Protein 7CJS (pdb70)

InterPro domains:
  IPR000425 Major intrinsic protein [PF00230] (47-254)
  IPR000425 Major intrinsic protein [PR00783] (49-68)
  IPR000425 Major intrinsic protein [PR00783] (88-112)
  IPR000425 Major intrinsic protein [PR00783] (125-144)
  IPR000425 Major intrinsic protein [PR00783] (169-187)
  IPR000425 Major intrinsic protein [PR00783] (200-222)
  IPR000425 Major intrinsic protein [PR00783] (237-257)
  IPR000425 Major intrinsic protein [cd00333] (49-257)
  IPR022357 Major intrinsic protein, conserved site [PS00221] (106-114)
  IPR023271 Aquaporin-like [G3DSA:1.20.1080.10] (8-270)
  IPR023271 Aquaporin-like [SSF81338] (43-263)
  IPR034294 Aquaporin transporter [PTHR45724] (30-272)

Solvent-accessible surface area: 54446 Å² total; per-residue (Å²): 53,57,107,15,75,30,36,0,0,41,22,0,0,39,2,12,0,0,0,22,0,0,0,22,4,0,4,70,60,59,110,85,68,2,33,57,14,0,32,2,23,0,2,3,38,0,6,9,0,0,24,6,0,0,29,48,22,4,37,6,14,5,8,9,2,8,0,32,0,14,0,61,22,192,74,20,62,138,139,26,3,79,96,0,88,62,3,0,47,79,0,0,53,43,0,0,88,49,0,94,46,4,6,110,110,15,90,51,0,5,29,3,46,19,85,46,71,67,132,10,0,35,44,0,0,26,23,0,0,26,0,7,0,0,0,11,0,0,8,63,37,12,143,123,13,29,34,90,6,16,0,21,0,12,2,12,0,25,10,0,2,19,10,0,0,29,10,4,0,24,11,8,5,6,4,0,12,2,32,0,0,3,71,3,13,115,117,86,83,8,45,126,0,0,73,75,0,0,46,88,0,0,54,42,0,0,150,24,0,44,80,3,76,98,57,117,77,47,34,35,0,0,40,26,0,0,38,3,12,0,0,0,23,0,0,0,20,4,0,4,69,71,59,112,81,65,2,33,54,14,1,29,2,22,0,2,3,37,0,6,6,0,0,23,6,0,0,26,49,22,7,38,8,13,6,7,9,1,8,0,27,0,14,1,61,42,196,76,20,68,141,126,26,4,76,92,0,89,61,3,0,48,73,0,0,56,45,0,0,92,47,0,92,43,3,5,117,105,13,98,47,0,4,31,4,42,23,80,48,74,78,127,13,0,36,47,0,0,31,25,0,0,29,0,7,0,0,0,11,0,0,10,63,40,12,139,123,13,30,37,90,5,16,0,24,0,13,1,12,0,26,10,0,1,20,11,0,0,29,10,3,0,23,11,8,6,9,4,0,11,3,33,0,0,3,71,3,12,116,113,84,85,11,42,131,0,0,75,85,0,0,45,71,0,0,53,41,0,0,145,26,0,32,61,3,25,84,129,126,38,82,261,54,52,108,12,82,34,36,0,0,43,24,0,0,38,2,13,0,0,0,20,0,0,0,22,4,0,4,70,66,58,111,87,66,2,32,54,14,1,29,2,21,0,2,3,35,0,6,8,0,0,25,6,0,0,29,48,25,7,36,8,14,5,8,8,0,7,0,29,0,14,0,53,37,214,73,26,66,138,127,22,3,74,92,0,87,60,3,0,47,78,0,0,51,44,0,0,92,47,0,97,49,4,4,116,109,15,98,54,0,4,30,3,45,18,80,48,70,68,135,10,0,36,46,0,0,32,24,0,0,29,0,7,0,0,0,11,0,0,8,64,35,10,142,91,12,30,36,90,5,15,0,22,0,13,1,12,0,24,10,0,1,19,9,0,0,28,8,4,0,23,10,8,6,7,4,0,10,3,35,0,0,4,69,2,15,118,138,89,81,9,42,137,0,0,74,75,0,0,42,71,0,0,54,40,0,0,144,22,0,60,75,0,53,110,88,57,116,57,62,30,34,0,0,43,22,0,0,38,2,13,0,0,0,21,0,0,0,22,3,0,5,69,68,58,112,83,66,1,34,55,14,1,30,2,23,0,2,3,38,0,7,6,0,0,24,7,0,0,28,52,8,2,35,9,14,4,7,9,1,8,0,29,0,14,1,64,38,220,74,18,61,138,135,31,3,78,97,0,88,60,3,0,47,79,0,0,52,46,0,0,86,45,0,96,46,3,5,115,107,16,94,52,0,3,30,4,44,21,77,48,71,81,136,12,0,39,46,0,0,27,24,0,0,28,1,7,0,0,0,12,0,0,9,62,38,12,143,123,12,31,35,93,5,17,0,22,0,14,2,12,0,26,11,0,1,21,10,0,0,29,9,4,0,22,10,8,6,8,4,0,11,3,32,0,0,3,73,3,12,125,109,84,83,12,44,135,0,0,74,76,0,0,46,89,0,0,54,42,0,0,144,26,0,31,57,3,26,86,127,131,39,82,275,57,51,111,14,69,31,36,0,0,43,23,0,0,38,4,14,0,0,0,22,0,0,0,22,3,0,4,71,65,58,112,84,69,2,33,55,13,1,32,2,23,0,2,3,36,0,8,7,0,0,24,6,0,0,30,48,21,4,36,7,15,5,8,8,1,8,0,30,0,13,0,61,38,220,75,18,63,134,135,26,3,77,99,0,87,63,3,0,48,80,0,0,55,43,0,0,90,49,0,93,47,3,6,113,110,15,94,50,0,5,30,3,44,18,86,49,68,70,133,11,0,35,45,0,0,33,22,0,0,27,0,7,0,0,0,11,0,0,8,62,37,10,140,88,12,30,34,92,9,16,0,22,0,14,2,11,0,26,10,0,2,21,11,0,0,29,10,4,0,24,11,7,5,7,4,0,12,2,32,0,0,2,74,3,15,117,122,86,81,7,45,131,0,0,75,80,0,0,43,69,0,0,50,42,0,0,150,22,0,60,80,0,54,105,82,58,115,55,72,34,34,0,0,43,24,0,0,38,3,14,0,0,0,22,0,0,0,21,4,0,4,70,68,56,114,82,66,1,33,55,14,0,31,2,22,0,3,2,37,0,6,6,0,0,24,6,0,0,26,49,11,7,38,9,15,5,8,9,2,8,0,29,0,13,0,59,40,181,75,19,65,138,128,29,3,76,94,0,92,60,3,0,48,72,0,0,53,43,0,0,88,47,0,87,43,3,6,115,111,12,102,49,0,4,30,3,41,21,80,49,72,79,131,11,0,35,45,0,0,32,25,0,0,30,0,7,0,0,0,12,0,0,9,62,40,12,140,121,13,30,35,94,6,16,0,23,0,12,1,12,0,27,9,0,2,20,11,0,0,29,11,5,0,24,10,8,6,8,5,0,10,3,34,0,0,3,73,7,15,118,115,85,84,10,46,130,0,0,75,79,0,0,43,71,0,0,53,42,0,0,147,26,0,32,62,3,26,83,128,125,34,84,245,60,54,106,15,77,32,38,0,0,42,22,0,0,36,3,12,0,0,0,22,0,0,0,21,3,0,4,70,65,58,110,86,68,2,33,54,14,0,29,2,23,0,3,2,37,0,6,7,0,0,23,6,0,0,28,48,24,6,36,8,14,5,8,9,0,7,0,30,0,15,0,53,38,214,72,22,60,137,132,27,4,73,96,0,85,61,3,0,48,78,0,0,55,43,0,0,90,45,0,96,49,4,6,117,107,16,101,56,0,4,31,3,45,17,78,50,68,68,139,11,0,38,45,0,0,32,25,0,0,28,0,8,0,0,0,12,0,0,8,62,36,11,140,88,13,30,35,92,6,16,0,22,0,13,2,11,0,25,10,0,0,19,10,0,0,28,9,4,0,23,11,8,6,6,3,0,11,4,33,0,0,3,70,3,14,120,128,87,82,10,44,138,0,0,74,76,0,0,43,70,0,0,52,42,0,0,146,22,0,61,76,0,54,107,88,56,113,58,66,32,36,0,0,43,23,0,0,38,4,12,0,0,0,21,0,0,0,21,3,0,4,70,67,56,114,82,67,1,32,57,15,1,28,2,23,0,2,3,36,0,6,6,0,0,24,7,0,0,27,50,8,5,36,8,15,5,7,9,1,8,0,29,0,13,1,64,39,207,75,20,63,138,128,31,2,79,94,0,88,61,3,0,49,78,0,0,51,42,0,0,89,46,0,100,45,3,6,115,111,17,97,56,0,4,30,3,43,21,76,47,71,83,139,12,0,38,47,0,0,26,25,0,0,31,1,8,0,0,0,10,0,0,9,65,37,13,144,123,14,29,35,92,6,17,0,24,0,15,2,12,0,25,9,0,2,20,11,0,0,29,10,4,0,23,10,8,6,8,4,0,12,3,33,0,0,4,72,4,11,122,104,86,79,12,44,140,0,0,73,77,0,0,45,88,0,0,54,41,0,0,144,26,0,31,57,3,25,87,127,130,40,89,272

Radius of gyration: 54.19 Å; Cα contacts (8 Å, |Δi|>4): 3856; chains: 8; bounding box: 82×106×148 Å

Sequence (1731 aa):
ALLKRVVSSEVVATFLLVFMTAGAAGISGSSDLSRISQLGQSIAGGLIVVVMIYAVGHISGAHMNPAVTLAFAVFRHFPWIQVPFYWAAQFTGAIAASFVLKAVIHPVDVIGTTTPVGPHWHSLVVEVIVTFNMMFVTLAVATDTRAVGELAGLAVGSAVCITSIFAGAISGGSMNPARTLGPALASNRFDGLWIYFLGPVMGTLSGAWVYTFIRALLKRVVSSEVVATFLLVFMTAGAAGISGSSDLSRISQLGQSIAGGLIVVVMIYAVGHIISGAHMNPAVTLAFAVFRHFPWIQVPFYWAAQFTGAIAASFVLKAVIHPVDVIGTTTPVGPHWHSLVVEVIVTFNMMFVTLAVATDTRAVGELAGLAVGSAVCITSIFAGAISGGSMNPARTLGPALASNRFDGLWIYFLGPVMGTLSGAWVYTFIRFEDTPRALLKRVVSSEVVATFLLVFMTAGAAGISGSSDLSRISQLGQSIAGGLIVVVMIYAVGHIISGAHMNPAVTLAFAVFRHFPWIQVPFYWAAQFTGAIAASFVLKAVIHPVDVIGTTTPVGPHWHSLVVEVIVTFNMMFVTLAVATDTRAVGELAGLAVGSAVCITSIFAGAISGGSMNPARTLGPALASNRFDGLWIYFLGPVMGTLSGAWVYTFIRFALLKRVVSSEVVATFLLVFMTAGAAGISGSDLSRISQLGQSIAGGLIVVVMIYAVGHIISGAHMNPAVTLAFAVFRHFPWIQVPFYWAAQFTGAIAASFVLKAVIHPVDVIGTTTPVGPHWHSLVVEVIVTFNMMFVTLAVATDTRAVGELAGLAVGSAVCITSIFAGAISGGSMNPARTLGPALASNRFDGLWIYFLGPVMGTLSGAWVYTFIRFEDTPRALLKRVVSSEVVATFLLVFMTAGAAGISGSDLSRISQLGQSIAGGLIVVVMIYAVGHISGAHMNPAVTLAFAVFRHFPWIQVPFYWAAQFTGAIAASFVLKAVIHPVDVIGTTTPVGPHWHSLVVEVIVTFNMMFVTLAVATDTRAVGELLAGLAVGSAVCITSIFAGAISGGSMNPARTLGPALASNRFDGLWIYFLGPVMGTLSGAWVYTFIRFALLKRVVSSEVVVATFLLVFMTAGAAGISGSSDLSRISQLGQSIAGGLIVVVMIYAVGHISGAHMNPAVTLAFAVFRHFPWIQVPFYWAAQFTGAIAASFVLKAVIHPVDVIGTTTPVGPHWHSLVVEVIVTFNMMFVTLAVATDTRAVGELAGLAVGSAVCITSIFAGAISGGSMNPARTLGPALASNRFDGLWIYFLGPVMGTLSGAWVYTFIRFEDTPRALLKRVVSSEVVATFLLVFMTAGAAGISGSDLSRISQLGQSIAGGLIVVVMIYAVGHIISGAHMNPAVTLAFAVFRHFPWIQVPFYWAAQFTGAIAASFVLKAVIHPVDVIGTTTPVGPHWHSLVVEVIVTFNMMFVTLAVATDTRAVGELLAGLAVGSAVCITSIFAGAISGGSMNPARTLGPALASNRFDGLWIYFLGPVMGTLSGAWVYTFIRFALLKRVVSSEVVATFLLVFMTAGAAGISGSDLSRISQLGQSIAGGLIVVVMIYAVGHIISGAHMNPAVTLAFAVFRHFPWIQVPFYWAAQFTGAIAASFVLKAVIHPVDVIGTTTPVGPHWHSLVVEVIVTFNMMFVTLAVATDTRAVGELAGLAVGSAVCITSIFAGAISGGSMNPARTLGPALASNRFDGLWIYFLGPVMGTLSGAWVYTFIRFEDTPR

Nearest PDB structures (foldseek):
  7cjs-assembly2_G  TM=1.003E+00  e=9.304E-31  Oryza sativa Japonica Group
  7nl4-assembly2_H  TM=9.692E-01  e=1.027E-25  Oryza sativa Japonica Group
  3iyz-assembly1_A  TM=9.342E-01  e=2.458E-12  Rattus norvegicus
  7w7r-assembly1_A  TM=9.090E-01  e=6.116E-12  Anabas testudineus
  2b5f-assembly1_B  TM=8.997E-01  e=9.895E-10  Spinacia oleracea

B-factor: mean 30.92, std 10.15, range [16.6, 116.31]

Foldseek 3Di:
DLVVLLVLLLQLLLQLLLLLLLLLLVCVVPCVVPNLLRSLLSNLVSLLVSCVVPCVPNNSQLFLLLLVQCVVVPNHPPVSSVSSVVRNLNSLQVSQLVSCPPVPVRQQRLAWAFDPDLVVLLVLLLALLLLLLLVLCQLSPPPVHDVVCSSVRNSVSQSVQCVPVCVGGNRDLHLSSNVNSCVSNVNCHSSVSSVVRNNNNNNVSSVVSVVPD/DLVQLLVLLLVLLLQLLLLLLLLLLVCVVPCVVPNLLRSLLSNLVSLLVSCVVDCVPNNNQLFLLLLVQCVVVPNHPPVSSVSSVVSSLNSLQVNQQVSLVPVPVRQQRLAFAFDPDLVQLLVLLLALLLLLLLVLCCLSPPPVHDVVCNSVRNSVSQSVQCVPVCNGGNRDLGLSSRVNSCVSRVNCHSSVSSVVRSNNNNNVSSVVSQVPSDPDRDD/DLVQLLVLLLVLLLQLLLLLLLLLLVCVVPCVVPNLLRSLLSNLVSLLVSCVVDCVPNNSQLFLLLLVQCCVVPNHPPVSSVSSVVSNLNSLQVSLQVSLPPVPVRQQRQAFAFDPDLVQLLVLLLALLLLLLLLLCCLSPPPPHPVVCNSVRNSVSQSVQCVPVCNGGNRDLHLSSNVNSCVRRVHCHSSVSSVPSSNNNNNVSSVVSVVPGD/DLVQLLLLLLQLLLQLLLLLLLLLLVCVVPCVVPNLLRSLLSNLVSLLVSCVVPCVPNNSQLFLLLLVQCVVVPNHPPVSSVSSVVSSLNSLQVSQQVSLVPVPVRQQRLAFAFDPDLVQLLVLLQALLLLLLLLLCCLSPPPPHDVVCNSVRNSVSQSVQCVPVCNGGNRDLHLSSNPNSCVSNVHCHSSVSSVPRSNNNNNVSSVVSQVVVDPDRDD/DLVQLLVLLLQLLLQLLLLLLLLLLVCVVPCVVPNLLRSLLSNLVSLLVSCVVDCVPNNSQLFLLLLVQCVVVPNHPPVSSVSSVVSNLNSLQVNQQVSCPVVPVRQQRLAFAFDPDLVVLLVLLLALLLLLLLLQCCLSPPPVHDVVCNSVRNSVSQSVQCVPVCVGGNRDLHLSSRVNSCVRNVNCHSSVSSVNRSNNNNNVSSVVSVVPDD/DLVQLLVLLLQLLLQLLLLLLLLLLVCVVPCVVPHLLRSLLSNLVSLLVSCVVPCVPNNSQLFLLLLVQCVVVPNHPPVSSVSSVVSNLNSLQVNLQVSLPPVPPRQQRLAFAFDPDVVQLLVLLLALLLVLLLVLCCLSPPPVHDVVCNSVRNSVSQSVQCVPVCVGGNRDLGLSSNVNSCVSRVNCHSSVSSVVSSNNNNNVSSVVSQVVSDPDRDD/DLVVLLVLLLQLLLQLLLLLLLLLLVCVVPCVVPNLLRSLLSNLVSLLVSCVVPCVPNNSQLFLLLLVQCCVVPNHPPVSSVSSVVSNLNSLQVSQQVSLVVVPPRQQRLAFAFDPDLVVLLVLLQALLLLLLLLLCCLSPPPPHDVVCSSVSNSVSQSVQCVPVCVGGNRDLGLSSNVNSCVSRVHCHSSVSSVPSSNNNNNVSSVVSVVVDD/DLVQLLLLLLQLLLQLLLLQLLLLLVCVVPCVVPNLLRSLLSNLVSLLVSCVVDCVPNNSQLFLLLLVQCVVVPNDPPVSSVSSVVSSLNSLLVSQQVSCVVVPPRQQRLAWAFDPDLVQLLVLLQALLLLLLLLLCCLSPPPVDDVVCNSVSNSVSQSVQCVVVCNGGNRDLHLSSNVNSCVSRVHCHSSVSSVVRSNNNNNVSSVVSQVPVDPDRDD

Secondary structure (DSSP, 8-state):
-HHHHHHHHHHHHHHHHHHHHHHHHHHHH-TTTS-HHHHHHHHHHHHHHHHHHHTTTT----SHHHHHHHHHTTSS-GGGHHHHHHHHHHHHHHHHHHHHHHTTT--S-S----SS-HHHHHHHHHHHHHHHHHHHHHHHH-TTS-GGGHHHHHHHHHHHHHHHGGGTT-----HHHHHHHHHHHT--TTTTHHHHHHHHHHHHHHHHHHHH-/-HHHHHHHHHHHHHHHHHHHHHHHHHHHH-TTTS-HHHHHHHHHHHHHHHHHHHTTTT----SHHHHHHHHHTTSS-GGGHHHHHHHHHHHHHHHHHHHHHHSTT--S-S----SSSHHHHHHHHHHHHHHHHHHHHHHHH-TTS-GGGHHHHHHHHHHHHHHTGGGTT-----HHHHHHHHHHHT--TTTTHHHHHHHHHHHHHHHHHHHHH-SS---/-HHHHHHHHHHHHHHHHHHHHHHHHHHHH-TTTS-HHHHHHHHHHHHHHHHHHHTTTT----SHHHHHHHHHTTSS-GGGHHHHHHHHHHHHHHHHHHHHHHSTT--S-S----SSSHHHHHHHHHHHHHHHHHHHHHHHH-TTS-GGGHHHHHHHHHHHHHHTGGGTT-----HHHHHHHHHHHT--TTTTHHHHHHHHHHHHHHHHHHHH--/-HHHHHHHHHHHHHHHHHHHHHHHHHHHH-TTTS-HHHHHHHHHHHHHHHHHHHTTTT----SHHHHHHHHHTTSS-GGGHHHHHHHHHHHHHHHHHHHHHHSTT--S-S----SS-HHHHHHHHHHHHHHHHHHHHHHHH-TTS-GGGHHHHHHHHHHHHHHHGGGTT-----HHHHHHHHHHHT--TTTTHHHHHHHHHHHHHHHHHHHHH-SS---/-HHHHHHHHHHHHHHHHHHHHHHHHHHHH-TTTS-HHHHHHHHHHHHHHHHHHHTTTT----SHHHHHHHHHTTSS-GGGHHHHHHHHHHHHHHHHHHHHHHTTT--S-S----SS-HHHHHHHHHHHHHHHHHHHHHHHH-TTS-GGGHHHHHHHHHHHHHHTGGGTT-----HHHHHHHHHHHT--TTTTHHHHHHHHHHHHHHHHHHHH--/-HHHHHHHHHHHHHHHHHHHHHHHHHHHH-TTTS-HHHHHHHHHHHHHHHHHHHTTTT----SHHHHHHHHHTTSS-GGGHHHHHHHHHHHHHHHHHHHHHHTTT--S-S----SSSHHHHHHHHHHHHHHHHHHHHHHHH-TTS-GGGHHHHHHHHHHHHHHHGGGTT-----HHHHHHHHHHHT--TTTTHHHHHHHHHHHHHHHHHHHHH-SS---/-HHHHHHHHHHHHHHHHHHHHHHHHHHHH-TTTS-HHHHHHHHHHHHHHHHHHHTTTT----SHHHHHHHHHTTSS-GGGHHHHHHHHHHHHHHHHHHHHHHSTT--S-S----SSSHHHHHHHHHHHHHHHHHHHHHHHH-TTS-GGGHHHHHHHHHHHHHHTGGGTT-----HHHHHHHHHHHT--TTTTHHHHHHHHHHHHHHHHHHHH--/-HHHHHHHHHHHHHHHHHHHHHHHHHHHH-TTTS-HHHHHHHHHHHHHHHHHHHTTTT----SHHHHHHHHHTTSS-GGGHHHHHHHHHHHHHHHHHHHHHHSTT--S-S----SS-HHHHHHHHHHHHHHHHHHHHHHHH-TTS-GGGHHHHHHHHHHHHHHHGGGTT-S---HHHHHHHHHHHT--TTTTHHHHHHHHHHHHHHHHHHHHTSSS---

CATH classification: 1.20.1080.10

GO terms:
  GO:0016020 membrane (C, IDA)
  GO:0048226 Casparian strip (C, IDA)
  GO:0015115 silicate transmembrane transporter activity (F, IDA)
  GO:0015708 silicic acid import across plasma membrane (P, IMP)

Organism: Oryza sativa subsp. japonica (NCBI:txid39947)

Structure (mmCIF, N/CA/C/O backbone):
data_7CJS
#
_entry.id   7CJS
#
_cell.length_a   89.568
_cell.length_b   92.453
_cell.length_c   166.126
_cell.angle_alpha   90.000
_cell.angle_beta   102.140
_cell.angle_gamma   90.000
#
_symmetry.space_group_name_H-M   'P 1 21 1'
#
loop_
_entity.id
_entity.type
_entity.pdbx_description
1 polymer 'Aquaporin NIP2-1'
2 non-polymer 'SODIUM ION'
3 non-polymer 'octyl beta-D-glucopyranoside'
4 non-polymer 'TETRAETHYLENE GLYCOL'
5 non-polymer 'CHOLESTEROL HEMISUCCINATE'
6 water water
#
loop_
_atom_site.group_PDB
_atom_site.id
_atom_site.type_symbol
_atom_site.label_atom_id
_atom_site.label_alt_id
_atom_site.label_comp_id
_atom_site.label_asym_id
_atom_site.label_entity_id
_atom_site.label_seq_id
_atom_site.pdbx_PDB_ins_code
_atom_site.Cartn_x
_atom_site.Cartn_y
_atom_site.Cartn_z
_atom_site.occupancy
_atom_site.B_iso_or_equiv
_atom_site.auth_seq_id
_atom_site.auth_comp_id
_atom_site.auth_asym_id
_atom_site.auth_atom_id
_atom_site.pdbx_PDB_model_num
ATOM 1 N N . ALA A 1 2 ? -41.646 52.396 -1.150 1.00 37.74 46 ALA A N 1
ATOM 2 C CA . ALA A 1 2 ? -41.398 51.130 -1.852 1.00 36.86 46 ALA A CA 1
ATOM 3 C C . ALA A 1 2 ? -40.401 51.291 -2.947 1.00 35.78 46 ALA A C 1
ATOM 4 O O . ALA A 1 2 ? -39.475 50.491 -3.058 1.00 35.64 46 ALA A O 1
ATOM 10 N N . LEU A 1 3 ? -40.612 52.294 -3.800 1.00 34.12 47 LEU A N 1
ATOM 11 C CA . LEU A 1 3 ? -39.666 52.521 -4.887 1.00 33.18 47 LEU A CA 1
ATOM 12 C C . LEU A 1 3 ? -38.275 52.789 -4.339 1.00 31.51 47 LEU A C 1
ATOM 13 O O . LEU A 1 3 ? -37.290 52.268 -4.873 1.00 30.74 47 LEU A O 1
ATOM 29 N N . LEU A 1 4 ? -38.160 53.600 -3.265 1.00 31.05 48 LEU A N 1
ATOM 30 C CA . LEU A 1 4 ? -36.833 53.843 -2.714 1.00 30.99 48 LEU A CA 1
ATOM 31 C C . LEU A 1 4 ? -36.160 52.541 -2.246 1.00 30.16 48 LEU A C 1
ATOM 32 O O . LEU A 1 4 ? -34.949 52.321 -2.488 1.00 29.87 48 LEU A O 1
ATOM 48 N N . LYS A 1 5 ? -36.907 51.670 -1.570 1.00 29.08 49 LYS A N 1
ATOM 49 C CA . LYS A 1 5 ? -36.268 50.433 -1.105 1.00 28.48 49 LYS A CA 1
ATOM 50 C C . LYS A 1 5 ? -35.908 49.502 -2.265 1.00 29.42 49 LYS A C 1
ATOM 51 O O . LYS A 1 5 ? -34.858 48.847 -2.226 1.00 29.54 49 LYS A O 1
ATOM 70 N N . ARG A 1 6 ? -36.730 49.433 -3.314 1.00 31.19 50 ARG A N 1
ATOM 71 C CA . ARG A 1 6 ? -36.348 48.648 -4.488 1.00 32.53 50 ARG A CA 1
ATOM 72 C C . ARG A 1 6 ? -35.094 49.222 -5.177 1.00 30.78 50 ARG A C 1
ATOM 73 O O . ARG A 1 6 ? -34.217 48.473 -5.629 1.00 29.77 50 ARG A O 1
ATOM 94 N N . VAL A 1 7 ? -34.981 50.547 -5.216 1.00 29.03 51 VAL A N 1
ATOM 95 C CA . VAL A 1 7 ? -33.812 51.181 -5.846 1.00 27.54 51 VAL A CA 1
ATOM 96 C C . VAL A 1 7 ? -32.536 50.838 -5.065 1.00 26.29 51 VAL A C 1
ATOM 97 O O . VAL A 1 7 ? -31.545 50.422 -5.644 1.00 26.50 51 VAL A O 1
ATOM 110 N N . VAL A 1 8 ? -32.567 50.993 -3.731 1.00 24.99 52 VAL A N 1
ATOM 111 C CA . VAL A 1 8 ? -31.433 50.632 -2.887 1.00 24.61 52 VAL A CA 1
ATOM 112 C C . VAL A 1 8 ? -31.102 49.151 -3.033 1.00 24.35 52 VAL A C 1
ATOM 113 O O . VAL A 1 8 ? -29.935 48.777 -3.102 1.00 24.06 52 VAL A O 1
ATOM 126 N N . SER A 1 9 ? -32.125 48.293 -3.010 1.00 24.05 53 SER A N 1
ATOM 127 C CA A SER A 1 9 ? -31.921 46.867 -3.237 0.50 24.18 53 SER A CA 1
ATOM 128 C CA B SER A 1 9 ? -31.923 46.865 -3.242 0.50 24.18 53 SER A CA 1
ATOM 129 C C . SER A 1 9 ? -31.147 46.618 -4.525 1.00 24.60 53 SER A C 1
ATOM 130 O O . SER A 1 9 ? -30.183 45.845 -4.539 1.00 24.67 53 SER A O 1
ATOM 145 N N . GLU A 1 10 ? -31.569 47.247 -5.626 1.00 25.48 54 GLU A N 1
ATOM 146 C CA . GLU A 1 10 ? -30.894 47.038 -6.898 1.00 26.02 54 GLU A CA 1
ATOM 147 C C . GLU A 1 10 ? -29.500 47.669 -6.956 1.00 25.76 54 GLU A C 1
ATOM 148 O O . GLU A 1 10 ? -28.604 47.083 -7.572 1.00 25.79 54 GLU A O 1
ATOM 160 N N . VAL A 1 11 ? -29.291 48.812 -6.297 1.00 25.07 55 VAL A N 1
ATOM 161 C CA . VAL A 1 11 ? -27.943 49.378 -6.206 1.00 24.34 55 VAL A CA 1
ATOM 162 C C . VAL A 1 11 ? -27.014 48.372 -5.532 1.00 22.57 55 VAL A C 1
ATOM 163 O O . VAL A 1 11 ? -25.911 48.110 -6.009 1.00 21.87 55 VAL A O 1
ATOM 176 N N . VAL A 1 12 ? -27.458 47.819 -4.403 1.00 23.21 56 VAL A N 1
ATOM 177 C CA . VAL A 1 12 ? -26.610 46.952 -3.601 1.00 23.67 56 VAL A CA 1
ATOM 178 C C . VAL A 1 12 ? -26.387 45.634 -4.296 1.00 23.87 56 VAL A C 1
ATOM 179 O O . VAL A 1 12 ? -25.253 45.146 -4.366 1.00 24.49 56 VAL A O 1
ATOM 192 N N . ALA A 1 13 ? -27.475 45.028 -4.828 1.00 21.50 57 ALA A N 1
ATOM 193 C CA . ALA A 1 13 ? -27.383 43.734 -5.513 1.00 21.28 57 ALA A CA 1
ATOM 194 C C . ALA A 1 13 ? -26.493 43.798 -6.732 1.00 21.54 57 ALA A C 1
ATOM 195 O O . ALA A 1 13 ? -25.676 42.895 -6.959 1.00 21.45 57 ALA A O 1
ATOM 202 N N . THR A 1 14 ? -26.552 44.920 -7.498 1.00 21.78 58 THR A N 1
ATOM 203 C CA . THR A 1 14 ? -25.730 45.016 -8.680 1.00 21.99 58 THR A CA 1
ATOM 204 C C . THR A 1 14 ? -24.294 45.344 -8.305 1.00 21.93 58 THR A C 1
ATOM 205 O O . THR A 1 14 ? -23.356 44.822 -8.925 1.00 22.00 58 THR A O 1
ATOM 216 N N . PHE A 1 15 ? -24.109 46.219 -7.320 1.00 21.81 59 PHE A N 1
ATOM 217 C CA . PHE A 1 15 ? -22.792 46.421 -6.720 1.00 21.71 59 PHE A CA 1
ATOM 218 C C . PHE A 1 15 ? -22.158 45.074 -6.342 1.00 21.50 59 PHE A C 1
ATOM 219 O O . PHE A 1 15 ? -21.015 44.785 -6.741 1.00 21.56 59 PHE A O 1
ATOM 236 N N . LEU A 1 16 ? -22.842 44.253 -5.551 1.00 21.27 60 LEU A N 1
ATOM 237 C CA . LEU A 1 16 ? -22.243 42.952 -5.150 1.00 21.13 60 LEU A CA 1
ATOM 238 C C . LEU A 1 16 ? -22.003 42.041 -6.360 1.00 21.26 60 LEU A C 1
ATOM 239 O O . LEU A 1 16 ? -20.933 41.401 -6.470 1.00 21.24 60 LEU A O 1
ATOM 255 N N . LEU A 1 17 ? -22.944 42.015 -7.304 1.00 21.44 61 LEU A N 1
ATOM 256 C CA . LEU A 1 17 ? -22.781 41.219 -8.520 1.00 21.62 61 LEU A CA 1
ATOM 257 C C . LEU A 1 17 ? -21.478 41.610 -9.234 1.00 21.83 61 LEU A C 1
ATOM 258 O O . LEU A 1 17 ? -20.622 40.742 -9.504 1.00 21.81 61 LEU A O 1
ATOM 274 N N . VAL A 1 18 ? -21.264 42.922 -9.450 1.00 21.96 62 VAL A N 1
ATOM 275 C CA . VAL A 1 18 ? -20.091 43.353 -10.223 1.00 22.18 62 VAL A CA 1
ATOM 276 C C . VAL A 1 18 ? -18.836 43.206 -9.371 1.00 22.04 62 VAL A C 1
ATOM 277 O O . VAL A 1 18 ? -17.780 42.769 -9.871 1.00 22.19 62 VAL A O 1
ATOM 290 N N . PHE A 1 19 ? -18.928 43.514 -8.076 1.00 22.66 63 PHE A N 1
ATOM 291 C CA . PHE A 1 19 ? -17.774 43.407 -7.177 1.00 23.43 63 PHE A CA 1
ATOM 292 C C . PHE A 1 19 ? -17.197 41.995 -7.218 1.00 23.61 63 PHE A C 1
ATOM 293 O O . PHE A 1 19 ? -16.006 41.805 -7.524 1.00 22.32 63 PHE A O 1
ATOM 310 N N . MET A 1 20 ? -18.066 40.984 -7.066 1.00 24.18 64 MET A N 1
ATOM 311 C CA . MET A 1 20 ? -17.581 39.609 -7.049 1.00 25.09 64 MET A CA 1
ATOM 312 C C . MET A 1 20 ? -17.236 39.119 -8.439 1.00 24.53 64 MET A C 1
ATOM 313 O O . MET A 1 20 ? -16.184 38.490 -8.629 1.00 24.51 64 MET A O 1
ATOM 327 N N . THR A 1 21 ? -18.066 39.471 -9.452 1.00 22.01 65 THR A N 1
ATOM 328 C CA . THR A 1 21 ? -17.865 38.920 -10.800 1.00 22.03 65 THR A CA 1
ATOM 329 C C . THR A 1 21 ? -16.631 39.499 -11.441 1.00 22.30 65 THR A C 1
ATOM 330 O O . THR A 1 21 ? -15.740 38.763 -11.916 1.00 22.36 65 THR A O 1
ATOM 341 N N . ALA A 1 22 ? -16.582 40.830 -11.484 1.00 22.36 66 ALA A N 1
ATOM 342 C CA . ALA A 1 22 ? -15.447 41.535 -12.073 1.00 22.67 66 ALA A CA 1
ATOM 343 C C . ALA A 1 22 ? -14.206 41.430 -11.191 1.00 22.46 66 ALA A C 1
ATOM 344 O O . ALA A 1 22 ? -13.111 41.372 -11.727 1.00 22.64 66 ALA A O 1
ATOM 351 N N . GLY A 1 23 ? -14.340 41.418 -9.849 1.00 23.42 67 GLY A N 1
ATOM 352 C CA . GLY A 1 23 ? -13.182 41.170 -9.000 1.00 23.61 67 GLY A CA 1
ATOM 353 C C . GLY A 1 23 ? -12.513 39.828 -9.279 1.00 23.05 67 GLY A C 1
ATOM 354 O O . GLY A 1 23 ? -11.285 39.757 -9.504 1.00 22.89 67 GLY A O 1
ATOM 358 N N . ALA A 1 24 ? -13.318 38.739 -9.284 1.00 21.92 68 ALA A N 1
ATOM 359 C CA . ALA A 1 24 ? -12.740 37.428 -9.511 1.00 21.93 68 ALA A CA 1
ATOM 360 C C . ALA A 1 24 ? -12.176 37.326 -10.937 1.00 22.28 68 ALA A C 1
ATOM 361 O O . ALA A 1 24 ? -11.063 36.798 -11.143 1.00 22.37 68 ALA A O 1
ATOM 368 N N . ALA A 1 25 ? -12.891 37.919 -11.914 1.00 22.47 69 ALA A N 1
ATOM 369 C CA . ALA A 1 25 ? -12.437 37.870 -13.289 1.00 22.80 69 ALA A CA 1
ATOM 370 C C . ALA A 1 25 ? -11.115 38.618 -13.458 1.00 23.00 69 ALA A C 1
ATOM 371 O O . ALA A 1 25 ? -10.207 38.164 -14.195 1.00 23.21 69 ALA A O 1
ATOM 378 N N . GLY A 1 26 ? -10.994 39.771 -12.793 1.00 22.91 70 GLY A N 1
ATOM 379 C CA . GLY A 1 26 ? -9.798 40.590 -13.005 1.00 23.12 70 GLY A CA 1
ATOM 380 C C . GLY A 1 26 ? -8.580 39.984 -12.332 1.00 23.02 70 GLY A C 1
ATOM 381 O O . GLY A 1 26 ? -7.489 39.972 -12.918 1.00 23.30 70 GLY A O 1
ATOM 385 N N . ILE A 1 27 ? -8.737 39.498 -11.102 1.00 22.95 71 ILE A N 1
ATOM 386 C CA . ILE A 1 27 ? -7.613 38.823 -10.438 1.00 23.76 71 ILE A CA 1
ATOM 387 C C . ILE A 1 27 ? -7.207 37.588 -11.223 1.00 23.54 71 ILE A C 1
ATOM 388 O O . ILE A 1 27 ? -6.020 37.421 -11.578 1.00 23.89 71 ILE A O 1
ATOM 404 N N . SER A 1 28 ? -8.178 36.753 -11.597 1.00 22.70 72 SER A N 1
ATOM 405 C CA . SER A 1 28 ? -7.860 35.580 -12.433 1.00 22.93 72 SER A CA 1
ATOM 406 C C . SER A 1 28 ? -7.155 35.973 -13.710 1.00 23.26 72 SER A C 1
ATOM 407 O O . SER A 1 28 ? -6.158 35.362 -14.090 1.00 23.48 72 SER A O 1
ATOM 415 N N . GLY A 1 29 ? -7.638 37.011 -14.401 1.00 24.38 73 GLY A N 1
ATOM 416 C CA . GLY A 1 29 ? -7.003 37.386 -15.645 1.00 24.66 73 GLY A CA 1
ATOM 417 C C . GLY A 1 29 ? -5.581 37.875 -15.441 1.00 25.29 73 GLY A C 1
ATOM 418 O O . GLY A 1 29 ? -4.753 37.718 -16.335 1.00 26.02 73 GLY A O 1
ATOM 422 N N . SER A 1 30 ? -5.281 38.388 -14.256 1.00 24.86 74 SER A N 1
ATOM 423 C CA A SER A 1 30 ? -3.934 38.854 -13.939 0.50 25.34 74 SER A CA 1
ATOM 424 C CA B SER A 1 30 ? -3.936 38.852 -13.928 0.50 25.34 74 SER A CA 1
ATOM 425 C C . SER A 1 30 ? -3.012 37.701 -13.556 1.00 25.67 74 SER A C 1
ATOM 426 O O . SER A 1 30 ? -1.795 37.767 -13.827 1.00 25.66 74 SER A O 1
ATOM 441 N N . ASP A 1 31 ? -3.561 36.650 -12.938 1.00 24.30 75 ASP A N 1
ATOM 442 C CA . ASP A 1 31 ? -2.774 35.529 -12.415 1.00 24.45 75 ASP A CA 1
ATOM 443 C C . ASP A 1 31 ? -3.701 34.352 -12.122 1.00 24.44 75 ASP A C 1
ATOM 444 O O . ASP A 1 31 ? -4.451 34.370 -11.104 1.00 22.92 75 ASP A O 1
ATOM 453 N N . LEU A 1 32 ? -3.623 33.337 -12.971 1.00 25.74 76 LEU A N 1
ATOM 454 C CA . LEU A 1 32 ? -4.457 32.156 -12.747 1.00 25.96 76 LEU A CA 1
ATOM 455 C C . LEU A 1 32 ? -4.108 31.402 -11.462 1.00 25.42 76 LEU A C 1
ATOM 456 O O . LEU A 1 32 ? -4.947 30.650 -10.978 1.00 25.43 76 LEU A O 1
ATOM 472 N N . SER A 1 33 ? -2.938 31.635 -10.848 1.00 24.47 77 SER A N 1
ATOM 473 C CA . SER A 1 33 ? -2.598 30.945 -9.590 1.00 23.74 77 SER A CA 1
ATOM 474 C C . SER A 1 33 ? -3.230 31.589 -8.375 1.00 22.57 77 SER A C 1
ATOM 475 O O . SER A 1 33 ? -3.288 30.968 -7.290 1.00 22.12 77 SER A O 1
ATOM 483 N N . ARG A 1 34 ? -3.732 32.803 -8.529 1.00 22.35 78 ARG A N 1
ATOM 484 C CA . ARG A 1 34 ? -4.479 33.414 -7.446 1.00 22.11 78 ARG A CA 1
ATOM 485 C C . ARG A 1 34 ? -5.945 33.053 -7.477 1.00 21.90 78 ARG A C 1
ATOM 486 O O . ARG A 1 34 ? -6.540 32.818 -6.407 1.00 21.62 78 ARG A O 1
ATOM 507 N N . ILE A 1 35 ? -6.527 33.078 -8.661 1.00 22.09 79 ILE A N 1
ATOM 508 C CA . ILE A 1 35 ? -7.893 32.594 -8.848 1.00 21.99 79 ILE A CA 1
ATOM 509 C C . ILE A 1 35 ? -7.957 31.849 -10.181 1.00 22.27 79 ILE A C 1
ATOM 510 O O . ILE A 1 35 ? -7.594 32.387 -11.236 1.00 22.52 79 ILE A O 1
ATOM 526 N N . SER A 1 36 ? -8.483 30.616 -10.135 1.00 22.17 80 SER A N 1
ATOM 527 C CA . SER A 1 36 ? -8.551 29.832 -11.372 1.00 22.41 80 SER A CA 1
ATOM 528 C C . SER A 1 36 ? -9.651 30.376 -12.281 1.00 22.56 80 SER A C 1
ATOM 529 O O . SER A 1 36 ? -10.602 31.070 -11.851 1.00 22.35 80 SER A O 1
ATOM 537 N N . GLN A 1 37 ? -9.493 30.058 -13.575 1.00 22.80 81 GLN A N 1
ATOM 538 C CA . GLN A 1 37 ? -10.494 30.423 -14.563 1.00 22.93 81 GLN A CA 1
ATOM 539 C C . GLN A 1 37 ? -11.880 29.885 -14.166 1.00 22.75 81 GLN A C 1
ATOM 540 O O . GLN A 1 37 ? -12.885 30.628 -14.126 1.00 22.65 81 GLN A O 1
ATOM 554 N N . LEU A 1 38 ? -11.944 28.597 -13.828 1.00 22.62 82 LEU A N 1
ATOM 555 C CA . LEU A 1 38 ? -13.237 28.040 -13.458 1.00 22.44 82 LEU A CA 1
ATOM 556 C C . LEU A 1 38 ? -13.747 28.674 -12.170 1.00 22.17 82 LEU A C 1
ATOM 557 O O . LEU A 1 38 ? -14.982 28.904 -12.011 1.00 22.04 82 LEU A O 1
ATOM 573 N N . GLY A 1 39 ? -12.821 28.987 -11.243 1.00 22.02 83 GLY A N 1
ATOM 574 C CA . GLY A 1 39 ? -13.208 29.591 -9.982 1.00 21.75 83 GLY A CA 1
ATOM 575 C C . GLY A 1 39 ? -13.898 30.922 -10.182 1.00 21.83 83 GLY A C 1
ATOM 576 O O . GLY A 1 39 ? -14.924 31.230 -9.532 1.00 21.58 83 GLY A O 1
ATOM 580 N N . GLN A 1 40 ? -13.359 31.741 -11.105 1.00 22.01 84 GLN A N 1
ATOM 581 C CA . GLN A 1 40 ? -14.021 33.047 -11.325 1.00 22.05 84 GLN A CA 1
ATOM 582 C C . GLN A 1 40 ? -15.386 32.885 -12.019 1.00 22.11 84 GLN A C 1
ATOM 583 O O . GLN A 1 40 ? -16.317 33.625 -11.692 1.00 22.02 84 GLN A O 1
ATOM 597 N N . SER A 1 41 ? -15.533 31.869 -12.901 1.00 22.26 85 SER A N 1
ATOM 598 C CA . SER A 1 41 ? -16.832 31.570 -13.514 1.00 22.31 85 SER A CA 1
ATOM 599 C C . SER A 1 41 ? -17.860 31.125 -12.478 1.00 23.24 85 SER A C 1
ATOM 600 O O . SER A 1 41 ? -19.023 31.560 -12.488 1.00 23.85 85 SER A O 1
ATOM 608 N N . ILE A 1 42 ? -17.466 30.232 -11.596 1.00 21.85 86 ILE A N 1
ATOM 609 C CA . ILE A 1 42 ? -18.341 29.803 -10.505 1.00 21.59 86 ILE A CA 1
ATOM 610 C C . ILE A 1 42 ? -18.744 30.974 -9.632 1.00 21.43 86 ILE A C 1
ATOM 611 O O . ILE A 1 42 ? -19.913 31.104 -9.220 1.00 21.31 86 ILE A O 1
ATOM 627 N N . ALA A 1 43 ? -17.792 31.805 -9.259 1.00 21.41 87 ALA A N 1
ATOM 628 C CA . ALA A 1 43 ? -18.135 32.952 -8.392 1.00 21.26 87 ALA A CA 1
ATOM 629 C C . ALA A 1 43 ? -19.162 33.875 -9.079 1.00 21.45 87 ALA A C 1
ATOM 630 O O . ALA A 1 43 ? -20.090 34.387 -8.422 1.00 21.25 87 ALA A O 1
ATOM 637 N N . GLY A 1 44 ? -19.020 34.066 -10.403 1.00 21.66 88 GLY A N 1
ATOM 638 C CA . GLY A 1 44 ? -19.994 34.882 -11.114 1.00 21.81 88 GLY A CA 1
ATOM 639 C C . GLY A 1 44 ? -21.393 34.287 -11.094 1.00 21.77 88 GLY A C 1
ATOM 640 O O . GLY A 1 44 ? -22.405 35.013 -11.032 1.00 21.75 88 GLY A O 1
ATOM 644 N N . GLY A 1 45 ? -21.473 32.961 -11.179 1.00 21.71 89 GLY A N 1
ATOM 645 C CA . GLY A 1 45 ? -22.796 32.336 -11.074 1.00 21.65 89 GLY A CA 1
ATOM 646 C C . GLY A 1 45 ? -23.356 32.441 -9.665 1.00 21.37 89 GLY A C 1
ATOM 647 O O . GLY A 1 45 ? -24.540 32.744 -9.462 1.00 21.34 89 GLY A O 1
ATOM 651 N N . LEU A 1 46 ? -22.503 32.123 -8.658 1.00 21.18 90 LEU A N 1
ATOM 652 C CA . LEU A 1 46 ? -22.969 32.055 -7.275 1.00 20.92 90 LEU A CA 1
ATOM 653 C C . LEU A 1 46 ? -23.405 33.416 -6.764 1.00 20.86 90 LEU A C 1
ATOM 654 O O . LEU A 1 46 ? -24.325 33.485 -5.937 1.00 20.77 90 LEU A O 1
ATOM 670 N N . ILE A 1 47 ? -22.802 34.518 -7.230 1.00 20.99 91 ILE A N 1
ATOM 671 C CA . ILE A 1 47 ? -23.261 35.788 -6.656 1.00 20.93 91 ILE A CA 1
ATOM 672 C C . ILE A 1 47 ? -24.683 36.113 -7.146 1.00 21.10 91 ILE A C 1
ATOM 673 O O . ILE A 1 47 ? -25.474 36.774 -6.428 1.00 20.94 91 ILE A O 1
ATOM 689 N N . VAL A 1 48 ? -25.027 35.664 -8.361 1.00 21.25 92 VAL A N 1
ATOM 690 C CA . VAL A 1 48 ? -26.407 35.839 -8.812 1.00 21.35 92 VAL A CA 1
ATOM 691 C C . VAL A 1 48 ? -27.349 34.982 -7.979 1.00 21.17 92 VAL A C 1
ATOM 692 O O . VAL A 1 48 ? -28.441 35.432 -7.598 1.00 21.14 92 VAL A O 1
ATOM 705 N N . VAL A 1 49 ? -26.929 33.753 -7.649 1.00 21.05 93 VAL A N 1
ATOM 706 C CA . VAL A 1 49 ? -27.704 32.897 -6.753 1.00 20.91 93 VAL A CA 1
ATOM 707 C C . VAL A 1 49 ? -27.951 33.595 -5.430 1.00 20.70 93 VAL A C 1
ATOM 708 O O . VAL A 1 49 ? -29.097 33.614 -4.894 1.00 20.61 93 VAL A O 1
ATOM 721 N N . VAL A 1 50 ? -26.908 34.220 -4.906 1.00 20.58 94 VAL A N 1
ATOM 722 C CA . VAL A 1 50 ? -27.004 34.874 -3.602 1.00 20.38 94 VAL A CA 1
ATOM 723 C C . VAL A 1 50 ? -27.956 36.050 -3.660 1.00 20.46 94 VAL A C 1
ATOM 724 O O . VAL A 1 50 ? -28.874 36.191 -2.818 1.00 20.35 94 VAL A O 1
ATOM 737 N N . MET A 1 51 ? -27.755 36.921 -4.649 1.00 20.67 95 MET A N 1
ATOM 738 C CA . MET A 1 51 ? -28.588 38.127 -4.729 1.00 21.59 95 MET A CA 1
ATOM 739 C C . MET A 1 51 ? -30.062 37.775 -4.993 1.00 21.42 95 MET A C 1
ATOM 740 O O . MET A 1 51 ? -30.974 38.464 -4.490 1.00 20.83 95 MET A O 1
ATOM 754 N N . ILE A 1 52 ? -30.330 36.727 -5.779 1.00 20.93 96 ILE A N 1
ATOM 755 C CA . ILE A 1 52 ? -31.715 36.366 -6.015 1.00 21.01 96 ILE A CA 1
ATOM 756 C C . ILE A 1 52 ? -32.363 35.933 -4.720 1.00 20.82 96 ILE A C 1
ATOM 757 O O . ILE A 1 52 ? -33.480 36.391 -4.392 1.00 20.87 96 ILE A O 1
ATOM 773 N N . TYR A 1 53 ? -31.710 35.052 -3.940 1.00 21.49 97 TYR A N 1
ATOM 774 C CA . TYR A 1 53 ? -32.346 34.671 -2.669 1.00 21.03 97 TYR A CA 1
ATOM 775 C C . TYR A 1 53 ? -32.357 35.842 -1.656 1.00 21.31 97 TYR A C 1
ATOM 776 O O . TYR A 1 53 ? -33.171 35.814 -0.742 1.00 21.60 97 TYR A O 1
ATOM 794 N N . ALA A 1 54 ? -31.503 36.853 -1.796 1.00 20.32 98 ALA A N 1
ATOM 795 C CA . ALA A 1 54 ? -31.475 37.921 -0.810 1.00 20.22 98 ALA A CA 1
ATOM 796 C C . ALA A 1 54 ? -32.529 38.999 -1.099 1.00 20.38 98 ALA A C 1
ATOM 797 O O . ALA A 1 54 ? -33.133 39.512 -0.144 1.00 20.29 98 ALA A O 1
ATOM 804 N N . VAL A 1 55 ? -32.753 39.353 -2.361 1.00 20.61 99 VAL A N 1
ATOM 805 C CA . VAL A 1 55 ? -33.668 40.472 -2.660 1.00 21.20 99 VAL A CA 1
ATOM 806 C C . VAL A 1 55 ? -34.665 40.192 -3.787 1.00 21.99 99 VAL A C 1
ATOM 807 O O . VAL A 1 55 ? -35.377 41.110 -4.218 1.00 22.40 99 VAL A O 1
ATOM 820 N N . GLY A 1 56 ? -34.698 38.956 -4.296 1.00 23.05 100 GLY A N 1
ATOM 821 C CA . GLY A 1 56 ? -35.716 38.561 -5.272 1.00 23.57 100 GLY A CA 1
ATOM 822 C C . GLY A 1 56 ? -37.143 38.897 -4.825 1.00 24.26 100 GLY A C 1
ATOM 823 O O . GLY A 1 56 ? -37.973 39.290 -5.642 1.00 24.69 100 GLY A O 1
ATOM 827 N N . HIS A 1 57 ? -37.424 38.772 -3.524 1.00 24.15 101 HIS A N 1
ATOM 828 C CA . HIS A 1 57 ? -38.721 39.123 -2.958 1.00 25.11 101 HIS A CA 1
ATOM 829 C C . HIS A 1 57 ? -38.903 40.624 -2.662 1.00 26.05 101 HIS A C 1
ATOM 830 O O . HIS A 1 57 ? -40.012 41.033 -2.294 1.00 26.77 101 HIS A O 1
ATOM 844 N N . ILE A 1 58 ? -37.871 41.450 -2.783 1.00 25.54 102 ILE A N 1
ATOM 845 C CA . ILE A 1 58 ? -38.009 42.883 -2.523 1.00 26.38 102 ILE A CA 1
ATOM 846 C C . ILE A 1 58 ? -38.006 43.647 -3.846 1.00 26.31 102 ILE A C 1
ATOM 847 O O . ILE A 1 58 ? -39.008 44.305 -4.186 1.00 28.04 102 ILE A O 1
ATOM 863 N N . SER A 1 59 ? -36.912 43.578 -4.620 1.00 24.17 103 SER A N 1
ATOM 864 C CA . SER A 1 59 ? -36.874 44.293 -5.888 1.00 23.32 103 SER A CA 1
ATOM 865 C C . SER A 1 59 ? -37.059 43.393 -7.089 1.00 23.35 103 SER A C 1
ATOM 866 O O . SER A 1 59 ? -37.259 43.903 -8.203 1.00 24.18 103 SER A O 1
ATOM 874 N N . GLY A 1 60 ? -36.997 42.058 -6.913 1.00 22.39 104 GLY A N 1
ATOM 875 C CA . GLY A 1 60 ? -36.960 41.127 -8.036 1.00 22.02 104 GLY A CA 1
ATOM 876 C C . GLY A 1 60 ? -35.541 40.770 -8.485 1.00 21.95 104 GLY A C 1
ATOM 877 O O . GLY A 1 60 ? -35.387 40.000 -9.432 1.00 22.05 104 GLY A O 1
ATOM 881 N N . ALA A 1 61 ? -34.530 41.383 -7.896 1.00 21.82 105 ALA A N 1
ATOM 882 C CA . ALA A 1 61 ? -33.120 41.074 -8.165 1.00 21.82 105 ALA A CA 1
ATOM 883 C C . ALA A 1 61 ? -32.783 41.039 -9.653 1.00 22.05 105 ALA A C 1
ATOM 884 O O . ALA A 1 61 ? -32.247 40.064 -10.148 1.00 22.03 105 ALA A O 1
ATOM 891 N N . HIS A 1 62 ? -33.091 42.150 -10.370 1.00 22.28 106 HIS A N 1
ATOM 892 C CA . HIS A 1 62 ? -32.841 42.189 -11.817 1.00 22.56 106 HIS A CA 1
ATOM 893 C C . HIS A 1 62 ? -31.353 42.312 -12.084 1.00 23.11 106 HIS A C 1
ATOM 894 O O . HIS A 1 62 ? -30.812 41.603 -12.925 1.00 24.16 106 HIS A O 1
ATOM 908 N N . MET A 1 63 ? -30.720 43.270 -11.437 1.00 22.50 107 MET A N 1
ATOM 909 C CA . MET A 1 63 ? -29.270 43.513 -11.489 1.00 23.41 107 MET A CA 1
ATOM 910 C C . MET A 1 63 ? -28.754 43.759 -12.868 1.00 23.25 107 MET A C 1
ATOM 911 O O . MET A 1 63 ? -27.548 43.753 -13.073 1.00 23.67 107 MET A O 1
ATOM 925 N N . ASN A 1 64 ? -29.622 44.065 -13.810 1.00 23.04 108 ASN A N 1
ATOM 926 C CA . ASN A 1 64 ? -29.304 43.930 -15.215 1.00 23.33 108 ASN A CA 1
ATOM 927 C C . ASN A 1 64 ? -30.329 44.759 -16.006 1.00 23.71 108 ASN A C 1
ATOM 928 O O . ASN A 1 64 ? -31.501 44.387 -16.119 1.00 23.64 108 ASN A O 1
ATOM 939 N N . PRO A 1 65 ? -29.886 45.831 -16.639 1.00 25.70 109 PRO A N 1
ATOM 940 C CA . PRO A 1 65 ? -30.850 46.695 -17.362 1.00 26.65 109 PRO A CA 1
ATOM 941 C C . PRO A 1 65 ? -31.616 45.996 -18.488 1.00 26.03 109 PRO A C 1
ATOM 942 O O . PRO A 1 65 ? -32.789 46.358 -18.752 1.00 24.57 109 PRO A O 1
ATOM 953 N N . ALA A 1 66 ? -30.979 45.033 -19.176 1.00 24.39 110 ALA A N 1
ATOM 954 C CA . ALA A 1 66 ? -31.656 44.259 -20.216 1.00 24.57 110 ALA A CA 1
ATOM 955 C C . ALA A 1 66 ? -32.762 43.359 -19.645 1.00 24.37 110 ALA A C 1
ATOM 956 O O . ALA A 1 66 ? -33.791 43.142 -20.325 1.00 24.54 110 ALA A O 1
ATOM 963 N N . VAL A 1 67 ? -32.606 42.876 -18.409 1.00 24.03 111 VAL A N 1
ATOM 964 C CA . VAL A 1 67 ? -33.615 42.055 -17.779 1.00 24.57 111 VAL A CA 1
ATOM 965 C C . VAL A 1 67 ? -34.825 42.909 -17.377 1.00 24.89 111 VAL A C 1
ATOM 966 O O . VAL A 1 67 ? -35.978 42.511 -17.570 1.00 25.38 111 VAL A O 1
ATOM 979 N N . THR A 1 68 ? -34.559 44.075 -16.767 1.00 23.99 112 THR A N 1
ATOM 980 C CA . THR A 1 68 ? -35.623 45.002 -16.405 1.00 23.96 112 THR A CA 1
ATOM 981 C C . THR A 1 68 ? -36.403 45.427 -17.653 1.00 24.48 112 THR A C 1
ATOM 982 O O . THR A 1 68 ? -37.638 45.438 -17.657 1.00 24.40 112 THR A O 1
ATOM 993 N N . LEU A 1 69 ? -35.692 45.729 -18.730 1.00 26.84 113 LEU A N 1
ATOM 994 C CA . LEU A 1 69 ? -36.360 46.066 -19.993 1.00 28.54 113 LEU A CA 1
ATOM 995 C C . LEU A 1 69 ? -37.262 44.927 -20.466 1.00 27.79 113 LEU A C 1
ATOM 996 O O . LEU A 1 69 ? -38.449 45.149 -20.799 1.00 28.07 113 LEU A O 1
ATOM 1012 N N . ALA A 1 70 ? -36.735 43.697 -20.498 1.00 25.27 114 ALA A N 1
ATOM 1013 C CA . ALA A 1 70 ? -37.549 42.603 -21.005 1.00 25.54 114 ALA A CA 1
ATOM 1014 C C . ALA A 1 70 ? -38.793 42.382 -20.146 1.00 26.00 114 ALA A C 1
ATOM 1015 O O . ALA A 1 70 ? -39.870 42.052 -20.681 1.00 26.32 114 ALA A O 1
ATOM 1022 N N . PHE A 1 71 ? -38.643 42.458 -18.800 1.00 25.98 115 PHE A N 1
ATOM 1023 C CA . PHE A 1 71 ? -39.786 42.303 -17.918 1.00 25.88 115 PHE A CA 1
ATOM 1024 C C . PHE A 1 71 ? -40.842 43.366 -18.226 1.00 27.38 115 PHE A C 1
ATOM 1025 O O . PHE A 1 71 ? -42.040 43.070 -18.253 1.00 27.64 115 PHE A O 1
ATOM 1042 N N . ALA A 1 72 ? -40.415 44.622 -18.436 1.00 28.64 116 ALA A N 1
ATOM 1043 C CA . ALA A 1 72 ? -41.379 45.684 -18.734 1.00 29.74 116 ALA A CA 1
ATOM 1044 C C . ALA A 1 72 ? -42.055 45.463 -20.074 1.00 30.55 116 ALA A C 1
ATOM 1045 O O . ALA A 1 72 ? -43.274 45.638 -20.198 1.00 31.19 116 ALA A O 1
ATOM 1052 N N . VAL A 1 73 ? -41.289 45.078 -21.094 1.00 30.42 117 VAL A N 1
ATOM 1053 C CA . VAL A 1 73 ? -41.872 44.921 -22.435 1.00 31.48 117 VAL A CA 1
ATOM 1054 C C . VAL A 1 73 ? -42.949 43.852 -22.413 1.00 31.71 117 VAL A C 1
ATOM 1055 O O . VAL A 1 73 ? -43.967 43.964 -23.117 1.00 31.74 117 VAL A O 1
ATOM 1068 N N . PHE A 1 74 ? -42.795 42.835 -21.581 1.00 31.86 118 PHE A N 1
ATOM 1069 C CA . PHE A 1 74 ? -43.767 41.739 -21.554 1.00 31.90 118 PHE A CA 1
ATOM 1070 C C . PHE A 1 74 ? -44.752 41.865 -20.402 1.00 34.17 118 PHE A C 1
ATOM 1071 O O . PHE A 1 74 ? -45.377 40.867 -20.012 1.00 32.39 118 PHE A O 1
ATOM 1088 N N . ARG A 1 75 ? -44.872 43.073 -19.841 1.00 40.32 119 ARG A N 1
ATOM 1089 C CA . ARG A 1 75 ? -45.920 43.459 -18.893 1.00 42.90 119 ARG A CA 1
ATOM 1090 C C . ARG A 1 75 ? -45.790 42.720 -17.560 1.00 39.07 119 ARG A C 1
ATOM 1091 O O . ARG A 1 75 ? -46.787 42.512 -16.836 1.00 39.23 119 ARG A O 1
ATOM 1112 N N . HIS A 1 76 ? -44.554 42.385 -17.178 1.00 32.77 120 HIS A N 1
ATOM 1113 C CA . HIS A 1 76 ? -44.280 41.833 -15.855 1.00 29.58 120 HIS A CA 1
ATOM 1114 C C . HIS A 1 76 ? -43.746 42.854 -14.867 1.00 27.58 120 HIS A C 1
ATOM 1115 O O . HIS A 1 76 ? -43.503 42.512 -13.708 1.00 26.87 120 HIS A O 1
ATOM 1129 N N . PHE A 1 77 ? -43.562 44.116 -15.287 1.00 26.51 121 PHE A N 1
ATOM 1130 C CA . PHE A 1 77 ? -42.892 45.073 -14.423 1.00 25.40 121 PHE A CA 1
ATOM 1131 C C . PHE A 1 77 ? -43.333 46.464 -14.831 1.00 26.37 121 PHE A C 1
ATOM 1132 O O . PHE A 1 77 ? -43.416 46.726 -16.027 1.00 26.34 121 PHE A O 1
ATOM 1149 N N . PRO A 1 78 ? -43.597 47.369 -13.894 1.00 29.45 122 PRO A N 1
ATOM 1150 C CA . PRO A 1 78 ? -44.107 48.713 -14.269 1.00 30.79 122 PRO A CA 1
ATOM 1151 C C . PRO A 1 78 ? -43.085 49.560 -15.022 1.00 31.71 122 PRO A C 1
ATOM 1152 O O . PRO A 1 78 ? -41.978 49.800 -14.535 1.00 32.34 122 PRO A O 1
ATOM 1163 N N . TRP A 1 79 ? -43.484 50.069 -16.204 1.00 31.00 123 TRP A N 1
ATOM 1164 C CA . TRP A 1 79 ? -42.587 50.915 -16.986 1.00 31.05 123 TRP A CA 1
ATOM 1165 C C . TRP A 1 79 ? -42.075 52.104 -16.173 1.00 31.98 123 TRP A C 1
ATOM 1166 O O . TRP A 1 79 ? -40.909 52.510 -16.297 1.00 32.02 123 TRP A O 1
ATOM 1187 N N . ILE A 1 80 ? -42.913 52.656 -15.282 1.00 32.61 124 ILE A N 1
ATOM 1188 C CA . ILE A 1 80 ? -42.499 53.874 -14.574 1.00 34.66 124 ILE A CA 1
ATOM 1189 C C . ILE A 1 80 ? -41.261 53.629 -13.711 1.00 34.47 124 ILE A C 1
ATOM 1190 O O . ILE A 1 80 ? -40.484 54.549 -13.452 1.00 35.01 124 ILE A O 1
ATOM 1206 N N . GLN A 1 81 ? -41.058 52.403 -13.251 1.00 34.21 125 GLN A N 1
ATOM 1207 C CA . GLN A 1 81 ? -39.901 52.073 -12.435 1.00 34.07 125 GLN A CA 1
ATOM 1208 C C . GLN A 1 81 ? -38.635 51.757 -13.237 1.00 31.46 125 GLN A C 1
ATOM 1209 O O . GLN A 1 81 ? -37.577 51.628 -12.619 1.00 30.51 125 GLN A O 1
ATOM 1223 N N . VAL A 1 82 ? -38.732 51.596 -14.561 1.00 29.43 126 VAL A N 1
ATOM 1224 C CA . VAL A 1 82 ? -37.603 51.108 -15.344 1.00 27.54 126 VAL A CA 1
ATOM 1225 C C . VAL A 1 82 ? -36.432 52.079 -15.270 1.00 28.43 126 VAL A C 1
ATOM 1226 O O . VAL A 1 82 ? -35.318 51.648 -14.919 1.00 27.12 126 VAL A O 1
ATOM 1239 N N . PRO A 1 83 ? -36.608 53.390 -15.484 1.00 30.85 127 PRO A N 1
ATOM 1240 C CA . PRO A 1 83 ? -35.438 54.300 -15.390 1.00 30.84 127 PRO A CA 1
ATOM 1241 C C . PRO A 1 83 ? -34.777 54.271 -14.034 1.00 29.83 127 PRO A C 1
ATOM 1242 O O . PRO A 1 83 ? -33.537 54.318 -13.921 1.00 30.49 127 PRO A O 1
ATOM 1253 N N . PHE A 1 84 ? -35.568 54.209 -12.984 1.00 27.47 128 PHE A N 1
ATOM 1254 C CA . PHE A 1 84 ? -35.004 54.077 -11.649 1.00 27.73 128 PHE A CA 1
ATOM 1255 C C . PHE A 1 84 ? -34.154 52.814 -11.536 1.00 26.36 128 PHE A C 1
ATOM 1256 O O . PHE A 1 84 ? -33.015 52.881 -11.061 1.00 26.75 128 PHE A O 1
ATOM 1273 N N . TYR A 1 85 ? -34.672 51.671 -12.006 1.00 23.91 129 TYR A N 1
ATOM 1274 C CA . TYR A 1 85 ? -33.840 50.454 -11.912 1.00 23.58 129 TYR A CA 1
ATOM 1275 C C . TYR A 1 85 ? -32.530 50.662 -12.685 1.00 23.95 129 TYR A C 1
ATOM 1276 O O . TYR A 1 85 ? -31.439 50.298 -12.201 1.00 23.49 129 TYR A O 1
ATOM 1294 N N . TRP A 1 86 ? -32.631 51.280 -13.856 1.00 27.61 130 TRP A N 1
ATOM 1295 C CA . TRP A 1 86 ? -31.442 51.513 -14.674 1.00 28.96 130 TRP A CA 1
ATOM 1296 C C . TRP A 1 86 ? -30.482 52.393 -13.925 1.00 28.68 130 TRP A C 1
ATOM 1297 O O . TRP A 1 86 ? -29.306 52.039 -13.724 1.00 28.49 130 TRP A O 1
ATOM 1318 N N . ALA A 1 87 ? -31.012 53.482 -13.362 1.00 28.21 131 ALA A N 1
ATOM 1319 C CA . ALA A 1 87 ? -30.140 54.359 -12.602 1.00 27.87 131 ALA A CA 1
ATOM 1320 C C . ALA A 1 87 ? -29.440 53.549 -11.525 1.00 27.11 131 ALA A C 1
ATOM 1321 O O . ALA A 1 87 ? -28.203 53.617 -11.369 1.00 27.42 131 ALA A O 1
ATOM 1328 N N . ALA A 1 88 ? -30.197 52.696 -10.858 1.00 24.36 132 ALA A N 1
ATOM 1329 C CA . ALA A 1 88 ? -29.635 51.925 -9.742 1.00 24.60 132 ALA A CA 1
ATOM 1330 C C . ALA A 1 88 ? -28.565 50.925 -10.214 1.00 24.99 132 ALA A C 1
ATOM 1331 O O . ALA A 1 88 ? -27.485 50.825 -9.607 1.00 25.78 132 ALA A O 1
ATOM 1338 N N . GLN A 1 89 ? -28.826 50.223 -11.314 1.00 25.00 133 GLN A N 1
ATOM 1339 C CA . GLN A 1 89 ? -27.919 49.139 -11.703 1.00 25.05 133 GLN A CA 1
ATOM 1340 C C . GLN A 1 89 ? -26.585 49.706 -12.198 1.00 24.83 133 GLN A C 1
ATOM 1341 O O . GLN A 1 89 ? -25.506 49.302 -11.728 1.00 24.43 133 GLN A O 1
ATOM 1355 N N . PHE A 1 90 ? -26.646 50.686 -13.090 1.00 25.37 134 PHE A N 1
ATOM 1356 C CA . PHE A 1 90 ? -25.438 51.362 -13.535 1.00 25.28 134 PHE A CA 1
ATOM 1357 C C . PHE A 1 90 ? -24.700 52.014 -12.366 1.00 27.14 134 PHE A C 1
ATOM 1358 O O . PHE A 1 90 ? -23.450 52.034 -12.333 1.00 24.59 134 PHE A O 1
ATOM 1375 N N . THR A 1 91 ? -25.434 52.536 -11.367 1.00 28.19 135 THR A N 1
ATOM 1376 C CA . THR A 1 91 ? -24.731 53.194 -10.273 1.00 27.90 135 THR A CA 1
ATOM 1377 C C . THR A 1 91 ? -23.934 52.166 -9.492 1.00 27.03 135 THR A C 1
ATOM 1378 O O . THR A 1 91 ? -22.703 52.321 -9.320 1.00 27.22 135 THR A O 1
ATOM 1389 N N . GLY A 1 92 ? -24.563 51.028 -9.204 1.00 26.06 136 GLY A N 1
ATOM 1390 C CA . GLY A 1 92 ? -23.933 50.008 -8.375 1.00 25.71 136 GLY A CA 1
ATOM 1391 C C . GLY A 1 92 ? -22.747 49.346 -9.079 1.00 25.80 136 GLY A C 1
ATOM 1392 O O . GLY A 1 92 ? -21.699 49.091 -8.462 1.00 25.71 136 GLY A O 1
ATOM 1396 N N . ALA A 1 93 ? -22.907 49.086 -10.380 1.00 25.29 137 ALA A N 1
ATOM 1397 C CA . ALA A 1 93 ? -21.876 48.465 -11.195 1.00 24.24 137 ALA A CA 1
ATOM 1398 C C . ALA A 1 93 ? -20.660 49.370 -11.263 1.00 24.63 137 ALA A C 1
ATOM 1399 O O . ALA A 1 93 ? -19.516 48.886 -11.268 1.00 23.67 137 ALA A O 1
ATOM 1406 N N . ILE A 1 94 ? -20.903 50.684 -11.341 1.00 26.82 138 ILE A N 1
ATOM 1407 C CA . ILE A 1 94 ? -19.787 51.613 -11.564 1.00 27.91 138 ILE A CA 1
ATOM 1408 C C . ILE A 1 94 ? -19.041 51.835 -10.253 1.00 25.56 138 ILE A C 1
ATOM 1409 O O . ILE A 1 94 ? -17.795 51.764 -10.189 1.00 24.89 138 ILE A O 1
ATOM 1425 N N . ALA A 1 95 ? -19.791 52.033 -9.179 1.00 24.06 139 ALA A N 1
ATOM 1426 C CA . ALA A 1 95 ? -19.200 52.071 -7.872 1.00 24.03 139 ALA A CA 1
ATOM 1427 C C . ALA A 1 95 ? -18.366 50.824 -7.601 1.00 24.73 139 ALA A C 1
ATOM 1428 O O . ALA A 1 95 ? -17.194 50.925 -7.217 1.00 24.90 139 ALA A O 1
ATOM 1435 N N . ALA A 1 96 ? -18.949 49.618 -7.815 1.00 24.48 140 ALA A N 1
ATOM 1436 C CA . ALA A 1 96 ? -18.184 48.393 -7.561 1.00 23.68 140 ALA A CA 1
ATOM 1437 C C . ALA A 1 96 ? -16.854 48.439 -8.313 1.00 23.89 140 ALA A C 1
ATOM 1438 O O . ALA A 1 96 ? -15.793 48.114 -7.741 1.00 24.06 140 ALA A O 1
ATOM 1445 N N . SER A 1 97 ? -16.890 48.854 -9.577 1.00 23.75 141 SER A N 1
ATOM 1446 C CA . SER A 1 97 ? -15.717 48.744 -10.423 1.00 24.77 141 SER A CA 1
ATOM 1447 C C . SER A 1 97 ? -14.620 49.676 -9.929 1.00 25.61 141 SER A C 1
ATOM 1448 O O . SER A 1 97 ? -13.441 49.285 -9.878 1.00 25.28 141 SER A O 1
ATOM 1456 N N . PHE A 1 98 ? -15.000 50.886 -9.485 1.00 27.27 142 PHE A N 1
ATOM 1457 C CA . PHE A 1 98 ? -13.990 51.837 -8.998 1.00 27.51 142 PHE A CA 1
ATOM 1458 C C . PHE A 1 98 ? -13.487 51.427 -7.616 1.00 26.61 142 PHE A C 1
ATOM 1459 O O . PHE A 1 98 ? -12.287 51.556 -7.350 1.00 26.47 142 PHE A O 1
ATOM 1476 N N . VAL A 1 99 ? -14.312 50.730 -6.824 1.00 25.22 143 VAL A N 1
ATOM 1477 C CA . VAL A 1 99 ? -13.782 50.170 -5.576 1.00 25.59 143 VAL A CA 1
ATOM 1478 C C . VAL A 1 99 ? -12.766 49.081 -5.886 1.00 26.17 143 VAL A C 1
ATOM 1479 O O . VAL A 1 99 ? -11.660 49.056 -5.300 1.00 27.57 143 VAL A O 1
ATOM 1492 N N . LEU A 1 100 ? -13.096 48.194 -6.839 1.00 23.57 144 LEU A N 1
ATOM 1493 C CA . LEU A 1 100 ? -12.146 47.160 -7.218 1.00 23.21 144 LEU A CA 1
ATOM 1494 C C . LEU A 1 100 ? -10.859 47.793 -7.734 1.00 24.90 144 LEU A C 1
ATOM 1495 O O . LEU A 1 100 ? -9.761 47.301 -7.425 1.00 24.00 144 LEU A O 1
ATOM 1511 N N . LYS A 1 101 ? -10.985 48.861 -8.537 1.00 28.29 145 LYS A N 1
ATOM 1512 C CA . LYS A 1 101 ? -9.819 49.434 -9.178 1.00 30.47 145 LYS A CA 1
ATOM 1513 C C . LYS A 1 101 ? -8.807 49.819 -8.110 1.00 31.36 145 LYS A C 1
ATOM 1514 O O . LYS A 1 101 ? -7.583 49.758 -8.359 1.00 31.76 145 LYS A O 1
ATOM 1533 N N . ALA A 1 102 ? -9.304 50.099 -6.907 1.00 31.38 146 ALA A N 1
ATOM 1534 C CA . ALA A 1 102 ? -8.451 50.391 -5.761 1.00 32.71 146 ALA A CA 1
ATOM 1535 C C . ALA A 1 102 ? -7.993 49.108 -5.086 1.00 33.43 146 ALA A C 1
ATOM 1536 O O . ALA A 1 102 ? -6.786 48.902 -4.906 1.00 33.79 146 ALA A O 1
ATOM 1543 N N . VAL A 1 103 ? -8.931 48.219 -4.711 1.00 33.37 147 VAL A N 1
ATOM 1544 C CA . VAL A 1 103 ? -8.502 47.163 -3.805 1.00 33.33 147 VAL A CA 1
ATOM 1545 C C . VAL A 1 103 ? -7.863 45.953 -4.485 1.00 31.17 147 VAL A C 1
ATOM 1546 O O . VAL A 1 103 ? -7.367 45.071 -3.764 1.00 31.36 147 VAL A O 1
ATOM 1559 N N . ILE A 1 104 ? -7.870 45.869 -5.815 1.00 27.18 148 ILE A N 1
ATOM 1560 C CA . ILE A 1 104 ? -7.134 44.822 -6.492 1.00 25.85 148 ILE A CA 1
ATOM 1561 C C . ILE A 1 104 ? -5.927 45.381 -7.238 1.00 26.04 148 ILE A C 1
ATOM 1562 O O . ILE A 1 104 ? -5.276 44.660 -8.009 1.00 25.47 148 ILE A O 1
ATOM 1578 N N . HIS A 1 105 ? -5.650 46.675 -7.076 1.00 25.56 149 HIS A N 1
ATOM 1579 C CA . HIS A 1 105 ? -4.440 47.224 -7.646 1.00 26.15 149 HIS A CA 1
ATOM 1580 C C . HIS A 1 105 ? -3.248 46.414 -7.127 1.00 26.75 149 HIS A C 1
ATOM 1581 O O . HIS A 1 105 ? -3.265 45.942 -6.000 1.00 26.81 149 HIS A O 1
ATOM 1595 N N . PRO A 1 106 ? -2.236 46.182 -7.936 1.00 27.84 150 PRO A N 1
ATOM 1596 C CA . PRO A 1 106 ? -1.867 46.676 -9.247 1.00 28.39 150 PRO A CA 1
ATOM 1597 C C . PRO A 1 106 ? -2.568 46.021 -10.468 1.00 28.42 150 PRO A C 1
ATOM 1598 O O . PRO A 1 106 ? -2.233 46.396 -11.593 1.00 28.31 150 PRO A O 1
ATOM 1609 N N . VAL A 1 107 ? -3.543 45.122 -10.258 1.00 27.95 151 VAL A N 1
ATOM 1610 C CA . VAL A 1 107 ? -4.352 44.666 -11.385 1.00 28.64 151 VAL A CA 1
ATOM 1611 C C . VAL A 1 107 ? -5.102 45.867 -11.951 1.00 30.26 151 VAL A C 1
ATOM 1612 O O . VAL A 1 107 ? -5.777 46.573 -11.207 1.00 29.11 151 VAL A O 1
ATOM 1625 N N . ASP A 1 108 ? -4.974 46.112 -13.255 1.00 34.09 152 ASP A N 1
ATOM 1626 C CA . ASP A 1 108 ? -5.596 47.295 -13.834 1.00 36.31 152 ASP A CA 1
ATOM 1627 C C . ASP A 1 108 ? -6.618 47.006 -14.927 1.00 34.10 152 ASP A C 1
ATOM 1628 O O . ASP A 1 108 ? -7.219 47.948 -15.469 1.00 34.42 152 ASP A O 1
ATOM 1637 N N . VAL A 1 109 ? -6.823 45.748 -15.284 1.00 30.88 153 VAL A N 1
ATOM 1638 C CA . VAL A 1 109 ? -7.946 45.315 -16.109 1.00 28.75 153 VAL A CA 1
ATOM 1639 C C . VAL A 1 109 ? -8.950 44.675 -15.150 1.00 28.25 153 VAL A C 1
ATOM 1640 O O . VAL A 1 109 ? -8.755 43.549 -14.667 1.00 26.78 153 VAL A O 1
ATOM 1653 N N . ILE A 1 110 ? -10.019 45.434 -14.851 1.00 28.32 154 ILE A N 1
ATOM 1654 C CA . ILE A 1 110 ? -10.916 45.120 -13.774 1.00 28.59 154 ILE A CA 1
ATOM 1655 C C . ILE A 1 110 ? -12.051 44.251 -14.313 1.00 28.93 154 ILE A C 1
ATOM 1656 O O . ILE A 1 110 ? -13.240 44.627 -14.280 1.00 28.40 154 ILE A O 1
ATOM 1672 N N . GLY A 1 111 ? -11.694 43.050 -14.773 1.00 29.37 155 GLY A N 1
ATOM 1673 C CA . GLY A 1 111 ? -12.671 42.050 -15.170 1.00 28.64 155 GLY A CA 1
ATOM 1674 C C . GLY A 1 111 ? -13.607 42.505 -16.278 1.00 27.77 155 GLY A C 1
ATOM 1675 O O . GLY A 1 111 ? -14.820 42.303 -16.183 1.00 27.29 155 GLY A O 1
ATOM 1679 N N . THR A 1 112 ? -13.048 43.118 -17.305 1.00 26.43 156 THR A N 1
ATOM 1680 C CA . THR A 1 112 ? -13.824 43.583 -18.439 1.00 27.22 156 THR A CA 1
ATOM 1681 C C . THR A 1 112 ? -14.334 42.413 -19.262 1.00 25.61 156 THR A C 1
ATOM 1682 O O . THR A 1 112 ? -13.769 41.311 -19.259 1.00 25.09 156 THR A O 1
ATOM 1693 N N . THR A 1 113 ? -15.386 42.672 -20.018 1.00 24.63 157 THR A N 1
ATOM 1694 C CA . THR A 1 113 ? -15.819 41.746 -21.053 1.00 24.75 157 THR A CA 1
ATOM 1695 C C . THR A 1 113 ? -15.512 42.345 -22.409 1.00 25.46 157 THR A C 1
ATOM 1696 O O . THR A 1 113 ? -16.115 43.370 -22.820 1.00 25.38 157 THR A O 1
ATOM 1707 N N . THR A 1 114 ? -14.612 41.723 -23.134 1.00 28.77 158 THR A N 1
ATOM 1708 C CA . THR A 1 114 ? -14.310 42.181 -24.479 1.00 30.63 158 THR A CA 1
ATOM 1709 C C . THR A 1 114 ? -14.177 40.992 -25.417 1.00 30.20 158 THR A C 1
ATOM 1710 O O . THR A 1 114 ? -13.899 39.863 -24.984 1.00 29.67 158 THR A O 1
ATOM 1721 N N . PRO A 1 115 ? -14.332 41.231 -26.710 1.00 28.43 159 PRO A N 1
ATOM 1722 C CA . PRO A 1 115 ? -14.381 40.160 -27.680 1.00 28.39 159 PRO A CA 1
ATOM 1723 C C . PRO A 1 115 ? -13.026 39.564 -28.008 1.00 30.39 159 PRO A C 1
ATOM 1724 O O . PRO A 1 115 ? -12.027 40.264 -28.188 1.00 30.20 159 PRO A O 1
ATOM 1735 N N . VAL A 1 116 ? -13.026 38.249 -28.096 1.00 33.76 160 VAL A N 1
ATOM 1736 C CA . VAL A 1 116 ? -11.933 37.464 -28.624 1.00 35.76 160 VAL A CA 1
ATOM 1737 C C . VAL A 1 116 ? -12.33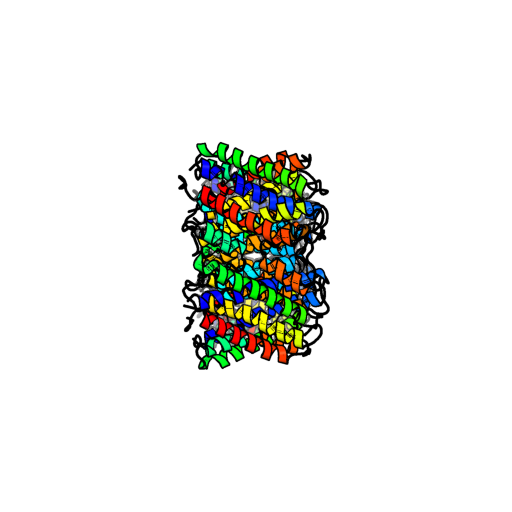7 37.122 -30.045 1.00 36.32 160 VAL A C 1
ATOM 1738 O O . VAL A 1 116 ? -13.370 36.480 -30.268 1.00 37.41 160 VAL A O 1
ATOM 1751 N N . GLY A 1 117 ? -11.577 37.554 -31.009 1.00 34.16 161 GLY A N 1
ATOM 1752 C CA . GLY A 1 117 ? -11.897 37.198 -32.364 1.00 35.18 161 GLY A CA 1
ATOM 1753 C C . GLY A 1 117 ? -12.867 38.179 -32.989 1.00 37.14 161 GLY A C 1
ATOM 1754 O O . GLY A 1 117 ? -13.138 39.257 -32.444 1.00 36.21 161 GLY A O 1
ATOM 1758 N N . PRO A 1 118 ? -13.389 37.824 -34.163 1.00 40.02 162 PRO A N 1
ATOM 1759 C CA . PRO A 1 118 ? -14.368 38.697 -34.829 1.00 41.08 162 PRO A CA 1
ATOM 1760 C C . PRO A 1 118 ? -15.450 39.131 -33.846 1.00 40.27 162 PRO A C 1
ATOM 1761 O O . PRO A 1 118 ? -15.912 38.327 -33.036 1.00 40.41 162 PRO A O 1
ATOM 1772 N N . HIS A 1 119 ? -15.794 40.427 -33.901 1.00 38.99 163 HIS A N 1
ATOM 1773 C CA . HIS A 1 119 ? -16.822 40.985 -33.032 1.00 37.64 163 HIS A CA 1
ATOM 1774 C C . HIS A 1 119 ? -18.176 40.319 -33.229 1.00 35.05 163 HIS A C 1
ATOM 1775 O O . HIS A 1 119 ? -18.952 40.235 -32.273 1.00 33.39 163 HIS A O 1
ATOM 1789 N N . TRP A 1 120 ? -18.506 39.897 -34.472 1.00 34.98 164 TRP A N 1
ATOM 1790 C CA . TRP A 1 120 ? -19.836 39.368 -34.723 1.00 33.96 164 TRP A CA 1
ATOM 1791 C C . TRP A 1 120 ? -20.031 38.038 -34.023 1.00 32.69 164 TRP A C 1
ATOM 1792 O O . TRP A 1 120 ? -21.178 37.699 -33.664 1.00 33.08 164 TRP A O 1
ATOM 1813 N N . HIS A 1 121 ? -18.944 37.284 -33.799 1.00 30.77 165 HIS A N 1
ATOM 1814 C CA . HIS A 1 121 ? -19.045 36.084 -32.961 1.00 30.50 165 HIS A CA 1
ATOM 1815 C C . HIS A 1 121 ? -19.613 36.420 -31.597 1.00 29.54 165 HIS A C 1
ATOM 1816 O O . HIS A 1 121 ? -20.514 35.743 -31.106 1.00 28.79 165 HIS A O 1
ATOM 1830 N N . SER A 1 122 ? -19.069 37.464 -30.976 1.00 29.20 166 SER A N 1
ATOM 1831 C CA . SER A 1 122 ? -19.435 37.920 -29.669 1.00 26.86 166 SER A CA 1
ATOM 1832 C C . SER A 1 122 ? -20.840 38.482 -29.661 1.00 26.69 166 SER A C 1
ATOM 1833 O O . SER A 1 122 ? -21.558 38.333 -28.660 1.00 26.14 166 SER A O 1
ATOM 1841 N N . LEU A 1 123 ? -21.257 39.101 -30.788 1.00 26.85 167 LEU A N 1
ATOM 1842 C CA . LEU A 1 123 ? -22.637 39.566 -30.902 1.00 27.39 167 LEU A CA 1
ATOM 1843 C C . LEU A 1 123 ? -23.604 38.378 -30.815 1.00 27.14 167 LEU A C 1
ATOM 1844 O O . LEU A 1 123 ? -24.525 38.353 -29.979 1.00 26.92 167 LEU A O 1
ATOM 1860 N N . VAL A 1 124 ? -23.364 37.361 -31.643 1.00 26.80 168 VAL A N 1
ATOM 1861 C CA . VAL A 1 124 ? -24.251 36.217 -31.725 1.00 26.69 168 VAL A CA 1
ATOM 1862 C C . VAL A 1 124 ? -24.233 35.420 -30.432 1.00 26.30 168 VAL A C 1
ATOM 1863 O O . VAL A 1 124 ? -25.284 34.970 -29.922 1.00 26.08 168 VAL A O 1
ATOM 1876 N N . VAL A 1 125 ? -23.041 35.187 -29.888 1.00 26.15 169 VAL A N 1
ATOM 1877 C CA . VAL A 1 125 ? -22.961 34.447 -28.632 1.00 25.79 169 VAL A CA 1
ATOM 1878 C C . VAL A 1 125 ? -23.666 35.179 -27.500 1.00 25.51 169 VAL A C 1
ATOM 1879 O O . VAL A 1 125 ? -24.365 34.546 -26.682 1.00 25.23 169 VAL A O 1
ATOM 1892 N N . GLU A 1 126 ? -23.477 36.501 -27.390 1.00 25.59 170 GLU A N 1
ATOM 1893 C CA . GLU A 1 126 ? -24.138 37.227 -26.295 1.00 25.35 170 GLU A CA 1
ATOM 1894 C C . GLU A 1 126 ? -25.663 37.115 -26.432 1.00 25.63 170 GLU A C 1
ATOM 1895 O O . GLU A 1 126 ? -26.384 36.974 -25.429 1.00 25.07 170 GLU A O 1
ATOM 1907 N N . VAL A 1 127 ? -26.159 37.233 -27.676 1.00 25.67 171 VAL A N 1
ATOM 1908 C CA . VAL A 1 127 ? -27.602 37.109 -27.910 1.00 25.70 171 VAL A CA 1
ATOM 1909 C C . VAL A 1 127 ? -28.092 35.756 -27.417 1.00 25.49 171 VAL A C 1
ATOM 1910 O O . VAL A 1 127 ? -29.032 35.666 -26.627 1.00 25.25 171 VAL A O 1
ATOM 1923 N N . ILE A 1 128 ? -27.448 34.678 -27.854 1.00 26.33 172 ILE A N 1
ATOM 1924 C CA . ILE A 1 128 ? -27.950 33.339 -27.513 1.00 26.06 172 ILE A CA 1
ATOM 1925 C C . ILE A 1 128 ? -27.846 33.051 -26.021 1.00 25.13 172 ILE A C 1
ATOM 1926 O O . ILE A 1 128 ? -28.772 32.447 -25.436 1.00 24.84 172 ILE A O 1
ATOM 1942 N N . VAL A 1 129 ? -26.725 33.408 -25.380 1.00 24.79 173 VAL A N 1
ATOM 1943 C CA . VAL A 1 129 ? -26.579 33.032 -23.967 1.00 24.48 173 VAL A CA 1
ATOM 1944 C C . VAL A 1 129 ? -27.447 33.941 -23.112 1.00 24.28 173 VAL A C 1
ATOM 1945 O O . VAL A 1 129 ? -27.975 33.493 -22.086 1.00 24.76 173 VAL A O 1
ATOM 1958 N N . THR A 1 130 ? -27.697 35.191 -23.571 1.00 24.47 174 THR A N 1
ATOM 1959 C CA . THR A 1 130 ? -28.657 36.051 -22.894 1.00 24.41 174 THR A CA 1
ATOM 1960 C C . THR A 1 130 ? -30.094 35.531 -23.083 1.00 24.39 174 THR A C 1
ATOM 1961 O O . THR A 1 130 ? -30.889 35.508 -22.131 1.00 24.21 174 THR A O 1
ATOM 1972 N N . PHE A 1 131 ? -30.411 35.050 -24.266 1.00 24.64 175 PHE A N 1
ATOM 1973 C CA . PHE A 1 131 ? -31.703 34.361 -24.478 1.00 24.70 175 PHE A CA 1
ATOM 1974 C C . PHE A 1 131 ? -31.917 33.263 -23.459 1.00 24.67 175 PHE A C 1
ATOM 1975 O O . PHE A 1 131 ? -32.975 33.167 -22.828 1.00 24.23 175 PHE A O 1
ATOM 1992 N N . ASN A 1 132 ? -30.922 32.374 -23.327 1.00 25.17 176 ASN A N 1
ATOM 1993 C CA . ASN A 1 132 ? -31.044 31.251 -22.390 1.00 24.19 176 ASN A CA 1
ATOM 1994 C C . ASN A 1 132 ? -31.352 31.753 -20.995 1.00 23.70 176 ASN A C 1
ATOM 1995 O O . ASN A 1 132 ? -32.328 31.303 -20.342 1.00 24.54 176 ASN A O 1
ATOM 2006 N N . MET A 1 133 ? -30.596 32.731 -20.528 1.00 23.64 177 MET A N 1
ATOM 2007 C CA . MET A 1 133 ? -30.827 33.284 -19.197 1.00 23.40 177 MET A CA 1
ATOM 2008 C C . MET A 1 133 ? -32.242 33.884 -19.067 1.00 23.48 177 MET A C 1
ATOM 2009 O O . MET A 1 133 ? -32.934 33.656 -18.083 1.00 23.22 177 MET A O 1
ATOM 2023 N N . MET A 1 134 ? -32.682 34.688 -20.045 1.00 24.44 178 MET A N 1
ATOM 2024 C CA . MET A 1 134 ? -33.979 35.357 -19.896 1.00 25.08 178 MET A CA 1
ATOM 2025 C C . MET A 1 134 ? -35.157 34.384 -20.029 1.00 24.91 178 MET A C 1
ATOM 2026 O O . MET A 1 134 ? -36.194 34.576 -19.368 1.00 25.01 178 MET A O 1
ATOM 2040 N N . PHE A 1 135 ? -34.996 33.379 -20.877 1.00 24.47 179 PHE A N 1
ATOM 2041 C CA . PHE A 1 135 ? -35.958 32.299 -21.070 1.00 24.88 179 PHE A CA 1
ATOM 2042 C C . PHE A 1 135 ? -36.235 31.600 -19.772 1.00 24.93 179 PHE A C 1
ATOM 2043 O O . PHE A 1 135 ? -37.402 31.566 -19.297 1.00 25.90 179 PHE A O 1
ATOM 2060 N N . VAL A 1 136 ? -35.169 31.161 -19.084 1.00 23.91 180 VAL A N 1
ATOM 2061 C CA . VAL A 1 136 ? -35.406 30.525 -17.777 1.00 23.26 180 VAL A CA 1
ATOM 2062 C C . VAL A 1 136 ? -35.898 31.539 -16.758 1.00 23.39 180 VAL A C 1
ATOM 2063 O O . VAL A 1 136 ? -36.683 31.187 -15.870 1.00 23.77 180 VAL A O 1
ATOM 2076 N N . THR A 1 137 ? -35.465 32.811 -16.853 1.00 23.57 181 THR A N 1
ATOM 2077 C CA . THR A 1 137 ? -35.887 33.803 -15.875 1.00 24.07 181 THR A CA 1
ATOM 2078 C C . THR A 1 137 ? -37.401 34.023 -15.964 1.00 25.30 181 THR A C 1
ATOM 2079 O O . THR A 1 137 ? -38.085 34.099 -14.945 1.00 24.02 181 THR A O 1
ATOM 2090 N N . LEU A 1 138 ? -37.938 34.116 -17.181 1.00 27.96 182 LEU A N 1
ATOM 2091 C CA . LEU A 1 138 ? -39.375 34.370 -17.276 1.00 29.34 182 LEU A CA 1
ATOM 2092 C C . LEU A 1 138 ? -40.141 33.201 -16.728 1.00 28.57 182 LEU A C 1
ATOM 2093 O O . LEU A 1 138 ? -41.147 33.397 -16.033 1.00 29.18 182 LEU A O 1
ATOM 2109 N N . ALA A 1 139 ? -39.670 31.974 -17.007 1.00 26.20 183 ALA A N 1
ATOM 2110 C CA . ALA A 1 139 ? -40.276 30.790 -16.400 1.00 24.46 183 ALA A CA 1
ATOM 2111 C C . ALA A 1 139 ? -40.302 30.907 -14.885 1.00 24.65 183 ALA A C 1
ATOM 2112 O O . ALA A 1 139 ? -41.377 30.882 -14.259 1.00 25.07 183 ALA A O 1
ATOM 2119 N N . VAL A 1 140 ? -39.132 31.009 -14.240 1.00 23.39 184 VAL A N 1
ATOM 2120 C CA . VAL A 1 140 ? -39.125 30.874 -12.764 1.00 23.75 184 VAL A CA 1
ATOM 2121 C C . VAL A 1 140 ? -39.616 32.120 -12.036 1.00 25.26 184 VAL A C 1
ATOM 2122 O O . VAL A 1 140 ? -40.078 32.019 -10.895 1.00 25.18 184 VAL A O 1
ATOM 2135 N N . ALA A 1 141 ? -39.561 33.280 -12.655 1.00 28.41 185 ALA A N 1
ATOM 2136 C CA . ALA A 1 141 ? -40.035 34.465 -11.993 1.00 29.93 185 ALA A CA 1
ATOM 2137 C C . ALA A 1 141 ? -41.492 34.777 -12.294 1.00 30.05 185 ALA A C 1
ATOM 2138 O O . ALA A 1 141 ? -42.108 35.479 -11.491 1.00 29.90 185 ALA A O 1
ATOM 2145 N N . THR A 1 142 ? -42.073 34.280 -13.407 1.00 30.27 186 THR A N 1
ATOM 2146 C CA . THR A 1 142 ? -43.454 34.721 -13.731 1.00 30.36 186 THR A CA 1
ATOM 2147 C C . THR A 1 142 ? -44.467 33.596 -13.963 1.00 31.20 186 THR A C 1
ATOM 2148 O O . THR A 1 142 ? -45.664 33.888 -14.066 1.00 32.15 186 THR A O 1
ATOM 2159 N N . ASP A 1 143 ? -44.057 32.343 -13.982 1.00 28.71 187 ASP A N 1
ATOM 2160 C CA . ASP A 1 143 ? -44.962 31.249 -14.279 1.00 28.33 187 ASP A CA 1
ATOM 2161 C C . ASP A 1 143 ? -45.193 30.441 -12.992 1.00 28.66 187 ASP A C 1
ATOM 2162 O O . ASP A 1 143 ? -44.258 29.798 -12.464 1.00 27.18 187 ASP A O 1
ATOM 2171 N N . THR A 1 144 ? -46.456 30.425 -12.513 1.00 30.93 188 THR A N 1
ATOM 2172 C CA . THR A 1 144 ? -46.788 29.667 -11.314 1.00 31.85 188 THR A CA 1
ATOM 2173 C C . THR A 1 144 ? -46.593 28.178 -11.503 1.00 31.15 188 THR A C 1
ATOM 2174 O O . THR A 1 144 ? -46.522 27.457 -10.508 1.00 31.36 188 THR A O 1
ATOM 2185 N N . ARG A 1 145 ? -46.575 27.708 -12.751 1.00 29.44 189 ARG A N 1
ATOM 2186 C CA . ARG A 1 145 ? -46.321 26.282 -12.994 1.00 30.69 189 ARG A CA 1
ATOM 2187 C C . ARG A 1 145 ? -44.845 25.891 -12.842 1.00 29.84 189 ARG A C 1
ATOM 2188 O O . ARG A 1 145 ? -44.562 24.697 -12.703 1.00 29.59 189 ARG A O 1
ATOM 2209 N N . ALA A 1 146 ? -43.912 26.860 -12.931 1.00 28.84 190 ALA A N 1
ATOM 2210 C CA . ALA A 1 146 ? -42.485 26.662 -12.704 1.00 27.29 190 ALA A CA 1
ATOM 2211 C C . ALA A 1 146 ? -42.142 26.604 -11.200 1.00 25.78 190 ALA A C 1
ATOM 2212 O O . ALA A 1 146 ? -42.975 26.873 -10.310 1.00 23.94 190 ALA A O 1
ATOM 2219 N N . VAL A 1 147 ? -40.876 26.241 -10.893 1.00 25.78 191 VAL A N 1
ATOM 2220 C CA . VAL A 1 147 ? -40.444 26.048 -9.514 1.00 25.54 191 VAL A CA 1
ATOM 2221 C C . VAL A 1 147 ? -39.791 27.357 -9.031 1.00 25.61 191 VAL A C 1
ATOM 2222 O O . VAL A 1 147 ? -38.554 27.521 -9.060 1.00 24.99 191 VAL A O 1
ATOM 2235 N N . GLY A 1 148 ? -40.623 28.292 -8.581 1.00 24.97 192 GLY A N 1
ATOM 2236 C CA . GLY A 1 148 ? -40.111 29.600 -8.191 1.00 25.39 192 GLY A CA 1
ATOM 2237 C C . GLY A 1 148 ? -39.108 29.569 -7.045 1.00 25.94 192 GLY A C 1
ATOM 2238 O O . GLY A 1 148 ? -38.176 30.388 -6.992 1.00 26.43 192 GLY A O 1
ATOM 2242 N N . GLU A 1 149 ? -39.236 28.608 -6.126 1.00 25.28 193 GLU A N 1
ATOM 2243 C CA . GLU A 1 149 ? -38.312 28.552 -5.024 1.00 25.47 193 GLU A CA 1
ATOM 2244 C C . GLU A 1 149 ? -36.887 28.331 -5.495 1.00 24.84 193 GLU A C 1
ATOM 2245 O O . GLU A 1 149 ? -35.942 28.712 -4.796 1.00 23.39 193 GLU A O 1
ATOM 2257 N N . LEU A 1 150 ? -36.730 27.747 -6.680 1.00 26.09 194 LEU A N 1
ATOM 2258 C CA . LEU A 1 150 ? -35.429 27.414 -7.250 1.00 26.07 194 LEU A CA 1
ATOM 2259 C C . LEU A 1 150 ? -34.966 28.457 -8.264 1.00 24.74 194 LEU A C 1
ATOM 2260 O O . LEU A 1 150 ? -33.917 28.281 -8.865 1.00 24.55 194 LEU A O 1
ATOM 2276 N N . ALA A 1 151 ? -35.694 29.578 -8.401 1.00 23.65 195 ALA A N 1
ATOM 2277 C CA . ALA A 1 151 ? -35.301 30.652 -9.300 1.00 22.77 195 ALA A CA 1
ATOM 2278 C C . ALA A 1 151 ? -33.809 30.998 -9.179 1.00 21.89 195 ALA A C 1
ATOM 2279 O O . ALA A 1 151 ? -33.124 31.126 -10.184 1.00 21.74 195 ALA A O 1
ATOM 2286 N N . GLY A 1 152 ? -33.320 31.150 -7.947 1.00 21.20 196 GLY A N 1
ATOM 2287 C CA . GLY A 1 152 ? -31.942 31.558 -7.741 1.00 21.12 196 GLY A CA 1
ATOM 2288 C C . GLY A 1 152 ? -30.976 30.579 -8.344 1.00 21.54 196 GLY A C 1
ATOM 2289 O O . GLY A 1 152 ? -30.095 30.970 -9.140 1.00 22.05 196 GLY A O 1
ATOM 2293 N N . LEU A 1 153 ? -31.159 29.283 -8.025 1.00 22.22 197 LEU A N 1
ATOM 2294 C CA . LEU A 1 153 ? -30.287 28.252 -8.573 1.00 23.38 197 LEU A CA 1
ATOM 2295 C C . LEU A 1 153 ? -30.383 28.242 -10.086 1.00 22.32 197 LEU A C 1
ATOM 2296 O O . LEU A 1 153 ? -29.370 28.054 -10.781 1.00 21.58 197 LEU A O 1
ATOM 2312 N N . ALA A 1 154 ? -31.593 28.394 -10.620 1.00 22.03 198 ALA A N 1
ATOM 2313 C CA . ALA A 1 154 ? -31.715 28.243 -12.085 1.00 22.73 198 ALA A CA 1
ATOM 2314 C C . ALA A 1 154 ? -31.078 29.410 -12.815 1.00 22.39 198 ALA A C 1
ATOM 2315 O O . ALA A 1 154 ? -30.351 29.223 -13.798 1.00 22.76 198 ALA A O 1
ATOM 2322 N N . VAL A 1 155 ? -31.283 30.631 -12.309 1.00 21.91 199 VAL A N 1
ATOM 2323 C CA . VAL A 1 155 ? -30.718 31.760 -13.020 1.00 22.05 199 VAL A CA 1
ATOM 2324 C C . VAL A 1 155 ? -29.209 31.802 -12.799 1.00 21.98 199 VAL A C 1
ATOM 2325 O O . VAL A 1 155 ? -28.420 32.073 -13.721 1.00 22.15 199 VAL A O 1
ATOM 2338 N N . GLY A 1 156 ? -28.779 31.511 -11.588 1.00 22.12 200 GLY A N 1
ATOM 2339 C CA . GLY A 1 156 ? -27.324 31.427 -11.378 1.00 22.81 200 GLY A CA 1
ATOM 2340 C C . GLY A 1 156 ? -26.657 30.404 -12.265 1.00 22.29 200 GLY A C 1
ATOM 2341 O O . GLY A 1 156 ? -25.530 30.624 -12.772 1.00 22.69 200 GLY A O 1
ATOM 2345 N N . SER A 1 157 ? -27.333 29.277 -12.492 1.00 21.86 201 SER A N 1
ATOM 2346 C CA . SER A 1 157 ? -26.771 28.261 -13.375 1.00 21.96 201 SER A CA 1
ATOM 2347 C C . SER A 1 157 ? -26.539 28.841 -14.759 1.00 22.24 201 SER A C 1
ATOM 2348 O O . SER A 1 157 ? -25.454 28.652 -15.380 1.00 22.37 201 SER A O 1
ATOM 2356 N N . ALA A 1 158 ? -27.518 29.579 -15.247 1.00 22.36 202 ALA A N 1
ATOM 2357 C CA . ALA A 1 158 ? -27.407 30.172 -16.576 1.00 22.65 202 ALA A CA 1
ATOM 2358 C C . ALA A 1 158 ? -26.221 31.136 -16.611 1.00 22.70 202 ALA A C 1
ATOM 2359 O O . ALA A 1 158 ? -25.434 31.138 -17.574 1.00 22.90 202 ALA A O 1
ATOM 2366 N N . VAL A 1 159 ? -26.059 31.913 -15.514 1.00 22.50 203 VAL A N 1
ATOM 2367 C CA . VAL A 1 159 ? -24.972 32.881 -15.504 1.00 22.54 203 VAL A CA 1
ATOM 2368 C C . VAL A 1 159 ? -23.635 32.143 -15.504 1.00 22.53 203 VAL A C 1
ATOM 2369 O O . VAL A 1 159 ? -22.690 32.506 -16.250 1.00 22.72 203 VAL A O 1
ATOM 2382 N N . CYS A 1 160 ? -23.569 31.054 -14.759 1.00 22.33 204 CYS A N 1
ATOM 2383 C CA . CYS A 1 160 ? -22.343 30.252 -14.734 1.00 22.37 204 CYS A CA 1
ATOM 2384 C C . CYS A 1 160 ? -22.022 29.691 -16.123 1.00 22.78 204 CYS A C 1
ATOM 2385 O O . CYS A 1 160 ? -20.883 29.773 -16.603 1.00 22.74 204 CYS A O 1
ATOM 2393 N N . ILE A 1 161 ? -23.026 29.155 -16.796 1.00 22.71 205 ILE A N 1
ATOM 2394 C CA . ILE A 1 161 ? -22.795 28.663 -18.152 1.00 23.01 205 ILE A CA 1
ATOM 2395 C C . ILE A 1 161 ? -22.236 29.779 -19.014 1.00 23.23 205 ILE A C 1
ATOM 2396 O O . ILE A 1 161 ? -21.267 29.592 -19.763 1.00 23.46 205 ILE A O 1
ATOM 2412 N N . THR A 1 162 ? -22.858 30.948 -18.944 1.00 23.24 206 THR A N 1
ATOM 2413 C CA . THR A 1 162 ? -22.425 32.043 -19.785 1.00 24.68 206 THR A CA 1
ATOM 2414 C C . THR A 1 162 ? -20.959 32.321 -19.515 1.00 24.20 206 THR A C 1
ATOM 2415 O O . THR A 1 162 ? -20.175 32.503 -20.426 1.00 23.76 206 THR A O 1
ATOM 2426 N N . SER A 1 163 ? -20.596 32.256 -18.245 1.00 23.48 207 SER A N 1
ATOM 2427 C CA . SER A 1 163 ? -19.259 32.646 -17.873 1.00 23.64 207 SER A CA 1
ATOM 2428 C C . SER A 1 163 ? -18.266 31.620 -18.374 1.00 23.31 207 SER A C 1
ATOM 2429 O O . SER A 1 163 ? -17.202 31.994 -18.864 1.00 23.48 207 SER A O 1
ATOM 2437 N N . ILE A 1 164 ? -18.633 30.330 -18.279 1.00 23.22 208 ILE A N 1
ATOM 2438 C CA . ILE A 1 164 ? -17.716 29.279 -18.722 1.00 23.33 208 ILE A CA 1
ATOM 2439 C C . ILE A 1 164 ? -17.560 29.332 -20.231 1.00 23.77 208 ILE A C 1
ATOM 2440 O O . ILE A 1 164 ? -16.422 29.357 -20.777 1.00 23.88 208 ILE A O 1
ATOM 2456 N N . PHE A 1 165 ? -18.680 29.315 -20.950 1.00 24.45 209 PHE A N 1
ATOM 2457 C CA . PHE A 1 165 ? -18.598 29.171 -22.414 1.00 26.06 209 PHE A CA 1
ATOM 2458 C C . PHE A 1 165 ? -18.393 30.512 -23.130 1.00 25.17 209 PHE A C 1
ATOM 2459 O O . PHE A 1 165 ? -17.409 30.700 -23.891 1.00 25.43 209 PHE A O 1
ATOM 2476 N N . ALA A 1 166 ? -19.301 31.450 -22.924 1.00 24.33 210 ALA A N 1
ATOM 2477 C CA . ALA A 1 166 ? -19.150 32.744 -23.615 1.00 24.57 210 ALA A CA 1
ATOM 2478 C C . ALA A 1 166 ? -17.955 33.507 -23.091 1.00 24.52 210 ALA A C 1
ATOM 2479 O O . ALA A 1 166 ? -17.428 34.351 -23.795 1.00 24.78 210 ALA A O 1
ATOM 2486 N N . GLY A 1 167 ? -17.512 33.191 -21.889 1.00 24.24 211 GLY A N 1
ATOM 2487 C CA . GLY A 1 167 ? -16.338 33.834 -21.353 1.00 24.28 211 GLY A CA 1
ATOM 2488 C C . GLY A 1 167 ? -15.139 33.659 -22.284 1.00 24.51 211 GLY A C 1
ATOM 2489 O O . GLY A 1 167 ? -14.259 34.530 -22.349 1.00 24.63 211 GLY A O 1
ATOM 2493 N N . ALA A 1 168 ? -15.131 32.555 -23.048 1.00 24.64 212 ALA A N 1
ATOM 2494 C CA . ALA A 1 168 ? -14.052 32.321 -23.986 1.00 25.20 212 ALA A CA 1
ATOM 2495 C C . ALA A 1 168 ? -14.199 33.097 -25.289 1.00 26.02 212 ALA A C 1
ATOM 2496 O O . ALA A 1 168 ? -13.235 33.164 -26.036 1.00 25.58 212 ALA A O 1
ATOM 2503 N N . ILE A 1 169 ? -15.352 33.726 -25.551 1.00 28.29 213 ILE A N 1
ATOM 2504 C CA . ILE A 1 169 ? -15.577 34.408 -26.837 1.00 29.49 213 ILE A CA 1
ATOM 2505 C C . ILE A 1 169 ? -15.776 35.895 -26.590 1.00 29.25 213 ILE A C 1
ATOM 2506 O O . ILE A 1 169 ? -14.933 36.727 -26.972 1.00 29.71 213 ILE A O 1
ATOM 2522 N N . SER A 1 170 ? -16.844 36.244 -25.839 1.00 26.52 214 SER A N 1
ATOM 2523 C CA . SER A 1 170 ? -17.175 37.639 -25.561 1.00 26.30 214 SER A CA 1
ATOM 2524 C C . SER A 1 170 ? -16.805 38.093 -24.159 1.00 26.52 214 SER A C 1
ATOM 2525 O O . SER A 1 170 ? -16.974 39.286 -23.852 1.00 26.62 214 SER A O 1
ATOM 2533 N N . GLY A 1 171 ? -16.353 37.183 -23.284 1.00 26.92 215 GLY A N 1
ATOM 2534 C CA . GLY A 1 171 ? -16.287 37.438 -21.863 1.00 27.40 215 GLY A CA 1
ATOM 2535 C C . GLY A 1 171 ? -17.561 37.115 -21.097 1.00 27.48 215 GLY A C 1
ATOM 2536 O O . GLY A 1 171 ? -17.546 37.115 -19.873 1.00 27.86 215 GLY A O 1
ATOM 2540 N N . GLY A 1 172 ? -18.653 36.860 -21.761 1.00 27.98 216 GLY A N 1
ATOM 2541 C CA . GLY A 1 172 ? -19.856 36.373 -21.059 1.00 27.81 216 GLY A CA 1
ATOM 2542 C C . GLY A 1 172 ? -20.504 37.395 -20.146 1.00 26.97 216 GLY A C 1
ATOM 2543 O O . GLY A 1 172 ? -20.514 37.232 -18.903 1.00 27.13 216 GLY A O 1
ATOM 2547 N N . SER A 1 173 ? -21.090 38.427 -20.744 1.00 24.67 217 SER A N 1
ATOM 2548 C CA . SER A 1 173 ? -21.701 39.489 -19.962 1.00 24.32 217 SER A CA 1
ATOM 2549 C C . SER A 1 173 ? -23.201 39.290 -19.731 1.00 23.92 217 SER A C 1
ATOM 2550 O O . SER A 1 173 ? -23.642 39.050 -18.603 1.00 23.63 217 SER A O 1
ATOM 2558 N N . MET A 1 174 ? -23.974 39.409 -20.795 1.00 24.43 218 MET A N 1
ATOM 2559 C CA . MET A 1 174 ? -25.428 39.466 -20.761 1.00 24.96 218 MET A CA 1
ATOM 2560 C C . MET A 1 174 ? -25.989 40.733 -20.127 1.00 24.50 218 MET A C 1
ATOM 2561 O O . MET A 1 174 ? -27.205 40.804 -19.888 1.00 24.06 218 MET A O 1
ATOM 2575 N N . ASN A 1 175 ? -25.164 41.702 -19.812 1.00 24.13 219 ASN A N 1
ATOM 2576 C CA . ASN A 1 175 ? -25.505 42.694 -18.785 1.00 24.00 219 ASN A CA 1
ATOM 2577 C C . ASN A 1 175 ? -24.732 43.997 -19.091 1.00 24.38 219 ASN A C 1
ATOM 2578 O O . ASN A 1 175 ? -23.546 44.136 -18.733 1.00 24.13 219 ASN A O 1
ATOM 2589 N N . PRO A 1 176 ? -25.398 44.980 -19.733 1.00 26.16 220 PRO A N 1
ATOM 2590 C CA . PRO A 1 176 ? -24.743 46.259 -20.035 1.00 26.77 220 PRO A CA 1
ATOM 2591 C C . PRO A 1 176 ? -24.099 46.895 -18.827 1.00 25.52 220 PRO A C 1
ATOM 2592 O O . PRO A 1 176 ? -23.023 47.467 -18.968 1.00 25.18 220 PRO A O 1
ATOM 2603 N N . ALA A 1 177 ? -24.675 46.763 -17.632 1.00 25.42 221 ALA A N 1
ATOM 2604 C CA . ALA A 1 177 ? -24.094 47.463 -16.495 1.00 25.82 221 ALA A CA 1
ATOM 2605 C C . ALA A 1 177 ? -22.823 46.754 -16.008 1.00 25.39 221 ALA A C 1
ATOM 2606 O O . ALA A 1 177 ? -21.817 47.423 -15.678 1.00 25.34 221 ALA A O 1
ATOM 2613 N N . ARG A 1 178 ? -22.890 45.404 -15.953 1.00 23.71 222 ARG A N 1
ATOM 2614 C CA . ARG A 1 178 ? -21.730 44.597 -15.594 1.00 23.47 222 ARG A CA 1
ATOM 2615 C C . ARG A 1 178 ? -20.572 44.822 -16.572 1.00 23.78 222 ARG A C 1
ATOM 2616 O O . ARG A 1 178 ? -19.405 44.574 -16.232 1.00 23.67 222 ARG A O 1
ATOM 2637 N N . THR A 1 179 ? -20.877 45.202 -17.813 1.00 24.74 223 THR A N 1
ATOM 2638 C CA . THR A 1 179 ? -19.836 45.437 -18.803 1.00 24.87 223 THR A CA 1
ATOM 2639 C C . THR A 1 179 ? -19.300 46.859 -18.660 1.00 26.22 223 THR A C 1
ATOM 2640 O O . THR A 1 179 ? -18.078 47.082 -18.546 1.00 25.69 223 THR A O 1
ATOM 2651 N N . LEU A 1 180 ? -20.223 47.839 -18.570 1.00 27.08 224 LEU A N 1
ATOM 2652 C CA . LEU A 1 180 ? -19.837 49.250 -18.574 1.00 27.17 224 LEU A CA 1
ATOM 2653 C C . LEU A 1 180 ? -19.005 49.658 -17.369 1.00 26.58 224 LEU A C 1
ATOM 2654 O O . LEU A 1 180 ? -18.093 50.471 -17.514 1.00 27.52 224 LEU A O 1
ATOM 2670 N N . GLY A 1 181 ? -19.308 49.161 -16.181 1.00 26.95 225 GLY A N 1
ATOM 2671 C CA . GLY A 1 181 ? -18.509 49.547 -15.025 1.00 27.13 225 GLY A CA 1
ATOM 2672 C C . GLY A 1 181 ? -17.010 49.259 -15.201 1.00 26.65 225 GLY A C 1
ATOM 2673 O O . GLY A 1 181 ? -16.163 50.146 -15.124 1.00 26.43 225 GLY A O 1
ATOM 2677 N N . PRO A 1 182 ? -16.671 47.983 -15.399 1.00 26.08 226 PRO A N 1
ATOM 2678 C CA . PRO A 1 182 ? -15.255 47.619 -15.602 1.00 26.18 226 PRO A CA 1
ATOM 2679 C C . PRO A 1 182 ? -14.635 48.327 -16.769 1.00 25.91 226 PRO A C 1
ATOM 2680 O O . PRO A 1 182 ? -13.434 48.678 -16.735 1.00 26.40 226 PRO A O 1
ATOM 2691 N N . ALA A 1 183 ? -15.412 48.549 -17.822 1.00 25.20 227 ALA A N 1
ATOM 2692 C CA . ALA A 1 183 ? -14.885 49.273 -18.982 1.00 26.32 227 ALA A CA 1
ATOM 2693 C C . ALA A 1 183 ? -14.435 50.675 -18.575 1.00 27.72 227 ALA A C 1
ATOM 2694 O O . ALA A 1 183 ? -13.340 51.109 -18.927 1.00 28.31 227 ALA A O 1
ATOM 2701 N N . LEU A 1 184 ? -15.219 51.355 -17.744 1.00 29.72 228 LEU A N 1
ATOM 2702 C CA . LEU A 1 184 ? -14.808 52.687 -17.293 1.00 30.94 228 LEU A CA 1
ATOM 2703 C C . LEU A 1 184 ? -13.630 52.615 -16.354 1.00 31.27 228 LEU A C 1
ATOM 2704 O O . LEU A 1 184 ? -12.712 53.430 -16.435 1.00 31.12 228 LEU A O 1
ATOM 2720 N N . ALA A 1 185 ? -13.666 51.678 -15.396 1.00 31.35 229 ALA A N 1
ATOM 2721 C CA . ALA A 1 185 ? -12.560 51.588 -14.446 1.00 31.82 229 ALA A CA 1
ATOM 2722 C C . ALA A 1 185 ? -11.239 51.164 -15.096 1.00 32.15 229 ALA A C 1
ATOM 2723 O O . ALA A 1 185 ? -10.174 51.475 -14.554 1.00 33.08 229 ALA A O 1
ATOM 2730 N N . SER A 1 186 ? -11.270 50.503 -16.250 1.00 30.19 230 SER A N 1
ATOM 2731 C CA . SER A 1 186 ? -10.086 49.979 -16.930 1.00 29.49 230 SER A CA 1
ATOM 2732 C C . SER A 1 186 ? -9.708 50.813 -18.137 1.00 31.56 230 SER A C 1
ATOM 2733 O O . SER A 1 186 ? -8.661 50.554 -18.772 1.00 30.43 230 SER A O 1
ATOM 2741 N N . ASN A 1 187 ? -10.568 51.751 -18.525 1.00 36.46 231 ASN A N 1
ATOM 2742 C CA . ASN A 1 187 ? -10.426 52.468 -19.781 1.00 39.27 231 ASN A CA 1
ATOM 2743 C C . ASN A 1 187 ? -10.234 51.514 -20.953 1.00 38.04 231 ASN A C 1
ATOM 2744 O O . ASN A 1 187 ? -9.344 51.676 -21.789 1.00 38.67 231 ASN A O 1
ATOM 2755 N N . ARG A 1 188 ? -11.087 50.496 -21.017 1.00 35.69 232 ARG A N 1
ATOM 2756 C CA . ARG A 1 188 ? -11.083 49.512 -22.083 1.00 35.88 232 ARG A CA 1
ATOM 2757 C C . ARG A 1 188 ? -12.504 49.396 -22.611 1.00 34.91 232 ARG A C 1
ATOM 2758 O O . ARG A 1 188 ? -13.401 48.994 -21.862 1.00 33.10 232 ARG A O 1
ATOM 2779 N N . PHE A 1 189 ? -12.697 49.735 -23.897 1.00 37.06 233 PHE A N 1
ATOM 2780 C CA . PHE A 1 189 ? -14.038 49.860 -24.476 1.00 36.38 233 PHE A CA 1
ATOM 2781 C C . PHE A 1 189 ? -14.191 49.079 -25.769 1.00 38.18 233 PHE A C 1
ATOM 2782 O O . PHE A 1 189 ? -15.116 49.347 -26.553 1.00 39.09 233 PHE A O 1
ATOM 2799 N N . ASP A 1 190 ? -13.341 48.088 -26.024 1.00 37.81 234 ASP A N 1
ATOM 2800 C CA . ASP A 1 190 ? -13.410 47.446 -27.322 1.00 39.39 234 ASP A CA 1
ATOM 2801 C C . ASP A 1 190 ? -14.709 46.654 -27.457 1.00 38.02 234 ASP A C 1
ATOM 2802 O O . ASP A 1 190 ? -15.049 45.864 -26.578 1.00 37.42 234 ASP A O 1
ATOM 2811 N N . GLY A 1 191 ? -15.433 46.905 -28.553 1.00 35.75 235 GLY A N 1
ATOM 2812 C CA . GLY A 1 191 ? -16.704 46.231 -28.816 1.00 34.43 235 GLY A CA 1
ATOM 2813 C C . GLY A 1 191 ? -17.840 46.581 -27.881 1.00 30.93 235 GLY A C 1
ATOM 2814 O O . GLY A 1 191 ? -18.788 45.797 -27.757 1.00 27.15 235 GLY A O 1
ATOM 2818 N N . LEU A 1 192 ? -17.773 47.713 -27.211 1.00 28.67 236 LEU A N 1
ATOM 2819 C CA . LEU A 1 192 ? -18.680 47.993 -26.101 1.00 27.87 236 LEU A CA 1
ATOM 2820 C C . LEU A 1 192 ? -20.134 47.850 -26.528 1.00 29.14 236 LEU A C 1
ATOM 2821 O O . LEU A 1 192 ? -20.963 47.338 -25.760 1.00 28.54 236 LEU A O 1
ATOM 2837 N N . TRP A 1 193 ? -20.434 48.230 -27.773 1.00 30.81 237 TRP A N 1
ATOM 2838 C CA . TRP A 1 193 ? -21.802 48.268 -28.267 1.00 32.11 237 TRP A CA 1
ATOM 2839 C C . TRP A 1 193 ? -22.417 46.895 -28.277 1.00 31.82 237 TRP A C 1
ATOM 2840 O O . TRP A 1 193 ? -23.638 46.760 -28.101 1.00 32.07 237 TRP A O 1
ATOM 2861 N N . ILE A 1 194 ? -21.583 45.871 -28.471 1.00 31.09 238 ILE A N 1
ATOM 2862 C CA . ILE A 1 194 ? -22.060 44.484 -28.385 1.00 31.65 238 ILE A CA 1
ATOM 2863 C C . ILE A 1 194 ? -22.809 44.243 -27.076 1.00 30.46 238 ILE A C 1
ATOM 2864 O O . ILE A 1 194 ? -23.896 43.675 -27.068 1.00 30.88 238 ILE A O 1
ATOM 2880 N N . TYR A 1 195 ? -22.284 44.749 -25.978 1.00 27.79 239 TYR A N 1
ATOM 2881 C CA . TYR A 1 195 ? -22.766 44.413 -24.648 1.00 26.17 239 TYR A CA 1
ATOM 2882 C C . TYR A 1 195 ? -23.994 45.233 -24.279 1.00 27.10 239 TYR A C 1
ATOM 2883 O O . TYR A 1 195 ? -24.496 45.143 -23.138 1.00 25.38 239 TYR A O 1
ATOM 2901 N N . PHE A 1 196 ? -24.438 46.074 -25.214 1.00 31.90 240 PHE A N 1
ATOM 2902 C CA . PHE A 1 196 ? -25.730 46.737 -25.139 1.00 33.18 240 PHE A CA 1
ATOM 2903 C C . PHE A 1 196 ? -26.684 46.067 -26.111 1.00 32.96 240 PHE A C 1
ATOM 2904 O O . PHE A 1 196 ? -27.730 45.548 -25.694 1.00 33.13 240 PHE A O 1
ATOM 2921 N N . LEU A 1 197 ? -26.273 45.936 -27.370 1.00 32.16 241 LEU A N 1
ATOM 2922 C CA . LEU A 1 197 ? -27.229 45.444 -28.348 1.00 32.67 241 LEU A CA 1
ATOM 2923 C C . LEU A 1 197 ? -27.471 43.950 -28.150 1.00 32.20 241 LEU A C 1
ATOM 2924 O O . LEU A 1 197 ? -28.622 43.486 -28.222 1.00 32.84 241 LEU A O 1
ATOM 2940 N N . GLY A 1 198 ? -26.403 43.182 -27.859 1.00 30.47 242 GLY A N 1
ATOM 2941 C CA . GLY A 1 198 ? -26.507 41.756 -27.689 1.00 29.34 242 GLY A CA 1
ATOM 2942 C C . GLY A 1 198 ? -27.499 41.381 -26.592 1.00 27.95 242 GLY A C 1
ATOM 2943 O O . GLY A 1 198 ? -28.487 40.667 -26.795 1.00 26.97 242 GLY A O 1
ATOM 2947 N N . PRO A 1 199 ? -27.256 41.885 -25.398 1.00 25.70 243 PRO A N 1
ATOM 2948 C CA . PRO A 1 199 ? -28.134 41.493 -24.297 1.00 26.24 243 PRO A CA 1
ATOM 2949 C C . PRO A 1 199 ? -29.598 41.911 -24.487 1.00 26.80 243 PRO A C 1
ATOM 2950 O O . PRO A 1 199 ? -30.503 41.105 -24.193 1.00 25.25 243 PRO A O 1
ATOM 2961 N N . VAL A 1 200 ? -29.845 43.113 -25.050 1.00 27.40 244 VAL A N 1
ATOM 2962 C CA . VAL A 1 200 ? -31.228 43.550 -25.287 1.00 28.07 244 VAL A CA 1
ATOM 2963 C C . VAL A 1 200 ? -31.922 42.614 -26.278 1.00 29.43 244 VAL A C 1
ATOM 2964 O O . VAL A 1 200 ? -32.997 42.068 -26.004 1.00 29.84 244 VAL A O 1
ATOM 2977 N N . MET A 1 201 ? -31.304 42.375 -27.417 1.00 31.49 245 MET A N 1
ATOM 2978 C CA . MET A 1 201 ? -31.838 41.366 -28.328 1.00 32.90 245 MET A CA 1
ATOM 2979 C C . MET A 1 201 ? -32.088 40.038 -27.595 1.00 31.05 245 MET A C 1
ATOM 2980 O O . MET A 1 201 ? -33.186 39.480 -27.652 1.00 31.79 245 MET A O 1
ATOM 2994 N N . GLY A 1 202 ? -31.124 39.587 -26.798 1.00 27.66 246 GLY A N 1
ATOM 2995 C CA . GLY A 1 202 ? -31.274 38.294 -26.166 1.00 25.71 246 GLY A CA 1
ATOM 2996 C C . GLY A 1 202 ? -32.396 38.298 -25.149 1.00 25.15 246 GLY A C 1
ATOM 2997 O O . GLY A 1 202 ? -33.226 37.394 -25.141 1.00 25.12 246 GLY A O 1
ATOM 3001 N N . THR A 1 203 ? -32.520 39.371 -24.370 1.00 25.07 247 THR A N 1
ATOM 3002 C CA . THR A 1 203 ? -33.555 39.305 -23.355 1.00 24.85 247 THR A CA 1
ATOM 3003 C C . THR A 1 203 ? -34.931 39.442 -24.003 1.00 25.32 247 THR A C 1
ATOM 3004 O O . THR A 1 203 ? -35.887 38.790 -23.543 1.00 24.94 247 THR A O 1
ATOM 3015 N N . LEU A 1 204 ? -35.018 40.227 -25.087 1.00 28.52 248 LEU A N 1
ATOM 3016 C CA . LEU A 1 204 ? -36.336 40.409 -25.706 1.00 29.76 248 LEU A CA 1
ATOM 3017 C C . LEU A 1 204 ? -36.729 39.147 -26.451 1.00 29.59 248 LEU A C 1
ATOM 3018 O O . LEU A 1 204 ? -37.913 38.764 -26.407 1.00 30.57 248 LEU A O 1
ATOM 3034 N N . SER A 1 205 ? -35.763 38.410 -27.000 1.00 28.39 249 SER A N 1
ATOM 3035 C CA . SER A 1 205 ? -36.166 37.208 -27.747 1.00 28.93 249 SER A CA 1
ATOM 3036 C C . SER A 1 205 ? -36.446 36.038 -26.781 1.00 28.52 249 SER A C 1
ATOM 3037 O O . SER A 1 205 ? -37.465 35.336 -26.918 1.00 29.39 249 SER A O 1
ATOM 3045 N N . GLY A 1 206 ? -35.628 35.874 -25.737 1.00 26.75 250 GLY A N 1
ATOM 3046 C CA . GLY A 1 206 ? -35.908 34.809 -24.794 1.00 25.57 250 GLY A CA 1
ATOM 3047 C C . GLY A 1 206 ? -37.282 34.992 -24.198 1.00 25.14 250 GLY A C 1
ATOM 3048 O O . GLY A 1 206 ? -38.084 34.054 -24.139 1.00 25.15 250 GLY A O 1
ATOM 3052 N N . ALA A 1 207 ? -37.614 36.241 -23.862 1.00 24.87 251 ALA A N 1
ATOM 3053 C CA . ALA A 1 207 ? -38.906 36.493 -23.258 1.00 24.92 251 ALA A CA 1
ATOM 3054 C C . ALA A 1 207 ? -40.026 36.191 -24.241 1.00 26.04 251 ALA A C 1
ATOM 3055 O O . ALA A 1 207 ? -40.972 35.458 -23.925 1.00 25.05 251 ALA A O 1
ATOM 3062 N N . TRP A 1 208 ? -39.868 36.674 -25.477 1.00 29.79 252 TRP A N 1
ATOM 3063 C CA . TRP A 1 208 ? -40.867 36.449 -26.489 1.00 31.59 252 TRP A CA 1
ATOM 3064 C C . TRP A 1 208 ? -41.090 34.971 -26.700 1.00 30.14 252 TRP A C 1
ATOM 3065 O O . TRP A 1 208 ? -42.245 34.501 -26.742 1.00 29.63 252 TRP A O 1
ATOM 3086 N N . VAL A 1 209 ? -40.008 34.205 -26.788 1.00 27.63 253 VAL A N 1
ATOM 3087 C CA . VAL A 1 209 ? -40.217 32.794 -27.067 1.00 26.69 253 VAL A CA 1
ATOM 3088 C C . VAL A 1 209 ? -40.894 32.147 -25.873 1.00 26.40 253 VAL A C 1
ATOM 3089 O O . VAL A 1 209 ? -41.855 31.383 -26.032 1.00 26.21 253 VAL A O 1
ATOM 3102 N N . TYR A 1 210 ? -40.480 32.496 -24.654 1.00 26.90 254 TYR A N 1
ATOM 3103 C CA . TYR A 1 210 ? -41.156 31.860 -23.514 1.00 27.26 254 TYR A CA 1
ATOM 3104 C C . TYR A 1 210 ? -42.624 32.285 -23.501 1.00 29.15 254 TYR A C 1
ATOM 3105 O O . TYR A 1 210 ? -43.529 31.470 -23.197 1.00 29.13 254 TYR A O 1
ATOM 3123 N N . THR A 1 211 ? -42.875 33.558 -23.876 1.00 28.51 255 THR A N 1
ATOM 3124 C CA . THR A 1 211 ? -44.258 34.029 -23.789 1.00 29.92 255 THR A CA 1
ATOM 3125 C C . THR A 1 211 ? -45.097 33.293 -24.829 1.00 31.86 255 THR A C 1
ATOM 3126 O O . THR A 1 211 ? -46.283 33.016 -24.593 1.00 32.49 255 THR A O 1
ATOM 3137 N N . PHE A 1 212 ? -44.477 32.869 -25.923 1.00 32.94 256 PHE A N 1
ATOM 3138 C CA . PHE A 1 212 ? -45.202 32.056 -26.892 1.00 34.62 256 PHE A CA 1
ATOM 3139 C C . PHE A 1 212 ? -45.538 30.657 -26.349 1.00 33.81 256 PHE A C 1
ATOM 3140 O O . PHE A 1 212 ? -46.626 30.135 -26.610 1.00 33.80 256 PHE A O 1
ATOM 3157 N N . ILE A 1 213 ? -44.623 30.015 -25.602 1.00 32.26 257 ILE A N 1
ATOM 3158 C CA . ILE A 1 213 ? -44.803 28.573 -25.369 1.00 31.23 257 ILE A CA 1
ATOM 3159 C C . ILE A 1 213 ? -45.563 28.299 -24.086 1.00 30.64 257 ILE A C 1
ATOM 3160 O O . ILE A 1 213 ? -46.083 27.183 -23.925 1.00 30.12 257 ILE A O 1
ATOM 3176 N N . ARG A 1 214 ? -45.711 29.298 -23.201 1.00 30.89 258 ARG A N 1
ATOM 3177 C CA . ARG A 1 214 ? -46.247 29.076 -21.821 1.00 30.83 258 ARG A CA 1
ATOM 3178 C C . ARG A 1 214 ? -47.760 28.798 -21.818 1.00 30.87 258 ARG A C 1
ATOM 3179 O O . ARG A 1 214 ? -48.450 29.184 -22.787 1.00 31.41 258 ARG A O 1
ATOM 3200 N N . ALA B 1 2 ? -51.061 23.411 -28.089 1.00 41.71 46 ALA B N 1
ATOM 3201 C CA . ALA B 1 2 ? -50.421 22.498 -27.141 1.00 40.88 46 ALA B CA 1
ATOM 3202 C C . ALA B 1 2 ? -49.236 21.808 -27.798 1.00 40.32 46 ALA B C 1
ATOM 3203 O O . ALA B 1 2 ? -48.096 21.969 -27.352 1.00 39.36 46 ALA B O 1
ATOM 3209 N N . LEU B 1 3 ? -49.516 21.021 -28.856 1.00 40.04 47 LEU B N 1
ATOM 3210 C CA . LEU B 1 3 ? -48.452 20.244 -29.487 1.00 38.97 47 LEU B CA 1
ATOM 3211 C C . LEU B 1 3 ? -47.395 21.167 -30.083 1.00 37.72 47 LEU B C 1
ATOM 3212 O O . LEU B 1 3 ? -46.194 20.938 -29.919 1.00 36.72 47 LEU B O 1
ATOM 3228 N N . LEU B 1 4 ? -47.825 22.214 -30.779 1.00 36.66 48 LEU B N 1
ATOM 3229 C CA . LEU B 1 4 ? -46.863 23.089 -31.416 1.00 36.44 48 LEU B CA 1
ATOM 3230 C C . LEU B 1 4 ? -46.022 23.823 -30.376 1.00 34.43 48 LEU B C 1
ATOM 3231 O O . LEU B 1 4 ? -44.820 24.006 -30.564 1.00 34.27 48 LEU B O 1
ATOM 3247 N N . LYS B 1 5 ? -46.644 24.266 -29.291 1.00 31.41 49 LYS B N 1
ATOM 3248 C CA . LYS B 1 5 ? -45.884 24.895 -28.214 1.00 32.15 49 LYS B CA 1
ATOM 3249 C C . LYS B 1 5 ? -44.839 23.928 -27.664 1.00 33.03 49 LYS B C 1
ATOM 3250 O O . LYS B 1 5 ? -43.711 24.332 -27.348 1.00 31.40 49 LYS B O 1
ATOM 3269 N N . ARG B 1 6 ? -45.188 22.626 -27.599 1.00 36.77 50 ARG B N 1
ATOM 3270 C CA . ARG B 1 6 ? -44.294 21.651 -27.000 1.00 37.55 50 ARG B CA 1
ATOM 3271 C C . ARG B 1 6 ? -43.146 21.332 -27.931 1.00 35.29 50 ARG B C 1
ATOM 3272 O O . ARG B 1 6 ? -42.006 21.151 -27.480 1.00 34.68 50 ARG B O 1
ATOM 3293 N N . VAL B 1 7 ? -43.439 21.308 -29.236 1.00 33.12 51 VAL B N 1
ATOM 3294 C CA . VAL B 1 7 ? -42.412 21.185 -30.253 1.00 31.03 51 VAL B CA 1
ATOM 3295 C C . VAL B 1 7 ? -41.466 22.373 -30.212 1.00 29.85 51 VAL B C 1
ATOM 3296 O O . VAL B 1 7 ? -40.243 22.218 -30.349 1.00 28.88 51 VAL B O 1
ATOM 3309 N N . VAL B 1 8 ? -42.011 23.583 -30.146 1.00 31.05 52 VAL B N 1
ATOM 3310 C CA . VAL B 1 8 ? -41.137 24.747 -30.044 1.00 31.56 52 VAL B CA 1
ATOM 3311 C C . VAL B 1 8 ? -40.285 24.637 -28.785 1.00 29.96 52 VAL B C 1
ATOM 3312 O O . VAL B 1 8 ? -39.087 24.935 -28.800 1.00 30.27 52 VAL B O 1
ATOM 3325 N N . SER B 1 9 ? -40.894 24.194 -27.689 1.00 26.96 53 SER B N 1
ATOM 3326 C CA A SER B 1 9 ? -40.171 24.021 -26.432 0.50 26.12 53 SER B CA 1
ATOM 3327 C CA B SER B 1 9 ? -40.160 24.036 -26.437 0.50 26.12 53 SER B CA 1
ATOM 3328 C C . SER B 1 9 ? -38.998 23.083 -26.613 1.00 26.15 53 SER B C 1
ATOM 3329 O O . SER B 1 9 ? -37.872 23.391 -26.215 1.00 25.42 53 SER B O 1
ATOM 3344 N N . GLU B 1 10 ? -39.250 21.935 -27.242 1.00 27.88 54 GLU B N 1
ATOM 3345 C CA . GLU B 1 10 ? -38.222 20.924 -27.410 1.00 28.45 54 GLU B CA 1
ATOM 3346 C C . GLU B 1 10 ? -37.135 21.381 -28.366 1.00 28.86 54 GLU B C 1
ATOM 3347 O O . GLU B 1 10 ? -35.947 21.049 -28.169 1.00 28.53 54 GLU B O 1
ATOM 3359 N N . VAL B 1 11 ? -37.509 22.106 -29.429 1.00 29.47 55 VAL B N 1
ATOM 3360 C CA . VAL B 1 11 ? -36.498 22.590 -30.360 1.00 29.80 55 VAL B CA 1
ATOM 3361 C C . VAL B 1 11 ? -35.583 23.599 -29.665 1.00 28.42 55 VAL B C 1
ATOM 3362 O O . VAL B 1 11 ? -34.362 23.555 -29.813 1.00 28.06 55 VAL B O 1
ATOM 3375 N N . VAL B 1 12 ? -36.170 24.545 -28.951 1.00 27.47 56 VAL B N 1
ATOM 3376 C CA . VAL B 1 12 ? -35.375 25.547 -28.245 1.00 27.20 56 VAL B CA 1
ATOM 3377 C C . VAL B 1 12 ? -34.501 24.878 -27.187 1.00 26.35 56 VAL B C 1
ATOM 3378 O O . VAL B 1 12 ? -33.306 25.183 -27.070 1.00 26.86 56 VAL B O 1
ATOM 3391 N N . ALA B 1 13 ? -35.081 23.969 -26.399 1.00 24.97 57 ALA B N 1
ATOM 3392 C CA . ALA B 1 13 ? -34.321 23.369 -25.300 1.00 24.57 57 ALA B CA 1
ATOM 3393 C C . ALA B 1 13 ? -33.177 22.494 -25.798 1.00 24.57 57 ALA B C 1
ATOM 3394 O O . ALA B 1 13 ? -32.075 22.508 -25.209 1.00 24.34 57 ALA B O 1
ATOM 3401 N N . THR B 1 14 ? -33.416 21.704 -26.867 1.00 24.71 58 THR B N 1
ATOM 3402 C CA . THR B 1 14 ? -32.358 20.837 -27.372 1.00 24.80 58 THR B CA 1
ATOM 3403 C C . THR B 1 14 ? -31.275 21.672 -28.069 1.00 24.96 58 THR B C 1
ATOM 3404 O O . THR B 1 14 ? -30.074 21.362 -27.971 1.00 24.93 58 THR B O 1
ATOM 3415 N N . PHE B 1 15 ? -31.692 22.732 -28.793 1.00 25.41 59 PHE B N 1
ATOM 3416 C CA . PHE B 1 15 ? -30.739 23.691 -29.347 1.00 25.48 59 PHE B CA 1
ATOM 3417 C C . PHE B 1 15 ? -29.837 24.253 -28.246 1.00 25.43 59 PHE B C 1
ATOM 3418 O O . PHE B 1 15 ? -28.591 24.265 -28.383 1.00 25.09 59 PHE B O 1
ATOM 3435 N N . LEU B 1 16 ? -30.435 24.746 -27.161 1.00 24.81 60 LEU B N 1
ATOM 3436 C CA . LEU B 1 16 ? -29.623 25.396 -26.114 1.00 24.60 60 LEU B CA 1
ATOM 3437 C C . LEU B 1 16 ? -28.761 24.348 -25.387 1.00 24.40 60 LEU B C 1
ATOM 3438 O O . LEU B 1 16 ? -27.586 24.594 -25.117 1.00 24.35 60 LEU B O 1
ATOM 3454 N N . LEU B 1 17 ? -29.292 23.138 -25.213 1.00 24.54 61 LEU B N 1
ATOM 3455 C CA . LEU B 1 17 ? -28.488 22.044 -24.659 1.00 25.92 61 LEU B CA 1
ATOM 3456 C C . LEU B 1 17 ? -27.219 21.834 -25.485 1.00 24.96 61 LEU B C 1
ATOM 3457 O O . LEU B 1 17 ? -26.102 21.810 -24.960 1.00 24.30 61 LEU B O 1
ATOM 3473 N N . VAL B 1 18 ? -27.385 21.645 -26.797 1.00 24.69 62 VAL B N 1
ATOM 3474 C CA . VAL B 1 18 ? -26.283 21.325 -27.648 1.00 24.91 62 VAL B CA 1
ATOM 3475 C C . VAL B 1 18 ? -25.356 22.537 -27.819 1.00 24.98 62 VAL B C 1
ATOM 3476 O O . VAL B 1 18 ? -24.139 22.395 -27.809 1.00 25.02 62 VAL B O 1
ATOM 3489 N N . PHE B 1 19 ? -25.913 23.744 -27.942 1.00 25.02 63 PHE B N 1
ATOM 3490 C CA . PHE B 1 19 ? -25.076 24.921 -28.116 1.00 25.11 63 PHE B CA 1
ATOM 3491 C C . PHE B 1 19 ? -24.094 25.028 -26.961 1.00 24.86 63 PHE B C 1
ATOM 3492 O O . PHE B 1 19 ? -22.861 25.080 -27.183 1.00 25.08 63 PHE B O 1
ATOM 3509 N N . MET B 1 20 ? -24.603 24.940 -25.726 1.00 24.55 64 MET B N 1
ATOM 3510 C CA . MET B 1 20 ? -23.736 25.052 -24.573 1.00 24.72 64 MET B CA 1
ATOM 3511 C C . MET B 1 20 ? -22.833 23.823 -24.410 1.00 24.47 64 MET B C 1
ATOM 3512 O O . MET B 1 20 ? -21.598 23.973 -24.264 1.00 24.64 64 MET B O 1
ATOM 3526 N N . THR B 1 21 ? -23.409 22.619 -24.467 1.00 24.27 65 THR B N 1
ATOM 3527 C CA . THR B 1 21 ? -22.631 21.399 -24.251 1.00 24.24 65 THR B CA 1
ATOM 3528 C C . THR B 1 21 ? -21.515 21.256 -25.289 1.00 24.53 65 THR B C 1
ATOM 3529 O O . THR B 1 21 ? -20.343 21.139 -24.941 1.00 24.50 65 THR B O 1
ATOM 3540 N N . ALA B 1 22 ? -21.889 21.182 -26.557 1.00 24.83 66 ALA B N 1
ATOM 3541 C CA . ALA B 1 22 ? -20.919 21.041 -27.634 1.00 25.11 66 ALA B CA 1
ATOM 3542 C C . ALA B 1 22 ? -20.011 22.259 -27.757 1.00 25.19 66 ALA B C 1
ATOM 3543 O O . ALA B 1 22 ? -18.829 22.114 -28.091 1.00 25.34 66 ALA B O 1
ATOM 3550 N N . GLY B 1 23 ? -20.510 23.456 -27.557 1.00 25.13 67 GLY B N 1
ATOM 3551 C CA . GLY B 1 23 ? -19.628 24.610 -27.744 1.00 25.32 67 GLY B CA 1
ATOM 3552 C C . GLY B 1 23 ? -18.549 24.653 -26.668 1.00 25.10 67 GLY B C 1
ATOM 3553 O O . GLY B 1 23 ? -17.383 24.887 -26.958 1.00 25.19 67 GLY B O 1
ATOM 3557 N N . ALA B 1 24 ? -18.941 24.400 -25.408 1.00 24.71 68 ALA B N 1
ATOM 3558 C CA . ALA B 1 24 ? -17.943 24.397 -24.359 1.00 24.58 68 ALA B CA 1
ATOM 3559 C C . ALA B 1 24 ? -16.996 23.218 -24.539 1.00 24.75 68 ALA B C 1
ATOM 3560 O O . ALA B 1 24 ? -15.803 23.369 -24.357 1.00 24.66 68 ALA B O 1
ATOM 3567 N N . ALA B 1 25 ? -17.522 22.047 -24.916 1.00 27.27 69 ALA B N 1
ATOM 3568 C CA . ALA B 1 25 ? -16.657 20.881 -25.102 1.00 28.33 69 ALA B CA 1
ATOM 3569 C C . ALA B 1 25 ? -15.694 21.078 -26.268 1.00 28.88 69 ALA B C 1
ATOM 3570 O O . ALA B 1 25 ? -14.518 20.686 -26.188 1.00 29.37 69 ALA B O 1
ATOM 3577 N N . GLY B 1 26 ? -16.167 21.694 -27.364 1.00 25.72 70 GLY B N 1
ATOM 3578 C CA . GLY B 1 26 ? -15.296 21.942 -28.496 1.00 25.70 70 GLY B CA 1
ATOM 3579 C C . GLY B 1 26 ? -14.226 22.980 -28.219 1.00 25.73 70 GLY B C 1
ATOM 3580 O O . GLY B 1 26 ? -13.044 22.792 -28.560 1.00 25.92 70 GLY B O 1
ATOM 3584 N N . ILE B 1 27 ? -14.603 24.105 -27.612 1.00 25.56 71 ILE B N 1
ATOM 3585 C CA . ILE B 1 27 ? -13.570 25.101 -27.315 1.00 25.66 71 ILE B CA 1
ATOM 3586 C C . ILE B 1 27 ? -12.521 24.495 -26.378 1.00 25.44 71 ILE B C 1
ATOM 3587 O O . ILE B 1 27 ? -11.310 24.632 -26.616 1.00 25.61 71 ILE B O 1
ATOM 3603 N N . SER B 1 28 ? -12.977 23.809 -25.330 1.00 25.13 72 SER B N 1
ATOM 3604 C CA . SER B 1 28 ? -12.081 23.164 -24.378 1.00 24.97 72 SER B CA 1
ATOM 3605 C C . SER B 1 28 ? -11.153 22.201 -25.088 1.00 25.58 72 SER B C 1
ATOM 3606 O O . SER B 1 28 ? -9.931 22.245 -24.897 1.00 25.32 72 SER B O 1
ATOM 3614 N N . GLY B 1 29 ? -11.736 21.370 -25.994 1.00 29.07 73 GLY B N 1
ATOM 3615 C CA . GLY B 1 29 ? -10.974 20.376 -26.727 1.00 30.33 73 GLY B CA 1
ATOM 3616 C C . GLY B 1 29 ? -9.927 20.973 -27.634 1.00 30.69 73 GLY B C 1
ATOM 3617 O O . GLY B 1 29 ? -8.897 20.366 -27.854 1.00 32.09 73 GLY B O 1
ATOM 3621 N N . SER B 1 30 ? -10.170 22.176 -28.164 1.00 28.31 74 SER B N 1
ATOM 3622 C CA A SER B 1 30 ? -9.144 22.875 -28.922 0.50 28.17 74 SER B CA 1
ATOM 3623 C CA B SER B 1 30 ? -9.146 22.874 -28.920 0.50 28.17 74 SER B CA 1
ATOM 3624 C C . SER B 1 30 ? -8.080 23.524 -28.038 1.00 28.51 74 SER B C 1
ATOM 3625 O O . SER B 1 30 ? -6.913 23.590 -28.444 1.00 28.09 74 SER B O 1
ATOM 3639 N N . ASP B 1 31 ? -8.438 24.015 -26.835 1.00 28.98 75 ASP B N 1
ATOM 3640 C CA . ASP B 1 31 ? -7.444 24.698 -26.003 1.00 29.37 75 ASP B CA 1
ATOM 3641 C C . ASP B 1 31 ? -7.944 24.750 -24.552 1.00 28.35 75 ASP B C 1
ATOM 3642 O O . ASP B 1 31 ? -8.876 25.491 -24.239 1.00 27.77 75 ASP B O 1
ATOM 3651 N N . LEU B 1 32 ? -7.326 23.975 -23.667 1.00 28.49 76 LEU B N 1
ATOM 3652 C CA . LEU B 1 32 ? -7.841 23.902 -22.295 1.00 28.19 76 LEU B CA 1
ATOM 3653 C C . LEU B 1 32 ? -7.665 25.204 -21.535 1.00 27.07 76 LEU B C 1
ATOM 3654 O O . LEU B 1 32 ? -8.317 25.370 -20.511 1.00 27.14 76 LEU B O 1
ATOM 3670 N N . SER B 1 33 ? -6.802 26.128 -21.992 1.00 25.49 77 SER B N 1
ATOM 3671 C CA . SER B 1 33 ? -6.687 27.434 -21.304 1.00 24.87 77 SER B CA 1
ATOM 3672 C C . SER B 1 33 ? -7.854 28.370 -21.628 1.00 24.83 77 SER B C 1
ATOM 3673 O O . SER B 1 33 ? -8.058 29.364 -20.919 1.00 24.63 77 SER B O 1
ATOM 3681 N N . ARG B 1 34 ? -8.645 28.052 -22.632 1.00 25.79 78 ARG B N 1
ATOM 3682 C CA . ARG B 1 34 ? -9.823 28.817 -22.933 1.00 26.89 78 ARG B CA 1
ATOM 3683 C C . ARG B 1 34 ? -11.021 28.345 -22.118 1.00 26.14 78 ARG B C 1
ATOM 3684 O O . ARG B 1 34 ? -11.797 29.173 -21.594 1.00 25.68 78 ARG B O 1
ATOM 3705 N N . ILE B 1 35 ? -11.178 27.035 -22.045 1.00 24.55 79 ILE B N 1
ATOM 3706 C CA . ILE B 1 35 ? -12.198 26.433 -21.182 1.00 24.23 79 ILE B CA 1
ATOM 3707 C C . ILE B 1 35 ? -11.636 25.126 -20.644 1.00 24.14 79 ILE B C 1
ATOM 3708 O O . ILE B 1 35 ? -11.245 24.239 -21.416 1.00 24.35 79 ILE B O 1
ATOM 3724 N N . SER B 1 36 ? -11.644 24.996 -19.321 1.00 23.83 80 SER B N 1
ATOM 3725 C CA . SER B 1 36 ? -11.087 23.834 -18.674 1.00 23.74 80 SER B CA 1
ATOM 3726 C C . SER B 1 36 ? -11.946 22.601 -18.934 1.00 23.77 80 SER B C 1
ATOM 3727 O O . SER B 1 36 ? -13.154 22.667 -19.202 1.00 23.68 80 SER B O 1
ATOM 3735 N N . GLN B 1 37 ? -11.307 21.432 -18.837 1.00 23.86 81 GLN B N 1
ATOM 3736 C CA . GLN B 1 37 ? -12.081 20.191 -18.982 1.00 23.76 81 GLN B CA 1
ATOM 3737 C C . GLN B 1 37 ? -13.241 20.147 -17.982 1.00 23.45 81 GLN B C 1
ATOM 3738 O O . GLN B 1 37 ? -14.402 19.845 -18.345 1.00 23.44 81 GLN B O 1
ATOM 3752 N N . LEU B 1 38 ? -12.949 20.470 -16.718 1.00 23.20 82 LEU B N 1
ATOM 3753 C CA . LEU B 1 38 ? -13.998 20.401 -15.708 1.00 23.00 82 LEU B CA 1
ATOM 3754 C C . LEU B 1 38 ? -15.068 21.458 -15.991 1.00 22.87 82 LEU B C 1
ATOM 3755 O O . LEU B 1 38 ? -16.261 21.188 -15.860 1.00 22.77 82 LEU B O 1
ATOM 3771 N N . GLY B 1 39 ? -14.650 22.645 -16.438 1.00 23.03 83 GLY B N 1
ATOM 3772 C CA . GLY B 1 39 ? -15.592 23.683 -16.827 1.00 22.98 83 GLY B CA 1
ATOM 3773 C C . GLY B 1 39 ? -16.559 23.229 -17.911 1.00 23.20 83 GLY B C 1
ATOM 3774 O O . GLY B 1 39 ? -17.790 23.436 -17.806 1.00 23.06 83 GLY B O 1
ATOM 3778 N N . GLN B 1 40 ? -16.031 22.568 -18.959 1.00 23.42 84 GLN B N 1
ATOM 3779 C CA . GLN B 1 40 ? -16.968 22.153 -20.006 1.00 23.60 84 GLN B CA 1
ATOM 3780 C C . GLN B 1 40 ? -17.923 21.063 -19.499 1.00 23.43 84 GLN B C 1
ATOM 3781 O O . GLN B 1 40 ? -19.114 21.018 -19.930 1.00 23.53 84 GLN B O 1
ATOM 3795 N N . SER B 1 41 ? -17.499 20.245 -18.529 1.00 23.26 85 SER B N 1
ATOM 3796 C CA . SER B 1 41 ? -18.448 19.290 -17.958 1.00 23.11 85 SER B CA 1
ATOM 3797 C C . SER B 1 41 ? -19.515 19.964 -17.089 1.00 22.86 85 SER B C 1
ATOM 3798 O O . SER B 1 41 ? -20.697 19.552 -17.074 1.00 22.82 85 SER B O 1
ATOM 3806 N N . ILE B 1 42 ? -19.116 20.976 -16.311 1.00 22.71 86 ILE B N 1
ATOM 3807 C CA . ILE B 1 42 ? -20.092 21.658 -15.481 1.00 22.49 86 ILE B CA 1
ATOM 3808 C C . ILE B 1 42 ? -21.142 22.350 -16.348 1.00 22.66 86 ILE B C 1
ATOM 3809 O O . ILE B 1 42 ? -22.341 22.226 -16.094 1.00 23.94 86 ILE B O 1
ATOM 3825 N N . ALA B 1 43 ? -20.721 23.088 -17.353 1.00 22.83 87 ALA B N 1
ATOM 3826 C CA . ALA B 1 43 ? -21.646 23.657 -18.351 1.00 23.00 87 ALA B CA 1
ATOM 3827 C C . ALA B 1 43 ? -22.619 22.625 -18.919 1.00 23.09 87 ALA B C 1
ATOM 3828 O O . ALA B 1 43 ? -23.824 22.875 -19.033 1.00 23.08 87 ALA B O 1
ATOM 3835 N N . GLY B 1 44 ? -22.115 21.427 -19.279 1.00 23.18 88 GLY B N 1
ATOM 3836 C CA . GLY B 1 44 ? -23.027 20.375 -19.734 1.00 23.26 88 GLY B CA 1
ATOM 3837 C C . GLY B 1 44 ? -24.118 20.048 -18.739 1.00 23.03 88 GLY B C 1
ATOM 3838 O O . GLY B 1 44 ? -25.304 19.889 -19.103 1.00 23.08 88 GLY B O 1
ATOM 3842 N N . GLY B 1 45 ? -23.755 19.909 -17.467 1.00 22.79 89 GLY B N 1
ATOM 3843 C CA . GLY B 1 45 ? -24.799 19.571 -16.484 1.00 22.58 89 GLY B CA 1
ATOM 3844 C C . GLY B 1 45 ? -25.751 20.730 -16.251 1.00 22.50 89 GLY B C 1
ATOM 3845 O O . GLY B 1 45 ? -26.989 20.561 -16.161 1.00 22.47 89 GLY B O 1
ATOM 3849 N N . LEU B 1 46 ? -25.175 21.935 -16.088 1.00 22.46 90 LEU B N 1
ATOM 3850 C CA . LEU B 1 46 ? -25.970 23.113 -15.792 1.00 22.39 90 LEU B CA 1
ATOM 3851 C C . LEU B 1 46 ? -26.966 23.462 -16.914 1.00 22.60 90 LEU B C 1
ATOM 3852 O O . LEU B 1 46 ? -28.050 23.984 -16.626 1.00 22.54 90 LEU B O 1
ATOM 3868 N N . ILE B 1 47 ? -26.609 23.271 -18.204 1.00 22.86 91 ILE B N 1
ATOM 3869 C CA . ILE B 1 47 ? -27.606 23.644 -19.209 1.00 23.06 91 ILE B CA 1
ATOM 3870 C C . ILE B 1 47 ? -28.845 22.754 -19.086 1.00 23.04 91 ILE B C 1
ATOM 3871 O O . ILE B 1 47 ? -29.964 23.212 -19.296 1.00 23.08 91 ILE B O 1
ATOM 3887 N N . VAL B 1 48 ? -28.666 21.503 -18.644 1.00 22.94 92 VAL B N 1
ATOM 3888 C CA . VAL B 1 48 ? -29.795 20.605 -18.445 1.00 22.92 92 VAL B CA 1
ATOM 3889 C C . VAL B 1 48 ? -30.604 21.040 -17.230 1.00 22.69 92 VAL B C 1
ATOM 3890 O O . VAL B 1 48 ? -31.830 21.051 -17.284 1.00 22.72 92 VAL B O 1
ATOM 3903 N N . VAL B 1 49 ? -29.937 21.462 -16.147 1.00 22.47 93 VAL B N 1
ATOM 3904 C CA . VAL B 1 49 ? -30.684 22.116 -15.046 1.00 22.27 93 VAL B CA 1
ATOM 3905 C C . VAL B 1 49 ? -31.532 23.279 -15.580 1.00 22.38 93 VAL B C 1
ATOM 3906 O O . VAL B 1 49 ? -32.736 23.432 -15.259 1.00 22.35 93 VAL B O 1
ATOM 3919 N N . VAL B 1 50 ? -30.887 24.180 -16.326 1.00 22.52 94 VAL B N 1
ATOM 3920 C CA . VAL B 1 50 ? -31.566 25.393 -16.777 1.00 22.63 94 VAL B CA 1
ATOM 3921 C C . VAL B 1 50 ? -32.792 25.036 -17.592 1.00 22.81 94 VAL B C 1
ATOM 3922 O O . VAL B 1 50 ? -33.892 25.545 -17.345 1.00 22.80 94 VAL B O 1
ATOM 3935 N N . MET B 1 51 ? -32.613 24.143 -18.590 1.00 23.15 95 MET B N 1
ATOM 3936 C CA . MET B 1 51 ? -33.727 23.815 -19.471 1.00 23.19 95 MET B CA 1
ATOM 3937 C C . MET B 1 51 ? -34.839 23.074 -18.716 1.00 23.07 95 MET B C 1
ATOM 3938 O O . MET B 1 51 ? -36.012 23.301 -18.996 1.00 23.17 95 MET B O 1
ATOM 3952 N N . ILE B 1 52 ? -34.507 22.212 -17.744 1.00 22.90 96 ILE B N 1
ATOM 3953 C CA . ILE B 1 52 ? -35.593 21.543 -16.997 1.00 22.77 96 ILE B CA 1
ATOM 3954 C C . ILE B 1 52 ? -36.405 22.551 -16.214 1.00 22.67 96 ILE B C 1
ATOM 3955 O O . ILE B 1 52 ? -37.640 22.504 -16.239 1.00 22.73 96 ILE B O 1
ATOM 3971 N N . TYR B 1 53 ? -35.750 23.493 -15.506 1.00 22.51 97 TYR B N 1
ATOM 3972 C CA . TYR B 1 53 ? -36.538 24.523 -14.850 1.00 22.44 97 TYR B CA 1
ATOM 3973 C C . TYR B 1 53 ? -37.231 25.449 -15.844 1.00 22.72 97 TYR B C 1
ATOM 3974 O O . TYR B 1 53 ? -38.293 25.981 -15.483 1.00 23.61 97 TYR B O 1
ATOM 3992 N N . ALA B 1 54 ? -36.751 25.551 -17.074 1.00 22.87 98 ALA B N 1
ATOM 3993 C CA . ALA B 1 54 ? -37.402 26.406 -18.078 1.00 23.11 98 ALA B CA 1
ATOM 3994 C C . ALA B 1 54 ? -38.617 25.763 -18.739 1.00 23.34 98 ALA B C 1
ATOM 3995 O O . ALA B 1 54 ? -39.622 26.448 -18.972 1.00 23.43 98 ALA B O 1
ATOM 4002 N N . VAL B 1 55 ? -38.515 24.503 -19.157 1.00 23.66 99 VAL B N 1
ATOM 4003 C CA . VAL B 1 55 ? -39.621 23.963 -19.925 1.00 25.16 99 VAL B CA 1
ATOM 4004 C C . VAL B 1 55 ? -40.113 22.621 -19.415 1.00 25.04 99 VAL B C 1
ATOM 4005 O O . VAL B 1 55 ? -40.906 21.970 -20.113 1.00 25.56 99 VAL B O 1
ATOM 4018 N N . GLY B 1 56 ? -39.707 22.176 -18.199 1.00 24.40 100 GLY B N 1
ATOM 4019 C CA . GLY B 1 56 ? -40.147 20.863 -17.743 1.00 24.27 100 GLY B CA 1
ATOM 4020 C C . GLY B 1 56 ? -41.657 20.805 -17.611 1.00 25.47 100 GLY B C 1
ATOM 4021 O O . GLY B 1 56 ? -42.282 19.808 -17.978 1.00 26.17 100 GLY B O 1
ATOM 4025 N N . HIS B 1 57 ? -42.249 21.883 -17.156 1.00 26.36 101 HIS B N 1
ATOM 4026 C CA . HIS B 1 57 ? -43.693 22.038 -17.033 1.00 27.57 101 HIS B CA 1
ATOM 4027 C C . HIS B 1 57 ? -44.406 22.383 -18.334 1.00 28.22 101 HIS B C 1
ATOM 4028 O O . HIS B 1 57 ? -45.643 22.538 -18.315 1.00 28.38 101 HIS B O 1
ATOM 4042 N N . ILE B 1 58 ? -43.708 22.564 -19.427 1.00 27.86 102 ILE B N 1
ATOM 4043 C CA A ILE B 1 58 ? -44.316 22.790 -20.724 0.50 28.85 102 ILE B CA 1
ATOM 4044 C CA B ILE B 1 58 ? -44.278 22.826 -20.745 0.50 28.84 102 ILE B CA 1
ATOM 4045 C C . ILE B 1 58 ? -44.245 21.543 -21.586 1.00 28.92 102 ILE B C 1
ATOM 4046 O O . ILE B 1 58 ? -45.263 20.955 -21.918 1.00 29.93 102 ILE B O 1
ATOM 4076 N N . SER B 1 59 ? -43.041 21.103 -21.924 1.00 27.33 103 SER B N 1
ATOM 4077 C CA . SER B 1 59 ? -42.901 19.895 -22.741 1.00 26.91 103 SER B CA 1
ATOM 4078 C C . SER B 1 59 ? -42.372 18.673 -21.980 1.00 25.60 103 SER B C 1
ATOM 4079 O O . SER B 1 59 ? -42.374 17.586 -22.545 1.00 24.71 103 SER B O 1
ATOM 4087 N N . GLY B 1 60 ? -41.994 18.801 -20.713 1.00 27.40 104 GLY B N 1
ATOM 4088 C CA . GLY B 1 60 ? -41.268 17.731 -20.033 1.00 27.44 104 GLY B CA 1
ATOM 4089 C C . GLY B 1 60 ? -39.756 17.802 -20.221 1.00 27.31 104 GLY B C 1
ATOM 4090 O O . GLY B 1 60 ? -39.056 16.973 -19.655 1.00 27.55 104 GLY B O 1
ATOM 4094 N N . ALA B 1 61 ? -39.262 18.747 -21.021 1.00 25.38 105 ALA B N 1
ATOM 4095 C CA . ALA B 1 61 ? -37.828 18.949 -21.271 1.00 25.86 105 ALA B CA 1
ATOM 4096 C C . ALA B 1 61 ? -37.074 17.618 -21.473 1.00 26.27 105 ALA B C 1
ATOM 4097 O O . ALA B 1 61 ? -36.121 17.274 -20.758 1.00 25.34 105 ALA B O 1
ATOM 4104 N N . HIS B 1 62 ? -37.496 16.852 -22.507 1.00 27.23 106 HIS B N 1
ATOM 4105 C CA . HIS B 1 62 ? -36.811 15.606 -22.809 1.00 27.32 106 HIS B CA 1
ATOM 4106 C C . HIS B 1 62 ? -35.439 15.885 -23.424 1.00 26.67 106 HIS B C 1
ATOM 4107 O O . HIS B 1 62 ? -34.429 15.298 -23.016 1.00 27.14 106 HIS B O 1
ATOM 4121 N N . MET B 1 63 ? -35.419 16.734 -24.453 1.00 25.90 107 MET B N 1
ATOM 4122 C CA . MET B 1 63 ? -34.238 17.189 -25.177 1.00 26.17 107 MET B CA 1
ATOM 4123 C C . MET B 1 63 ? -33.347 16.064 -25.645 1.00 25.24 107 MET B C 1
ATOM 4124 O O . MET B 1 63 ? -32.146 16.264 -25.818 1.00 24.93 107 MET B O 1
ATOM 4138 N N . ASN B 1 64 ? -33.896 14.879 -25.796 1.00 25.09 108 ASN B N 1
ATOM 4139 C CA . ASN B 1 64 ? -33.170 13.638 -25.968 1.00 25.36 108 ASN B CA 1
ATOM 4140 C C . ASN B 1 64 ? -34.110 12.561 -26.519 1.00 25.45 108 ASN B C 1
ATOM 4141 O O . ASN B 1 64 ? -34.968 12.109 -25.780 1.00 24.65 108 ASN B O 1
ATOM 4152 N N . PRO B 1 65 ? -33.942 12.095 -27.750 1.00 28.01 109 PRO B N 1
ATOM 4153 C CA . PRO B 1 65 ? -34.897 11.100 -28.294 1.00 28.70 109 PRO B CA 1
ATOM 4154 C C . PRO B 1 65 ? -34.952 9.785 -27.534 1.00 27.56 109 PRO B C 1
ATOM 4155 O O . PRO B 1 65 ? -36.013 9.120 -27.541 1.00 27.70 109 PRO B O 1
ATOM 4166 N N . ALA B 1 66 ? -33.844 9.358 -26.910 1.00 25.55 110 ALA B N 1
ATOM 4167 C CA . ALA B 1 66 ? -33.837 8.097 -26.161 1.00 24.95 110 ALA B CA 1
ATOM 4168 C C . ALA B 1 66 ? -34.662 8.221 -24.889 1.00 26.01 110 ALA B C 1
ATOM 4169 O O . ALA B 1 66 ? -35.296 7.222 -24.477 1.00 26.09 110 ALA B O 1
ATOM 4176 N N . VAL B 1 67 ? -34.704 9.426 -24.298 1.00 27.20 111 VAL B N 1
ATOM 4177 C CA . VAL B 1 67 ? -35.570 9.708 -23.140 1.00 27.25 111 VAL B CA 1
ATOM 4178 C C . VAL B 1 67 ? -37.046 9.692 -23.569 1.00 26.62 111 VAL B C 1
ATOM 4179 O O . VAL B 1 67 ? -37.891 9.062 -22.922 1.00 26.92 111 VAL B O 1
ATOM 4192 N N . THR B 1 68 ? -37.376 10.477 -24.604 1.00 24.60 112 THR B N 1
ATOM 4193 C CA . THR B 1 68 ? -38.707 10.419 -25.202 1.00 24.76 112 THR B CA 1
ATOM 4194 C C . THR B 1 68 ? -39.147 8.966 -25.475 1.00 25.07 112 THR B C 1
ATOM 4195 O O . THR B 1 68 ? -40.249 8.549 -25.098 1.00 24.84 112 THR B O 1
ATOM 4206 N N . LEU B 1 69 ? -38.287 8.173 -26.097 1.00 28.46 113 LEU B N 1
ATOM 4207 C CA . LEU B 1 69 ? -38.620 6.777 -26.373 1.00 30.01 113 LEU B CA 1
ATOM 4208 C C . LEU B 1 69 ? -38.920 6.031 -25.080 1.00 30.63 113 LEU B C 1
ATOM 4209 O O . LEU B 1 69 ? -39.930 5.300 -24.978 1.00 31.13 113 LEU B O 1
ATOM 4225 N N . ALA B 1 70 ? -38.054 6.187 -24.066 1.00 29.02 114 ALA B N 1
ATOM 4226 C CA . ALA B 1 70 ? -38.263 5.420 -22.827 1.00 28.30 114 ALA B CA 1
ATOM 4227 C C . ALA B 1 70 ? -39.596 5.810 -22.166 1.00 27.42 114 ALA B C 1
ATOM 4228 O O . ALA B 1 70 ? -40.332 4.949 -21.683 1.00 27.17 114 ALA B O 1
ATOM 4235 N N . PHE B 1 71 ? -39.898 7.106 -22.125 1.00 26.70 115 PHE B N 1
ATOM 4236 C CA . PHE B 1 71 ? -41.156 7.610 -21.562 1.00 26.34 115 PHE B CA 1
ATOM 4237 C C . PHE B 1 71 ? -42.369 6.986 -22.282 1.00 27.12 115 PHE B C 1
ATOM 4238 O O . PHE B 1 71 ? -43.358 6.585 -21.637 1.00 27.38 115 PHE B O 1
ATOM 4255 N N . ALA B 1 72 ? -42.329 6.953 -23.612 1.00 27.44 116 ALA B N 1
ATOM 4256 C CA . ALA B 1 72 ? -43.471 6.378 -24.357 1.00 28.88 116 ALA B CA 1
ATOM 4257 C C . ALA B 1 72 ? -43.601 4.875 -24.107 1.00 29.35 116 ALA B C 1
ATOM 4258 O O . ALA B 1 72 ? -44.698 4.386 -23.837 1.00 28.89 116 ALA B O 1
ATOM 4265 N N . VAL B 1 73 ? -42.480 4.139 -24.183 1.00 31.31 117 VAL B N 1
ATOM 4266 C CA . VAL B 1 73 ? -42.494 2.688 -23.970 1.00 31.77 117 VAL B CA 1
ATOM 4267 C C . VAL B 1 73 ? -43.089 2.352 -22.606 1.00 32.63 117 VAL B C 1
ATOM 4268 O O . VAL B 1 73 ? -43.811 1.365 -22.458 1.00 33.97 117 VAL B O 1
ATOM 4281 N N . PHE B 1 74 ? -42.835 3.166 -21.596 1.00 30.97 118 PHE B N 1
ATOM 4282 C CA . PHE B 1 74 ? -43.355 2.830 -20.277 1.00 31.13 118 PHE B CA 1
ATOM 4283 C C . PHE B 1 74 ? -44.645 3.570 -19.965 1.00 31.90 118 PHE B C 1
ATOM 4284 O O . PHE B 1 74 ? -45.038 3.630 -18.795 1.00 31.63 118 PHE B O 1
ATOM 4301 N N . ARG B 1 75 ? -45.300 4.088 -21.007 1.00 33.68 119 ARG B N 1
ATOM 4302 C CA . ARG B 1 75 ? -46.651 4.624 -20.981 1.00 35.66 119 ARG B CA 1
ATOM 4303 C C . ARG B 1 75 ? -46.756 5.893 -20.163 1.00 33.64 119 ARG B C 1
ATOM 4304 O O . ARG B 1 75 ? -47.762 6.143 -19.482 1.00 33.33 119 ARG B O 1
ATOM 4325 N N . HIS B 1 76 ? -45.718 6.732 -20.235 1.00 31.35 120 HIS B N 1
ATOM 4326 C CA . HIS B 1 76 ? -45.730 8.013 -19.569 1.00 30.44 120 HIS B CA 1
ATOM 4327 C C . HIS B 1 76 ? -45.873 9.174 -20.545 1.00 29.56 120 HIS B C 1
ATOM 4328 O O . HIS B 1 76 ? -45.891 10.332 -20.112 1.00 29.73 120 HIS B O 1
ATOM 4342 N N . PHE B 1 77 ? -45.966 8.909 -21.821 1.00 28.59 121 PHE B N 1
ATOM 4343 C CA . PHE B 1 77 ? -45.928 9.961 -22.818 1.00 28.44 121 PHE B CA 1
ATOM 4344 C C . PHE B 1 77 ? -46.576 9.371 -24.065 1.00 29.99 121 PHE B C 1
ATOM 4345 O O . PHE B 1 77 ? -46.304 8.213 -24.390 1.00 29.60 121 PHE B O 1
ATOM 4362 N N . PRO B 1 78 ? -47.447 10.108 -24.760 1.00 33.12 122 PRO B N 1
ATOM 4363 C CA . PRO B 1 78 ? -48.220 9.481 -25.852 1.00 34.11 122 PRO B CA 1
ATOM 4364 C C . PRO B 1 78 ? -47.393 9.257 -27.096 1.00 33.91 122 PRO B C 1
ATOM 4365 O O . PRO B 1 78 ? -46.682 10.159 -27.551 1.00 33.65 122 PRO B O 1
ATOM 4376 N N . TRP B 1 79 ? -47.528 8.042 -27.671 1.00 33.33 123 TRP B N 1
ATOM 4377 C CA . TRP B 1 79 ? -46.776 7.632 -28.852 1.00 33.25 123 TRP B CA 1
ATOM 4378 C C . TRP B 1 79 ? -46.952 8.570 -30.025 1.00 35.64 123 TRP B C 1
ATOM 4379 O O . TRP B 1 79 ? -45.985 8.817 -30.776 1.00 35.90 123 TRP B O 1
ATOM 4400 N N . ILE B 1 80 ? -48.151 9.146 -30.180 1.00 37.81 124 ILE B N 1
ATOM 4401 C CA . ILE B 1 80 ? -48.424 9.973 -31.363 1.00 40.46 124 ILE B CA 1
ATOM 4402 C C . ILE B 1 80 ? -47.527 11.212 -31.417 1.00 39.30 124 ILE B C 1
ATOM 4403 O O . ILE B 1 80 ? -47.213 11.699 -32.496 1.00 39.24 124 ILE B O 1
ATOM 4419 N N . GLN B 1 81 ? -47.111 11.736 -30.282 1.00 38.67 125 GLN B N 1
ATOM 4420 C CA . GLN B 1 81 ? -46.230 12.885 -30.308 1.00 38.18 125 GLN B CA 1
ATOM 4421 C C . GLN B 1 81 ? -44.749 12.541 -30.367 1.00 36.03 125 GLN B C 1
ATOM 4422 O O . GLN B 1 81 ? -43.948 13.453 -30.604 1.00 35.73 125 GLN B O 1
ATOM 4436 N N . VAL B 1 82 ? -44.366 11.269 -30.184 1.00 33.57 126 VAL B N 1
ATOM 4437 C CA . VAL B 1 82 ? -42.952 10.904 -30.240 1.00 32.01 126 VAL B CA 1
ATOM 4438 C C . VAL B 1 82 ? -42.262 11.424 -31.497 1.00 34.06 126 VAL B C 1
ATOM 4439 O O . VAL B 1 82 ? -41.227 12.088 -31.369 1.00 33.03 126 VAL B O 1
ATOM 4452 N N . PRO B 1 83 ? -42.757 11.161 -32.721 1.00 38.42 127 PRO B N 1
ATOM 4453 C CA . PRO B 1 83 ? -42.046 11.646 -33.897 1.00 39.49 127 PRO B CA 1
ATOM 4454 C C . PRO B 1 83 ? -41.860 13.145 -33.887 1.00 38.61 127 PRO B C 1
ATOM 4455 O O . PRO B 1 83 ? -40.793 13.635 -34.271 1.00 39.17 127 PRO B O 1
ATOM 4466 N N . PHE B 1 84 ? -42.878 13.877 -33.417 1.00 35.34 128 PHE B N 1
ATOM 4467 C CA . PHE B 1 84 ? -42.777 15.328 -33.346 1.00 34.34 128 PHE B CA 1
ATOM 4468 C C . PHE B 1 84 ? -41.667 15.757 -32.409 1.00 33.55 128 PHE B C 1
ATOM 4469 O O . PHE B 1 84 ? -40.832 16.597 -32.770 1.00 33.84 128 PHE B O 1
ATOM 4486 N N . TYR B 1 85 ? -41.683 15.226 -31.179 1.00 31.54 129 TYR B N 1
ATOM 4487 C CA . TYR B 1 85 ? -40.557 15.458 -30.263 1.00 31.18 129 TYR B CA 1
ATOM 4488 C C . TYR B 1 85 ? -39.233 15.086 -30.930 1.00 31.72 129 TYR B C 1
ATOM 4489 O O . TYR B 1 85 ? -38.268 15.871 -30.893 1.00 32.02 129 TYR B O 1
ATOM 4507 N N . TRP B 1 86 ? -39.174 13.904 -31.565 1.00 31.83 130 TRP B N 1
ATOM 4508 C CA . TRP B 1 86 ? -37.929 13.492 -32.198 1.00 31.54 130 TRP B CA 1
ATOM 4509 C C . TRP B 1 86 ? -37.492 14.538 -33.196 1.00 31.76 130 TRP B C 1
ATOM 4510 O O . TRP B 1 86 ? -36.329 14.956 -33.204 1.00 31.53 130 TRP B O 1
ATOM 4531 N N . ALA B 1 87 ? -38.438 15.031 -34.020 1.00 32.11 131 ALA B N 1
ATOM 4532 C CA . ALA B 1 87 ? -38.006 15.904 -35.091 1.00 31.84 131 ALA B CA 1
ATOM 4533 C C . ALA B 1 87 ? -37.474 17.201 -34.490 1.00 30.62 131 ALA B C 1
ATOM 4534 O O . ALA B 1 87 ? -36.398 17.672 -34.873 1.00 30.04 131 ALA B O 1
ATOM 4541 N N . ALA B 1 88 ? -38.150 17.657 -33.430 1.00 30.53 132 ALA B N 1
ATOM 4542 C CA . ALA B 1 88 ? -37.728 18.844 -32.706 1.00 30.01 132 ALA B CA 1
ATOM 4543 C C . ALA B 1 88 ? -36.304 18.706 -32.196 1.00 27.75 132 ALA B C 1
ATOM 4544 O O . ALA B 1 88 ? -35.466 19.600 -32.388 1.00 27.72 132 ALA B O 1
ATOM 4551 N N . GLN B 1 89 ? -36.007 17.572 -31.571 1.00 25.92 133 GLN B N 1
ATOM 4552 C CA . GLN B 1 89 ? -34.711 17.422 -30.904 1.00 25.61 133 GLN B CA 1
ATOM 4553 C C . GLN B 1 89 ? -33.589 17.355 -31.931 1.00 26.88 133 GLN B C 1
ATOM 4554 O O . GLN B 1 89 ? -32.584 18.099 -31.829 1.00 25.85 133 GLN B O 1
ATOM 4568 N N . PHE B 1 90 ? -33.805 16.598 -33.010 1.00 30.59 134 PHE B N 1
ATOM 4569 C CA . PHE B 1 90 ? -32.749 16.508 -34.004 1.00 31.65 134 PHE B CA 1
ATOM 4570 C C . PHE B 1 90 ? -32.581 17.850 -34.692 1.00 31.09 134 PHE B C 1
ATOM 4571 O O . PHE B 1 90 ? -31.443 18.310 -34.920 1.00 31.47 134 PHE B O 1
ATOM 4588 N N . THR B 1 91 ? -33.702 18.538 -34.911 1.00 29.88 135 THR B N 1
ATOM 4589 C CA . THR B 1 91 ? -33.634 19.833 -35.561 1.00 30.42 135 THR B CA 1
ATOM 4590 C C . THR B 1 91 ? -32.808 20.784 -34.719 1.00 31.35 135 THR B C 1
ATOM 4591 O O . THR B 1 91 ? -31.787 21.347 -35.195 1.00 31.40 135 THR B O 1
ATOM 4602 N N . GLY B 1 92 ? -33.144 20.850 -33.423 1.00 32.17 136 GLY B N 1
ATOM 4603 C CA . GLY B 1 92 ? -32.480 21.800 -32.559 1.00 32.33 136 GLY B CA 1
ATOM 4604 C C . GLY B 1 92 ? -31.004 21.479 -32.459 1.00 31.23 136 GLY B C 1
ATOM 4605 O O . GLY B 1 92 ? -30.147 22.345 -32.669 1.00 31.87 136 GLY B O 1
ATOM 4609 N N . ALA B 1 93 ? -30.706 20.191 -32.272 1.00 28.62 137 ALA B N 1
ATOM 4610 C CA . ALA B 1 93 ? -29.331 19.783 -32.110 1.00 28.23 137 ALA B CA 1
ATOM 4611 C C . ALA B 1 93 ? -28.553 20.143 -33.350 1.00 28.53 137 ALA B C 1
ATOM 4612 O O . ALA B 1 93 ? -27.472 20.737 -33.279 1.00 28.53 137 ALA B O 1
ATOM 4619 N N . ILE B 1 94 ? -29.112 19.830 -34.520 1.00 28.95 138 ILE B N 1
ATOM 4620 C CA . ILE B 1 94 ? -28.339 20.088 -35.716 1.00 29.50 138 ILE B CA 1
ATOM 4621 C C . ILE B 1 94 ? -28.178 21.589 -35.897 1.00 28.47 138 ILE B C 1
ATOM 4622 O O . ILE B 1 94 ? -27.066 22.082 -36.175 1.00 28.97 138 ILE B O 1
ATOM 4638 N N . ALA B 1 95 ? -29.283 22.341 -35.768 1.00 26.86 139 ALA B N 1
ATOM 4639 C CA . ALA B 1 95 ? -29.178 23.780 -35.947 1.00 26.95 139 ALA B CA 1
ATOM 4640 C C . ALA B 1 95 ? -28.095 24.349 -35.004 1.00 26.88 139 ALA B C 1
ATOM 4641 O O . ALA B 1 95 ? -27.214 25.143 -35.431 1.00 26.91 139 ALA B O 1
ATOM 4648 N N . ALA B 1 96 ? -28.071 23.853 -33.754 1.00 27.09 140 ALA B N 1
ATOM 4649 C CA . ALA B 1 96 ? -27.123 24.446 -32.817 1.00 28.04 140 ALA B CA 1
ATOM 4650 C C . ALA B 1 96 ? -25.700 24.155 -33.268 1.00 29.03 140 ALA B C 1
ATOM 4651 O O . ALA B 1 96 ? -24.828 25.038 -33.200 1.00 28.79 140 ALA B O 1
ATOM 4658 N N . SER B 1 97 ? -25.462 22.923 -33.748 1.00 30.90 141 SER B N 1
ATOM 4659 C CA . SER B 1 97 ? -24.099 22.531 -34.055 1.00 31.76 141 SER B CA 1
ATOM 4660 C C . SER B 1 97 ? -23.560 23.391 -35.179 1.00 32.13 141 SER B C 1
ATOM 4661 O O . SER B 1 97 ? -22.368 23.739 -35.176 1.00 31.92 141 SER B O 1
ATOM 4669 N N . PHE B 1 98 ? -24.445 23.817 -36.093 1.00 31.42 142 PHE B N 1
ATOM 4670 C CA . PHE B 1 98 ? -23.962 24.581 -37.234 1.00 32.02 142 PHE B CA 1
ATOM 4671 C C . PHE B 1 98 ? -23.817 26.043 -36.883 1.00 31.11 142 PHE B C 1
ATOM 4672 O O . PHE B 1 98 ? -22.858 26.674 -37.346 1.00 30.91 142 PHE B O 1
ATOM 4689 N N . VAL B 1 99 ? -24.637 26.551 -35.943 1.00 30.11 143 VAL B N 1
ATOM 4690 C CA . VAL B 1 99 ? -24.367 27.896 -35.440 1.00 29.64 143 VAL B CA 1
ATOM 4691 C C . VAL B 1 99 ? -23.033 27.900 -34.717 1.00 28.91 143 VAL B C 1
ATOM 4692 O O . VAL B 1 99 ? -22.238 28.848 -34.852 1.00 29.31 143 VAL B O 1
ATOM 4705 N N . LEU B 1 100 ? -22.732 26.804 -33.990 1.00 26.97 144 LEU B N 1
ATOM 4706 C CA . LEU B 1 100 ? -21.455 26.722 -33.289 1.00 26.63 144 LEU B CA 1
ATOM 4707 C C . LEU B 1 100 ? -20.346 26.724 -34.298 1.00 27.45 144 LEU B C 1
ATOM 4708 O O . LEU B 1 100 ? -19.341 27.424 -34.119 1.00 27.00 144 LEU B O 1
ATOM 4724 N N . LYS B 1 101 ? -20.538 25.981 -35.390 1.00 33.46 145 LYS B N 1
ATOM 4725 C CA . LYS B 1 101 ? -19.476 25.855 -36.389 1.00 35.17 145 LYS B CA 1
ATOM 4726 C C . LYS B 1 101 ? -19.101 27.227 -36.909 1.00 33.92 145 LYS B C 1
ATOM 4727 O O . LYS B 1 101 ? -17.913 27.478 -37.197 1.00 33.85 145 LYS B O 1
ATOM 4746 N N . ALA B 1 102 ? -20.093 28.129 -36.979 1.00 32.36 146 ALA B N 1
ATOM 4747 C CA . ALA B 1 102 ? -19.850 29.488 -37.398 1.00 32.51 146 ALA B CA 1
ATOM 4748 C C . ALA B 1 102 ? -19.102 30.273 -36.320 1.00 32.34 146 ALA B C 1
ATOM 4749 O O . ALA B 1 102 ? -18.104 30.957 -36.595 1.00 33.44 146 ALA B O 1
ATOM 4756 N N . VAL B 1 103 ? -19.575 30.210 -35.099 1.00 29.93 147 VAL B N 1
ATOM 4757 C CA . VAL B 1 103 ? -19.111 31.171 -34.098 1.00 30.25 147 VAL B CA 1
ATOM 4758 C C . VAL B 1 103 ? -17.978 30.688 -33.212 1.00 30.08 147 VAL B C 1
ATOM 4759 O O . VAL B 1 103 ? -17.387 31.528 -32.526 1.00 30.24 147 VAL B O 1
ATOM 4772 N N . ILE B 1 104 ? -17.612 29.401 -33.226 1.00 31.00 148 ILE B N 1
ATOM 4773 C CA . ILE B 1 104 ? -16.375 28.998 -32.564 1.00 31.19 148 ILE B CA 1
ATOM 4774 C C . ILE B 1 104 ? -15.242 28.782 -33.554 1.00 31.14 148 ILE B C 1
ATOM 4775 O O . ILE B 1 104 ? -14.131 28.390 -33.152 1.00 28.47 148 ILE B O 1
ATOM 4791 N N . HIS B 1 105 ? -15.480 29.062 -34.819 1.00 31.66 149 HIS B N 1
ATOM 4792 C CA . HIS B 1 105 ? -14.403 29.046 -35.803 1.00 31.83 149 HIS B CA 1
ATOM 4793 C C . HIS B 1 105 ? -13.275 29.964 -35.326 1.00 32.10 149 HIS B C 1
ATOM 4794 O O . HIS B 1 105 ? -13.539 31.098 -34.876 1.00 32.08 149 HIS B O 1
ATOM 4808 N N . PRO B 1 106 ? -12.011 29.551 -35.452 1.00 33.03 150 PRO B N 1
ATOM 4809 C CA . PRO B 1 106 ? -11.460 28.415 -36.188 1.00 33.73 150 PRO B CA 1
ATOM 4810 C C . PRO B 1 106 ? -11.486 27.041 -35.505 1.00 33.26 150 PRO B C 1
ATOM 4811 O O . PRO B 1 106 ? -11.013 26.062 -36.096 1.00 33.68 150 PRO B O 1
ATOM 4822 N N . VAL B 1 107 ? -12.033 26.924 -34.302 1.00 31.51 151 VAL B N 1
ATOM 4823 C CA . VAL B 1 107 ? -12.222 25.578 -33.747 1.00 31.38 151 VAL B CA 1
ATOM 4824 C C . VAL B 1 107 ? -13.098 24.767 -34.710 1.00 33.25 151 VAL B C 1
ATOM 4825 O O . VAL B 1 107 ? -14.245 25.133 -34.979 1.00 32.43 151 VAL B O 1
ATOM 4838 N N . ASP B 1 108 ? -12.581 23.632 -35.212 1.00 37.82 152 ASP B N 1
ATOM 4839 C CA . ASP B 1 108 ? -13.312 22.848 -36.204 1.00 41.11 152 ASP B CA 1
ATOM 4840 C C . ASP B 1 108 ? -13.935 21.533 -35.724 1.00 40.88 152 ASP B C 1
ATOM 4841 O O . ASP B 1 108 ? -14.822 21.013 -36.413 1.00 42.07 152 ASP B O 1
ATOM 4850 N N . VAL B 1 109 ? -13.517 20.982 -34.590 1.00 37.91 153 VAL B N 1
ATOM 4851 C CA . VAL B 1 109 ? -14.185 19.833 -34.003 1.00 36.32 153 VAL B CA 1
ATOM 4852 C C . VAL B 1 109 ? -15.217 20.332 -32.987 1.00 33.44 153 VAL B C 1
ATOM 4853 O O . VAL B 1 109 ? -14.856 20.770 -31.885 1.00 33.06 153 VAL B O 1
ATOM 4866 N N . ILE B 1 110 ? -16.495 20.211 -33.327 1.00 30.72 154 ILE B N 1
ATOM 4867 C CA . ILE B 1 110 ? -17.533 20.965 -32.636 1.00 28.91 154 ILE B CA 1
ATOM 4868 C C . ILE B 1 110 ? -18.091 20.175 -31.468 1.00 27.56 154 ILE B C 1
ATOM 4869 O O . ILE B 1 110 ? -19.300 19.929 -31.383 1.00 27.17 154 ILE B O 1
ATOM 4885 N N . GLY B 1 111 ? -17.226 19.754 -30.561 1.00 26.74 155 GLY B N 1
ATOM 4886 C CA . GLY B 1 111 ? -17.636 19.028 -29.346 1.00 26.91 155 GLY B CA 1
ATOM 4887 C C . GLY B 1 111 ? -18.259 17.658 -29.564 1.00 27.34 155 GLY B C 1
ATOM 4888 O O . GLY B 1 111 ? -19.307 17.302 -28.987 1.00 26.78 155 GLY B O 1
ATOM 4892 N N . THR B 1 112 ? -17.603 16.856 -30.392 1.00 28.12 156 THR B N 1
ATOM 4893 C CA . THR B 1 112 ? -18.067 15.502 -30.704 1.00 29.02 156 THR B CA 1
ATOM 4894 C C . THR B 1 112 ? -17.903 14.528 -29.530 1.00 29.51 156 THR B C 1
ATOM 4895 O O . THR B 1 112 ? -17.159 14.764 -28.594 1.00 30.23 156 THR B O 1
ATOM 4906 N N . THR B 1 113 ? -18.674 13.433 -29.573 1.00 29.46 157 THR B N 1
ATOM 4907 C CA . THR B 1 113 ? -18.574 12.300 -28.673 1.00 28.91 157 THR B CA 1
ATOM 4908 C C . THR B 1 113 ? -18.130 11.105 -29.497 1.00 30.44 157 THR B C 1
ATOM 4909 O O . THR B 1 113 ? -18.918 10.568 -30.291 1.00 29.46 157 THR B O 1
ATOM 4920 N N . THR B 1 114 ? -16.863 10.702 -29.318 1.00 34.14 158 THR B N 1
ATOM 4921 C CA . THR B 1 114 ? -16.282 9.540 -30.000 1.00 35.91 158 THR B CA 1
ATOM 4922 C C . THR B 1 114 ? -15.443 8.685 -29.046 1.00 34.13 158 THR B C 1
ATOM 4923 O O . THR B 1 114 ? -14.865 9.187 -28.077 1.00 33.63 158 THR B O 1
ATOM 4934 N N . PRO B 1 115 ? -15.330 7.407 -29.328 1.00 32.82 159 PRO B N 1
ATOM 4935 C CA . PRO B 1 115 ? -14.733 6.485 -28.352 1.00 32.63 159 PRO B CA 1
ATOM 4936 C C . PRO B 1 115 ? -13.254 6.733 -28.133 1.00 34.14 159 PRO B C 1
ATOM 4937 O O . PRO B 1 115 ? -12.509 7.059 -29.074 1.00 34.46 159 PRO B O 1
ATOM 4948 N N . VAL B 1 116 ? -12.862 6.603 -26.878 1.00 35.65 160 VAL B N 1
ATOM 4949 C CA . VAL B 1 116 ? -11.475 6.481 -26.457 1.00 37.50 160 VAL B CA 1
ATOM 4950 C C . VAL B 1 116 ? -11.230 4.996 -26.203 1.00 39.46 160 VAL B C 1
ATOM 4951 O O . VAL B 1 116 ? -11.773 4.411 -25.266 1.00 38.60 160 VAL B O 1
ATOM 4964 N N . GLY B 1 117 ? -10.438 4.366 -27.065 1.00 43.84 161 GLY B N 1
ATOM 4965 C CA . GLY B 1 117 ? -10.062 2.999 -26.860 1.00 45.08 161 GLY B CA 1
ATOM 4966 C C . GLY B 1 117 ? -11.010 2.062 -27.557 1.00 44.37 161 GLY B C 1
ATOM 4967 O O . GLY B 1 117 ? -11.733 2.433 -28.499 1.00 45.52 161 GLY B O 1
ATOM 4971 N N . PRO B 1 118 ? -11.030 0.816 -27.094 1.00 39.37 162 PRO B N 1
ATOM 4972 C CA . PRO B 1 118 ? -11.898 -0.184 -27.722 1.00 38.75 162 PRO B CA 1
ATOM 4973 C C . PRO B 1 118 ? -13.362 0.243 -27.651 1.00 37.95 162 PRO B C 1
ATOM 4974 O O . PRO B 1 118 ? -13.822 0.742 -26.635 1.00 38.12 162 PRO B O 1
ATOM 4985 N N . HIS B 1 119 ? -14.100 0.030 -28.746 1.00 36.04 163 HIS B N 1
ATOM 4986 C CA . HIS B 1 119 ? -15.410 0.637 -28.863 1.00 35.63 163 HIS B CA 1
ATOM 4987 C C . HIS B 1 119 ? -16.415 0.013 -27.923 1.00 35.75 163 HIS B C 1
ATOM 4988 O O . HIS B 1 119 ? -17.397 0.682 -27.536 1.00 35.21 163 HIS B O 1
ATOM 5002 N N . TRP B 1 120 ? -16.179 -1.223 -27.485 1.00 37.59 164 TRP B N 1
ATOM 5003 C CA . TRP B 1 120 ? -17.154 -1.809 -26.588 1.00 37.74 164 TRP B CA 1
ATOM 5004 C C . TRP B 1 120 ? -17.056 -1.207 -25.200 1.00 35.72 164 TRP B C 1
ATOM 5005 O O . TRP B 1 120 ? -18.033 -1.275 -24.444 1.00 36.09 164 TRP B O 1
ATOM 5026 N N . HIS B 1 121 ? -15.921 -0.590 -24.857 1.00 32.08 165 HIS B N 1
ATOM 5027 C CA . HIS B 1 121 ? -15.866 0.185 -23.601 1.00 30.28 165 HIS B CA 1
ATOM 5028 C C . HIS B 1 121 ? -16.867 1.320 -23.661 1.00 27.95 165 HIS B C 1
ATOM 5029 O O . HIS B 1 121 ? -17.647 1.510 -22.730 1.00 27.08 165 HIS B O 1
ATOM 5043 N N . SER B 1 122 ? -16.887 2.035 -24.787 1.00 27.39 166 SER B N 1
ATOM 5044 C CA . SER B 1 122 ? -17.829 3.125 -24.951 1.00 27.37 166 SER B CA 1
ATOM 5045 C C . SER B 1 122 ? -19.265 2.626 -24.952 1.00 27.18 166 SER B C 1
ATOM 5046 O O . SER B 1 122 ? -20.156 3.301 -24.409 1.00 26.13 166 SER B O 1
ATOM 5054 N N . LEU B 1 123 ? -19.527 1.475 -25.581 1.00 28.51 167 LEU B N 1
ATOM 5055 C CA . LEU B 1 123 ? -20.905 0.960 -25.567 1.00 28.23 167 LEU B CA 1
ATOM 5056 C C . LEU B 1 123 ? -21.361 0.630 -24.142 1.00 26.82 167 LEU B C 1
ATOM 5057 O O . LEU B 1 123 ? -22.430 1.088 -23.685 1.00 26.55 167 LEU B O 1
ATOM 5073 N N . VAL B 1 124 ? -20.548 -0.127 -23.399 1.00 25.41 168 VAL B N 1
ATOM 5074 C CA . VAL B 1 124 ? -20.950 -0.484 -22.036 1.00 25.43 168 VAL B CA 1
ATOM 5075 C C . VAL B 1 124 ? -21.131 0.769 -21.174 1.00 25.53 168 VAL B C 1
ATOM 5076 O O . VAL B 1 124 ? -22.116 0.928 -20.441 1.00 25.27 168 VAL B O 1
ATOM 5089 N N . VAL B 1 125 ? -20.169 1.682 -21.234 1.00 26.44 169 VAL B N 1
ATOM 5090 C CA . VAL B 1 125 ? -20.256 2.893 -20.421 1.00 26.60 169 VAL B CA 1
ATOM 5091 C C . VAL B 1 125 ? -21.493 3.745 -20.782 1.00 25.79 169 VAL B C 1
ATOM 5092 O O . VAL B 1 125 ? -22.143 4.300 -19.893 1.00 24.18 169 VAL B O 1
ATOM 5105 N N . GLU B 1 126 ? -21.789 3.900 -22.075 1.00 26.97 170 GLU B N 1
ATOM 5106 C CA . GLU B 1 126 ? -22.924 4.735 -22.461 1.00 27.40 170 GLU B CA 1
ATOM 5107 C C . GLU B 1 126 ? -24.220 4.122 -21.944 1.00 27.81 170 GLU B C 1
ATOM 5108 O O . GLU B 1 126 ? -25.106 4.825 -21.466 1.00 27.28 170 GLU B O 1
ATOM 5120 N N . VAL B 1 127 ? -24.335 2.786 -22.022 1.00 27.30 171 VAL B N 1
ATOM 5121 C CA . VAL B 1 127 ? -25.525 2.132 -21.472 1.00 25.99 171 VAL B CA 1
ATOM 5122 C C . VAL B 1 127 ? -25.647 2.430 -19.983 1.00 25.22 171 VAL B C 1
ATOM 5123 O O . VAL B 1 127 ? -26.727 2.825 -19.498 1.00 24.14 171 VAL B O 1
ATOM 5136 N N . ILE B 1 128 ? -24.561 2.236 -19.219 1.00 25.60 172 ILE B N 1
ATOM 5137 C CA . ILE B 1 128 ? -24.704 2.375 -17.760 1.00 25.67 172 ILE B CA 1
ATOM 5138 C C . ILE B 1 128 ? -24.946 3.836 -17.344 1.00 24.49 172 ILE B C 1
ATOM 5139 O O . ILE B 1 128 ? -25.765 4.120 -16.435 1.00 24.10 172 ILE B O 1
ATOM 5155 N N . VAL B 1 129 ? -24.208 4.784 -17.920 1.00 23.70 173 VAL B N 1
ATOM 5156 C CA . VAL B 1 129 ? -24.433 6.177 -17.493 1.00 23.49 173 VAL B CA 1
ATOM 5157 C C . VAL B 1 129 ? -25.779 6.711 -18.001 1.00 23.50 173 VAL B C 1
ATOM 5158 O O . VAL B 1 129 ? -26.459 7.513 -17.303 1.00 23.30 173 VAL B O 1
ATOM 5171 N N . THR B 1 130 ? -26.264 6.170 -19.130 1.00 23.73 174 THR B N 1
ATOM 5172 C CA . THR B 1 130 ? -27.582 6.516 -19.576 1.00 23.76 174 THR B CA 1
ATOM 5173 C C . THR B 1 130 ? -28.657 5.908 -18.671 1.00 23.64 174 THR B C 1
ATOM 5174 O O . THR B 1 130 ? -29.649 6.567 -18.384 1.00 23.53 174 THR B O 1
ATOM 5185 N N . PHE B 1 131 ? -28.460 4.659 -18.220 1.00 23.69 175 PHE B N 1
ATOM 5186 C CA . PHE B 1 131 ? -29.303 4.001 -17.215 1.00 23.56 175 PHE B CA 1
ATOM 5187 C C . PHE B 1 131 ? -29.437 4.869 -15.984 1.00 23.32 175 PHE B C 1
ATOM 5188 O O . PHE B 1 131 ? -30.518 5.083 -15.464 1.00 23.17 175 PHE B O 1
ATOM 5205 N N . ASN B 1 132 ? -28.306 5.358 -15.479 1.00 23.18 176 ASN B N 1
ATOM 5206 C CA . ASN B 1 132 ? -28.334 6.241 -14.316 1.00 22.89 176 ASN B CA 1
ATOM 5207 C C . ASN B 1 132 ? -29.240 7.459 -14.557 1.00 22.82 176 ASN B C 1
ATOM 5208 O O . ASN B 1 132 ? -30.130 7.774 -13.728 1.00 22.67 176 ASN B O 1
ATOM 5219 N N . MET B 1 133 ? -29.025 8.148 -15.696 1.00 22.95 177 MET B N 1
ATOM 5220 C CA . MET B 1 133 ? -29.815 9.344 -15.968 1.00 23.18 177 MET B CA 1
ATOM 5221 C C . MET B 1 133 ? -31.321 9.018 -16.119 1.00 23.04 177 MET B C 1
ATOM 5222 O O . MET B 1 133 ? -32.153 9.761 -15.617 1.00 22.85 177 MET B O 1
ATOM 5236 N N . MET B 1 134 ? -31.675 7.903 -16.800 1.00 23.91 178 MET B N 1
ATOM 5237 C CA . MET B 1 134 ? -33.098 7.624 -17.015 1.00 24.08 178 MET B CA 1
ATOM 5238 C C . MET B 1 134 ? -33.763 7.114 -15.764 1.00 23.11 178 MET B C 1
ATOM 5239 O O . MET B 1 134 ? -34.919 7.452 -15.517 1.00 23.06 178 MET B O 1
ATOM 5253 N N . PHE B 1 135 ? -33.030 6.353 -14.951 1.00 23.01 179 PHE B N 1
ATOM 5254 C CA . PHE B 1 135 ? -33.502 5.863 -13.658 1.00 22.89 179 PHE B CA 1
ATOM 5255 C C . PHE B 1 135 ? -33.936 7.017 -12.769 1.00 22.65 179 PHE B C 1
ATOM 5256 O O . PHE B 1 135 ? -35.077 7.073 -12.254 1.00 22.60 179 PHE B O 1
ATOM 5273 N N . VAL B 1 136 ? -33.036 7.974 -12.567 1.00 22.91 180 VAL B N 1
ATOM 5274 C CA . VAL B 1 136 ? -33.445 9.090 -11.736 1.00 22.32 180 VAL B CA 1
ATOM 5275 C C . VAL B 1 136 ? -34.505 9.926 -12.465 1.00 22.40 180 VAL B C 1
ATOM 5276 O O . VAL B 1 136 ? -35.354 10.547 -11.819 1.00 22.40 180 VAL B O 1
ATOM 5289 N N . THR B 1 137 ? -34.458 9.997 -13.796 1.00 22.60 181 THR B N 1
ATOM 5290 C CA . THR B 1 137 ? -35.461 10.792 -14.504 1.00 22.69 181 THR B CA 1
ATOM 5291 C C . THR B 1 137 ? -36.868 10.224 -14.257 1.00 23.03 181 THR B C 1
ATOM 5292 O O . THR B 1 137 ? -37.834 10.970 -14.002 1.00 22.70 181 THR B O 1
ATOM 5303 N N . LEU B 1 138 ? -37.007 8.918 -14.385 1.00 26.14 182 LEU B N 1
ATOM 5304 C CA . LEU B 1 138 ? -38.339 8.323 -14.199 1.00 27.82 182 LEU B CA 1
ATOM 5305 C C . LEU B 1 138 ? -38.814 8.580 -12.784 1.00 25.92 182 LEU B C 1
ATOM 5306 O O . LEU B 1 138 ? -39.989 8.927 -12.565 1.00 26.20 182 LEU B O 1
ATOM 5322 N N . ALA B 1 139 ? -37.902 8.506 -11.816 1.00 24.04 183 ALA B N 1
ATOM 5323 C CA . ALA B 1 139 ? -38.282 8.815 -10.439 1.00 23.52 183 ALA B CA 1
ATOM 5324 C C . ALA B 1 139 ? -38.789 10.266 -10.290 1.00 23.71 183 ALA B C 1
ATOM 5325 O O . ALA B 1 139 ? -39.936 10.513 -9.860 1.00 23.15 183 ALA B O 1
ATOM 5332 N N . VAL B 1 140 ? -37.977 11.244 -10.689 1.00 23.92 184 VAL B N 1
ATOM 5333 C CA . VAL B 1 140 ? -38.381 12.628 -10.363 1.00 24.79 184 VAL B CA 1
ATOM 5334 C C . VAL B 1 140 ? -39.537 13.120 -11.257 1.00 25.00 184 VAL B C 1
ATOM 5335 O O . VAL B 1 140 ? -40.359 13.950 -10.813 1.00 25.43 184 VAL B O 1
ATOM 5348 N N . ALA B 1 141 ? -39.652 12.609 -12.495 1.00 23.58 185 ALA B N 1
ATOM 5349 C CA . ALA B 1 141 ? -40.679 13.080 -13.383 1.00 23.17 185 ALA B CA 1
ATOM 5350 C C . ALA B 1 141 ? -42.031 12.394 -13.194 1.00 24.06 185 ALA B C 1
ATOM 5351 O O . ALA B 1 141 ? -43.050 12.996 -13.598 1.00 24.07 185 ALA B O 1
ATOM 5358 N N . THR B 1 142 ? -42.082 11.164 -12.657 1.00 24.69 186 THR B N 1
ATOM 5359 C CA . THR B 1 142 ? -43.338 10.403 -12.688 1.00 25.64 186 THR B CA 1
ATOM 5360 C C . THR B 1 142 ? -43.792 9.842 -11.345 1.00 26.47 186 THR B C 1
ATOM 5361 O O . THR B 1 142 ? -44.897 9.273 -11.274 1.00 26.93 186 THR B O 1
ATOM 5372 N N . ASP B 1 143 ? -43.009 9.981 -10.281 1.00 25.87 187 ASP B N 1
ATOM 5373 C CA . ASP B 1 143 ? -43.312 9.303 -9.025 1.00 25.79 187 ASP B CA 1
ATOM 5374 C C . ASP B 1 143 ? -43.666 10.371 -8.012 1.00 25.48 187 ASP B C 1
ATOM 5375 O O . ASP B 1 143 ? -42.852 11.228 -7.690 1.00 24.57 187 ASP B O 1
ATOM 5384 N N . THR B 1 144 ? -44.907 10.344 -7.517 1.00 27.26 188 THR B N 1
ATOM 5385 C CA . THR B 1 144 ? -45.334 11.395 -6.616 1.00 27.75 188 THR B CA 1
ATOM 5386 C C . THR B 1 144 ? -44.610 11.359 -5.283 1.00 28.02 188 THR B C 1
ATOM 5387 O O . THR B 1 144 ? -44.666 12.349 -4.532 1.00 28.57 188 THR B O 1
ATOM 5398 N N . ARG B 1 145 ? -43.957 10.240 -4.948 1.00 26.23 189 ARG B N 1
ATOM 5399 C CA . ARG B 1 145 ? -43.183 10.195 -3.732 1.00 25.49 189 ARG B CA 1
ATOM 5400 C C . ARG B 1 145 ? -41.823 10.898 -3.893 1.00 24.40 189 ARG B C 1
ATOM 5401 O O . ARG B 1 145 ? -41.248 11.251 -2.878 1.00 24.26 189 ARG B O 1
ATOM 5422 N N . ALA B 1 146 ? -41.316 11.056 -5.119 1.00 23.81 190 ALA B N 1
ATOM 5423 C CA . ALA B 1 146 ? -40.041 11.740 -5.351 1.00 23.83 190 ALA B CA 1
ATOM 5424 C C . ALA B 1 146 ? -40.193 13.286 -5.214 1.00 23.60 190 ALA B C 1
ATOM 5425 O O . ALA B 1 146 ? -41.299 13.818 -5.108 1.00 22.41 190 ALA B O 1
ATOM 5432 N N . VAL B 1 147 ? -39.067 14.011 -5.243 1.00 24.08 191 VAL B N 1
ATOM 5433 C CA . VAL B 1 147 ? -39.065 15.471 -5.008 1.00 23.95 191 VAL B CA 1
ATOM 5434 C C . VAL B 1 147 ? -39.036 16.105 -6.392 1.00 23.88 191 VAL B C 1
ATOM 5435 O O . VAL B 1 147 ? -37.979 16.405 -6.959 1.00 23.20 191 VAL B O 1
ATOM 5448 N N . GLY B 1 148 ? -40.240 16.280 -6.966 1.00 23.85 192 GLY B N 1
ATOM 5449 C CA . GLY B 1 148 ? -40.325 16.767 -8.346 1.00 24.67 192 GLY B CA 1
ATOM 5450 C C . GLY B 1 148 ? -39.741 18.143 -8.535 1.00 25.37 192 GLY B C 1
ATOM 5451 O O . GLY B 1 148 ? -39.221 18.450 -9.617 1.00 25.20 192 GLY B O 1
ATOM 5455 N N . GLU B 1 149 ? -39.762 18.961 -7.483 1.00 25.82 193 GLU B N 1
ATOM 5456 C CA . GLU B 1 149 ? -39.237 20.318 -7.565 1.00 27.24 193 GLU B CA 1
ATOM 5457 C C . GLU B 1 149 ? -37.722 20.337 -7.849 1.00 26.56 193 GLU B C 1
ATOM 5458 O O . GLU B 1 149 ? -37.209 21.327 -8.399 1.00 25.85 193 GLU B O 1
ATOM 5470 N N . LEU B 1 150 ? -37.019 19.264 -7.486 1.00 26.75 194 LEU B N 1
ATOM 5471 C CA . LEU B 1 150 ? -35.566 19.117 -7.677 1.00 26.21 194 LEU B CA 1
ATOM 5472 C C . LEU B 1 150 ? -35.211 18.340 -8.930 1.00 25.35 194 LEU B C 1
ATOM 5473 O O . LEU B 1 150 ? -34.008 17.953 -9.131 1.00 23.73 194 LEU B O 1
ATOM 5489 N N . ALA B 1 151 ? -36.215 18.064 -9.798 1.00 24.40 195 ALA B N 1
ATOM 5490 C CA . ALA B 1 151 ? -35.937 17.280 -10.985 1.00 24.46 195 ALA B CA 1
ATOM 5491 C C . ALA B 1 151 ? -34.738 17.825 -11.747 1.00 24.75 195 ALA B C 1
ATOM 5492 O O . ALA B 1 151 ? -33.824 17.073 -12.104 1.00 25.86 195 ALA B O 1
ATOM 5499 N N . GLY B 1 152 ? -34.753 19.136 -12.053 1.00 22.92 196 GLY B N 1
ATOM 5500 C CA . GLY B 1 152 ? -33.618 19.743 -12.765 1.00 22.39 196 GLY B CA 1
ATOM 5501 C C . GLY B 1 152 ? -32.278 19.452 -12.139 1.00 22.26 196 GLY B C 1
ATOM 5502 O O . GLY B 1 152 ? -31.337 18.983 -12.820 1.00 22.69 196 GLY B O 1
ATOM 5506 N N . LEU B 1 153 ? -32.174 19.678 -10.828 1.00 22.97 197 LEU B N 1
ATOM 5507 C CA . LEU B 1 153 ? -30.898 19.447 -10.160 1.00 23.58 197 LEU B CA 1
ATOM 5508 C C . LEU B 1 153 ? -30.526 17.984 -10.223 1.00 22.98 197 LEU B C 1
ATOM 5509 O O . LEU B 1 153 ? -29.349 17.633 -10.360 1.00 22.84 197 LEU B O 1
ATOM 5525 N N . ALA B 1 154 ? -31.501 17.105 -10.105 1.00 22.15 198 ALA B N 1
ATOM 5526 C CA . ALA B 1 154 ? -31.162 15.684 -10.045 1.00 21.71 198 ALA B CA 1
ATOM 5527 C C . ALA B 1 154 ? -30.715 15.189 -11.395 1.00 21.83 198 ALA B C 1
ATOM 5528 O O . ALA B 1 154 ? -29.693 14.494 -11.488 1.00 22.00 198 ALA B O 1
ATOM 5535 N N . VAL B 1 155 ? -31.392 15.634 -12.470 1.00 22.00 199 VAL B N 1
ATOM 5536 C CA . VAL B 1 155 ? -31.068 15.141 -13.803 1.00 22.23 199 VAL B CA 1
ATOM 5537 C C . VAL B 1 155 ? -29.777 15.804 -14.284 1.00 22.29 199 VAL B C 1
ATOM 5538 O O . VAL B 1 155 ? -28.894 15.125 -14.814 1.00 22.38 199 VAL B O 1
ATOM 5551 N N . GLY B 1 156 ? -29.637 17.100 -14.022 1.00 22.51 200 GLY B N 1
ATOM 5552 C CA . GLY B 1 156 ? -28.409 17.779 -14.376 1.00 23.63 200 GLY B CA 1
ATOM 5553 C C . GLY B 1 156 ? -27.200 17.150 -13.706 1.00 22.14 200 GLY B C 1
ATOM 5554 O O . GLY B 1 156 ? -26.113 17.109 -14.292 1.00 22.22 200 GLY B O 1
ATOM 5558 N N . SER B 1 157 ? -27.375 16.679 -12.460 1.00 21.91 201 SER B N 1
ATOM 5559 C CA . SER B 1 157 ? -26.286 16.044 -11.738 1.00 21.82 201 SER B CA 1
ATOM 5560 C C . SER B 1 157 ? -25.850 14.797 -12.470 1.00 22.01 201 SER B C 1
ATOM 5561 O O . SER B 1 157 ? -24.649 14.585 -12.718 1.00 22.08 201 SER B O 1
ATOM 5569 N N . ALA B 1 158 ? -26.829 13.978 -12.893 1.00 22.11 202 ALA B N 1
ATOM 5570 C CA . ALA B 1 158 ? -26.499 12.816 -13.728 1.00 22.33 202 ALA B CA 1
ATOM 5571 C C . ALA B 1 158 ? -25.760 13.227 -14.976 1.00 22.52 202 ALA B C 1
ATOM 5572 O O . ALA B 1 158 ? -24.767 12.599 -15.343 1.00 22.64 202 ALA B O 1
ATOM 5579 N N . VAL B 1 159 ? -26.179 14.337 -15.618 1.00 22.57 203 VAL B N 1
ATOM 5580 C CA . VAL B 1 159 ? -25.545 14.683 -16.859 1.00 22.79 203 VAL B CA 1
ATOM 5581 C C . VAL B 1 159 ? -24.113 15.104 -16.598 1.00 22.76 203 VAL B C 1
ATOM 5582 O O . VAL B 1 159 ? -23.191 14.745 -17.347 1.00 22.94 203 VAL B O 1
ATOM 5595 N N . CYS B 1 160 ? -23.898 15.791 -15.456 1.00 23.29 204 CYS B N 1
ATOM 5596 C CA . CYS B 1 160 ? -22.564 16.251 -15.130 1.00 23.29 204 CYS B CA 1
ATOM 5597 C C . CYS B 1 160 ? -21.637 15.059 -14.865 1.00 23.13 204 CYS B C 1
ATOM 5598 O O . CYS B 1 160 ? -20.499 15.019 -15.392 1.00 22.66 204 CYS B O 1
ATOM 5606 N N . ILE B 1 161 ? -22.133 14.067 -14.114 1.00 22.41 205 ILE B N 1
ATOM 5607 C CA . ILE B 1 161 ? -21.325 12.874 -13.845 1.00 22.46 205 ILE B CA 1
ATOM 5608 C C . ILE B 1 161 ? -20.940 12.245 -15.165 1.00 22.82 205 ILE B C 1
ATOM 5609 O O . ILE B 1 161 ? -19.774 11.869 -15.401 1.00 22.87 205 ILE B O 1
ATOM 5625 N N . THR B 1 162 ? -21.927 12.111 -16.052 1.00 22.88 206 THR B N 1
ATOM 5626 C CA . THR B 1 162 ? -21.630 11.465 -17.318 1.00 23.56 206 THR B CA 1
ATOM 5627 C C . THR B 1 162 ? -20.552 12.220 -18.063 1.00 23.81 206 THR B C 1
ATOM 5628 O O . THR B 1 162 ? -19.619 11.603 -18.638 1.00 23.85 206 THR B O 1
ATOM 5639 N N . SER B 1 163 ? -20.585 13.553 -17.982 1.00 23.22 207 SER B N 1
ATOM 5640 C CA . SER B 1 163 ? -19.584 14.286 -18.721 1.00 23.41 207 SER B CA 1
ATOM 5641 C C . SER B 1 163 ? -18.213 14.119 -18.067 1.00 23.33 207 SER B C 1
ATOM 5642 O O . SER B 1 163 ? -17.208 14.066 -18.763 1.00 23.54 207 SER B O 1
ATOM 5650 N N . ILE B 1 164 ? -18.164 14.082 -16.760 1.00 23.08 208 ILE B N 1
ATOM 5651 C CA . ILE B 1 164 ? -16.874 13.945 -16.090 1.00 23.04 208 ILE B CA 1
ATOM 5652 C C . ILE B 1 164 ? -16.296 12.562 -16.333 1.00 23.30 208 ILE B C 1
ATOM 5653 O O . ILE B 1 164 ? -15.134 12.416 -16.730 1.00 23.37 208 ILE B O 1
ATOM 5669 N N . PHE B 1 165 ? -17.090 11.527 -16.097 1.00 23.84 209 PHE B N 1
ATOM 5670 C CA . PHE B 1 165 ? -16.520 10.178 -16.135 1.00 23.90 209 PHE B CA 1
ATOM 5671 C C . PHE B 1 165 ? -16.574 9.565 -17.530 1.00 23.65 209 PHE B C 1
ATOM 5672 O O . PHE B 1 165 ? -15.546 9.243 -18.131 1.00 23.83 209 PHE B O 1
ATOM 5689 N N . ALA B 1 166 ? -17.771 9.357 -18.057 1.00 23.65 210 ALA B N 1
ATOM 5690 C CA . ALA B 1 166 ? -17.823 8.891 -19.431 1.00 23.95 210 ALA B CA 1
ATOM 5691 C C . ALA B 1 166 ? -17.175 9.828 -20.445 1.00 24.25 210 ALA B C 1
ATOM 5692 O O . ALA B 1 166 ? -16.809 9.370 -21.539 1.00 24.40 210 ALA B O 1
ATOM 5699 N N . GLY B 1 167 ? -17.056 11.125 -20.160 1.00 25.93 211 GLY B N 1
ATOM 5700 C CA . GLY B 1 167 ? -16.328 12.008 -21.104 1.00 26.90 211 GLY B CA 1
ATOM 5701 C C . GLY B 1 167 ? -14.937 11.492 -21.449 1.00 26.97 211 GLY B C 1
ATOM 5702 O O . GLY B 1 167 ? -14.474 11.648 -22.575 1.00 27.11 211 GLY B O 1
ATOM 5706 N N . ALA B 1 168 ? -14.305 10.800 -20.511 1.00 27.68 212 ALA B N 1
ATOM 5707 C CA . ALA B 1 168 ? -12.973 10.217 -20.663 1.00 28.12 212 ALA B CA 1
ATOM 5708 C C . ALA B 1 168 ? -12.960 8.928 -21.459 1.00 28.40 212 ALA B C 1
ATOM 5709 O O . ALA B 1 168 ? -11.880 8.506 -21.845 1.00 27.74 212 ALA B O 1
ATOM 5716 N N . ILE B 1 169 ? -14.127 8.298 -21.697 1.00 29.30 213 ILE B N 1
ATOM 5717 C CA . ILE B 1 169 ? -14.224 7.025 -22.421 1.00 29.57 213 ILE B CA 1
ATOM 5718 C C . ILE B 1 169 ? -14.994 7.183 -23.721 1.00 28.81 213 ILE B C 1
ATOM 5719 O O . ILE B 1 169 ? -14.430 7.059 -24.799 1.00 29.05 213 ILE B O 1
ATOM 5735 N N . SER B 1 170 ? -16.300 7.476 -23.635 1.00 26.64 214 SER B N 1
ATOM 5736 C CA . SER B 1 170 ? -17.152 7.661 -24.814 1.00 26.31 214 SER B CA 1
ATOM 5737 C C . SER B 1 170 ? -17.367 9.123 -25.242 1.00 26.80 214 SER B C 1
ATOM 5738 O O . SER B 1 170 ? -17.890 9.357 -26.345 1.00 27.63 214 SER B O 1
ATOM 5746 N N . GLY B 1 171 ? -16.963 10.106 -24.421 1.00 25.01 215 GLY B N 1
ATOM 5747 C CA . GLY B 1 171 ? -17.355 11.485 -24.589 1.00 24.91 215 GLY B CA 1
ATOM 5748 C C . GLY B 1 171 ? -18.602 11.819 -23.780 1.00 25.60 215 GLY B C 1
ATOM 5749 O O . GLY B 1 171 ? -18.886 12.989 -23.549 1.00 24.53 215 GLY B O 1
ATOM 5753 N N . GLY B 1 172 ? -19.314 10.818 -23.310 1.00 29.09 216 GLY B N 1
ATOM 5754 C CA . GLY B 1 172 ? -20.410 11.068 -22.391 1.00 30.40 216 GLY B CA 1
ATOM 5755 C C . GLY B 1 172 ? -21.558 11.743 -23.101 1.00 30.84 216 GLY B C 1
ATOM 5756 O O . GLY B 1 172 ? -21.776 12.938 -22.934 1.00 32.13 216 GLY B O 1
ATOM 5760 N N . SER B 1 173 ? -22.326 10.978 -23.874 1.00 27.55 217 SER B N 1
ATOM 5761 C CA . SER B 1 173 ? -23.420 11.582 -24.623 1.00 27.03 217 SER B CA 1
ATOM 5762 C C . SER B 1 173 ? -24.776 11.286 -24.010 1.00 25.41 217 SER B C 1
ATOM 5763 O O . SER B 1 173 ? -25.500 12.216 -23.610 1.00 24.22 217 SER B O 1
ATOM 5771 N N . MET B 1 174 ? -25.156 10.011 -24.010 1.00 27.13 218 MET B N 1
ATOM 5772 C CA . MET B 1 174 ? -26.476 9.548 -23.604 1.00 27.14 218 MET B CA 1
ATOM 5773 C C . MET B 1 174 ? -27.594 10.039 -24.534 1.00 25.81 218 MET B C 1
ATOM 5774 O O . MET B 1 174 ? -28.783 9.870 -24.219 1.00 25.81 218 MET B O 1
ATOM 5788 N N . ASN B 1 175 ? -27.274 10.654 -25.644 1.00 25.37 219 ASN B N 1
ATOM 5789 C CA . ASN B 1 175 ? -28.217 11.534 -26.322 1.00 25.38 219 ASN B CA 1
ATOM 5790 C C . ASN B 1 175 ? -27.897 11.509 -27.798 1.00 25.92 219 ASN B C 1
ATOM 5791 O O . ASN B 1 175 ? -26.945 12.145 -28.258 1.00 25.17 219 ASN B O 1
ATOM 5802 N N . PRO B 1 176 ? -28.655 10.724 -28.584 1.00 27.61 220 PRO B N 1
ATOM 5803 C CA . PRO B 1 176 ? -28.312 10.552 -30.004 1.00 27.69 220 PRO B CA 1
ATOM 5804 C C . PRO B 1 176 ? -28.300 11.855 -30.780 1.00 27.35 220 PRO B C 1
ATOM 5805 O O . PRO B 1 176 ? -27.497 11.988 -31.737 1.00 28.23 220 PRO B O 1
ATOM 5816 N N . ALA B 1 177 ? -29.206 12.786 -30.484 1.00 25.60 221 ALA B N 1
ATOM 5817 C CA . ALA B 1 177 ? -29.187 14.087 -31.163 1.00 25.72 221 ALA B CA 1
ATOM 5818 C C . ALA B 1 177 ? -27.946 14.920 -30.779 1.00 25.64 221 ALA B C 1
ATOM 5819 O O . ALA B 1 177 ? -27.327 15.576 -31.642 1.00 25.84 221 ALA B O 1
ATOM 5826 N N . ARG B 1 178 ? -27.601 14.941 -29.488 1.00 25.36 222 ARG B N 1
ATOM 5827 C CA . ARG B 1 178 ? -26.452 15.690 -29.035 1.00 25.69 222 ARG B CA 1
ATOM 5828 C C . ARG B 1 178 ? -25.202 15.152 -29.653 1.00 25.83 222 ARG B C 1
ATOM 5829 O O . ARG B 1 178 ? -24.212 15.865 -29.808 1.00 26.04 222 ARG B O 1
ATOM 5850 N N . THR B 1 179 ? -25.199 13.879 -29.995 1.00 27.06 223 THR B N 1
ATOM 5851 C CA . THR B 1 179 ? -24.047 13.341 -30.700 1.00 28.58 223 THR B CA 1
ATOM 5852 C C . THR B 1 179 ? -24.090 13.649 -32.194 1.00 29.91 223 THR B C 1
ATOM 5853 O O . THR B 1 179 ? -23.067 14.060 -32.790 1.00 29.77 223 THR B O 1
ATOM 5864 N N . LEU B 1 180 ? -25.256 13.482 -32.813 1.00 30.66 224 LEU B N 1
ATOM 5865 C CA . LEU B 1 180 ? -25.337 13.547 -34.265 1.00 32.05 224 LEU B CA 1
ATOM 5866 C C . LEU B 1 180 ? -25.095 14.956 -34.790 1.00 32.31 224 LEU B C 1
ATOM 5867 O O . LEU B 1 180 ? -24.420 15.123 -35.807 1.00 32.89 224 LEU B O 1
ATOM 5883 N N . GLY B 1 181 ? -25.655 15.974 -34.151 1.00 32.15 225 GLY B N 1
ATOM 5884 C CA . GLY B 1 181 ? -25.457 17.330 -34.614 1.00 32.18 225 GLY B CA 1
ATOM 5885 C C . GLY B 1 181 ? -23.984 17.676 -34.764 1.00 32.11 225 GLY B C 1
ATOM 5886 O O . GLY B 1 181 ? -23.509 18.100 -35.832 1.00 31.62 225 GLY B O 1
ATOM 5890 N N . PRO B 1 182 ? -23.250 17.575 -33.651 1.00 32.54 226 PRO B N 1
ATOM 5891 C CA . PRO B 1 182 ? -21.793 17.833 -33.721 1.00 32.79 226 PRO B CA 1
ATOM 5892 C C . PRO B 1 182 ? -21.080 16.931 -34.703 1.00 32.85 226 PRO B C 1
ATOM 5893 O O . PRO B 1 182 ? -20.088 17.345 -35.307 1.00 33.15 226 PRO B O 1
ATOM 5904 N N . ALA B 1 183 ? -21.554 15.700 -34.893 1.00 32.49 227 ALA B N 1
ATOM 5905 C CA . ALA B 1 183 ? -20.916 14.791 -35.862 1.00 32.25 227 ALA B CA 1
ATOM 5906 C C . ALA B 1 183 ? -20.983 15.364 -37.278 1.00 32.27 227 ALA B C 1
ATOM 5907 O O . ALA B 1 183 ? -19.951 15.491 -37.968 1.00 31.68 227 ALA B O 1
ATOM 5914 N N . LEU B 1 184 ? -22.183 15.775 -37.692 1.00 32.70 228 LEU B N 1
ATOM 5915 C CA . LEU B 1 184 ? -22.386 16.407 -39.008 1.00 33.38 228 LEU B CA 1
ATOM 5916 C C . LEU B 1 184 ? -21.587 17.684 -39.147 1.00 33.23 228 LEU B C 1
ATOM 5917 O O . LEU B 1 184 ? -21.026 17.960 -40.221 1.00 33.28 228 LEU B O 1
ATOM 5933 N N . ALA B 1 185 ? -21.590 18.520 -38.084 1.00 32.34 229 ALA B N 1
ATOM 5934 C CA . ALA B 1 185 ? -20.919 19.817 -38.146 1.00 32.31 229 ALA B CA 1
ATOM 5935 C C . ALA B 1 185 ? -19.416 19.660 -38.179 1.00 32.61 229 ALA B C 1
ATOM 5936 O O . ALA B 1 185 ? -18.712 20.537 -38.683 1.00 32.32 229 ALA B O 1
ATOM 5943 N N . SER B 1 186 ? -18.907 18.564 -37.668 1.00 33.05 230 SER B N 1
ATOM 5944 C CA . SER B 1 186 ? -17.477 18.324 -37.575 1.00 34.17 230 SER B CA 1
ATOM 5945 C C . SER B 1 186 ? -16.999 17.240 -38.525 1.00 37.90 230 SER B C 1
ATOM 5946 O O . SER B 1 186 ? -15.799 16.949 -38.541 1.00 37.52 230 SER B O 1
ATOM 5954 N N . ASN B 1 187 ? -17.892 16.620 -39.283 1.00 43.57 231 ASN B N 1
ATOM 5955 C CA . ASN B 1 187 ? -17.551 15.494 -40.145 1.00 47.64 231 ASN B CA 1
ATOM 5956 C C . ASN B 1 187 ? -16.694 14.491 -39.378 1.00 47.43 231 ASN B C 1
ATOM 5957 O O . ASN B 1 187 ? -15.576 14.159 -39.760 1.00 48.46 231 ASN B O 1
ATOM 5968 N N . ARG B 1 188 ? -17.236 14.030 -38.253 1.00 44.85 232 ARG B N 1
ATOM 5969 C CA . ARG B 1 188 ? -16.582 13.000 -37.460 1.00 44.27 232 ARG B CA 1
ATOM 5970 C C . ARG B 1 188 ? -17.664 12.035 -37.009 1.00 42.25 232 ARG B C 1
ATOM 5971 O O . ARG B 1 188 ? -18.612 12.440 -36.317 1.00 41.24 232 ARG B O 1
ATOM 5992 N N . PHE B 1 189 ? -17.561 10.781 -37.442 1.00 40.52 233 PHE B N 1
ATOM 5993 C CA . PHE B 1 189 ? -18.613 9.804 -37.155 1.00 38.90 233 PHE B CA 1
ATOM 5994 C C . PHE B 1 189 ? -18.069 8.539 -36.510 1.00 40.49 233 PHE B C 1
ATOM 5995 O O . PHE B 1 189 ? -18.777 7.542 -36.444 1.00 40.60 233 PHE B O 1
ATOM 6012 N N . ASP B 1 190 ? -16.823 8.563 -36.039 1.00 41.23 234 ASP B N 1
ATOM 6013 C CA . ASP B 1 190 ? -16.234 7.398 -35.410 1.00 42.40 234 ASP B CA 1
ATOM 6014 C C . ASP B 1 190 ? -17.178 6.833 -34.365 1.00 40.66 234 ASP B C 1
ATOM 6015 O O . ASP B 1 190 ? -17.584 7.538 -33.433 1.00 40.55 234 ASP B O 1
ATOM 6024 N N . GLY B 1 191 ? -17.556 5.568 -34.544 1.00 38.33 235 GLY B N 1
ATOM 6025 C CA . GLY B 1 191 ? -18.372 4.859 -33.586 1.00 35.60 235 GLY B CA 1
ATOM 6026 C C . GLY B 1 191 ? -19.785 5.388 -33.422 1.00 33.52 235 GLY B C 1
ATOM 6027 O O . GLY B 1 191 ? -20.383 5.164 -32.365 1.00 31.64 235 GLY B O 1
ATOM 6031 N N . LEU B 1 192 ? -20.327 6.084 -34.433 1.00 33.88 236 LEU B N 1
ATOM 6032 C CA . LEU B 1 192 ? -21.599 6.786 -34.279 1.00 32.60 236 LEU B CA 1
ATOM 6033 C C . LEU B 1 192 ? -22.725 5.873 -33.811 1.00 32.51 236 LEU B C 1
ATOM 6034 O O . LEU B 1 192 ? -23.609 6.328 -33.041 1.00 31.41 236 LEU B O 1
ATOM 6050 N N . TRP B 1 193 ? -22.754 4.605 -34.281 1.00 35.18 237 TRP B N 1
ATOM 6051 C CA . TRP B 1 193 ? -23.821 3.684 -33.871 1.00 35.52 237 TRP B CA 1
ATOM 6052 C C . TRP B 1 193 ? -23.881 3.532 -32.366 1.00 34.73 237 TRP B C 1
ATOM 6053 O O . TRP B 1 193 ? -24.968 3.305 -31.793 1.00 35.72 237 TRP B O 1
ATOM 6074 N N . ILE B 1 194 ? -22.730 3.618 -31.700 1.00 32.46 238 ILE B N 1
ATOM 6075 C CA . ILE B 1 194 ? -22.736 3.467 -30.242 1.00 31.95 238 ILE B CA 1
ATOM 6076 C C . ILE B 1 194 ? -23.668 4.500 -29.604 1.00 30.97 238 ILE B C 1
ATOM 6077 O O . ILE B 1 194 ? -24.298 4.233 -28.578 1.00 30.78 238 ILE B O 1
ATOM 6093 N N . TYR B 1 195 ? -23.748 5.688 -30.188 1.00 29.38 239 TYR B N 1
ATOM 6094 C CA . TYR B 1 195 ? -24.481 6.779 -29.554 1.00 27.74 239 TYR B CA 1
ATOM 6095 C C . TYR B 1 195 ? -25.965 6.708 -29.900 1.00 28.21 239 TYR B C 1
ATOM 6096 O O . TYR B 1 195 ? -26.745 7.534 -29.448 1.00 27.77 239 TYR B O 1
ATOM 6114 N N . PHE B 1 196 ? -26.378 5.699 -30.677 1.00 30.13 240 PHE B N 1
ATOM 6115 C CA . PHE B 1 196 ? -27.801 5.405 -30.828 1.00 30.85 240 PHE B CA 1
ATOM 6116 C C . PHE B 1 196 ? -28.205 4.201 -29.998 1.00 31.61 240 PHE B C 1
ATOM 6117 O O . PHE B 1 196 ? -29.149 4.282 -29.192 1.00 30.72 240 PHE B O 1
ATOM 6134 N N . LEU B 1 197 ? -27.460 3.090 -30.154 1.00 33.49 241 LEU B N 1
ATOM 6135 C CA . LEU B 1 197 ? -27.794 1.834 -29.480 1.00 34.11 241 LEU B CA 1
ATOM 6136 C C . LEU B 1 197 ? -27.584 1.948 -27.980 1.00 33.18 241 LEU B C 1
ATOM 6137 O O . LEU B 1 197 ? -28.419 1.505 -27.185 1.00 33.54 241 LEU B O 1
ATOM 6153 N N . GLY B 1 198 ? -26.475 2.556 -27.575 1.00 30.89 242 GLY B N 1
ATOM 6154 C CA . GLY B 1 198 ? -26.117 2.677 -26.183 1.00 29.70 242 GLY B CA 1
ATOM 6155 C C . GLY B 1 198 ? -27.135 3.441 -25.383 1.00 28.81 242 GLY B C 1
ATOM 6156 O O . GLY B 1 198 ? -27.651 2.948 -24.376 1.00 29.44 242 GLY B O 1
ATOM 6160 N N . PRO B 1 199 ? -27.452 4.674 -25.799 1.00 26.58 243 PRO B N 1
ATOM 6161 C CA . PRO B 1 199 ? -28.492 5.416 -25.056 1.00 25.63 243 PRO B CA 1
ATOM 6162 C C . PRO B 1 199 ? -29.873 4.776 -25.100 1.00 26.04 243 PRO B C 1
ATOM 6163 O O . PRO B 1 199 ? -30.586 4.817 -24.086 1.00 24.83 243 PRO B O 1
ATOM 6174 N N . VAL B 1 200 ? -30.288 4.163 -26.230 1.00 29.04 244 VAL B N 1
ATOM 6175 C CA . VAL B 1 200 ? -31.609 3.501 -26.252 1.00 29.72 244 VAL B CA 1
ATOM 6176 C C . VAL B 1 200 ? -31.627 2.348 -25.247 1.00 29.74 244 VAL B C 1
ATOM 6177 O O . VAL B 1 200 ? -32.495 2.265 -24.372 1.00 29.35 244 VAL B O 1
ATOM 6190 N N . MET B 1 201 ? -30.606 1.500 -25.280 1.00 30.42 245 MET B N 1
ATOM 6191 C CA . MET B 1 201 ? -30.532 0.424 -24.306 1.00 32.18 245 MET B CA 1
ATOM 6192 C C . MET B 1 201 ? -30.464 0.996 -22.892 1.00 30.83 245 MET B C 1
ATOM 6193 O O . MET B 1 201 ? -31.064 0.436 -21.952 1.00 30.93 245 MET B O 1
ATOM 6207 N N . GLY B 1 202 ? -29.755 2.117 -22.722 1.00 28.01 246 GLY B N 1
ATOM 6208 C CA . GLY B 1 202 ? -29.632 2.715 -21.401 1.00 26.04 246 GLY B CA 1
ATOM 6209 C C . GLY B 1 202 ? -30.973 3.181 -20.856 1.00 24.36 246 GLY B C 1
ATOM 6210 O O . GLY B 1 202 ? -31.361 2.784 -19.769 1.00 24.11 246 GLY B O 1
ATOM 6214 N N . THR B 1 203 ? -31.721 3.953 -21.653 1.00 24.95 247 THR B N 1
ATOM 6215 C CA . THR B 1 203 ? -32.976 4.522 -21.132 1.00 25.22 247 THR B CA 1
ATOM 6216 C C . THR B 1 203 ? -34.010 3.415 -20.936 1.00 25.93 247 THR B C 1
ATOM 6217 O O . THR B 1 203 ? -34.710 3.333 -19.886 1.00 25.66 247 THR B O 1
ATOM 6228 N N . LEU B 1 204 ? -34.117 2.528 -21.921 1.00 27.01 248 LEU B N 1
ATOM 6229 C CA . LEU B 1 204 ? -35.099 1.460 -21.755 1.00 27.69 248 LEU B CA 1
ATOM 6230 C C . LEU B 1 204 ? -34.784 0.670 -20.493 1.00 27.17 248 LEU B C 1
ATOM 6231 O O . LEU B 1 204 ? -35.657 0.459 -19.648 1.00 27.49 248 LEU B O 1
ATOM 6247 N N . SER B 1 205 ? -33.508 0.320 -20.293 1.00 26.30 249 SER B N 1
ATOM 6248 C CA . SER B 1 205 ? -33.199 -0.529 -19.159 1.00 26.13 249 SER B CA 1
ATOM 6249 C C . SER B 1 205 ? -33.315 0.257 -17.859 1.00 25.16 249 SER B C 1
ATOM 6250 O O . SER B 1 205 ? -33.783 -0.287 -16.843 1.00 25.23 249 SER B O 1
ATOM 6258 N N . GLY B 1 206 ? -32.996 1.555 -17.866 1.00 24.21 250 GLY B N 1
ATOM 6259 C CA . GLY B 1 206 ? -33.084 2.275 -16.604 1.00 23.80 250 GLY B CA 1
ATOM 6260 C C . GLY B 1 206 ? -34.546 2.479 -16.262 1.00 24.74 250 GLY B C 1
ATOM 6261 O O . GLY B 1 206 ? -34.978 2.267 -15.113 1.00 24.52 250 GLY B O 1
ATOM 6265 N N . ALA B 1 207 ? -35.355 2.724 -17.291 1.00 26.18 251 ALA B N 1
ATOM 6266 C CA . ALA B 1 207 ? -36.784 2.847 -17.027 1.00 27.01 251 ALA B CA 1
ATOM 6267 C C . ALA B 1 207 ? -37.339 1.508 -16.521 1.00 27.55 251 ALA B C 1
ATOM 6268 O O . ALA B 1 207 ? -38.120 1.458 -15.543 1.00 27.22 251 ALA B O 1
ATOM 6275 N N . TRP B 1 208 ? -36.875 0.413 -17.119 1.00 28.03 252 TRP B N 1
ATOM 6276 C CA . TRP B 1 208 ? -37.416 -0.892 -16.739 1.00 28.04 252 TRP B CA 1
ATOM 6277 C C . TRP B 1 208 ? -37.103 -1.137 -15.283 1.00 28.09 252 TRP B C 1
ATOM 6278 O O . TRP B 1 208 ? -38.001 -1.489 -14.493 1.00 29.18 252 TRP B O 1
ATOM 6299 N N . VAL B 1 209 ? -35.862 -0.854 -14.866 1.00 25.97 253 VAL B N 1
ATOM 6300 C CA . VAL B 1 209 ? -35.537 -1.236 -13.502 1.00 25.34 253 VAL B CA 1
ATOM 6301 C C . VAL B 1 209 ? -36.314 -0.379 -12.511 1.00 24.76 253 VAL B C 1
ATOM 6302 O O . VAL B 1 209 ? -36.733 -0.867 -11.440 1.00 24.51 253 VAL B O 1
ATOM 6315 N N . TYR B 1 210 ? -36.515 0.910 -12.831 1.00 24.38 254 TYR B N 1
ATOM 6316 C CA . TYR B 1 210 ? -37.230 1.755 -11.882 1.00 24.26 254 TYR B CA 1
ATOM 6317 C C . TYR B 1 210 ? -38.690 1.288 -11.808 1.00 25.94 254 TYR B C 1
ATOM 6318 O O . TYR B 1 210 ? -39.274 1.201 -10.709 1.00 25.36 254 TYR B O 1
ATOM 6336 N N . THR B 1 211 ? -39.231 0.924 -12.970 1.00 27.04 255 THR B N 1
ATOM 6337 C CA . THR B 1 211 ? -40.594 0.387 -13.001 1.00 28.95 255 THR B CA 1
ATOM 6338 C C . THR B 1 211 ? -40.703 -0.856 -12.108 1.00 29.38 255 THR B C 1
ATOM 6339 O O . THR B 1 211 ? -41.727 -1.056 -11.419 1.00 29.49 255 THR B O 1
ATOM 6350 N N . PHE B 1 212 ? -39.635 -1.669 -12.047 1.00 29.23 256 PHE B N 1
ATOM 6351 C CA . PHE B 1 212 ? -39.706 -2.868 -11.221 1.00 29.02 256 PHE B CA 1
ATOM 6352 C C . PHE B 1 212 ? -39.674 -2.529 -9.734 1.00 27.27 256 PHE B C 1
ATOM 6353 O O . PHE B 1 212 ? -40.375 -3.165 -8.953 1.00 27.75 256 PHE B O 1
ATOM 6370 N N . ILE B 1 213 ? -38.927 -1.499 -9.326 1.00 24.29 257 ILE B N 1
ATOM 6371 C CA . ILE B 1 213 ? -38.762 -1.245 -7.901 1.00 23.98 257 ILE B CA 1
ATOM 6372 C C . ILE B 1 213 ? -39.763 -0.242 -7.355 1.00 23.94 257 ILE B C 1
ATOM 6373 O O . ILE B 1 213 ? -39.957 -0.178 -6.130 1.00 24.07 257 ILE B O 1
ATOM 6389 N N . ARG B 1 214 ? -40.417 0.531 -8.211 1.00 25.36 258 ARG B N 1
ATOM 6390 C CA . ARG B 1 214 ? -41.370 1.536 -7.723 1.00 26.20 258 ARG B CA 1
ATOM 6391 C C . ARG B 1 214 ? -42.650 0.930 -7.150 1.00 25.53 258 ARG B C 1
ATOM 6392 O O . ARG B 1 214 ? -43.339 1.610 -6.367 1.00 25.26 258 ARG B O 1
ATOM 6413 N N . PHE B 1 215 ? -42.975 -0.295 -7.525 1.00 25.87 259 PHE B N 1
ATOM 6414 C CA . PHE B 1 215 ? -44.147 -1.015 -7.015 1.00 26.85 259 PHE B CA 1
ATOM 6415 C C . PHE B 1 215 ? -43.688 -2.257 -6.260 1.00 28.31 259 PHE B C 1
ATOM 6416 O O . PHE B 1 215 ? -42.876 -3.033 -6.783 1.00 29.03 259 PHE B O 1
ATOM 6433 N N . GLU B 1 216 ? -44.234 -2.461 -5.071 1.00 28.89 260 GLU B N 1
ATOM 6434 C CA . GLU B 1 216 ? -44.026 -3.723 -4.363 1.00 29.99 260 GLU B CA 1
ATOM 6435 C C . GLU B 1 216 ? -44.497 -4.871 -5.241 1.00 30.84 260 GLU B C 1
ATOM 6436 O O . GLU B 1 216 ? -43.750 -5.815 -5.521 1.00 30.55 260 GLU B O 1
ATOM 6448 N N . ASP B 1 217 ? -45.695 -4.763 -5.769 1.00 32.07 261 ASP B N 1
ATOM 6449 C CA . ASP B 1 217 ? -46.269 -5.815 -6.617 1.00 34.58 261 ASP B CA 1
ATOM 6450 C C . ASP B 1 217 ? -46.321 -5.272 -8.039 1.00 38.28 261 ASP B C 1
ATOM 6451 O O . ASP B 1 217 ? -47.261 -4.566 -8.409 1.00 39.05 261 ASP B O 1
ATOM 6460 N N . THR B 1 218 ? -45.354 -5.599 -8.828 1.00 41.07 262 THR B N 1
ATOM 6461 C CA . THR B 1 218 ? -45.324 -4.797 -10.046 1.00 44.27 262 THR B CA 1
ATOM 6462 C C . THR B 1 218 ? -46.162 -5.474 -11.119 1.00 45.89 262 THR B C 1
ATOM 6463 O O . THR B 1 218 ? -46.036 -6.691 -11.319 1.00 45.14 262 THR B O 1
ATOM 6474 N N . PRO B 1 219 ? -47.052 -4.734 -11.792 1.00 48.60 263 PRO B N 1
ATOM 6475 C CA . PRO B 1 219 ? -47.940 -5.363 -12.780 1.00 53.46 263 PRO B CA 1
ATOM 6476 C C . PRO B 1 219 ? -47.179 -6.030 -13.911 1.00 61.38 263 PRO B C 1
ATOM 6477 O O . PRO B 1 219 ? -46.022 -5.727 -14.183 1.00 63.05 263 PRO B O 1
ATOM 6488 N N . ARG B 1 220 ? -47.867 -6.948 -14.582 1.00 66.36 264 ARG B N 1
ATOM 6489 C CA . ARG B 1 220 ? -47.335 -7.702 -15.721 1.00 70.45 264 ARG B CA 1
ATOM 6490 C C . ARG B 1 220 ? -46.405 -8.792 -15.209 1.00 71.36 264 ARG B C 1
ATOM 6491 O O . ARG B 1 220 ? -45.236 -8.834 -15.588 1.00 72.22 264 ARG B O 1
ATOM 6512 N N . ALA C 1 2 ? -42.039 -6.248 -0.739 1.00 33.11 46 ALA C N 1
ATOM 6513 C CA . ALA C 1 2 ? -41.400 -4.979 -0.499 1.00 33.69 46 ALA C CA 1
ATOM 6514 C C . ALA C 1 2 ? -39.921 -5.066 -0.161 1.00 34.35 46 ALA C C 1
ATOM 6515 O O . ALA C 1 2 ? -39.170 -4.199 -0.563 1.00 35.28 46 ALA C O 1
ATOM 6521 N N . LEU C 1 3 ? -39.506 -6.086 0.587 1.00 33.84 47 LEU C N 1
ATOM 6522 C CA . LEU C 1 3 ? -38.082 -6.228 0.889 1.00 33.31 47 LEU C CA 1
ATOM 6523 C C . LEU C 1 3 ? -37.289 -6.520 -0.379 1.00 31.15 47 LEU C C 1
ATOM 6524 O O . LEU C 1 3 ? -36.205 -5.983 -0.563 1.00 30.45 47 LEU C O 1
ATOM 6540 N N . LEU C 1 4 ? -37.804 -7.365 -1.252 1.00 30.13 48 LEU C N 1
ATOM 6541 C CA . LEU C 1 4 ? -37.189 -7.599 -2.542 1.00 30.90 48 LEU C CA 1
ATOM 6542 C C . LEU C 1 4 ? -36.906 -6.287 -3.291 1.00 30.59 48 LEU C C 1
ATOM 6543 O O . LEU C 1 4 ? -35.823 -6.065 -3.819 1.00 30.74 48 LEU C O 1
ATOM 6559 N N . LYS C 1 5 ? -37.912 -5.452 -3.431 1.00 28.44 49 LYS C N 1
ATOM 6560 C CA . LYS C 1 5 ? -37.728 -4.210 -4.166 1.00 27.36 49 LYS C CA 1
ATOM 6561 C C . LYS C 1 5 ? -36.736 -3.279 -3.486 1.00 27.22 49 LYS C C 1
ATOM 6562 O O . LYS C 1 5 ? -35.976 -2.594 -4.189 1.00 27.59 49 LYS C O 1
ATOM 6581 N N . ARG C 1 6 ? -36.686 -3.271 -2.142 1.00 26.76 50 ARG C N 1
ATOM 6582 C CA . ARG C 1 6 ? -35.674 -2.490 -1.431 1.00 27.53 50 ARG C CA 1
ATOM 6583 C C . ARG C 1 6 ? -34.248 -3.038 -1.642 1.00 27.73 50 ARG C C 1
ATOM 6584 O O . ARG C 1 6 ? -33.269 -2.275 -1.775 1.00 27.07 50 ARG C O 1
ATOM 6605 N N . VAL C 1 7 ? -34.110 -4.350 -1.670 1.00 28.96 51 VAL C N 1
ATOM 6606 C CA . VAL C 1 7 ? -32.819 -4.974 -1.911 1.00 28.95 51 VAL C CA 1
ATOM 6607 C C . VAL C 1 7 ? -32.341 -4.657 -3.324 1.00 27.97 51 VAL C C 1
ATOM 6608 O O . VAL C 1 7 ? -31.182 -4.270 -3.542 1.00 28.16 51 VAL C O 1
ATOM 6621 N N . VAL C 1 8 ? -33.215 -4.843 -4.315 1.00 26.30 52 VAL C N 1
ATOM 6622 C CA . VAL C 1 8 ? -32.836 -4.448 -5.675 1.00 25.43 52 VAL C CA 1
ATOM 6623 C C . VAL C 1 8 ? -32.483 -2.966 -5.725 1.00 25.54 52 VAL C C 1
ATOM 6624 O O . VAL C 1 8 ? -31.516 -2.565 -6.416 1.00 25.51 52 VAL C O 1
ATOM 6637 N N . SER C 1 9 ? -33.261 -2.125 -5.022 1.00 25.27 53 SER C N 1
ATOM 6638 C CA A SER C 1 9 ? -32.996 -0.694 -5.005 0.50 25.33 53 SER C CA 1
ATOM 6639 C CA B SER C 1 9 ? -32.976 -0.699 -5.037 0.50 25.33 53 SER C CA 1
ATOM 6640 C C . SER C 1 9 ? -31.565 -0.434 -4.547 1.00 24.89 53 SER C C 1
ATOM 6641 O O . SER C 1 9 ? -30.820 0.361 -5.164 1.00 23.74 53 SER C O 1
ATOM 6656 N N . GLU C 1 10 ? -31.174 -1.108 -3.464 1.00 23.94 54 GLU C N 1
ATOM 6657 C CA . GLU C 1 10 ? -29.866 -0.871 -2.867 1.00 24.14 54 GLU C CA 1
ATOM 6658 C C . GLU C 1 10 ? -28.736 -1.477 -3.688 1.00 24.33 54 GLU C C 1
ATOM 6659 O O . GLU C 1 10 ? -27.634 -0.887 -3.711 1.00 23.80 54 GLU C O 1
ATOM 6671 N N . VAL C 1 11 ? -28.992 -2.610 -4.385 1.00 24.11 55 VAL C N 1
ATOM 6672 C CA . VAL C 1 11 ? -27.985 -3.206 -5.267 1.00 23.80 55 VAL C CA 1
ATOM 6673 C C . VAL C 1 11 ? -27.680 -2.252 -6.392 1.00 24.01 55 VAL C C 1
ATOM 6674 O O . VAL C 1 11 ? -26.505 -1.929 -6.671 1.00 22.94 55 VAL C O 1
ATOM 6687 N N . VAL C 1 12 ? -28.746 -1.712 -6.996 1.00 24.90 56 VAL C N 1
ATOM 6688 C CA . VAL C 1 12 ? -28.590 -0.801 -8.128 1.00 24.90 56 VAL C CA 1
ATOM 6689 C C . VAL C 1 12 ? -27.931 0.493 -7.686 1.00 23.16 56 VAL C C 1
ATOM 6690 O O . VAL C 1 12 ? -26.946 0.955 -8.308 1.00 22.87 56 VAL C O 1
ATOM 6703 N N . ALA C 1 13 ? -28.422 1.079 -6.613 1.00 22.35 57 ALA C N 1
ATOM 6704 C CA . ALA C 1 13 ? -27.930 2.365 -6.171 1.00 22.20 57 ALA C CA 1
ATOM 6705 C C . ALA C 1 13 ? -26.476 2.275 -5.752 1.00 22.41 57 ALA C C 1
ATOM 6706 O O . ALA C 1 13 ? -25.677 3.167 -6.088 1.00 22.04 57 ALA C O 1
ATOM 6713 N N . THR C 1 14 ? -26.103 1.198 -5.072 1.00 23.71 58 THR C N 1
ATOM 6714 C CA . THR C 1 14 ? -24.714 1.057 -4.641 1.00 24.40 58 THR C CA 1
ATOM 6715 C C . THR C 1 14 ? -23.812 0.731 -5.814 1.00 23.77 58 THR C C 1
ATOM 6716 O O . THR C 1 14 ? -22.680 1.259 -5.906 1.00 23.25 58 THR C O 1
ATOM 6727 N N . PHE C 1 15 ? -24.263 -0.121 -6.728 1.00 22.57 59 PHE C N 1
ATOM 6728 C CA . PHE C 1 15 ? -23.505 -0.352 -7.945 1.00 22.77 59 PHE C CA 1
ATOM 6729 C C . PHE C 1 15 ? -23.198 0.980 -8.613 1.00 22.69 59 PHE C C 1
ATOM 6730 O O . PHE C 1 15 ? -22.072 1.209 -9.071 1.00 22.76 59 PHE C O 1
ATOM 6747 N N . LEU C 1 16 ? -24.205 1.840 -8.743 1.00 22.58 60 LEU C N 1
ATOM 6748 C CA . LEU C 1 16 ? -24.001 3.068 -9.501 1.00 22.54 60 LEU C CA 1
ATOM 6749 C C . LEU C 1 16 ? -23.106 4.035 -8.724 1.00 22.35 60 LEU C C 1
ATOM 6750 O O . LEU C 1 16 ? -22.245 4.717 -9.330 1.00 22.38 60 LEU C O 1
ATOM 6766 N N . LEU C 1 17 ? -23.254 4.060 -7.399 1.00 22.15 61 LEU C N 1
ATOM 6767 C CA . LEU C 1 17 ? -22.405 4.904 -6.570 1.00 21.97 61 LEU C CA 1
ATOM 6768 C C . LEU C 1 17 ? -20.957 4.527 -6.765 1.00 22.14 61 LEU C C 1
ATOM 6769 O O . LEU C 1 17 ? -20.105 5.401 -7.031 1.00 22.05 61 LEU C O 1
ATOM 6785 N N . VAL C 1 18 ? -20.684 3.215 -6.767 1.00 22.24 62 VAL C N 1
ATOM 6786 C CA . VAL C 1 18 ? -19.305 2.757 -6.874 1.00 22.37 62 VAL C CA 1
ATOM 6787 C C . VAL C 1 18 ? -18.830 2.897 -8.303 1.00 22.58 62 VAL C C 1
ATOM 6788 O O . VAL C 1 18 ? -17.716 3.385 -8.553 1.00 22.69 62 VAL C O 1
ATOM 6801 N N . PHE C 1 19 ? -19.662 2.568 -9.271 1.00 22.72 63 PHE C N 1
ATOM 6802 C CA . PHE C 1 19 ? -19.279 2.684 -10.673 1.00 22.96 63 PHE C CA 1
ATOM 6803 C C . PHE C 1 19 ? -18.803 4.089 -10.982 1.00 22.90 63 PHE C C 1
ATOM 6804 O O . PHE C 1 19 ? -17.678 4.287 -11.447 1.00 22.96 63 PHE C O 1
ATOM 6821 N N . MET C 1 20 ? -19.606 5.102 -10.632 1.00 22.64 64 MET C N 1
ATOM 6822 C CA . MET C 1 20 ? -19.190 6.475 -10.891 1.00 22.66 64 MET C CA 1
ATOM 6823 C C . MET C 1 20 ? -18.018 6.905 -10.011 1.00 22.44 64 MET C C 1
ATOM 6824 O O . MET C 1 20 ? -17.110 7.563 -10.514 1.00 22.51 64 MET C O 1
ATOM 6838 N N . THR C 1 21 ? -18.046 6.584 -8.689 1.00 22.27 65 THR C N 1
ATOM 6839 C CA . THR C 1 21 ? -17.073 7.111 -7.736 1.00 22.14 65 THR C CA 1
ATOM 6840 C C . THR C 1 21 ? -15.677 6.493 -7.973 1.00 22.42 65 THR C C 1
ATOM 6841 O O . THR C 1 21 ? -14.695 7.205 -8.149 1.00 22.32 65 THR C O 1
ATOM 6852 N N . ALA C 1 22 ? -15.618 5.145 -7.980 1.00 23.71 66 ALA C N 1
ATOM 6853 C CA . ALA C 1 22 ? -14.340 4.451 -8.258 1.00 23.88 66 ALA C CA 1
ATOM 6854 C C . ALA C 1 22 ? -13.946 4.614 -9.726 1.00 24.49 66 ALA C C 1
ATOM 6855 O O . ALA C 1 22 ? -12.758 4.740 -10.033 1.00 24.90 66 ALA C O 1
ATOM 6862 N N . GLY C 1 23 ? -14.907 4.644 -10.663 1.00 22.98 67 GLY C N 1
ATOM 6863 C CA . GLY C 1 23 ? -14.538 4.855 -12.044 1.00 23.21 67 GLY C CA 1
ATOM 6864 C C . GLY C 1 23 ? -13.810 6.173 -12.210 1.00 23.16 67 GLY C C 1
ATOM 6865 O O . GLY C 1 23 ? -12.706 6.224 -12.770 1.00 23.43 67 GLY C O 1
ATOM 6869 N N . ALA C 1 24 ? -14.429 7.268 -11.749 1.00 22.92 68 ALA C N 1
ATOM 6870 C CA . ALA C 1 24 ? -13.777 8.573 -11.901 1.00 22.88 68 ALA C CA 1
ATOM 6871 C C . ALA C 1 24 ? -12.458 8.596 -11.142 1.00 22.85 68 ALA C C 1
ATOM 6872 O O . ALA C 1 24 ? -11.447 9.106 -11.648 1.00 22.98 68 ALA C O 1
ATOM 6879 N N . ALA C 1 25 ? -12.459 8.065 -9.927 1.00 22.70 69 ALA C N 1
ATOM 6880 C CA . ALA C 1 25 ? -11.229 8.113 -9.140 1.00 22.81 69 ALA C CA 1
ATOM 6881 C C . ALA C 1 25 ? -10.112 7.323 -9.825 1.00 22.96 69 ALA C C 1
ATOM 6882 O O . ALA C 1 25 ? -8.956 7.774 -9.825 1.00 23.03 69 ALA C O 1
ATOM 6889 N N . GLY C 1 26 ? -10.430 6.165 -10.419 1.00 23.15 70 GLY C N 1
ATOM 6890 C CA . GLY C 1 26 ? -9.392 5.314 -11.003 1.00 23.53 70 GLY C CA 1
ATOM 6891 C C . GLY C 1 26 ? -8.838 5.902 -12.282 1.00 24.92 70 GLY C C 1
ATOM 6892 O O . GLY C 1 26 ? -7.617 5.907 -12.531 1.00 24.00 70 GLY C O 1
ATOM 6896 N N . ILE C 1 27 ? -9.719 6.437 -13.124 1.00 24.91 71 ILE C N 1
ATOM 6897 C CA . ILE C 1 27 ? -9.206 7.084 -14.317 1.00 24.25 71 ILE C CA 1
ATOM 6898 C C . ILE C 1 27 ? -8.411 8.324 -13.928 1.00 23.98 71 ILE C C 1
ATOM 6899 O O . ILE C 1 27 ? -7.276 8.532 -14.404 1.00 24.45 71 ILE C O 1
ATOM 6915 N N . SER C 1 28 ? -8.931 9.125 -13.011 1.00 24.79 72 SER C N 1
ATOM 6916 C CA . SER C 1 28 ? -8.166 10.308 -12.569 1.00 25.46 72 SER C CA 1
ATOM 6917 C C . SER C 1 28 ? -6.809 9.914 -11.965 1.00 26.54 72 SER C C 1
ATOM 6918 O O . SER C 1 28 ? -5.790 10.563 -12.239 1.00 26.29 72 SER C O 1
ATOM 6926 N N . GLY C 1 29 ? -6.786 8.872 -11.118 1.00 27.98 73 GLY C N 1
ATOM 6927 C CA . GLY C 1 29 ? -5.535 8.419 -10.560 1.00 28.69 73 GLY C CA 1
ATOM 6928 C C . GLY C 1 29 ? -4.537 8.004 -11.628 1.00 28.91 73 GLY C C 1
ATOM 6929 O O . GLY C 1 29 ? -3.332 8.228 -11.479 1.00 29.68 73 GLY C O 1
ATOM 6933 N N . SER C 1 30 ? -5.019 7.398 -12.719 1.00 26.61 74 SER C N 1
ATOM 6934 C CA A SER C 1 30 ? -4.150 6.986 -13.814 0.50 26.62 74 SER C CA 1
ATOM 6935 C CA B SER C 1 30 ? -4.100 6.991 -13.775 0.50 26.62 74 SER C CA 1
ATOM 6936 C C . SER C 1 30 ? -3.589 8.172 -14.600 1.00 27.71 74 SER C C 1
ATOM 6937 O O . SER C 1 30 ? -2.422 8.151 -15.068 1.00 27.19 74 SER C O 1
ATOM 6952 N N . ASP C 1 31 ? -4.390 9.227 -14.774 1.00 27.49 75 ASP C N 1
ATOM 6953 C CA . ASP C 1 31 ? -4.006 10.281 -15.715 1.00 27.58 75 ASP C CA 1
ATOM 6954 C C . ASP C 1 31 ? -4.904 11.482 -15.453 1.00 26.52 75 ASP C C 1
ATOM 6955 O O . ASP C 1 31 ? -6.060 11.439 -15.860 1.00 26.10 75 ASP C O 1
ATOM 6964 N N . LEU C 1 32 ? -4.414 12.498 -14.712 1.00 26.01 76 LEU C N 1
ATOM 6965 C CA . LEU C 1 32 ? -5.218 13.684 -14.395 1.00 25.03 76 LEU C CA 1
ATOM 6966 C C . LEU C 1 32 ? -5.657 14.451 -15.642 1.00 26.03 76 LEU C C 1
ATOM 6967 O O . LEU C 1 32 ? -6.578 15.263 -15.545 1.00 25.52 76 LEU C O 1
ATOM 6983 N N . SER C 1 33 ? -5.007 14.247 -16.821 1.00 26.98 77 SER C N 1
ATOM 6984 C CA . SER C 1 33 ? -5.496 14.859 -18.062 1.00 27.51 77 SER C CA 1
ATOM 6985 C C . SER C 1 33 ? -6.778 14.222 -18.579 1.00 26.73 77 SER C C 1
ATOM 6986 O O . SER C 1 33 ? -7.482 14.850 -19.376 1.00 27.52 77 SER C O 1
ATOM 6994 N N . ARG C 1 34 ? -7.141 13.049 -18.109 1.00 24.43 78 ARG C N 1
ATOM 6995 C CA . ARG C 1 34 ? -8.380 12.417 -18.554 1.00 24.38 78 ARG C CA 1
ATOM 6996 C C . ARG C 1 34 ? -9.574 12.864 -17.693 1.00 24.07 78 ARG C C 1
ATOM 6997 O O . ARG C 1 34 ? -10.680 13.172 -18.221 1.00 24.01 78 ARG C O 1
ATOM 7018 N N . ILE C 1 35 ? -9.356 12.844 -16.382 1.00 23.79 79 ILE C N 1
ATOM 7019 C CA . ILE C 1 35 ? -10.305 13.360 -15.394 1.00 23.47 79 ILE C CA 1
ATOM 7020 C C . ILE C 1 35 ? -9.507 14.020 -14.285 1.00 23.34 79 ILE C C 1
ATOM 7021 O O . ILE C 1 35 ? -8.604 13.399 -13.713 1.00 23.31 79 ILE C O 1
ATOM 7037 N N . SER C 1 36 ? -9.895 15.265 -13.943 1.00 23.11 80 SER C N 1
ATOM 7038 C CA . SER C 1 36 ? -9.215 16.017 -12.937 1.00 22.94 80 SER C CA 1
ATOM 7039 C C . SER C 1 36 ? -9.521 15.485 -11.570 1.00 22.68 80 SER C C 1
ATOM 7040 O O . SER C 1 36 ? -10.558 14.801 -11.314 1.00 22.58 80 SER C O 1
ATOM 7048 N N . GLN C 1 37 ? -8.610 15.821 -10.649 1.00 22.58 81 GLN C N 1
ATOM 7049 C CA . GLN C 1 37 ? -8.804 15.444 -9.255 1.00 22.32 81 GLN C CA 1
ATOM 7050 C C . GLN C 1 37 ? -10.133 16.005 -8.726 1.00 22.07 81 GLN C C 1
ATOM 7051 O O . GLN C 1 37 ? -10.944 15.283 -8.108 1.00 21.94 81 GLN C O 1
ATOM 7065 N N . LEU C 1 38 ? -10.352 17.319 -8.946 1.00 22.02 82 LEU C N 1
ATOM 7066 C CA . LEU C 1 38 ? -11.611 17.932 -8.468 1.00 21.80 82 LEU C CA 1
ATOM 7067 C C . LEU C 1 38 ? -12.810 17.331 -9.204 1.00 21.86 82 LEU C C 1
ATOM 7068 O O . LEU C 1 38 ? -13.860 17.104 -8.602 1.00 21.69 82 LEU C O 1
ATOM 7084 N N . GLY C 1 39 ? -12.658 17.075 -10.523 1.00 22.13 83 GLY C N 1
ATOM 7085 C CA . GLY C 1 39 ? -13.698 16.388 -11.291 1.00 22.22 83 GLY C CA 1
ATOM 7086 C C . GLY C 1 39 ? -14.134 15.079 -10.688 1.00 22.16 83 GLY C C 1
ATOM 7087 O O . GLY C 1 39 ? -15.334 14.829 -10.465 1.00 22.05 83 GLY C O 1
ATOM 7091 N N . GLN C 1 40 ? -13.178 14.213 -10.349 1.00 22.25 84 GLN C N 1
ATOM 7092 C CA . GLN C 1 40 ? -13.598 12.954 -9.738 1.00 22.17 84 GLN C CA 1
ATOM 7093 C C . GLN C 1 40 ? -14.229 13.169 -8.373 1.00 21.88 84 GLN C C 1
ATOM 7094 O O . GLN C 1 40 ? -15.190 12.437 -8.034 1.00 21.81 84 GLN C O 1
ATOM 7108 N N . SER C 1 41 ? -13.784 14.190 -7.593 1.00 21.70 85 SER C N 1
ATOM 7109 C CA . SER C 1 41 ? -14.466 14.405 -6.314 1.00 21.43 85 SER C CA 1
ATOM 7110 C C . SER C 1 41 ? -15.921 14.845 -6.537 1.00 21.37 85 SER C C 1
ATOM 7111 O O . SER C 1 41 ? -16.831 14.466 -5.762 1.00 21.36 85 SER C O 1
ATOM 7119 N N . ILE C 1 42 ? -16.129 15.719 -7.528 1.00 21.45 86 ILE C N 1
ATOM 7120 C CA . ILE C 1 42 ? -17.451 16.255 -7.829 1.00 21.42 86 ILE C CA 1
ATOM 7121 C C . ILE C 1 42 ? -18.369 15.125 -8.274 1.00 21.49 86 ILE C C 1
ATOM 7122 O O . ILE C 1 42 ? -19.520 15.005 -7.792 1.00 21.41 86 ILE C O 1
ATOM 7138 N N . ALA C 1 43 ? -17.854 14.225 -9.105 1.00 21.71 87 ALA C N 1
ATOM 7139 C CA . ALA C 1 43 ? -18.645 13.038 -9.546 1.00 21.82 87 ALA C CA 1
ATOM 7140 C C . ALA C 1 43 ? -19.037 12.163 -8.366 1.00 21.70 87 ALA C C 1
ATOM 7141 O O . ALA C 1 43 ? -20.190 11.663 -8.287 1.00 21.66 87 ALA C O 1
ATOM 7148 N N . GLY C 1 44 ? -18.117 12.003 -7.396 1.00 21.61 88 GLY C N 1
ATOM 7149 C CA . GLY C 1 44 ? -18.465 11.227 -6.206 1.00 21.44 88 GLY C CA 1
ATOM 7150 C C . GLY C 1 44 ? -19.617 11.837 -5.411 1.00 21.23 88 GLY C C 1
ATOM 7151 O O . GLY C 1 44 ? -20.488 11.130 -4.942 1.00 21.19 88 GLY C O 1
ATOM 7155 N N . GLY C 1 45 ? -19.625 13.164 -5.238 1.00 21.10 89 GLY C N 1
ATOM 7156 C CA . GLY C 1 45 ? -20.745 13.761 -4.517 1.00 20.91 89 GLY C CA 1
ATOM 7157 C C . GLY C 1 45 ? -22.044 13.701 -5.308 1.00 21.00 89 GLY C C 1
ATOM 7158 O O . GLY C 1 45 ? -23.120 13.482 -4.754 1.00 20.91 89 GLY C O 1
ATOM 7162 N N . LEU C 1 46 ? -21.947 13.970 -6.630 1.00 21.18 90 LEU C N 1
ATOM 7163 C CA . LEU C 1 46 ? -23.123 14.048 -7.482 1.00 21.30 90 LEU C CA 1
ATOM 7164 C C . LEU C 1 46 ? -23.863 12.705 -7.602 1.00 21.42 90 LEU C C 1
ATOM 7165 O O . LEU C 1 46 ? -25.113 12.698 -7.594 1.00 21.36 90 LEU C O 1
ATOM 7181 N N . ILE C 1 47 ? -23.136 11.578 -7.714 1.00 21.49 91 ILE C N 1
ATOM 7182 C CA . ILE C 1 47 ? -23.871 10.283 -7.782 1.00 21.59 91 ILE C CA 1
ATOM 7183 C C . ILE C 1 47 ? -24.699 10.042 -6.518 1.00 21.41 91 ILE C C 1
ATOM 7184 O O . ILE C 1 47 ? -25.816 9.470 -6.595 1.00 21.46 91 ILE C O 1
ATOM 7200 N N . VAL C 1 48 ? -24.238 10.516 -5.349 1.00 21.21 92 VAL C N 1
ATOM 7201 C CA . VAL C 1 48 ? -25.059 10.333 -4.163 1.00 21.06 92 VAL C CA 1
ATOM 7202 C C . VAL C 1 48 ? -26.284 11.241 -4.236 1.00 20.99 92 VAL C C 1
ATOM 7203 O O . VAL C 1 48 ? -27.422 10.836 -3.880 1.00 20.98 92 VAL C O 1
ATOM 7216 N N . VAL C 1 49 ? -26.109 12.461 -4.750 1.00 21.03 93 VAL C N 1
ATOM 7217 C CA . VAL C 1 49 ? -27.286 13.308 -4.991 1.00 20.94 93 VAL C CA 1
ATOM 7218 C C . VAL C 1 49 ? -28.320 12.548 -5.832 1.00 21.16 93 VAL C C 1
ATOM 7219 O O . VAL C 1 49 ? -29.508 12.437 -5.467 1.00 21.09 93 VAL C O 1
ATOM 7232 N N . VAL C 1 50 ? -27.853 12.076 -6.997 1.00 21.31 94 VAL C N 1
ATOM 7233 C CA . VAL C 1 50 ? -28.707 11.395 -7.956 1.00 21.51 94 VAL C CA 1
ATOM 7234 C C . VAL C 1 50 ? -29.415 10.192 -7.309 1.00 21.53 94 VAL C C 1
ATOM 7235 O O . VAL C 1 50 ? -30.640 9.999 -7.445 1.00 21.57 94 VAL C O 1
ATOM 7248 N N . MET C 1 51 ? -28.658 9.365 -6.606 1.00 21.48 95 MET C N 1
ATOM 7249 C CA . MET C 1 51 ? -29.289 8.143 -6.068 1.00 21.52 95 MET C CA 1
ATOM 7250 C C . MET C 1 51 ? -30.272 8.482 -4.965 1.00 21.36 95 MET C C 1
ATOM 7251 O O . MET C 1 51 ? -31.353 7.853 -4.882 1.00 21.46 95 MET C O 1
ATOM 7265 N N . ILE C 1 52 ? -29.996 9.491 -4.165 1.00 21.16 96 ILE C N 1
ATOM 7266 C CA . ILE C 1 52 ? -30.978 9.831 -3.121 1.00 21.02 96 ILE C CA 1
ATOM 7267 C C . ILE C 1 52 ? -32.293 10.321 -3.733 1.00 21.10 96 ILE C C 1
ATOM 7268 O O . ILE C 1 52 ? -33.387 9.935 -3.276 1.00 21.11 96 ILE C O 1
ATOM 7284 N N . TYR C 1 53 ? -32.231 11.106 -4.817 1.00 21.17 97 TYR C N 1
ATOM 7285 C CA . TYR C 1 53 ? -33.481 11.515 -5.472 1.00 21.27 97 TYR C CA 1
ATOM 7286 C C . TYR C 1 53 ? -34.124 10.353 -6.271 1.00 21.49 97 TYR C C 1
ATOM 7287 O O . TYR C 1 53 ? -35.349 10.393 -6.477 1.00 21.56 97 TYR C O 1
ATOM 7305 N N . ALA C 1 54 ? -33.344 9.305 -6.657 1.00 21.59 98 ALA C N 1
ATOM 7306 C CA . ALA C 1 54 ? -33.865 8.163 -7.415 1.00 21.80 98 ALA C CA 1
ATOM 7307 C C . ALA C 1 54 ? -34.609 7.161 -6.544 1.00 21.87 98 ALA C C 1
ATOM 7308 O O . ALA C 1 54 ? -35.703 6.695 -6.921 1.00 22.01 98 ALA C O 1
ATOM 7315 N N . VAL C 1 55 ? -34.037 6.802 -5.372 1.00 21.67 99 VAL C N 1
ATOM 7316 C CA . VAL C 1 55 ? -34.582 5.728 -4.562 1.00 21.91 99 VAL C CA 1
ATOM 7317 C C . VAL C 1 55 ? -34.676 6.038 -3.054 1.00 22.24 99 VAL C C 1
ATOM 7318 O O . VAL C 1 55 ? -35.016 5.152 -2.258 1.00 22.72 99 VAL C O 1
ATOM 7331 N N . GLY C 1 56 ? -34.391 7.268 -2.621 1.00 21.32 100 GLY C N 1
ATOM 7332 C CA . GLY C 1 56 ? -34.547 7.572 -1.210 1.00 21.14 100 GLY C CA 1
ATOM 7333 C C . GLY C 1 56 ? -35.959 7.305 -0.703 1.00 21.29 100 GLY C C 1
ATOM 7334 O O . GLY C 1 56 ? -36.162 7.046 0.500 1.00 21.10 100 GLY C O 1
ATOM 7338 N N . HIS C 1 57 ? -36.947 7.406 -1.595 1.00 22.26 101 HIS C N 1
ATOM 7339 C CA . HIS C 1 57 ? -38.362 7.132 -1.266 1.00 23.01 101 HIS C CA 1
ATOM 7340 C C . HIS C 1 57 ? -38.723 5.676 -1.467 1.00 23.71 101 HIS C C 1
ATOM 7341 O O . HIS C 1 57 ? -39.895 5.309 -1.226 1.00 24.31 101 HIS C O 1
ATOM 7355 N N . ILE C 1 58 ? -37.797 4.825 -1.961 1.00 23.76 102 ILE C N 1
ATOM 7356 C CA A ILE C 1 58 ? -38.045 3.387 -2.096 0.50 24.89 102 ILE C CA 1
ATOM 7357 C CA B ILE C 1 58 ? -38.037 3.379 -2.101 0.50 24.89 102 ILE C CA 1
ATOM 7358 C C . ILE C 1 58 ? -37.304 2.598 -1.016 1.00 25.37 102 ILE C C 1
ATOM 7359 O O . ILE C 1 58 ? -37.931 1.992 -0.129 1.00 26.41 102 ILE C O 1
ATOM 7390 N N . SER C 1 59 ? -35.950 2.639 -1.030 1.00 24.96 103 SER C N 1
ATOM 7391 C CA . SER C 1 59 ? -35.176 1.953 -0.017 1.00 24.92 103 SER C CA 1
ATOM 7392 C C . SER C 1 59 ? -34.553 2.864 1.063 1.00 25.24 103 SER C C 1
ATOM 7393 O O . SER C 1 59 ? -34.115 2.358 2.129 1.00 25.03 103 SER C O 1
ATOM 7401 N N . GLY C 1 60 ? -34.552 4.187 0.861 1.00 24.78 104 GLY C N 1
ATOM 7402 C CA . GLY C 1 60 ? -33.836 5.089 1.714 1.00 24.28 104 GLY C CA 1
ATOM 7403 C C . GLY C 1 60 ? -32.445 5.442 1.201 1.00 24.11 104 GLY C C 1
ATOM 7404 O O . GLY C 1 60 ? -31.797 6.313 1.788 1.00 24.70 104 GLY C O 1
ATOM 7408 N N . ALA C 1 61 ? -32.015 4.859 0.099 1.00 22.94 105 ALA C N 1
ATOM 7409 C CA . ALA C 1 61 ? -30.723 5.136 -0.526 1.00 23.32 105 ALA C CA 1
ATOM 7410 C C . ALA C 1 61 ? -29.614 5.219 0.553 1.00 22.98 105 ALA C C 1
ATOM 7411 O O . ALA C 1 61 ? -28.881 6.210 0.686 1.00 22.49 105 ALA C O 1
ATOM 7418 N N . HIS C 1 62 ? -29.497 4.117 1.328 1.00 23.23 106 HIS C N 1
ATOM 7419 C CA . HIS C 1 62 ? -28.380 3.998 2.257 1.00 23.78 106 HIS C CA 1
ATOM 7420 C C . HIS C 1 62 ? -27.043 3.868 1.495 1.00 23.22 106 HIS C C 1
ATOM 7421 O O . HIS C 1 62 ? -26.136 4.673 1.683 1.00 22.66 106 HIS C O 1
ATOM 7435 N N . MET C 1 63 ? -26.925 2.863 0.624 1.00 22.74 107 MET C N 1
ATOM 7436 C CA . MET C 1 63 ? -25.764 2.660 -0.208 1.00 23.71 107 MET C CA 1
ATOM 7437 C C . MET C 1 63 ? -24.505 2.427 0.588 1.00 23.80 107 MET C C 1
ATOM 7438 O O . MET C 1 63 ? -23.392 2.506 0.040 1.00 24.06 107 MET C O 1
ATOM 7452 N N . ASN C 1 64 ? -24.636 2.128 1.849 1.00 23.94 108 ASN C N 1
ATOM 7453 C CA . ASN C 1 64 ? -23.503 2.214 2.760 1.00 24.67 108 ASN C CA 1
ATOM 7454 C C . ASN C 1 64 ? -23.813 1.394 4.013 1.00 24.17 108 ASN C C 1
ATOM 7455 O O . ASN C 1 64 ? -24.632 1.814 4.832 1.00 24.56 108 ASN C O 1
ATOM 7466 N N . PRO C 1 65 ? -23.132 0.269 4.232 1.00 23.41 109 PRO C N 1
ATOM 7467 C CA . PRO C 1 65 ? -23.420 -0.550 5.424 1.00 22.38 109 PRO C CA 1
ATOM 7468 C C . PRO C 1 65 ? -23.327 0.162 6.741 1.00 21.44 109 PRO C C 1
ATOM 7469 O O . PRO C 1 65 ? -24.114 -0.129 7.695 1.00 21.16 109 PRO C O 1
ATOM 7480 N N . ALA C 1 66 ? -22.435 1.144 6.870 1.00 20.97 110 ALA C N 1
ATOM 7481 C CA . ALA C 1 66 ? -22.324 1.850 8.152 1.00 20.96 110 ALA C CA 1
ATOM 7482 C C . ALA C 1 66 ? -23.509 2.767 8.402 1.00 22.00 110 ALA C C 1
ATOM 7483 O O . ALA C 1 66 ? -23.865 3.051 9.563 1.00 20.61 110 ALA C O 1
ATOM 7490 N N . VAL C 1 67 ? -24.124 3.240 7.323 1.00 21.48 111 VAL C N 1
ATOM 7491 C CA . VAL C 1 67 ? -25.279 4.109 7.463 1.00 21.27 111 VAL C CA 1
ATOM 7492 C C . VAL C 1 67 ? -26.496 3.282 7.851 1.00 21.30 111 VAL C C 1
ATOM 7493 O O . VAL C 1 67 ? -27.214 3.669 8.753 1.00 21.69 111 VAL C O 1
ATOM 7506 N N . THR C 1 68 ? -26.724 2.178 7.151 1.00 23.11 112 THR C N 1
ATOM 7507 C CA . THR C 1 68 ? -27.781 1.213 7.488 1.00 24.09 112 THR C CA 1
ATOM 7508 C C . THR C 1 68 ? -27.679 0.816 8.957 1.00 26.11 112 THR C C 1
ATOM 7509 O O . THR C 1 68 ? -28.650 0.931 9.721 1.00 26.65 112 THR C O 1
ATOM 7520 N N . LEU C 1 69 ? -26.458 0.472 9.398 1.00 27.44 113 LEU C N 1
ATOM 7521 C CA . LEU C 1 69 ? -26.226 0.106 10.799 1.00 28.26 113 LEU C CA 1
ATOM 7522 C C . LEU C 1 69 ? -26.617 1.221 11.758 1.00 27.65 113 LEU C C 1
ATOM 7523 O O . LEU C 1 69 ? -27.301 0.983 12.755 1.00 27.00 113 LEU C O 1
ATOM 7539 N N . ALA C 1 70 ? -26.200 2.468 11.474 1.00 26.78 114 ALA C N 1
ATOM 7540 C CA . ALA C 1 70 ? -26.494 3.531 12.413 1.00 25.95 114 ALA C CA 1
ATOM 7541 C C . ALA C 1 70 ? -27.990 3.830 12.443 1.00 25.91 114 ALA C C 1
ATOM 7542 O O . ALA C 1 70 ? -28.541 4.116 13.510 1.00 25.90 114 ALA C O 1
ATOM 7549 N N . PHE C 1 71 ? -28.663 3.734 11.287 1.00 26.51 115 PHE C N 1
ATOM 7550 C CA . PHE C 1 71 ? -30.112 3.923 11.252 1.00 27.32 115 PHE C CA 1
ATOM 7551 C C . PHE C 1 71 ? -30.825 2.899 12.136 1.00 28.32 115 PHE C C 1
ATOM 7552 O O . PHE C 1 71 ? -31.864 3.207 12.769 1.00 27.84 115 PHE C O 1
ATOM 7569 N N . ALA C 1 72 ? -30.335 1.656 12.121 1.00 30.40 116 ALA C N 1
ATOM 7570 C CA . ALA C 1 72 ? -30.990 0.594 12.878 1.00 31.68 116 ALA C CA 1
ATOM 7571 C C . ALA C 1 72 ? -30.701 0.738 14.379 1.00 32.20 116 ALA C C 1
ATOM 7572 O O . ALA C 1 72 ? -31.607 0.593 15.210 1.00 32.25 116 ALA C O 1
ATOM 7579 N N . VAL C 1 73 ? -29.450 1.052 14.745 1.00 31.72 117 VAL C N 1
ATOM 7580 C CA . VAL C 1 73 ? -29.103 1.219 16.152 1.00 31.78 117 VAL C CA 1
ATOM 7581 C C . VAL C 1 73 ? -29.950 2.299 16.783 1.00 32.87 117 VAL C C 1
ATOM 7582 O O . VAL C 1 73 ? -30.379 2.183 17.945 1.00 33.25 117 VAL C O 1
ATOM 7595 N N . PHE C 1 74 ? -30.207 3.389 16.043 1.00 32.38 118 PHE C N 1
ATOM 7596 C CA . PHE C 1 74 ? -31.000 4.489 16.576 1.00 32.64 118 PHE C CA 1
ATOM 7597 C C . PHE C 1 74 ? -32.496 4.370 16.267 1.00 36.56 118 PHE C C 1
ATOM 7598 O O . PHE C 1 74 ? -33.235 5.338 16.467 1.00 34.92 118 PHE C O 1
ATOM 7615 N N . ARG C 1 75 ? -32.939 3.199 15.808 1.00 44.29 119 ARG C N 1
ATOM 7616 C CA . ARG C 1 75 ? -34.361 2.830 15.754 1.00 47.30 119 ARG C CA 1
ATOM 7617 C C . ARG C 1 75 ? -35.110 3.578 14.655 1.00 44.33 119 ARG C C 1
ATOM 7618 O O . ARG C 1 75 ? -36.282 3.903 14.801 1.00 45.01 119 ARG C O 1
ATOM 7639 N N . HIS C 1 76 ? -34.430 3.840 13.541 1.00 37.91 120 HIS C N 1
ATOM 7640 C CA . HIS C 1 76 ? -35.022 4.460 12.372 1.00 34.51 120 HIS C CA 1
ATOM 7641 C C . HIS C 1 76 ? -35.189 3.483 11.224 1.00 32.35 120 HIS C C 1
ATOM 7642 O O . HIS C 1 76 ? -35.540 3.892 10.116 1.00 32.11 120 HIS C O 1
ATOM 7656 N N . PHE C 1 77 ? -34.899 2.205 11.453 1.00 30.03 121 PHE C N 1
ATOM 7657 C CA . PHE C 1 77 ? -34.818 1.241 10.358 1.00 28.02 121 PHE C CA 1
ATOM 7658 C C . PHE C 1 77 ? -34.876 -0.112 11.024 1.00 28.44 121 PHE C C 1
ATOM 7659 O O . PHE C 1 77 ? -34.292 -0.270 12.091 1.00 27.96 121 PHE C O 1
ATOM 7676 N N . PRO C 1 78 ? -35.587 -1.080 10.471 1.00 31.60 122 PRO C N 1
ATOM 7677 C CA . PRO C 1 78 ? -35.775 -2.343 11.194 1.00 32.57 122 PRO C CA 1
ATOM 7678 C C . PRO C 1 78 ? -34.567 -3.269 11.079 1.00 32.17 122 PRO C C 1
ATOM 7679 O O . PRO C 1 78 ? -34.103 -3.590 9.973 1.00 31.27 122 PRO C O 1
ATOM 7690 N N . TRP C 1 79 ? -34.144 -3.776 12.238 1.00 32.53 123 TRP C N 1
ATOM 7691 C CA . TRP C 1 79 ? -32.974 -4.657 12.294 1.00 32.91 123 TRP C CA 1
ATOM 7692 C C . TRP C 1 79 ? -33.075 -5.818 11.309 1.00 34.00 123 TRP C C 1
ATOM 7693 O O . TRP C 1 79 ? -32.067 -6.254 10.741 1.00 33.76 123 TRP C O 1
ATOM 7714 N N . ILE C 1 80 ? -34.284 -6.341 11.079 1.00 34.98 124 ILE C N 1
ATOM 7715 C CA . ILE C 1 80 ? -34.358 -7.573 10.286 1.00 36.24 124 ILE C CA 1
ATOM 7716 C C . ILE C 1 80 ? -33.942 -7.326 8.834 1.00 35.43 124 ILE C C 1
ATOM 7717 O O . ILE C 1 80 ? -33.577 -8.257 8.128 1.00 36.02 124 ILE C O 1
ATOM 7733 N N . GLN C 1 81 ? -33.965 -6.074 8.373 1.00 32.47 125 GLN C N 1
ATOM 7734 C CA . GLN C 1 81 ? -33.621 -5.812 6.998 1.00 31.85 125 GLN C CA 1
ATOM 7735 C C . GLN C 1 81 ? -32.147 -5.484 6.837 1.00 29.67 125 GLN C C 1
ATOM 7736 O O . GLN C 1 81 ? -31.687 -5.394 5.718 1.00 28.32 125 GLN C O 1
ATOM 7750 N N . VAL C 1 82 ? -31.435 -5.321 7.934 1.00 30.78 126 VAL C N 1
ATOM 7751 C CA . VAL C 1 82 ? -30.026 -4.881 7.868 1.00 30.34 126 VAL C CA 1
ATOM 7752 C C . VAL C 1 82 ? -29.147 -5.867 7.113 1.00 29.97 126 VAL C C 1
ATOM 7753 O O . VAL C 1 82 ? -28.337 -5.425 6.269 1.00 30.06 126 VAL C O 1
ATOM 7766 N N . PRO C 1 83 ? -29.208 -7.175 7.376 1.00 28.45 127 PRO C N 1
ATOM 7767 C CA . PRO C 1 83 ? -28.373 -8.119 6.603 1.00 28.37 127 PRO C CA 1
ATOM 7768 C C . PRO C 1 83 ? -28.648 -8.080 5.120 1.00 27.48 127 PRO C C 1
ATOM 7769 O O . PRO C 1 83 ? -27.718 -8.127 4.309 1.00 27.67 127 PRO C O 1
ATOM 7780 N N . PHE C 1 84 ? -29.924 -7.954 4.734 1.00 27.34 128 PHE C N 1
ATOM 7781 C CA . PHE C 1 84 ? -30.264 -7.894 3.324 1.00 27.71 128 PHE C CA 1
ATOM 7782 C C . PHE C 1 84 ? -29.700 -6.641 2.695 1.00 27.32 128 PHE C C 1
ATOM 7783 O O . PHE C 1 84 ? -29.126 -6.706 1.596 1.00 27.85 128 PHE C O 1
ATOM 7800 N N . TYR C 1 85 ? -29.817 -5.514 3.402 1.00 26.55 129 TYR C N 1
ATOM 7801 C CA . TYR C 1 85 ? -29.225 -4.256 2.917 1.00 25.68 129 TYR C CA 1
ATOM 7802 C C . TYR C 1 85 ? -27.714 -4.423 2.775 1.00 26.22 129 TYR C C 1
ATOM 7803 O O . TYR C 1 85 ? -27.152 -4.069 1.741 1.00 24.90 129 TYR C O 1
ATOM 7821 N N . TRP C 1 86 ? -27.087 -5.051 3.775 1.00 29.43 130 TRP C N 1
ATOM 7822 C CA . TRP C 1 86 ? -25.633 -5.256 3.720 1.00 29.98 130 TRP C CA 1
ATOM 7823 C C . TRP C 1 86 ? -25.287 -6.098 2.520 1.00 29.31 130 TRP C C 1
ATOM 7824 O O . TRP C 1 86 ? -24.428 -5.719 1.702 1.00 29.98 130 TRP C O 1
ATOM 7845 N N . ALA C 1 87 ? -26.063 -7.145 2.289 1.00 27.51 131 ALA C N 1
ATOM 7846 C CA . ALA C 1 87 ? -25.739 -8.047 1.195 1.00 26.61 131 ALA C CA 1
ATOM 7847 C C . ALA C 1 87 ? -25.889 -7.315 -0.116 1.00 25.96 131 ALA C C 1
ATOM 7848 O O . ALA C 1 87 ? -24.958 -7.258 -0.922 1.00 27.11 131 ALA C O 1
ATOM 7855 N N . ALA C 1 88 ? -26.974 -6.539 -0.224 1.00 23.12 132 ALA C N 1
ATOM 7856 C CA . ALA C 1 88 ? -27.207 -5.778 -1.427 1.00 22.80 132 ALA C CA 1
ATOM 7857 C C . ALA C 1 88 ? -26.062 -4.807 -1.681 1.00 22.67 132 ALA C C 1
ATOM 7858 O O . ALA C 1 88 ? -25.517 -4.759 -2.778 1.00 22.78 132 ALA C O 1
ATOM 7865 N N . GLN C 1 89 ? -25.657 -4.087 -0.638 1.00 22.71 133 GLN C N 1
ATOM 7866 C CA . GLN C 1 89 ? -24.640 -3.044 -0.770 1.00 22.96 133 GLN C CA 1
ATOM 7867 C C . GLN C 1 89 ? -23.292 -3.617 -1.230 1.00 23.78 133 GLN C C 1
ATOM 7868 O O . GLN C 1 89 ? -22.721 -3.170 -2.236 1.00 22.76 133 GLN C O 1
ATOM 7882 N N . PHE C 1 90 ? -22.785 -4.650 -0.527 1.00 25.13 134 PHE C N 1
ATOM 7883 C CA . PHE C 1 90 ? -21.510 -5.241 -0.921 1.00 25.23 134 PHE C CA 1
ATOM 7884 C C . PHE C 1 90 ? -21.629 -5.842 -2.308 1.00 25.90 134 PHE C C 1
ATOM 7885 O O . PHE C 1 90 ? -20.711 -5.723 -3.136 1.00 26.77 134 PHE C O 1
ATOM 7902 N N . THR C 1 91 ? -22.795 -6.435 -2.632 1.00 25.85 135 THR C N 1
ATOM 7903 C CA . THR C 1 91 ? -22.932 -7.089 -3.918 1.00 26.58 135 THR C CA 1
ATOM 7904 C C . THR C 1 91 ? -22.834 -6.059 -5.035 1.00 25.81 135 THR C C 1
ATOM 7905 O O . THR C 1 91 ? -22.049 -6.226 -5.988 1.00 25.32 135 THR C O 1
ATOM 7916 N N . GLY C 1 92 ? -23.528 -4.920 -4.839 1.00 24.45 136 GLY C N 1
ATOM 7917 C CA . GLY C 1 92 ? -23.513 -3.911 -5.873 1.00 23.47 136 GLY C CA 1
ATOM 7918 C C . GLY C 1 92 ? -22.135 -3.306 -6.003 1.00 22.99 136 GLY C C 1
ATOM 7919 O O . GLY C 1 92 ? -21.622 -3.121 -7.108 1.00 23.12 136 GLY C O 1
ATOM 7923 N N . ALA C 1 93 ? -21.484 -3.093 -4.871 1.00 23.09 137 ALA C N 1
ATOM 7924 C CA . ALA C 1 93 ? -20.168 -2.470 -4.914 1.00 23.27 137 ALA C CA 1
ATOM 7925 C C . ALA C 1 93 ? -19.184 -3.386 -5.627 1.00 23.52 137 ALA C C 1
ATOM 7926 O O . ALA C 1 93 ? -18.455 -2.958 -6.527 1.00 23.17 137 ALA C O 1
ATOM 7933 N N . ILE C 1 94 ? -19.254 -4.672 -5.318 1.00 24.73 138 ILE C N 1
ATOM 7934 C CA . ILE C 1 94 ? -18.263 -5.568 -5.873 1.00 25.36 138 ILE C CA 1
ATOM 7935 C C . ILE C 1 94 ? -18.534 -5.727 -7.349 1.00 25.98 138 ILE C C 1
ATOM 7936 O O . ILE C 1 94 ? -17.602 -5.681 -8.181 1.00 26.24 138 ILE C O 1
ATOM 7952 N N . ALA C 1 95 ? -19.828 -5.763 -7.731 1.00 24.76 139 ALA C N 1
ATOM 7953 C CA . ALA C 1 95 ? -20.090 -5.981 -9.138 1.00 25.25 139 ALA C CA 1
ATOM 7954 C C . ALA C 1 95 ? -19.617 -4.783 -9.943 1.00 25.63 139 ALA C C 1
ATOM 7955 O O . ALA C 1 95 ? -19.022 -4.938 -11.017 1.00 27.17 139 ALA C O 1
ATOM 7962 N N . ALA C 1 96 ? -19.824 -3.560 -9.403 1.00 23.71 140 ALA C N 1
ATOM 7963 C CA . ALA C 1 96 ? -19.454 -2.413 -10.201 1.00 23.58 140 ALA C CA 1
ATOM 7964 C C . ALA C 1 96 ? -17.937 -2.374 -10.358 1.00 23.74 140 ALA C C 1
ATOM 7965 O O . ALA C 1 96 ? -17.405 -1.955 -11.400 1.00 23.76 140 ALA C O 1
ATOM 7972 N N . SER C 1 97 ? -17.258 -2.817 -9.314 1.00 25.22 141 SER C N 1
ATOM 7973 C CA . SER C 1 97 ? -15.811 -2.719 -9.323 1.00 26.44 141 SER C CA 1
ATOM 7974 C C . SER C 1 97 ? -15.261 -3.591 -10.430 1.00 27.43 141 SER C C 1
ATOM 7975 O O . SER C 1 97 ? -14.364 -3.176 -11.173 1.00 27.77 141 SER C O 1
ATOM 7983 N N . PHE C 1 98 ? -15.855 -4.775 -10.616 1.00 28.05 142 PHE C N 1
ATOM 7984 C CA . PHE C 1 98 ? -15.298 -5.680 -11.600 1.00 28.59 142 PHE C CA 1
ATOM 7985 C C . PHE C 1 98 ? -15.763 -5.272 -12.972 1.00 28.93 142 PHE C C 1
ATOM 7986 O O . PHE C 1 98 ? -15.035 -5.499 -13.969 1.00 28.95 142 PHE C O 1
ATOM 8003 N N . VAL C 1 99 ? -16.923 -4.600 -13.051 1.00 27.49 143 VAL C N 1
ATOM 8004 C CA . VAL C 1 99 ? -17.322 -4.071 -14.350 1.00 27.07 143 VAL C CA 1
ATOM 8005 C C . VAL C 1 99 ? -16.344 -2.980 -14.737 1.00 26.48 143 VAL C C 1
ATOM 8006 O O . VAL C 1 99 ? -15.879 -2.924 -15.879 1.00 27.03 143 VAL C O 1
ATOM 8019 N N . LEU C 1 100 ? -15.948 -2.176 -13.758 1.00 24.36 144 LEU C N 1
ATOM 8020 C CA . LEU C 1 100 ? -14.955 -1.130 -14.019 1.00 24.36 144 LEU C CA 1
ATOM 8021 C C . LEU C 1 100 ? -13.650 -1.753 -14.466 1.00 26.54 144 LEU C C 1
ATOM 8022 O O . LEU C 1 100 ? -12.990 -1.240 -15.392 1.00 26.48 144 LEU C O 1
ATOM 8038 N N . LYS C 1 101 ? -13.283 -2.890 -13.839 1.00 29.98 145 LYS C N 1
ATOM 8039 C CA . LYS C 1 101 ? -11.999 -3.506 -14.163 1.00 31.87 145 LYS C CA 1
ATOM 8040 C C . LYS C 1 101 ? -11.935 -3.836 -15.638 1.00 31.97 145 LYS C C 1
ATOM 8041 O O . LYS C 1 101 ? -10.875 -3.715 -16.262 1.00 31.49 145 LYS C O 1
ATOM 8060 N N . ALA C 1 102 ? -13.085 -4.170 -16.241 1.00 33.02 146 ALA C N 1
ATOM 8061 C CA . ALA C 1 102 ? -13.055 -4.503 -17.653 1.00 33.32 146 ALA C CA 1
ATOM 8062 C C . ALA C 1 102 ? -13.096 -3.248 -18.504 1.00 32.74 146 ALA C C 1
ATOM 8063 O O . ALA C 1 102 ? -12.398 -3.170 -19.501 1.00 33.16 146 ALA C O 1
ATOM 8070 N N . VAL C 1 103 ? -13.871 -2.239 -18.114 1.00 32.13 147 VAL C N 1
ATOM 8071 C CA . VAL C 1 103 ? -14.119 -1.143 -19.045 1.00 32.47 147 VAL C CA 1
ATOM 8072 C C . VAL C 1 103 ? -13.110 0.027 -18.934 1.00 31.41 147 VAL C C 1
ATOM 8073 O O . VAL C 1 103 ? -13.048 0.835 -19.864 1.00 31.39 147 VAL C O 1
ATOM 8086 N N . ILE C 1 104 ? -12.363 0.154 -17.824 1.00 29.77 148 ILE C N 1
ATOM 8087 C CA . ILE C 1 104 ? -11.300 1.154 -17.765 1.00 29.92 148 ILE C CA 1
ATOM 8088 C C . ILE C 1 104 ? -9.899 0.544 -17.964 1.00 30.59 148 ILE C C 1
ATOM 8089 O O . ILE C 1 104 ? -8.888 1.275 -17.907 1.00 30.10 148 ILE C O 1
ATOM 8105 N N . HIS C 1 105 ? -9.811 -0.777 -18.171 1.00 30.77 149 HIS C N 1
ATOM 8106 C CA . HIS C 1 105 ? -8.551 -1.380 -18.570 1.00 31.66 149 HIS C CA 1
ATOM 8107 C C . HIS C 1 105 ? -7.904 -0.486 -19.634 1.00 31.91 149 HIS C C 1
ATOM 8108 O O . HIS C 1 105 ? -8.614 0.049 -20.496 1.00 31.97 149 HIS C O 1
ATOM 8122 N N . PRO C 1 106 ? -6.573 -0.288 -19.634 1.00 33.05 150 PRO C N 1
ATOM 8123 C CA . PRO C 1 106 ? -5.566 -0.927 -18.785 1.00 33.69 150 PRO C CA 1
ATOM 8124 C C . PRO C 1 106 ? -5.342 -0.269 -17.407 1.00 33.66 150 PRO C C 1
ATOM 8125 O O . PRO C 1 106 ? -4.513 -0.740 -16.640 1.00 34.13 150 PRO C O 1
ATOM 8136 N N . VAL C 1 107 ? -6.126 0.749 -17.042 1.00 32.15 151 VAL C N 1
ATOM 8137 C CA . VAL C 1 107 ? -6.111 1.192 -15.649 1.00 32.11 151 VAL C CA 1
ATOM 8138 C C . VAL C 1 107 ? -6.416 0.011 -14.729 1.00 32.30 151 VAL C C 1
ATOM 8139 O O . VAL C 1 107 ? -7.439 -0.669 -14.865 1.00 32.71 151 VAL C O 1
ATOM 8152 N N . ASP C 1 108 ? -5.583 -0.192 -13.750 1.00 32.43 152 ASP C N 1
ATOM 8153 C CA . ASP C 1 108 ? -5.726 -1.356 -12.914 1.00 32.98 152 ASP C CA 1
ATOM 8154 C C . ASP C 1 108 ? -5.842 -1.058 -11.450 1.00 31.28 152 ASP C C 1
ATOM 8155 O O . ASP C 1 108 ? -6.126 -1.965 -10.687 1.00 30.73 152 ASP C O 1
ATOM 8164 N N . VAL C 1 109 ? -5.641 0.173 -11.021 1.00 32.04 153 VAL C N 1
ATOM 8165 C CA . VAL C 1 109 ? -6.054 0.605 -9.699 1.00 30.75 153 VAL C CA 1
ATOM 8166 C C . VAL C 1 109 ? -7.436 1.222 -9.894 1.00 29.46 153 VAL C C 1
ATOM 8167 O O . VAL C 1 109 ? -7.573 2.279 -10.543 1.00 29.53 153 VAL C O 1
ATOM 8180 N N . ILE C 1 110 ? -8.452 0.556 -9.356 1.00 27.70 154 ILE C N 1
ATOM 8181 C CA . ILE C 1 110 ? -9.862 0.850 -9.653 1.00 26.73 154 ILE C CA 1
ATOM 8182 C C . ILE C 1 110 ? -10.410 1.780 -8.596 1.00 26.06 154 ILE C C 1
ATOM 8183 O O . ILE C 1 110 ? -11.422 1.490 -7.935 1.00 26.34 154 ILE C O 1
ATOM 8199 N N . GLY C 1 111 ? -9.755 2.908 -8.398 1.00 24.97 155 GLY C N 1
ATOM 8200 C CA . GLY C 1 111 ? -10.346 3.887 -7.471 1.00 23.91 155 GLY C CA 1
ATOM 8201 C C . GLY C 1 111 ? -10.368 3.462 -6.023 1.00 23.42 155 GLY C C 1
ATOM 8202 O O . GLY C 1 111 ? -11.359 3.694 -5.316 1.00 23.22 155 GLY C O 1
ATOM 8206 N N . THR C 1 112 ? -9.286 2.855 -5.541 1.00 24.20 156 THR C N 1
ATOM 8207 C CA . THR C 1 112 ? -9.174 2.459 -4.137 1.00 23.55 156 THR C CA 1
ATOM 8208 C C . THR C 1 112 ? -9.030 3.652 -3.207 1.00 23.39 156 THR C C 1
ATOM 8209 O O . THR C 1 112 ? -8.610 4.759 -3.595 1.00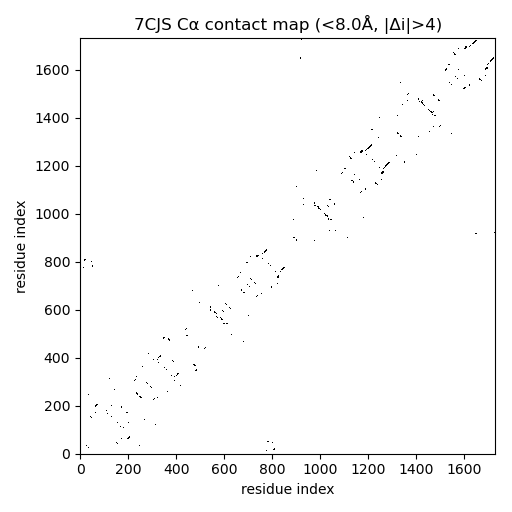 23.37 156 THR C O 1
ATOM 8220 N N . THR C 1 113 ? -9.372 3.421 -1.945 1.00 23.01 157 THR C N 1
ATOM 8221 C CA . THR C 1 113 ? -9.183 4.353 -0.832 1.00 22.91 157 THR C CA 1
ATOM 8222 C C . THR C 1 113 ? -8.154 3.684 0.093 1.00 23.74 157 THR C C 1
ATOM 8223 O O . THR C 1 113 ? -8.455 2.694 0.733 1.00 22.16 157 THR C O 1
ATOM 8234 N N . THR C 1 114 ? -6.894 4.163 0.050 1.00 27.05 158 THR C N 1
ATOM 8235 C CA . THR C 1 114 ? -5.819 3.651 0.890 1.00 28.73 158 THR C CA 1
ATOM 8236 C C . THR C 1 114 ? -5.128 4.834 1.564 1.00 28.22 158 THR C C 1
ATOM 8237 O O . THR C 1 114 ? -5.217 5.977 1.070 1.00 28.62 158 THR C O 1
ATOM 8248 N N . PRO C 1 115 ? -4.527 4.641 2.743 1.00 25.09 159 PRO C N 1
ATOM 8249 C CA . PRO C 1 115 ? -4.012 5.801 3.465 1.00 24.00 159 PRO C CA 1
ATOM 8250 C C . PRO C 1 115 ? -2.777 6.443 2.847 1.00 23.77 159 PRO C C 1
ATOM 8251 O O . PRO C 1 115 ? -1.907 5.773 2.277 1.00 23.72 159 PRO C O 1
ATOM 8262 N N . VAL C 1 116 ? -2.686 7.753 3.063 1.00 25.69 160 VAL C N 1
ATOM 8263 C CA . VAL C 1 116 ? -1.517 8.586 2.751 1.00 26.23 160 VAL C CA 1
ATOM 8264 C C . VAL C 1 116 ? -0.858 8.909 4.063 1.00 26.98 160 VAL C C 1
ATOM 8265 O O . VAL C 1 116 ? -1.473 9.529 4.943 1.00 26.93 160 VAL C O 1
ATOM 8278 N N . GLY C 1 117 ? 0.400 8.476 4.211 1.00 28.48 161 GLY C N 1
ATOM 8279 C CA . GLY C 1 117 ? 1.117 8.707 5.427 1.00 28.37 161 GLY C CA 1
ATOM 8280 C C . GLY C 1 117 ? 0.671 7.824 6.576 1.00 26.99 161 GLY C C 1
ATOM 8281 O O . GLY C 1 117 ? 0.083 6.765 6.381 1.00 28.13 161 GLY C O 1
ATOM 8285 N N . PRO C 1 118 ? 0.924 8.264 7.797 1.00 23.86 162 PRO C N 1
ATOM 8286 C CA . PRO C 1 118 ? 0.594 7.419 8.973 1.00 23.70 162 PRO C CA 1
ATOM 8287 C C . PRO C 1 118 ? -0.866 6.964 9.021 1.00 24.70 162 PRO C C 1
ATOM 8288 O O . PRO C 1 118 ? -1.804 7.772 8.889 1.00 24.95 162 PRO C O 1
ATOM 8299 N N . HIS C 1 119 ? -1.046 5.671 9.286 1.00 24.86 163 HIS C N 1
ATOM 8300 C CA . HIS C 1 119 ? -2.362 5.079 9.127 1.00 24.08 163 HIS C CA 1
ATOM 8301 C C . HIS C 1 119 ? -3.343 5.685 10.070 1.00 23.56 163 HIS C C 1
ATOM 8302 O O . HIS C 1 119 ? -4.517 5.848 9.714 1.00 23.19 163 HIS C O 1
ATOM 8316 N N . TRP C 1 120 ? -2.884 6.104 11.246 1.00 25.24 164 TRP C N 1
ATOM 8317 C CA . TRP C 1 120 ? -3.815 6.623 12.245 1.00 25.99 164 TRP C CA 1
ATOM 8318 C C . TRP C 1 120 ? -4.410 7.971 11.817 1.00 25.35 164 TRP C C 1
ATOM 8319 O O . TRP C 1 120 ? -5.521 8.326 12.263 1.00 24.82 164 TRP C O 1
ATOM 8340 N N . HIS C 1 121 ? -3.691 8.734 10.974 1.00 23.75 165 HIS C N 1
ATOM 8341 C CA . HIS C 1 121 ? -4.299 9.937 10.375 1.00 23.73 165 HIS C CA 1
ATOM 8342 C C . HIS C 1 121 ? -5.596 9.587 9.648 1.00 22.53 165 HIS C C 1
ATOM 8343 O O . HIS C 1 121 ? -6.606 10.284 9.795 1.00 20.34 165 HIS C O 1
ATOM 8357 N N . SER C 1 122 ? -5.537 8.540 8.788 1.00 23.98 166 SER C N 1
ATOM 8358 C CA . SER C 1 122 ? -6.705 8.096 8.039 1.00 24.96 166 SER C CA 1
ATOM 8359 C C . SER C 1 122 ? -7.806 7.591 8.949 1.00 25.52 166 SER C C 1
ATOM 8360 O O . SER C 1 122 ? -8.991 7.830 8.673 1.00 24.92 166 SER C O 1
ATOM 8368 N N . LEU C 1 123 ? -7.451 6.884 10.043 1.00 26.14 167 LEU C N 1
ATOM 8369 C CA . LEU C 1 123 ? -8.487 6.461 10.965 1.00 26.43 167 LEU C CA 1
ATOM 8370 C C . LEU C 1 123 ? -9.252 7.646 11.561 1.00 26.57 167 LEU C C 1
ATOM 8371 O O . LEU C 1 123 ? -10.515 7.653 11.585 1.00 26.49 167 LEU C O 1
ATOM 8387 N N . VAL C 1 124 ? -8.522 8.648 12.085 1.00 26.41 168 VAL C N 1
ATOM 8388 C CA . VAL C 1 124 ? -9.198 9.785 12.741 1.00 26.21 168 VAL C CA 1
ATOM 8389 C C . VAL C 1 124 ? -10.062 10.551 11.713 1.00 25.40 168 VAL C C 1
ATOM 8390 O O . VAL C 1 124 ? -11.210 10.943 11.987 1.00 25.70 168 VAL C O 1
ATOM 8403 N N . VAL C 1 125 ? -9.528 10.736 10.525 1.00 23.43 169 VAL C N 1
ATOM 8404 C CA . VAL C 1 125 ? -10.182 11.559 9.530 1.00 23.29 169 VAL C CA 1
ATOM 8405 C C . VAL C 1 125 ? -11.422 10.858 9.019 1.00 22.08 169 VAL C C 1
ATOM 8406 O O . VAL C 1 125 ? -12.462 11.513 8.856 1.00 21.11 169 VAL C O 1
ATOM 8419 N N . GLU C 1 126 ? -11.368 9.539 8.841 1.00 23.47 170 GLU C N 1
ATOM 8420 C CA . GLU C 1 126 ? -12.534 8.777 8.417 1.00 23.90 170 GLU C CA 1
ATOM 8421 C C . GLU C 1 126 ? -13.621 8.836 9.455 1.00 24.57 170 GLU C C 1
ATOM 8422 O O . GLU C 1 126 ? -14.802 9.012 9.109 1.00 24.47 170 GLU C O 1
ATOM 8434 N N . VAL C 1 127 ? -13.253 8.745 10.757 1.00 23.81 171 VAL C N 1
ATOM 8435 C CA . VAL C 1 127 ? -14.230 8.924 11.804 1.00 22.79 171 VAL C CA 1
ATOM 8436 C C . VAL C 1 127 ? -14.903 10.284 11.689 1.00 22.72 171 VAL C C 1
ATOM 8437 O O . VAL C 1 127 ? -16.144 10.384 11.696 1.00 22.68 171 VAL C O 1
ATOM 8450 N N . ILE C 1 128 ? -14.123 11.336 11.545 1.00 22.94 172 ILE C N 1
ATOM 8451 C CA . ILE C 1 128 ? -14.686 12.697 11.589 1.00 23.06 172 ILE C CA 1
ATOM 8452 C C . ILE C 1 128 ? -15.503 13.019 10.331 1.00 22.81 172 ILE C C 1
ATOM 8453 O O . ILE C 1 128 ? -16.643 13.534 10.428 1.00 21.61 172 ILE C O 1
ATOM 8469 N N . VAL C 1 129 ? -14.995 12.673 9.143 1.00 23.28 173 VAL C N 1
ATOM 8470 C CA . VAL C 1 129 ? -15.770 13.024 7.945 1.00 23.75 173 VAL C CA 1
ATOM 8471 C C . VAL C 1 129 ? -17.031 12.145 7.881 1.00 23.51 173 VAL C C 1
ATOM 8472 O O . VAL C 1 129 ? -18.089 12.619 7.421 1.00 24.43 173 VAL C O 1
ATOM 8485 N N . THR C 1 130 ? -16.979 10.914 8.443 1.00 20.65 174 THR C N 1
ATOM 8486 C CA . THR C 1 130 ? -18.171 10.063 8.454 1.00 20.50 174 THR C CA 1
ATOM 8487 C C . THR C 1 130 ? -19.202 10.545 9.440 1.00 20.46 174 THR C C 1
ATOM 8488 O O . THR C 1 130 ? -20.420 10.478 9.175 1.00 20.16 174 THR C O 1
ATOM 8499 N N . PHE C 1 131 ? -18.752 11.047 10.612 1.00 21.92 175 PHE C N 1
ATOM 8500 C CA . PHE C 1 131 ? -19.620 11.767 11.535 1.00 22.06 175 PHE C CA 1
ATOM 8501 C C . PHE C 1 131 ? -20.382 12.879 10.816 1.00 21.54 175 PHE C C 1
ATOM 8502 O O . PHE C 1 131 ? -21.617 12.999 10.909 1.00 20.74 175 PHE C O 1
ATOM 8519 N N . ASN C 1 132 ? -19.655 13.741 10.140 1.00 20.70 176 ASN C N 1
ATOM 8520 C CA . ASN C 1 132 ? -20.294 14.855 9.434 1.00 20.29 176 ASN C CA 1
ATOM 8521 C C . ASN C 1 132 ? -21.409 14.356 8.525 1.00 20.35 176 ASN C C 1
ATOM 8522 O O . ASN C 1 132 ? -22.563 14.853 8.606 1.00 20.69 176 ASN C O 1
ATOM 8533 N N . MET C 1 133 ? -21.134 13.316 7.724 1.00 20.85 177 MET C N 1
ATOM 8534 C CA . MET C 1 133 ? -22.159 12.786 6.812 1.00 22.94 177 MET C CA 1
ATOM 8535 C C . MET C 1 133 ? -23.366 12.169 7.560 1.00 23.09 177 MET C C 1
ATOM 8536 O O . MET C 1 133 ? -24.536 12.454 7.220 1.00 22.40 177 MET C O 1
ATOM 8550 N N . MET C 1 134 ? -23.128 11.352 8.606 1.00 22.29 178 MET C N 1
ATOM 8551 C CA . MET C 1 134 ? -24.268 10.741 9.302 1.00 22.40 178 MET C CA 1
ATOM 8552 C C . MET C 1 134 ? -25.076 11.759 10.082 1.00 22.12 178 MET C C 1
ATOM 8553 O O . MET C 1 134 ? -26.316 11.585 10.258 1.00 20.13 178 MET C O 1
ATOM 8567 N N . PHE C 1 135 ? -24.377 12.788 10.598 1.00 23.00 179 PHE C N 1
ATOM 8568 C CA . PHE C 1 135 ? -25.004 13.868 11.365 1.00 24.14 179 PHE C CA 1
ATOM 8569 C C . PHE C 1 135 ? -26.037 14.587 10.506 1.00 23.44 179 PHE C C 1
ATOM 8570 O O . PHE C 1 135 ? -27.228 14.682 10.894 1.00 23.71 179 PHE C O 1
ATOM 8587 N N . VAL C 1 136 ? -25.605 15.010 9.288 1.00 22.65 180 VAL C N 1
ATOM 8588 C CA . VAL C 1 136 ? -26.575 15.688 8.412 1.00 21.94 180 VAL C CA 1
ATOM 8589 C C . VAL C 1 136 ? -27.627 14.700 7.915 1.00 21.94 180 VAL C C 1
ATOM 8590 O O . VAL C 1 136 ? -28.803 15.076 7.760 1.00 21.20 180 VAL C O 1
ATOM 8603 N N . THR C 1 137 ? -27.223 13.426 7.667 1.00 21.74 181 THR C N 1
ATOM 8604 C CA . THR C 1 137 ? -28.152 12.416 7.209 1.00 22.85 181 THR C CA 1
ATOM 8605 C C . THR C 1 137 ? -29.320 12.228 8.161 1.00 24.39 181 THR C C 1
ATOM 8606 O O . THR C 1 137 ? -30.463 12.092 7.712 1.00 24.63 181 THR C O 1
ATOM 8617 N N . LEU C 1 138 ? -29.051 12.128 9.471 1.00 25.47 182 LEU C N 1
ATOM 8618 C CA . LEU C 1 138 ? -30.114 11.865 10.416 1.00 26.35 182 LEU C CA 1
ATOM 8619 C C . LEU C 1 138 ? -31.059 13.054 10.485 1.00 26.46 182 LEU C C 1
ATOM 8620 O O . LEU C 1 138 ? -32.300 12.869 10.595 1.00 26.55 182 LEU C O 1
ATOM 8636 N N . ALA C 1 139 ? -30.508 14.278 10.454 1.00 26.20 183 ALA C N 1
ATOM 8637 C CA . ALA C 1 139 ? -31.398 15.437 10.368 1.00 25.77 183 ALA C CA 1
ATOM 8638 C C . ALA C 1 139 ? -32.314 15.308 9.143 1.00 25.10 183 ALA C C 1
ATOM 8639 O O . ALA C 1 139 ? -33.541 15.333 9.265 1.00 25.57 183 ALA C O 1
ATOM 8646 N N . VAL C 1 140 ? -31.742 15.137 7.944 1.00 23.26 184 VAL C N 1
ATOM 8647 C CA . VAL C 1 140 ? -32.585 15.305 6.762 1.00 22.76 184 VAL C CA 1
ATOM 8648 C C . VAL C 1 140 ? -33.485 14.110 6.506 1.00 23.13 184 VAL C C 1
ATOM 8649 O O . VAL C 1 140 ? -34.567 14.260 5.881 1.00 23.37 184 VAL C O 1
ATOM 8662 N N . ALA C 1 141 ? -33.114 12.922 6.994 1.00 22.37 185 ALA C N 1
ATOM 8663 C CA . ALA C 1 141 ? -33.868 11.729 6.701 1.00 23.27 185 ALA C CA 1
ATOM 8664 C C . ALA C 1 141 ? -34.907 11.449 7.772 1.00 24.80 185 ALA C C 1
ATOM 8665 O O . ALA C 1 141 ? -35.896 10.778 7.463 1.00 24.93 185 ALA C O 1
ATOM 8672 N N . THR C 1 142 ? -34.675 11.910 9.003 1.00 25.94 186 THR C N 1
ATOM 8673 C CA . THR C 1 142 ? -35.532 11.507 10.135 1.00 27.46 186 THR C CA 1
ATOM 8674 C C . THR C 1 142 ? -36.111 12.660 10.961 1.00 28.80 186 THR C C 1
ATOM 8675 O O . THR C 1 142 ? -36.865 12.387 11.910 1.00 29.38 186 THR C O 1
ATOM 8686 N N . ASP C 1 143 ? -35.755 13.898 10.711 1.00 29.08 187 ASP C N 1
ATOM 8687 C CA . ASP C 1 143 ? -36.277 15.011 11.519 1.00 29.84 187 ASP C CA 1
ATOM 8688 C C . ASP C 1 143 ? -37.227 15.853 10.667 1.00 29.98 187 ASP C C 1
ATOM 8689 O O . ASP C 1 143 ? -36.809 16.462 9.675 1.00 29.20 187 ASP C O 1
ATOM 8698 N N . THR C 1 144 ? -38.520 15.878 11.055 1.00 30.65 188 THR C N 1
ATOM 8699 C CA . THR C 1 144 ? -39.495 16.628 10.273 1.00 31.34 188 THR C CA 1
ATOM 8700 C C . THR C 1 144 ? -39.233 18.121 10.309 1.00 32.33 188 THR C C 1
ATOM 8701 O O . THR C 1 144 ? -39.694 18.821 9.415 1.00 32.88 188 THR C O 1
ATOM 8712 N N . ARG C 1 145 ? -38.481 18.622 11.286 1.00 34.32 189 ARG C N 1
ATOM 8713 C CA . ARG C 1 145 ? -38.115 20.026 11.300 1.00 35.97 189 ARG C CA 1
ATOM 8714 C C . ARG C 1 145 ? -37.016 20.371 10.294 1.00 34.30 189 ARG C C 1
ATOM 8715 O O . ARG C 1 145 ? -36.802 21.564 10.022 1.00 35.50 189 ARG C O 1
ATOM 8736 N N . ALA C 1 146 ? -36.337 19.385 9.715 1.00 29.12 190 ALA C N 1
ATOM 8737 C CA . ALA C 1 146 ? -35.325 19.662 8.699 1.00 26.94 190 ALA C CA 1
ATOM 8738 C C . ALA C 1 146 ? -35.938 19.716 7.303 1.00 24.89 190 ALA C C 1
ATOM 8739 O O . ALA C 1 146 ? -37.109 19.369 7.085 1.00 24.02 190 ALA C O 1
ATOM 8746 N N . VAL C 1 147 ? -35.126 20.089 6.321 1.00 24.97 191 VAL C N 1
ATOM 8747 C CA . VAL C 1 147 ? -35.614 20.232 4.919 1.00 24.26 191 VAL C CA 1
ATOM 8748 C C . VAL C 1 147 ? -35.384 18.910 4.198 1.00 24.36 191 VAL C C 1
ATOM 8749 O O . VAL C 1 147 ? -34.448 18.733 3.392 1.00 25.02 191 VAL C O 1
ATOM 8762 N N . GLY C 1 148 ? -36.352 17.980 4.366 1.00 22.40 192 GLY C N 1
ATOM 8763 C CA . GLY C 1 148 ? -36.216 16.657 3.772 1.00 21.61 192 GLY C CA 1
ATOM 8764 C C . GLY C 1 148 ? -36.074 16.656 2.252 1.00 21.22 192 GLY C C 1
ATOM 8765 O O . GLY C 1 148 ? -35.376 15.817 1.707 1.00 20.54 192 GLY C O 1
ATOM 8769 N N . GLU C 1 149 ? -36.685 17.646 1.559 1.00 22.27 193 GLU C N 1
ATOM 8770 C CA . GLU C 1 149 ? -36.637 17.726 0.118 1.00 23.23 193 GLU C CA 1
ATOM 8771 C C . GLU C 1 149 ? -35.205 17.936 -0.392 1.00 22.60 193 GLU C C 1
ATOM 8772 O O . GLU C 1 149 ? -34.932 17.667 -1.572 1.00 21.97 193 GLU C O 1
ATOM 8784 N N . LEU C 1 150 ? -34.359 18.540 0.442 1.00 22.87 194 LEU C N 1
ATOM 8785 C CA . LEU C 1 150 ? -32.975 18.839 0.093 1.00 22.76 194 LEU C CA 1
ATOM 8786 C C . LEU C 1 150 ? -32.024 17.776 0.603 1.00 22.12 194 LEU C C 1
ATOM 8787 O O . LEU C 1 150 ? -30.788 18.000 0.583 1.00 21.63 194 LEU C O 1
ATOM 8803 N N . ALA C 1 151 ? -32.555 16.598 0.992 1.00 20.78 195 ALA C N 1
ATOM 8804 C CA . ALA C 1 151 ? -31.691 15.600 1.618 1.00 20.73 195 ALA C CA 1
ATOM 8805 C C . ALA C 1 151 ? -30.553 15.213 0.679 1.00 20.88 195 ALA C C 1
ATOM 8806 O O . ALA C 1 151 ? -29.387 15.127 1.095 1.00 21.05 195 ALA C O 1
ATOM 8813 N N . GLY C 1 152 ? -30.901 14.950 -0.610 1.00 20.50 196 GLY C N 1
ATOM 8814 C CA . GLY C 1 152 ? -29.902 14.545 -1.574 1.00 20.45 196 GLY C CA 1
ATOM 8815 C C . GLY C 1 152 ? -28.795 15.549 -1.683 1.00 20.72 196 GLY C C 1
ATOM 8816 O O . GLY C 1 152 ? -27.614 15.192 -1.626 1.00 21.47 196 GLY C O 1
ATOM 8820 N N . LEU C 1 153 ? -29.157 16.840 -1.805 1.00 21.09 197 LEU C N 1
ATOM 8821 C CA . LEU C 1 153 ? -28.131 17.885 -1.875 1.00 21.45 197 LEU C CA 1
ATOM 8822 C C . LEU C 1 153 ? -27.293 17.916 -0.618 1.00 20.07 197 LEU C C 1
ATOM 8823 O O . LEU C 1 153 ? -26.070 18.080 -0.693 1.00 20.57 197 LEU C O 1
ATOM 8839 N N . ALA C 1 154 ? -27.903 17.784 0.534 1.00 20.63 198 ALA C N 1
ATOM 8840 C CA . ALA C 1 154 ? -27.125 17.888 1.765 1.00 20.75 198 ALA C CA 1
ATOM 8841 C C . ALA C 1 154 ? -26.165 16.715 1.888 1.00 19.81 198 ALA C C 1
ATOM 8842 O O . ALA C 1 154 ? -24.979 16.914 2.181 1.00 19.80 198 ALA C O 1
ATOM 8849 N N . VAL C 1 155 ? -26.637 15.502 1.591 1.00 19.94 199 VAL C N 1
ATOM 8850 C CA . VAL C 1 155 ? -25.786 14.325 1.847 1.00 19.97 199 VAL C CA 1
ATOM 8851 C C . VAL C 1 155 ? -24.678 14.253 0.794 1.00 20.13 199 VAL C C 1
ATOM 8852 O O . VAL C 1 155 ? -23.492 14.031 1.106 1.00 20.09 199 VAL C O 1
ATOM 8865 N N . GLY C 1 156 ? -25.050 14.563 -0.468 1.00 20.33 200 GLY C N 1
ATOM 8866 C CA . GLY C 1 156 ? -24.063 14.641 -1.513 1.00 20.37 200 GLY C CA 1
ATOM 8867 C C . GLY C 1 156 ? -23.005 15.701 -1.253 1.00 20.28 200 GLY C C 1
ATOM 8868 O O . GLY C 1 156 ? -21.804 15.506 -1.555 1.00 20.35 200 GLY C O 1
ATOM 8872 N N . SER C 1 157 ? -23.407 16.815 -0.662 1.00 20.12 201 SER C N 1
ATOM 8873 C CA . SER C 1 157 ? -22.414 17.837 -0.289 1.00 20.02 201 SER C CA 1
ATOM 8874 C C . SER C 1 157 ? -21.385 17.250 0.681 1.00 19.99 201 SER C C 1
ATOM 8875 O O . SER C 1 157 ? -20.162 17.456 0.527 1.00 19.97 201 SER C O 1
ATOM 8883 N N . ALA C 1 158 ? -21.881 16.536 1.712 1.00 20.37 202 ALA C N 1
ATOM 8884 C CA . ALA C 1 158 ? -20.982 15.943 2.692 1.00 20.62 202 ALA C CA 1
ATOM 8885 C C . ALA C 1 158 ? -20.009 14.975 1.999 1.00 20.49 202 ALA C C 1
ATOM 8886 O O . ALA C 1 158 ? -18.801 15.014 2.254 1.00 20.42 202 ALA C O 1
ATOM 8893 N N . VAL C 1 159 ? -20.523 14.180 1.051 1.00 20.12 203 VAL C N 1
ATOM 8894 C CA . VAL C 1 159 ? -19.720 13.221 0.329 1.00 20.31 203 VAL C CA 1
ATOM 8895 C C . VAL C 1 159 ? -18.659 13.940 -0.517 1.00 20.48 203 VAL C C 1
ATOM 8896 O O . VAL C 1 159 ? -17.478 13.523 -0.561 1.00 20.48 203 VAL C O 1
ATOM 8909 N N . CYS C 1 160 ? -19.040 15.071 -1.135 1.00 20.39 204 CYS C N 1
ATOM 8910 C CA . CYS C 1 160 ? -18.065 15.792 -1.940 1.00 20.50 204 CYS C CA 1
ATOM 8911 C C . CYS C 1 160 ? -16.937 16.360 -1.062 1.00 20.42 204 CYS C C 1
ATOM 8912 O O . CYS C 1 160 ? -15.734 16.225 -1.413 1.00 20.48 204 CYS C O 1
ATOM 8920 N N . ILE C 1 161 ? -17.288 16.891 0.107 1.00 20.15 205 ILE C N 1
ATOM 8921 C CA . ILE C 1 161 ? -16.269 17.454 1.012 1.00 20.03 205 ILE C CA 1
ATOM 8922 C C . ILE C 1 161 ? -15.324 16.363 1.392 1.00 20.10 205 ILE C C 1
ATOM 8923 O O . ILE C 1 161 ? -14.101 16.551 1.394 1.00 20.15 205 ILE C O 1
ATOM 8939 N N . THR C 1 162 ? -15.890 15.168 1.650 1.00 20.17 206 THR C N 1
ATOM 8940 C CA . THR C 1 162 ? -15.072 14.034 2.052 1.00 20.90 206 THR C CA 1
ATOM 8941 C C . THR C 1 162 ? -14.101 13.656 0.956 1.00 21.28 206 THR C C 1
ATOM 8942 O O . THR C 1 162 ? -12.907 13.411 1.213 1.00 20.49 206 THR C O 1
ATOM 8953 N N . SER C 1 163 ? -14.587 13.627 -0.287 1.00 20.72 207 SER C N 1
ATOM 8954 C CA . SER C 1 163 ? -13.685 13.314 -1.374 1.00 20.92 207 SER C CA 1
ATOM 8955 C C . SER C 1 163 ? -12.582 14.372 -1.501 1.00 20.84 207 SER C C 1
ATOM 8956 O O . SER C 1 163 ? -11.440 14.038 -1.873 1.00 20.98 207 SER C O 1
ATOM 8964 N N . ILE C 1 164 ? -12.945 15.649 -1.339 1.00 20.67 208 ILE C N 1
ATOM 8965 C CA . ILE C 1 164 ? -11.966 16.711 -1.592 1.00 20.72 208 ILE C CA 1
ATOM 8966 C C . ILE C 1 164 ? -10.896 16.697 -0.510 1.00 20.72 208 ILE C C 1
ATOM 8967 O O . ILE C 1 164 ? -9.681 16.687 -0.801 1.00 20.76 208 ILE C O 1
ATOM 8983 N N . PHE C 1 165 ? -11.319 16.718 0.730 1.00 21.83 209 PHE C N 1
ATOM 8984 C CA . PHE C 1 165 ? -10.391 16.845 1.839 1.00 22.99 209 PHE C CA 1
ATOM 8985 C C . PHE C 1 165 ? -9.843 15.486 2.274 1.00 22.07 209 PHE C C 1
ATOM 8986 O O . PHE C 1 165 ? -8.648 15.267 2.211 1.00 21.98 209 PHE C O 1
ATOM 9003 N N . ALA C 1 166 ? -10.708 14.580 2.771 1.00 21.29 210 ALA C N 1
ATOM 9004 C CA . ALA C 1 166 ? -10.244 13.253 3.168 1.00 20.81 210 ALA C CA 1
ATOM 9005 C C . ALA C 1 166 ? -9.599 12.512 2.017 1.00 21.50 210 ALA C C 1
ATOM 9006 O O . ALA C 1 166 ? -8.758 11.630 2.247 1.00 22.16 210 ALA C O 1
ATOM 9013 N N . GLY C 1 167 ? -9.964 12.849 0.773 1.00 20.81 211 GLY C N 1
ATOM 9014 C CA . GLY C 1 167 ? -9.337 12.224 -0.364 1.00 21.08 211 GLY C CA 1
ATOM 9015 C C . GLY C 1 167 ? -7.813 12.356 -0.327 1.00 21.25 211 GLY C C 1
ATOM 9016 O O . GLY C 1 167 ? -7.136 11.474 -0.755 1.00 21.41 211 GLY C O 1
ATOM 9020 N N . ALA C 1 168 ? -7.300 13.429 0.298 1.00 21.51 212 ALA C N 1
ATOM 9021 C CA . ALA C 1 168 ? -5.871 13.647 0.390 1.00 22.29 212 ALA C CA 1
ATOM 9022 C C . ALA C 1 168 ? -5.201 12.839 1.518 1.00 22.92 212 ALA C C 1
ATOM 9023 O O . ALA C 1 168 ? -3.951 12.842 1.577 1.00 22.96 212 ALA C O 1
ATOM 9030 N N . ILE C 1 169 ? -5.972 12.195 2.391 1.00 23.96 213 ILE C N 1
ATOM 9031 C CA . ILE C 1 169 ? -5.422 11.502 3.560 1.00 25.03 213 ILE C CA 1
ATOM 9032 C C . ILE C 1 169 ? -5.792 10.019 3.510 1.00 24.89 213 ILE C C 1
ATOM 9033 O O . ILE C 1 169 ? -4.908 9.137 3.404 1.00 25.32 213 ILE C O 1
ATOM 9049 N N . SER C 1 170 ? -7.099 9.719 3.563 1.00 22.44 214 SER C N 1
ATOM 9050 C CA . SER C 1 170 ? -7.603 8.354 3.545 1.00 21.89 214 SER C CA 1
ATOM 9051 C C . SER C 1 170 ? -8.119 7.870 2.207 1.00 22.83 214 SER C C 1
ATOM 9052 O O . SER C 1 170 ? -8.435 6.660 2.072 1.00 22.80 214 SER C O 1
ATOM 9060 N N . GLY C 1 171 ? -8.238 8.766 1.200 1.00 22.49 215 GLY C N 1
ATOM 9061 C CA . GLY C 1 171 ? -8.991 8.481 0.009 1.00 22.92 215 GLY C CA 1
ATOM 9062 C C . GLY C 1 171 ? -10.466 8.821 0.156 1.00 22.86 215 GLY C C 1
ATOM 9063 O O . GLY C 1 171 ? -11.180 8.822 -0.848 1.00 23.30 215 GLY C O 1
ATOM 9067 N N . GLY C 1 172 ? -10.926 9.071 1.375 1.00 22.45 216 GLY C N 1
ATOM 9068 C CA . GLY C 1 172 ? -12.287 9.591 1.572 1.00 23.14 216 GLY C CA 1
ATOM 9069 C C . GLY C 1 172 ? -13.374 8.597 1.226 1.00 23.09 216 GLY C C 1
ATOM 9070 O O . GLY C 1 172 ? -14.095 8.770 0.242 1.00 23.78 216 GLY C O 1
ATOM 9074 N N . SER C 1 173 ? -13.567 7.620 2.094 1.00 21.58 217 SER C N 1
ATOM 9075 C CA . SER C 1 173 ? -14.542 6.559 1.838 1.00 21.34 217 SER C CA 1
ATOM 9076 C C . SER C 1 173 ? -15.857 6.789 2.574 1.00 21.18 217 SER C C 1
ATOM 9077 O O . SER C 1 173 ? -16.875 6.920 1.927 1.00 21.61 217 SER C O 1
ATOM 9085 N N . MET C 1 174 ? -15.827 6.745 3.898 1.00 21.31 218 MET C N 1
ATOM 9086 C CA . MET C 1 174 ? -16.987 6.647 4.799 1.00 21.02 218 MET C CA 1
ATOM 9087 C C . MET C 1 174 ? -17.828 5.389 4.591 1.00 20.70 218 MET C C 1
ATOM 9088 O O . MET C 1 174 ? -18.899 5.315 5.080 1.00 20.62 218 MET C O 1
ATOM 9102 N N . ASN C 1 175 ? -17.347 4.387 3.864 1.00 20.95 219 ASN C N 1
ATOM 9103 C CA . ASN C 1 175 ? -18.244 3.413 3.236 1.00 21.42 219 ASN C CA 1
ATOM 9104 C C . ASN C 1 175 ? -17.509 2.078 3.028 1.00 21.40 219 ASN C C 1
ATOM 9105 O O . ASN C 1 175 ? -16.761 1.916 2.054 1.00 21.49 219 ASN C O 1
ATOM 9116 N N . PRO C 1 176 ? -17.691 1.137 3.940 1.00 22.72 220 PRO C N 1
ATOM 9117 C CA . PRO C 1 176 ? -17.011 -0.163 3.846 1.00 23.66 220 PRO C CA 1
ATOM 9118 C C . PRO C 1 176 ? -17.195 -0.851 2.502 1.00 24.95 220 PRO C C 1
ATOM 9119 O O . PRO C 1 176 ? -16.226 -1.411 1.992 1.00 26.54 220 PRO C O 1
ATOM 9130 N N . ALA C 1 177 ? -18.391 -0.815 1.887 1.00 24.63 221 ALA C N 1
ATOM 9131 C CA . ALA C 1 177 ? -18.563 -1.467 0.598 1.00 24.74 221 ALA C CA 1
ATOM 9132 C C . ALA C 1 177 ? -17.858 -0.723 -0.532 1.00 23.36 221 ALA C C 1
ATOM 9133 O O . ALA C 1 177 ? -17.320 -1.364 -1.462 1.00 23.91 221 ALA C O 1
ATOM 9140 N N . ARG C 1 178 ? -17.864 0.616 -0.484 1.00 21.91 222 ARG C N 1
ATOM 9141 C CA . ARG C 1 178 ? -17.250 1.408 -1.541 1.00 21.98 222 ARG C CA 1
ATOM 9142 C C . ARG C 1 178 ? -15.743 1.210 -1.517 1.00 22.06 222 ARG C C 1
ATOM 9143 O O . ARG C 1 178 ? -15.078 1.322 -2.561 1.00 22.22 222 ARG C O 1
ATOM 9164 N N . THR C 1 179 ? -15.209 0.879 -0.357 1.00 22.52 223 THR C N 1
ATOM 9165 C CA . THR C 1 179 ? -13.775 0.607 -0.269 1.00 23.73 223 THR C CA 1
ATOM 9166 C C . THR C 1 179 ? -13.462 -0.839 -0.709 1.00 24.86 223 THR C C 1
ATOM 9167 O O . THR C 1 179 ? -12.542 -1.052 -1.504 1.00 23.84 223 THR C O 1
ATOM 9178 N N . LEU C 1 180 ? -14.278 -1.827 -0.212 1.00 26.97 224 LEU C N 1
ATOM 9179 C CA . LEU C 1 180 ? -13.986 -3.262 -0.402 1.00 27.64 224 LEU C CA 1
ATOM 9180 C C . LEU C 1 180 ? -14.106 -3.675 -1.861 1.00 27.36 224 LEU C C 1
ATOM 9181 O O . LEU C 1 180 ? -13.290 -4.446 -2.341 1.00 28.67 224 LEU C O 1
ATOM 9197 N N . GLY C 1 181 ? -15.113 -3.193 -2.574 1.00 26.09 225 GLY C N 1
ATOM 9198 C CA . GLY C 1 181 ? -15.270 -3.510 -3.984 1.00 26.27 225 GLY C CA 1
ATOM 9199 C C . GLY C 1 181 ? -13.993 -3.219 -4.787 1.00 26.44 225 GLY C C 1
ATOM 9200 O O . GLY C 1 181 ? -13.411 -4.112 -5.420 1.00 26.78 225 GLY C O 1
ATOM 9204 N N . PRO C 1 182 ? -13.543 -1.956 -4.756 1.00 25.40 226 PRO C N 1
ATOM 9205 C CA . PRO C 1 182 ? -12.328 -1.609 -5.513 1.00 25.50 226 PRO C CA 1
ATOM 9206 C C . PRO C 1 182 ? -11.099 -2.304 -4.994 1.00 24.42 226 PRO C C 1
ATOM 9207 O O . PRO C 1 182 ? -10.199 -2.619 -5.784 1.00 25.52 226 PRO C O 1
ATOM 9218 N N . ALA C 1 183 ? -11.002 -2.508 -3.691 1.00 23.50 227 ALA C N 1
ATOM 9219 C CA . ALA C 1 183 ? -9.870 -3.244 -3.128 1.00 24.17 227 ALA C CA 1
ATOM 9220 C C . ALA C 1 183 ? -9.760 -4.640 -3.751 1.00 25.13 227 ALA C C 1
ATOM 9221 O O . ALA C 1 183 ? -8.671 -5.054 -4.221 1.00 24.61 227 ALA C O 1
ATOM 9228 N N . LEU C 1 184 ? -10.911 -5.368 -3.811 1.00 25.80 228 LEU C N 1
ATOM 9229 C CA . LEU C 1 184 ? -10.990 -6.687 -4.436 1.00 26.25 228 LEU C CA 1
ATOM 9230 C C . LEU C 1 184 ? -10.652 -6.634 -5.910 1.00 26.95 228 LEU C C 1
ATOM 9231 O O . LEU C 1 184 ? -9.868 -7.443 -6.398 1.00 27.48 228 LEU C O 1
ATOM 9247 N N . ALA C 1 185 ? -11.201 -5.654 -6.637 1.00 27.44 229 ALA C N 1
ATOM 9248 C CA . ALA C 1 185 ? -10.949 -5.574 -8.066 1.00 29.34 229 ALA C CA 1
ATOM 9249 C C . ALA C 1 185 ? -9.506 -5.153 -8.404 1.00 30.22 229 ALA C C 1
ATOM 9250 O O . ALA C 1 185 ? -9.041 -5.338 -9.538 1.00 31.28 229 ALA C O 1
ATOM 9257 N N . SER C 1 186 ? -8.838 -4.513 -7.480 1.00 28.60 230 SER C N 1
ATOM 9258 C CA . SER C 1 186 ? -7.522 -3.958 -7.715 1.00 28.76 230 SER C CA 1
ATOM 9259 C C . SER C 1 186 ? -6.425 -4.823 -7.101 1.00 30.66 230 SER C C 1
ATOM 9260 O O . SER C 1 186 ? -5.256 -4.605 -7.383 1.00 29.42 230 SER C O 1
ATOM 9268 N N . ASN C 1 187 ? -6.800 -5.739 -6.216 1.00 35.91 231 ASN C N 1
ATOM 9269 C CA . ASN C 1 187 ? -5.869 -6.508 -5.403 1.00 38.54 231 ASN C CA 1
ATOM 9270 C C . ASN C 1 187 ? -4.954 -5.601 -4.586 1.00 36.78 231 ASN C C 1
ATOM 9271 O O . ASN C 1 187 ? -3.743 -5.795 -4.537 1.00 37.68 231 ASN C O 1
ATOM 9282 N N . ARG C 1 188 ? -5.548 -4.626 -3.925 1.00 32.87 232 ARG C N 1
ATOM 9283 C CA . ARG C 1 188 ? -4.869 -3.682 -3.046 1.00 31.40 232 ARG C CA 1
ATOM 9284 C C . ARG C 1 188 ? -5.704 -3.521 -1.787 1.00 28.91 232 ARG C C 1
ATOM 9285 O O . ARG C 1 188 ? -6.873 -3.115 -1.872 1.00 28.47 232 ARG C O 1
ATOM 9306 N N . PHE C 1 189 ? -5.095 -3.753 -0.626 1.00 27.36 233 PHE C N 1
ATOM 9307 C CA . PHE C 1 189 ? -5.788 -3.868 0.644 1.00 26.12 233 PHE C CA 1
ATOM 9308 C C . PHE C 1 189 ? -5.183 -3.008 1.735 1.00 26.49 233 PHE C C 1
ATOM 9309 O O . PHE C 1 189 ? -5.577 -3.145 2.923 1.00 26.41 233 PHE C O 1
ATOM 9326 N N . ASP C 1 190 ? -4.249 -2.114 1.400 1.00 28.04 234 ASP C N 1
ATOM 9327 C CA . ASP C 1 190 ? -3.567 -1.368 2.445 1.00 28.65 234 ASP C CA 1
ATOM 9328 C C . ASP C 1 190 ? -4.562 -0.636 3.271 1.00 27.72 234 ASP C C 1
ATOM 9329 O O . ASP C 1 190 ? -5.359 0.158 2.745 1.00 27.43 234 ASP C O 1
ATOM 9338 N N . GLY C 1 191 ? -4.459 -0.850 4.580 1.00 27.26 235 GLY C N 1
ATOM 9339 C CA . GLY C 1 191 ? -5.273 -0.246 5.588 1.00 27.08 235 GLY C CA 1
ATOM 9340 C C . GLY C 1 191 ? -6.759 -0.596 5.545 1.00 27.59 235 GLY C C 1
ATOM 9341 O O . GLY C 1 191 ? -7.557 0.161 6.080 1.00 27.09 235 GLY C O 1
ATOM 9345 N N . LEU C 1 192 ? -7.133 -1.709 4.929 1.00 28.74 236 LEU C N 1
ATOM 9346 C CA . LEU C 1 192 ? -8.549 -2.037 4.731 1.00 28.88 236 LEU C CA 1
ATOM 9347 C C . LEU C 1 192 ? -9.392 -1.900 5.997 1.00 28.23 236 LEU C C 1
ATOM 9348 O O . LEU C 1 192 ? -10.487 -1.324 5.952 1.00 26.88 236 LEU C O 1
ATOM 9364 N N . TRP C 1 193 ? -8.893 -2.381 7.138 1.00 28.88 237 TRP C N 1
ATOM 9365 C CA . TRP C 1 193 ? -9.694 -2.361 8.356 1.00 29.18 237 TRP C CA 1
ATOM 9366 C C . TRP C 1 193 ? -10.150 -0.959 8.752 1.00 28.57 237 TRP C C 1
ATOM 9367 O O . TRP C 1 193 ? -11.221 -0.789 9.379 1.00 28.19 237 TRP C O 1
ATOM 9388 N N . ILE C 1 194 ? -9.365 0.057 8.398 1.00 26.46 238 ILE C N 1
ATOM 9389 C CA . ILE C 1 194 ? -9.721 1.421 8.766 1.00 25.13 238 ILE C CA 1
ATOM 9390 C C . ILE C 1 194 ? -11.087 1.771 8.210 1.00 23.61 238 ILE C C 1
ATOM 9391 O O . ILE C 1 194 ? -11.852 2.505 8.855 1.00 23.05 238 ILE C O 1
ATOM 9407 N N . TYR C 1 195 ? -11.370 1.281 7.008 1.00 23.25 239 TYR C N 1
ATOM 9408 C CA . TYR C 1 195 ? -12.569 1.656 6.263 1.00 24.11 239 TYR C CA 1
ATOM 9409 C C . TYR C 1 195 ? -13.773 0.835 6.713 1.00 25.14 239 TYR C C 1
ATOM 9410 O O . TYR C 1 195 ? -14.895 1.096 6.269 1.00 24.69 239 TYR C O 1
ATOM 9428 N N . PHE C 1 196 ? -13.568 -0.055 7.690 1.00 25.87 240 PHE C N 1
ATOM 9429 C CA . PHE C 1 196 ? -14.657 -0.674 8.403 1.00 26.36 240 PHE C CA 1
ATOM 9430 C C . PHE C 1 196 ? -14.850 -0.006 9.744 1.00 26.99 240 PHE C C 1
ATOM 9431 O O . PHE C 1 196 ? -15.979 0.406 10.079 1.00 26.91 240 PHE C O 1
ATOM 9448 N N . LEU C 1 197 ? -13.749 0.219 10.471 1.00 26.93 241 LEU C N 1
ATOM 9449 C CA . LEU C 1 197 ? -13.937 0.704 11.830 1.00 27.39 241 LEU C CA 1
ATOM 9450 C C . LEU C 1 197 ? -14.172 2.216 11.871 1.00 26.57 241 LEU C C 1
ATOM 9451 O O . LEU C 1 197 ? -14.949 2.702 12.691 1.00 26.73 241 LEU C O 1
ATOM 9467 N N . GLY C 1 198 ? -13.513 2.983 11.022 1.00 24.90 242 GLY C N 1
ATOM 9468 C CA . GLY C 1 198 ? -13.671 4.404 11.051 1.00 24.05 242 GLY C CA 1
ATOM 9469 C C . GLY C 1 198 ? -15.110 4.787 10.733 1.00 24.00 242 GLY C C 1
ATOM 9470 O O . GLY C 1 198 ? -15.762 5.515 11.512 1.00 24.20 242 GLY C O 1
ATOM 9474 N N . PRO C 1 199 ? -15.639 4.260 9.625 1.00 24.42 243 PRO C N 1
ATOM 9475 C CA . PRO C 1 199 ? -17.021 4.635 9.227 1.00 24.59 243 PRO C CA 1
ATOM 9476 C C . PRO C 1 199 ? -18.080 4.211 10.246 1.00 24.81 243 PRO C C 1
ATOM 9477 O O . PRO C 1 199 ? -18.993 4.992 10.497 1.00 23.87 243 PRO C O 1
ATOM 9488 N N . VAL C 1 200 ? -17.946 3.015 10.845 1.00 27.06 244 VAL C N 1
ATOM 9489 C CA . VAL C 1 200 ? -18.884 2.540 11.862 1.00 27.95 244 VAL C CA 1
ATOM 9490 C C . VAL C 1 200 ? -18.838 3.447 13.085 1.00 29.21 244 VAL C C 1
ATOM 9491 O O . VAL C 1 200 ? -19.880 3.937 13.565 1.00 29.25 244 VAL C O 1
ATOM 9504 N N . MET C 1 201 ? -17.621 3.746 13.573 1.00 28.83 245 MET C N 1
ATOM 9505 C CA . MET C 1 201 ? -17.515 4.755 14.620 1.00 29.98 245 MET C CA 1
ATOM 9506 C C . MET C 1 201 ? -18.104 6.104 14.154 1.00 28.97 245 MET C C 1
ATOM 9507 O O . MET C 1 201 ? -18.924 6.705 14.840 1.00 29.69 245 MET C O 1
ATOM 9521 N N . GLY C 1 202 ? -17.769 6.532 12.922 1.00 26.64 246 GLY C N 1
ATOM 9522 C CA . GLY C 1 202 ? -18.277 7.786 12.444 1.00 25.35 246 GLY C CA 1
ATOM 9523 C C . GLY C 1 202 ? -19.797 7.800 12.468 1.00 24.47 246 GLY C C 1
ATOM 9524 O O . GLY C 1 202 ? -20.410 8.690 13.094 1.00 23.27 246 GLY C O 1
ATOM 9528 N N . THR C 1 203 ? -20.413 6.754 11.895 1.00 24.21 247 THR C N 1
ATOM 9529 C CA . THR C 1 203 ? -21.863 6.875 11.766 1.00 24.43 247 THR C CA 1
ATOM 9530 C C . THR C 1 203 ? -22.529 6.774 13.106 1.00 24.31 247 THR C C 1
ATOM 9531 O O . THR C 1 203 ? -23.513 7.480 13.359 1.00 23.56 247 THR C O 1
ATOM 9542 N N . LEU C 1 204 ? -22.030 5.861 13.983 1.00 24.77 248 LEU C N 1
ATOM 9543 C CA . LEU C 1 204 ? -22.632 5.770 15.294 1.00 24.75 248 LEU C CA 1
ATOM 9544 C C . LEU C 1 204 ? -22.474 7.066 16.068 1.00 25.40 248 LEU C C 1
ATOM 9545 O O . LEU C 1 204 ? -23.453 7.552 16.662 1.00 25.41 248 LEU C O 1
ATOM 9561 N N . SER C 1 205 ? -21.309 7.721 15.993 1.00 27.14 249 SER C N 1
ATOM 9562 C CA . SER C 1 205 ? -21.150 8.901 16.837 1.00 27.93 249 SER C CA 1
ATOM 9563 C C . SER C 1 205 ? -21.937 10.084 16.286 1.00 27.97 249 SER C C 1
ATOM 9564 O O . SER C 1 205 ? -22.572 10.827 17.049 1.00 29.18 249 SER C O 1
ATOM 9572 N N . GLY C 1 206 ? -21.960 10.241 14.957 1.00 24.46 250 GLY C N 1
ATOM 9573 C CA . GLY C 1 206 ? -22.733 11.309 14.392 1.00 23.89 250 GLY C CA 1
ATOM 9574 C C . GLY C 1 206 ? -24.209 11.155 14.729 1.00 24.51 250 GLY C C 1
ATOM 9575 O O . GLY C 1 206 ? -24.854 12.120 15.158 1.00 24.34 250 GLY C O 1
ATOM 9579 N N . ALA C 1 207 ? -24.708 9.918 14.658 1.00 24.36 251 ALA C N 1
ATOM 9580 C CA . ALA C 1 207 ? -26.118 9.656 14.947 1.00 24.42 251 ALA C CA 1
ATOM 9581 C C . ALA C 1 207 ? -26.393 9.878 16.430 1.00 25.93 251 ALA C C 1
ATOM 9582 O O . ALA C 1 207 ? -27.376 10.560 16.803 1.00 24.50 251 ALA C O 1
ATOM 9589 N N . TRP C 1 208 ? -25.455 9.462 17.274 1.00 29.91 252 TRP C N 1
ATOM 9590 C CA . TRP C 1 208 ? -25.596 9.740 18.692 1.00 31.83 252 TRP C CA 1
ATOM 9591 C C . TRP C 1 208 ? -25.700 11.235 18.942 1.00 30.80 252 TRP C C 1
ATOM 9592 O O . TRP C 1 208 ? -26.583 11.692 19.677 1.00 31.33 252 TRP C O 1
ATOM 9613 N N . VAL C 1 209 ? -24.790 12.028 18.368 1.00 28.25 253 VAL C N 1
ATOM 9614 C CA . VAL C 1 209 ? -24.806 13.431 18.746 1.00 27.31 253 VAL C CA 1
ATOM 9615 C C . VAL C 1 209 ? -26.076 14.081 18.212 1.00 26.61 253 VAL C C 1
ATOM 9616 O O . VAL C 1 209 ? -26.667 14.944 18.871 1.00 27.20 253 VAL C O 1
ATOM 9629 N N . TYR C 1 210 ? -26.526 13.677 17.008 1.00 25.52 254 TYR C N 1
ATOM 9630 C CA . TYR C 1 210 ? -27.708 14.321 16.473 1.00 25.63 254 TYR C CA 1
ATOM 9631 C C . TYR C 1 210 ? -28.887 13.925 17.348 1.00 27.47 254 TYR C C 1
ATOM 9632 O O . TYR C 1 210 ? -29.731 14.767 17.686 1.00 27.34 254 TYR C O 1
ATOM 9650 N N . THR C 1 211 ? -28.855 12.677 17.845 1.00 28.94 255 THR C N 1
ATOM 9651 C CA . THR C 1 211 ? -29.982 12.206 18.640 1.00 30.73 255 THR C CA 1
ATOM 9652 C C . THR C 1 211 ? -30.009 12.944 19.959 1.00 31.09 255 THR C C 1
ATOM 9653 O O . THR C 1 211 ? -31.083 13.118 20.536 1.00 30.76 255 THR C O 1
ATOM 9664 N N . PHE C 1 212 ? -28.861 13.439 20.387 1.00 34.60 256 PHE C N 1
ATOM 9665 C CA . PHE C 1 212 ? -28.798 14.184 21.631 1.00 37.21 256 PHE C CA 1
ATOM 9666 C C . PHE C 1 212 ? -29.332 15.608 21.480 1.00 36.49 256 PHE C C 1
ATOM 9667 O O . PHE C 1 212 ? -30.034 16.109 22.362 1.00 37.99 256 PHE C O 1
ATOM 9684 N N . ILE C 1 213 ? -29.022 16.283 20.359 1.00 31.06 257 ILE C N 1
ATOM 9685 C CA . ILE C 1 213 ? -29.356 17.692 20.233 1.00 28.06 257 ILE C CA 1
ATOM 9686 C C . ILE C 1 213 ? -30.751 17.910 19.647 1.00 29.56 257 ILE C C 1
ATOM 9687 O O . ILE C 1 213 ? -31.250 19.036 19.672 1.00 26.61 257 ILE C O 1
ATOM 9703 N N . ARG C 1 214 ? -31.379 16.876 19.091 1.00 34.55 258 ARG C N 1
ATOM 9704 C CA . ARG C 1 214 ? -32.623 17.067 18.359 1.00 40.61 258 ARG C CA 1
ATOM 9705 C C . ARG C 1 214 ? -33.785 17.271 19.346 1.00 49.93 258 ARG C C 1
ATOM 9706 O O . ARG C 1 214 ? -33.756 16.801 20.489 1.00 53.11 258 ARG C O 1
ATOM 9727 N N . PHE C 1 215 ? -34.785 18.020 18.893 1.00 50.91 259 PHE C N 1
ATOM 9728 C CA . PHE C 1 215 ? -35.917 18.435 19.742 1.00 54.20 259 PHE C CA 1
ATOM 9729 C C . PHE C 1 215 ? -37.193 17.663 19.428 1.00 56.06 259 PHE C C 1
ATOM 9730 O O . PHE C 1 215 ? -37.686 17.690 18.301 1.00 57.03 259 PHE C O 1
ATOM 9747 N N . ALA D 1 2 ? -32.497 23.098 26.754 1.00 43.83 46 ALA D N 1
ATOM 9748 C CA . ALA D 1 2 ? -32.560 23.559 25.369 1.00 43.68 46 ALA D CA 1
ATOM 9749 C C . ALA D 1 2 ? -31.361 24.418 25.019 1.00 42.81 46 ALA D C 1
ATOM 9750 O O . ALA D 1 2 ? -30.942 24.408 23.879 1.00 42.96 46 ALA D O 1
ATOM 9756 N N . LEU D 1 3 ? -30.845 25.195 25.975 1.00 42.36 47 LEU D N 1
ATOM 9757 C CA . LEU D 1 3 ? -29.616 25.947 25.703 1.00 39.43 47 LEU D CA 1
ATOM 9758 C C . LEU D 1 3 ? -28.428 24.996 25.589 1.00 37.23 47 LEU D C 1
ATOM 9759 O O . LEU D 1 3 ? -27.579 25.167 24.724 1.00 35.35 47 LEU D O 1
ATOM 9775 N N . LEU D 1 4 ? -28.338 23.992 26.449 1.00 38.57 48 LEU D N 1
ATOM 9776 C CA . LEU D 1 4 ? -27.213 23.088 26.321 1.00 38.35 48 LEU D CA 1
ATOM 9777 C C . LEU D 1 4 ? -27.232 22.402 24.959 1.00 35.74 48 LEU D C 1
ATOM 9778 O O . LEU D 1 4 ? -26.177 22.210 24.350 1.00 35.69 48 LEU D O 1
ATOM 9794 N N . LYS D 1 5 ? -28.415 22.063 24.456 1.00 31.84 49 LYS D N 1
ATOM 9795 C CA . LYS D 1 5 ? -28.502 21.405 23.148 1.00 31.53 49 LYS D CA 1
ATOM 9796 C C . LYS D 1 5 ? -28.030 22.337 22.030 1.00 31.71 49 LYS D C 1
ATOM 9797 O O . LYS D 1 5 ? -27.317 21.905 21.110 1.00 30.44 49 LYS D O 1
ATOM 9816 N N . ARG D 1 6 ? -28.408 23.629 22.105 1.00 34.51 50 ARG D N 1
ATOM 9817 C CA . ARG D 1 6 ? -27.954 24.618 21.117 1.00 35.73 50 ARG D CA 1
ATOM 9818 C C . ARG D 1 6 ? -26.451 24.872 21.227 1.00 33.73 50 ARG D C 1
ATOM 9819 O O . ARG D 1 6 ? -25.759 25.073 20.206 1.00 33.23 50 ARG D O 1
ATOM 9840 N N . VAL D 1 7 ? -25.917 24.853 22.452 1.00 31.14 51 VAL D N 1
ATOM 9841 C CA . VAL D 1 7 ? -24.485 25.037 22.623 1.00 29.46 51 VAL D CA 1
ATOM 9842 C C . VAL D 1 7 ? -23.743 23.876 22.016 1.00 28.48 51 VAL D C 1
ATOM 9843 O O . VAL D 1 7 ? -22.754 24.078 21.316 1.00 28.12 51 VAL D O 1
ATOM 9856 N N . VAL D 1 8 ? -24.165 22.644 22.325 1.00 28.30 52 VAL D N 1
ATOM 9857 C CA . VAL D 1 8 ? -23.520 21.477 21.710 1.00 27.55 52 VAL D CA 1
ATOM 9858 C C . VAL D 1 8 ? -23.611 21.574 20.189 1.00 26.61 52 VAL D C 1
ATOM 9859 O O . VAL D 1 8 ? -22.637 21.304 19.480 1.00 27.83 52 VAL D O 1
ATOM 9872 N N . SER D 1 9 ? -24.769 21.975 19.672 1.00 24.00 53 SER D N 1
ATOM 9873 C CA A SER D 1 9 ? -24.963 22.137 18.220 0.50 23.65 53 SER D CA 1
ATOM 9874 C CA B SER D 1 9 ? -24.935 22.114 18.218 0.50 23.65 53 SER D CA 1
ATOM 9875 C C . SER D 1 9 ? -23.934 23.086 17.634 1.00 23.86 53 SER D C 1
ATOM 9876 O O . SER D 1 9 ? -23.344 22.820 16.581 1.00 22.97 53 SER D O 1
ATOM 9891 N N . GLU D 1 10 ? -23.687 24.218 18.329 1.00 25.03 54 GLU D N 1
ATOM 9892 C CA . GLU D 1 10 ? -22.750 25.195 17.784 1.00 25.33 54 GLU D CA 1
ATOM 9893 C C . GLU D 1 10 ? -21.287 24.770 17.939 1.00 25.07 54 GLU D C 1
ATOM 9894 O O . GLU D 1 10 ? -20.467 25.067 17.057 1.00 24.73 54 GLU D O 1
ATOM 9906 N N . VAL D 1 11 ? -20.930 24.106 19.052 1.00 25.09 55 VAL D N 1
ATOM 9907 C CA . VAL D 1 11 ? -19.594 23.516 19.155 1.00 24.84 55 VAL D CA 1
ATOM 9908 C C . VAL D 1 11 ? -19.351 22.589 17.993 1.00 23.75 55 VAL D C 1
ATOM 9909 O O . VAL D 1 11 ? -18.305 22.649 17.363 1.00 24.13 55 VAL D O 1
ATOM 9922 N N . VAL D 1 12 ? -20.258 21.638 17.783 1.00 22.47 56 VAL D N 1
ATOM 9923 C CA . VAL D 1 12 ? -20.051 20.630 16.757 1.00 22.43 56 VAL D CA 1
ATOM 9924 C C . VAL D 1 12 ? -20.026 21.260 15.369 1.00 21.73 56 VAL D C 1
ATOM 9925 O O . VAL D 1 12 ? -19.127 20.986 14.560 1.00 22.18 56 VAL D O 1
ATOM 9938 N N . ALA D 1 13 ? -20.994 22.122 15.072 1.00 20.78 57 ALA D N 1
ATOM 9939 C CA . ALA D 1 13 ? -21.058 22.752 13.749 1.00 20.22 57 ALA D CA 1
ATOM 9940 C C . ALA D 1 13 ? -19.828 23.590 13.458 1.00 20.42 57 ALA D C 1
ATOM 9941 O O . ALA D 1 13 ? -19.325 23.578 12.322 1.00 19.68 57 ALA D O 1
ATOM 9948 N N . THR D 1 14 ? -19.356 24.370 14.438 1.00 21.56 58 THR D N 1
ATOM 9949 C CA . THR D 1 14 ? -18.192 25.214 14.210 1.00 21.96 58 THR D CA 1
ATOM 9950 C C . THR D 1 14 ? -16.930 24.359 14.092 1.00 21.56 58 THR D C 1
ATOM 9951 O O . THR D 1 14 ? -16.044 24.641 13.265 1.00 21.84 58 THR D O 1
ATOM 9962 N N . PHE D 1 15 ? -16.861 23.273 14.871 1.00 20.84 59 PHE D N 1
ATOM 9963 C CA . PHE D 1 15 ? -15.763 22.335 14.751 1.00 21.57 59 PHE D CA 1
ATOM 9964 C C . PHE D 1 15 ? -15.693 21.767 13.329 1.00 21.64 59 PHE D C 1
ATOM 9965 O O . PHE D 1 15 ? -14.637 21.812 12.687 1.00 21.67 59 PHE D O 1
ATOM 9982 N N . LEU D 1 16 ? -16.815 21.254 12.823 1.00 19.97 60 LEU D N 1
ATOM 9983 C CA . LEU D 1 16 ? -16.802 20.683 11.466 1.00 19.41 60 LEU D CA 1
ATOM 9984 C C . LEU D 1 16 ? -16.524 21.765 10.409 1.00 19.61 60 LEU D C 1
ATOM 9985 O O . LEU D 1 16 ? -15.773 21.513 9.465 1.00 20.48 60 LEU D O 1
ATOM 10001 N N . LEU D 1 17 ? -17.054 22.996 10.584 1.00 19.55 61 LEU D N 1
ATOM 10002 C CA . LEU D 1 17 ? -16.783 24.083 9.660 1.00 20.97 61 LEU D CA 1
ATOM 10003 C C . LEU D 1 17 ? -15.286 24.287 9.551 1.00 20.72 61 LEU D C 1
ATOM 10004 O O . LEU D 1 17 ? -14.717 24.301 8.468 1.00 20.60 61 LEU D O 1
ATOM 10020 N N . VAL D 1 18 ? -14.629 24.420 10.709 1.00 19.66 62 VAL D N 1
ATOM 10021 C CA . VAL D 1 18 ? -13.201 24.732 10.681 1.00 19.42 62 VAL D CA 1
ATOM 10022 C C . VAL D 1 18 ? -12.397 23.500 10.287 1.00 20.07 62 VAL D C 1
ATOM 10023 O O . VAL D 1 18 ? -11.388 23.618 9.593 1.00 21.09 62 VAL D O 1
ATOM 10036 N N . PHE D 1 19 ? -12.788 22.310 10.743 1.00 21.77 63 PHE D N 1
ATOM 10037 C CA . PHE D 1 19 ? -12.080 21.101 10.379 1.00 22.58 63 PHE D CA 1
ATOM 10038 C C . PHE D 1 19 ? -12.005 20.984 8.861 1.00 22.61 63 PHE D C 1
ATOM 10039 O O . PHE D 1 19 ? -10.918 20.911 8.285 1.00 23.09 63 PHE D O 1
ATOM 10056 N N . MET D 1 20 ? -13.156 21.060 8.189 1.00 20.89 64 MET D N 1
ATOM 10057 C CA . MET D 1 20 ? -13.108 20.888 6.725 1.00 20.43 64 MET D CA 1
ATOM 10058 C C . MET D 1 20 ? -12.531 22.106 6.026 1.00 19.27 64 MET D C 1
ATOM 10059 O O . MET D 1 20 ? -11.814 21.956 5.063 1.00 19.44 64 MET D O 1
ATOM 10073 N N . THR D 1 21 ? -12.787 23.331 6.519 1.00 19.13 65 THR D N 1
ATOM 10074 C CA . THR D 1 21 ? -12.368 24.525 5.795 1.00 19.25 65 THR D CA 1
ATOM 10075 C C . THR D 1 21 ? -10.856 24.733 5.903 1.00 19.36 65 THR D C 1
ATOM 10076 O O . THR D 1 21 ? -10.162 24.925 4.881 1.00 19.44 65 THR D O 1
ATOM 10087 N N . ALA D 1 22 ? -10.371 24.727 7.132 1.00 20.09 66 ALA D N 1
ATOM 10088 C CA . ALA D 1 22 ? -8.952 24.874 7.382 1.00 21.22 66 ALA D CA 1
ATOM 10089 C C . ALA D 1 22 ? -8.187 23.609 7.009 1.00 21.75 66 ALA D C 1
ATOM 10090 O O . ALA D 1 22 ? -7.038 23.699 6.562 1.00 22.25 66 ALA D O 1
ATOM 10097 N N . GLY D 1 23 ? -8.775 22.421 7.153 1.00 21.78 67 GLY D N 1
ATOM 10098 C CA . GLY D 1 23 ? -8.083 21.235 6.706 1.00 21.58 67 GLY D CA 1
ATOM 10099 C C . GLY D 1 23 ? -7.827 21.296 5.228 1.00 21.52 67 GLY D C 1
ATOM 10100 O O . GLY D 1 23 ? -6.691 21.134 4.767 1.00 21.70 67 GLY D O 1
ATOM 10104 N N . ALA D 1 24 ? -8.881 21.606 4.448 1.00 20.29 68 ALA D N 1
ATOM 10105 C CA . ALA D 1 24 ? -8.640 21.622 3.000 1.00 20.18 68 ALA D CA 1
ATOM 10106 C C . ALA D 1 24 ? -7.711 22.757 2.613 1.00 20.05 68 ALA D C 1
ATOM 10107 O O . ALA D 1 24 ? -6.860 22.573 1.732 1.00 20.27 68 ALA D O 1
ATOM 10114 N N . ALA D 1 25 ? -7.890 23.947 3.228 1.00 19.89 69 ALA D N 1
ATOM 10115 C CA . ALA D 1 25 ? -7.053 25.085 2.896 1.00 20.38 69 ALA D CA 1
ATOM 10116 C C . ALA D 1 25 ? -5.581 24.789 3.225 1.00 20.66 69 ALA D C 1
ATOM 10117 O O . ALA D 1 25 ? -4.664 25.148 2.450 1.00 20.64 69 ALA D O 1
ATOM 10124 N N . GLY D 1 26 ? -5.335 24.141 4.356 1.00 21.17 70 GLY D N 1
ATOM 10125 C CA . GLY D 1 26 ? -3.971 23.892 4.776 1.00 21.91 70 GLY D CA 1
ATOM 10126 C C . GLY D 1 26 ? -3.283 22.880 3.906 1.00 22.23 70 GLY D C 1
ATOM 10127 O O . GLY D 1 26 ? -2.148 23.094 3.441 1.00 22.47 70 GLY D O 1
ATOM 10131 N N . ILE D 1 27 ? -3.951 21.767 3.643 1.00 22.24 71 ILE D N 1
ATOM 10132 C CA . ILE D 1 27 ? -3.341 20.806 2.735 1.00 22.87 71 ILE D CA 1
ATOM 10133 C C . ILE D 1 27 ? -3.114 21.435 1.374 1.00 22.82 71 ILE D C 1
ATOM 10134 O O . ILE D 1 27 ? -2.049 21.301 0.787 1.00 23.56 71 ILE D O 1
ATOM 10150 N N . SER D 1 28 ? -4.121 22.155 0.847 1.00 20.91 72 SER D N 1
ATOM 10151 C CA . SER D 1 28 ? -3.953 22.772 -0.470 1.00 20.91 72 SER D CA 1
ATOM 10152 C C . SER D 1 28 ? -2.791 23.766 -0.455 1.00 21.16 72 SER D C 1
ATOM 10153 O O . SER D 1 28 ? -2.036 23.851 -1.428 1.00 21.24 72 SER D O 1
ATOM 10161 N N . GLY D 1 29 ? -2.654 24.540 0.636 1.00 23.33 73 GLY D N 1
ATOM 10162 C CA . GLY D 1 29 ? -1.619 25.547 0.718 1.00 25.59 73 GLY D CA 1
ATOM 10163 C C . GLY D 1 29 ? -0.225 24.931 0.800 1.00 27.44 73 GLY D C 1
ATOM 10164 O O . GLY D 1 29 ? 0.772 25.531 0.350 1.00 28.37 73 GLY D O 1
ATOM 10168 N N . SER D 1 30 ? -0.135 23.735 1.380 1.00 26.41 74 SER D N 1
ATOM 10169 C CA . SER D 1 30 ? 1.117 22.975 1.301 1.00 26.72 74 SER D CA 1
ATOM 10170 C C . SER D 1 30 ? 1.373 22.420 -0.082 1.00 25.86 74 SER D C 1
ATOM 10171 O O . SER D 1 30 ? 2.531 22.391 -0.548 1.00 25.84 74 SER D O 1
ATOM 10179 N N . ASP D 1 31 ? 0.353 21.885 -0.779 1.00 24.75 75 ASP D N 1
ATOM 10180 C CA . ASP D 1 31 ? 0.638 21.116 -2.007 1.00 23.79 75 ASP D CA 1
ATOM 10181 C C . ASP D 1 31 ? -0.635 21.099 -2.856 1.00 22.53 75 ASP D C 1
ATOM 10182 O O . ASP D 1 31 ? -1.536 20.340 -2.562 1.00 22.71 75 ASP D O 1
ATOM 10191 N N . LEU D 1 32 ? -0.681 21.903 -3.912 1.00 23.31 76 LEU D N 1
ATOM 10192 C CA . LEU D 1 32 ? -1.859 21.973 -4.747 1.00 24.30 76 LEU D CA 1
ATOM 10193 C C . LEU D 1 32 ? -2.206 20.656 -5.405 1.00 23.79 76 LEU D C 1
ATOM 10194 O O . LEU D 1 32 ? -3.359 20.473 -5.807 1.00 23.21 76 LEU D O 1
ATOM 10210 N N . SER D 1 33 ? -1.232 19.743 -5.582 1.00 24.95 77 SER D N 1
ATOM 10211 C CA . SER D 1 33 ? -1.505 18.440 -6.188 1.00 24.44 77 SER D CA 1
ATOM 10212 C C . SER D 1 33 ? -2.297 17.527 -5.252 1.00 23.37 77 SER D C 1
ATOM 10213 O O . SER D 1 33 ? -2.899 16.562 -5.714 1.00 23.05 77 SER D O 1
ATOM 10221 N N . ARG D 1 34 ? -2.346 17.839 -3.953 1.00 22.13 78 ARG D N 1
ATOM 10222 C CA . ARG D 1 34 ? -3.112 17.051 -3.008 1.00 21.74 78 ARG D CA 1
ATOM 10223 C C . ARG D 1 34 ? -4.589 17.489 -2.944 1.00 21.54 78 ARG D C 1
ATOM 10224 O O . ARG D 1 34 ? -5.495 16.628 -3.002 1.00 21.50 78 ARG D O 1
ATOM 10245 N N . ILE D 1 35 ? -4.797 18.792 -2.790 1.00 21.40 79 ILE D N 1
ATOM 10246 C CA . ILE D 1 35 ? -6.110 19.445 -2.898 1.00 21.28 79 ILE D CA 1
ATOM 10247 C C . ILE D 1 35 ? -5.978 20.723 -3.709 1.00 21.44 79 ILE D C 1
ATOM 10248 O O . ILE D 1 35 ? -5.141 21.585 -3.393 1.00 21.33 79 ILE D O 1
ATOM 10264 N N . SER D 1 36 ? -6.792 20.863 -4.759 1.00 21.43 80 SER D N 1
ATOM 10265 C CA . SER D 1 36 ? -6.649 22.020 -5.620 1.00 21.55 80 SER D CA 1
ATOM 10266 C C . SER D 1 36 ? -7.185 23.258 -4.903 1.00 21.33 80 SER D C 1
ATOM 10267 O O . SER D 1 36 ? -7.944 23.161 -3.954 1.00 21.09 80 SER D O 1
ATOM 10275 N N . GLN D 1 37 ? -6.756 24.433 -5.380 1.00 21.43 81 GLN D N 1
ATOM 10276 C CA . GLN D 1 37 ? -7.208 25.704 -4.812 1.00 21.25 81 GLN D CA 1
ATOM 10277 C C . GLN D 1 37 ? -8.738 25.839 -4.907 1.00 21.13 81 GLN D C 1
ATOM 10278 O O . GLN D 1 37 ? -9.422 26.093 -3.919 1.00 20.89 81 GLN D O 1
ATOM 10292 N N . LEU D 1 38 ? -9.272 25.566 -6.086 1.00 21.30 82 LEU D N 1
ATOM 10293 C CA . LEU D 1 38 ? -10.737 25.594 -6.241 1.00 21.21 82 LEU D CA 1
ATOM 10294 C C . LEU D 1 38 ? -11.396 24.581 -5.345 1.00 21.02 82 LEU D C 1
ATOM 10295 O O . LEU D 1 38 ? -12.478 24.829 -4.781 1.00 20.84 82 LEU D O 1
ATOM 10311 N N . GLY D 1 39 ? -10.806 23.385 -5.265 1.00 21.08 83 GLY D N 1
ATOM 10312 C CA . GLY D 1 39 ? -11.382 22.349 -4.429 1.00 20.92 83 GLY D CA 1
ATOM 10313 C C . GLY D 1 39 ? -11.521 22.765 -2.983 1.00 20.65 83 GLY D C 1
ATOM 10314 O O . GLY D 1 39 ? -12.522 22.467 -2.327 1.00 20.58 83 GLY D O 1
ATOM 10318 N N . GLN D 1 40 ? -10.474 23.360 -2.415 1.00 20.65 84 GLN D N 1
ATOM 10319 C CA . GLN D 1 40 ? -10.581 23.771 -1.014 1.00 20.97 84 GLN D CA 1
ATOM 10320 C C . GLN D 1 40 ? -11.619 24.879 -0.838 1.00 20.23 84 GLN D C 1
ATOM 10321 O O . GLN D 1 40 ? -12.329 24.887 0.175 1.00 20.71 84 GLN D O 1
ATOM 10335 N N . SER D 1 41 ? -11.770 25.750 -1.853 1.00 20.37 85 SER D N 1
ATOM 10336 C CA . SER D 1 41 ? -12.841 26.730 -1.831 1.00 20.28 85 SER D CA 1
ATOM 10337 C C . SER D 1 41 ? -14.225 26.097 -1.799 1.00 20.20 85 SER D C 1
ATOM 10338 O O . SER D 1 41 ? -15.105 26.526 -1.028 1.00 20.03 85 SER D O 1
ATOM 10346 N N . ILE D 1 42 ? -14.449 25.112 -2.672 1.00 20.60 86 ILE D N 1
ATOM 10347 C CA . ILE D 1 42 ? -15.725 24.399 -2.709 1.00 20.31 86 ILE D CA 1
ATOM 10348 C C . ILE D 1 42 ? -15.973 23.690 -1.385 1.00 20.70 86 ILE D C 1
ATOM 10349 O O . ILE D 1 42 ? -17.096 23.732 -0.837 1.00 19.98 86 ILE D O 1
ATOM 10365 N N . ALA D 1 43 ? -14.953 23.055 -0.823 1.00 21.66 87 ALA D N 1
ATOM 10366 C CA . ALA D 1 43 ? -15.143 22.417 0.470 1.00 22.64 87 ALA D CA 1
ATOM 10367 C C . ALA D 1 43 ? -15.596 23.417 1.515 1.00 21.85 87 ALA D C 1
ATOM 10368 O O . ALA D 1 43 ? -16.498 23.112 2.332 1.00 22.15 87 ALA D O 1
ATOM 10375 N N . GLY D 1 44 ? -15.016 24.623 1.491 1.00 20.46 88 GLY D N 1
ATOM 10376 C CA . GLY D 1 44 ? -15.408 25.652 2.432 1.00 20.37 88 GLY D CA 1
ATOM 10377 C C . GLY D 1 44 ? -16.890 26.042 2.304 1.00 20.73 88 GLY D C 1
ATOM 10378 O O . GLY D 1 44 ? -17.604 26.201 3.314 1.00 20.18 88 GLY D O 1
ATOM 10382 N N . GLY D 1 45 ? -17.378 26.143 1.076 1.00 19.62 89 GLY D N 1
ATOM 10383 C CA . GLY D 1 45 ? -18.766 26.501 0.925 1.00 19.65 89 GLY D CA 1
ATOM 10384 C C . GLY D 1 45 ? -19.669 25.338 1.283 1.00 19.96 89 GLY D C 1
ATOM 10385 O O . GLY D 1 45 ? -20.668 25.502 1.957 1.00 20.90 89 GLY D O 1
ATOM 10389 N N . LEU D 1 46 ? -19.272 24.110 0.877 1.00 20.60 90 LEU D N 1
ATOM 10390 C CA . LEU D 1 46 ? -20.148 22.941 1.086 1.00 20.60 90 LEU D CA 1
ATOM 10391 C C . LEU D 1 46 ? -20.282 22.593 2.549 1.00 20.45 90 LEU D C 1
ATOM 10392 O O . LEU D 1 46 ? -21.371 22.149 2.983 1.00 21.47 90 LEU D O 1
ATOM 10408 N N . ILE D 1 47 ? -19.242 22.800 3.359 1.00 19.34 91 ILE D N 1
ATOM 10409 C CA . ILE D 1 47 ? -19.448 22.438 4.770 1.00 19.17 91 ILE D CA 1
ATOM 10410 C C . ILE D 1 47 ? -20.484 23.374 5.412 1.00 19.03 91 ILE D C 1
ATOM 10411 O O . ILE D 1 47 ? -21.245 22.949 6.275 1.00 19.72 91 ILE D O 1
ATOM 10427 N N . VAL D 1 48 ? -20.604 24.609 4.941 1.00 19.05 92 VAL D N 1
ATOM 10428 C CA . VAL D 1 48 ? -21.613 25.490 5.520 1.00 19.38 92 VAL D CA 1
ATOM 10429 C C . VAL D 1 48 ? -23.001 25.046 5.051 1.00 19.52 92 VAL D C 1
ATOM 10430 O O . VAL D 1 48 ? -23.983 25.114 5.807 1.00 18.99 92 VAL D O 1
ATOM 10443 N N . VAL D 1 49 ? -23.109 24.630 3.779 1.00 20.42 93 VAL D N 1
ATOM 10444 C CA . VAL D 1 49 ? -24.356 23.988 3.313 1.00 20.87 93 VAL D CA 1
ATOM 10445 C C . VAL D 1 49 ? -24.781 22.883 4.264 1.00 19.85 93 VAL D C 1
ATOM 10446 O O . VAL D 1 49 ? -25.927 22.810 4.749 1.00 19.42 93 VAL D O 1
ATOM 10459 N N . VAL D 1 50 ? -23.865 21.952 4.503 1.00 19.29 94 VAL D N 1
ATOM 10460 C CA . VAL D 1 50 ? -24.190 20.749 5.275 1.00 19.25 94 VAL D CA 1
ATOM 10461 C C . VAL D 1 50 ? -24.567 21.118 6.698 1.00 19.87 94 VAL D C 1
ATOM 10462 O O . VAL D 1 50 ? -25.587 20.636 7.241 1.00 19.91 94 VAL D O 1
ATOM 10475 N N . MET D 1 51 ? -23.828 22.030 7.311 1.00 20.65 95 MET D N 1
ATOM 10476 C CA . MET D 1 51 ? -24.146 22.349 8.722 1.00 21.19 95 MET D CA 1
ATOM 10477 C C . MET D 1 51 ? -25.481 23.100 8.835 1.00 20.84 95 MET D C 1
ATOM 10478 O O . MET D 1 51 ? -26.234 22.877 9.790 1.00 20.82 95 MET D O 1
ATOM 10492 N N . ILE D 1 52 ? -25.794 23.962 7.851 1.00 19.60 96 ILE D N 1
ATOM 10493 C CA . ILE D 1 52 ? -27.084 24.656 7.925 1.00 19.46 96 ILE D CA 1
ATOM 10494 C C . ILE D 1 52 ? -28.233 23.667 7.818 1.00 19.23 96 ILE D C 1
ATOM 10495 O O . ILE D 1 52 ? -29.214 23.757 8.572 1.00 19.00 96 ILE D O 1
ATOM 10511 N N . TYR D 1 53 ? -28.159 22.690 6.883 1.00 19.80 97 TYR D N 1
ATOM 10512 C CA . TYR D 1 53 ? -29.206 21.675 6.825 1.00 19.73 97 TYR D CA 1
ATOM 10513 C C . TYR D 1 53 ? -29.172 20.741 8.020 1.00 20.46 97 TYR D C 1
ATOM 10514 O O . TYR D 1 53 ? -30.211 20.138 8.369 1.00 20.21 97 TYR D O 1
ATOM 10532 N N . ALA D 1 54 ? -28.026 20.595 8.693 1.00 21.12 98 ALA D N 1
ATOM 10533 C CA . ALA D 1 54 ? -28.012 19.684 9.861 1.00 21.86 98 ALA D CA 1
ATOM 10534 C C . ALA D 1 54 ? -28.565 20.344 11.146 1.00 22.10 98 ALA D C 1
ATOM 10535 O O . ALA D 1 54 ? -29.319 19.692 11.889 1.00 22.04 98 ALA D O 1
ATOM 10542 N N . VAL D 1 55 ? -28.251 21.615 11.412 1.00 22.19 99 VAL D N 1
ATOM 10543 C CA . VAL D 1 55 ? -28.537 22.241 12.698 1.00 23.92 99 VAL D CA 1
ATOM 10544 C C . VAL D 1 55 ? -29.198 23.606 12.586 1.00 24.56 99 VAL D C 1
ATOM 10545 O O . VAL D 1 55 ? -29.400 24.262 13.623 1.00 24.96 99 VAL D O 1
ATOM 10558 N N . GLY D 1 56 ? -29.510 24.088 11.381 1.00 24.27 100 GLY D N 1
ATOM 10559 C CA . GLY D 1 56 ? -30.216 25.345 11.233 1.00 25.04 100 GLY D CA 1
ATOM 10560 C C . GLY D 1 56 ? -31.486 25.429 12.080 1.00 25.82 100 GLY D C 1
ATOM 10561 O O . GLY D 1 56 ? -31.784 26.477 12.681 1.00 25.74 100 GLY D O 1
ATOM 10565 N N . HIS D 1 57 ? -32.235 24.327 12.160 1.00 26.02 101 HIS D N 1
ATOM 10566 C CA . HIS D 1 57 ? -33.509 24.178 12.892 1.00 25.27 101 HIS D CA 1
ATOM 10567 C C . HIS D 1 57 ? -33.310 23.870 14.374 1.00 25.44 101 HIS D C 1
ATOM 10568 O O . HIS D 1 57 ? -34.305 23.666 15.099 1.00 25.18 101 HIS D O 1
ATOM 10582 N N . ILE D 1 58 ? -32.064 23.775 14.839 1.00 27.78 102 ILE D N 1
ATOM 10583 C CA A ILE D 1 58 ? -31.721 23.439 16.222 0.50 28.85 102 ILE D CA 1
ATOM 10584 C CA B ILE D 1 58 ? -31.759 23.470 16.229 0.50 28.85 102 ILE D CA 1
ATOM 10585 C C . ILE D 1 58 ? -31.195 24.683 16.924 1.00 28.80 102 ILE D C 1
ATOM 10586 O O . ILE D 1 58 ? -31.821 25.229 17.847 1.00 30.19 102 ILE D O 1
ATOM 10617 N N . SER D 1 59 ? -30.026 25.157 16.481 1.00 26.95 103 SER D N 1
ATOM 10618 C CA . SER D 1 59 ? -29.341 26.319 17.005 1.00 26.69 103 SER D CA 1
ATOM 10619 C C . SER D 1 59 ? -29.386 27.534 16.070 1.00 25.15 103 SER D C 1
ATOM 10620 O O . SER D 1 59 ? -29.101 28.647 16.520 1.00 25.08 103 SER D O 1
ATOM 10628 N N . GLY D 1 60 ? -29.732 27.341 14.791 1.00 23.68 104 GLY D N 1
ATOM 10629 C CA . GLY D 1 60 ? -29.631 28.363 13.799 1.00 23.48 104 GLY D CA 1
ATOM 10630 C C . GLY D 1 60 ? -28.346 28.371 12.995 1.00 23.46 104 GLY D C 1
ATOM 10631 O O . GLY D 1 60 ? -28.241 29.162 12.087 1.00 23.75 104 GLY D O 1
ATOM 10635 N N . ALA D 1 61 ? -27.388 27.482 13.303 1.00 22.05 105 ALA D N 1
ATOM 10636 C CA . ALA D 1 61 ? -26.188 27.267 12.476 1.00 21.56 105 ALA D CA 1
ATOM 10637 C C . ALA D 1 61 ? -25.437 28.566 12.285 1.00 21.63 105 ALA D C 1
ATOM 10638 O O . ALA D 1 61 ? -25.095 28.956 11.174 1.00 22.10 105 ALA D O 1
ATOM 10645 N N . HIS D 1 62 ? -25.210 29.307 13.389 1.00 22.72 106 HIS D N 1
ATOM 10646 C CA . HIS D 1 62 ? -24.458 30.548 13.266 1.00 23.61 106 HIS D CA 1
ATOM 10647 C C . HIS D 1 62 ? -23.003 30.235 12.916 1.00 24.20 106 HIS D C 1
ATOM 10648 O O . HIS D 1 62 ? -22.461 30.749 11.925 1.00 24.34 106 HIS D O 1
ATOM 10662 N N . MET D 1 63 ? -22.340 29.419 13.749 1.00 24.42 107 MET D N 1
ATOM 10663 C CA . MET D 1 63 ? -20.970 28.939 13.535 1.00 25.01 107 MET D CA 1
ATOM 10664 C C . MET D 1 63 ? -19.951 30.060 13.384 1.00 24.30 107 MET D C 1
ATOM 10665 O O . MET D 1 63 ? -18.842 29.823 12.851 1.00 24.17 107 MET D O 1
ATOM 10679 N N . ASN D 1 64 ? -20.290 31.279 13.858 1.00 23.69 108 ASN D N 1
ATOM 10680 C CA . ASN D 1 64 ? -19.562 32.487 13.515 1.00 24.22 108 ASN D CA 1
ATOM 10681 C C . ASN D 1 64 ? -19.971 33.577 14.520 1.00 24.65 108 ASN D C 1
ATOM 10682 O O . ASN D 1 64 ? -21.112 34.029 14.513 1.00 25.15 108 ASN D O 1
ATOM 10693 N N . PRO D 1 65 ? -19.079 33.998 15.404 1.00 24.86 109 PRO D N 1
ATOM 10694 C CA . PRO D 1 65 ? -19.464 34.992 16.424 1.00 24.06 109 PRO D CA 1
ATOM 10695 C C . PRO D 1 65 ? -19.976 36.320 15.856 1.00 23.19 109 PRO D C 1
ATOM 10696 O O . PRO D 1 65 ? -20.794 36.979 16.495 1.00 23.14 109 PRO D O 1
ATOM 10707 N N . ALA D 1 66 ? -19.526 36.729 14.666 1.00 22.64 110 ALA D N 1
ATOM 10708 C CA . ALA D 1 66 ? -19.986 37.966 14.064 1.00 21.98 110 ALA D CA 1
ATOM 10709 C C . ALA D 1 66 ? -21.406 37.835 13.568 1.00 22.72 110 ALA D C 1
ATOM 10710 O O . ALA D 1 66 ? -22.167 38.823 13.562 1.00 23.46 110 ALA D O 1
ATOM 10717 N N . VAL D 1 67 ? -21.816 36.618 13.230 1.00 23.72 111 VAL D N 1
ATOM 10718 C CA . VAL D 1 67 ? -23.190 36.375 12.782 1.00 24.48 111 VAL D CA 1
ATOM 10719 C C . VAL D 1 67 ? -24.129 36.416 13.971 1.00 25.17 111 VAL D C 1
ATOM 10720 O O . VAL D 1 67 ? -25.186 37.086 13.941 1.00 25.40 111 VAL D O 1
ATOM 10733 N N . THR D 1 68 ? -23.782 35.667 15.029 1.00 24.76 112 THR D N 1
ATOM 10734 C CA . THR D 1 68 ? -24.528 35.759 16.286 1.00 24.53 112 THR D CA 1
ATOM 10735 C C . THR D 1 68 ? -24.687 37.223 16.740 1.00 24.67 112 THR D C 1
ATOM 10736 O O . THR D 1 68 ? -25.787 37.660 17.102 1.00 24.57 112 THR D O 1
ATOM 10747 N N . LEU D 1 69 ? -23.580 37.967 16.761 1.00 25.79 113 LEU D N 1
ATOM 10748 C CA . LEU D 1 69 ? -23.603 39.380 17.134 1.00 26.26 113 LEU D CA 1
ATOM 10749 C C . LEU D 1 69 ? -24.601 40.153 16.302 1.00 27.01 113 LEU D C 1
ATOM 10750 O O . LEU D 1 69 ? -25.421 40.921 16.833 1.00 27.64 113 LEU D O 1
ATOM 10766 N N . ALA D 1 70 ? -24.570 39.969 14.975 1.00 26.29 114 ALA D N 1
ATOM 10767 C CA . ALA D 1 70 ? -25.465 40.760 14.154 1.00 25.87 114 ALA D CA 1
ATOM 10768 C C . ALA D 1 70 ? -26.929 40.381 14.406 1.00 25.60 114 ALA D C 1
ATOM 10769 O O . ALA D 1 70 ? -27.807 41.265 14.457 1.00 25.12 114 ALA D O 1
ATOM 10776 N N . PHE D 1 71 ? -27.218 39.085 14.499 1.00 26.22 115 PHE D N 1
ATOM 10777 C CA . PHE D 1 71 ? -28.570 38.612 14.813 1.00 26.40 115 PHE D CA 1
ATOM 10778 C C . PHE D 1 71 ? -29.064 39.214 16.138 1.00 26.79 115 PHE D C 1
ATOM 10779 O O . PHE D 1 71 ? -30.259 39.486 16.317 1.00 26.86 115 PHE D O 1
ATOM 10796 N N . ALA D 1 72 ? -28.184 39.322 17.108 1.00 28.57 116 ALA D N 1
ATOM 10797 C CA . ALA D 1 72 ? -28.623 39.869 18.394 1.00 30.16 116 ALA D CA 1
ATOM 10798 C C . ALA D 1 72 ? -28.820 41.389 18.293 1.00 30.61 116 ALA D C 1
ATOM 10799 O O . ALA D 1 72 ? -29.824 41.923 18.764 1.00 30.67 116 ALA D O 1
ATOM 10806 N N . VAL D 1 73 ? -27.924 42.086 17.631 1.00 31.63 117 VAL D N 1
ATOM 10807 C CA . VAL D 1 73 ? -28.080 43.542 17.520 1.00 31.99 117 VAL D CA 1
ATOM 10808 C C . VAL D 1 73 ? -29.434 43.881 16.886 1.00 32.23 117 VAL D C 1
ATOM 10809 O O . VAL D 1 73 ? -30.050 44.894 17.220 1.00 33.12 117 VAL D O 1
ATOM 10822 N N . PHE D 1 74 ? -29.886 43.069 15.938 1.00 29.19 118 PHE D N 1
ATOM 10823 C CA . PHE D 1 74 ? -31.094 43.393 15.193 1.00 29.04 118 PHE D CA 1
ATOM 10824 C C . PHE D 1 74 ? -32.291 42.609 15.694 1.00 29.98 118 PHE D C 1
ATOM 10825 O O . PHE D 1 74 ? -33.242 42.396 14.943 1.00 29.98 118 PHE D O 1
ATOM 10842 N N . ARG D 1 75 ? -32.226 42.158 16.938 1.00 32.84 119 ARG D N 1
ATOM 10843 C CA . ARG D 1 75 ? -33.377 41.682 17.722 1.00 35.03 119 ARG D CA 1
ATOM 10844 C C . ARG D 1 75 ? -33.938 40.350 17.218 1.00 32.68 119 ARG D C 1
ATOM 10845 O O . ARG D 1 75 ? -35.101 40.046 17.416 1.00 33.14 119 ARG D O 1
ATOM 10866 N N . HIS D 1 76 ? -33.105 39.531 16.598 1.00 28.98 120 HIS D N 1
ATOM 10867 C CA . HIS D 1 76 ? -33.509 38.238 16.082 1.00 28.05 120 HIS D CA 1
ATOM 10868 C C . HIS D 1 76 ? -32.984 37.105 16.953 1.00 27.81 120 HIS D C 1
ATOM 10869 O O . HIS D 1 76 ? -33.228 35.954 16.633 1.00 28.65 120 HIS D O 1
ATOM 10883 N N . PHE D 1 77 ? -32.230 37.404 18.000 1.00 26.87 121 PHE D N 1
ATOM 10884 C CA . PHE D 1 77 ? -31.580 36.399 18.795 1.00 26.97 121 PHE D CA 1
ATOM 10885 C C . PHE D 1 77 ? -31.392 36.952 20.203 1.00 28.14 121 PHE D C 1
ATOM 10886 O O . PHE D 1 77 ? -31.125 38.145 20.350 1.00 27.71 121 PHE D O 1
ATOM 10903 N N . PRO D 1 78 ? -31.583 36.147 21.240 1.00 32.41 122 PRO D N 1
ATOM 10904 C CA . PRO D 1 78 ? -31.518 36.694 22.620 1.00 33.83 122 PRO D CA 1
ATOM 10905 C C . PRO D 1 78 ? -30.104 37.016 23.054 1.00 34.28 122 PRO D C 1
ATOM 10906 O O . PRO D 1 78 ? -29.212 36.151 23.029 1.00 34.92 122 PRO D O 1
ATOM 10917 N N . TRP D 1 79 ? -29.927 38.243 23.548 1.00 32.94 123 TRP D N 1
ATOM 10918 C CA . TRP D 1 79 ? -28.605 38.671 24.004 1.00 33.85 123 TRP D CA 1
ATOM 10919 C C . TRP D 1 79 ? -28.029 37.739 25.053 1.00 34.95 123 TRP D C 1
ATOM 10920 O O . TRP D 1 79 ? -26.816 37.502 25.086 1.00 34.65 123 TRP D O 1
ATOM 10941 N N . ILE D 1 80 ? -28.877 37.190 25.900 1.00 37.13 124 ILE D N 1
ATOM 10942 C CA . ILE D 1 80 ? -28.416 36.361 27.008 1.00 38.19 124 ILE D CA 1
ATOM 10943 C C . ILE D 1 80 ? -27.686 35.118 26.510 1.00 37.71 124 ILE D C 1
ATOM 10944 O O . ILE D 1 80 ? -26.827 34.579 27.215 1.00 37.65 124 ILE D O 1
ATOM 10960 N N . GLN D 1 81 ? -28.014 34.634 25.310 1.00 37.38 125 GLN D N 1
ATOM 10961 C CA . GLN D 1 81 ? -27.351 33.437 24.794 1.00 36.67 125 GLN D CA 1
ATOM 10962 C C . GLN D 1 81 ? -26.089 33.751 23.991 1.00 34.34 125 GLN D C 1
ATOM 10963 O O . GLN D 1 81 ? -25.329 32.825 23.715 1.00 34.49 125 GLN D O 1
ATOM 10977 N N . VAL D 1 82 ? -25.874 35.011 23.616 1.00 30.11 126 VAL D N 1
ATOM 10978 C CA . VAL D 1 82 ? -24.692 35.378 22.818 1.00 28.39 126 VAL D CA 1
ATOM 10979 C C . VAL D 1 82 ? -23.386 34.867 23.413 1.00 29.38 126 VAL D C 1
ATOM 10980 O O . VAL D 1 82 ? -22.605 34.224 22.682 1.00 28.97 126 VAL D O 1
ATOM 10993 N N . PRO D 1 83 ? -23.073 35.098 24.704 1.00 31.90 127 PRO D N 1
ATOM 10994 C CA . PRO D 1 83 ? -21.827 34.543 25.248 1.00 32.52 127 PRO D CA 1
ATOM 10995 C C . PRO D 1 83 ? -21.750 33.028 25.151 1.00 32.38 127 PRO D C 1
ATOM 10996 O O . PRO D 1 83 ? -20.666 32.492 24.937 1.00 32.14 127 PRO D O 1
ATOM 11007 N N . PHE D 1 84 ? -22.859 32.320 25.313 1.00 33.38 128 PHE D N 1
ATOM 11008 C CA . PHE D 1 84 ? -22.835 30.866 25.197 1.00 34.68 128 PHE D CA 1
ATOM 11009 C C . PHE D 1 84 ? -22.484 30.416 23.782 1.00 33.26 128 PHE D C 1
ATOM 11010 O O . PHE D 1 84 ? -21.700 29.477 23.604 1.00 34.24 128 PHE D O 1
ATOM 11027 N N . TYR D 1 85 ? -23.040 31.085 22.760 1.00 29.46 129 TYR D N 1
ATOM 11028 C CA . TYR D 1 85 ? -22.720 30.727 21.371 1.00 27.41 129 TYR D CA 1
ATOM 11029 C C . TYR D 1 85 ? -21.278 31.077 21.034 1.00 27.41 129 TYR D C 1
ATOM 11030 O O . TYR D 1 85 ? -20.590 30.295 20.374 1.00 26.85 129 TYR D O 1
ATOM 11048 N N . TRP D 1 86 ? -20.814 32.256 21.459 1.00 28.34 130 TRP D N 1
ATOM 11049 C CA . TRP D 1 86 ? -19.428 32.636 21.238 1.00 29.25 130 TRP D CA 1
ATOM 11050 C C . TRP D 1 86 ? -18.474 31.637 21.864 1.00 28.60 130 TRP D C 1
ATOM 11051 O O . TRP D 1 86 ? -17.459 31.277 21.261 1.00 27.89 130 TRP D O 1
ATOM 11072 N N . ALA D 1 87 ? -18.793 31.172 23.080 1.00 29.54 131 ALA D N 1
ATOM 11073 C CA . ALA D 1 87 ? -17.947 30.195 23.746 1.00 29.57 131 ALA D CA 1
ATOM 11074 C C . ALA D 1 87 ? -17.937 28.898 22.963 1.00 28.78 131 ALA D C 1
ATOM 11075 O O . ALA D 1 87 ? -16.864 28.307 22.744 1.00 30.77 131 ALA D O 1
ATOM 11082 N N . ALA D 1 88 ? -19.123 28.449 22.528 1.00 24.82 132 ALA D N 1
ATOM 11083 C CA . ALA D 1 88 ? -19.244 27.249 21.705 1.00 24.26 132 ALA D CA 1
ATOM 11084 C C . ALA D 1 88 ? -18.448 27.357 20.417 1.00 25.15 132 ALA D C 1
ATOM 11085 O O . ALA D 1 88 ? -17.738 26.419 20.044 1.00 26.50 132 ALA D O 1
ATOM 11092 N N . GLN D 1 89 ? -18.570 28.493 19.702 1.00 24.18 133 GLN D N 1
ATOM 11093 C CA . GLN D 1 89 ? -17.932 28.612 18.386 1.00 23.96 133 GLN D CA 1
ATOM 11094 C C . GLN D 1 89 ? -16.424 28.674 18.528 1.00 24.69 133 GLN D C 1
ATOM 11095 O O . GLN D 1 89 ? -15.676 28.027 17.764 1.00 24.03 133 GLN D O 1
ATOM 11109 N N . PHE D 1 90 ? -15.927 29.445 19.506 1.00 26.95 134 PHE D N 1
ATOM 11110 C CA . PHE D 1 90 ? -14.479 29.508 19.666 1.00 27.00 134 PHE D CA 1
ATOM 11111 C C . PHE D 1 90 ? -13.934 28.160 20.157 1.00 26.67 134 PHE D C 1
ATOM 11112 O O . PHE D 1 90 ? -12.858 27.727 19.708 1.00 26.52 134 PHE D O 1
ATOM 11129 N N . THR D 1 91 ? -14.665 27.451 21.007 1.00 27.28 135 THR D N 1
ATOM 11130 C CA . THR D 1 91 ? -14.191 26.152 21.466 1.00 28.91 135 THR D CA 1
ATOM 11131 C C . THR D 1 91 ? -14.127 25.154 20.312 1.00 27.87 135 THR D C 1
ATOM 11132 O O . THR D 1 91 ? -13.090 24.501 20.089 1.00 28.29 135 THR D O 1
ATOM 11143 N N . GLY D 1 92 ? -15.232 25.021 19.572 1.00 25.41 136 GLY D N 1
ATOM 11144 C CA . GLY D 1 92 ? -15.260 24.134 18.422 1.00 25.00 136 GLY D CA 1
ATOM 11145 C C . GLY D 1 92 ? -14.149 24.439 17.445 1.00 25.66 136 GLY D C 1
ATOM 11146 O O . GLY D 1 92 ? -13.450 23.528 16.972 1.00 25.43 136 GLY D O 1
ATOM 11150 N N . ALA D 1 93 ? -13.938 25.732 17.158 1.00 26.32 137 ALA D N 1
ATOM 11151 C CA . ALA D 1 93 ? -12.956 26.159 16.143 1.00 26.89 137 ALA D CA 1
ATOM 11152 C C . ALA D 1 93 ? -11.524 25.855 16.592 1.00 27.63 137 ALA D C 1
ATOM 11153 O O . ALA D 1 93 ? -10.697 25.353 15.815 1.00 27.79 137 ALA D O 1
ATOM 11160 N N . ILE D 1 94 ? -11.192 26.178 17.847 1.00 28.24 138 ILE D N 1
ATOM 11161 C CA . ILE D 1 94 ? -9.833 25.937 18.295 1.00 28.77 138 ILE D CA 1
ATOM 11162 C C . ILE D 1 94 ? -9.561 24.435 18.398 1.00 26.75 138 ILE D C 1
ATOM 11163 O O . ILE D 1 94 ? -8.498 23.955 17.967 1.00 26.83 138 ILE D O 1
ATOM 11179 N N . ALA D 1 95 ? -10.513 23.678 18.972 1.00 23.22 139 ALA D N 1
ATOM 11180 C CA . ALA D 1 95 ? -10.362 22.242 19.063 1.00 22.75 139 ALA D CA 1
ATOM 11181 C C . ALA D 1 95 ? -10.124 21.642 17.673 1.00 22.69 139 ALA D C 1
ATOM 11182 O O . ALA D 1 95 ? -9.236 20.800 17.480 1.00 22.38 139 ALA D O 1
ATOM 11189 N N . ALA D 1 96 ? -10.934 22.059 16.703 1.00 23.41 140 ALA D N 1
ATOM 11190 C CA . ALA D 1 96 ? -10.753 21.563 15.329 1.00 23.56 140 ALA D CA 1
ATOM 11191 C C . ALA D 1 96 ? -9.354 21.871 14.826 1.00 22.91 140 ALA D C 1
ATOM 11192 O O . ALA D 1 96 ? -8.742 21.060 14.112 1.00 22.38 140 ALA D O 1
ATOM 11199 N N . SER D 1 97 ? -8.858 23.069 15.148 1.00 23.17 141 SER D N 1
ATOM 11200 C CA . SER D 1 97 ? -7.540 23.454 14.650 1.00 23.35 141 SER D CA 1
ATOM 11201 C C . SER D 1 97 ? -6.447 22.517 15.178 1.00 23.11 141 SER D C 1
ATOM 11202 O O . SER D 1 97 ? -5.516 22.135 14.452 1.00 22.11 141 SER D O 1
ATOM 11210 N N . PHE D 1 98 ? -6.546 22.141 16.424 1.00 27.26 142 PHE D N 1
ATOM 11211 C CA . PHE D 1 98 ? -5.476 21.323 16.995 1.00 28.46 142 PHE D CA 1
ATOM 11212 C C . PHE D 1 98 ? -5.616 19.862 16.593 1.00 27.90 142 PHE D C 1
ATOM 11213 O O . PHE D 1 98 ? -4.589 19.198 16.364 1.00 29.03 142 PHE D O 1
ATOM 11230 N N . VAL D 1 99 ? -6.846 19.373 16.373 1.00 24.56 143 VAL D N 1
ATOM 11231 C CA . VAL D 1 99 ? -6.994 18.045 15.760 1.00 24.20 143 VAL D CA 1
ATOM 11232 C C . VAL D 1 99 ? -6.324 18.004 14.410 1.00 23.77 143 VAL D C 1
ATOM 11233 O O . VAL D 1 99 ? -5.572 17.065 14.091 1.00 23.08 143 VAL D O 1
ATOM 11246 N N . LEU D 1 100 ? -6.581 19.045 13.592 1.00 22.89 144 LEU D N 1
ATOM 11247 C CA . LEU D 1 100 ? -5.930 19.148 12.289 1.00 23.25 144 LEU D CA 1
ATOM 11248 C C . LEU D 1 100 ? -4.428 19.200 12.409 1.00 24.55 144 LEU D C 1
ATOM 11249 O O . LEU D 1 100 ? -3.708 18.601 11.604 1.00 24.50 144 LEU D O 1
ATOM 11265 N N . LYS D 1 101 ? -3.924 19.992 13.359 1.00 26.96 145 LYS D N 1
ATOM 11266 C CA . LYS D 1 101 ? -2.474 20.062 13.521 1.00 27.74 145 LYS D CA 1
ATOM 11267 C C . LYS D 1 101 ? -1.906 18.650 13.699 1.00 26.72 145 LYS D C 1
ATOM 11268 O O . LYS D 1 101 ? -0.852 18.322 13.140 1.00 26.34 145 LYS D O 1
ATOM 11287 N N . ALA D 1 102 ? -2.608 17.815 14.442 1.00 24.62 146 ALA D N 1
ATOM 11288 C CA . ALA D 1 102 ? -2.153 16.411 14.563 1.00 25.45 146 ALA D CA 1
ATOM 11289 C C . ALA D 1 102 ? -2.311 15.599 13.272 1.00 27.64 146 ALA D C 1
ATOM 11290 O O . ALA D 1 102 ? -1.387 14.869 12.872 1.00 27.96 146 ALA D O 1
ATOM 11297 N N . VAL D 1 103 ? -3.487 15.635 12.624 1.00 29.46 147 VAL D N 1
ATOM 11298 C CA . VAL D 1 103 ? -3.704 14.696 11.502 1.00 30.24 147 VAL D CA 1
ATOM 11299 C C . VAL D 1 103 ? -3.260 15.167 10.123 1.00 29.40 147 VAL D C 1
ATOM 11300 O O . VAL D 1 103 ? -3.234 14.344 9.187 1.00 30.16 147 VAL D O 1
ATOM 11313 N N . ILE D 1 104 ? -2.856 16.432 9.946 1.00 27.65 148 ILE D N 1
ATOM 11314 C CA . ILE D 1 104 ? -2.294 16.864 8.651 1.00 27.19 148 ILE D CA 1
ATOM 11315 C C . ILE D 1 104 ? -0.793 17.137 8.751 1.00 26.87 148 ILE D C 1
ATOM 11316 O O . ILE D 1 104 ? -0.140 17.491 7.759 1.00 25.43 148 ILE D O 1
ATOM 11332 N N . HIS D 1 105 ? -0.214 16.888 9.925 1.00 28.05 149 HIS D N 1
ATOM 11333 C CA . HIS D 1 105 ? 1.233 16.865 10.075 1.00 28.47 149 HIS D CA 1
ATOM 11334 C C . HIS D 1 105 ? 1.851 16.067 8.951 1.00 26.64 149 HIS D C 1
ATOM 11335 O O . HIS D 1 105 ? 1.359 14.979 8.635 1.00 25.95 149 HIS D O 1
ATOM 11349 N N . PRO D 1 106 ? 2.975 16.519 8.377 1.00 26.01 150 PRO D N 1
ATOM 11350 C CA . PRO D 1 106 ? 3.887 17.622 8.717 1.00 25.74 150 PRO D CA 1
ATOM 11351 C C . PRO D 1 106 ? 3.495 18.972 8.152 1.00 26.71 150 PRO D C 1
ATOM 11352 O O . PRO D 1 106 ? 4.256 19.888 8.262 1.00 26.31 150 PRO D O 1
ATOM 11363 N N . VAL D 1 107 ? 2.274 19.130 7.643 1.00 28.53 151 VAL D N 1
ATOM 11364 C CA . VAL D 1 107 ? 1.791 20.475 7.357 1.00 28.88 151 VAL D CA 1
ATOM 11365 C C . VAL D 1 107 ? 1.619 21.221 8.663 1.00 29.33 151 VAL D C 1
ATOM 11366 O O . VAL D 1 107 ? 0.949 20.747 9.573 1.00 28.66 151 VAL D O 1
ATOM 11379 N N . ASP D 1 108 ? 2.222 22.404 8.755 1.00 31.42 152 ASP D N 1
ATOM 11380 C CA . ASP D 1 108 ? 2.208 23.169 10.004 1.00 33.27 152 ASP D CA 1
ATOM 11381 C C . ASP D 1 108 ? 1.535 24.530 9.911 1.00 31.32 152 ASP D C 1
ATOM 11382 O O . ASP D 1 108 ? 1.357 25.174 10.949 1.00 31.09 152 ASP D O 1
ATOM 11391 N N . VAL D 1 109 ? 1.193 24.986 8.710 1.00 28.98 153 VAL D N 1
ATOM 11392 C CA . VAL D 1 109 ? 0.288 26.130 8.522 1.00 27.57 153 VAL D CA 1
ATOM 11393 C C . VAL D 1 109 ? -1.137 25.604 8.322 1.00 25.86 153 VAL D C 1
ATOM 11394 O O . VAL D 1 109 ? -1.471 25.092 7.249 1.00 25.29 153 VAL D O 1
ATOM 11407 N N . ILE D 1 110 ? -1.980 25.786 9.308 1.00 26.14 154 ILE D N 1
ATOM 11408 C CA . ILE D 1 110 ? -3.219 25.022 9.342 1.00 26.30 154 ILE D CA 1
ATOM 11409 C C . ILE D 1 110 ? -4.388 25.827 8.753 1.00 25.62 154 ILE D C 1
ATOM 11410 O O . ILE D 1 110 ? -5.391 26.121 9.440 1.00 24.90 154 ILE D O 1
ATOM 11426 N N . GLY D 1 111 ? -4.309 26.150 7.473 1.00 26.63 155 GLY D N 1
ATOM 11427 C CA . GLY D 1 111 ? -5.462 26.748 6.807 1.00 26.64 155 GLY D CA 1
ATOM 11428 C C . GLY D 1 111 ? -5.730 28.171 7.275 1.00 26.48 155 GLY D C 1
ATOM 11429 O O . GLY D 1 111 ? -6.900 28.569 7.471 1.00 26.47 155 GLY D O 1
ATOM 11433 N N . THR D 1 112 ? -4.680 28.929 7.514 1.00 24.39 156 THR D N 1
ATOM 11434 C CA . THR D 1 112 ? -4.830 30.239 8.124 1.00 24.79 156 THR D CA 1
ATOM 11435 C C . THR D 1 112 ? -5.357 31.230 7.082 1.00 23.69 156 THR D C 1
ATOM 11436 O O . THR D 1 112 ? -5.203 31.026 5.876 1.00 24.16 156 THR D O 1
ATOM 11447 N N . THR D 1 113 ? -5.969 32.300 7.560 1.00 22.93 157 THR D N 1
ATOM 11448 C CA . THR D 1 113 ? -6.380 33.419 6.731 1.00 22.99 157 THR D CA 1
ATOM 11449 C C . THR D 1 113 ? -5.482 34.631 7.056 1.00 22.96 157 THR D C 1
ATOM 11450 O O . THR D 1 113 ? -5.560 35.191 8.178 1.00 22.20 157 THR D O 1
ATOM 11461 N N . THR D 1 114 ? -4.603 34.974 6.128 1.00 24.53 158 THR D N 1
ATOM 11462 C CA . THR D 1 114 ? -3.736 36.127 6.320 1.00 25.40 158 THR D CA 1
ATOM 11463 C C . THR D 1 114 ? -3.705 36.977 5.060 1.00 25.08 158 THR D C 1
ATOM 11464 O O . THR D 1 114 ? -3.930 36.466 3.972 1.00 24.88 158 THR D O 1
ATOM 11475 N N . PRO D 1 115 ? -3.423 38.292 5.198 1.00 24.76 159 PRO D N 1
ATOM 11476 C CA . PRO D 1 115 ? -3.480 39.212 4.058 1.00 25.36 159 PRO D CA 1
ATOM 11477 C C . PRO D 1 115 ? -2.422 38.971 3.003 1.00 26.63 159 PRO D C 1
ATOM 11478 O O . PRO D 1 115 ? -1.251 38.683 3.308 1.00 26.95 159 PRO D O 1
ATOM 11489 N N . VAL D 1 116 ? -2.860 39.026 1.765 1.00 26.44 160 VAL D N 1
ATOM 11490 C CA . VAL D 1 116 ? -1.972 39.093 0.596 1.00 28.30 160 VAL D CA 1
ATOM 11491 C C . VAL D 1 116 ? -1.891 40.546 0.200 1.00 29.01 160 VAL D C 1
ATOM 11492 O O . VAL D 1 116 ? -2.926 41.189 -0.011 1.00 29.31 160 VAL D O 1
ATOM 11505 N N . GLY D 1 117 ? -0.696 41.074 0.043 1.00 31.98 161 GLY D N 1
ATOM 11506 C CA . GLY D 1 117 ? -0.593 42.457 -0.327 1.00 32.71 161 GLY D CA 1
ATOM 11507 C C . GLY D 1 117 ? -0.940 43.377 0.824 1.00 31.47 161 GLY D C 1
ATOM 11508 O O . GLY D 1 117 ? -1.006 42.965 1.987 1.00 33.16 161 GLY D O 1
ATOM 11512 N N . PRO D 1 118 ? -1.215 44.636 0.513 1.00 26.30 162 PRO D N 1
ATOM 11513 C CA . PRO D 1 118 ? -1.481 45.614 1.578 1.00 25.25 162 PRO D CA 1
ATOM 11514 C C . PRO D 1 118 ? -2.661 45.256 2.424 1.00 25.31 162 PRO D C 1
ATOM 11515 O O . PRO D 1 118 ? -3.709 44.791 1.911 1.00 24.49 162 PRO D O 1
ATOM 11526 N N . HIS D 1 119 ? -2.485 45.442 3.765 1.00 26.44 163 HIS D N 1
ATOM 11527 C CA . HIS D 1 119 ? -3.463 44.914 4.705 1.00 26.45 163 HIS D CA 1
ATOM 11528 C C . HIS D 1 119 ? -4.801 45.623 4.605 1.00 26.21 163 HIS D C 1
ATOM 11529 O O . HIS D 1 119 ? -5.842 45.020 4.924 1.00 25.96 163 HIS D O 1
ATOM 11543 N N . TRP D 1 120 ? -4.792 46.894 4.159 1.00 27.27 164 TRP D N 1
ATOM 11544 C CA . TRP D 1 120 ? -6.053 47.624 4.085 1.00 27.45 164 TRP D CA 1
ATOM 11545 C C . TRP D 1 120 ? -6.992 46.979 3.068 1.00 26.92 164 TRP D C 1
ATOM 11546 O O . TRP D 1 120 ? -8.198 47.010 3.249 1.00 26.31 164 TRP D O 1
ATOM 11567 N N . HIS D 1 121 ? -6.447 46.423 1.982 1.00 26.91 165 HIS D N 1
ATOM 11568 C CA . HIS D 1 121 ? -7.264 45.656 1.027 1.00 26.26 165 HIS D CA 1
ATOM 11569 C C . HIS D 1 121 ? -8.038 44.548 1.722 1.00 25.15 165 HIS D C 1
ATOM 11570 O O . HIS D 1 121 ? -9.246 44.345 1.492 1.00 24.60 165 HIS D O 1
ATOM 11584 N N . SER D 1 122 ? -7.360 43.773 2.561 1.00 24.68 166 SER D N 1
ATOM 11585 C CA . SER D 1 122 ? -8.027 42.710 3.296 1.00 24.06 166 SER D CA 1
ATOM 11586 C C . SER D 1 122 ? -9.123 43.229 4.217 1.00 24.45 166 SER D C 1
ATOM 11587 O O . SER D 1 122 ? -10.175 42.571 4.375 1.00 23.52 166 SER D O 1
ATOM 11595 N N . LEU D 1 123 ? -8.901 44.379 4.875 1.00 25.30 167 LEU D N 1
ATOM 11596 C CA . LEU D 1 123 ? -9.971 44.968 5.675 1.00 24.43 167 LEU D CA 1
ATOM 11597 C C . LEU D 1 123 ? -11.197 45.303 4.813 1.00 23.48 167 LEU D C 1
ATOM 11598 O O . LEU D 1 123 ? -12.338 44.891 5.118 1.00 22.68 167 LEU D O 1
ATOM 11614 N N . VAL D 1 124 ? -10.990 46.086 3.762 1.00 24.85 168 VAL D N 1
ATOM 11615 C CA . VAL D 1 124 ? -12.125 46.461 2.900 1.00 25.57 168 VAL D CA 1
ATOM 11616 C C . VAL D 1 124 ? -12.847 45.204 2.393 1.00 25.40 168 VAL D C 1
ATOM 11617 O O . VAL D 1 124 ? -14.077 45.091 2.450 1.00 25.33 168 VAL D O 1
ATOM 11630 N N . VAL D 1 125 ? -12.072 44.234 1.888 1.00 23.49 169 VAL D N 1
ATOM 11631 C CA . VAL D 1 125 ? -12.687 43.060 1.255 1.00 23.03 169 VAL D CA 1
ATOM 11632 C C . VAL D 1 125 ? -13.408 42.198 2.254 1.00 22.14 169 VAL D C 1
ATOM 11633 O O . VAL D 1 125 ? -14.511 41.703 1.964 1.00 21.51 169 VAL D O 1
ATOM 11646 N N . GLU D 1 126 ? -12.833 41.992 3.452 1.00 22.62 170 GLU D N 1
ATOM 11647 C CA . GLU D 1 126 ? -13.530 41.242 4.468 1.00 22.36 170 GLU D CA 1
ATOM 11648 C C . GLU D 1 126 ? -14.852 41.903 4.810 1.00 21.76 170 GLU D C 1
ATOM 11649 O O . GLU D 1 126 ? -15.861 41.207 5.053 1.00 20.03 170 GLU D O 1
ATOM 11661 N N . VAL D 1 127 ? -14.859 43.237 4.871 1.00 22.17 171 VAL D N 1
ATOM 11662 C CA . VAL D 1 127 ? -16.115 43.925 5.155 1.00 22.94 171 VAL D CA 1
ATOM 11663 C C . VAL D 1 127 ? -17.147 43.618 4.075 1.00 22.80 171 VAL D C 1
ATOM 11664 O O . VAL D 1 127 ? -18.307 43.284 4.375 1.00 22.56 171 VAL D O 1
ATOM 11677 N N . ILE D 1 128 ? -16.775 43.826 2.815 1.00 22.52 172 ILE D N 1
ATOM 11678 C CA . ILE D 1 128 ? -17.734 43.701 1.739 1.00 23.31 172 ILE D CA 1
ATOM 11679 C C . ILE D 1 128 ? -18.220 42.243 1.603 1.00 22.23 172 ILE D C 1
ATOM 11680 O O . ILE D 1 128 ? -19.437 41.985 1.479 1.00 21.55 172 ILE D O 1
ATOM 11696 N N . VAL D 1 129 ? -17.302 41.272 1.662 1.00 19.93 173 VAL D N 1
ATOM 11697 C CA . VAL D 1 129 ? -17.764 39.892 1.433 1.00 19.78 173 VAL D CA 1
ATOM 11698 C C . VAL D 1 129 ? -18.539 39.400 2.627 1.00 19.58 173 VAL D C 1
ATOM 11699 O O . VAL D 1 129 ? -19.518 38.615 2.482 1.00 19.49 173 VAL D O 1
ATOM 11712 N N . THR D 1 130 ? -18.218 39.923 3.841 1.00 20.11 174 THR D N 1
ATOM 11713 C CA . THR D 1 130 ? -18.996 39.516 5.000 1.00 20.21 174 THR D CA 1
ATOM 11714 C C . THR D 1 130 ? -20.370 40.185 4.941 1.00 20.53 174 THR D C 1
ATOM 11715 O O . THR D 1 130 ? -21.368 39.563 5.315 1.00 21.04 174 THR D O 1
ATOM 11726 N N . PHE D 1 131 ? -20.419 41.428 4.454 1.00 20.47 175 PHE D N 1
ATOM 11727 C CA . PHE D 1 131 ? -21.715 42.116 4.225 1.00 20.65 175 PHE D CA 1
ATOM 11728 C C . PHE D 1 131 ? -22.609 41.257 3.327 1.00 20.72 175 PHE D C 1
ATOM 11729 O O . PHE D 1 131 ? -23.801 41.012 3.627 1.00 20.16 175 PHE D O 1
ATOM 11746 N N . ASN D 1 132 ? -22.040 40.781 2.223 1.00 20.94 176 ASN D N 1
ATOM 11747 C CA . ASN D 1 132 ? -22.805 39.922 1.306 1.00 21.24 176 ASN D CA 1
ATOM 11748 C C . ASN D 1 132 ? -23.383 38.714 2.029 1.00 20.90 176 ASN D C 1
ATOM 11749 O O . ASN D 1 132 ? -24.593 38.388 1.890 1.00 20.28 176 ASN D O 1
ATOM 11760 N N . MET D 1 133 ? -22.546 38.030 2.803 1.00 21.72 177 MET D N 1
ATOM 11761 C CA . MET D 1 133 ? -22.992 36.841 3.518 1.00 22.40 177 MET D CA 1
ATOM 11762 C C . MET D 1 133 ? -24.114 37.185 4.487 1.00 21.12 177 MET D C 1
ATOM 11763 O O . MET D 1 133 ? -25.170 36.543 4.501 1.00 19.69 177 MET D O 1
ATOM 11777 N N . MET D 1 134 ? -23.927 38.234 5.288 1.00 20.09 178 MET D N 1
ATOM 11778 C CA . MET D 1 134 ? -24.945 38.506 6.301 1.00 19.31 178 MET D CA 1
ATOM 11779 C C . MET D 1 134 ? -26.246 39.029 5.711 1.00 19.26 178 MET D C 1
ATOM 11780 O O . MET D 1 134 ? -27.304 38.782 6.268 1.00 19.02 178 MET D O 1
ATOM 11794 N N . PHE D 1 135 ? -26.168 39.816 4.626 1.00 20.57 179 PHE D N 1
ATOM 11795 C CA . PHE D 1 135 ? -27.329 40.320 3.912 1.00 21.04 179 PHE D CA 1
ATOM 11796 C C . PHE D 1 135 ? -28.242 39.181 3.462 1.00 21.61 179 PHE D C 1
ATOM 11797 O O . PHE D 1 135 ? -29.445 39.154 3.785 1.00 20.66 179 PHE D O 1
ATOM 11814 N N . VAL D 1 136 ? -27.665 38.178 2.749 1.00 22.36 180 VAL D N 1
ATOM 11815 C CA . VAL D 1 136 ? -28.496 37.047 2.373 1.00 22.60 180 VAL D CA 1
ATOM 11816 C C . VAL D 1 136 ? -28.916 36.265 3.602 1.00 22.78 180 VAL D C 1
ATOM 11817 O O . VAL D 1 136 ? -30.020 35.722 3.664 1.00 23.26 180 VAL D O 1
ATOM 11830 N N . THR D 1 137 ? -28.049 36.159 4.598 1.00 22.71 181 THR D N 1
ATOM 11831 C CA . THR D 1 137 ? -28.394 35.393 5.780 1.00 22.48 181 THR D CA 1
ATOM 11832 C C . THR D 1 137 ? -29.670 35.928 6.422 1.00 23.22 181 THR D C 1
ATOM 11833 O O . THR D 1 137 ? -30.582 35.158 6.750 1.00 22.37 181 THR D O 1
ATOM 11844 N N . LEU D 1 138 ? -29.736 37.242 6.620 1.00 24.39 182 LEU D N 1
ATOM 11845 C CA . LEU D 1 138 ? -30.906 37.825 7.289 1.00 24.96 182 LEU D CA 1
ATOM 11846 C C . LEU D 1 138 ? -32.138 37.609 6.439 1.00 24.51 182 LEU D C 1
ATOM 11847 O O . LEU D 1 138 ? -33.222 37.264 6.962 1.00 24.51 182 LEU D O 1
ATOM 11863 N N . ALA D 1 139 ? -32.007 37.712 5.122 1.00 24.46 183 ALA D N 1
ATOM 11864 C CA . ALA D 1 139 ? -33.162 37.355 4.283 1.00 24.11 183 ALA D CA 1
ATOM 11865 C C . ALA D 1 139 ? -33.628 35.919 4.533 1.00 22.56 183 ALA D C 1
ATOM 11866 O O . ALA D 1 139 ? -34.798 35.654 4.881 1.00 22.19 183 ALA D O 1
ATOM 11873 N N . VAL D 1 140 ? -32.734 34.951 4.363 1.00 20.72 184 VAL D N 1
ATOM 11874 C CA . VAL D 1 140 ? -33.251 33.583 4.362 1.00 20.90 184 VAL D CA 1
ATOM 11875 C C . VAL D 1 140 ? -33.545 33.059 5.754 1.00 21.91 184 VAL D C 1
ATOM 11876 O O . VAL D 1 140 ? -34.412 32.210 5.885 1.00 22.02 184 VAL D O 1
ATOM 11889 N N . ALA D 1 141 ? -32.908 33.582 6.806 1.00 22.27 185 ALA D N 1
ATOM 11890 C CA . ALA D 1 141 ? -33.209 33.104 8.140 1.00 22.24 185 ALA D CA 1
ATOM 11891 C C . ALA D 1 141 ? -34.376 33.818 8.769 1.00 22.52 185 ALA D C 1
ATOM 11892 O O . ALA D 1 141 ? -34.970 33.260 9.691 1.00 22.80 185 ALA D O 1
ATOM 11899 N N . THR D 1 142 ? -34.676 35.057 8.351 1.00 21.56 186 THR D N 1
ATOM 11900 C CA . THR D 1 142 ? -35.670 35.813 9.106 1.00 23.19 186 THR D CA 1
ATOM 11901 C C . THR D 1 142 ? -36.830 36.372 8.280 1.00 23.90 186 THR D C 1
ATOM 11902 O O . THR D 1 142 ? -37.777 36.843 8.886 1.00 23.93 186 THR D O 1
ATOM 11913 N N . ASP D 1 143 ? -36.777 36.378 6.953 1.00 24.33 187 ASP D N 1
ATOM 11914 C CA . ASP D 1 143 ? -37.830 36.995 6.150 1.00 24.27 187 ASP D CA 1
ATOM 11915 C C . ASP D 1 143 ? -38.778 35.898 5.656 1.00 24.50 187 ASP D C 1
ATOM 11916 O O . ASP D 1 143 ? -38.369 34.982 4.901 1.00 24.13 187 ASP D O 1
ATOM 11925 N N . THR D 1 144 ? -40.065 36.002 6.062 1.00 24.47 188 THR D N 1
ATOM 11926 C CA . THR D 1 144 ? -41.033 34.997 5.639 1.00 25.05 188 THR D CA 1
ATOM 11927 C C . THR D 1 144 ? -41.217 34.951 4.124 1.00 24.60 188 THR D C 1
ATOM 11928 O O . THR D 1 144 ? -41.660 33.933 3.608 1.00 25.49 188 THR D O 1
ATOM 11939 N N . ARG D 1 145 ? -40.929 36.024 3.391 1.00 23.12 189 ARG D N 1
ATOM 11940 C CA . ARG D 1 145 ? -41.041 36.010 1.942 1.00 23.37 189 ARG D CA 1
ATOM 11941 C C . ARG D 1 145 ? -39.863 35.369 1.233 1.00 24.35 189 ARG D C 1
ATOM 11942 O O . ARG D 1 145 ? -39.943 35.130 0.017 1.00 24.32 189 ARG D O 1
ATOM 11963 N N . ALA D 1 146 ? -38.751 35.186 1.922 1.00 25.86 190 ALA D N 1
ATOM 11964 C CA . ALA D 1 146 ? -37.599 34.507 1.315 1.00 26.11 190 ALA D CA 1
ATOM 11965 C C . ALA D 1 146 ? -37.784 32.988 1.319 1.00 24.98 190 ALA D C 1
ATOM 11966 O O . ALA D 1 146 ? -38.683 32.450 1.959 1.00 24.55 190 ALA D O 1
ATOM 11973 N N . VAL D 1 147 ? -36.930 32.273 0.573 1.00 23.54 191 VAL D N 1
ATOM 11974 C CA . VAL D 1 147 ? -37.062 30.806 0.451 1.00 23.13 191 VAL D CA 1
ATOM 11975 C C . VAL D 1 147 ? -36.210 30.177 1.551 1.00 23.94 191 VAL D C 1
ATOM 11976 O O . VAL D 1 147 ? -35.045 29.803 1.367 1.00 23.46 191 VAL D O 1
ATOM 11989 N N . GLY D 1 148 ? -36.820 30.011 2.713 1.00 25.79 192 GLY D N 1
ATOM 11990 C CA . GLY D 1 148 ? -36.091 29.504 3.878 1.00 27.42 192 GLY D CA 1
ATOM 11991 C C . GLY D 1 148 ? -35.486 28.130 3.682 1.00 27.85 192 GLY D C 1
ATOM 11992 O O . GLY D 1 148 ? -34.365 27.871 4.147 1.00 28.94 192 GLY D O 1
ATOM 11996 N N . GLU D 1 149 ? -36.170 27.263 2.948 1.00 26.83 193 GLU D N 1
ATOM 11997 C CA . GLU D 1 149 ? -35.665 25.912 2.681 1.00 26.55 193 GLU D CA 1
ATOM 11998 C C . GLU D 1 149 ? -34.326 25.926 1.958 1.00 24.55 193 GLU D C 1
ATOM 11999 O O . GLU D 1 149 ? -33.603 24.928 1.975 1.00 23.22 193 GLU D O 1
ATOM 12011 N N . LEU D 1 150 ? -34.032 27.009 1.264 1.00 25.03 194 LEU D N 1
ATOM 12012 C CA . LEU D 1 150 ? -32.794 27.139 0.504 1.00 24.64 194 LEU D CA 1
ATOM 12013 C C . LEU D 1 150 ? -31.725 27.927 1.253 1.00 23.32 194 LEU D C 1
ATOM 12014 O O . LEU D 1 150 ? -30.699 28.281 0.638 1.00 23.45 194 LEU D O 1
ATOM 12030 N N . ALA D 1 151 ? -31.918 28.177 2.565 1.00 21.52 195 ALA D N 1
ATOM 12031 C CA . ALA D 1 151 ? -30.975 28.992 3.320 1.00 21.27 195 ALA D CA 1
ATOM 12032 C C . ALA D 1 151 ? -29.568 28.401 3.243 1.00 22.04 195 ALA D C 1
ATOM 12033 O O . ALA D 1 151 ? -28.600 29.102 2.918 1.00 22.03 195 ALA D O 1
ATOM 12040 N N . GLY D 1 152 ? -29.460 27.084 3.495 1.00 22.29 196 GLY D N 1
ATOM 12041 C CA . GLY D 1 152 ? -28.151 26.434 3.418 1.00 22.28 196 GLY D CA 1
ATOM 12042 C C . GLY D 1 152 ? -27.461 26.738 2.122 1.00 23.13 196 GLY D C 1
ATOM 12043 O O . GLY D 1 152 ? -26.303 27.211 2.107 1.00 23.35 196 GLY D O 1
ATOM 12047 N N . LEU D 1 153 ? -28.153 26.502 0.994 1.00 23.94 197 LEU D N 1
ATOM 12048 C CA . LEU D 1 153 ? -27.496 26.683 -0.307 1.00 24.08 197 LEU D CA 1
ATOM 12049 C C . LEU D 1 153 ? -27.135 28.147 -0.521 1.00 22.56 197 LEU D C 1
ATOM 12050 O O . LEU D 1 153 ? -26.082 28.458 -1.093 1.00 22.90 197 LEU D O 1
ATOM 12066 N N . ALA D 1 154 ? -28.019 29.084 -0.085 1.00 19.85 198 ALA D N 1
ATOM 12067 C CA . ALA D 1 154 ? -27.716 30.484 -0.325 1.00 19.77 198 ALA D CA 1
ATOM 12068 C C . ALA D 1 154 ? -26.538 30.937 0.506 1.00 19.63 198 ALA D C 1
ATOM 12069 O O . ALA D 1 154 ? -25.642 31.635 -0.019 1.00 19.75 198 ALA D O 1
ATOM 12076 N N . VAL D 1 155 ? -26.489 30.513 1.784 1.00 19.44 199 VAL D N 1
ATOM 12077 C CA . VAL D 1 155 ? -25.415 31.023 2.619 1.00 19.30 199 VAL D CA 1
ATOM 12078 C C . VAL D 1 155 ? -24.105 30.315 2.201 1.00 19.41 199 VAL D C 1
ATOM 12079 O O . VAL D 1 155 ? -23.056 30.953 2.043 1.00 19.36 199 VAL D O 1
ATOM 12092 N N . GLY D 1 156 ? -24.188 29.002 1.941 1.00 20.24 200 GLY D N 1
ATOM 12093 C CA . GLY D 1 156 ? -22.984 28.298 1.451 1.00 20.62 200 GLY D CA 1
ATOM 12094 C C . GLY D 1 156 ? -22.453 28.895 0.188 1.00 19.63 200 GLY D C 1
ATOM 12095 O O . GLY D 1 156 ? -21.219 28.934 -0.025 1.00 20.51 200 GLY D O 1
ATOM 12099 N N . SER D 1 157 ? -23.336 29.407 -0.672 1.00 19.76 201 SER D N 1
ATOM 12100 C CA . SER D 1 157 ? -22.875 30.032 -1.903 1.00 19.96 201 SER D CA 1
ATOM 12101 C C . SER D 1 157 ? -22.096 31.308 -1.594 1.00 19.93 201 SER D C 1
ATOM 12102 O O . SER D 1 157 ? -21.024 31.549 -2.176 1.00 20.04 201 SER D O 1
ATOM 12110 N N . ALA D 1 158 ? -22.565 32.095 -0.624 1.00 19.78 202 ALA D N 1
ATOM 12111 C CA . ALA D 1 158 ? -21.801 33.291 -0.254 1.00 19.75 202 ALA D CA 1
ATOM 12112 C C . ALA D 1 158 ? -20.448 32.884 0.297 1.00 19.66 202 ALA D C 1
ATOM 12113 O O . ALA D 1 158 ? -19.427 33.456 -0.083 1.00 19.75 202 ALA D O 1
ATOM 12120 N N . VAL D 1 159 ? -20.415 31.768 1.067 1.00 19.53 203 VAL D N 1
ATOM 12121 C CA . VAL D 1 159 ? -19.144 31.400 1.645 1.00 19.77 203 VAL D CA 1
ATOM 12122 C C . VAL D 1 159 ? -18.195 30.950 0.544 1.00 20.39 203 VAL D C 1
ATOM 12123 O O . VAL D 1 159 ? -17.011 31.309 0.537 1.00 19.68 203 VAL D O 1
ATOM 12136 N N . CYS D 1 160 ? -18.733 30.208 -0.451 1.00 19.81 204 CYS D N 1
ATOM 12137 C CA . CYS D 1 160 ? -17.904 29.784 -1.548 1.00 19.99 204 CYS D CA 1
ATOM 12138 C C . CYS D 1 160 ? -17.307 30.977 -2.284 1.00 20.14 204 CYS D C 1
ATOM 12139 O O . CYS D 1 160 ? -16.097 31.019 -2.559 1.00 20.23 204 CYS D O 1
ATOM 12147 N N . ILE D 1 161 ? -18.140 31.986 -2.610 1.00 20.24 205 ILE D N 1
ATOM 12148 C CA . ILE D 1 161 ? -17.642 33.173 -3.302 1.00 20.36 205 ILE D CA 1
ATOM 12149 C C . ILE D 1 161 ? -16.520 33.806 -2.478 1.00 20.54 205 ILE D C 1
ATOM 12150 O O . ILE D 1 161 ? -15.444 34.172 -3.021 1.00 20.39 205 ILE D O 1
ATOM 12166 N N . THR D 1 162 ? -16.740 33.900 -1.153 1.00 20.16 206 THR D N 1
ATOM 12167 C CA . THR D 1 162 ? -15.726 34.516 -0.314 1.00 19.97 206 THR D CA 1
ATOM 12168 C C . THR D 1 162 ? -14.415 33.778 -0.435 1.00 21.29 206 THR D C 1
ATOM 12169 O O . THR D 1 162 ? -13.342 34.389 -0.620 1.00 21.10 206 THR D O 1
ATOM 12180 N N . SER D 1 163 ? -14.486 32.446 -0.374 1.00 21.59 207 SER D N 1
ATOM 12181 C CA . SER D 1 163 ? -13.272 31.637 -0.435 1.00 21.28 207 SER D CA 1
ATOM 12182 C C . SER D 1 163 ? -12.569 31.811 -1.778 1.00 20.55 207 SER D C 1
ATOM 12183 O O . SER D 1 163 ? -11.341 31.984 -1.819 1.00 20.36 207 SER D O 1
ATOM 12191 N N . ILE D 1 164 ? -13.330 31.877 -2.866 1.00 20.45 208 ILE D N 1
ATOM 12192 C CA . ILE D 1 164 ? -12.715 32.015 -4.191 1.00 20.70 208 ILE D CA 1
ATOM 12193 C C . ILE D 1 164 ? -12.100 33.399 -4.368 1.00 21.00 208 ILE D C 1
ATOM 12194 O O . ILE D 1 164 ? -10.928 33.540 -4.752 1.00 21.25 208 ILE D O 1
ATOM 12210 N N . PHE D 1 165 ? -12.866 34.442 -4.106 1.00 22.25 209 PHE D N 1
ATOM 12211 C CA . PHE D 1 165 ? -12.372 35.775 -4.418 1.00 23.58 209 PHE D CA 1
ATOM 12212 C C . PHE D 1 165 ? -11.584 36.393 -3.243 1.00 22.15 209 PHE D C 1
ATOM 12213 O O . PHE D 1 165 ? -10.417 36.764 -3.382 1.00 21.92 209 PHE D O 1
ATOM 12230 N N . ALA D 1 166 ? -12.185 36.493 -2.084 1.00 20.51 210 ALA D N 1
ATOM 12231 C CA . ALA D 1 166 ? -11.431 37.027 -0.945 1.00 20.54 210 ALA D CA 1
ATOM 12232 C C . ALA D 1 166 ? -10.296 36.103 -0.498 1.00 21.52 210 ALA D C 1
ATOM 12233 O O . ALA D 1 166 ? -9.320 36.574 0.112 1.00 21.39 210 ALA D O 1
ATOM 12240 N N . GLY D 1 167 ? -10.379 34.833 -0.800 1.00 21.07 211 GLY D N 1
ATOM 12241 C CA . GLY D 1 167 ? -9.252 33.942 -0.556 1.00 20.94 211 GLY D CA 1
ATOM 12242 C C . GLY D 1 167 ? -7.945 34.427 -1.164 1.00 21.53 211 GLY D C 1
ATOM 12243 O O . GLY D 1 167 ? -6.894 34.104 -0.619 1.00 20.98 211 GLY D O 1
ATOM 12247 N N . ALA D 1 168 ? -8.002 35.138 -2.317 1.00 22.54 212 ALA D N 1
ATOM 12248 C CA . ALA D 1 168 ? -6.780 35.651 -3.006 1.00 23.22 212 ALA D CA 1
ATOM 12249 C C . ALA D 1 168 ? -6.254 36.976 -2.404 1.00 23.79 212 ALA D C 1
ATOM 12250 O O . ALA D 1 168 ? -5.175 37.439 -2.822 1.00 23.86 212 ALA D O 1
ATOM 12257 N N . ILE D 1 169 ? -6.980 37.571 -1.429 1.00 25.24 213 ILE D N 1
ATOM 12258 C CA . ILE D 1 169 ? -6.659 38.860 -0.840 1.00 26.59 213 ILE D CA 1
ATOM 12259 C C . ILE D 1 169 ? -6.526 38.717 0.693 1.00 25.60 213 ILE D C 1
ATOM 12260 O O . ILE D 1 169 ? -5.445 38.968 1.225 1.00 26.38 213 ILE D O 1
ATOM 12276 N N . SER D 1 170 ? -7.579 38.319 1.423 1.00 22.87 214 SER D N 1
ATOM 12277 C CA . SER D 1 170 ? -7.528 38.168 2.880 1.00 22.53 214 SER D CA 1
ATOM 12278 C C . SER D 1 170 ? -7.469 36.730 3.370 1.00 23.20 214 SER D C 1
ATOM 12279 O O . SER D 1 170 ? -7.374 36.483 4.594 1.00 22.82 214 SER D O 1
ATOM 12287 N N . GLY D 1 171 ? -7.575 35.767 2.470 1.00 24.20 215 GLY D N 1
ATOM 12288 C CA . GLY D 1 171 ? -7.884 34.398 2.839 1.00 24.72 215 GLY D CA 1
ATOM 12289 C C . GLY D 1 171 ? -9.364 34.083 2.973 1.00 25.68 215 GLY D C 1
ATOM 12290 O O . GLY D 1 171 ? -9.730 32.909 3.171 1.00 25.18 215 GLY D O 1
ATOM 12294 N N . GLY D 1 172 ? -10.218 35.070 2.848 1.00 26.62 216 GLY D N 1
ATOM 12295 C CA . GLY D 1 172 ? -11.663 34.831 2.885 1.00 28.00 216 GLY D CA 1
ATOM 12296 C C . GLY D 1 172 ? -12.215 34.222 4.156 1.00 28.18 216 GLY D C 1
ATOM 12297 O O . GLY D 1 172 ? -12.610 33.043 4.131 1.00 29.48 216 GLY D O 1
ATOM 12301 N N . SER D 1 173 ? -12.287 34.997 5.248 1.00 24.88 217 SER D N 1
ATOM 12302 C CA . SER D 1 173 ? -12.715 34.453 6.534 1.00 23.33 217 SER D CA 1
ATOM 12303 C C . SER D 1 173 ? -14.179 34.737 6.878 1.00 22.32 217 SER D C 1
ATOM 12304 O O . SER D 1 173 ? -14.949 33.787 7.065 1.00 21.25 217 SER D O 1
ATOM 12312 N N . MET D 1 174 ? -14.543 36.014 7.049 1.00 23.60 218 MET D N 1
ATOM 12313 C CA . MET D 1 174 ? -15.840 36.464 7.590 1.00 23.92 218 MET D CA 1
ATOM 12314 C C . MET D 1 174 ? -16.105 36.002 9.005 1.00 22.14 218 MET D C 1
ATOM 12315 O O . MET D 1 174 ? -17.229 36.128 9.487 1.00 23.31 218 MET D O 1
ATOM 12329 N N . ASN D 1 175 ? -15.135 35.416 9.678 1.00 20.77 219 ASN D N 1
ATOM 12330 C CA . ASN D 1 175 ? -15.423 34.573 10.830 1.00 21.66 219 ASN D CA 1
ATOM 12331 C C . ASN D 1 175 ? -14.247 34.621 11.805 1.00 23.02 219 ASN D C 1
ATOM 12332 O O . ASN D 1 175 ? -13.236 33.936 11.605 1.00 22.29 219 ASN D O 1
ATOM 12343 N N . PRO D 1 176 ? -14.352 35.430 12.878 1.00 25.43 220 PRO D N 1
ATOM 12344 C CA . PRO D 1 176 ? -13.239 35.523 13.838 1.00 25.95 220 PRO D CA 1
ATOM 12345 C C . PRO D 1 176 ? -12.837 34.180 14.404 1.00 26.48 220 PRO D C 1
ATOM 12346 O O . PRO D 1 176 ? -11.643 33.946 14.602 1.00 26.45 220 PRO D O 1
ATOM 12357 N N . ALA D 1 177 ? -13.790 33.291 14.656 1.00 27.42 221 ALA D N 1
ATOM 12358 C CA . ALA D 1 177 ? -13.462 31.960 15.181 1.00 27.83 221 ALA D CA 1
ATOM 12359 C C . ALA D 1 177 ? -12.674 31.121 14.184 1.00 27.19 221 ALA D C 1
ATOM 12360 O O . ALA D 1 177 ? -11.686 30.470 14.564 1.00 27.34 221 ALA D O 1
ATOM 12367 N N . ARG D 1 178 ? -13.083 31.137 12.883 1.00 25.54 222 ARG D N 1
ATOM 12368 C CA . ARG D 1 178 ? -12.434 30.328 11.854 1.00 23.86 222 ARG D CA 1
ATOM 12369 C C . ARG D 1 178 ? -11.073 30.866 11.554 1.00 23.15 222 ARG D C 1
ATOM 12370 O O . ARG D 1 178 ? -10.199 30.118 11.049 1.00 23.51 222 ARG D O 1
ATOM 12391 N N . THR D 1 179 ? -10.857 32.162 11.839 1.00 22.53 223 THR D N 1
ATOM 12392 C CA . THR D 1 179 ? -9.493 32.699 11.739 1.00 21.66 223 THR D CA 1
ATOM 12393 C C . THR D 1 179 ? -8.672 32.346 12.972 1.00 22.80 223 THR D C 1
ATOM 12394 O O . THR D 1 179 ? -7.520 31.894 12.848 1.00 21.95 223 THR D O 1
ATOM 12405 N N . LEU D 1 180 ? -9.239 32.544 14.159 1.00 25.45 224 LEU D N 1
ATOM 12406 C CA . LEU D 1 180 ? -8.440 32.454 15.386 1.00 28.01 224 LEU D CA 1
ATOM 12407 C C . LEU D 1 180 ? -7.939 31.025 15.646 1.00 28.94 224 LEU D C 1
ATOM 12408 O O . LEU D 1 180 ? -6.769 30.849 15.999 1.00 29.88 224 LEU D O 1
ATOM 12424 N N . GLY D 1 181 ? -8.775 29.994 15.464 1.00 28.82 225 GLY D N 1
ATOM 12425 C CA . GLY D 1 181 ? -8.318 28.622 15.720 1.00 28.54 225 GLY D CA 1
ATOM 12426 C C . GLY D 1 181 ? -7.052 28.250 14.979 1.00 28.71 225 GLY D C 1
ATOM 12427 O O . GLY D 1 181 ? -5.993 27.852 15.560 1.00 29.01 225 GLY D O 1
ATOM 12431 N N . PRO D 1 182 ? -7.125 28.373 13.641 1.00 26.84 226 PRO D N 1
ATOM 12432 C CA . PRO D 1 182 ? -5.927 28.101 12.823 1.00 25.72 226 PRO D CA 1
ATOM 12433 C C . PRO D 1 182 ? -4.753 28.954 13.211 1.00 23.99 226 PRO D C 1
ATOM 12434 O O . PRO D 1 182 ? -3.635 28.465 13.152 1.00 24.36 226 PRO D O 1
ATOM 12445 N N . ALA D 1 183 ? -4.969 30.217 13.604 1.00 21.08 227 ALA D N 1
ATOM 12446 C CA . ALA D 1 183 ? -3.805 31.072 13.928 1.00 21.54 227 ALA D CA 1
ATOM 12447 C C . ALA D 1 183 ? -3.052 30.539 15.156 1.00 22.93 227 ALA D C 1
ATOM 12448 O O . ALA D 1 183 ? -1.794 30.469 15.175 1.00 22.67 227 ALA D O 1
ATOM 12455 N N . LEU D 1 184 ? -3.795 30.142 16.182 1.00 27.27 228 LEU D N 1
ATOM 12456 C CA . LEU D 1 184 ? -3.186 29.565 17.373 1.00 28.98 228 LEU D CA 1
ATOM 12457 C C . LEU D 1 184 ? -2.440 28.296 17.023 1.00 30.19 228 LEU D C 1
ATOM 12458 O O . LEU D 1 184 ? -1.298 28.108 17.445 1.00 30.49 228 LEU D O 1
ATOM 12474 N N . ALA D 1 185 ? -3.071 27.411 16.215 1.00 30.64 229 ALA D N 1
ATOM 12475 C CA . ALA D 1 185 ? -2.454 26.124 15.901 1.00 30.40 229 ALA D CA 1
ATOM 12476 C C . ALA D 1 185 ? -1.272 26.251 14.973 1.00 29.77 229 ALA D C 1
ATOM 12477 O O . ALA D 1 185 ? -0.456 25.340 14.945 1.00 31.01 229 ALA D O 1
ATOM 12484 N N . SER D 1 186 ? -1.170 27.347 14.204 1.00 27.50 230 SER D N 1
ATOM 12485 C CA . SER D 1 186 ? -0.060 27.629 13.308 1.00 28.06 230 SER D CA 1
ATOM 12486 C C . SER D 1 186 ? 0.999 28.565 13.906 1.00 29.47 230 SER D C 1
ATOM 12487 O O . SER D 1 186 ? 2.054 28.759 13.277 1.00 28.59 230 SER D O 1
ATOM 12495 N N . ASN D 1 187 ? 0.718 29.207 15.035 1.00 33.07 231 ASN D N 1
ATOM 12496 C CA . ASN D 1 187 ? 1.567 30.285 15.538 1.00 35.70 231 ASN D CA 1
ATOM 12497 C C . ASN D 1 187 ? 1.748 31.346 14.455 1.00 36.83 231 ASN D C 1
ATOM 12498 O O . ASN D 1 187 ? 2.857 31.739 14.091 1.00 37.70 231 ASN D O 1
ATOM 12509 N N . ARG D 1 188 ? 0.617 31.818 13.944 1.00 36.29 232 ARG D N 1
ATOM 12510 C CA . ARG D 1 188 ? 0.563 32.676 12.765 1.00 37.46 232 ARG D CA 1
ATOM 12511 C C . ARG D 1 188 ? -0.555 33.661 13.045 1.00 36.14 232 ARG D C 1
ATOM 12512 O O . ARG D 1 188 ? -1.706 33.227 13.168 1.00 35.28 232 ARG D O 1
ATOM 12533 N N . PHE D 1 189 ? -0.217 34.975 13.146 1.00 34.97 233 PHE D N 1
ATOM 12534 C CA . PHE D 1 189 ? -1.199 35.969 13.565 1.00 32.86 233 PHE D CA 1
ATOM 12535 C C . PHE D 1 189 ? -1.171 37.225 12.707 1.00 32.70 233 PHE D C 1
ATOM 12536 O O . PHE D 1 189 ? -1.686 38.265 13.119 1.00 32.60 233 PHE D O 1
ATOM 12553 N N . ASP D 1 190 ? -0.593 37.155 11.511 1.00 32.09 234 ASP D N 1
ATOM 12554 C CA . ASP D 1 190 ? -0.442 38.307 10.654 1.00 32.23 234 ASP D CA 1
ATOM 12555 C C . ASP D 1 190 ? -1.790 38.967 10.373 1.00 31.19 234 ASP D C 1
ATOM 12556 O O . ASP D 1 190 ? -2.690 38.329 9.855 1.00 30.22 234 ASP D O 1
ATOM 12565 N N . GLY D 1 191 ? -1.925 40.253 10.733 1.00 31.57 235 GLY D N 1
ATOM 12566 C CA . GLY D 1 191 ? -3.180 40.976 10.496 1.00 30.97 235 GLY D CA 1
ATOM 12567 C C . GLY D 1 191 ? -4.403 40.422 11.209 1.00 29.48 235 GLY D C 1
ATOM 12568 O O . GLY D 1 191 ? -5.533 40.654 10.767 1.00 29.56 235 GLY D O 1
ATOM 12572 N N . LEU D 1 192 ? -4.222 39.745 12.337 1.00 27.86 236 LEU D N 1
ATOM 12573 C CA . LEU D 1 192 ? -5.321 39.068 12.998 1.00 26.49 236 LEU D CA 1
ATOM 12574 C C . LEU D 1 192 ? -6.503 39.990 13.267 1.00 25.64 236 LEU D C 1
ATOM 12575 O O . LEU D 1 192 ? -7.684 39.547 13.170 1.00 24.55 236 LEU D O 1
ATOM 12591 N N . TRP D 1 193 ? -6.218 41.224 13.731 1.00 25.58 237 TRP D N 1
ATOM 12592 C CA . TRP D 1 193 ? -7.280 42.177 14.070 1.00 26.40 237 TRP D CA 1
ATOM 12593 C C . TRP D 1 193 ? -8.255 42.378 12.921 1.00 26.05 237 TRP D C 1
ATOM 12594 O O . TRP D 1 193 ? -9.413 42.720 13.151 1.00 25.22 237 TRP D O 1
ATOM 12615 N N . ILE D 1 194 ? -7.774 42.224 11.679 1.00 26.01 238 ILE D N 1
ATOM 12616 C CA . ILE D 1 194 ? -8.634 42.440 10.511 1.00 26.48 238 ILE D CA 1
ATOM 12617 C C . ILE D 1 194 ? -9.787 41.465 10.498 1.00 26.61 238 ILE D C 1
ATOM 12618 O O . ILE D 1 194 ? -10.891 41.787 10.022 1.00 27.11 238 ILE D O 1
ATOM 12634 N N . TYR D 1 195 ? -9.551 40.264 10.999 1.00 26.25 239 TYR D N 1
ATOM 12635 C CA . TYR D 1 195 ? -10.547 39.180 11.026 1.00 25.62 239 TYR D CA 1
ATOM 12636 C C . TYR D 1 195 ? -11.457 39.272 12.261 1.00 25.43 239 TYR D C 1
ATOM 12637 O O . TYR D 1 195 ? -12.367 38.444 12.454 1.00 24.78 239 TYR D O 1
ATOM 12655 N N . PHE D 1 196 ? -11.254 40.281 13.084 1.00 26.48 240 PHE D N 1
ATOM 12656 C CA . PHE D 1 196 ? -12.248 40.617 14.071 1.00 27.17 240 PHE D CA 1
ATOM 12657 C C . PHE D 1 196 ? -13.006 41.853 13.635 1.00 27.04 240 PHE D C 1
ATOM 12658 O O . PHE D 1 196 ? -14.223 41.824 13.554 1.00 26.75 240 PHE D O 1
ATOM 12675 N N . LEU D 1 197 ? -12.282 42.920 13.278 1.00 27.84 241 LEU D N 1
ATOM 12676 C CA . LEU D 1 197 ? -12.948 44.159 12.934 1.00 28.12 241 LEU D CA 1
ATOM 12677 C C . LEU D 1 197 ? -13.768 44.015 11.662 1.00 26.81 241 LEU D C 1
ATOM 12678 O O . LEU D 1 197 ? -14.916 44.458 11.610 1.00 26.33 241 LEU D O 1
ATOM 12694 N N . GLY D 1 198 ? -13.125 43.552 10.586 1.00 25.07 242 GLY D N 1
ATOM 12695 C CA . GLY D 1 198 ? -13.766 43.381 9.288 1.00 23.81 242 GLY D CA 1
ATOM 12696 C C . GLY D 1 198 ? -15.090 42.629 9.327 1.00 22.63 242 GLY D C 1
ATOM 12697 O O . GLY D 1 198 ? -16.109 43.110 8.803 1.00 22.52 242 GLY D O 1
ATOM 12701 N N . PRO D 1 199 ? -15.097 41.437 9.921 1.00 21.32 243 PRO D N 1
ATOM 12702 C CA . PRO D 1 199 ? -16.334 40.655 9.919 1.00 21.84 243 PRO D CA 1
ATOM 12703 C C . PRO D 1 199 ? -17.427 41.305 10.732 1.00 22.44 243 PRO D C 1
ATOM 12704 O O . PRO D 1 199 ? -18.609 41.258 10.349 1.00 21.71 243 PRO D O 1
ATOM 12715 N N . VAL D 1 200 ? -17.056 41.927 11.860 1.00 24.10 244 VAL D N 1
ATOM 12716 C CA . VAL D 1 200 ? -18.040 42.627 12.700 1.00 24.67 244 VAL D CA 1
ATOM 12717 C C . VAL D 1 200 ? -18.630 43.817 11.926 1.00 25.45 244 VAL D C 1
ATOM 12718 O O . VAL D 1 200 ? -19.854 43.998 11.868 1.00 24.87 244 VAL D O 1
ATOM 12731 N N . MET D 1 201 ? -17.786 44.602 11.268 1.00 26.90 245 MET D N 1
ATOM 12732 C CA . MET D 1 201 ? -18.321 45.681 10.438 1.00 29.23 245 MET D CA 1
ATOM 12733 C C . MET D 1 201 ? -19.188 45.113 9.312 1.00 28.81 245 MET D C 1
ATOM 12734 O O . MET D 1 201 ? -20.204 45.707 8.933 1.00 28.61 245 MET D O 1
ATOM 12748 N N . GLY D 1 202 ? -18.815 43.936 8.804 1.00 28.24 246 GLY D N 1
ATOM 12749 C CA . GLY D 1 202 ? -19.496 43.413 7.648 1.00 27.04 246 GLY D CA 1
ATOM 12750 C C . GLY D 1 202 ? -20.872 42.876 7.975 1.00 24.83 246 GLY D C 1
ATOM 12751 O O . GLY D 1 202 ? -21.814 43.102 7.210 1.00 25.30 246 GLY D O 1
ATOM 12755 N N . THR D 1 203 ? -21.002 42.148 9.087 1.00 22.63 247 THR D N 1
ATOM 12756 C CA . THR D 1 203 ? -22.306 41.613 9.479 1.00 22.26 247 THR D CA 1
ATOM 12757 C C . THR D 1 203 ? -23.246 42.698 9.969 1.00 21.91 247 THR D C 1
ATOM 12758 O O . THR D 1 203 ? -24.446 42.665 9.652 1.00 22.15 247 THR D O 1
ATOM 12769 N N . LEU D 1 204 ? -22.733 43.688 10.725 1.00 22.37 248 LEU D N 1
ATOM 12770 C CA . LEU D 1 204 ? -23.593 44.772 11.172 1.00 22.64 248 LEU D CA 1
ATOM 12771 C C . LEU D 1 204 ? -24.116 45.578 9.984 1.00 23.49 248 LEU D C 1
ATOM 12772 O O . LEU D 1 204 ? -25.319 45.844 9.870 1.00 23.98 248 LEU D O 1
ATOM 12788 N N . SER D 1 205 ? -23.248 46.008 9.097 1.00 24.38 249 SER D N 1
ATOM 12789 C CA . SER D 1 205 ? -23.755 46.833 7.986 1.00 25.76 249 SER D CA 1
ATOM 12790 C C . SER D 1 205 ? -24.656 46.019 7.033 1.00 26.61 249 SER D C 1
ATOM 12791 O O . SER D 1 205 ? -25.702 46.502 6.576 1.00 27.00 249 SER D O 1
ATOM 12799 N N . GLY D 1 206 ? -24.307 44.758 6.785 1.00 26.16 250 GLY D N 1
ATOM 12800 C CA . GLY D 1 206 ? -25.165 43.910 5.968 1.00 25.49 250 GLY D CA 1
ATOM 12801 C C . GLY D 1 206 ? -26.538 43.780 6.606 1.00 24.54 250 GLY D C 1
ATOM 12802 O O . GLY D 1 206 ? -27.574 43.954 5.943 1.00 24.35 250 GLY D O 1
ATOM 12806 N N . ALA D 1 207 ? -26.553 43.540 7.916 1.00 22.42 251 ALA D N 1
ATOM 12807 C CA . ALA D 1 207 ? -27.841 43.372 8.611 1.00 21.56 251 ALA D CA 1
ATOM 12808 C C . ALA D 1 207 ? -28.597 44.707 8.600 1.00 21.98 251 ALA D C 1
ATOM 12809 O O . ALA D 1 207 ? -29.803 44.765 8.279 1.00 21.62 251 ALA D O 1
ATOM 12816 N N . TRP D 1 208 ? -27.853 45.808 8.736 1.00 25.15 252 TRP D N 1
ATOM 12817 C CA . TRP D 1 208 ? -28.482 47.121 8.689 1.00 26.86 252 TRP D CA 1
ATOM 12818 C C . TRP D 1 208 ? -29.106 47.354 7.332 1.00 25.96 252 TRP D C 1
ATOM 12819 O O . TRP D 1 208 ? -30.293 47.739 7.224 1.00 26.63 252 TRP D O 1
ATOM 12840 N N . VAL D 1 209 ? -28.367 47.052 6.248 1.00 24.14 253 VAL D N 1
ATOM 12841 C CA . VAL D 1 209 ? -28.924 47.427 4.950 1.00 23.91 253 VAL D CA 1
ATOM 12842 C C . VAL D 1 209 ? -30.131 46.521 4.643 1.00 24.01 253 VAL D C 1
ATOM 12843 O O . VAL D 1 209 ? -31.157 46.996 4.093 1.00 23.70 253 VAL D O 1
ATOM 12856 N N . TYR D 1 210 ? -30.096 45.265 5.101 1.00 23.21 254 TYR D N 1
ATOM 12857 C CA . TYR D 1 210 ? -31.256 44.424 4.851 1.00 22.91 254 TYR D CA 1
ATOM 12858 C C . TYR D 1 210 ? -32.437 44.930 5.660 1.00 23.75 254 TYR D C 1
ATOM 12859 O O . TYR D 1 210 ? -33.573 44.964 5.171 1.00 23.69 254 TYR D O 1
ATOM 12877 N N . THR D 1 211 ? -32.180 45.347 6.896 1.00 24.72 255 THR D N 1
ATOM 12878 C CA . THR D 1 211 ? -33.254 45.891 7.718 1.00 25.35 255 THR D CA 1
ATOM 12879 C C . THR D 1 211 ? -33.818 47.132 7.079 1.00 26.82 255 THR D C 1
ATOM 12880 O O . THR D 1 211 ? -35.050 47.361 7.122 1.00 27.00 255 THR D O 1
ATOM 12891 N N . PHE D 1 212 ? -32.983 47.893 6.363 1.00 27.56 256 PHE D N 1
ATOM 12892 C CA . PHE D 1 212 ? -33.487 49.101 5.739 1.00 27.55 256 PHE D CA 1
ATOM 12893 C C . PHE D 1 212 ? -34.412 48.759 4.597 1.00 27.20 256 PHE D C 1
ATOM 12894 O O . PHE D 1 212 ? -35.458 49.409 4.425 1.00 29.09 256 PHE D O 1
ATOM 12911 N N . ILE D 1 213 ? -34.107 47.701 3.845 1.00 24.18 257 ILE D N 1
ATOM 12912 C CA . ILE D 1 213 ? -34.804 47.527 2.570 1.00 24.00 257 ILE D CA 1
ATOM 12913 C C . ILE D 1 213 ? -36.012 46.608 2.714 1.00 22.83 257 ILE D C 1
ATOM 12914 O O . ILE D 1 213 ? -36.838 46.587 1.813 1.00 21.95 257 ILE D O 1
ATOM 12930 N N . ARG D 1 214 ? -36.104 45.857 3.808 1.00 24.54 258 ARG D N 1
ATOM 12931 C CA . ARG D 1 214 ? -37.077 44.782 3.989 1.00 24.82 258 ARG D CA 1
ATOM 12932 C C . ARG D 1 214 ? -38.466 45.326 4.335 1.00 25.57 258 ARG D C 1
ATOM 12933 O O . ARG D 1 214 ? -39.450 44.602 4.201 1.00 25.36 258 ARG D O 1
ATOM 12954 N N . PHE D 1 215 ? -38.527 46.564 4.773 1.00 25.96 259 PHE D N 1
ATOM 12955 C CA . PHE D 1 215 ? -39.771 47.267 5.109 1.00 26.52 259 PHE D CA 1
ATOM 12956 C C . PHE D 1 215 ? -39.894 48.519 4.255 1.00 26.67 259 PHE D C 1
ATOM 12957 O O . PHE D 1 215 ? -38.910 49.283 4.099 1.00 26.03 259 PHE D O 1
ATOM 12974 N N . GLU D 1 216 ? -41.099 48.770 3.739 1.00 27.28 260 GLU D N 1
ATOM 12975 C CA . GLU D 1 216 ? -41.326 49.996 2.982 1.00 28.57 260 GLU D CA 1
ATOM 12976 C C . GLU D 1 216 ? -41.127 51.210 3.865 1.00 29.55 260 GLU D C 1
ATOM 12977 O O . GLU D 1 216 ? -40.482 52.188 3.454 1.00 29.10 260 GLU D O 1
ATOM 12989 N N . ASP D 1 217 ? -41.607 51.132 5.101 1.00 30.55 261 ASP D N 1
ATOM 12990 C CA . ASP D 1 217 ? -41.593 52.198 6.109 1.00 32.76 261 ASP D CA 1
ATOM 12991 C C . ASP D 1 217 ? -40.822 51.634 7.304 1.00 36.43 261 ASP D C 1
ATOM 12992 O O . ASP D 1 217 ? -41.360 50.910 8.153 1.00 36.11 261 ASP D O 1
ATOM 13001 N N . THR D 1 218 ? -39.521 51.883 7.332 1.00 40.98 262 THR D N 1
ATOM 13002 C CA . THR D 1 218 ? -38.703 51.130 8.296 1.00 45.35 262 THR D CA 1
ATOM 13003 C C . THR D 1 218 ? -38.806 51.802 9.668 1.00 47.88 262 THR D C 1
ATOM 13004 O O . THR D 1 218 ? -38.716 53.032 9.756 1.00 48.57 262 THR D O 1
ATOM 13015 N N . PRO D 1 219 ? -39.050 51.032 10.741 1.00 48.68 263 PRO D N 1
ATOM 13016 C CA . PRO D 1 219 ? -39.214 51.648 12.068 1.00 50.86 263 PRO D CA 1
ATOM 13017 C C . PRO D 1 219 ? -37.958 52.400 12.472 1.00 56.78 263 PRO D C 1
ATOM 13018 O O . PRO D 1 219 ? -36.854 51.860 12.371 1.00 54.11 263 PRO D O 1
ATOM 13029 N N . ARG D 1 220 ? -38.138 53.670 12.875 1.00 70.14 264 ARG D N 1
ATOM 13030 C CA . ARG D 1 220 ? -37.149 54.500 13.601 1.00 75.36 264 ARG D CA 1
ATOM 13031 C C . ARG D 1 220 ? -37.255 55.969 13.210 1.00 76.63 264 ARG D C 1
ATOM 13032 O O . ARG D 1 220 ? -36.356 56.764 13.524 1.00 77.06 264 ARG D O 1
ATOM 13053 N N . ALA E 1 2 ? -14.442 95.964 79.999 1.00 37.15 46 ALA E N 1
ATOM 13054 C CA . ALA E 1 2 ? -14.057 94.670 79.433 1.00 36.24 46 ALA E CA 1
ATOM 13055 C C . ALA E 1 2 ? -13.084 94.809 78.301 1.00 35.77 46 ALA E C 1
ATOM 13056 O O . ALA E 1 2 ? -12.152 93.997 78.183 1.00 35.44 46 ALA E O 1
ATOM 13062 N N . LEU E 1 3 ? -13.308 95.797 77.426 1.00 35.62 47 LEU E N 1
ATOM 13063 C CA . LEU E 1 3 ? -12.354 96.034 76.336 1.00 34.90 47 LEU E CA 1
ATOM 13064 C C . LEU E 1 3 ? -10.949 96.319 76.865 1.00 32.15 47 LEU E C 1
ATOM 13065 O O . LEU E 1 3 ? -9.971 95.800 76.303 1.00 31.82 47 LEU E O 1
ATOM 13081 N N . LEU E 1 4 ? -10.815 97.147 77.927 1.00 29.98 48 LEU E N 1
ATOM 13082 C CA . LEU E 1 4 ? -9.496 97.382 78.516 1.00 29.37 48 LEU E CA 1
ATOM 13083 C C . LEU E 1 4 ? -8.849 96.081 79.001 1.00 28.21 48 LEU E C 1
ATOM 13084 O O . LEU E 1 4 ? -7.645 95.845 78.790 1.00 27.91 48 LEU E O 1
ATOM 13100 N N . LYS E 1 5 ? -9.627 95.196 79.608 1.00 27.22 49 LYS E N 1
ATOM 13101 C CA . LYS E 1 5 ? -8.998 93.956 80.072 1.00 26.67 49 LYS E CA 1
ATOM 13102 C C . LYS E 1 5 ? -8.602 93.032 78.912 1.00 27.51 49 LYS E C 1
ATOM 13103 O O . LYS E 1 5 ? -7.550 92.372 78.981 1.00 27.81 49 LYS E O 1
ATOM 13122 N N . ARG E 1 6 ? -9.413 92.953 77.853 1.00 28.89 50 ARG E N 1
ATOM 13123 C CA . ARG E 1 6 ? -9.029 92.174 76.676 1.00 30.12 50 ARG E CA 1
ATOM 13124 C C . ARG E 1 6 ? -7.763 92.735 76.016 1.00 29.72 50 ARG E C 1
ATOM 13125 O O . ARG E 1 6 ? -6.887 91.991 75.557 1.00 28.98 50 ARG E O 1
ATOM 13146 N N . VAL E 1 7 ? -7.665 94.054 75.958 1.00 28.51 51 VAL E N 1
ATOM 13147 C CA . VAL E 1 7 ? -6.473 94.672 75.394 1.00 27.94 51 VAL E CA 1
ATOM 13148 C C . VAL E 1 7 ? -5.236 94.320 76.221 1.00 26.35 51 VAL E C 1
ATOM 13149 O O . VAL E 1 7 ? -4.206 93.927 75.675 1.00 26.28 51 VAL E O 1
ATOM 13162 N N . VAL E 1 8 ? -5.298 94.481 77.549 1.00 25.80 52 VAL E N 1
ATOM 13163 C CA . VAL E 1 8 ? -4.155 94.120 78.391 1.00 24.77 52 VAL E CA 1
ATOM 13164 C C . VAL E 1 8 ? -3.819 92.646 78.231 1.00 23.79 52 VAL E C 1
ATOM 13165 O O . VAL E 1 8 ? -2.642 92.262 78.089 1.00 22.82 52 VAL E O 1
ATOM 13178 N N . SER E 1 9 ? -4.838 91.794 78.226 1.00 23.26 53 SER E N 1
ATOM 13179 C CA A SER E 1 9 ? -4.633 90.379 77.965 0.50 23.08 53 SER E CA 1
ATOM 13180 C CA B SER E 1 9 ? -4.622 90.381 77.963 0.50 23.08 53 SER E CA 1
ATOM 13181 C C . SER E 1 9 ? -3.837 90.159 76.684 1.00 23.10 53 SER E C 1
ATOM 13182 O O . SER E 1 9 ? -2.904 89.365 76.663 1.00 23.03 53 SER E O 1
ATOM 13197 N N . GLU E 1 10 ? -4.227 90.826 75.594 1.00 22.93 54 GLU E N 1
ATOM 13198 C CA . GLU E 1 10 ? -3.566 90.592 74.304 1.00 23.21 54 GLU E CA 1
ATOM 13199 C C . GLU E 1 10 ? -2.166 91.196 74.252 1.00 23.04 54 GLU E C 1
ATOM 13200 O O . GLU E 1 10 ? -1.266 90.567 73.653 1.00 22.58 54 GLU E O 1
ATOM 13212 N N . VAL E 1 11 ? -1.943 92.336 74.935 1.00 22.24 55 VAL E N 1
ATOM 13213 C CA . VAL E 1 11 ? -0.585 92.893 75.036 1.00 22.69 55 VAL E CA 1
ATOM 13214 C C . VAL E 1 11 ? 0.312 91.891 75.700 1.00 22.03 55 VAL E C 1
ATOM 13215 O O . VAL E 1 11 ? 1.419 91.616 75.223 1.00 21.01 55 VAL E O 1
ATOM 13228 N N . VAL E 1 12 ? -0.157 91.358 76.851 1.00 23.58 56 VAL E N 1
ATOM 13229 C CA . VAL E 1 12 ? 0.654 90.472 77.670 1.00 23.67 56 VAL E CA 1
ATOM 13230 C C . VAL E 1 12 ? 0.893 89.163 76.963 1.00 22.56 56 VAL E C 1
ATOM 13231 O O . VAL E 1 12 ? 2.043 88.682 76.899 1.00 22.85 56 VAL E O 1
ATOM 13244 N N . ALA E 1 13 ? -0.176 88.537 76.450 1.00 21.54 57 ALA E N 1
ATOM 13245 C CA . ALA E 1 13 ? -0.051 87.248 75.774 1.00 21.20 57 ALA E CA 1
ATOM 13246 C C . ALA E 1 13 ? 0.825 87.322 74.524 1.00 21.24 57 ALA E C 1
ATOM 13247 O O . ALA E 1 13 ? 1.647 86.415 74.263 1.00 20.49 57 ALA E O 1
ATOM 13254 N N . THR E 1 14 ? 0.752 88.448 73.781 1.00 20.83 58 THR E N 1
ATOM 13255 C CA . THR E 1 14 ? 1.581 88.541 72.597 1.00 20.10 58 THR E CA 1
ATOM 13256 C C . THR E 1 14 ? 3.023 88.887 72.943 1.00 20.65 58 THR E C 1
ATOM 13257 O O . THR E 1 14 ? 3.973 88.386 72.297 1.00 21.09 58 THR E O 1
ATOM 13268 N N . PHE E 1 15 ? 3.227 89.724 73.957 1.00 20.23 59 PHE E N 1
ATOM 13269 C CA . PHE E 1 15 ? 4.569 89.934 74.495 1.00 20.18 59 PHE E CA 1
ATOM 13270 C C . PHE E 1 15 ? 5.192 88.591 74.851 1.00 19.23 59 PHE E C 1
ATOM 13271 O O . PHE E 1 15 ? 6.358 88.302 74.491 1.00 19.57 59 PHE E O 1
ATOM 13288 N N . LEU E 1 16 ? 4.469 87.766 75.623 1.00 18.24 60 LEU E N 1
ATOM 13289 C CA . LEU E 1 16 ? 5.074 86.512 76.072 1.00 18.90 60 LEU E CA 1
ATOM 13290 C C . LEU E 1 16 ? 5.320 85.573 74.879 1.00 18.82 60 LEU E C 1
ATOM 13291 O O . LEU E 1 16 ? 6.387 84.932 74.788 1.00 18.65 60 LEU E O 1
ATOM 13307 N N . LEU E 1 17 ? 4.381 85.548 73.930 1.00 19.79 61 LEU E N 1
ATOM 13308 C CA . LEU E 1 17 ? 4.538 84.745 72.719 1.00 20.37 61 LEU E CA 1
ATOM 13309 C C . LEU E 1 17 ? 5.833 85.118 72.013 1.00 20.62 61 LEU E C 1
ATOM 13310 O O . LEU E 1 17 ? 6.715 84.265 71.778 1.00 20.36 61 LEU E O 1
ATOM 13326 N N . VAL E 1 18 ? 6.020 86.398 71.771 1.00 20.10 62 VAL E N 1
ATOM 13327 C CA . VAL E 1 18 ? 7.210 86.809 71.019 1.00 19.99 62 VAL E CA 1
ATOM 13328 C C . VAL E 1 18 ? 8.468 86.653 71.867 1.00 20.62 62 VAL E C 1
ATOM 13329 O O . VAL E 1 18 ? 9.524 86.239 71.365 1.00 19.61 62 VAL E O 1
ATOM 13342 N N . PHE E 1 19 ? 8.399 87.008 73.143 1.00 22.99 63 PHE E N 1
ATOM 13343 C CA . PHE E 1 19 ? 9.563 86.877 74.026 1.00 23.86 63 PHE E CA 1
ATOM 13344 C C . PHE E 1 19 ? 10.092 85.448 74.000 1.00 23.84 63 PHE E C 1
ATOM 13345 O O . PHE E 1 19 ? 11.275 85.199 73.706 1.00 23.73 63 PHE E O 1
ATOM 13362 N N . MET E 1 20 ? 9.201 84.461 74.156 1.00 21.76 64 MET E N 1
ATOM 13363 C CA . MET E 1 20 ? 9.676 83.095 74.173 1.00 21.94 64 MET E CA 1
ATOM 13364 C C . MET E 1 20 ? 10.090 82.643 72.787 1.00 21.66 64 MET E C 1
ATOM 13365 O O . MET E 1 20 ? 11.171 82.049 72.630 1.00 21.90 64 MET E O 1
ATOM 13379 N N . THR E 1 21 ? 9.278 82.982 71.750 1.00 20.44 65 THR E N 1
ATOM 13380 C CA . THR E 1 21 ? 9.468 82.415 70.412 1.00 19.88 65 THR E CA 1
ATOM 13381 C C . THR E 1 21 ? 10.712 82.999 69.759 1.00 20.39 65 THR E C 1
ATOM 13382 O O . THR E 1 21 ? 11.616 82.282 69.330 1.00 20.49 65 THR E O 1
ATOM 13393 N N . ALA E 1 22 ? 10.737 84.331 69.654 1.00 20.97 66 ALA E N 1
ATOM 13394 C CA . ALA E 1 22 ? 11.895 85.045 69.105 1.00 20.91 66 ALA E CA 1
ATOM 13395 C C . ALA E 1 22 ? 13.122 84.925 70.007 1.00 20.80 66 ALA E C 1
ATOM 13396 O O . ALA E 1 22 ? 14.239 84.896 69.489 1.00 20.55 66 ALA E O 1
ATOM 13403 N N . GLY E 1 23 ? 12.974 84.903 71.350 1.00 21.09 67 GLY E N 1
ATOM 13404 C CA . GLY E 1 23 ? 14.133 84.713 72.203 1.00 22.08 67 GLY E CA 1
ATOM 13405 C C . GLY E 1 23 ? 14.833 83.371 71.973 1.00 21.48 67 GLY E C 1
ATOM 13406 O O . GLY E 1 23 ? 16.036 83.303 71.763 1.00 21.85 67 GLY E O 1
ATOM 13410 N N . ALA E 1 24 ? 14.052 82.273 71.998 1.00 19.95 68 ALA E N 1
ATOM 13411 C CA . ALA E 1 24 ? 14.590 80.960 71.707 1.00 19.95 68 ALA E CA 1
ATOM 13412 C C . ALA E 1 24 ? 15.118 80.858 70.270 1.00 19.51 68 ALA E C 1
ATOM 13413 O O . ALA E 1 24 ? 16.209 80.303 70.036 1.00 18.04 68 ALA E O 1
ATOM 13420 N N . ALA E 1 25 ? 14.414 81.494 69.307 1.00 19.88 69 ALA E N 1
ATOM 13421 C CA . ALA E 1 25 ? 14.868 81.414 67.925 1.00 20.15 69 ALA E CA 1
ATOM 13422 C C . ALA E 1 25 ? 16.186 82.163 67.745 1.00 21.02 69 ALA E C 1
ATOM 13423 O O . ALA E 1 25 ? 17.105 81.693 67.017 1.00 21.41 69 ALA E O 1
ATOM 13430 N N . GLY E 1 26 ? 16.285 83.334 68.374 1.00 21.95 70 GLY E N 1
ATOM 13431 C CA . GLY E 1 26 ? 17.490 84.133 68.235 1.00 22.29 70 GLY E CA 1
ATOM 13432 C C . GLY E 1 26 ? 18.702 83.486 68.874 1.00 22.10 70 GLY E C 1
ATOM 13433 O O . GLY E 1 26 ? 19.798 83.462 68.286 1.00 22.25 70 GLY E O 1
ATOM 13437 N N . ILE E 1 27 ? 18.568 83.012 70.119 1.00 22.09 71 ILE E N 1
ATOM 13438 C CA . ILE E 1 27 ? 19.709 82.341 70.759 1.00 23.04 71 ILE E CA 1
ATOM 13439 C C . ILE E 1 27 ? 20.116 81.103 69.965 1.00 22.15 71 ILE E C 1
ATOM 13440 O O . ILE E 1 27 ? 21.305 80.891 69.660 1.00 22.86 71 ILE E O 1
ATOM 13456 N N . SER E 1 28 ? 19.149 80.270 69.610 1.00 22.00 72 SER E N 1
ATOM 13457 C CA . SER E 1 28 ? 19.444 79.078 68.793 1.00 22.03 72 SER E CA 1
ATOM 13458 C C . SER E 1 28 ? 20.146 79.454 67.493 1.00 22.52 72 SER E C 1
ATOM 13459 O O . SER E 1 28 ? 21.156 78.824 67.112 1.00 23.04 72 SER E O 1
ATOM 13467 N N . GLY E 1 29 ? 19.662 80.506 66.814 1.00 22.90 73 GLY E N 1
ATOM 13468 C CA . GLY E 1 29 ? 20.270 80.943 65.572 1.00 23.75 73 GLY E CA 1
ATOM 13469 C C . GLY E 1 29 ? 21.700 81.381 65.753 1.00 25.97 73 GLY E C 1
ATOM 13470 O O . GLY E 1 29 ? 22.533 81.227 64.841 1.00 25.33 73 GLY E O 1
ATOM 13474 N N . SER E 1 30 ? 22.017 81.871 66.944 1.00 28.49 74 SER E N 1
ATOM 13475 C CA . SER E 1 30 ? 23.362 82.285 67.299 1.00 29.64 74 SER E CA 1
ATOM 13476 C C . SER E 1 30 ? 24.259 81.104 67.586 1.00 29.50 74 SER E C 1
ATOM 13477 O O . SER E 1 30 ? 25.460 81.137 67.257 1.00 30.60 74 SER E O 1
ATOM 13485 N N . ASP E 1 31 ? 23.748 80.087 68.256 1.00 26.33 75 ASP E N 1
ATOM 13486 C CA . ASP E 1 31 ? 24.579 79.025 68.805 1.00 25.63 75 ASP E CA 1
ATOM 13487 C C . ASP E 1 31 ? 23.661 77.847 69.140 1.00 24.79 75 ASP E C 1
ATOM 13488 O O . ASP E 1 31 ? 22.956 77.890 70.170 1.00 23.83 75 ASP E O 1
ATOM 13497 N N . LEU E 1 32 ? 23.702 76.812 68.284 1.00 24.91 76 LEU E N 1
ATOM 13498 C CA . LEU E 1 32 ? 22.859 75.645 68.496 1.00 24.55 76 LEU E CA 1
ATOM 13499 C C . LEU E 1 32 ? 23.189 74.921 69.780 1.00 24.19 76 LEU E C 1
ATOM 13500 O O . LEU E 1 32 ? 22.344 74.187 70.273 1.00 23.85 76 LEU E O 1
ATOM 13516 N N . SER E 1 33 ? 24.392 75.137 70.345 1.00 23.82 77 SER E N 1
ATOM 13517 C CA . SER E 1 33 ? 24.725 74.434 71.572 1.00 24.44 77 SER E CA 1
ATOM 13518 C C . SER E 1 33 ? 24.068 75.080 72.782 1.00 23.42 77 SER E C 1
ATOM 13519 O O . SER E 1 33 ? 24.036 74.460 73.862 1.00 23.24 77 SER E O 1
ATOM 13527 N N . ARG E 1 34 ? 23.531 76.278 72.617 1.00 21.16 78 ARG E N 1
ATOM 13528 C CA . ARG E 1 34 ? 22.817 76.921 73.714 1.00 20.85 78 ARG E CA 1
ATOM 13529 C C . ARG E 1 34 ? 21.347 76.557 73.731 1.00 19.74 78 ARG E C 1
ATOM 13530 O O . ARG E 1 34 ? 20.799 76.290 74.833 1.00 18.56 78 ARG E O 1
ATOM 13551 N N . ILE E 1 35 ? 20.762 76.561 72.544 1.00 19.07 79 ILE E N 1
ATOM 13552 C CA . ILE E 1 35 ? 19.369 76.073 72.319 1.00 19.72 79 ILE E CA 1
ATOM 13553 C C . ILE E 1 35 ? 19.330 75.370 70.977 1.00 19.38 79 ILE E C 1
ATOM 13554 O O . ILE E 1 35 ? 19.651 75.975 69.936 1.00 18.31 79 ILE E O 1
ATOM 13570 N N . SER E 1 36 ? 18.854 74.118 70.987 1.00 20.46 80 SER E N 1
ATOM 13571 C CA . SER E 1 36 ? 18.773 73.325 69.767 1.00 20.72 80 SER E CA 1
ATOM 13572 C C . SER E 1 36 ? 17.681 73.872 68.848 1.00 21.01 80 SER E C 1
ATOM 13573 O O . SER E 1 36 ? 16.758 74.574 69.263 1.00 20.26 80 SER E O 1
ATOM 13581 N N . GLN E 1 37 ? 17.829 73.564 67.549 1.00 21.12 81 GLN E N 1
ATOM 13582 C CA . GLN E 1 37 ? 16.806 73.951 66.586 1.00 21.28 81 GLN E CA 1
ATOM 13583 C C . GLN E 1 37 ? 15.418 73.418 66.994 1.00 20.09 81 GLN E C 1
ATOM 13584 O O . GLN E 1 37 ? 14.415 74.157 67.052 1.00 19.23 81 GLN E O 1
ATOM 13598 N N . LEU E 1 38 ? 15.356 72.140 67.315 1.00 19.99 82 LEU E N 1
ATOM 13599 C CA . LEU E 1 38 ? 14.063 71.578 67.705 1.00 20.48 82 LEU E CA 1
ATOM 13600 C C . LEU E 1 38 ? 13.573 72.220 69.002 1.00 20.27 82 LEU E C 1
ATOM 13601 O O . LEU E 1 38 ? 12.378 72.484 69.166 1.00 19.51 82 LEU E O 1
ATOM 13617 N N . GLY E 1 39 ? 14.504 72.478 69.945 1.00 19.95 83 GLY E N 1
ATOM 13618 C CA . GLY E 1 39 ? 14.152 73.147 71.186 1.00 20.45 83 GLY E CA 1
ATOM 13619 C C . GLY E 1 39 ? 13.414 74.446 70.973 1.00 20.94 83 GLY E C 1
ATOM 13620 O O . GLY E 1 39 ? 12.352 74.714 71.610 1.00 20.03 83 GLY E O 1
ATOM 13624 N N . GLN E 1 40 ? 13.951 75.300 70.089 1.00 21.78 84 GLN E N 1
ATOM 13625 C CA . GLN E 1 40 ? 13.274 76.586 69.854 1.00 21.12 84 GLN E CA 1
ATOM 13626 C C . GLN E 1 40 ? 11.956 76.400 69.126 1.00 19.98 84 GLN E C 1
ATOM 13627 O O . GLN E 1 40 ? 11.005 77.157 69.414 1.00 19.73 84 GLN E O 1
ATOM 13641 N N . SER E 1 41 ? 11.815 75.340 68.285 1.00 20.99 85 SER E N 1
ATOM 13642 C CA . SER E 1 41 ? 10.492 75.057 67.709 1.00 20.74 85 SER E CA 1
ATOM 13643 C C . SER E 1 41 ? 9.469 74.598 68.759 1.00 21.07 85 SER E C 1
ATOM 13644 O O . SER E 1 41 ? 8.316 75.021 68.733 1.00 21.62 85 SER E O 1
ATOM 13652 N N . ILE E 1 42 ? 9.874 73.729 69.686 1.00 20.87 86 ILE E N 1
ATOM 13653 C CA . ILE E 1 42 ? 8.982 73.287 70.768 1.00 20.63 86 ILE E CA 1
ATOM 13654 C C . ILE E 1 42 ? 8.587 74.459 71.649 1.00 19.50 86 ILE E C 1
ATOM 13655 O O . ILE E 1 42 ? 7.401 74.629 72.025 1.00 18.47 86 ILE E O 1
ATOM 13671 N N . ALA E 1 43 ? 9.553 75.289 72.014 1.00 18.78 87 ALA E N 1
ATOM 13672 C CA . ALA E 1 43 ? 9.226 76.490 72.821 1.00 18.77 87 ALA E CA 1
ATOM 13673 C C . ALA E 1 43 ? 8.160 77.355 72.147 1.00 18.88 87 ALA E C 1
ATOM 13674 O O . ALA E 1 43 ? 7.223 77.855 72.804 1.00 18.32 87 ALA E O 1
ATOM 13681 N N . GLY E 1 44 ? 8.279 77.543 70.820 1.00 18.15 88 GLY E N 1
ATOM 13682 C CA . GLY E 1 44 ? 7.303 78.348 70.107 1.00 17.12 88 GLY E CA 1
ATOM 13683 C C . GLY E 1 44 ? 5.895 77.756 70.175 1.00 17.44 88 GLY E C 1
ATOM 13684 O O . GLY E 1 44 ? 4.909 78.492 70.278 1.00 18.99 88 GLY E O 1
ATOM 13688 N N . GLY E 1 45 ? 5.786 76.450 70.025 1.00 18.40 89 GLY E N 1
ATOM 13689 C CA . GLY E 1 45 ? 4.452 75.838 70.137 1.00 18.36 89 GLY E CA 1
ATOM 13690 C C . GLY E 1 45 ? 3.905 75.942 71.545 1.00 17.80 89 GLY E C 1
ATOM 13691 O O . GLY E 1 45 ? 2.716 76.232 71.762 1.00 17.01 89 GLY E O 1
ATOM 13695 N N . LEU E 1 46 ? 4.775 75.665 72.529 1.00 18.83 90 LEU E N 1
ATOM 13696 C CA . LEU E 1 46 ? 4.341 75.591 73.925 1.00 19.58 90 LEU E CA 1
ATOM 13697 C C . LEU E 1 46 ? 3.876 76.933 74.453 1.00 20.14 90 LEU E C 1
ATOM 13698 O O . LEU E 1 46 ? 2.913 77.003 75.222 1.00 20.99 90 LEU E O 1
ATOM 13714 N N . ILE E 1 47 ? 4.533 78.034 74.067 1.00 19.97 91 ILE E N 1
ATOM 13715 C CA . ILE E 1 47 ? 4.055 79.303 74.584 1.00 20.44 91 ILE E CA 1
ATOM 13716 C C . ILE E 1 47 ? 2.642 79.609 74.092 1.00 19.79 91 ILE E C 1
ATOM 13717 O O . ILE E 1 47 ? 1.819 80.251 74.810 1.00 18.78 91 ILE E O 1
ATOM 13733 N N . VAL E 1 48 ? 2.287 79.156 72.875 1.00 20.06 92 VAL E N 1
ATOM 13734 C CA . VAL E 1 48 ? 0.886 79.340 72.463 1.00 19.64 92 VAL E CA 1
ATOM 13735 C C . VAL E 1 48 ? -0.049 78.491 73.306 1.00 19.97 92 VAL E C 1
ATOM 13736 O O . VAL E 1 48 ? -1.153 78.955 73.701 1.00 20.66 92 VAL E O 1
ATOM 13749 N N . VAL E 1 49 ? 0.317 77.220 73.568 1.00 19.73 93 VAL E N 1
ATOM 13750 C CA . VAL E 1 49 ? -0.465 76.385 74.478 1.00 19.82 93 VAL E CA 1
ATOM 13751 C C . VAL E 1 49 ? -0.720 77.114 75.784 1.00 20.03 93 VAL E C 1
ATOM 13752 O O . VAL E 1 49 ? -1.857 77.201 76.309 1.00 20.48 93 VAL E O 1
ATOM 13765 N N . VAL E 1 50 ? 0.363 77.628 76.344 1.00 18.60 94 VAL E N 1
ATOM 13766 C CA . VAL E 1 50 ? 0.294 78.318 77.637 1.00 18.87 94 VAL E CA 1
ATOM 13767 C C . VAL E 1 50 ? -0.666 79.501 77.545 1.00 18.44 94 VAL E C 1
ATOM 13768 O O . VAL E 1 50 ? -1.576 79.655 78.372 1.00 18.31 94 VAL E O 1
ATOM 13781 N N . MET E 1 51 ? -0.439 80.387 76.564 1.00 18.50 95 MET E N 1
ATOM 13782 C CA . MET E 1 51 ? -1.247 81.612 76.512 1.00 19.04 95 MET E CA 1
ATOM 13783 C C . MET E 1 51 ? -2.718 81.285 76.271 1.00 18.94 95 MET E C 1
ATOM 13784 O O . MET E 1 51 ? -3.611 82.010 76.768 1.00 19.11 95 MET E O 1
ATOM 13798 N N . ILE E 1 52 ? -3.007 80.212 75.528 1.00 19.29 96 ILE E N 1
ATOM 13799 C CA . ILE E 1 52 ? -4.411 79.893 75.271 1.00 19.26 96 ILE E CA 1
ATOM 13800 C C . ILE E 1 52 ? -5.093 79.418 76.539 1.00 18.48 96 ILE E C 1
ATOM 13801 O O . ILE E 1 52 ? -6.261 79.826 76.844 1.00 17.58 96 ILE E O 1
ATOM 13817 N N . TYR E 1 53 ? -4.410 78.592 77.338 1.00 19.41 97 TYR E N 1
ATOM 13818 C CA . TYR E 1 53 ? -4.995 78.181 78.617 1.00 19.41 97 TYR E CA 1
ATOM 13819 C C . TYR E 1 53 ? -5.003 79.323 79.645 1.00 20.00 97 TYR E C 1
ATOM 13820 O O . TYR E 1 53 ? -5.867 79.318 80.552 1.00 20.88 97 TYR E O 1
ATOM 13838 N N . ALA E 1 54 ? -4.178 80.340 79.470 1.00 19.50 98 ALA E N 1
ATOM 13839 C CA . ALA E 1 54 ? -4.154 81.468 80.413 1.00 19.48 98 ALA E CA 1
ATOM 13840 C C . ALA E 1 54 ? -5.220 82.499 80.120 1.00 20.29 98 ALA E C 1
ATOM 13841 O O . ALA E 1 54 ? -5.878 82.993 81.062 1.00 20.99 98 ALA E O 1
ATOM 13848 N N . VAL E 1 55 ? -5.410 82.879 78.856 1.00 20.77 99 VAL E N 1
ATOM 13849 C CA . VAL E 1 55 ? -6.388 83.940 78.579 1.00 22.31 99 VAL E CA 1
ATOM 13850 C C . VAL E 1 55 ? -7.385 83.668 77.456 1.00 22.42 99 VAL E C 1
ATOM 13851 O O . VAL E 1 55 ? -8.119 84.581 77.060 1.00 23.17 99 VAL E O 1
ATOM 13864 N N . GLY E 1 56 ? -7.437 82.433 76.941 1.00 22.29 100 GLY E N 1
ATOM 13865 C CA . GLY E 1 56 ? -8.417 82.087 75.922 1.00 22.13 100 GLY E CA 1
ATOM 13866 C C . GLY E 1 56 ? -9.830 82.444 76.356 1.00 22.95 100 GLY E C 1
ATOM 13867 O O . GLY E 1 56 ? -10.648 82.817 75.526 1.00 23.46 100 GLY E O 1
ATOM 13871 N N . HIS E 1 57 ? -10.096 82.386 77.650 1.00 23.40 101 HIS E N 1
ATOM 13872 C CA . HIS E 1 57 ? -11.401 82.700 78.220 1.00 24.48 101 HIS E CA 1
ATOM 13873 C C . HIS E 1 57 ? -11.565 84.185 78.545 1.00 24.67 101 HIS E C 1
ATOM 13874 O O . HIS E 1 57 ? -12.649 84.582 78.964 1.00 25.62 101 HIS E O 1
ATOM 13888 N N . ILE E 1 58 ? -10.540 84.994 78.417 1.00 23.43 102 ILE E N 1
ATOM 13889 C CA . ILE E 1 58 ? -10.662 86.419 78.672 1.00 24.91 102 ILE E CA 1
ATOM 13890 C C . ILE E 1 58 ? -10.660 87.188 77.353 1.00 24.95 102 ILE E C 1
ATOM 13891 O O . ILE E 1 58 ? -11.658 87.810 77.014 1.00 25.60 102 ILE E O 1
ATOM 13907 N N . SER E 1 59 ? -9.588 87.112 76.564 1.00 25.40 103 SER E N 1
ATOM 13908 C CA . SER E 1 59 ? -9.545 87.820 75.301 1.00 25.28 103 SER E CA 1
ATOM 13909 C C . SER E 1 59 ? -9.736 86.917 74.091 1.00 24.40 103 SER E C 1
ATOM 13910 O O . SER E 1 59 ? -9.981 87.426 72.993 1.00 24.16 103 SER E O 1
ATOM 13918 N N . GLY E 1 60 ? -9.662 85.586 74.269 1.00 23.80 104 GLY E N 1
ATOM 13919 C CA . GLY E 1 60 ? -9.613 84.624 73.200 1.00 22.74 104 GLY E CA 1
ATOM 13920 C C . GLY E 1 60 ? -8.217 84.274 72.746 1.00 22.44 104 GLY E C 1
ATOM 13921 O O . GLY E 1 60 ? -8.081 83.529 71.786 1.00 22.78 104 GLY E O 1
ATOM 13925 N N . ALA E 1 61 ? -7.196 84.852 73.370 1.00 21.31 105 ALA E N 1
ATOM 13926 C CA . ALA E 1 61 ? -5.794 84.555 73.067 1.00 21.88 105 ALA E CA 1
ATOM 13927 C C . ALA E 1 61 ? -5.494 84.540 71.559 1.00 22.15 105 ALA E C 1
ATOM 13928 O O . ALA E 1 61 ? -4.947 83.586 71.032 1.00 21.65 105 ALA E O 1
ATOM 13935 N N . HIS E 1 62 ? -5.839 85.629 70.858 1.00 23.02 106 HIS E N 1
ATOM 13936 C CA . HIS E 1 62 ? -5.578 85.694 69.412 1.00 22.44 106 HIS E CA 1
ATOM 13937 C C . HIS E 1 62 ? -4.087 85.821 69.157 1.00 23.22 106 HIS E C 1
ATOM 13938 O O . HIS E 1 62 ? -3.512 85.041 68.391 1.00 23.89 106 HIS E O 1
ATOM 13952 N N . MET E 1 63 ? -3.464 86.795 69.786 1.00 22.98 107 MET E N 1
ATOM 13953 C CA . MET E 1 63 ? -2.020 87.009 69.761 1.00 23.75 107 MET E CA 1
ATOM 13954 C C . MET E 1 63 ? -1.477 87.275 68.361 1.00 24.49 107 MET E C 1
ATOM 13955 O O . MET E 1 63 ? -0.255 87.219 68.145 1.00 24.81 107 MET E O 1
ATOM 13969 N N . ASN E 1 64 ? -2.331 87.608 67.419 1.00 23.92 108 ASN E N 1
ATOM 13970 C CA . ASN E 1 64 ? -1.986 87.479 66.001 1.00 23.88 108 ASN E CA 1
ATOM 13971 C C . ASN E 1 64 ? -3.017 88.314 65.214 1.00 22.55 108 ASN E C 1
ATOM 13972 O O . ASN E 1 64 ? -4.182 87.938 65.142 1.00 21.71 108 ASN E O 1
ATOM 13983 N N . PRO E 1 65 ? -2.606 89.422 64.598 1.00 22.02 109 PRO E N 1
ATOM 13984 C CA . PRO E 1 65 ? -3.566 90.271 63.882 1.00 21.69 109 PRO E CA 1
ATOM 13985 C C . PRO E 1 65 ? -4.313 89.554 62.765 1.00 21.93 109 PRO E C 1
ATOM 13986 O O . PRO E 1 65 ? -5.470 89.925 62.448 1.00 22.30 109 PRO E O 1
ATOM 13997 N N . ALA E 1 66 ? -3.692 88.572 62.131 1.00 21.02 110 ALA E N 1
ATOM 13998 C CA . ALA E 1 66 ? -4.317 87.799 61.063 1.00 21.99 110 ALA E CA 1
ATOM 13999 C C . ALA E 1 66 ? -5.423 86.883 61.603 1.00 23.24 110 ALA E C 1
ATOM 14000 O O . ALA E 1 66 ? -6.442 86.698 60.938 1.00 24.05 110 ALA E O 1
ATOM 14007 N N . VAL E 1 67 ? -5.251 86.364 62.835 1.00 23.23 111 VAL E N 1
ATOM 14008 C CA . VAL E 1 67 ? -6.274 85.574 63.479 1.00 23.37 111 VAL E CA 1
ATOM 14009 C C . VAL E 1 67 ? -7.491 86.437 63.853 1.00 23.97 111 VAL E C 1
ATOM 14010 O O . VAL E 1 67 ? -8.638 86.026 63.631 1.00 23.32 111 VAL E O 1
ATOM 14023 N N . THR E 1 68 ? -7.244 87.603 64.467 1.00 23.56 112 THR E N 1
ATOM 14024 C CA . THR E 1 68 ? -8.308 88.551 64.800 1.00 24.08 112 THR E CA 1
ATOM 14025 C C . THR E 1 68 ? -9.104 88.959 63.544 1.00 25.60 112 THR E C 1
ATOM 14026 O O . THR E 1 68 ? -10.347 88.990 63.553 1.00 24.80 112 THR E O 1
ATOM 14037 N N . LEU E 1 69 ? -8.396 89.203 62.445 1.00 28.17 113 LEU E N 1
ATOM 14038 C CA . LEU E 1 69 ? -9.061 89.577 61.196 1.00 29.93 113 LEU E CA 1
ATOM 14039 C C . LEU E 1 69 ? -9.963 88.456 60.685 1.00 29.26 113 LEU E C 1
ATOM 14040 O O . LEU E 1 69 ? -11.124 88.705 60.295 1.00 29.65 113 LEU E O 1
ATOM 14056 N N . ALA E 1 70 ? -9.453 87.229 60.653 1.00 26.65 114 ALA E N 1
ATOM 14057 C CA . ALA E 1 70 ? -10.286 86.108 60.194 1.00 26.62 114 ALA E CA 1
ATOM 14058 C C . ALA E 1 70 ? -11.486 85.875 61.106 1.00 27.32 114 ALA E C 1
ATOM 14059 O O . ALA E 1 70 ? -12.602 85.576 60.617 1.00 27.22 114 ALA E O 1
ATOM 14066 N N . PHE E 1 71 ? -11.314 86.050 62.444 1.00 27.40 115 PHE E N 1
ATOM 14067 C CA . PHE E 1 71 ? -12.449 85.854 63.332 1.00 26.39 115 PHE E CA 1
ATOM 14068 C C . PHE E 1 71 ? -13.526 86.875 63.042 1.00 27.29 115 PHE E C 1
ATOM 14069 O O . PHE E 1 71 ? -14.727 86.564 63.139 1.00 26.26 115 PHE E O 1
ATOM 14086 N N . ALA E 1 72 ? -13.115 88.127 62.758 1.00 29.94 116 ALA E N 1
ATOM 14087 C CA . ALA E 1 72 ? -14.080 89.192 62.468 1.00 30.84 116 ALA E CA 1
ATOM 14088 C C . ALA E 1 72 ? -14.755 88.999 61.103 1.00 30.79 116 ALA E C 1
ATOM 14089 O O . ALA E 1 72 ? -15.966 89.192 60.989 1.00 30.38 116 ALA E O 1
ATOM 14096 N N . VAL E 1 73 ? -13.991 88.628 60.059 1.00 30.74 117 VAL E N 1
ATOM 14097 C CA . VAL E 1 73 ? -14.561 88.470 58.715 1.00 30.84 117 VAL E CA 1
ATOM 14098 C C . VAL E 1 73 ? -15.621 87.383 58.703 1.00 30.82 117 VAL E C 1
ATOM 14099 O O . VAL E 1 73 ? -16.620 87.498 57.973 1.00 31.63 117 VAL E O 1
ATOM 14112 N N . PHE E 1 74 ? -15.491 86.346 59.553 1.00 29.60 118 PHE E N 1
ATOM 14113 C CA . PHE E 1 74 ? -16.479 85.279 59.585 1.00 29.38 118 PHE E CA 1
ATOM 14114 C C . PHE E 1 74 ? -17.414 85.392 60.781 1.00 31.05 118 PHE E C 1
ATOM 14115 O O . PHE E 1 74 ? -18.030 84.397 61.163 1.00 30.10 118 PHE E O 1
ATOM 14132 N N . ARG E 1 75 ? -17.503 86.575 61.375 1.00 35.54 119 ARG E N 1
ATOM 14133 C CA . ARG E 1 75 ? -18.554 86.986 62.317 1.00 37.59 119 ARG E CA 1
ATOM 14134 C C . ARG E 1 75 ? -18.471 86.255 63.642 1.00 35.06 119 ARG E C 1
ATOM 14135 O O . ARG E 1 75 ? -19.470 86.073 64.349 1.00 34.84 119 ARG E O 1
ATOM 14156 N N . HIS E 1 76 ? -17.253 85.907 64.032 1.00 31.52 120 HIS E N 1
ATOM 14157 C CA . HIS E 1 76 ? -17.022 85.322 65.348 1.00 30.58 120 HIS E CA 1
ATOM 14158 C C . HIS E 1 76 ? -16.495 86.317 66.371 1.00 29.72 120 HIS E C 1
ATOM 14159 O O . HIS E 1 76 ? -16.219 85.913 67.500 1.00 29.88 120 HIS E O 1
ATOM 14173 N N . PHE E 1 77 ? -16.314 87.595 65.988 1.00 27.92 121 PHE E N 1
ATOM 14174 C CA . PHE E 1 77 ? -15.588 88.549 66.798 1.00 27.48 121 PHE E CA 1
ATOM 14175 C C . PHE E 1 77 ? -16.001 89.946 66.347 1.00 28.75 121 PHE E C 1
ATOM 14176 O O . PHE E 1 77 ? -16.092 90.177 65.146 1.00 28.25 121 PHE E O 1
ATOM 14193 N N . PRO E 1 78 ? -16.243 90.885 67.263 1.00 31.99 122 PRO E N 1
ATOM 14194 C CA . PRO E 1 78 ? -16.769 92.195 66.862 1.00 33.30 122 PRO E CA 1
ATOM 14195 C C . PRO E 1 78 ? -15.738 93.064 66.149 1.00 33.83 122 PRO E C 1
ATOM 14196 O O . PRO E 1 78 ? -14.630 93.320 66.653 1.00 34.89 122 PRO E O 1
ATOM 14207 N N . TRP E 1 79 ? -16.131 93.543 64.967 1.00 31.43 123 TRP E N 1
ATOM 14208 C CA . TRP E 1 79 ? -15.286 94.454 64.209 1.00 30.75 123 TRP E CA 1
ATOM 14209 C C . TRP E 1 79 ? -14.816 95.624 65.068 1.00 31.22 123 TRP E C 1
ATOM 14210 O O . TRP E 1 79 ? -13.636 96.006 65.020 1.00 29.83 123 TRP E O 1
ATOM 14231 N N . ILE E 1 80 ? -15.688 96.168 65.933 1.00 33.95 124 ILE E N 1
ATOM 14232 C CA . ILE E 1 80 ? -15.229 97.358 66.661 1.00 35.55 124 ILE E CA 1
ATOM 14233 C C . ILE E 1 80 ? -13.976 97.093 67.530 1.00 34.29 124 ILE E C 1
ATOM 14234 O O . ILE E 1 80 ? -13.249 98.022 67.858 1.00 34.48 124 ILE E O 1
ATOM 14250 N N . GLN E 1 81 ? -13.707 95.851 67.899 1.00 31.95 125 GLN E N 1
ATOM 14251 C CA . GLN E 1 81 ? -12.578 95.573 68.763 1.00 31.09 125 GLN E CA 1
ATOM 14252 C C . GLN E 1 81 ? -11.281 95.284 68.019 1.00 29.74 125 GLN E C 1
ATOM 14253 O O . GLN E 1 81 ? -10.239 95.205 68.676 1.00 29.42 125 GLN E O 1
ATOM 14267 N N . VAL E 1 82 ? -11.321 95.131 66.697 1.00 27.75 126 VAL E N 1
ATOM 14268 C CA . VAL E 1 82 ? -10.199 94.631 65.892 1.00 26.51 126 VAL E CA 1
ATOM 14269 C C . VAL E 1 82 ? -9.034 95.606 65.938 1.00 26.98 126 VAL E C 1
ATOM 14270 O O . VAL E 1 82 ? -7.883 95.182 66.235 1.00 25.64 126 VAL E O 1
ATOM 14283 N N . PRO E 1 83 ? -9.248 96.906 65.702 1.00 29.68 127 PRO E N 1
ATOM 14284 C CA . PRO E 1 83 ? -8.130 97.854 65.868 1.00 29.64 127 PRO E CA 1
ATOM 14285 C C . PRO E 1 83 ? -7.491 97.786 67.235 1.00 28.60 127 PRO E C 1
ATOM 14286 O O . PRO E 1 83 ? -6.260 97.812 67.347 1.00 29.03 127 PRO E O 1
ATOM 14297 N N . PHE E 1 84 ? -8.285 97.725 68.283 1.00 26.26 128 PHE E N 1
ATOM 14298 C CA . PHE E 1 84 ? -7.704 97.614 69.602 1.00 25.54 128 PHE E CA 1
ATOM 14299 C C . PHE E 1 84 ? -6.854 96.345 69.709 1.00 25.15 128 PHE E C 1
ATOM 14300 O O . PHE E 1 84 ? -5.700 96.427 70.127 1.00 25.53 128 PHE E O 1
ATOM 14317 N N . TYR E 1 85 ? -7.390 95.179 69.285 1.00 23.18 129 TYR E N 1
ATOM 14318 C CA . TYR E 1 85 ? -6.568 93.953 69.359 1.00 23.26 129 TYR E CA 1
ATOM 14319 C C . TYR E 1 85 ? -5.279 94.140 68.547 1.00 24.01 129 TYR E C 1
ATOM 14320 O O . TYR E 1 85 ? -4.174 93.780 69.018 1.00 22.12 129 TYR E O 1
ATOM 14338 N N . TRP E 1 86 ? -5.398 94.712 67.339 1.00 28.03 130 TRP E N 1
ATOM 14339 C CA . TRP E 1 86 ? -4.217 94.943 66.505 1.00 29.20 130 TRP E CA 1
ATOM 14340 C C . TRP E 1 86 ? -3.240 95.835 67.236 1.00 29.36 130 TRP E C 1
ATOM 14341 O O . TRP E 1 86 ? -2.070 95.485 67.393 1.00 30.39 130 TRP E O 1
ATOM 14362 N N . ALA E 1 87 ? -3.733 96.921 67.819 1.00 28.48 131 ALA E N 1
ATOM 14363 C CA . ALA E 1 87 ? -2.804 97.784 68.544 1.00 28.05 131 ALA E CA 1
ATOM 14364 C C . ALA E 1 87 ? -2.159 97.017 69.693 1.00 27.75 131 ALA E C 1
ATOM 14365 O O . ALA E 1 87 ? -0.930 97.097 69.897 1.00 28.52 131 ALA E O 1
ATOM 14372 N N . ALA E 1 88 ? -2.942 96.221 70.412 1.00 25.66 132 ALA E N 1
ATOM 14373 C CA . ALA E 1 88 ? -2.362 95.423 71.502 1.00 25.09 132 ALA E CA 1
ATOM 14374 C C . ALA E 1 88 ? -1.271 94.484 70.987 1.00 23.85 132 ALA E C 1
ATOM 14375 O O . ALA E 1 88 ? -0.175 94.419 71.543 1.00 24.23 132 ALA E O 1
ATOM 14382 N N . GLN E 1 89 ? -1.558 93.756 69.905 1.00 23.04 133 GLN E N 1
ATOM 14383 C CA . GLN E 1 89 ? -0.666 92.678 69.498 1.00 22.66 133 GLN E CA 1
ATOM 14384 C C . GLN E 1 89 ? 0.690 93.232 69.083 1.00 23.03 133 GLN E C 1
ATOM 14385 O O . GLN E 1 89 ? 1.770 92.786 69.560 1.00 22.15 133 GLN E O 1
ATOM 14399 N N . PHE E 1 90 ? 0.655 94.212 68.188 1.00 24.61 134 PHE E N 1
ATOM 14400 C CA . PHE E 1 90 ? 1.881 94.880 67.774 1.00 25.93 134 PHE E CA 1
ATOM 14401 C C . PHE E 1 90 ? 2.634 95.488 68.956 1.00 26.22 134 PHE E C 1
ATOM 14402 O O . PHE E 1 90 ? 3.880 95.410 69.019 1.00 25.80 134 PHE E O 1
ATOM 14419 N N . THR E 1 91 ? 1.921 96.116 69.898 1.00 26.13 135 THR E N 1
ATOM 14420 C CA . THR E 1 91 ? 2.641 96.736 71.018 1.00 26.19 135 THR E CA 1
ATOM 14421 C C . THR E 1 91 ? 3.422 95.678 71.796 1.00 25.57 135 THR E C 1
ATOM 14422 O O . THR E 1 91 ? 4.653 95.831 72.026 1.00 26.31 135 THR E O 1
ATOM 14433 N N . GLY E 1 92 ? 2.751 94.555 72.092 1.00 22.77 136 GLY E N 1
ATOM 14434 C CA . GLY E 1 92 ? 3.397 93.482 72.840 1.00 22.51 136 GLY E CA 1
ATOM 14435 C C . GLY E 1 92 ? 4.555 92.890 72.077 1.00 22.02 136 GLY E C 1
ATOM 14436 O O . GLY E 1 92 ? 5.657 92.701 72.629 1.00 21.60 136 GLY E O 1
ATOM 14440 N N . ALA E 1 93 ? 4.353 92.672 70.772 1.00 22.60 137 ALA E N 1
ATOM 14441 C CA . ALA E 1 93 ? 5.387 92.019 70.003 1.00 22.00 137 ALA E CA 1
ATOM 14442 C C . ALA E 1 93 ? 6.611 92.921 69.973 1.00 22.62 137 ALA E C 1
ATOM 14443 O O . ALA E 1 93 ? 7.727 92.459 70.196 1.00 21.84 137 ALA E O 1
ATOM 14450 N N . ILE E 1 94 ? 6.368 94.220 69.859 1.00 24.54 138 ILE E N 1
ATOM 14451 C CA . ILE E 1 94 ? 7.479 95.151 69.691 1.00 26.40 138 ILE E CA 1
ATOM 14452 C C . ILE E 1 94 ? 8.187 95.332 71.007 1.00 25.68 138 ILE E C 1
ATOM 14453 O O . ILE E 1 94 ? 9.418 95.245 71.086 1.00 26.51 138 ILE E O 1
ATOM 14469 N N . ALA E 1 95 ? 7.420 95.444 72.069 1.00 23.54 139 ALA E N 1
ATOM 14470 C CA . ALA E 1 95 ? 8.060 95.572 73.350 1.00 23.82 139 ALA E CA 1
ATOM 14471 C C . ALA E 1 95 ? 8.926 94.355 73.602 1.00 24.28 139 ALA E C 1
ATOM 14472 O O . ALA E 1 95 ? 10.099 94.497 73.977 1.00 24.47 139 ALA E O 1
ATOM 14479 N N . ALA E 1 96 ? 8.395 93.124 73.291 1.00 24.43 140 ALA E N 1
ATOM 14480 C CA . ALA E 1 96 ? 9.160 91.944 73.674 1.00 24.01 140 ALA E CA 1
ATOM 14481 C C . ALA E 1 96 ? 10.477 91.914 72.941 1.00 23.14 140 ALA E C 1
ATOM 14482 O O . ALA E 1 96 ? 11.518 91.510 73.515 1.00 22.33 140 ALA E O 1
ATOM 14489 N N . SER E 1 97 ? 10.445 92.356 71.666 1.00 22.94 141 SER E N 1
ATOM 14490 C CA . SER E 1 97 ? 11.622 92.237 70.820 1.00 24.11 141 SER E CA 1
ATOM 14491 C C . SER E 1 97 ? 12.710 93.164 71.330 1.00 24.88 141 SER E C 1
ATOM 14492 O O . SER E 1 97 ? 13.886 92.784 71.397 1.00 24.98 141 SER E O 1
ATOM 14500 N N . PHE E 1 98 ? 12.325 94.350 71.789 1.00 25.93 142 PHE E N 1
ATOM 14501 C CA . PHE E 1 98 ? 13.353 95.275 72.250 1.00 26.31 142 PHE E CA 1
ATOM 14502 C C . PHE E 1 98 ? 13.876 94.885 73.608 1.00 26.77 142 PHE E C 1
ATOM 14503 O O . PHE E 1 98 ? 15.083 95.116 73.885 1.00 27.70 142 PHE E O 1
ATOM 14520 N N . VAL E 1 99 ? 13.048 94.213 74.421 1.00 25.96 143 VAL E N 1
ATOM 14521 C CA . VAL E 1 99 ? 13.562 93.663 75.669 1.00 25.53 143 VAL E CA 1
ATOM 14522 C C . VAL E 1 99 ? 14.544 92.553 75.365 1.00 25.29 143 VAL E C 1
ATOM 14523 O O . VAL E 1 99 ? 15.645 92.500 75.969 1.00 25.83 143 VAL E O 1
ATOM 14536 N N . LEU E 1 100 ? 14.211 91.705 74.360 1.00 22.66 144 LEU E N 1
ATOM 14537 C CA . LEU E 1 100 ? 15.137 90.661 73.973 1.00 22.70 144 LEU E CA 1
ATOM 14538 C C . LEU E 1 100 ? 16.421 91.276 73.467 1.00 23.55 144 LEU E C 1
ATOM 14539 O O . LEU E 1 100 ? 17.533 90.748 73.728 1.00 23.08 144 LEU E O 1
ATOM 14555 N N . LYS E 1 101 ? 16.283 92.377 72.720 1.00 25.23 145 LYS E N 1
ATOM 14556 C CA . LYS E 1 101 ? 17.464 92.960 72.099 1.00 26.98 145 LYS E CA 1
ATOM 14557 C C . LYS E 1 101 ? 18.495 93.273 73.163 1.00 27.63 145 LYS E C 1
ATOM 14558 O O . LYS E 1 101 ? 19.716 93.122 72.922 1.00 27.00 145 LYS E O 1
ATOM 14577 N N . ALA E 1 102 ? 18.013 93.623 74.350 1.00 28.83 146 ALA E N 1
ATOM 14578 C CA . ALA E 1 102 ? 18.888 93.926 75.481 1.00 30.32 146 ALA E CA 1
ATOM 14579 C C . ALA E 1 102 ? 19.331 92.644 76.158 1.00 31.67 146 ALA E C 1
ATOM 14580 O O . ALA E 1 102 ? 20.534 92.414 76.350 1.00 31.47 146 ALA E O 1
ATOM 14587 N N . VAL E 1 103 ? 18.381 91.752 76.430 1.00 34.43 147 VAL E N 1
ATOM 14588 C CA . VAL E 1 103 ? 18.644 90.631 77.336 1.00 35.60 147 VAL E CA 1
ATOM 14589 C C . VAL E 1 103 ? 19.418 89.479 76.702 1.00 32.72 147 VAL E C 1
ATOM 14590 O O . VAL E 1 103 ? 20.037 88.692 77.450 1.00 34.03 147 VAL E O 1
ATOM 14603 N N . ILE E 1 104 ? 19.394 89.310 75.379 1.00 25.15 148 ILE E N 1
ATOM 14604 C CA . ILE E 1 104 ? 20.169 88.267 74.731 1.00 23.54 148 ILE E CA 1
ATOM 14605 C C . ILE E 1 104 ? 21.393 88.828 74.008 1.00 24.66 148 ILE E C 1
ATOM 14606 O O . ILE E 1 104 ? 22.046 88.093 73.238 1.00 23.97 148 ILE E O 1
ATOM 14622 N N . HIS E 1 105 ? 21.675 90.094 74.192 1.00 26.66 149 HIS E N 1
ATOM 14623 C CA . HIS E 1 105 ? 22.895 90.662 73.638 1.00 27.89 149 HIS E CA 1
ATOM 14624 C C . HIS E 1 105 ? 24.074 89.848 74.144 1.00 28.06 149 HIS E C 1
ATOM 14625 O O . HIS E 1 105 ? 24.082 89.429 75.298 1.00 28.26 149 HIS E O 1
ATOM 14639 N N . PRO E 1 106 ? 25.093 89.605 73.321 1.00 27.89 150 PRO E N 1
ATOM 14640 C CA . PRO E 1 106 ? 25.404 90.152 71.990 1.00 27.89 150 PRO E CA 1
ATOM 14641 C C . PRO E 1 106 ? 24.715 89.486 70.781 1.00 28.08 150 PRO E C 1
ATOM 14642 O O . PRO E 1 106 ? 25.062 89.827 69.656 1.00 28.00 150 PRO E O 1
ATOM 14653 N N . VAL E 1 107 ? 23.715 88.604 70.967 1.00 27.39 151 VAL E N 1
ATOM 14654 C CA . VAL E 1 107 ? 22.990 88.158 69.798 1.00 27.88 151 VAL E CA 1
ATOM 14655 C C . VAL E 1 107 ? 22.261 89.365 69.218 1.00 29.24 151 VAL E C 1
ATOM 14656 O O . VAL E 1 107 ? 21.527 90.080 69.932 1.00 28.10 151 VAL E O 1
ATOM 14669 N N . ASP E 1 108 ? 22.416 89.602 67.919 1.00 32.25 152 ASP E N 1
ATOM 14670 C CA . ASP E 1 108 ? 21.779 90.781 67.369 1.00 34.38 152 ASP E CA 1
ATOM 14671 C C . ASP E 1 108 ? 20.689 90.510 66.346 1.00 31.82 152 ASP E C 1
ATOM 14672 O O . ASP E 1 108 ? 19.974 91.439 65.975 1.00 31.97 152 ASP E O 1
ATOM 14681 N N . VAL E 1 109 ? 20.578 89.292 65.844 1.00 28.56 153 VAL E N 1
ATOM 14682 C CA . VAL E 1 109 ? 19.405 88.881 65.094 1.00 26.49 153 VAL E CA 1
ATOM 14683 C C . VAL E 1 109 ? 18.415 88.227 66.060 1.00 25.33 153 VAL E C 1
ATOM 14684 O O . VAL E 1 109 ? 18.639 87.118 66.582 1.00 24.40 153 VAL E O 1
ATOM 14697 N N . ILE E 1 110 ? 17.327 88.938 66.311 1.00 25.19 154 ILE E N 1
ATOM 14698 C CA . ILE E 1 110 ? 16.416 88.647 67.420 1.00 25.69 154 ILE E CA 1
ATOM 14699 C C . ILE E 1 110 ? 15.295 87.722 66.926 1.00 25.52 154 ILE E C 1
ATOM 14700 O O . ILE E 1 110 ? 14.099 88.036 66.953 1.00 24.16 154 ILE E O 1
ATOM 14716 N N . GLY E 1 111 ? 15.683 86.526 66.521 1.00 27.69 155 GLY E N 1
ATOM 14717 C CA . GLY E 1 111 ? 14.735 85.535 66.071 1.00 28.05 155 GLY E CA 1
ATOM 14718 C C . GLY E 1 111 ? 13.804 85.993 64.963 1.00 27.63 155 GLY E C 1
ATOM 14719 O O . GLY E 1 111 ? 12.569 85.811 65.077 1.00 28.39 155 GLY E O 1
ATOM 14723 N N . THR E 1 112 ? 14.368 86.586 63.904 1.00 24.81 156 THR E N 1
ATOM 14724 C CA . THR E 1 112 ? 13.560 87.056 62.777 1.00 24.69 156 THR E CA 1
ATOM 14725 C C . THR E 1 112 ? 13.037 85.883 61.927 1.00 23.12 156 THR E C 1
ATOM 14726 O O . THR E 1 112 ? 13.614 84.789 61.875 1.00 22.40 156 THR E O 1
ATOM 14737 N N . THR E 1 113 ? 11.950 86.149 61.180 1.00 23.28 157 THR E N 1
ATOM 14738 C CA . THR E 1 113 ? 11.492 85.268 60.112 1.00 23.49 157 THR E CA 1
ATOM 14739 C C . THR E 1 113 ? 11.776 85.893 58.737 1.00 24.56 157 THR E C 1
ATOM 14740 O O . THR E 1 113 ? 11.142 86.877 58.346 1.00 24.44 157 THR E O 1
ATOM 14751 N N . THR E 1 114 ? 12.724 85.320 58.022 1.00 27.28 158 THR E N 1
ATOM 14752 C CA . THR E 1 114 ? 13.031 85.762 56.674 1.00 29.29 158 THR E CA 1
ATOM 14753 C C . THR E 1 114 ? 13.163 84.571 55.727 1.00 29.72 158 THR E C 1
ATOM 14754 O O . THR E 1 114 ? 13.429 83.437 56.139 1.00 30.25 158 THR E O 1
ATOM 14765 N N . PRO E 1 115 ? 12.953 84.803 54.444 1.00 28.58 159 PRO E N 1
ATOM 14766 C CA . PRO E 1 115 ? 12.923 83.714 53.482 1.00 28.43 159 PRO E CA 1
ATOM 14767 C C . PRO E 1 115 ? 14.283 83.073 53.236 1.00 29.92 159 PRO E C 1
ATOM 14768 O O . PRO E 1 115 ? 15.327 83.740 53.151 1.00 29.35 159 PRO E O 1
ATOM 14779 N N . VAL E 1 116 ? 14.244 81.760 53.149 1.00 34.17 160 VAL E N 1
ATOM 14780 C CA . VAL E 1 116 ? 15.330 80.937 52.642 1.00 35.60 160 VAL E CA 1
ATOM 14781 C C . VAL E 1 116 ? 14.957 80.547 51.216 1.00 35.45 160 VAL E C 1
ATOM 14782 O O . VAL E 1 116 ? 13.944 79.870 50.980 1.00 35.58 160 VAL E O 1
ATOM 14795 N N . GLY E 1 117 ? 15.761 80.974 50.259 1.00 33.57 161 GLY E N 1
ATOM 14796 C CA . GLY E 1 117 ? 15.470 80.663 48.888 1.00 33.73 161 GLY E CA 1
ATOM 14797 C C . GLY E 1 117 ? 14.540 81.688 48.253 1.00 35.17 161 GLY E C 1
ATOM 14798 O O . GLY E 1 117 ? 14.321 82.784 48.787 1.00 34.84 161 GLY E O 1
ATOM 14802 N N . PRO E 1 118 ? 13.958 81.331 47.100 1.00 38.21 162 PRO E N 1
ATOM 14803 C CA . PRO E 1 118 ? 12.998 82.237 46.432 1.00 38.51 162 PRO E CA 1
ATOM 14804 C C . PRO E 1 118 ? 11.858 82.668 47.347 1.00 37.09 162 PRO E C 1
ATOM 14805 O O . PRO E 1 118 ? 11.281 81.852 48.078 1.00 36.70 162 PRO E O 1
ATOM 14816 N N . HIS E 1 119 ? 11.508 83.958 47.271 1.00 35.55 163 HIS E N 1
ATOM 14817 C CA . HIS E 1 119 ? 10.527 84.505 48.205 1.00 34.47 163 HIS E CA 1
ATOM 14818 C C . HIS E 1 119 ? 9.166 83.896 47.994 1.00 32.47 163 HIS E C 1
ATOM 14819 O O . HIS E 1 119 ? 8.405 83.778 48.962 1.00 32.35 163 HIS E O 1
ATOM 14833 N N . TRP E 1 120 ? 8.861 83.432 46.762 1.00 31.24 164 TRP E N 1
ATOM 14834 C CA . TRP E 1 120 ? 7.526 82.880 46.499 1.00 30.70 164 TRP E CA 1
ATOM 14835 C C . TRP E 1 120 ? 7.334 81.529 47.156 1.00 29.90 164 TRP E C 1
ATOM 14836 O O . TRP E 1 120 ? 6.196 81.159 47.464 1.00 29.03 164 TRP E O 1
ATOM 14857 N N . HIS E 1 121 ? 8.413 80.813 47.432 1.00 30.83 165 HIS E N 1
ATOM 14858 C CA . HIS E 1 121 ? 8.303 79.620 48.261 1.00 31.48 165 HIS E CA 1
ATOM 14859 C C . HIS E 1 121 ? 7.722 79.956 49.621 1.00 30.12 165 HIS E C 1
ATOM 14860 O O . HIS E 1 121 ? 6.798 79.284 50.100 1.00 30.20 165 HIS E O 1
ATOM 14874 N N . SER E 1 122 ? 8.278 80.997 50.262 1.00 27.62 166 SER E N 1
ATOM 14875 C CA . SER E 1 122 ? 7.877 81.400 51.588 1.00 26.87 166 SER E CA 1
ATOM 14876 C C . SER E 1 122 ? 6.469 81.941 51.568 1.00 27.49 166 SER E C 1
ATOM 14877 O O . SER E 1 122 ? 5.710 81.754 52.533 1.00 27.40 166 SER E O 1
ATOM 14885 N N . LEU E 1 123 ? 6.086 82.642 50.480 1.00 28.96 167 LEU E N 1
ATOM 14886 C CA . LEU E 1 123 ? 4.687 83.100 50.389 1.00 29.39 167 LEU E CA 1
ATOM 14887 C C . LEU E 1 123 ? 3.724 81.904 50.382 1.00 29.01 167 LEU E C 1
ATOM 14888 O O . LEU E 1 123 ? 2.748 81.863 51.151 1.00 28.91 167 LEU E O 1
ATOM 14904 N N . VAL E 1 124 ? 4.023 80.878 49.561 1.00 27.31 168 VAL E N 1
ATOM 14905 C CA . VAL E 1 124 ? 3.097 79.769 49.454 1.00 26.66 168 VAL E CA 1
ATOM 14906 C C . VAL E 1 124 ? 3.069 78.954 50.746 1.00 26.11 168 VAL E C 1
ATOM 14907 O O . VAL E 1 124 ? 1.993 78.535 51.225 1.00 24.99 168 VAL E O 1
ATOM 14920 N N . VAL E 1 125 ? 4.222 78.781 51.353 1.00 26.43 169 VAL E N 1
ATOM 14921 C CA . VAL E 1 125 ? 4.321 77.982 52.575 1.00 26.66 169 VAL E CA 1
ATOM 14922 C C . VAL E 1 125 ? 3.622 78.665 53.721 1.00 26.09 169 VAL E C 1
ATOM 14923 O O . VAL E 1 125 ? 2.901 78.000 54.485 1.00 25.04 169 VAL E O 1
ATOM 14936 N N . GLU E 1 126 ? 3.850 79.983 53.886 1.00 27.16 170 GLU E N 1
ATOM 14937 C CA . GLU E 1 126 ? 3.131 80.730 54.918 1.00 27.33 170 GLU E CA 1
ATOM 14938 C C . GLU E 1 126 ? 1.636 80.629 54.709 1.00 27.25 170 GLU E C 1
ATOM 14939 O O . GLU E 1 126 ? 0.893 80.480 55.672 1.00 27.03 170 GLU E O 1
ATOM 14951 N N . VAL E 1 127 ? 1.161 80.703 53.450 1.00 27.24 171 VAL E N 1
ATOM 14952 C CA . VAL E 1 127 ? -0.282 80.603 53.233 1.00 26.16 171 VAL E CA 1
ATOM 14953 C C . VAL E 1 127 ? -0.787 79.280 53.766 1.00 26.32 171 VAL E C 1
ATOM 14954 O O . VAL E 1 127 ? -1.738 79.227 54.553 1.00 26.82 171 VAL E O 1
ATOM 14967 N N . ILE E 1 128 ? -0.122 78.195 53.397 1.00 25.92 172 ILE E N 1
ATOM 14968 C CA . ILE E 1 128 ? -0.616 76.858 53.728 1.00 26.00 172 ILE E CA 1
ATOM 14969 C C . ILE E 1 128 ? -0.519 76.563 55.231 1.00 25.50 172 ILE E C 1
ATOM 14970 O O . ILE E 1 128 ? -1.427 75.946 55.802 1.00 24.81 172 ILE E O 1
ATOM 14986 N N . VAL E 1 129 ? 0.576 76.955 55.881 1.00 25.61 173 VAL E N 1
ATOM 14987 C CA . VAL E 1 129 ? 0.742 76.577 57.286 1.00 25.67 173 VAL E CA 1
ATOM 14988 C C . VAL E 1 129 ? -0.141 77.462 58.141 1.00 25.23 173 VAL E C 1
ATOM 14989 O O . VAL E 1 129 ? -0.683 77.019 59.186 1.00 26.22 173 VAL E O 1
ATOM 15002 N N . THR E 1 130 ? -0.369 78.689 57.685 1.00 22.98 174 THR E N 1
ATOM 15003 C CA . THR E 1 130 ? -1.320 79.563 58.357 1.00 22.74 174 THR E CA 1
ATOM 15004 C C . THR E 1 130 ? -2.737 79.040 58.164 1.00 22.69 174 THR E C 1
ATOM 15005 O O . THR E 1 130 ? -3.567 79.116 59.074 1.00 23.00 174 THR E O 1
ATOM 15016 N N . PHE E 1 131 ? -3.055 78.556 56.964 1.00 22.71 175 PHE E N 1
ATOM 15017 C CA . PHE E 1 131 ? -4.346 77.879 56.738 1.00 23.01 175 PHE E CA 1
ATOM 15018 C C . PHE E 1 131 ? -4.566 76.788 57.773 1.00 23.49 175 PHE E C 1
ATOM 15019 O O . PHE E 1 131 ? -5.620 76.706 58.397 1.00 22.01 175 PHE E O 1
ATOM 15036 N N . ASN E 1 132 ? -3.586 75.888 57.901 1.00 25.10 176 ASN E N 1
ATOM 15037 C CA . ASN E 1 132 ? -3.699 74.788 58.847 1.00 25.33 176 ASN E CA 1
ATOM 15038 C C . ASN E 1 132 ? -4.031 75.270 60.244 1.00 24.45 176 ASN E C 1
ATOM 15039 O O . ASN E 1 132 ? -4.966 74.757 60.891 1.00 25.50 176 ASN E O 1
ATOM 15050 N N . MET E 1 133 ? -3.305 76.282 60.726 1.00 22.17 177 MET E N 1
ATOM 15051 C CA . MET E 1 133 ? -3.558 76.823 62.074 1.00 21.89 177 MET E CA 1
ATOM 15052 C C . MET E 1 133 ? -4.967 77.431 62.198 1.00 22.14 177 MET E C 1
ATOM 15053 O O . MET E 1 133 ? -5.670 77.209 63.184 1.00 21.49 177 MET E O 1
ATOM 15067 N N . MET E 1 134 ? -5.391 78.269 61.244 1.00 22.41 178 MET E N 1
ATOM 15068 C CA . MET E 1 134 ? -6.699 78.898 61.409 1.00 23.04 178 MET E CA 1
ATOM 15069 C C . MET E 1 134 ? -7.844 77.902 61.280 1.00 22.39 178 MET E C 1
ATOM 15070 O O . MET E 1 134 ? -8.914 78.078 61.921 1.00 21.78 178 MET E O 1
ATOM 15084 N N . PHE E 1 135 ? -7.699 76.949 60.361 1.00 22.81 179 PHE E N 1
ATOM 15085 C CA . PHE E 1 135 ? -8.661 75.852 60.172 1.00 22.81 179 PHE E CA 1
ATOM 15086 C C . PHE E 1 135 ? -8.926 75.158 61.492 1.00 22.34 179 PHE E C 1
ATOM 15087 O O . PHE E 1 135 ? -10.072 75.083 61.986 1.00 22.16 179 PHE E O 1
ATOM 15104 N N . VAL E 1 136 ? -7.850 74.693 62.121 1.00 21.48 180 VAL E N 1
ATOM 15105 C CA . VAL E 1 136 ? -8.083 74.043 63.411 1.00 21.23 180 VAL E CA 1
ATOM 15106 C C . VAL E 1 136 ? -8.597 75.043 64.422 1.00 21.50 180 VAL E C 1
ATOM 15107 O O . VAL E 1 136 ? -9.460 74.710 65.237 1.00 21.31 180 VAL E O 1
ATOM 15120 N N . THR E 1 137 ? -8.167 76.330 64.336 1.00 21.28 181 THR E N 1
ATOM 15121 C CA . THR E 1 137 ? -8.564 77.295 65.333 1.00 21.29 181 THR E CA 1
ATOM 15122 C C . THR E 1 137 ? -10.083 77.520 65.288 1.00 23.42 181 THR E C 1
ATOM 15123 O O . THR E 1 137 ? -10.731 77.611 66.320 1.00 22.66 181 THR E O 1
ATOM 15134 N N . LEU E 1 138 ? -10.642 77.658 64.096 1.00 25.51 182 LEU E N 1
ATOM 15135 C CA . LEU E 1 138 ? -12.074 77.914 63.991 1.00 26.68 182 LEU E CA 1
ATOM 15136 C C . LEU E 1 138 ? -12.846 76.725 64.520 1.00 26.47 182 LEU E C 1
ATOM 15137 O O . LEU E 1 138 ? -13.886 76.891 65.200 1.00 26.95 182 LEU E O 1
ATOM 15153 N N . ALA E 1 139 ? -12.366 75.513 64.245 1.00 26.77 183 ALA E N 1
ATOM 15154 C CA . ALA E 1 139 ? -12.997 74.342 64.856 1.00 25.83 183 ALA E CA 1
ATOM 15155 C C . ALA E 1 139 ? -13.003 74.458 66.389 1.00 25.70 183 ALA E C 1
ATOM 15156 O O . ALA E 1 139 ? -14.070 74.451 67.036 1.00 26.08 183 ALA E O 1
ATOM 15163 N N . VAL E 1 140 ? -11.816 74.540 67.011 1.00 23.08 184 VAL E N 1
ATOM 15164 C CA . VAL E 1 140 ? -11.792 74.399 68.476 1.00 23.42 184 VAL E CA 1
ATOM 15165 C C . VAL E 1 140 ? -12.328 75.615 69.205 1.00 24.51 184 VAL E C 1
ATOM 15166 O O . VAL E 1 140 ? -12.906 75.479 70.315 1.00 24.14 184 VAL E O 1
ATOM 15179 N N . ALA E 1 141 ? -12.215 76.806 68.610 1.00 26.30 185 ALA E N 1
ATOM 15180 C CA . ALA E 1 141 ? -12.681 78.016 69.240 1.00 27.84 185 ALA E CA 1
ATOM 15181 C C . ALA E 1 141 ? -14.162 78.310 68.964 1.00 28.44 185 ALA E C 1
ATOM 15182 O O . ALA E 1 141 ? -14.803 78.959 69.811 1.00 28.30 185 ALA E O 1
ATOM 15189 N N . THR E 1 142 ? -14.731 77.853 67.837 1.00 28.93 186 THR E N 1
ATOM 15190 C CA . THR E 1 142 ? -16.104 78.263 67.525 1.00 29.42 186 THR E CA 1
ATOM 15191 C C . THR E 1 142 ? -17.119 77.135 67.323 1.00 29.82 186 THR E C 1
ATOM 15192 O O . THR E 1 142 ? -18.319 77.441 67.185 1.00 30.67 186 THR E O 1
ATOM 15203 N N . ASP E 1 143 ? -16.729 75.860 67.375 1.00 26.90 187 ASP E N 1
ATOM 15204 C CA . ASP E 1 143 ? -17.657 74.763 67.047 1.00 25.93 187 ASP E CA 1
ATOM 15205 C C . ASP E 1 143 ? -17.903 73.921 68.295 1.00 25.72 187 ASP E C 1
ATOM 15206 O O . ASP E 1 143 ? -16.999 73.247 68.796 1.00 23.12 187 ASP E O 1
ATOM 15215 N N . THR E 1 144 ? -19.169 73.881 68.743 1.00 27.84 188 THR E N 1
ATOM 15216 C CA . THR E 1 144 ? -19.487 73.146 69.959 1.00 29.00 188 THR E CA 1
ATOM 15217 C C . THR E 1 144 ? -19.305 71.668 69.783 1.00 28.72 188 THR E C 1
ATOM 15218 O O . THR E 1 144 ? -19.267 70.951 70.782 1.00 29.25 188 THR E O 1
ATOM 15229 N N . ARG E 1 145 ? -19.232 71.204 68.534 1.00 27.78 189 ARG E N 1
ATOM 15230 C CA . ARG E 1 145 ? -18.993 69.814 68.269 1.00 29.38 189 ARG E CA 1
ATOM 15231 C C . ARG E 1 145 ? -17.531 69.444 68.425 1.00 28.17 189 ARG E C 1
ATOM 15232 O O . ARG E 1 145 ? -17.236 68.278 68.664 1.00 28.76 189 ARG E O 1
ATOM 15253 N N . ALA E 1 146 ? -16.615 70.420 68.321 1.00 24.09 190 ALA E N 1
ATOM 15254 C CA . ALA E 1 146 ? -15.211 70.152 68.538 1.00 22.38 190 ALA E CA 1
ATOM 15255 C C . ALA E 1 146 ? -14.873 70.101 70.039 1.00 22.99 190 ALA E C 1
ATOM 15256 O O . ALA E 1 146 ? -15.720 70.334 70.926 1.00 26.48 190 ALA E O 1
ATOM 15263 N N . VAL E 1 147 ? -13.624 69.744 70.320 1.00 23.68 191 VAL E N 1
ATOM 15264 C CA . VAL E 1 147 ? -13.157 69.550 71.715 1.00 24.17 191 VAL E CA 1
ATOM 15265 C C . VAL E 1 147 ? -12.520 70.869 72.156 1.00 24.42 191 VAL E C 1
ATOM 15266 O O . VAL E 1 147 ? -11.300 71.092 72.056 1.00 24.43 191 VAL E O 1
ATOM 15279 N N . GLY E 1 148 ? -13.357 71.782 72.623 1.00 24.74 192 GLY E N 1
ATOM 15280 C CA . GLY E 1 148 ? -12.876 73.101 72.992 1.00 25.57 192 GLY E CA 1
ATOM 15281 C C . GLY E 1 148 ? -11.866 73.107 74.116 1.00 25.50 192 GLY E C 1
ATOM 15282 O O . GLY E 1 148 ? -10.960 73.945 74.127 1.00 26.31 192 GLY E O 1
ATOM 15286 N N . GLU E 1 149 ? -11.952 72.142 75.046 1.00 25.30 193 GLU E N 1
ATOM 15287 C CA . GLU E 1 149 ? -11.015 72.104 76.153 1.00 25.80 193 GLU E CA 1
ATOM 15288 C C . GLU E 1 149 ? -9.595 71.824 75.688 1.00 25.00 193 GLU E C 1
ATOM 15289 O O . GLU E 1 149 ? -8.639 72.106 76.426 1.00 25.46 193 GLU E O 1
ATOM 15301 N N . LEU E 1 150 ? -9.445 71.246 74.505 1.00 24.35 194 LEU E N 1
ATOM 15302 C CA A LEU E 1 150 ? -8.110 70.938 73.982 0.50 24.23 194 LEU E CA 1
ATOM 15303 C CA B LEU E 1 150 ? -8.134 70.908 73.934 0.50 24.22 194 LEU E CA 1
ATOM 15304 C C . LEU E 1 150 ? -7.659 71.969 72.959 1.00 23.28 194 LEU E C 1
ATOM 15305 O O . LEU E 1 150 ? -6.656 71.758 72.259 1.00 24.26 194 LEU E O 1
ATOM 15336 N N . ALA E 1 151 ? -8.330 73.137 72.920 1.00 21.89 195 ALA E N 1
ATOM 15337 C CA . ALA E 1 151 ? -7.971 74.191 71.977 1.00 21.09 195 ALA E CA 1
ATOM 15338 C C . ALA E 1 151 ? -6.480 74.530 72.061 1.00 20.84 195 ALA E C 1
ATOM 15339 O O . ALA E 1 151 ? -5.800 74.616 71.035 1.00 20.74 195 ALA E O 1
ATOM 15346 N N . GLY E 1 152 ? -5.965 74.737 73.287 1.00 20.39 196 GLY E N 1
ATOM 15347 C CA . GLY E 1 152 ? -4.573 75.150 73.424 1.00 20.47 196 GLY E CA 1
ATOM 15348 C C . GLY E 1 152 ? -3.629 74.138 72.821 1.00 21.44 196 GLY E C 1
ATOM 15349 O O . GLY E 1 152 ? -2.729 74.502 72.026 1.00 22.04 196 GLY E O 1
ATOM 15353 N N . LEU E 1 153 ? -3.866 72.847 73.117 1.00 22.09 197 LEU E N 1
ATOM 15354 C CA . LEU E 1 153 ? -2.987 71.809 72.609 1.00 22.99 197 LEU E CA 1
ATOM 15355 C C . LEU E 1 153 ? -3.081 71.749 71.106 1.00 21.82 197 LEU E C 1
ATOM 15356 O O . LEU E 1 153 ? -2.063 71.529 70.407 1.00 21.45 197 LEU E O 1
ATOM 15372 N N . ALA E 1 154 ? -4.301 71.846 70.602 1.00 19.94 198 ALA E N 1
ATOM 15373 C CA . ALA E 1 154 ? -4.507 71.768 69.151 1.00 19.55 198 ALA E CA 1
ATOM 15374 C C . ALA E 1 154 ? -3.802 72.900 68.438 1.00 19.23 198 ALA E C 1
ATOM 15375 O O . ALA E 1 154 ? -3.037 72.668 67.496 1.00 19.65 198 ALA E O 1
ATOM 15382 N N . VAL E 1 155 ? -3.982 74.146 68.928 1.00 20.98 199 VAL E N 1
ATOM 15383 C CA . VAL E 1 155 ? -3.433 75.277 68.169 1.00 20.96 199 VAL E CA 1
ATOM 15384 C C . VAL E 1 155 ? -1.931 75.323 68.358 1.00 19.56 199 VAL E C 1
ATOM 15385 O O . VAL E 1 155 ? -1.162 75.624 67.434 1.00 19.73 199 VAL E O 1
ATOM 15398 N N . GLY E 1 156 ? -1.484 75.076 69.569 1.00 18.35 200 GLY E N 1
ATOM 15399 C CA . GLY E 1 156 ? -0.024 74.995 69.750 1.00 17.51 200 GLY E CA 1
ATOM 15400 C C . GLY E 1 156 ? 0.650 73.926 68.908 1.00 17.55 200 GLY E C 1
ATOM 15401 O O . GLY E 1 156 ? 1.791 74.135 68.411 1.00 18.95 200 GLY E O 1
ATOM 15405 N N . SER E 1 157 ? 0.004 72.778 68.715 1.00 17.26 201 SER E N 1
ATOM 15406 C CA . SER E 1 157 ? 0.554 71.749 67.829 1.00 18.48 201 SER E CA 1
ATOM 15407 C C . SER E 1 157 ? 0.747 72.291 66.426 1.00 19.15 201 SER E C 1
ATOM 15408 O O . SER E 1 157 ? 1.811 72.105 65.799 1.00 19.49 201 SER E O 1
ATOM 15416 N N . ALA E 1 158 ? -0.235 73.063 65.958 1.00 20.04 202 ALA E N 1
ATOM 15417 C CA . ALA E 1 158 ? -0.129 73.680 64.635 1.00 20.94 202 ALA E CA 1
ATOM 15418 C C . ALA E 1 158 ? 1.048 74.633 64.588 1.00 21.52 202 ALA E C 1
ATOM 15419 O O . ALA E 1 158 ? 1.825 74.664 63.606 1.00 21.96 202 ALA E O 1
ATOM 15426 N N . VAL E 1 159 ? 1.229 75.401 65.668 1.00 20.27 203 VAL E N 1
ATOM 15427 C CA . VAL E 1 159 ? 2.331 76.360 65.680 1.00 19.75 203 VAL E CA 1
ATOM 15428 C C . VAL E 1 159 ? 3.665 75.609 65.668 1.00 19.20 203 VAL E C 1
ATOM 15429 O O . VAL E 1 159 ? 4.610 75.992 64.941 1.00 18.19 203 VAL E O 1
ATOM 15442 N N . CYS E 1 160 ? 3.767 74.537 66.461 1.00 19.02 204 CYS E N 1
ATOM 15443 C CA . CYS E 1 160 ? 5.002 73.771 66.487 1.00 20.31 204 CYS E CA 1
ATOM 15444 C C . CYS E 1 160 ? 5.308 73.202 65.103 1.00 20.36 204 CYS E C 1
ATOM 15445 O O . CYS E 1 160 ? 6.456 73.251 64.625 1.00 19.79 204 CYS E O 1
ATOM 15453 N N . ILE E 1 161 ? 4.296 72.683 64.424 1.00 19.97 205 ILE E N 1
ATOM 15454 C CA . ILE E 1 161 ? 4.574 72.157 63.073 1.00 20.65 205 ILE E CA 1
ATOM 15455 C C . ILE E 1 161 ? 5.137 73.269 62.214 1.00 20.87 205 ILE E C 1
ATOM 15456 O O . ILE E 1 161 ? 6.103 73.075 61.464 1.00 20.69 205 ILE E O 1
ATOM 15472 N N . THR E 1 162 ? 4.489 74.436 62.257 1.00 21.77 206 THR E N 1
ATOM 15473 C CA . THR E 1 162 ? 4.938 75.561 61.427 1.00 22.36 206 THR E CA 1
ATOM 15474 C C . THR E 1 162 ? 6.365 75.893 61.737 1.00 23.05 206 THR E C 1
ATOM 15475 O O . THR E 1 162 ? 7.159 76.150 60.834 1.00 23.13 206 THR E O 1
ATOM 15486 N N . SER E 1 163 ? 6.727 75.814 63.021 1.00 23.26 207 SER E N 1
ATOM 15487 C CA . SER E 1 163 ? 8.082 76.190 63.381 1.00 22.73 207 SER E CA 1
ATOM 15488 C C . SER E 1 163 ? 9.065 75.161 62.855 1.00 21.09 207 SER E C 1
ATOM 15489 O O . SER E 1 163 ? 10.139 75.529 62.391 1.00 21.25 207 SER E O 1
ATOM 15497 N N . ILE E 1 164 ? 8.699 73.867 62.915 1.00 20.55 208 ILE E N 1
ATOM 15498 C CA . ILE E 1 164 ? 9.612 72.826 62.484 1.00 20.55 208 ILE E CA 1
ATOM 15499 C C . ILE E 1 164 ? 9.768 72.860 60.962 1.00 20.39 208 ILE E C 1
ATOM 15500 O O . ILE E 1 164 ? 10.903 72.824 60.427 1.00 19.82 208 ILE E O 1
ATOM 15516 N N . PHE E 1 165 ? 8.653 72.833 60.248 1.00 21.57 209 PHE E N 1
ATOM 15517 C CA . PHE E 1 165 ? 8.717 72.706 58.786 1.00 23.28 209 PHE E CA 1
ATOM 15518 C C . PHE E 1 165 ? 8.886 74.042 58.078 1.00 23.94 209 PHE E C 1
ATOM 15519 O O . PHE E 1 165 ? 9.856 74.263 57.351 1.00 24.36 209 PHE E O 1
ATOM 15536 N N . ALA E 1 166 ? 7.968 74.963 58.283 1.00 24.63 210 ALA E N 1
ATOM 15537 C CA . ALA E 1 166 ? 8.135 76.264 57.627 1.00 25.06 210 ALA E CA 1
ATOM 15538 C C . ALA E 1 166 ? 9.322 77.030 58.150 1.00 24.62 210 ALA E C 1
ATOM 15539 O O . ALA E 1 166 ? 9.808 77.905 57.449 1.00 25.20 210 ALA E O 1
ATOM 15546 N N . GLY E 1 167 ? 9.803 76.713 59.360 1.00 22.65 211 GLY E N 1
ATOM 15547 C CA . GLY E 1 167 ? 10.983 77.364 59.881 1.00 22.81 211 GLY E CA 1
ATOM 15548 C C . GLY E 1 167 ? 12.187 77.183 58.958 1.00 22.79 211 GLY E C 1
ATOM 15549 O O . GLY E 1 167 ? 13.046 78.054 58.909 1.00 23.58 211 GLY E O 1
ATOM 15553 N N . ALA E 1 168 ? 12.216 76.093 58.196 1.00 21.54 212 ALA E N 1
ATOM 15554 C CA . ALA E 1 168 ? 13.289 75.845 57.244 1.00 22.53 212 ALA E CA 1
ATOM 15555 C C . ALA E 1 168 ? 13.120 76.572 55.901 1.00 23.13 212 ALA E C 1
ATOM 15556 O O . ALA E 1 168 ? 14.081 76.574 55.102 1.00 23.07 212 ALA E O 1
ATOM 15563 N N . ILE E 1 169 ? 11.990 77.253 55.687 1.00 25.94 213 ILE E N 1
ATOM 15564 C CA . ILE E 1 169 ? 11.717 77.970 54.434 1.00 26.94 213 ILE E CA 1
ATOM 15565 C C . ILE E 1 169 ? 11.509 79.465 54.653 1.00 26.45 213 ILE E C 1
ATOM 15566 O O . ILE E 1 169 ? 12.268 80.302 54.141 1.00 26.67 213 ILE E O 1
ATOM 15582 N N . SER E 1 170 ? 10.434 79.825 55.375 1.00 26.03 214 SER E N 1
ATOM 15583 C CA . SER E 1 170 ? 10.054 81.198 55.658 1.00 25.84 214 SER E CA 1
ATOM 15584 C C . SER E 1 170 ? 10.421 81.673 57.057 1.00 25.86 214 SER E C 1
ATOM 15585 O O . SER E 1 170 ? 10.222 82.875 57.385 1.00 24.28 214 SER E O 1
ATOM 15593 N N . GLY E 1 171 ? 10.927 80.756 57.896 1.00 27.97 215 GLY E N 1
ATOM 15594 C CA . GLY E 1 171 ? 11.013 80.987 59.327 1.00 29.56 215 GLY E CA 1
ATOM 15595 C C . GLY E 1 171 ? 9.783 80.630 60.129 1.00 30.09 215 GLY E C 1
ATOM 15596 O O . GLY E 1 171 ? 9.851 80.651 61.362 1.00 31.55 215 GLY E O 1
ATOM 15600 N N . GLY E 1 172 ? 8.664 80.326 59.471 1.00 28.54 216 GLY E N 1
ATOM 15601 C CA . GLY E 1 172 ? 7.419 79.883 60.080 1.00 27.80 216 GLY E CA 1
ATOM 15602 C C . GLY E 1 172 ? 6.777 80.889 61.005 1.00 27.05 216 GLY E C 1
ATOM 15603 O O . GLY E 1 172 ? 6.839 80.737 62.217 1.00 27.43 216 GLY E O 1
ATOM 15607 N N . SER E 1 173 ? 6.158 81.915 60.448 1.00 25.50 217 SER E N 1
ATOM 15608 C CA . SER E 1 173 ? 5.593 82.986 61.240 1.00 24.38 217 SER E CA 1
ATOM 15609 C C . SER E 1 173 ? 4.106 82.829 61.476 1.00 23.30 217 SER E C 1
ATOM 15610 O O . SER E 1 173 ? 3.647 82.734 62.634 1.00 22.82 217 SER E O 1
ATOM 15618 N N . MET E 1 174 ? 3.322 82.893 60.418 1.00 23.36 218 MET E N 1
ATOM 15619 C CA . MET E 1 174 ? 1.856 82.950 60.485 1.00 23.13 218 MET E CA 1
ATOM 15620 C C . MET E 1 174 ? 1.313 84.196 61.142 1.00 22.31 218 MET E C 1
ATOM 15621 O O . MET E 1 174 ? 0.101 84.318 61.310 1.00 22.57 218 MET E O 1
ATOM 15635 N N . ASN E 1 175 ? 2.152 85.127 61.480 1.00 22.04 219 ASN E N 1
ATOM 15636 C CA . ASN E 1 175 ? 1.836 86.158 62.462 1.00 22.46 219 ASN E CA 1
ATOM 15637 C C . ASN E 1 175 ? 2.604 87.456 62.139 1.00 22.82 219 ASN E C 1
ATOM 15638 O O . ASN E 1 175 ? 3.791 87.607 62.475 1.00 21.15 219 ASN E O 1
ATOM 15649 N N . PRO E 1 176 ? 1.933 88.422 61.470 1.00 24.77 220 PRO E N 1
ATOM 15650 C CA . PRO E 1 176 ? 2.566 89.732 61.216 1.00 25.93 220 PRO E CA 1
ATOM 15651 C C . PRO E 1 176 ? 3.229 90.371 62.432 1.00 25.54 220 PRO E C 1
ATOM 15652 O O . PRO E 1 176 ? 4.313 90.932 62.274 1.00 25.25 220 PRO E O 1
ATOM 15663 N N . ALA E 1 177 ? 2.606 90.350 63.614 1.00 24.44 221 ALA E N 1
ATOM 15664 C CA . ALA E 1 177 ? 3.218 91.005 64.767 1.00 24.36 221 ALA E CA 1
ATOM 15665 C C . ALA E 1 177 ? 4.469 90.253 65.239 1.00 23.87 221 ALA E C 1
ATOM 15666 O O . ALA E 1 177 ? 5.494 90.889 65.567 1.00 24.19 221 ALA E O 1
ATOM 15673 N N . ARG E 1 178 ? 4.402 88.910 65.232 1.00 22.02 222 ARG E N 1
ATOM 15674 C CA . ARG E 1 178 ? 5.557 88.108 65.612 1.00 22.43 222 ARG E CA 1
ATOM 15675 C C . ARG E 1 178 ? 6.725 88.305 64.664 1.00 23.24 222 ARG E C 1
ATOM 15676 O O . ARG E 1 178 ? 7.880 88.124 65.058 1.00 23.31 222 ARG E O 1
ATOM 15697 N N . THR E 1 179 ? 6.457 88.669 63.404 1.00 24.51 223 THR E N 1
ATOM 15698 C CA . THR E 1 179 ? 7.545 88.957 62.459 1.00 23.51 223 THR E CA 1
ATOM 15699 C C . THR E 1 179 ? 8.040 90.389 62.632 1.00 23.52 223 THR E C 1
ATOM 15700 O O . THR E 1 179 ? 9.247 90.633 62.762 1.00 21.73 223 THR E O 1
ATOM 15711 N N . LEU E 1 180 ? 7.099 91.365 62.649 1.00 24.28 224 LEU E N 1
ATOM 15712 C CA . LEU E 1 180 ? 7.486 92.777 62.636 1.00 25.24 224 LEU E CA 1
ATOM 15713 C C . LEU E 1 180 ? 8.318 93.173 63.849 1.00 24.68 224 LEU E C 1
ATOM 15714 O O . LEU E 1 180 ? 9.267 93.929 63.708 1.00 25.87 224 LEU E O 1
ATOM 15730 N N . GLY E 1 181 ? 7.975 92.710 65.036 1.00 22.51 225 GLY E N 1
ATOM 15731 C CA . GLY E 1 181 ? 8.738 93.118 66.202 1.00 22.07 225 GLY E CA 1
ATOM 15732 C C . GLY E 1 181 ? 10.234 92.806 66.064 1.00 22.21 225 GLY E C 1
ATOM 15733 O O . GLY E 1 181 ? 11.115 93.673 66.194 1.00 21.98 225 GLY E O 1
ATOM 15737 N N . PRO E 1 182 ? 10.552 91.536 65.834 1.00 23.79 226 PRO E N 1
ATOM 15738 C CA . PRO E 1 182 ? 11.970 91.188 65.635 1.00 24.72 226 PRO E CA 1
ATOM 15739 C C . PRO E 1 182 ? 12.598 91.849 64.434 1.00 25.19 226 PRO E C 1
ATOM 15740 O O . PRO E 1 182 ? 13.785 92.168 64.475 1.00 25.57 226 PRO E O 1
ATOM 15751 N N . ALA E 1 183 ? 11.853 92.096 63.350 1.00 25.41 227 ALA E N 1
ATOM 15752 C CA . ALA E 1 183 ? 12.440 92.848 62.237 1.00 26.12 227 ALA E CA 1
ATOM 15753 C C . ALA E 1 183 ? 12.875 94.230 62.706 1.00 27.30 227 ALA E C 1
ATOM 15754 O O . ALA E 1 183 ? 14.012 94.656 62.467 1.00 27.71 227 ALA E O 1
ATOM 15761 N N . LEU E 1 184 ? 12.008 94.926 63.436 1.00 27.89 228 LEU E N 1
ATOM 15762 C CA . LEU E 1 184 ? 12.377 96.263 63.940 1.00 28.64 228 LEU E CA 1
ATOM 15763 C C . LEU E 1 184 ? 13.587 96.157 64.846 1.00 29.11 228 LEU E C 1
ATOM 15764 O O . LEU E 1 184 ? 14.547 96.937 64.722 1.00 28.29 228 LEU E O 1
ATOM 15780 N N . ALA E 1 185 ? 13.576 95.188 65.762 1.00 30.41 229 ALA E N 1
ATOM 15781 C CA . ALA E 1 185 ? 14.669 95.120 66.733 1.00 31.49 229 ALA E CA 1
ATOM 15782 C C . ALA E 1 185 ? 15.990 94.637 66.120 1.00 31.24 229 ALA E C 1
ATOM 15783 O O . ALA E 1 185 ? 17.035 94.831 66.724 1.00 31.40 229 ALA E O 1
ATOM 15790 N N . SER E 1 186 ? 15.947 93.981 64.960 1.00 29.30 230 SER E N 1
ATOM 15791 C CA . SER E 1 186 ? 17.126 93.446 64.304 1.00 29.34 230 SER E CA 1
ATOM 15792 C C . SER E 1 186 ? 17.568 94.296 63.112 1.00 31.13 230 SER E C 1
ATOM 15793 O O . SER E 1 186 ? 18.636 94.018 62.526 1.00 30.21 230 SER E O 1
ATOM 15801 N N . ASN E 1 187 ? 16.759 95.276 62.715 1.00 34.29 231 ASN E N 1
ATOM 15802 C CA . ASN E 1 187 ? 16.916 95.976 61.450 1.00 37.60 231 ASN E CA 1
ATOM 15803 C C . ASN E 1 187 ? 17.079 94.995 60.296 1.00 37.67 231 ASN E C 1
ATOM 15804 O O . ASN E 1 187 ? 17.971 95.116 59.456 1.00 38.69 231 ASN E O 1
ATOM 15815 N N . ARG E 1 188 ? 16.200 93.991 60.262 1.00 35.92 232 ARG E N 1
ATOM 15816 C CA . ARG E 1 188 ? 16.169 92.989 59.209 1.00 35.31 232 ARG E CA 1
ATOM 15817 C C . ARG E 1 188 ? 14.748 92.931 58.662 1.00 34.18 232 ARG E C 1
ATOM 15818 O O . ARG E 1 188 ? 13.830 92.538 59.394 1.00 32.35 232 ARG E O 1
ATOM 15839 N N . PHE E 1 189 ? 14.579 93.267 57.367 1.00 35.27 233 PHE E N 1
ATOM 15840 C CA . PHE E 1 189 ? 13.249 93.424 56.790 1.00 34.82 233 PHE E CA 1
ATOM 15841 C C . PHE E 1 189 ? 13.088 92.649 55.490 1.00 36.28 233 PHE E C 1
ATOM 15842 O O . PHE E 1 189 ? 12.134 92.897 54.736 1.00 37.00 233 PHE E O 1
ATOM 15859 N N . ASP E 1 190 ? 13.967 91.690 55.218 1.00 35.64 234 ASP E N 1
ATOM 15860 C CA . ASP E 1 190 ? 13.912 91.001 53.943 1.00 36.60 234 ASP E CA 1
ATOM 15861 C C . ASP E 1 190 ? 12.645 90.174 53.817 1.00 35.21 234 ASP E C 1
ATOM 15862 O O . ASP E 1 190 ? 12.334 89.376 54.689 1.00 34.65 234 ASP E O 1
ATOM 15871 N N . GLY E 1 191 ? 11.920 90.373 52.731 1.00 35.61 235 GLY E N 1
ATOM 15872 C CA . GLY E 1 191 ? 10.662 89.675 52.526 1.00 34.98 235 GLY E CA 1
ATOM 15873 C C . GLY E 1 191 ? 9.498 90.080 53.416 1.00 32.57 235 GLY E C 1
ATOM 15874 O O . GLY E 1 191 ? 8.534 89.330 53.512 1.00 32.04 235 GLY E O 1
ATOM 15878 N N . LEU E 1 192 ? 9.583 91.221 54.098 1.00 30.95 236 LEU E N 1
ATOM 15879 C CA . LEU E 1 192 ? 8.628 91.543 55.158 1.00 29.22 236 LEU E CA 1
ATOM 15880 C C . LEU E 1 192 ? 7.181 91.385 54.706 1.00 29.34 236 LEU E C 1
ATOM 15881 O O . LEU E 1 192 ? 6.355 90.856 55.457 1.00 27.74 236 LEU E O 1
ATOM 15897 N N . TRP E 1 193 ? 6.876 91.782 53.468 1.00 31.36 237 TRP E N 1
ATOM 15898 C CA . TRP E 1 193 ? 5.510 91.811 52.987 1.00 31.77 237 TRP E CA 1
ATOM 15899 C C . TRP E 1 193 ? 4.904 90.423 52.991 1.00 30.92 237 TRP E C 1
ATOM 15900 O O . TRP E 1 193 ? 3.697 90.254 53.183 1.00 30.77 237 TRP E O 1
ATOM 15921 N N . ILE E 1 194 ? 5.746 89.412 52.786 1.00 29.98 238 ILE E N 1
ATOM 15922 C CA . ILE E 1 194 ? 5.283 88.046 52.788 1.00 29.51 238 ILE E CA 1
ATOM 15923 C C . ILE E 1 194 ? 4.560 87.751 54.089 1.00 29.22 238 ILE E C 1
ATOM 15924 O O . ILE E 1 194 ? 3.546 87.045 54.107 1.00 30.02 238 ILE E O 1
ATOM 15940 N N . TYR E 1 195 ? 5.033 88.320 55.186 1.00 26.68 239 TYR E N 1
ATOM 15941 C CA . TYR E 1 195 ? 4.548 87.939 56.506 1.00 25.69 239 TYR E CA 1
ATOM 15942 C C . TYR E 1 195 ? 3.331 88.762 56.904 1.00 27.59 239 TYR E C 1
ATOM 15943 O O . TYR E 1 195 ? 2.786 88.561 57.992 1.00 26.39 239 TYR E O 1
ATOM 15961 N N . PHE E 1 196 ? 2.873 89.649 56.004 1.00 31.07 240 PHE E N 1
ATOM 15962 C CA . PHE E 1 196 ? 1.557 90.266 56.087 1.00 32.76 240 PHE E CA 1
ATOM 15963 C C . PHE E 1 196 ? 0.582 89.618 55.103 1.00 34.14 240 PHE E C 1
ATOM 15964 O O . PHE E 1 196 ? -0.471 89.108 55.501 1.00 34.32 240 PHE E O 1
ATOM 15981 N N . LEU E 1 197 ? 0.924 89.586 53.810 1.00 35.85 241 LEU E N 1
ATOM 15982 C CA . LEU E 1 197 ? 0.006 88.987 52.833 1.00 36.67 241 LEU E CA 1
ATOM 15983 C C . LEU E 1 197 ? -0.188 87.484 53.060 1.00 35.20 241 LEU E C 1
ATOM 15984 O O . LEU E 1 197 ? -1.327 86.985 53.046 1.00 36.45 241 LEU E O 1
ATOM 16000 N N . GLY E 1 198 ? 0.912 86.736 53.248 1.00 30.34 242 GLY E N 1
ATOM 16001 C CA . GLY E 1 198 ? 0.844 85.311 53.473 1.00 27.79 242 GLY E CA 1
ATOM 16002 C C . GLY E 1 198 ? -0.139 84.912 54.573 1.00 25.98 242 GLY E C 1
ATOM 16003 O O . GLY E 1 198 ? -1.125 84.198 54.347 1.00 25.74 242 GLY E O 1
ATOM 16007 N N . PRO E 1 199 ? 0.093 85.393 55.799 1.00 24.51 243 PRO E N 1
ATOM 16008 C CA . PRO E 1 199 ? -0.804 84.947 56.889 1.00 24.63 243 PRO E CA 1
ATOM 16009 C C . PRO E 1 199 ? -2.265 85.397 56.697 1.00 25.90 243 PRO E C 1
ATOM 16010 O O . PRO E 1 199 ? -3.187 84.610 57.011 1.00 25.25 243 PRO E O 1
ATOM 16021 N N . VAL E 1 200 ? -2.497 86.596 56.154 1.00 27.62 244 VAL E N 1
ATOM 16022 C CA . VAL E 1 200 ? -3.881 87.077 55.954 1.00 29.43 244 VAL E CA 1
ATOM 16023 C C . VAL E 1 200 ? -4.628 86.141 55.022 1.00 30.21 244 VAL E C 1
ATOM 16024 O O . VAL E 1 200 ? -5.759 85.718 55.305 1.00 30.86 244 VAL E O 1
ATOM 16037 N N . MET E 1 201 ? -4.000 85.786 53.904 1.00 29.36 245 MET E N 1
ATOM 16038 C CA . MET E 1 201 ? -4.622 84.856 52.976 1.00 30.56 245 MET E CA 1
ATOM 16039 C C . MET E 1 201 ? -4.843 83.506 53.665 1.00 29.16 245 MET E C 1
ATOM 16040 O O . MET E 1 201 ? -5.924 82.914 53.594 1.00 28.71 245 MET E O 1
ATOM 16054 N N . GLY E 1 202 ? -3.825 83.042 54.388 1.00 27.79 246 GLY E N 1
ATOM 16055 C CA . GLY E 1 202 ? -3.945 81.768 55.043 1.00 26.15 246 GLY E CA 1
ATOM 16056 C C . GLY E 1 202 ? -5.089 81.800 56.017 1.00 25.30 246 GLY E C 1
ATOM 16057 O O . GLY E 1 202 ? -5.959 80.922 55.969 1.00 25.14 246 GLY E O 1
ATOM 16061 N N . THR E 1 203 ? -5.175 82.873 56.825 1.00 24.77 247 THR E N 1
ATOM 16062 C CA . THR E 1 203 ? -6.204 82.770 57.852 1.00 25.33 247 THR E CA 1
ATOM 16063 C C . THR E 1 203 ? -7.573 82.874 57.187 1.00 26.49 247 THR E C 1
ATOM 16064 O O . THR E 1 203 ? -8.547 82.246 57.641 1.00 25.33 247 THR E O 1
ATOM 16075 N N . LEU E 1 204 ? -7.660 83.695 56.126 1.00 30.17 248 LEU E N 1
ATOM 16076 C CA . LEU E 1 204 ? -8.985 83.890 55.548 1.00 31.84 248 LEU E CA 1
ATOM 16077 C C . LEU E 1 204 ? -9.407 82.659 54.770 1.00 30.40 248 LEU E C 1
ATOM 16078 O O . LEU E 1 204 ? -10.588 82.297 54.814 1.00 31.07 248 LEU E O 1
ATOM 16094 N N . SER E 1 205 ? -8.458 81.934 54.179 1.00 27.84 249 SER E N 1
ATOM 16095 C CA . SER E 1 205 ? -8.857 80.739 53.441 1.00 28.01 249 SER E CA 1
ATOM 16096 C C . SER E 1 205 ? -9.127 79.569 54.394 1.00 27.37 249 SER E C 1
ATOM 16097 O O . SER E 1 205 ? -10.138 78.851 54.248 1.00 27.67 249 SER E O 1
ATOM 16105 N N . GLY E 1 206 ? -8.290 79.419 55.446 1.00 26.17 250 GLY E N 1
ATOM 16106 C CA . GLY E 1 206 ? -8.561 78.371 56.417 1.00 25.13 250 GLY E CA 1
ATOM 16107 C C . GLY E 1 206 ? -9.925 78.538 57.050 1.00 24.30 250 GLY E C 1
ATOM 16108 O O . GLY E 1 206 ? -10.709 77.587 57.117 1.00 23.93 250 GLY E O 1
ATOM 16112 N N . ALA E 1 207 ? -10.261 79.766 57.414 1.00 24.25 251 ALA E N 1
ATOM 16113 C CA . ALA E 1 207 ? -11.558 80.034 58.006 1.00 24.85 251 ALA E CA 1
ATOM 16114 C C . ALA E 1 207 ? -12.675 79.747 57.010 1.00 27.22 251 ALA E C 1
ATOM 16115 O O . ALA E 1 207 ? -13.642 79.053 57.348 1.00 26.44 251 ALA E O 1
ATOM 16122 N N . TRP E 1 208 ? -12.497 80.182 55.756 1.00 30.95 252 TRP E N 1
ATOM 16123 C CA . TRP E 1 208 ? -13.521 79.967 54.750 1.00 32.94 252 TRP E CA 1
ATOM 16124 C C . TRP E 1 208 ? -13.770 78.480 54.525 1.00 31.93 252 TRP E C 1
ATOM 16125 O O . TRP E 1 208 ? -14.941 78.028 54.490 1.00 31.45 252 TRP E O 1
ATOM 16146 N N . VAL E 1 209 ? -12.690 77.684 54.451 1.00 29.31 253 VAL E N 1
ATOM 16147 C CA . VAL E 1 209 ? -12.901 76.267 54.202 1.00 28.53 253 VAL E CA 1
ATOM 16148 C C . VAL E 1 209 ? -13.602 75.642 55.396 1.00 28.27 253 VAL E C 1
ATOM 16149 O O . VAL E 1 209 ? -14.585 74.914 55.229 1.00 29.25 253 VAL E O 1
ATOM 16162 N N . TYR E 1 210 ? -13.187 75.998 56.627 1.00 26.74 254 TYR E N 1
ATOM 16163 C CA . TYR E 1 210 ? -13.869 75.390 57.765 1.00 26.20 254 TYR E CA 1
ATOM 16164 C C . TYR E 1 210 ? -15.347 75.820 57.769 1.00 26.78 254 TYR E C 1
ATOM 16165 O O . TYR E 1 210 ? -16.246 75.030 58.146 1.00 26.34 254 TYR E O 1
ATOM 16183 N N . THR E 1 211 ? -15.602 77.072 57.383 1.00 28.61 255 THR E N 1
ATOM 16184 C CA . THR E 1 211 ? -17.003 77.543 57.425 1.00 29.14 255 THR E CA 1
ATOM 16185 C C . THR E 1 211 ? -17.800 76.791 56.383 1.00 29.84 255 THR E C 1
ATOM 16186 O O . THR E 1 211 ? -18.981 76.463 56.618 1.00 29.92 255 THR E O 1
ATOM 16197 N N . PHE E 1 212 ? -17.160 76.448 55.266 1.00 30.38 256 PHE E N 1
ATOM 16198 C CA . PHE E 1 212 ? -17.850 75.634 54.276 1.00 32.47 256 PHE E CA 1
ATOM 16199 C C . PHE E 1 212 ? -18.190 74.251 54.834 1.00 31.73 256 PHE E C 1
ATOM 16200 O O . PHE E 1 212 ? -19.295 73.738 54.625 1.00 31.99 256 PHE E O 1
ATOM 16217 N N . ILE E 1 213 ? -17.268 73.626 55.586 1.00 28.76 257 ILE E N 1
ATOM 16218 C CA . ILE E 1 213 ? -17.486 72.198 55.826 1.00 29.14 257 ILE E CA 1
ATOM 16219 C C . ILE E 1 213 ? -18.244 71.909 57.106 1.00 32.03 257 ILE E C 1
ATOM 16220 O O . ILE E 1 213 ? -18.697 70.766 57.268 1.00 29.25 257 ILE E O 1
ATOM 16236 N N . ARG E 1 214 ? -18.366 72.881 58.013 1.00 39.01 258 ARG E N 1
ATOM 16237 C CA . ARG E 1 214 ? -18.925 72.660 59.336 1.00 46.91 258 ARG E CA 1
ATOM 16238 C C . ARG E 1 214 ? -20.441 72.439 59.248 1.00 63.72 258 ARG E C 1
ATOM 16239 O O . ARG E 1 214 ? -21.110 72.878 58.310 1.00 64.92 258 ARG E O 1
ATOM 16260 N N . PHE E 1 215 ? -20.966 71.757 60.261 1.00 78.30 259 PHE E N 1
ATOM 16261 C CA . PHE E 1 215 ? -22.376 71.389 60.336 1.00 86.85 259 PHE E CA 1
ATOM 16262 C C . PHE E 1 215 ? -23.074 72.177 61.439 1.00 89.48 259 PHE E C 1
ATOM 16263 O O . PHE E 1 215 ? -22.805 71.963 62.624 1.00 90.70 259 PHE E O 1
ATOM 16280 N N . ALA F 1 2 ? -23.937 66.840 52.891 1.00 39.95 46 ALA F N 1
ATOM 16281 C CA . ALA F 1 2 ? -23.199 66.122 53.936 1.00 39.19 46 ALA F CA 1
ATOM 16282 C C . ALA F 1 2 ? -21.999 65.388 53.358 1.00 38.44 46 ALA F C 1
ATOM 16283 O O . ALA F 1 2 ? -20.874 65.628 53.817 1.00 36.61 46 ALA F O 1
ATOM 16289 N N . LEU F 1 3 ? -22.236 64.502 52.353 1.00 39.56 47 LEU F N 1
ATOM 16290 C CA . LEU F 1 3 ? -21.130 63.765 51.748 1.00 38.01 47 LEU F CA 1
ATOM 16291 C C . LEU F 1 3 ? -20.128 64.715 51.111 1.00 36.58 47 LEU F C 1
ATOM 16292 O O . LEU F 1 3 ? -18.916 64.506 51.228 1.00 35.82 47 LEU F O 1
ATOM 16308 N N . LEU F 1 4 ? -20.606 65.755 50.415 1.00 35.21 48 LEU F N 1
ATOM 16309 C CA . LEU F 1 4 ? -19.680 66.664 49.767 1.00 34.57 48 LEU F CA 1
ATOM 16310 C C . LEU F 1 4 ? -18.776 67.322 50.801 1.00 32.95 48 LEU F C 1
ATOM 16311 O O . LEU F 1 4 ? -17.565 67.427 50.608 1.00 32.39 48 LEU F O 1
ATOM 16327 N N . LYS F 1 5 ? -19.362 67.775 51.889 1.00 30.50 49 LYS F N 1
ATOM 16328 C CA . LYS F 1 5 ? -18.580 68.385 52.969 1.00 31.70 49 LYS F CA 1
ATOM 16329 C C . LYS F 1 5 ? -17.575 67.388 53.570 1.00 32.30 49 LYS F C 1
ATOM 16330 O O . LYS F 1 5 ? -16.459 67.782 53.938 1.00 31.72 49 LYS F O 1
ATOM 16349 N N . ARG F 1 6 ? -17.926 66.097 53.625 1.00 34.12 50 ARG F N 1
ATOM 16350 C CA . ARG F 1 6 ? -16.991 65.122 54.186 1.00 34.71 50 ARG F CA 1
ATOM 16351 C C . ARG F 1 6 ? -15.852 64.854 53.236 1.00 32.75 50 ARG F C 1
ATOM 16352 O O . ARG F 1 6 ? -14.711 64.667 53.664 1.00 31.45 50 ARG F O 1
ATOM 16373 N N . VAL F 1 7 ? -16.144 64.847 51.934 1.00 32.01 51 VAL F N 1
ATOM 16374 C CA . VAL F 1 7 ? -15.122 64.674 50.923 1.00 30.70 51 VAL F CA 1
ATOM 16375 C C . VAL F 1 7 ? -14.163 65.860 50.933 1.00 29.18 51 VAL F C 1
ATOM 16376 O O . VAL F 1 7 ? -12.937 65.683 50.781 1.00 27.90 51 VAL F O 1
ATOM 16389 N N . VAL F 1 8 ? -14.707 67.082 51.014 1.00 28.94 52 VAL F N 1
ATOM 16390 C CA . VAL F 1 8 ? -13.839 68.251 51.142 1.00 28.80 52 VAL F CA 1
ATOM 16391 C C . VAL F 1 8 ? -12.988 68.138 52.405 1.00 27.99 52 VAL F C 1
ATOM 16392 O O . VAL F 1 8 ? -11.793 68.466 52.390 1.00 28.38 52 VAL F O 1
ATOM 16405 N N . SER F 1 9 ? -13.595 67.715 53.513 1.00 26.83 53 SER F N 1
ATOM 16406 C CA A SER F 1 9 ? -12.868 67.564 54.779 0.50 26.50 53 SER F CA 1
ATOM 16407 C CA B SER F 1 9 ? -12.851 67.586 54.769 0.50 26.51 53 SER F CA 1
ATOM 16408 C C . SER F 1 9 ? -11.691 66.631 54.617 1.00 26.64 53 SER F C 1
ATOM 16409 O O . SER F 1 9 ? -10.592 66.926 55.074 1.00 26.30 53 SER F O 1
ATOM 16424 N N . GLU F 1 10 ? -11.918 65.473 53.950 1.00 27.97 54 GLU F N 1
ATOM 16425 C CA . GLU F 1 10 ? -10.864 64.475 53.769 1.00 27.59 54 GLU F CA 1
ATOM 16426 C C . GLU F 1 10 ? -9.811 64.913 52.757 1.00 27.00 54 GLU F C 1
ATOM 16427 O O . GLU F 1 10 ? -8.609 64.601 52.935 1.00 26.89 54 GLU F O 1
ATOM 16439 N N . VAL F 1 11 ? -10.193 65.629 51.673 1.00 26.21 55 VAL F N 1
ATOM 16440 C CA A VAL F 1 11 ? -9.182 66.165 50.757 0.50 26.37 55 VAL F CA 1
ATOM 16441 C CA B VAL F 1 11 ? -9.149 66.119 50.772 0.50 26.37 55 VAL F CA 1
ATOM 16442 C C . VAL F 1 11 ? -8.243 67.096 51.514 1.00 26.09 55 VAL F C 1
ATOM 16443 O O . VAL F 1 11 ? -7.026 67.011 51.396 1.00 25.98 55 VAL F O 1
ATOM 16468 N N . VAL F 1 12 ? -8.837 68.056 52.222 1.00 25.70 56 VAL F N 1
ATOM 16469 C CA . VAL F 1 12 ? -8.085 69.088 52.933 1.00 25.34 56 VAL F CA 1
ATOM 16470 C C . VAL F 1 12 ? -7.175 68.441 53.976 1.00 25.27 56 VAL F C 1
ATOM 16471 O O . VAL F 1 12 ? -5.978 68.762 54.050 1.00 25.83 56 VAL F O 1
ATOM 16484 N N . ALA F 1 13 ? -7.723 67.521 54.778 1.00 25.22 57 ALA F N 1
ATOM 16485 C CA . ALA F 1 13 ? -6.956 66.905 55.870 1.00 24.77 57 ALA F CA 1
ATOM 16486 C C . ALA F 1 13 ? -5.856 65.983 55.371 1.00 23.64 57 ALA F C 1
ATOM 16487 O O . ALA F 1 13 ? -4.755 65.965 55.931 1.00 23.12 57 ALA F O 1
ATOM 16494 N N . THR F 1 14 ? -6.109 65.201 54.313 1.00 22.23 58 THR F N 1
ATOM 16495 C CA . THR F 1 14 ? -5.043 64.370 53.797 1.00 21.61 58 THR F CA 1
ATOM 16496 C C . THR F 1 14 ? -3.952 65.188 53.112 1.00 21.20 58 THR F C 1
ATOM 16497 O O . THR F 1 14 ? -2.754 64.812 53.177 1.00 20.29 58 THR F O 1
ATOM 16508 N N . PHE F 1 15 ? -4.355 66.294 52.451 1.00 22.51 59 PHE F N 1
ATOM 16509 C CA . PHE F 1 15 ? -3.410 67.216 51.863 1.00 23.42 59 PHE F CA 1
ATOM 16510 C C . PHE F 1 15 ? -2.507 67.764 52.953 1.00 22.92 59 PHE F C 1
ATOM 16511 O O . PHE F 1 15 ? -1.277 67.776 52.812 1.00 22.56 59 PHE F O 1
ATOM 16528 N N . LEU F 1 16 ? -3.118 68.230 54.055 1.00 22.21 60 LEU F N 1
ATOM 16529 C CA . LEU F 1 16 ? -2.290 68.885 55.089 1.00 22.08 60 LEU F CA 1
ATOM 16530 C C . LEU F 1 16 ? -1.395 67.849 55.777 1.00 21.84 60 LEU F C 1
ATOM 16531 O O . LEU F 1 16 ? -0.236 68.132 56.061 1.00 22.35 60 LEU F O 1
ATOM 16547 N N . LEU F 1 17 ? -1.893 66.633 55.965 1.00 23.42 61 LEU F N 1
ATOM 16548 C CA . LEU F 1 17 ? -1.089 65.553 56.519 1.00 24.13 61 LEU F CA 1
ATOM 16549 C C . LEU F 1 17 ? 0.151 65.334 55.686 1.00 24.08 61 LEU F C 1
ATOM 16550 O O . LEU F 1 17 ? 1.297 65.291 56.193 1.00 23.56 61 LEU F O 1
ATOM 16566 N N . VAL F 1 18 ? -0.055 65.150 54.368 1.00 23.12 62 VAL F N 1
ATOM 16567 C CA . VAL F 1 18 ? 1.061 64.840 53.517 1.00 22.18 62 VAL F CA 1
ATOM 16568 C C . VAL F 1 18 ? 1.963 66.056 53.356 1.00 23.17 62 VAL F C 1
ATOM 16569 O O . VAL F 1 18 ? 3.206 65.932 53.351 1.00 23.23 62 VAL F O 1
ATOM 16582 N N . PHE F 1 19 ? 1.372 67.251 53.241 1.00 23.14 63 PHE F N 1
ATOM 16583 C CA . PHE F 1 19 ? 2.186 68.448 53.117 1.00 23.64 63 PHE F CA 1
ATOM 16584 C C . PHE F 1 19 ? 3.173 68.538 54.276 1.00 23.27 63 PHE F C 1
ATOM 16585 O O . PHE F 1 19 ? 4.400 68.625 54.058 1.00 23.45 63 PHE F O 1
ATOM 16602 N N . MET F 1 20 ? 2.673 68.429 55.512 1.00 22.67 64 MET F N 1
ATOM 16603 C CA . MET F 1 20 ? 3.563 68.567 56.670 1.00 23.48 64 MET F CA 1
ATOM 16604 C C . MET F 1 20 ? 4.462 67.352 56.835 1.00 22.87 64 MET F C 1
ATOM 16605 O O . MET F 1 20 ? 5.674 67.492 57.002 1.00 22.46 64 MET F O 1
ATOM 16619 N N . THR F 1 21 ? 3.895 66.148 56.822 1.00 22.51 65 THR F N 1
ATOM 16620 C CA . THR F 1 21 ? 4.673 64.925 56.999 1.00 22.46 65 THR F CA 1
ATOM 16621 C C . THR F 1 21 ? 5.779 64.782 55.954 1.00 22.51 65 THR F C 1
ATOM 16622 O O . THR F 1 21 ? 6.965 64.632 56.311 1.00 22.06 65 THR F O 1
ATOM 16633 N N . ALA F 1 22 ? 5.407 64.752 54.675 1.00 23.41 66 ALA F N 1
ATOM 16634 C CA . ALA F 1 22 ? 6.390 64.571 53.618 1.00 24.27 66 ALA F CA 1
ATOM 16635 C C . ALA F 1 22 ? 7.258 65.806 53.402 1.00 23.93 66 ALA F C 1
ATOM 16636 O O . ALA F 1 22 ? 8.437 65.670 52.996 1.00 24.58 66 ALA F O 1
ATOM 16643 N N . GLY F 1 23 ? 6.752 67.008 53.627 1.00 23.07 67 GLY F N 1
ATOM 16644 C CA . GLY F 1 23 ? 7.603 68.186 53.491 1.00 23.04 67 GLY F CA 1
ATOM 16645 C C . GLY F 1 23 ? 8.701 68.180 54.543 1.00 22.75 67 GLY F C 1
ATOM 16646 O O . GLY F 1 23 ? 9.878 68.380 54.231 1.00 21.49 67 GLY F O 1
ATOM 16650 N N . ALA F 1 24 ? 8.319 67.908 55.824 1.00 23.03 68 ALA F N 1
ATOM 16651 C CA . ALA F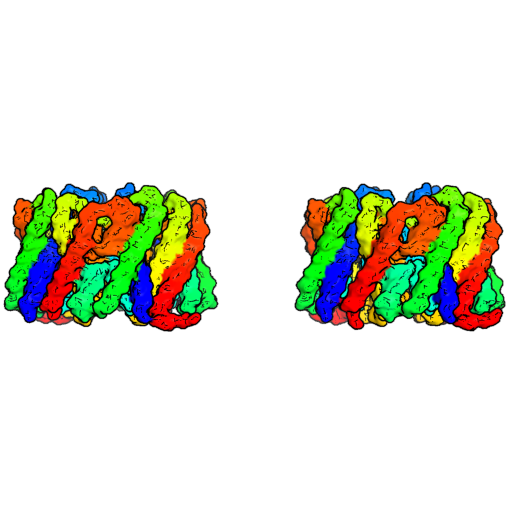 1 24 ? 9.353 67.875 56.860 1.00 23.97 68 ALA F CA 1
ATOM 16652 C C . ALA F 1 24 ? 10.329 66.738 56.640 1.00 23.78 68 ALA F C 1
ATOM 16653 O O . ALA F 1 24 ? 11.536 66.917 56.825 1.00 22.67 68 ALA F O 1
ATOM 16660 N N . ALA F 1 25 ? 9.825 65.560 56.235 1.00 26.53 69 ALA F N 1
ATOM 16661 C CA . ALA F 1 25 ? 10.690 64.402 56.006 1.00 27.96 69 ALA F CA 1
ATOM 16662 C C . ALA F 1 25 ? 11.613 64.610 54.819 1.00 28.49 69 ALA F C 1
ATOM 16663 O O . ALA F 1 25 ? 12.792 64.218 54.862 1.00 29.66 69 ALA F O 1
ATOM 16670 N N . GLY F 1 26 ? 11.101 65.213 53.740 1.00 26.55 70 GLY F N 1
ATOM 16671 C CA . GLY F 1 26 ? 11.931 65.503 52.595 1.00 25.31 70 GLY F CA 1
ATOM 16672 C C . GLY F 1 26 ? 13.034 66.504 52.918 1.00 24.21 70 GLY F C 1
ATOM 16673 O O . GLY F 1 26 ? 14.200 66.273 52.642 1.00 23.75 70 GLY F O 1
ATOM 16677 N N . ILE F 1 27 ? 12.671 67.635 53.546 1.00 24.54 71 ILE F N 1
ATOM 16678 C CA . ILE F 1 27 ? 13.727 68.592 53.832 1.00 24.30 71 ILE F CA 1
ATOM 16679 C C . ILE F 1 27 ? 14.748 67.962 54.768 1.00 24.26 71 ILE F C 1
ATOM 16680 O O . ILE F 1 27 ? 15.952 68.108 54.576 1.00 24.87 71 ILE F O 1
ATOM 16696 N N . SER F 1 28 ? 14.276 67.298 55.823 1.00 23.37 72 SER F N 1
ATOM 16697 C CA . SER F 1 28 ? 15.201 66.675 56.771 1.00 23.78 72 SER F CA 1
ATOM 16698 C C . SER F 1 28 ? 16.122 65.691 56.065 1.00 23.91 72 SER F C 1
ATOM 16699 O O . SER F 1 28 ? 17.330 65.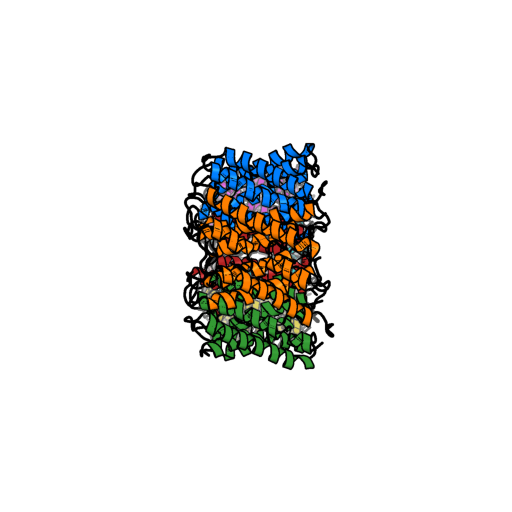703 56.292 1.00 23.06 72 SER F O 1
ATOM 16707 N N . GLY F 1 29 ? 15.550 64.796 55.234 1.00 25.15 73 GLY F N 1
ATOM 16708 C CA . GLY F 1 29 ? 16.324 63.837 54.473 1.00 25.92 73 GLY F CA 1
ATOM 16709 C C . GLY F 1 29 ? 17.392 64.457 53.592 1.00 26.41 73 GLY F C 1
ATOM 16710 O O . GLY F 1 29 ? 18.414 63.822 53.330 1.00 26.93 73 GLY F O 1
ATOM 16714 N N . SER F 1 30 ? 17.143 65.655 53.091 1.00 26.97 74 SER F N 1
ATOM 16715 C CA A SER F 1 30 ? 18.136 66.373 52.307 0.50 27.56 74 SER F CA 1
ATOM 16716 C CA B SER F 1 30 ? 18.139 66.364 52.307 0.50 27.56 74 SER F CA 1
ATOM 16717 C C . SER F 1 30 ? 19.216 66.983 53.189 1.00 27.93 74 SER F C 1
ATOM 16718 O O . SER F 1 30 ? 20.396 67.005 52.821 1.00 27.61 74 SER F O 1
ATOM 16733 N N . ASP F 1 31 ? 18.839 67.507 54.360 1.00 27.76 75 ASP F N 1
ATOM 16734 C CA . ASP F 1 31 ? 19.844 68.203 55.162 1.00 27.02 75 ASP F CA 1
ATOM 16735 C C . ASP F 1 31 ? 19.373 68.258 56.612 1.00 24.10 75 ASP F C 1
ATOM 16736 O O . ASP F 1 31 ? 18.424 68.944 56.902 1.00 23.09 75 ASP F O 1
ATOM 16745 N N . LEU F 1 32 ? 20.045 67.536 57.511 1.00 24.37 76 LEU F N 1
ATOM 16746 C CA . LEU F 1 32 ? 19.567 67.432 58.881 1.00 24.62 76 LEU F CA 1
ATOM 16747 C C . LEU F 1 32 ? 19.682 68.754 59.651 1.00 24.87 76 LEU F C 1
ATOM 16748 O O . LEU F 1 32 ? 18.988 68.912 60.652 1.00 24.77 76 LEU F O 1
ATOM 16764 N N . SER F 1 33 ? 20.522 69.688 59.205 1.00 24.95 77 SER F N 1
ATOM 16765 C CA . SER F 1 33 ? 20.630 70.994 59.871 1.00 24.47 77 SER F CA 1
ATOM 16766 C C . SER F 1 33 ? 19.452 71.902 59.545 1.00 23.12 77 SER F C 1
ATOM 16767 O O . SER F 1 33 ? 19.225 72.908 60.227 1.00 21.78 77 SER F O 1
ATOM 16775 N N . ARG F 1 34 ? 18.684 71.562 58.524 1.00 24.26 78 ARG F N 1
ATOM 16776 C CA . ARG F 1 34 ? 17.495 72.343 58.206 1.00 24.82 78 ARG F CA 1
ATOM 16777 C C . ARG F 1 34 ? 16.314 71.918 59.069 1.00 23.99 78 ARG F C 1
ATOM 16778 O O . ARG F 1 34 ? 15.568 72.770 59.602 1.00 23.39 78 ARG F O 1
ATOM 16799 N N . ILE F 1 35 ? 16.119 70.610 59.158 1.00 22.69 79 ILE F N 1
ATOM 16800 C CA . ILE F 1 35 ? 15.055 69.995 59.979 1.00 21.53 79 ILE F CA 1
ATOM 16801 C C . ILE F 1 35 ? 15.642 68.699 60.540 1.00 21.50 79 ILE F C 1
ATOM 16802 O O . ILE F 1 35 ? 16.098 67.831 59.772 1.00 21.17 79 ILE F O 1
ATOM 16818 N N . SER F 1 36 ? 15.703 68.581 61.876 1.00 20.63 80 SER F N 1
ATOM 16819 C CA . SER F 1 36 ? 16.244 67.396 62.484 1.00 19.64 80 SER F CA 1
ATOM 16820 C C . SER F 1 36 ? 15.419 66.150 62.203 1.00 19.00 80 SER F C 1
ATOM 16821 O O . SER F 1 36 ? 14.212 66.196 61.943 1.00 18.07 80 SER F O 1
ATOM 16829 N N . GLN F 1 37 ? 16.057 64.986 62.341 1.00 21.08 81 GLN F N 1
ATOM 16830 C CA . GLN F 1 37 ? 15.303 63.733 62.227 1.00 21.89 81 GLN F CA 1
ATOM 16831 C C . GLN F 1 37 ? 14.125 63.670 63.205 1.00 21.48 81 GLN F C 1
ATOM 16832 O O . GLN F 1 37 ? 12.958 63.388 62.826 1.00 19.71 81 GLN F O 1
ATOM 16846 N N . LEU F 1 38 ? 14.397 63.980 64.481 1.00 22.26 82 LEU F N 1
ATOM 16847 C CA . LEU F 1 38 ? 13.308 63.910 65.467 1.00 22.31 82 LEU F CA 1
ATOM 16848 C C . LEU F 1 38 ? 12.242 64.981 65.189 1.00 21.28 82 LEU F C 1
ATOM 16849 O O . LEU F 1 38 ? 11.031 64.741 65.356 1.00 21.88 82 LEU F O 1
ATOM 16865 N N . GLY F 1 39 ? 12.657 66.157 64.736 1.00 20.64 83 GLY F N 1
ATOM 16866 C CA . GLY F 1 39 ? 11.720 67.192 64.361 1.00 19.47 83 GLY F CA 1
ATOM 16867 C C . GLY F 1 39 ? 10.731 66.723 63.314 1.00 19.40 83 GLY F C 1
ATOM 16868 O O . GLY F 1 39 ? 9.525 66.944 63.443 1.00 18.54 83 GLY F O 1
ATOM 16872 N N . GLN F 1 40 ? 11.241 66.099 62.227 1.00 21.64 84 GLN F N 1
ATOM 16873 C CA . GLN F 1 40 ? 10.290 65.673 61.180 1.00 22.58 84 GLN F CA 1
ATOM 16874 C C . GLN F 1 40 ? 9.356 64.565 61.672 1.00 22.43 84 GLN F C 1
ATOM 16875 O O . GLN F 1 40 ? 8.147 64.563 61.292 1.00 23.30 84 GLN F O 1
ATOM 16889 N N . SER F 1 41 ? 9.816 63.718 62.617 1.00 20.80 85 SER F N 1
ATOM 16890 C CA . SER F 1 41 ? 8.918 62.768 63.254 1.00 20.26 85 SER F CA 1
ATOM 16891 C C . SER F 1 41 ? 7.816 63.422 64.088 1.00 21.07 85 SER F C 1
ATOM 16892 O O . SER F 1 41 ? 6.615 63.032 64.016 1.00 20.60 85 SER F O 1
ATOM 16900 N N . ILE F 1 42 ? 8.194 64.414 64.909 1.00 20.79 86 ILE F N 1
ATOM 16901 C CA . ILE F 1 42 ? 7.216 65.123 65.735 1.00 19.38 86 ILE F CA 1
ATOM 16902 C C . ILE F 1 42 ? 6.170 65.829 64.864 1.00 20.11 86 ILE F C 1
ATOM 16903 O O . ILE F 1 42 ? 4.982 65.762 65.134 1.00 20.12 86 ILE F O 1
ATOM 16919 N N . ALA F 1 43 ? 6.608 66.535 63.840 1.00 20.81 87 ALA F N 1
ATOM 16920 C CA . ALA F 1 43 ? 5.709 67.160 62.861 1.00 21.55 87 ALA F CA 1
ATOM 16921 C C . ALA F 1 43 ? 4.706 66.163 62.279 1.00 22.49 87 ALA F C 1
ATOM 16922 O O . ALA F 1 43 ? 3.509 66.481 62.160 1.00 22.62 87 ALA F O 1
ATOM 16929 N N . GLY F 1 44 ? 5.176 64.955 61.877 1.00 22.70 88 GLY F N 1
ATOM 16930 C CA . GLY F 1 44 ? 4.231 63.921 61.420 1.00 22.56 88 GLY F CA 1
ATOM 16931 C C . GLY F 1 44 ? 3.170 63.585 62.444 1.00 22.59 88 GLY F C 1
ATOM 16932 O O . GLY F 1 44 ? 1.992 63.419 62.107 1.00 22.55 88 GLY F O 1
ATOM 16936 N N . GLY F 1 45 ? 3.551 63.497 63.718 1.00 21.12 89 GLY F N 1
ATOM 16937 C CA . GLY F 1 45 ? 2.544 63.144 64.712 1.00 20.59 89 GLY F CA 1
ATOM 16938 C C . GLY F 1 45 ? 1.593 64.274 64.966 1.00 19.87 89 GLY F C 1
ATOM 16939 O O . GLY F 1 45 ? 0.364 64.086 65.059 1.00 20.03 89 GLY F O 1
ATOM 16943 N N . LEU F 1 46 ? 2.157 65.494 65.111 1.00 18.78 90 LEU F N 1
ATOM 16944 C CA . LEU F 1 46 ? 1.348 66.666 65.388 1.00 18.53 90 LEU F CA 1
ATOM 16945 C C . LEU F 1 46 ? 0.357 66.957 64.271 1.00 18.17 90 LEU F C 1
ATOM 16946 O O . LEU F 1 46 ? -0.731 67.431 64.549 1.00 18.00 90 LEU F O 1
ATOM 16962 N N . ILE F 1 47 ? 0.703 66.729 62.991 1.00 19.34 91 ILE F N 1
ATOM 16963 C CA . ILE F 1 47 ? -0.305 67.125 62.001 1.00 20.11 91 ILE F CA 1
ATOM 16964 C C . ILE F 1 47 ? -1.529 66.228 62.120 1.00 19.84 91 ILE F C 1
ATOM 16965 O O . ILE F 1 47 ? -2.642 66.678 61.866 1.00 19.22 91 ILE F O 1
ATOM 16981 N N . VAL F 1 48 ? -1.345 64.967 62.535 1.00 19.71 92 VAL F N 1
ATOM 16982 C CA . VAL F 1 48 ? -2.480 64.082 62.763 1.00 19.87 92 VAL F CA 1
ATOM 16983 C C . VAL F 1 48 ? -3.296 64.571 63.953 1.00 19.11 92 VAL F C 1
ATOM 16984 O O . VAL F 1 48 ? -4.542 64.642 63.888 1.00 20.04 92 VAL F O 1
ATOM 16997 N N . VAL F 1 49 ? -2.626 64.976 65.030 1.00 18.52 93 VAL F N 1
ATOM 16998 C CA . VAL F 1 49 ? -3.345 65.625 66.159 1.00 19.26 93 VAL F CA 1
ATOM 16999 C C . VAL F 1 49 ? -4.224 66.774 65.655 1.00 19.09 93 VAL F C 1
ATOM 17000 O O . VAL F 1 49 ? -5.461 66.891 65.941 1.00 18.84 93 VAL F O 1
ATOM 17013 N N . VAL F 1 50 ? -3.595 67.679 64.912 1.00 19.03 94 VAL F N 1
ATOM 17014 C CA . VAL F 1 50 ? -4.303 68.885 64.477 1.00 19.73 94 VAL F CA 1
ATOM 17015 C C . VAL F 1 50 ? -5.515 68.518 63.625 1.00 20.57 94 VAL F C 1
ATOM 17016 O O . VAL F 1 50 ? -6.618 69.018 63.864 1.00 19.81 94 VAL F O 1
ATOM 17029 N N . MET F 1 51 ? -5.322 67.662 62.615 1.00 21.72 95 MET F N 1
ATOM 17030 C CA . MET F 1 51 ? -6.476 67.313 61.755 1.00 22.01 95 MET F CA 1
ATOM 17031 C C . MET F 1 51 ? -7.572 66.544 62.505 1.00 20.96 95 MET F C 1
ATOM 17032 O O . MET F 1 51 ? -8.767 66.777 62.252 1.00 19.74 95 MET F O 1
ATOM 17046 N N . ILE F 1 52 ? -7.226 65.628 63.427 1.00 19.77 96 ILE F N 1
ATOM 17047 C CA . ILE F 1 52 ? -8.319 64.957 64.197 1.00 19.71 96 ILE F CA 1
ATOM 17048 C C . ILE F 1 52 ? -9.131 65.955 64.981 1.00 18.73 96 ILE F C 1
ATOM 17049 O O . ILE F 1 52 ? -10.392 65.880 65.002 1.00 18.15 96 ILE F O 1
ATOM 17065 N N . TYR F 1 53 ? -8.472 66.945 65.646 1.00 20.14 97 TYR F N 1
ATOM 17066 C CA . TYR F 1 53 ? -9.258 67.979 66.336 1.00 20.58 97 TYR F CA 1
ATOM 17067 C C . TYR F 1 53 ? -9.971 68.899 65.351 1.00 21.00 97 TYR F C 1
ATOM 17068 O O . TYR F 1 53 ? -11.005 69.458 65.703 1.00 21.24 97 TYR F O 1
ATOM 17086 N N . ALA F 1 54 ? -9.456 69.046 64.118 1.00 20.81 98 ALA F N 1
ATOM 17087 C CA . ALA F 1 54 ? -10.108 69.944 63.154 1.00 20.82 98 ALA F CA 1
ATOM 17088 C C . ALA F 1 54 ? -11.315 69.310 62.460 1.00 21.26 98 ALA F C 1
ATOM 17089 O O . ALA F 1 54 ? -12.316 69.990 62.257 1.00 21.29 98 ALA F O 1
ATOM 17096 N N . VAL F 1 55 ? -11.231 68.039 62.078 1.00 21.77 99 VAL F N 1
ATOM 17097 C CA . VAL F 1 55 ? -12.314 67.477 61.287 1.00 23.03 99 VAL F CA 1
ATOM 17098 C C . VAL F 1 55 ? -12.816 66.147 61.797 1.00 23.46 99 VAL F C 1
ATOM 17099 O O . VAL F 1 55 ? -13.643 65.522 61.135 1.00 23.72 99 VAL F O 1
ATOM 17112 N N . GLY F 1 56 ? -12.337 65.686 62.974 1.00 23.42 100 GLY F N 1
ATOM 17113 C CA . GLY F 1 56 ? -12.790 64.415 63.511 1.00 23.23 100 GLY F CA 1
ATOM 17114 C C . GLY F 1 56 ? -14.302 64.355 63.607 1.00 23.83 100 GLY F C 1
ATOM 17115 O O . GLY F 1 56 ? -14.901 63.334 63.298 1.00 24.56 100 GLY F O 1
ATOM 17119 N N . HIS F 1 57 ? -14.909 65.443 64.026 1.00 23.40 101 HIS F N 1
ATOM 17120 C CA . HIS F 1 57 ? -16.365 65.581 64.183 1.00 23.31 101 HIS F CA 1
ATOM 17121 C C . HIS F 1 57 ? -17.086 65.870 62.876 1.00 24.63 101 HIS F C 1
ATOM 17122 O O . HIS F 1 57 ? -18.324 66.017 62.895 1.00 24.57 101 HIS F O 1
ATOM 17136 N N . ILE F 1 58 ? -16.404 66.019 61.765 1.00 27.38 102 ILE F N 1
ATOM 17137 C CA . ILE F 1 58 ? -17.021 66.308 60.483 1.00 29.47 102 ILE F CA 1
ATOM 17138 C C . ILE F 1 58 ? -16.959 65.054 59.611 1.00 29.54 102 ILE F C 1
ATOM 17139 O O . ILE F 1 58 ? -17.995 64.454 59.320 1.00 30.43 102 ILE F O 1
ATOM 17155 N N . SER F 1 59 ? -15.753 64.632 59.231 1.00 27.47 103 SER F N 1
ATOM 17156 C CA . SER F 1 59 ? -15.549 63.437 58.407 1.00 26.61 103 SER F CA 1
ATOM 17157 C C . SER F 1 59 ? -15.015 62.237 59.181 1.00 24.98 103 SER F C 1
ATOM 17158 O O . SER F 1 59 ? -15.007 61.128 58.642 1.00 24.33 103 SER F O 1
ATOM 17166 N N . GLY F 1 60 ? -14.629 62.397 60.440 1.00 25.01 104 GLY F N 1
ATOM 17167 C CA . GLY F 1 60 ? -13.975 61.299 61.131 1.00 24.75 104 GLY F CA 1
ATOM 17168 C C . GLY F 1 60 ? -12.466 61.289 60.969 1.00 24.84 104 GLY F C 1
ATOM 17169 O O . GLY F 1 60 ? -11.797 60.454 61.574 1.00 24.62 104 GLY F O 1
ATOM 17173 N N . ALA F 1 61 ? -11.911 62.210 60.183 1.00 25.06 105 ALA F N 1
ATOM 17174 C CA . ALA F 1 61 ? -10.467 62.383 60.003 1.00 25.34 105 ALA F CA 1
ATOM 17175 C C . ALA F 1 61 ? -9.723 61.057 59.784 1.00 25.66 105 ALA F C 1
ATOM 17176 O O . ALA F 1 61 ? -8.735 60.732 60.443 1.00 24.63 105 ALA F O 1
ATOM 17183 N N . HIS F 1 62 ? -10.175 60.303 58.763 1.00 26.69 106 HIS F N 1
ATOM 17184 C CA . HIS F 1 62 ? -9.483 59.086 58.403 1.00 27.39 106 HIS F CA 1
ATOM 17185 C C . HIS F 1 62 ? -8.133 59.398 57.751 1.00 27.34 106 HIS F C 1
ATOM 17186 O O . HIS F 1 62 ? -7.108 58.824 58.135 1.00 27.32 106 HIS F O 1
ATOM 17200 N N . MET F 1 63 ? -8.129 60.270 56.715 1.00 26.58 107 MET F N 1
ATOM 17201 C CA . MET F 1 63 ? -6.907 60.704 56.013 1.00 26.96 107 MET F CA 1
ATOM 17202 C C . MET F 1 63 ? -6.014 59.547 55.575 1.00 26.26 107 MET F C 1
ATOM 17203 O O . MET F 1 63 ? -4.812 59.714 55.364 1.00 26.27 107 MET F O 1
ATOM 17217 N N . ASN F 1 64 ? -6.593 58.391 55.325 1.00 25.65 108 ASN F N 1
ATOM 17218 C CA . ASN F 1 64 ? -5.850 57.154 55.167 1.00 25.87 108 ASN F CA 1
ATOM 17219 C C . ASN F 1 64 ? -6.769 56.039 54.640 1.00 26.21 108 ASN F C 1
ATOM 17220 O O . ASN F 1 64 ? -7.619 55.569 55.384 1.00 25.93 108 ASN F O 1
ATOM 17231 N N . PRO F 1 65 ? -6.589 55.557 53.419 1.00 28.59 109 PRO F N 1
ATOM 17232 C CA . PRO F 1 65 ? -7.555 54.570 52.880 1.00 29.22 109 PRO F CA 1
ATOM 17233 C C . PRO F 1 65 ? -7.633 53.279 53.675 1.00 28.38 109 PRO F C 1
ATOM 17234 O O . PRO F 1 65 ? -8.699 52.655 53.742 1.00 28.41 109 PRO F O 1
ATOM 17245 N N . ALA F 1 66 ? -6.527 52.832 54.256 1.00 27.16 110 ALA F N 1
ATOM 17246 C CA . ALA F 1 66 ? -6.542 51.597 55.041 1.00 26.50 110 ALA F CA 1
ATOM 17247 C C . ALA F 1 66 ? -7.380 51.739 56.296 1.00 25.75 110 ALA F C 1
ATOM 17248 O O . ALA F 1 66 ? -8.005 50.743 56.729 1.00 26.16 110 ALA F O 1
ATOM 17255 N N . VAL F 1 67 ? -7.414 52.941 56.873 1.00 24.37 111 VAL F N 1
ATOM 17256 C CA . VAL F 1 67 ? -8.277 53.226 58.042 1.00 24.20 111 VAL F CA 1
ATOM 17257 C C . VAL F 1 67 ? -9.750 53.227 57.617 1.00 23.71 111 VAL F C 1
ATOM 17258 O O . VAL F 1 67 ? -10.615 52.641 58.279 1.00 24.38 111 VAL F O 1
ATOM 17271 N N . THR F 1 68 ? -10.072 54.011 56.582 1.00 22.77 112 THR F N 1
ATOM 17272 C CA . THR F 1 68 ? -11.408 53.957 55.972 1.00 23.15 112 THR F CA 1
ATOM 17273 C C . THR F 1 68 ? -11.855 52.499 55.723 1.00 25.38 112 THR F C 1
ATOM 17274 O O . THR F 1 68 ? -12.972 52.082 56.101 1.00 25.15 112 THR F O 1
ATOM 17285 N N . LEU F 1 69 ? -11.020 51.725 55.056 1.00 29.33 113 LEU F N 1
ATOM 17286 C CA . LEU F 1 69 ? -11.339 50.329 54.785 1.00 31.06 113 LEU F CA 1
ATOM 17287 C C . LEU F 1 69 ? -11.649 49.586 56.065 1.00 31.09 113 LEU F C 1
ATOM 17288 O O . LEU F 1 69 ? -12.644 48.840 56.146 1.00 31.55 113 LEU F O 1
ATOM 17304 N N . ALA F 1 70 ? -10.797 49.751 57.102 1.00 28.95 114 ALA F N 1
ATOM 17305 C CA . ALA F 1 70 ? -11.022 48.937 58.301 1.00 28.20 114 ALA F CA 1
ATOM 17306 C C . ALA F 1 70 ? -12.309 49.344 59.018 1.00 27.75 114 ALA F C 1
ATOM 17307 O O .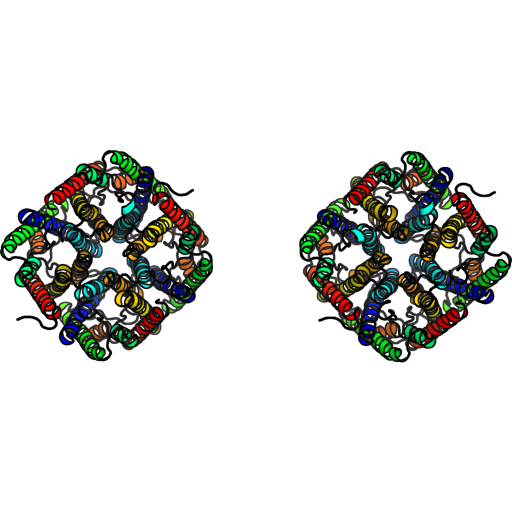 ALA F 1 70 ? -13.074 48.480 59.486 1.00 27.78 114 ALA F O 1
ATOM 17314 N N . PHE F 1 71 ? -12.600 50.646 59.062 1.00 27.52 115 PHE F N 1
ATOM 17315 C CA . PHE F 1 71 ? -13.849 51.127 59.614 1.00 27.34 115 PHE F CA 1
ATOM 17316 C C . PHE F 1 71 ? -15.039 50.469 58.891 1.00 27.52 115 PHE F C 1
ATOM 17317 O O . PHE F 1 71 ? -15.971 49.979 59.523 1.00 27.75 115 PHE F O 1
ATOM 17334 N N . ALA F 1 72 ? -15.008 50.481 57.563 1.00 26.44 116 ALA F N 1
ATOM 17335 C CA . ALA F 1 72 ? -16.126 49.914 56.804 1.00 27.19 116 ALA F CA 1
ATOM 17336 C C . ALA F 1 72 ? -16.267 48.417 57.060 1.00 27.76 116 ALA F C 1
ATOM 17337 O O . ALA F 1 72 ? -17.374 47.925 57.306 1.00 27.88 116 ALA F O 1
ATOM 17344 N N . VAL F 1 73 ? -15.166 47.685 56.993 1.00 29.86 117 VAL F N 1
ATOM 17345 C CA . VAL F 1 73 ? -15.182 46.247 57.216 1.00 29.56 117 VAL F CA 1
ATOM 17346 C C . VAL F 1 73 ? -15.785 45.897 58.571 1.00 29.58 117 VAL F C 1
ATOM 17347 O O . VAL F 1 73 ? -16.482 44.885 58.692 1.00 29.63 117 VAL F O 1
ATOM 17360 N N . PHE F 1 74 ? -15.527 46.691 59.609 1.00 28.48 118 PHE F N 1
ATOM 17361 C CA . PHE F 1 74 ? -16.051 46.317 60.919 1.00 28.95 118 PHE F CA 1
ATOM 17362 C C . PHE F 1 74 ? -17.321 47.079 61.236 1.00 30.55 118 PHE F C 1
ATOM 17363 O O . PHE F 1 74 ? -17.700 47.192 62.418 1.00 31.10 118 PHE F O 1
ATOM 17380 N N . ARG F 1 75 ? -17.935 47.629 60.197 1.00 30.62 119 ARG F N 1
ATOM 17381 C CA . ARG F 1 75 ? -19.317 48.123 60.215 1.00 33.66 119 ARG F CA 1
ATOM 17382 C C . ARG F 1 75 ? -19.457 49.378 61.046 1.00 33.28 119 ARG F C 1
ATOM 17383 O O . ARG F 1 75 ? -20.486 49.621 61.692 1.00 33.58 119 ARG F O 1
ATOM 17404 N N . HIS F 1 76 ? -18.413 50.210 61.011 1.00 33.57 120 HIS F N 1
ATOM 17405 C CA . HIS F 1 76 ? -18.428 51.524 61.622 1.00 32.49 120 HIS F CA 1
ATOM 17406 C C . HIS F 1 76 ? -18.562 52.649 60.614 1.00 31.66 120 HIS F C 1
ATOM 17407 O O . HIS F 1 76 ? -18.648 53.801 61.018 1.00 32.08 120 HIS F O 1
ATOM 17421 N N . PHE F 1 77 ? -18.603 52.347 59.327 1.00 30.54 121 PHE F N 1
ATOM 17422 C CA . PHE F 1 77 ? -18.561 53.393 58.322 1.00 30.13 121 PHE F CA 1
ATOM 17423 C C . PHE F 1 77 ? -19.256 52.840 57.087 1.00 30.28 121 PHE F C 1
ATOM 17424 O O . PHE F 1 77 ? -19.034 51.665 56.745 1.00 30.08 121 PHE F O 1
ATOM 17441 N N . PRO F 1 78 ? -20.084 53.641 56.408 1.00 31.84 122 PRO F N 1
ATOM 17442 C CA . PRO F 1 78 ? -20.900 53.076 55.319 1.00 32.46 122 PRO F CA 1
ATOM 17443 C C . PRO F 1 78 ? -20.077 52.793 54.074 1.00 32.70 122 PRO F C 1
ATOM 17444 O O . PRO F 1 78 ? -19.378 53.669 53.540 1.00 32.71 122 PRO F O 1
ATOM 17455 N N . TRP F 1 79 ? -20.163 51.539 53.618 1.00 32.13 123 TRP F N 1
ATOM 17456 C CA . TRP F 1 79 ? -19.467 51.119 52.415 1.00 32.10 123 TRP F CA 1
ATOM 17457 C C . TRP F 1 79 ? -19.668 52.077 51.244 1.00 32.61 123 TRP F C 1
ATOM 17458 O O . TRP F 1 79 ? -18.717 52.363 50.514 1.00 32.86 123 TRP F O 1
ATOM 17479 N N . ILE F 1 80 ? -20.874 52.607 51.063 1.00 33.09 124 ILE F N 1
ATOM 17480 C CA . ILE F 1 80 ? -21.122 53.416 49.859 1.00 35.22 124 ILE F CA 1
ATOM 17481 C C . ILE F 1 80 ? -20.222 54.656 49.809 1.00 35.77 124 ILE F C 1
ATOM 17482 O O . ILE F 1 80 ? -19.900 55.159 48.723 1.00 34.97 124 ILE F O 1
ATOM 17498 N N . GLN F 1 81 ? -19.821 55.178 50.967 1.00 37.78 125 GLN F N 1
ATOM 17499 C CA . GLN F 1 81 ? -18.977 56.363 50.995 1.00 37.75 125 GLN F CA 1
ATOM 17500 C C . GLN F 1 81 ? -17.492 56.049 50.883 1.00 35.36 125 GLN F C 1
ATOM 17501 O O . GLN F 1 81 ? -16.704 56.986 50.677 1.00 35.34 125 GLN F O 1
ATOM 17515 N N . VAL F 1 82 ? -17.101 54.776 51.016 1.00 31.32 126 VAL F N 1
ATOM 17516 C CA . VAL F 1 82 ? -15.686 54.424 50.966 1.00 30.32 126 VAL F CA 1
ATOM 17517 C C . VAL F 1 82 ? -15.019 54.931 49.694 1.00 32.87 126 VAL F C 1
ATOM 17518 O O . VAL F 1 82 ? -13.923 55.511 49.788 1.00 33.04 126 VAL F O 1
ATOM 17531 N N . PRO F 1 83 ? -15.563 54.692 48.487 1.00 35.76 127 PRO F N 1
ATOM 17532 C CA . PRO F 1 83 ? -14.875 55.169 47.281 1.00 36.76 127 PRO F CA 1
ATOM 17533 C C . PRO F 1 83 ? -14.620 56.650 47.313 1.00 36.08 127 PRO F C 1
ATOM 17534 O O . PRO F 1 83 ? -13.511 57.090 46.994 1.00 35.99 127 PRO F O 1
ATOM 17545 N N . PHE F 1 84 ? -15.604 57.420 47.794 1.00 34.93 128 PHE F N 1
ATOM 17546 C CA . PHE F 1 84 ? -15.443 58.865 47.856 1.00 34.79 128 PHE F CA 1
ATOM 17547 C C . PHE F 1 84 ? -14.331 59.263 48.834 1.00 33.18 128 PHE F C 1
ATOM 17548 O O . PHE F 1 84 ? -13.527 60.143 48.523 1.00 32.84 128 PHE F O 1
ATOM 17565 N N . TYR F 1 85 ? -14.296 58.642 50.028 1.00 31.08 129 TYR F N 1
ATOM 17566 C CA . TYR F 1 85 ? -13.184 58.913 50.940 1.00 29.80 129 TYR F CA 1
ATOM 17567 C C . TYR F 1 85 ? -11.879 58.565 50.268 1.00 30.25 129 TYR F C 1
ATOM 17568 O O . TYR F 1 85 ? -10.928 59.372 50.264 1.00 29.13 129 TYR F O 1
ATOM 17586 N N . TRP F 1 86 ? -11.825 57.377 49.646 1.00 32.93 130 TRP F N 1
ATOM 17587 C CA . TRP F 1 86 ? -10.592 56.998 49.000 1.00 33.53 130 TRP F CA 1
ATOM 17588 C C . TRP F 1 86 ? -10.211 58.066 48.000 1.00 33.80 130 TRP F C 1
ATOM 17589 O O . TRP F 1 86 ? -9.071 58.527 48.004 1.00 34.46 130 TRP F O 1
ATOM 17610 N N . ALA F 1 87 ? -11.189 58.580 47.233 1.00 31.93 131 ALA F N 1
ATOM 17611 C CA . ALA F 1 87 ? -10.788 59.480 46.163 1.00 31.50 131 ALA F CA 1
ATOM 17612 C C . ALA F 1 87 ? -10.225 60.762 46.778 1.00 30.72 131 ALA F C 1
ATOM 17613 O O . ALA F 1 87 ? -9.139 61.206 46.406 1.00 31.13 131 ALA F O 1
ATOM 17620 N N . ALA F 1 88 ? -10.892 61.227 47.841 1.00 29.53 132 ALA F N 1
ATOM 17621 C CA . ALA F 1 88 ? -10.466 62.419 48.561 1.00 28.87 132 ALA F CA 1
ATOM 17622 C C . ALA F 1 88 ? -9.033 62.269 49.035 1.00 27.60 132 ALA F C 1
ATOM 17623 O O . ALA F 1 88 ? -8.185 63.130 48.781 1.00 28.48 132 ALA F O 1
ATOM 17630 N N . GLN F 1 89 ? -8.728 61.131 49.653 1.00 26.08 133 GLN F N 1
ATOM 17631 C CA . GLN F 1 89 ? -7.413 60.974 50.305 1.00 25.87 133 GLN F CA 1
ATOM 17632 C C . GLN F 1 89 ? -6.298 60.915 49.260 1.00 26.97 133 GLN F C 1
ATOM 17633 O O . GLN F 1 89 ? -5.253 61.630 49.371 1.00 26.00 133 GLN F O 1
ATOM 17647 N N . PHE F 1 90 ? -6.531 60.161 48.193 1.00 28.89 134 PHE F N 1
ATOM 17648 C CA . PHE F 1 90 ? -5.469 60.066 47.213 1.00 29.92 134 PHE F CA 1
ATOM 17649 C C . PHE F 1 90 ? -5.282 61.407 46.545 1.00 30.72 134 PHE F C 1
ATOM 17650 O O . PHE F 1 90 ? -4.137 61.856 46.348 1.00 31.57 134 PHE F O 1
ATOM 17667 N N . THR F 1 91 ? -6.391 62.082 46.288 1.00 31.96 135 THR F N 1
ATOM 17668 C CA . THR F 1 91 ? -6.338 63.393 45.673 1.00 33.32 135 THR F CA 1
ATOM 17669 C C . THR F 1 91 ? -5.510 64.327 46.533 1.00 33.05 135 THR F C 1
ATOM 17670 O O . THR F 1 91 ? -4.503 64.878 46.074 1.00 33.89 135 THR F O 1
ATOM 17681 N N . GLY F 1 92 ? -5.863 64.412 47.817 1.00 31.51 136 GLY F N 1
ATOM 17682 C CA . GLY F 1 92 ? -5.174 65.320 48.703 1.00 30.80 136 GLY F CA 1
ATOM 17683 C C . GLY F 1 92 ? -3.699 65.013 48.742 1.00 29.58 136 GLY F C 1
ATOM 17684 O O . GLY F 1 92 ? -2.870 65.904 48.595 1.00 29.28 136 GLY F O 1
ATOM 17688 N N . ALA F 1 93 ? -3.366 63.725 48.825 1.00 28.35 137 ALA F N 1
ATOM 17689 C CA . ALA F 1 93 ? -1.989 63.358 49.053 1.00 28.78 137 ALA F CA 1
ATOM 17690 C C . ALA F 1 93 ? -1.172 63.681 47.825 1.00 29.62 137 ALA F C 1
ATOM 17691 O O . ALA F 1 93 ? -0.079 64.266 47.920 1.00 29.21 137 ALA F O 1
ATOM 17698 N N . ILE F 1 94 ? -1.737 63.394 46.651 1.00 31.53 138 ILE F N 1
ATOM 17699 C CA . ILE F 1 94 ? -0.966 63.632 45.448 1.00 33.17 138 ILE F CA 1
ATOM 17700 C C . ILE F 1 94 ? -0.814 65.122 45.233 1.00 31.60 138 ILE F C 1
ATOM 17701 O O . ILE F 1 94 ? 0.302 65.606 44.952 1.00 32.35 138 ILE F O 1
ATOM 17717 N N . ALA F 1 95 ? -1.910 65.872 45.439 1.00 29.58 139 ALA F N 1
ATOM 17718 C CA . ALA F 1 95 ? -1.846 67.312 45.281 1.00 28.28 139 ALA F CA 1
ATOM 17719 C C . ALA F 1 95 ? -0.758 67.897 46.193 1.00 27.53 139 ALA F C 1
ATOM 17720 O O . ALA F 1 95 ? 0.097 68.683 45.733 1.00 27.94 139 ALA F O 1
ATOM 17727 N N . ALA F 1 96 ? -0.686 67.389 47.436 1.00 25.59 140 ALA F N 1
ATOM 17728 C CA . ALA F 1 96 ? 0.272 67.960 48.380 1.00 25.61 140 ALA F CA 1
ATOM 17729 C C . ALA F 1 96 ? 1.675 67.653 47.935 1.00 26.79 140 ALA F C 1
ATOM 17730 O O . ALA F 1 96 ? 2.573 68.522 47.998 1.00 26.72 140 ALA F O 1
ATOM 17737 N N . SER F 1 97 ? 1.884 66.422 47.452 1.00 29.75 141 SER F N 1
ATOM 17738 C CA . SER F 1 97 ? 3.222 66.020 47.100 1.00 30.68 141 SER F CA 1
ATOM 17739 C C . SER F 1 97 ? 3.740 66.915 46.004 1.00 30.71 141 SER F C 1
ATOM 17740 O O . SER F 1 97 ? 4.900 67.306 46.026 1.00 31.11 141 SER F O 1
ATOM 17748 N N . PHE F 1 98 ? 2.861 67.347 45.113 1.00 30.34 142 PHE F N 1
ATOM 17749 C CA . PHE F 1 98 ? 3.345 68.087 43.969 1.00 31.20 142 PHE F CA 1
ATOM 17750 C C . PHE F 1 98 ? 3.501 69.532 44.321 1.00 30.71 142 PHE F C 1
ATOM 17751 O O . PHE F 1 98 ? 4.456 70.134 43.869 1.00 31.51 142 PHE F O 1
ATOM 17768 N N . VAL F 1 99 ? 2.695 70.046 45.253 1.00 29.67 143 VAL F N 1
ATOM 17769 C CA . VAL F 1 99 ? 2.952 71.395 45.774 1.00 30.13 143 VAL F CA 1
ATOM 17770 C C . VAL F 1 99 ? 4.287 71.415 46.488 1.00 28.92 143 VAL F C 1
ATOM 17771 O O . VAL F 1 99 ? 5.109 72.345 46.292 1.00 29.17 143 VAL F O 1
ATOM 17784 N N . LEU F 1 100 ? 4.580 70.326 47.228 1.00 26.90 144 LEU F N 1
ATOM 17785 C CA . LEU F 1 100 ? 5.863 70.238 47.907 1.00 27.02 144 LEU F CA 1
ATOM 17786 C C . LEU F 1 100 ? 6.966 70.234 46.881 1.00 29.02 144 LEU F C 1
ATOM 17787 O O . LEU F 1 100 ? 7.997 70.914 47.042 1.00 28.44 144 LEU F O 1
ATOM 17803 N N . LYS F 1 101 ? 6.772 69.465 45.801 1.00 32.57 145 LYS F N 1
ATOM 17804 C CA . LYS F 1 101 ? 7.847 69.352 44.833 1.00 35.04 145 LYS F CA 1
ATOM 17805 C C . LYS F 1 101 ? 8.247 70.728 44.314 1.00 35.49 145 LYS F C 1
ATOM 17806 O O . LYS F 1 101 ? 9.433 70.960 44.008 1.00 35.74 145 LYS F O 1
ATOM 17825 N N . ALA F 1 102 ? 7.271 71.646 44.256 1.00 34.02 146 ALA F N 1
ATOM 17826 C CA . ALA F 1 102 ? 7.532 73.014 43.857 1.00 35.08 146 ALA F CA 1
ATOM 17827 C C . ALA F 1 102 ? 8.201 73.804 44.967 1.00 35.29 146 ALA F C 1
ATOM 17828 O O . ALA F 1 102 ? 9.185 74.488 44.728 1.00 36.91 146 ALA F O 1
ATOM 17835 N N . VAL F 1 103 ? 7.694 73.730 46.189 1.00 33.79 147 VAL F N 1
ATOM 17836 C CA . VAL F 1 103 ? 8.144 74.725 47.170 1.00 32.38 147 VAL F CA 1
ATOM 17837 C C . VAL F 1 103 ? 9.320 74.297 48.013 1.00 30.86 147 VAL F C 1
ATOM 17838 O O . VAL F 1 103 ? 9.916 75.159 48.672 1.00 30.34 147 VAL F O 1
ATOM 17851 N N . ILE F 1 104 ? 9.701 73.017 47.997 1.00 30.82 148 ILE F N 1
ATOM 17852 C CA . ILE F 1 104 ? 10.922 72.574 48.649 1.00 30.45 148 ILE F CA 1
ATOM 17853 C C . ILE F 1 104 ? 12.054 72.357 47.643 1.00 30.83 148 ILE F C 1
ATOM 17854 O O . ILE F 1 104 ? 13.139 71.916 48.019 1.00 29.76 148 ILE F O 1
ATOM 17870 N N . HIS F 1 105 ? 11.820 72.686 46.377 1.00 32.16 149 HIS F N 1
ATOM 17871 C CA . HIS F 1 105 ? 12.875 72.629 45.381 1.00 32.21 149 HIS F CA 1
ATOM 17872 C C . HIS F 1 105 ? 14.058 73.457 45.872 1.00 32.48 149 HIS F C 1
ATOM 17873 O O . HIS F 1 105 ? 13.854 74.529 46.437 1.00 33.21 149 HIS F O 1
ATOM 17887 N N . PRO F 1 106 ? 15.311 73.030 45.638 1.00 30.89 150 PRO F N 1
ATOM 17888 C CA . PRO F 1 106 ? 15.789 71.862 44.869 1.00 31.58 150 PRO F CA 1
ATOM 17889 C C . PRO F 1 106 ? 15.807 70.498 45.572 1.00 32.42 150 PRO F C 1
ATOM 17890 O O . PRO F 1 106 ? 16.408 69.614 44.990 1.00 32.16 150 PRO F O 1
ATOM 17901 N N . VAL F 1 107 ? 15.218 70.352 46.766 1.00 32.98 151 VAL F N 1
ATOM 17902 C CA . VAL F 1 107 ? 15.033 69.016 47.348 1.00 33.65 151 VAL F CA 1
ATOM 17903 C C . VAL F 1 107 ? 14.143 68.207 46.412 1.00 35.24 151 VAL F C 1
ATOM 17904 O O . VAL F 1 107 ? 13.018 68.612 46.099 1.00 33.93 151 VAL F O 1
ATOM 17917 N N . ASP F 1 108 ? 14.636 67.054 45.984 1.00 39.99 152 ASP F N 1
ATOM 17918 C CA . ASP F 1 108 ? 13.979 66.242 44.961 1.00 42.91 152 ASP F CA 1
ATOM 17919 C C . ASP F 1 108 ? 13.321 64.963 45.476 1.00 39.41 152 ASP F C 1
ATOM 17920 O O . ASP F 1 108 ? 12.444 64.445 44.798 1.00 38.99 152 ASP F O 1
ATOM 17929 N N . VAL F 1 109 ? 13.766 64.422 46.613 1.00 35.08 153 VAL F N 1
ATOM 17930 C CA . VAL F 1 109 ? 13.121 63.289 47.252 1.00 31.82 153 VAL F CA 1
ATOM 17931 C C . VAL F 1 109 ? 12.079 63.844 48.222 1.00 30.08 153 VAL F C 1
ATOM 17932 O O . VAL F 1 109 ? 12.432 64.371 49.281 1.00 29.59 153 VAL F O 1
ATOM 17945 N N . ILE F 1 110 ? 10.818 63.683 47.887 1.00 29.54 154 ILE F N 1
ATOM 17946 C CA . ILE F 1 110 ? 9.783 64.467 48.564 1.00 28.88 154 ILE F CA 1
ATOM 17947 C C . ILE F 1 110 ? 9.219 63.687 49.720 1.00 27.51 154 ILE F C 1
ATOM 17948 O O . ILE F 1 110 ? 8.013 63.418 49.779 1.00 26.03 154 ILE F O 1
ATOM 17964 N N . GLY F 1 111 ? 10.084 63.277 50.645 1.00 28.43 155 GLY F N 1
ATOM 17965 C CA . GLY F 1 111 ? 9.614 62.609 51.856 1.00 28.62 155 GLY F CA 1
ATOM 17966 C C . GLY F 1 111 ? 8.984 61.235 51.674 1.00 27.97 155 GLY F C 1
ATOM 17967 O O . GLY F 1 111 ? 7.908 60.938 52.190 1.00 28.09 155 GLY F O 1
ATOM 17971 N N . THR F 1 112 ? 9.647 60.395 50.900 1.00 26.66 156 THR F N 1
ATOM 17972 C CA . THR F 1 112 ? 9.207 59.044 50.588 1.00 26.86 156 THR F CA 1
ATOM 17973 C C . THR F 1 112 ? 9.433 58.098 51.764 1.00 26.96 156 THR F C 1
ATOM 17974 O O . THR F 1 112 ? 10.247 58.348 52.658 1.00 26.60 156 THR F O 1
ATOM 17985 N N . THR F 1 113 ? 8.679 56.982 51.741 1.00 27.47 157 THR F N 1
ATOM 17986 C CA . THR F 1 113 ? 8.817 55.842 52.621 1.00 26.99 157 THR F CA 1
ATOM 17987 C C . THR F 1 113 ? 9.265 54.650 51.783 1.00 28.59 157 THR F C 1
ATOM 17988 O O . THR F 1 113 ? 8.448 54.046 51.076 1.00 28.95 157 THR F O 1
ATOM 17999 N N . THR F 1 114 ? 10.564 54.326 51.831 1.00 29.55 158 THR F N 1
ATOM 18000 C CA . THR F 1 114 ? 11.080 53.139 51.185 1.00 30.48 158 THR F CA 1
ATOM 18001 C C . THR F 1 114 ? 11.822 52.242 52.172 1.00 30.33 158 THR F C 1
ATOM 18002 O O . THR F 1 114 ? 12.312 52.708 53.205 1.00 30.54 158 THR F O 1
ATOM 18013 N N . PRO F 1 115 ? 11.971 50.964 51.855 1.00 29.82 159 PRO F N 1
ATOM 18014 C CA . PRO F 1 115 ? 12.611 50.039 52.803 1.00 29.87 159 PRO F CA 1
ATOM 18015 C C . PRO F 1 115 ? 14.102 50.258 52.991 1.00 31.35 159 PRO F C 1
ATOM 18016 O O . PRO F 1 115 ? 14.851 50.528 52.032 1.00 30.46 159 PRO F O 1
ATOM 18027 N N . VAL F 1 116 ? 14.512 50.089 54.240 1.00 33.89 160 VAL F N 1
ATOM 18028 C CA . VAL F 1 116 ? 15.905 50.012 54.641 1.00 36.07 160 VAL F CA 1
ATOM 18029 C C . VAL F 1 116 ? 16.158 48.543 54.950 1.00 37.20 160 VAL F C 1
ATOM 18030 O O . VAL F 1 116 ? 15.546 47.964 55.847 1.00 36.67 160 VAL F O 1
ATOM 18043 N N . GLY F 1 117 ? 17.017 47.913 54.157 1.00 39.32 161 GLY F N 1
ATOM 18044 C CA . GLY F 1 117 ? 17.308 46.521 54.346 1.00 39.95 161 GLY F CA 1
ATOM 18045 C C . GLY F 1 117 ? 16.344 45.588 53.645 1.00 39.61 161 GLY F C 1
ATOM 18046 O O . GLY F 1 117 ? 15.646 45.951 52.693 1.00 39.97 161 GLY F O 1
ATOM 18050 N N . PRO F 1 118 ? 16.315 44.344 54.111 1.00 37.63 162 PRO F N 1
ATOM 18051 C CA . PRO F 1 118 ? 15.401 43.344 53.538 1.00 37.33 162 PRO F CA 1
ATOM 18052 C C . PRO F 1 118 ? 13.942 43.783 53.575 1.00 36.73 162 PRO F C 1
ATOM 18053 O O . PRO F 1 118 ? 13.439 44.260 54.592 1.00 36.59 162 PRO F O 1
ATOM 18064 N N . HIS F 1 119 ? 13.245 43.618 52.445 1.00 36.31 163 HIS F N 1
ATOM 18065 C CA . HIS F 1 119 ? 11.917 44.219 52.363 1.00 35.86 163 HIS F CA 1
ATOM 18066 C C . HIS F 1 119 ? 10.940 43.569 53.313 1.00 35.26 163 HIS F C 1
ATOM 18067 O O . HIS F 1 119 ? 9.960 44.214 53.730 1.00 34.33 163 HIS F O 1
ATOM 18081 N N . TRP F 1 120 ? 11.175 42.306 53.680 1.00 36.41 164 TRP F N 1
ATOM 18082 C CA . TRP F 1 120 ? 10.227 41.660 54.547 1.00 36.13 164 TRP F CA 1
ATOM 18083 C C . TRP F 1 120 ? 10.257 42.270 55.939 1.00 35.02 164 TRP F C 1
ATOM 18084 O O . TRP F 1 120 ? 9.232 42.247 56.646 1.00 35.96 164 TRP F O 1
ATOM 18105 N N . HIS F 1 121 ? 11.383 42.868 56.315 1.00 31.35 165 HIS F N 1
ATOM 18106 C CA . HIS F 1 121 ? 11.426 43.670 57.543 1.00 29.53 165 HIS F CA 1
ATOM 18107 C C . HIS F 1 121 ? 10.384 44.761 57.499 1.00 27.55 165 HIS F C 1
ATOM 18108 O O . HIS F 1 121 ? 9.589 44.902 58.431 1.00 27.33 165 HIS F O 1
ATOM 18122 N N . SER F 1 122 ? 10.384 45.546 56.418 1.00 26.42 166 SER F N 1
ATOM 18123 C CA . SER F 1 122 ? 9.427 46.632 56.281 1.00 26.25 166 SER F CA 1
ATOM 18124 C C . SER F 1 122 ? 7.998 46.138 56.241 1.00 26.62 166 SER F C 1
ATOM 18125 O O . SER F 1 122 ? 7.094 46.788 56.806 1.00 25.00 166 SER F O 1
ATOM 18133 N N . LEU F 1 123 ? 7.754 44.982 55.600 1.00 27.23 167 LEU F N 1
ATOM 18134 C CA . LEU F 1 123 ? 6.359 44.476 55.637 1.00 27.14 167 LEU F CA 1
ATOM 18135 C C . LEU F 1 123 ? 5.946 44.174 57.070 1.00 25.57 167 LEU F C 1
ATOM 18136 O O . LEU F 1 123 ? 4.880 44.634 57.551 1.00 25.18 167 LEU F O 1
ATOM 18152 N N . VAL F 1 124 ? 6.771 43.438 57.786 1.00 26.16 168 VAL F N 1
ATOM 18153 C CA . VAL F 1 124 ? 6.391 43.049 59.147 1.00 26.41 168 VAL F CA 1
ATOM 18154 C C . VAL F 1 124 ? 6.178 44.296 60.016 1.00 25.53 168 VAL F C 1
ATOM 18155 O O . VAL F 1 124 ? 5.213 44.391 60.777 1.00 24.66 168 VAL F O 1
ATOM 18168 N N . VAL F 1 125 ? 7.113 45.255 59.922 1.00 25.09 169 VAL F N 1
ATOM 18169 C CA . VAL F 1 125 ? 7.035 46.436 60.786 1.00 24.41 169 VAL F CA 1
ATOM 18170 C C . VAL F 1 125 ? 5.829 47.290 60.441 1.00 23.66 169 VAL F C 1
ATOM 18171 O O . VAL F 1 125 ? 5.130 47.788 61.327 1.00 22.48 169 VAL F O 1
ATOM 18184 N N . GLU F 1 126 ? 5.523 47.448 59.156 1.00 24.94 170 GLU F N 1
ATOM 18185 C CA . GLU F 1 126 ? 4.374 48.250 58.771 1.00 25.30 170 GLU F CA 1
ATOM 18186 C C . GLU F 1 126 ? 3.088 47.636 59.268 1.00 25.19 170 GLU F C 1
ATOM 18187 O O . GLU F 1 126 ? 2.172 48.354 59.698 1.00 23.82 170 GLU F O 1
ATOM 18199 N N . VAL F 1 127 ? 2.976 46.295 59.179 1.00 25.16 171 VAL F N 1
ATOM 18200 C CA . VAL F 1 127 ? 1.781 45.642 59.701 1.00 24.41 171 VAL F CA 1
ATOM 18201 C C . VAL F 1 127 ? 1.651 45.926 61.177 1.00 23.34 171 VAL F C 1
ATOM 18202 O O . VAL F 1 127 ? 0.564 46.321 61.652 1.00 22.63 171 VAL F O 1
ATOM 18215 N N . ILE F 1 128 ? 2.746 45.748 61.941 1.00 22.66 172 ILE F N 1
ATOM 18216 C CA . ILE F 1 128 ? 2.647 45.888 63.402 1.00 23.43 172 ILE F CA 1
ATOM 18217 C C . ILE F 1 128 ? 2.392 47.345 63.835 1.00 23.16 172 ILE F C 1
ATOM 18218 O O . ILE F 1 128 ? 1.600 47.610 64.747 1.00 23.99 172 ILE F O 1
ATOM 18234 N N . VAL F 1 129 ? 3.053 48.321 63.229 1.00 22.12 173 VAL F N 1
ATOM 18235 C CA . VAL F 1 129 ? 2.866 49.692 63.727 1.00 21.79 173 VAL F CA 1
ATOM 18236 C C . VAL F 1 129 ? 1.551 50.229 63.209 1.00 21.58 173 VAL F C 1
ATOM 18237 O O . VAL F 1 129 ? 0.885 51.049 63.864 1.00 21.56 173 VAL F O 1
ATOM 18250 N N . THR F 1 130 ? 1.082 49.679 62.085 1.00 21.85 174 THR F N 1
ATOM 18251 C CA . THR F 1 130 ? -0.231 50.019 61.613 1.00 22.21 174 THR F CA 1
ATOM 18252 C C . THR F 1 130 ? -1.304 49.417 62.502 1.00 21.41 174 THR F C 1
ATOM 18253 O O . THR F 1 130 ? -2.309 50.069 62.752 1.00 21.19 174 THR F O 1
ATOM 18264 N N . PHE F 1 131 ? -1.122 48.153 62.924 1.00 22.13 175 PHE F N 1
ATOM 18265 C CA . PHE F 1 131 ? -1.989 47.500 63.923 1.00 22.15 175 PHE F CA 1
ATOM 18266 C C . PHE F 1 131 ? -2.129 48.366 65.170 1.00 20.84 175 PHE F C 1
ATOM 18267 O O . PHE F 1 131 ? -3.221 48.585 65.704 1.00 20.35 175 PHE F O 1
ATOM 18284 N N . ASN F 1 132 ? -0.991 48.803 65.691 1.00 20.02 176 ASN F N 1
ATOM 18285 C CA . ASN F 1 132 ? -1.014 49.721 66.833 1.00 19.67 176 ASN F CA 1
ATOM 18286 C C . ASN F 1 132 ? -1.931 50.923 66.605 1.00 20.05 176 ASN F C 1
ATOM 18287 O O . ASN F 1 132 ? -2.757 51.257 67.466 1.00 20.11 176 ASN F O 1
ATOM 18298 N N . MET F 1 133 ? -1.739 51.625 65.474 1.00 20.59 177 MET F N 1
ATOM 18299 C CA . MET F 1 133 ? -2.534 52.827 65.188 1.00 21.93 177 MET F CA 1
ATOM 18300 C C . MET F 1 133 ? -4.018 52.495 65.058 1.00 22.21 177 MET F C 1
ATOM 18301 O O . MET F 1 133 ? -4.876 53.190 65.624 1.00 22.34 177 MET F O 1
ATOM 18315 N N . MET F 1 134 ? -4.369 51.395 64.361 1.00 23.23 178 MET F N 1
ATOM 18316 C CA . MET F 1 134 ? -5.799 51.125 64.177 1.00 22.69 178 MET F CA 1
ATOM 18317 C C . MET F 1 134 ? -6.449 50.655 65.463 1.00 21.94 178 MET F C 1
ATOM 18318 O O . MET F 1 134 ? -7.617 50.971 65.740 1.00 21.55 178 MET F O 1
ATOM 18332 N N . PHE F 1 135 ? -5.736 49.847 66.239 1.00 21.76 179 PHE F N 1
ATOM 18333 C CA . PHE F 1 135 ? -6.223 49.382 67.531 1.00 21.23 179 PHE F CA 1
ATOM 18334 C C . PHE F 1 135 ? -6.658 50.541 68.419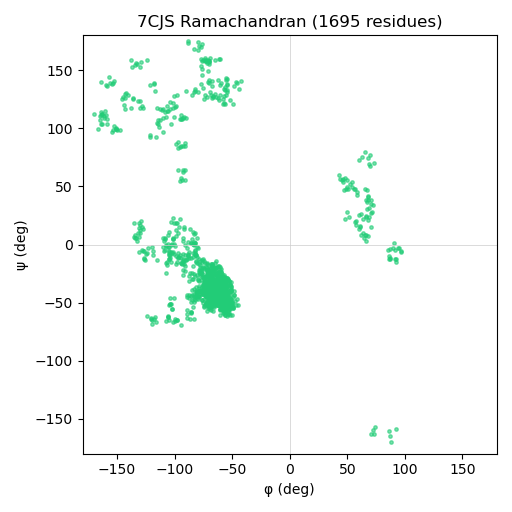 1.00 21.17 179 PHE F C 1
ATOM 18335 O O . PHE F 1 135 ? -7.811 50.625 68.900 1.00 21.14 179 PHE F O 1
ATOM 18352 N N . VAL F 1 136 ? -5.742 51.491 68.643 1.00 20.67 180 VAL F N 1
ATOM 18353 C CA . VAL F 1 136 ? -6.153 52.619 69.450 1.00 19.89 180 VAL F CA 1
ATOM 18354 C C . VAL F 1 136 ? -7.228 53.439 68.732 1.00 19.95 180 VAL F C 1
ATOM 18355 O O . VAL F 1 136 ? -8.087 54.042 69.370 1.00 20.30 180 VAL F O 1
ATOM 18368 N N . THR F 1 137 ? -7.178 53.536 67.399 1.00 19.80 181 THR F N 1
ATOM 18369 C CA . THR F 1 137 ? -8.176 54.315 66.700 1.00 21.01 181 THR F CA 1
ATOM 18370 C C . THR F 1 137 ? -9.586 53.768 66.947 1.00 22.14 181 THR F C 1
ATOM 18371 O O . THR F 1 137 ? -10.540 54.527 67.171 1.00 21.41 181 THR F O 1
ATOM 18382 N N . LEU F 1 138 ? -9.732 52.463 66.860 1.00 23.78 182 LEU F N 1
ATOM 18383 C CA . LEU F 1 138 ? -11.067 51.868 67.027 1.00 25.08 182 LEU F CA 1
ATOM 18384 C C . LEU F 1 138 ? -11.552 52.125 68.429 1.00 23.40 182 LEU F C 1
ATOM 18385 O O . LEU F 1 138 ? -12.745 52.454 68.654 1.00 24.32 182 LEU F O 1
ATOM 18401 N N . ALA F 1 139 ? -10.649 52.093 69.385 1.00 20.81 183 ALA F N 1
ATOM 18402 C CA . ALA F 1 139 ? -11.070 52.382 70.754 1.00 19.62 183 ALA F CA 1
ATOM 18403 C C . ALA F 1 139 ? -11.520 53.831 70.917 1.00 19.39 183 ALA F C 1
ATOM 18404 O O . ALA F 1 139 ? -12.660 54.096 71.324 1.00 18.61 183 ALA F O 1
ATOM 18411 N N . VAL F 1 140 ? -10.689 54.794 70.518 1.00 21.76 184 VAL F N 1
ATOM 18412 C CA . VAL F 1 140 ? -11.070 56.182 70.847 1.00 23.05 184 VAL F CA 1
ATOM 18413 C C . VAL F 1 140 ? -12.228 56.667 69.955 1.00 23.83 184 VAL F C 1
ATOM 18414 O O . VAL F 1 140 ? -13.019 57.508 70.378 1.00 24.83 184 VAL F O 1
ATOM 18427 N N . ALA F 1 141 ? -12.315 56.174 68.717 1.00 22.42 185 ALA F N 1
ATOM 18428 C CA . ALA F 1 141 ? -13.311 56.627 67.780 1.00 23.01 185 ALA F CA 1
ATOM 18429 C C . ALA F 1 141 ? -14.657 55.942 67.964 1.00 23.66 185 ALA F C 1
ATOM 18430 O O . ALA F 1 141 ? -15.667 56.528 67.563 1.00 24.15 185 ALA F O 1
ATOM 18437 N N . THR F 1 142 ? -14.713 54.716 68.531 1.00 23.59 186 THR F N 1
ATOM 18438 C CA . THR F 1 142 ? -15.974 53.975 68.526 1.00 24.16 186 THR F CA 1
ATOM 18439 C C . THR F 1 142 ? -16.421 53.380 69.869 1.00 24.08 186 THR F C 1
ATOM 18440 O O . THR F 1 142 ? -17.540 52.820 69.934 1.00 23.90 186 THR F O 1
ATOM 18451 N N . ASP F 1 143 ? -15.630 53.435 70.913 1.00 23.12 187 ASP F N 1
ATOM 18452 C CA . ASP F 1 143 ? -15.962 52.776 72.173 1.00 23.36 187 ASP F CA 1
ATOM 18453 C C . ASP F 1 143 ? -16.353 53.854 73.175 1.00 23.06 187 ASP F C 1
ATOM 18454 O O . ASP F 1 143 ? -15.555 54.739 73.511 1.00 22.23 187 ASP F O 1
ATOM 18463 N N . THR F 1 144 ? -17.627 53.842 73.612 1.00 23.59 188 THR F N 1
ATOM 18464 C CA . THR F 1 144 ? -18.037 54.915 74.514 1.00 24.68 188 THR F CA 1
ATOM 18465 C C . THR F 1 144 ? -17.285 54.892 75.850 1.00 24.62 188 THR F C 1
ATOM 18466 O O . THR F 1 144 ? -17.339 55.889 76.616 1.00 25.20 188 THR F O 1
ATOM 18477 N N . ARG F 1 145 ? -16.602 53.798 76.166 1.00 23.69 189 ARG F N 1
ATOM 18478 C CA . ARG F 1 145 ? -15.882 53.706 77.406 1.00 23.57 189 ARG F CA 1
ATOM 18479 C C . ARG F 1 145 ? -14.488 54.364 77.279 1.00 22.94 189 ARG F C 1
ATOM 18480 O O . ARG F 1 145 ? -13.879 54.664 78.313 1.00 22.89 189 ARG F O 1
ATOM 18501 N N . ALA F 1 146 ? -13.996 54.565 76.047 1.00 21.84 190 ALA F N 1
ATOM 18502 C CA . ALA F 1 146 ? -12.704 55.249 75.805 1.00 22.10 190 ALA F CA 1
ATOM 18503 C C . ALA F 1 146 ? -12.855 56.777 75.969 1.00 22.29 190 ALA F C 1
ATOM 18504 O O . ALA F 1 146 ? -13.970 57.321 76.064 1.00 21.79 190 ALA F O 1
ATOM 18511 N N . VAL F 1 147 ? -11.742 57.495 75.980 1.00 23.21 191 VAL F N 1
ATOM 18512 C CA . VAL F 1 147 ? -11.767 58.937 76.243 1.00 24.00 191 VAL F CA 1
ATOM 18513 C C . VAL F 1 147 ? -11.746 59.597 74.859 1.00 23.98 191 VAL F C 1
ATOM 18514 O O . VAL F 1 147 ? -10.716 59.907 74.304 1.00 23.69 191 VAL F O 1
ATOM 18527 N N . GLY F 1 148 ? -12.929 59.802 74.294 1.00 23.94 192 GLY F N 1
ATOM 18528 C CA . GLY F 1 148 ? -13.003 60.253 72.913 1.00 24.28 192 GLY F CA 1
ATOM 18529 C C . GLY F 1 148 ? -12.406 61.627 72.705 1.00 24.15 192 GLY F C 1
ATOM 18530 O O . GLY F 1 148 ? -11.841 61.898 71.635 1.00 24.30 192 GLY F O 1
ATOM 18534 N N . GLU F 1 149 ? -12.484 62.485 73.721 1.00 22.77 193 GLU F N 1
ATOM 18535 C CA . GLU F 1 149 ? -11.944 63.834 73.647 1.00 22.72 193 GLU F CA 1
ATOM 18536 C C . GLU F 1 149 ? -10.432 63.837 73.382 1.00 23.27 193 GLU F C 1
ATOM 18537 O O . GLU F 1 149 ? -9.914 64.848 72.896 1.00 22.95 193 GLU F O 1
ATOM 18549 N N . LEU F 1 150 ? -9.760 62.731 73.687 1.00 24.14 194 LEU F N 1
ATOM 18550 C CA . LEU F 1 150 ? -8.287 62.587 73.529 1.00 24.14 194 LEU F CA 1
ATOM 18551 C C . LEU F 1 150 ? -7.923 61.803 72.279 1.00 22.52 194 LEU F C 1
ATOM 18552 O O . LEU F 1 150 ? -6.730 61.445 72.075 1.00 21.41 194 LEU F O 1
ATOM 18568 N N . ALA F 1 151 ? -8.928 61.476 71.463 1.00 21.84 195 ALA F N 1
ATOM 18569 C CA . ALA F 1 151 ? -8.681 60.752 70.219 1.00 21.14 195 ALA F CA 1
ATOM 18570 C C . ALA F 1 151 ? -7.494 61.345 69.458 1.00 21.25 195 ALA F C 1
ATOM 18571 O O . ALA F 1 151 ? -6.570 60.611 69.112 1.00 21.37 195 ALA F O 1
ATOM 18578 N N . GLY F 1 152 ? -7.488 62.663 69.206 1.00 19.78 196 GLY F N 1
ATOM 18579 C CA . GLY F 1 152 ? -6.367 63.251 68.435 1.00 19.49 196 GLY F CA 1
ATOM 18580 C C . GLY F 1 152 ? -5.019 63.027 69.071 1.00 19.24 196 GLY F C 1
ATOM 18581 O O . GLY F 1 152 ? -4.008 62.708 68.370 1.00 18.69 196 GLY F O 1
ATOM 18585 N N . LEU F 1 153 ? -4.926 63.202 70.391 1.00 21.69 197 LEU F N 1
ATOM 18586 C CA . LEU F 1 153 ? -3.598 62.966 71.000 1.00 22.30 197 LEU F CA 1
ATOM 18587 C C . LEU F 1 153 ? -3.185 61.491 70.920 1.00 22.11 197 LEU F C 1
ATOM 18588 O O . LEU F 1 153 ? -1.999 61.185 70.726 1.00 22.78 197 LEU F O 1
ATOM 18604 N N . ALA F 1 154 ? -4.132 60.560 71.091 1.00 20.33 198 ALA F N 1
ATOM 18605 C CA . ALA F 1 154 ? -3.780 59.146 71.156 1.00 20.10 198 ALA F CA 1
ATOM 18606 C C . ALA F 1 154 ? -3.337 58.632 69.817 1.00 19.45 198 ALA F C 1
ATOM 18607 O O . ALA F 1 154 ? -2.287 57.970 69.709 1.00 20.92 198 ALA F O 1
ATOM 18614 N N . VAL F 1 155 ? -4.099 58.972 68.768 1.00 18.78 199 VAL F N 1
ATOM 18615 C CA . VAL F 1 155 ? -3.745 58.562 67.413 1.00 18.53 199 VAL F CA 1
ATOM 18616 C C . VAL F 1 155 ? -2.474 59.257 66.965 1.00 19.39 199 VAL F C 1
ATOM 18617 O O . VAL F 1 155 ? -1.576 58.623 66.413 1.00 19.84 199 VAL F O 1
ATOM 18630 N N . GLY F 1 156 ? -2.396 60.564 67.197 1.00 21.28 200 GLY F N 1
ATOM 18631 C CA . GLY F 1 156 ? -1.164 61.282 66.921 1.00 21.37 200 GLY F CA 1
ATOM 18632 C C . GLY F 1 156 ? 0.047 60.665 67.544 1.00 20.55 200 GLY F C 1
ATOM 18633 O O . GLY F 1 156 ? 1.142 60.647 66.944 1.00 20.73 200 GLY F O 1
ATOM 18637 N N . SER F 1 157 ? -0.087 60.188 68.794 1.00 19.57 201 SER F N 1
ATOM 18638 C CA . SER F 1 157 ? 1.029 59.551 69.463 1.00 19.38 201 SER F CA 1
ATOM 18639 C C . SER F 1 157 ? 1.473 58.306 68.711 1.00 18.80 201 SER F C 1
ATOM 18640 O O . SER F 1 157 ? 2.667 58.094 68.476 1.00 20.14 201 SER F O 1
ATOM 18648 N N . ALA F 1 158 ? 0.516 57.506 68.269 1.00 16.66 202 ALA F N 1
ATOM 18649 C CA . ALA F 1 158 ? 0.798 56.327 67.474 1.00 16.60 202 ALA F CA 1
ATOM 18650 C C . ALA F 1 158 ? 1.544 56.698 66.220 1.00 17.85 202 ALA F C 1
ATOM 18651 O O . ALA F 1 158 ? 2.566 56.050 65.898 1.00 17.08 202 ALA F O 1
ATOM 18658 N N . VAL F 1 159 ? 1.127 57.795 65.555 1.00 20.64 203 VAL F N 1
ATOM 18659 C CA . VAL F 1 159 ? 1.757 58.159 64.305 1.00 21.73 203 VAL F CA 1
ATOM 18660 C C . VAL F 1 159 ? 3.186 58.616 64.572 1.00 21.91 203 VAL F C 1
ATOM 18661 O O . VAL F 1 159 ? 4.124 58.253 63.842 1.00 22.38 203 VAL F O 1
ATOM 18674 N N . CYS F 1 160 ? 3.390 59.319 65.689 1.00 21.56 204 CYS F N 1
ATOM 18675 C CA . CYS F 1 160 ? 4.725 59.782 66.034 1.00 21.31 204 CYS F CA 1
ATOM 18676 C C . CYS F 1 160 ? 5.641 58.593 66.317 1.00 21.04 204 CYS F C 1
ATOM 18677 O O . CYS F 1 160 ? 6.787 58.544 65.799 1.00 19.31 204 CYS F O 1
ATOM 18685 N N . ILE F 1 161 ? 5.131 57.612 67.080 1.00 21.62 205 ILE F N 1
ATOM 18686 C CA . ILE F 1 161 ? 5.926 56.409 67.331 1.00 22.51 205 ILE F CA 1
ATOM 18687 C C . ILE F 1 161 ? 6.319 55.787 66.005 1.00 22.83 205 ILE F C 1
ATOM 18688 O O . ILE F 1 161 ? 7.472 55.365 65.804 1.00 22.54 205 ILE F O 1
ATOM 18704 N N . THR F 1 162 ? 5.358 55.694 65.091 1.00 23.63 206 THR F N 1
ATOM 18705 C CA . THR F 1 162 ? 5.649 55.016 63.843 1.00 24.37 206 THR F CA 1
ATOM 18706 C C . THR F 1 162 ? 6.743 55.744 63.096 1.00 23.88 206 THR F C 1
ATOM 18707 O O . THR F 1 162 ? 7.680 55.122 62.596 1.00 24.02 206 THR F O 1
ATOM 18718 N N . SER F 1 163 ? 6.705 57.072 63.111 1.00 23.09 207 SER F N 1
ATOM 18719 C CA . SER F 1 163 ? 7.733 57.821 62.411 1.00 22.40 207 SER F CA 1
ATOM 18720 C C . SER F 1 163 ? 9.089 57.618 63.075 1.00 20.68 207 SER F C 1
ATOM 18721 O O . SER F 1 163 ? 10.122 57.504 62.388 1.00 20.53 207 SER F O 1
ATOM 18729 N N . ILE F 1 164 ? 9.116 57.581 64.398 1.00 19.45 208 ILE F N 1
ATOM 18730 C CA . ILE F 1 164 ? 10.410 57.439 65.074 1.00 20.33 208 ILE F CA 1
ATOM 18731 C C . ILE F 1 164 ? 10.996 56.068 64.835 1.00 21.31 208 ILE F C 1
ATOM 18732 O O . ILE F 1 164 ? 12.184 55.919 64.490 1.00 21.25 208 ILE F O 1
ATOM 18748 N N . PHE F 1 165 ? 10.201 55.034 65.070 1.00 22.80 209 PHE F N 1
ATOM 18749 C CA . PHE F 1 165 ? 10.770 53.691 65.052 1.00 24.24 209 PHE F CA 1
ATOM 18750 C C . PHE F 1 165 ? 10.724 53.060 63.654 1.00 23.93 209 PHE F C 1
ATOM 18751 O O . PHE F 1 165 ? 11.746 52.712 63.080 1.00 24.40 209 PHE F O 1
ATOM 18768 N N . ALA F 1 166 ? 9.534 52.902 63.096 1.00 23.99 210 ALA F N 1
ATOM 18769 C CA . ALA F 1 166 ? 9.455 52.379 61.728 1.00 24.32 210 ALA F CA 1
ATOM 18770 C C . ALA F 1 166 ? 10.105 53.288 60.712 1.00 24.50 210 ALA F C 1
ATOM 18771 O O . ALA F 1 166 ? 10.457 52.824 59.621 1.00 24.44 210 ALA F O 1
ATOM 18778 N N . GLY F 1 167 ? 10.217 54.588 60.998 1.00 24.30 211 GLY F N 1
ATOM 18779 C CA . GLY F 1 167 ? 10.972 55.465 60.102 1.00 24.37 211 GLY F CA 1
ATOM 18780 C C . GLY F 1 167 ? 12.361 54.949 59.757 1.00 24.05 211 GLY F C 1
ATOM 18781 O O . GLY F 1 167 ? 12.853 55.156 58.642 1.00 23.01 211 GLY F O 1
ATOM 18785 N N . ALA F 1 168 ? 12.993 54.237 60.690 1.00 26.10 212 ALA F N 1
ATOM 18786 C CA . ALA F 1 168 ? 14.333 53.707 60.499 1.00 27.44 212 ALA F CA 1
ATOM 18787 C C . ALA F 1 168 ? 14.369 52.385 59.715 1.00 27.64 212 ALA F C 1
ATOM 18788 O O . ALA F 1 168 ? 15.453 51.918 59.415 1.00 26.68 212 ALA F O 1
ATOM 18795 N N . ILE F 1 169 ? 13.213 51.773 59.428 1.00 28.15 213 ILE F N 1
ATOM 18796 C CA . ILE F 1 169 ? 13.101 50.485 58.732 1.00 27.85 213 ILE F CA 1
ATOM 18797 C C . ILE F 1 169 ? 12.309 50.650 57.435 1.00 27.42 213 ILE F C 1
ATOM 18798 O O . ILE F 1 169 ? 12.879 50.618 56.351 1.00 27.67 213 ILE F O 1
ATOM 18814 N N . SER F 1 170 ? 11.019 50.936 57.523 1.00 25.99 214 SER F N 1
ATOM 18815 C CA . SER F 1 170 ? 10.194 51.179 56.343 1.00 26.36 214 SER F CA 1
ATOM 18816 C C . SER F 1 170 ? 9.994 52.650 55.926 1.00 26.91 214 SER F C 1
ATOM 18817 O O . SER F 1 170 ? 9.449 52.894 54.832 1.00 27.38 214 SER F O 1
ATOM 18825 N N . GLY F 1 171 ? 10.419 53.646 56.742 1.00 25.48 215 GLY F N 1
ATOM 18826 C CA . GLY F 1 171 ? 10.013 55.027 56.525 1.00 25.65 215 GLY F CA 1
ATOM 18827 C C . GLY F 1 171 ? 8.762 55.353 57.315 1.00 26.38 215 GLY F C 1
ATOM 18828 O O . GLY F 1 171 ? 8.425 56.538 57.491 1.00 26.72 215 GLY F O 1
ATOM 18832 N N . GLY F 1 172 ? 8.110 54.350 57.829 1.00 26.78 216 GLY F N 1
ATOM 18833 C CA . GLY F 1 172 ? 6.961 54.554 58.726 1.00 27.36 216 GLY F CA 1
ATOM 18834 C C . GLY F 1 172 ? 5.776 55.209 58.052 1.00 27.09 216 GLY F C 1
ATOM 18835 O O . GLY F 1 172 ? 5.524 56.392 58.218 1.00 27.21 216 GLY F O 1
ATOM 18839 N N . SER F 1 173 ? 5.000 54.453 57.306 1.00 26.80 217 SER F N 1
ATOM 18840 C CA . SER F 1 173 ? 3.892 55.076 56.595 1.00 26.60 217 SER F CA 1
ATOM 18841 C C . SER F 1 173 ? 2.539 54.774 57.207 1.00 24.82 217 SER F C 1
ATOM 18842 O O . SER F 1 173 ? 1.799 55.699 57.594 1.00 22.98 217 SER F O 1
ATOM 18850 N N . MET F 1 174 ? 2.160 53.501 57.221 1.00 25.42 218 MET F N 1
ATOM 18851 C CA . MET F 1 174 ? 0.822 53.040 57.592 1.00 25.67 218 MET F CA 1
ATOM 18852 C C . MET F 1 174 ? -0.274 53.530 56.665 1.00 25.51 218 MET F C 1
ATOM 18853 O O . MET F 1 174 ? -1.441 53.416 56.997 1.00 25.71 218 MET F O 1
ATOM 18867 N N . ASN F 1 175 ? 0.050 54.134 55.528 1.00 25.84 219 ASN F N 1
ATOM 18868 C CA . ASN F 1 175 ? -0.918 54.972 54.827 1.00 25.84 219 ASN F CA 1
ATOM 18869 C C . ASN F 1 175 ? -0.579 54.973 53.338 1.00 26.37 219 ASN F C 1
ATOM 18870 O O . ASN F 1 175 ? 0.376 55.631 52.888 1.00 25.83 219 ASN F O 1
ATOM 18881 N N . PRO F 1 176 ? -1.328 54.195 52.540 1.00 27.46 220 PRO F N 1
ATOM 18882 C CA . PRO F 1 176 ? -1.021 54.089 51.111 1.00 27.38 220 PRO F CA 1
ATOM 18883 C C . PRO F 1 176 ? -1.003 55.407 50.386 1.00 26.31 220 PRO F C 1
ATOM 18884 O O . PRO F 1 176 ? -0.228 55.550 49.422 1.00 26.76 220 PRO F O 1
ATOM 18895 N N . ALA F 1 177 ? -1.894 56.320 50.742 1.00 24.16 221 ALA F N 1
ATOM 18896 C CA . ALA F 1 177 ? -1.940 57.631 50.095 1.00 24.49 221 ALA F CA 1
ATOM 18897 C C . ALA F 1 177 ? -0.700 58.476 50.435 1.00 24.78 221 ALA F C 1
ATOM 18898 O O . ALA F 1 177 ? -0.084 59.099 49.541 1.00 25.35 221 ALA F O 1
ATOM 18905 N N . ARG F 1 178 ? -0.320 58.496 51.724 1.00 25.14 222 ARG F N 1
ATOM 18906 C CA . ARG F 1 178 ? 0.871 59.220 52.159 1.00 25.85 222 ARG F CA 1
ATOM 18907 C C . ARG F 1 178 ? 2.131 58.644 51.553 1.00 26.17 222 ARG F C 1
ATOM 18908 O O . ARG F 1 178 ? 3.145 59.343 51.410 1.00 26.61 222 ARG F O 1
ATOM 18929 N N . THR F 1 179 ? 2.134 57.358 51.211 1.00 26.23 223 THR F N 1
ATOM 18930 C CA . THR F 1 179 ? 3.282 56.825 50.504 1.00 26.78 223 THR F CA 1
ATOM 18931 C C . THR F 1 179 ? 3.220 57.142 49.003 1.00 27.83 223 THR F C 1
ATOM 18932 O O . THR F 1 179 ? 4.228 57.517 48.401 1.00 27.21 223 THR F O 1
ATOM 18943 N N . LEU F 1 180 ? 2.029 57.023 48.396 1.00 29.88 224 LEU F N 1
ATOM 18944 C CA . LEU F 1 180 ? 1.944 57.083 46.928 1.00 31.31 224 LEU F CA 1
ATOM 18945 C C . LEU F 1 180 ? 2.175 58.477 46.365 1.00 32.08 224 LEU F C 1
ATOM 18946 O O . LEU F 1 180 ? 2.838 58.612 45.330 1.00 32.25 224 LEU F O 1
ATOM 18962 N N . GLY F 1 181 ? 1.635 59.520 47.002 1.00 32.78 225 GLY F N 1
ATOM 18963 C CA . GLY F 1 181 ? 1.847 60.872 46.508 1.00 33.21 225 GLY F CA 1
ATOM 18964 C C . GLY F 1 181 ? 3.340 61.205 46.373 1.00 33.09 225 GLY F C 1
ATOM 18965 O O . GLY F 1 181 ? 3.852 61.617 45.302 1.00 33.46 225 GLY F O 1
ATOM 18969 N N . PRO F 1 182 ? 4.071 61.049 47.487 1.00 31.55 226 PRO F N 1
ATOM 18970 C CA . PRO F 1 182 ? 5.518 61.307 47.428 1.00 31.32 226 PRO F CA 1
ATOM 18971 C C . PRO F 1 182 ? 6.222 60.438 46.402 1.00 30.71 226 PRO F C 1
ATOM 18972 O O . PRO F 1 182 ? 7.185 60.881 45.779 1.00 30.26 226 PRO F O 1
ATOM 18983 N N . ALA F 1 183 ? 5.776 59.187 46.251 1.00 30.88 227 ALA F N 1
ATOM 18984 C CA . ALA F 1 183 ? 6.434 58.257 45.321 1.00 31.16 227 ALA F CA 1
ATOM 18985 C C . ALA F 1 183 ? 6.358 58.792 43.892 1.00 32.30 227 ALA F C 1
ATOM 18986 O O . ALA F 1 183 ? 7.370 58.826 43.155 1.00 31.14 227 ALA F O 1
ATOM 18993 N N . LEU F 1 184 ? 5.174 59.281 43.534 1.00 35.60 228 LEU F N 1
ATOM 18994 C CA . LEU F 1 184 ? 4.932 59.880 42.218 1.00 36.93 228 LEU F CA 1
ATOM 18995 C C . LEU F 1 184 ? 5.744 61.152 42.027 1.00 36.32 228 LEU F C 1
ATOM 18996 O O . LEU F 1 184 ? 6.364 61.354 40.974 1.00 36.41 228 LEU F O 1
ATOM 19012 N N . ALA F 1 185 ? 5.730 62.040 43.038 1.00 34.06 229 ALA F N 1
ATOM 19013 C CA . ALA F 1 185 ? 6.422 63.319 42.952 1.00 32.94 229 ALA F CA 1
ATOM 19014 C C . ALA F 1 185 ? 7.941 63.161 42.953 1.00 32.87 229 ALA F C 1
ATOM 19015 O O . ALA F 1 185 ? 8.640 64.035 42.455 1.00 32.42 229 ALA F O 1
ATOM 19022 N N . SER F 1 186 ? 8.456 62.050 43.471 1.00 33.59 230 SER F N 1
ATOM 19023 C CA . SER F 1 186 ? 9.878 61.793 43.577 1.00 34.82 230 SER F CA 1
ATOM 19024 C C . SER F 1 186 ? 10.352 60.718 42.610 1.00 37.98 230 SER F C 1
ATOM 19025 O O . SER F 1 186 ? 11.562 60.480 42.523 1.00 38.29 230 SER F O 1
ATOM 19033 N N . ASN F 1 187 ? 9.434 60.067 41.890 1.00 41.43 231 ASN F N 1
ATOM 19034 C CA . ASN F 1 187 ? 9.761 58.937 41.030 1.00 44.45 231 ASN F CA 1
ATOM 19035 C C . ASN F 1 187 ? 10.589 57.920 41.796 1.00 44.21 231 ASN F C 1
ATOM 19036 O O . ASN F 1 187 ? 11.648 57.481 41.358 1.00 45.70 231 ASN F O 1
ATOM 19047 N N . ARG F 1 188 ? 10.103 57.565 42.988 1.00 40.57 232 ARG F N 1
ATOM 19048 C CA . ARG F 1 188 ? 10.723 56.529 43.809 1.00 39.78 232 ARG F CA 1
ATOM 19049 C C . ARG F 1 188 ? 9.627 55.534 44.187 1.00 39.79 232 ARG F C 1
ATOM 19050 O O . ARG F 1 188 ? 8.636 55.922 44.812 1.00 39.37 232 ARG F O 1
ATOM 19071 N N . PHE F 1 189 ? 9.783 54.271 43.772 1.00 41.94 233 PHE F N 1
ATOM 19072 C CA . PHE F 1 189 ? 8.764 53.263 44.027 1.00 40.65 233 PHE F CA 1
ATOM 19073 C C . PHE F 1 189 ? 9.306 51.995 44.684 1.00 40.68 233 PHE F C 1
ATOM 19074 O O . PHE F 1 189 ? 8.600 50.996 44.732 1.00 40.33 233 PHE F O 1
ATOM 19091 N N . ASP F 1 190 ? 10.526 52.026 45.224 1.00 40.24 234 ASP F N 1
ATOM 19092 C CA . ASP F 1 190 ? 11.087 50.861 45.886 1.00 41.68 234 ASP F CA 1
ATOM 19093 C C . ASP F 1 190 ? 10.123 50.306 46.929 1.00 39.74 234 ASP F C 1
ATOM 19094 O O . ASP F 1 190 ? 9.652 51.035 47.787 1.00 40.56 234 ASP F O 1
ATOM 19103 N N . GLY F 1 191 ? 9.794 49.033 46.811 1.00 36.54 235 GLY F N 1
ATOM 19104 C CA . GLY F 1 191 ? 8.889 48.339 47.727 1.00 34.39 235 GLY F CA 1
ATOM 19105 C C . GLY F 1 191 ? 7.482 48.879 47.825 1.00 32.13 235 GLY F C 1
ATOM 19106 O O . GLY F 1 191 ? 6.838 48.693 48.873 1.00 31.00 235 GLY F O 1
ATOM 19110 N N . LEU F 1 192 ? 6.981 49.556 46.780 1.00 31.68 236 LEU F N 1
ATOM 19111 C CA . LEU F 1 192 ? 5.725 50.278 46.896 1.00 30.73 236 LEU F CA 1
ATOM 19112 C C . LEU F 1 192 ? 4.593 49.411 47.423 1.00 30.47 236 LEU F C 1
ATOM 19113 O O . LEU F 1 192 ? 3.727 49.903 48.179 1.00 29.17 236 LEU F O 1
ATOM 19129 N N . TRP F 1 193 ? 4.542 48.132 46.984 1.00 32.14 237 TRP F N 1
ATOM 19130 C CA . TRP F 1 193 ? 3.458 47.234 47.362 1.00 32.54 237 TRP F CA 1
ATOM 19131 C C . TRP F 1 193 ? 3.381 47.066 48.866 1.00 32.29 237 TRP F C 1
ATOM 19132 O O . TRP F 1 193 ? 2.285 46.819 49.413 1.00 33.05 237 TRP F O 1
ATOM 19153 N N . ILE F 1 194 ? 4.530 47.152 49.533 1.00 31.03 238 ILE F N 1
ATOM 19154 C CA . ILE F 1 194 ? 4.559 47.012 50.986 1.00 31.09 238 ILE F CA 1
ATOM 19155 C C . ILE F 1 194 ? 3.635 48.029 51.649 1.00 29.84 238 ILE F C 1
ATOM 19156 O O . ILE F 1 194 ? 3.078 47.761 52.715 1.00 29.94 238 ILE F O 1
ATOM 19172 N N . TYR F 1 195 ? 3.464 49.196 51.039 1.00 29.11 239 TYR F N 1
ATOM 19173 C CA . TYR F 1 195 ? 2.756 50.310 51.646 1.00 28.54 239 TYR F CA 1
ATOM 19174 C C . TYR F 1 195 ? 1.301 50.282 51.246 1.00 28.96 239 TYR F C 1
ATOM 19175 O O . TYR F 1 195 ? 0.511 51.130 51.685 1.00 28.44 239 TYR F O 1
ATOM 19193 N N . PHE F 1 196 ? 0.925 49.252 50.488 1.00 29.67 240 PHE F N 1
ATOM 19194 C CA . PHE F 1 196 ? -0.471 48.903 50.305 1.00 30.02 240 PHE F CA 1
ATOM 19195 C C . PHE F 1 196 ? -0.835 47.714 51.164 1.00 30.31 240 PHE F C 1
ATOM 19196 O O . PHE F 1 196 ? -1.759 47.780 51.973 1.00 30.26 240 PHE F O 1
ATOM 19213 N N . LEU F 1 197 ? -0.106 46.624 51.008 1.00 31.82 241 LEU F N 1
ATOM 19214 C CA . LEU F 1 197 ? -0.478 45.397 51.698 1.00 32.18 241 LEU F CA 1
ATOM 19215 C C . LEU F 1 197 ? -0.218 45.510 53.195 1.00 31.25 241 LEU F C 1
ATOM 19216 O O . LEU F 1 197 ? -1.048 45.097 54.010 1.00 31.71 241 LEU F O 1
ATOM 19232 N N . GLY F 1 198 ? 0.918 46.089 53.583 1.00 28.28 242 GLY F N 1
ATOM 19233 C CA . GLY F 1 198 ? 1.263 46.229 54.979 1.00 26.83 242 GLY F CA 1
ATOM 19234 C C . GLY F 1 198 ? 0.176 46.964 55.739 1.00 26.22 242 GLY F C 1
ATOM 19235 O O . GLY F 1 198 ? -0.352 46.465 56.727 1.00 26.61 242 GLY F O 1
ATOM 19239 N N . PRO F 1 199 ? -0.165 48.175 55.307 1.00 25.80 243 PRO F N 1
ATOM 19240 C CA . PRO F 1 199 ? -1.175 48.936 56.059 1.00 25.50 243 PRO F CA 1
ATOM 19241 C C . PRO F 1 199 ? -2.545 48.276 56.070 1.00 25.62 243 PRO F C 1
ATOM 19242 O O . PRO F 1 199 ? -3.216 48.331 57.095 1.00 25.01 243 PRO F O 1
ATOM 19253 N N . VAL F 1 200 ? -2.961 47.617 54.973 1.00 27.32 244 VAL F N 1
ATOM 19254 C CA . VAL F 1 200 ? -4.282 46.962 54.973 1.00 27.50 244 VAL F CA 1
ATOM 19255 C C . VAL F 1 200 ? -4.284 45.803 55.962 1.00 28.53 244 VAL F C 1
ATOM 19256 O O . VAL F 1 200 ? -5.155 45.702 56.831 1.00 28.52 244 VAL F O 1
ATOM 19269 N N . MET F 1 201 ? -3.253 44.971 55.913 1.00 29.50 245 MET F N 1
ATOM 19270 C CA . MET F 1 201 ? -3.179 43.897 56.879 1.00 31.63 245 MET F CA 1
ATOM 19271 C C . MET F 1 201 ? -3.142 44.467 58.288 1.00 30.45 245 MET F C 1
ATOM 19272 O O . MET F 1 201 ? -3.773 43.919 59.211 1.00 30.51 245 MET F O 1
ATOM 19286 N N . GLY F 1 202 ? -2.431 45.598 58.463 1.00 28.44 246 GLY F N 1
ATOM 19287 C CA . GLY F 1 202 ? -2.311 46.178 59.788 1.00 26.25 246 GLY F CA 1
ATOM 19288 C C . GLY F 1 202 ? -3.653 46.645 60.336 1.00 24.44 246 GLY F C 1
ATOM 19289 O O . GLY F 1 202 ? -4.021 46.267 61.453 1.00 23.75 246 GLY F O 1
ATOM 19293 N N . THR F 1 203 ? -4.410 47.414 59.540 1.00 24.48 247 THR F N 1
ATOM 19294 C CA . THR F 1 203 ? -5.625 48.012 60.086 1.00 24.06 247 THR F CA 1
ATOM 19295 C C . THR F 1 203 ? -6.692 46.922 60.301 1.00 24.64 247 THR F C 1
ATOM 19296 O O . THR F 1 203 ? -7.355 46.872 61.359 1.00 24.04 247 THR F O 1
ATOM 19307 N N . LEU F 1 204 ? -6.801 46.005 59.333 1.00 25.10 248 LEU F N 1
ATOM 19308 C CA . LEU F 1 204 ? -7.797 44.952 59.492 1.00 25.55 248 LEU F CA 1
ATOM 19309 C C . LEU F 1 204 ? -7.507 44.145 60.748 1.00 25.02 248 LEU F C 1
ATOM 19310 O O . LEU F 1 204 ? -8.410 43.889 61.554 1.00 24.94 248 LEU F O 1
ATOM 19326 N N . SER F 1 205 ? -6.239 43.840 60.997 1.00 24.27 249 SER F N 1
ATOM 19327 C CA . SER F 1 205 ? -5.929 42.971 62.098 1.00 24.85 249 SER F CA 1
ATOM 19328 C C . SER F 1 205 ? -5.982 43.745 63.407 1.00 24.82 249 SER F C 1
ATOM 19329 O O . SER F 1 205 ? -6.459 43.205 64.427 1.00 25.10 249 SER F O 1
ATOM 19337 N N . GLY F 1 206 ? -5.649 45.042 63.385 1.00 25.24 250 GLY F N 1
ATOM 19338 C CA . GLY F 1 206 ? -5.767 45.795 64.624 1.00 25.00 250 GLY F CA 1
ATOM 19339 C C . GLY F 1 206 ? -7.244 45.985 64.941 1.00 24.97 250 GLY F C 1
ATOM 19340 O O . GLY F 1 206 ? -7.687 45.799 66.093 1.00 26.03 250 GLY F O 1
ATOM 19344 N N . ALA F 1 207 ? -8.042 46.229 63.910 1.00 23.02 251 ALA F N 1
ATOM 19345 C CA . ALA F 1 207 ? -9.490 46.366 64.176 1.00 22.50 251 ALA F CA 1
ATOM 19346 C C . ALA F 1 207 ? -10.061 45.020 64.619 1.00 23.86 251 ALA F C 1
ATOM 19347 O O . ALA F 1 207 ? -10.882 44.924 65.576 1.00 23.25 251 ALA F O 1
ATOM 19354 N N . TRP F 1 208 ? -9.576 43.950 64.022 1.00 26.56 252 TRP F N 1
ATOM 19355 C CA . TRP F 1 208 ? -10.118 42.652 64.421 1.00 27.79 252 TRP F CA 1
ATOM 19356 C C . TRP F 1 208 ? -9.827 42.429 65.890 1.00 26.95 252 TRP F C 1
ATOM 19357 O O . TRP F 1 208 ? -10.712 42.064 66.665 1.00 27.44 252 TRP F O 1
ATOM 19378 N N . VAL F 1 209 ? -8.591 42.712 66.320 1.00 25.39 253 VAL F N 1
ATOM 19379 C CA . VAL F 1 209 ? -8.246 42.333 67.673 1.00 24.33 253 VAL F CA 1
ATOM 19380 C C . VAL F 1 209 ? -9.024 43.180 68.646 1.00 23.85 253 VAL F C 1
ATOM 19381 O O . VAL F 1 209 ? -9.458 42.686 69.690 1.00 24.62 253 VAL F O 1
ATOM 19394 N N . TYR F 1 210 ? -9.225 44.459 68.325 1.00 22.17 254 TYR F N 1
ATOM 19395 C CA . TYR F 1 210 ? -9.934 45.324 69.258 1.00 21.36 254 TYR F CA 1
ATOM 19396 C C . TYR F 1 210 ? -11.406 44.869 69.328 1.00 21.66 254 TYR F C 1
ATOM 19397 O O . TYR F 1 210 ? -11.970 44.773 70.422 1.00 20.66 254 TYR F O 1
ATOM 19415 N N . THR F 1 211 ? -11.942 44.475 68.189 1.00 23.26 255 THR F N 1
ATOM 19416 C CA . THR F 1 211 ? -13.320 43.902 68.194 1.00 24.43 255 THR F CA 1
ATOM 19417 C C . THR F 1 211 ? -13.374 42.665 69.086 1.00 24.89 255 THR F C 1
ATOM 19418 O O . THR F 1 211 ? -14.372 42.431 69.783 1.00 24.90 255 THR F O 1
ATOM 19429 N N . PHE F 1 212 ? -12.300 41.848 69.097 1.00 25.63 256 PHE F N 1
ATOM 19430 C CA . PHE F 1 212 ? -12.329 40.652 69.917 1.00 27.00 256 PHE F CA 1
ATOM 19431 C C . PHE F 1 212 ? -12.321 41.008 71.405 1.00 26.64 256 PHE F C 1
ATOM 19432 O O . PHE F 1 212 ? -13.055 40.390 72.201 1.00 27.58 256 PHE F O 1
ATOM 19449 N N . ILE F 1 213 ? -11.585 42.049 71.801 1.00 24.19 257 ILE F N 1
ATOM 19450 C CA . ILE F 1 213 ? -11.434 42.247 73.247 1.00 23.22 257 ILE F CA 1
ATOM 19451 C C . ILE F 1 213 ? -12.450 43.227 73.823 1.00 23.04 257 ILE F C 1
ATOM 19452 O O . ILE F 1 213 ? -12.580 43.324 75.058 1.00 23.47 257 ILE F O 1
ATOM 19468 N N . ARG F 1 214 ? -13.173 43.946 72.984 1.00 22.37 258 ARG F N 1
ATOM 19469 C CA . ARG F 1 214 ? -14.035 45.014 73.464 1.00 23.21 258 ARG F CA 1
ATOM 19470 C C . ARG F 1 214 ? -15.350 44.477 74.057 1.00 23.06 258 ARG F C 1
ATOM 19471 O O . ARG F 1 214 ? -16.029 45.186 74.825 1.00 22.77 258 ARG F O 1
ATOM 19492 N N . PHE F 1 215 ? -15.695 43.261 73.699 1.00 23.30 259 PHE F N 1
ATOM 19493 C CA . PHE F 1 215 ? -16.866 42.578 74.240 1.00 23.76 259 PHE F CA 1
ATOM 19494 C C . PHE F 1 215 ? -16.427 41.334 74.987 1.00 25.47 259 PHE F C 1
ATOM 19495 O O . PHE F 1 215 ? -15.605 40.565 74.486 1.00 25.05 259 PHE F O 1
ATOM 19512 N N . GLU F 1 216 ? -17.053 41.081 76.148 1.00 26.90 260 GLU F N 1
ATOM 19513 C CA . GLU F 1 216 ? -16.801 39.822 76.826 1.00 28.06 260 GLU F CA 1
ATOM 19514 C C . GLU F 1 216 ? -17.234 38.666 75.937 1.00 28.83 260 GLU F C 1
ATOM 19515 O O . GLU F 1 216 ? -16.483 37.707 75.726 1.00 28.69 260 GLU F O 1
ATOM 19527 N N . ASP F 1 217 ? -18.408 38.783 75.336 1.00 29.16 261 ASP F N 1
ATOM 19528 C CA . ASP F 1 217 ? -19.003 37.702 74.543 1.00 32.81 261 ASP F CA 1
ATOM 19529 C C . ASP F 1 217 ? -19.086 38.250 73.135 1.00 37.28 261 ASP F C 1
ATOM 19530 O O . ASP F 1 217 ? -20.046 38.939 72.802 1.00 37.85 261 ASP F O 1
ATOM 19539 N N . THR F 1 218 ? -18.087 38.013 72.337 1.00 41.61 262 THR F N 1
ATOM 19540 C CA . THR F 1 218 ? -18.042 38.765 71.084 1.00 45.11 262 THR F CA 1
ATOM 19541 C C . THR F 1 218 ? -18.903 38.054 70.041 1.00 46.39 262 THR F C 1
ATOM 19542 O O . THR F 1 218 ? -18.759 36.835 69.846 1.00 46.83 262 THR F O 1
ATOM 19553 N N . PRO F 1 219 ? -19.827 38.768 69.387 1.00 45.67 263 PRO F N 1
ATOM 19554 C CA . PRO F 1 219 ? -20.709 38.110 68.410 1.00 47.31 263 PRO F CA 1
ATOM 19555 C C . PRO F 1 219 ? -19.930 37.506 67.249 1.00 51.26 263 PRO F C 1
ATOM 19556 O O . PRO F 1 219 ? -18.799 37.887 66.962 1.00 49.45 263 PRO F O 1
ATOM 19567 N N . ARG F 1 220 ? -20.564 36.561 66.562 1.00 60.87 264 ARG F N 1
ATOM 19568 C CA . ARG F 1 220 ? -19.907 35.773 65.510 1.00 65.51 264 ARG F CA 1
ATOM 19569 C C . ARG F 1 220 ? -18.820 34.920 66.143 1.00 66.20 264 ARG F C 1
ATOM 19570 O O . ARG F 1 220 ? -19.059 34.267 67.163 1.00 66.86 264 ARG F O 1
ATOM 19591 N N . ALA G 1 2 ? -14.681 37.348 80.347 1.00 31.24 46 ALA G N 1
ATOM 19592 C CA . ALA G 1 2 ? -14.092 38.616 80.740 1.00 31.82 46 ALA G CA 1
ATOM 19593 C C . ALA G 1 2 ? -12.608 38.481 80.992 1.00 31.80 46 ALA G C 1
ATOM 19594 O O . ALA G 1 2 ? -11.824 39.306 80.499 1.00 31.69 46 ALA G O 1
ATOM 19600 N N . LEU G 1 3 ? -12.227 37.464 81.772 1.00 31.73 47 LEU G N 1
ATOM 19601 C CA . LEU G 1 3 ? -10.807 37.279 82.078 1.00 30.77 47 LEU G CA 1
ATOM 19602 C C . LEU G 1 3 ? -10.004 37.014 80.821 1.00 27.90 47 LEU G C 1
ATOM 19603 O O . LEU G 1 3 ? -8.864 37.503 80.685 1.00 26.96 47 LEU G O 1
ATOM 19619 N N . LEU G 1 4 ? -10.530 36.203 79.910 1.00 27.03 48 LEU G N 1
ATOM 19620 C CA . LEU G 1 4 ? -9.847 35.964 78.651 1.00 27.68 48 LEU G CA 1
ATOM 19621 C C . LEU G 1 4 ? -9.589 37.256 77.893 1.00 27.49 48 LEU G C 1
ATOM 19622 O O . LEU G 1 4 ? -8.533 37.471 77.308 1.00 27.05 48 LEU G O 1
ATOM 19638 N N . LYS G 1 5 ? -10.584 38.087 77.790 1.00 27.12 49 LYS G N 1
ATOM 19639 C CA . LYS G 1 5 ? -10.355 39.295 77.005 1.00 26.76 49 LYS G CA 1
ATOM 19640 C C . LYS G 1 5 ? -9.355 40.218 77.687 1.00 26.45 49 LYS G C 1
ATOM 19641 O O . LYS G 1 5 ? -8.585 40.881 76.987 1.00 26.45 49 LYS G O 1
ATOM 19660 N N . ARG G 1 6 ? -9.332 40.262 79.048 1.00 26.41 50 ARG G N 1
ATOM 19661 C CA . ARG G 1 6 ? -8.350 41.071 79.749 1.00 26.72 50 ARG G CA 1
ATOM 19662 C C . ARG G 1 6 ? -6.946 40.507 79.554 1.00 25.89 50 ARG G C 1
ATOM 19663 O O . ARG G 1 6 ? -5.963 41.265 79.413 1.00 25.83 50 ARG G O 1
ATOM 19684 N N . VAL G 1 7 ? -6.833 39.190 79.503 1.00 25.92 51 VAL G N 1
ATOM 19685 C CA . VAL G 1 7 ? -5.543 38.540 79.286 1.00 25.14 51 VAL G CA 1
ATOM 19686 C C . VAL G 1 7 ? -5.054 38.841 77.875 1.00 25.16 51 VAL G C 1
ATOM 19687 O O . VAL G 1 7 ? -3.887 39.201 77.661 1.00 25.20 51 VAL G O 1
ATOM 19700 N N . VAL G 1 8 ? -5.920 38.686 76.885 1.00 25.63 52 VAL G N 1
ATOM 19701 C CA . VAL G 1 8 ? -5.501 39.042 75.532 1.00 26.08 52 VAL G CA 1
ATOM 19702 C C . VAL G 1 8 ? -5.130 40.521 75.469 1.00 26.33 52 VAL G C 1
ATOM 19703 O O . VAL G 1 8 ? -4.178 40.910 74.756 1.00 26.64 52 VAL G O 1
ATOM 19716 N N . SER G 1 9 ? -5.888 41.370 76.189 1.00 25.18 53 SER G N 1
ATOM 19717 C CA A SER G 1 9 ? -5.624 42.802 76.183 0.50 25.14 53 SER G CA 1
ATOM 19718 C CA B SER G 1 9 ? -5.610 42.798 76.160 0.50 25.14 53 SER G CA 1
ATOM 19719 C C . SER G 1 9 ? -4.203 43.063 76.668 1.00 24.60 53 SER G C 1
ATOM 19720 O O . SER G 1 9 ? -3.471 43.869 76.078 1.00 24.52 53 SER G O 1
ATOM 19735 N N . GLU G 1 10 ? -3.816 42.368 77.753 1.00 22.63 54 GLU G N 1
ATOM 19736 C CA . GLU G 1 10 ? -2.500 42.596 78.345 1.00 23.06 54 GLU G CA 1
ATOM 19737 C C . GLU G 1 10 ? -1.386 41.962 77.516 1.00 23.12 54 GLU G C 1
ATOM 19738 O O . GLU G 1 10 ? -0.312 42.567 77.386 1.00 22.10 54 GLU G O 1
ATOM 19750 N N . VAL G 1 11 ? -1.638 40.800 76.884 1.00 24.13 55 VAL G N 1
ATOM 19751 C CA . VAL G 1 11 ? -0.660 40.251 75.945 1.00 24.41 55 VAL G CA 1
ATOM 19752 C C . VAL G 1 11 ? -0.394 41.241 74.819 1.00 23.51 55 VAL G C 1
ATOM 19753 O O . VAL G 1 11 ? 0.749 41.596 74.528 1.00 22.69 55 VAL G O 1
ATOM 19766 N N . VAL G 1 12 ? -1.464 41.777 74.230 1.00 22.61 56 VAL G N 1
ATOM 19767 C CA . VAL G 1 12 ? -1.294 42.678 73.094 1.00 22.50 56 VAL G CA 1
ATOM 19768 C C . VAL G 1 12 ? -0.618 43.980 73.544 1.00 21.72 56 VAL G C 1
ATOM 19769 O O . VAL G 1 12 ? 0.323 44.482 72.905 1.00 20.80 56 VAL G O 1
ATOM 19782 N N . ALA G 1 13 ? -1.083 44.533 74.662 1.00 22.82 57 ALA G N 1
ATOM 19783 C CA . ALA G 1 13 ? -0.605 45.856 75.065 1.00 22.13 57 ALA G CA 1
ATOM 19784 C C . ALA G 1 13 ? 0.840 45.779 75.479 1.00 21.55 57 ALA G C 1
ATOM 19785 O O . ALA G 1 13 ? 1.616 46.683 75.164 1.00 21.45 57 ALA G O 1
ATOM 19792 N N . THR G 1 14 ? 1.232 44.697 76.169 1.00 20.20 58 THR G N 1
ATOM 19793 C CA . THR G 1 14 ? 2.625 44.570 76.594 1.00 20.07 58 THR G CA 1
ATOM 19794 C C . THR G 1 14 ? 3.516 44.244 75.424 1.00 20.79 58 THR G C 1
ATOM 19795 O O . THR G 1 14 ? 4.661 44.770 75.321 1.00 20.90 58 THR G O 1
ATOM 19806 N N . PHE G 1 15 ? 3.024 43.396 74.497 1.00 21.13 59 PHE G N 1
ATOM 19807 C CA . PHE G 1 15 ? 3.727 43.181 73.231 1.00 20.78 59 PHE G CA 1
ATOM 19808 C C . PHE G 1 15 ? 4.053 44.507 72.532 1.00 20.14 59 PHE G C 1
ATOM 19809 O O . PHE G 1 15 ? 5.195 44.725 72.084 1.00 19.27 59 PHE G O 1
ATOM 19826 N N . LEU G 1 16 ? 3.067 45.408 72.415 1.00 20.66 60 LEU G N 1
ATOM 19827 C CA . LEU G 1 16 ? 3.310 46.652 71.667 1.00 21.02 60 LEU G CA 1
ATOM 19828 C C . LEU G 1 16 ? 4.177 47.613 72.465 1.00 20.79 60 LEU G C 1
ATOM 19829 O O . LEU G 1 16 ? 5.106 48.208 71.880 1.00 21.05 60 LEU G O 1
ATOM 19845 N N . LEU G 1 17 ? 4.039 47.619 73.813 1.00 20.22 61 LEU G N 1
ATOM 19846 C CA . LEU G 1 17 ? 4.928 48.418 74.653 1.00 20.73 61 LEU G CA 1
ATOM 19847 C C . LEU G 1 17 ? 6.376 48.020 74.413 1.00 21.15 61 LEU G C 1
ATOM 19848 O O . LEU G 1 17 ? 7.236 48.885 74.115 1.00 21.07 61 LEU G O 1
ATOM 19864 N N . VAL G 1 18 ? 6.650 46.704 74.465 1.00 20.60 62 VAL G N 1
ATOM 19865 C CA . VAL G 1 18 ? 8.041 46.236 74.331 1.00 20.00 62 VAL G CA 1
ATOM 19866 C C . VAL G 1 18 ? 8.509 46.376 72.891 1.00 19.58 62 VAL G C 1
ATOM 19867 O O . VAL G 1 18 ? 9.637 46.808 72.647 1.00 19.48 62 VAL G O 1
ATOM 19880 N N . PHE G 1 19 ? 7.691 45.994 71.922 1.00 20.19 63 PHE G N 1
ATOM 19881 C CA . PHE G 1 19 ? 8.063 46.137 70.530 1.00 21.45 63 PHE G CA 1
ATOM 19882 C C . PHE G 1 19 ? 8.537 47.548 70.240 1.00 22.86 63 PHE G C 1
ATOM 19883 O O . PHE G 1 19 ? 9.665 47.727 69.803 1.00 22.56 63 PHE G O 1
ATOM 19900 N N . MET G 1 20 ? 7.728 48.583 70.599 1.00 22.83 64 MET G N 1
ATOM 19901 C CA . MET G 1 20 ? 8.137 49.964 70.314 1.00 23.23 64 MET G CA 1
ATOM 19902 C C . MET G 1 20 ? 9.312 50.430 71.177 1.00 22.54 64 MET G C 1
ATOM 19903 O O . MET G 1 20 ? 10.213 51.130 70.680 1.00 22.53 64 MET G O 1
ATOM 19917 N N . THR G 1 21 ? 9.321 50.059 72.483 1.00 20.37 65 THR G N 1
ATOM 19918 C CA . THR G 1 21 ? 10.284 50.613 73.449 1.00 19.21 65 THR G CA 1
ATOM 19919 C C . THR G 1 21 ? 11.664 50.008 73.228 1.00 19.44 65 THR G C 1
ATOM 19920 O O . THR G 1 21 ? 12.660 50.728 73.096 1.00 17.95 65 THR G O 1
ATOM 19931 N N . ALA G 1 22 ? 11.712 48.676 73.210 1.00 21.04 66 ALA G N 1
ATOM 19932 C CA . ALA G 1 22 ? 12.971 47.967 72.950 1.00 21.66 66 ALA G CA 1
ATOM 19933 C C . ALA G 1 22 ? 13.368 48.099 71.480 1.00 21.54 66 ALA G C 1
ATOM 19934 O O . ALA G 1 22 ? 14.577 48.176 71.173 1.00 20.92 66 ALA G O 1
ATOM 19941 N N . GLY G 1 23 ? 12.412 48.177 70.557 1.00 21.14 67 GLY G N 1
ATOM 19942 C CA . GLY G 1 23 ? 12.787 48.345 69.170 1.00 21.83 67 GLY G CA 1
ATOM 19943 C C . GLY G 1 23 ? 13.476 49.663 68.955 1.00 22.92 67 GLY G C 1
ATOM 19944 O O . GLY G 1 23 ? 14.566 49.723 68.358 1.00 23.04 67 GLY G O 1
ATOM 19948 N N . ALA G 1 24 ? 12.841 50.770 69.441 1.00 22.70 68 ALA G N 1
ATOM 19949 C CA . ALA G 1 24 ? 13.523 52.056 69.246 1.00 21.98 68 ALA G CA 1
ATOM 19950 C C . ALA G 1 24 ? 14.848 52.096 69.993 1.00 21.54 68 ALA G C 1
ATOM 19951 O O . ALA G 1 24 ? 15.848 52.629 69.475 1.00 21.18 68 ALA G O 1
ATOM 19958 N N . ALA G 1 25 ? 14.868 51.599 71.227 1.00 21.26 69 ALA G N 1
ATOM 19959 C CA . ALA G 1 25 ? 16.080 51.653 72.021 1.00 21.68 69 ALA G CA 1
ATOM 19960 C C . ALA G 1 25 ? 17.196 50.822 71.391 1.00 21.65 69 ALA G C 1
ATOM 19961 O O . ALA G 1 25 ? 18.349 51.237 71.414 1.00 21.67 69 ALA G O 1
ATOM 19968 N N . GLY G 1 26 ? 16.879 49.649 70.837 1.00 22.22 70 GLY G N 1
ATOM 19969 C CA . GLY G 1 26 ? 17.881 48.813 70.207 1.00 23.03 70 GLY G CA 1
ATOM 19970 C C . GLY G 1 26 ? 18.468 49.435 68.940 1.00 22.93 70 GLY G C 1
ATOM 19971 O O . GLY G 1 26 ? 19.712 49.445 68.730 1.00 22.65 70 GLY G O 1
ATOM 19975 N N . ILE G 1 27 ? 17.600 49.937 68.064 1.00 23.20 71 ILE G N 1
ATOM 19976 C CA . ILE G 1 27 ? 18.119 50.560 66.853 1.00 23.86 71 ILE G CA 1
ATOM 19977 C C . ILE G 1 27 ? 18.947 51.800 67.225 1.00 24.30 71 ILE G C 1
ATOM 19978 O O . ILE G 1 27 ? 20.080 51.984 66.749 1.00 23.05 71 ILE G O 1
ATOM 19994 N N . SER G 1 28 ? 18.426 52.620 68.151 1.00 24.07 72 SER G N 1
ATOM 19995 C CA . SER G 1 28 ? 19.190 53.796 68.593 1.00 24.51 72 SER G CA 1
ATOM 19996 C C . SER G 1 28 ? 20.529 53.398 69.208 1.00 25.30 72 SER G C 1
ATOM 19997 O O . SER G 1 28 ? 21.574 53.965 68.839 1.00 25.72 72 SER G O 1
ATOM 20005 N N . GLY G 1 29 ? 20.534 52.392 70.098 1.00 23.23 73 GLY G N 1
ATOM 20006 C CA . GLY G 1 29 ? 21.791 51.983 70.683 1.00 23.96 73 GLY G CA 1
ATOM 20007 C C . GLY G 1 29 ? 22.779 51.486 69.639 1.00 25.37 73 GLY G C 1
ATOM 20008 O O . GLY G 1 29 ? 24.001 51.652 69.802 1.00 24.94 73 GLY G O 1
ATOM 20012 N N . SER G 1 30 ? 22.274 50.881 68.562 1.00 27.44 74 SER G N 1
ATOM 20013 C CA . SER G 1 30 ? 23.098 50.471 67.423 1.00 28.39 74 SER G CA 1
ATOM 20014 C C . SER G 1 30 ? 23.674 51.657 66.635 1.00 27.72 74 SER G C 1
ATOM 20015 O O . SER G 1 30 ? 24.853 51.646 66.207 1.00 27.04 74 SER G O 1
ATOM 20023 N N . ASP G 1 31 ? 22.865 52.700 66.392 1.00 26.69 75 ASP G N 1
ATOM 20024 C CA . ASP G 1 31 ? 23.263 53.763 65.465 1.00 26.26 75 ASP G CA 1
ATOM 20025 C C . ASP G 1 31 ? 22.330 54.956 65.746 1.00 24.95 75 ASP G C 1
ATOM 20026 O O . ASP G 1 31 ? 21.163 54.925 65.367 1.00 23.88 75 ASP G O 1
ATOM 20035 N N . LEU G 1 32 ? 22.857 55.965 66.440 1.00 25.81 76 LEU G N 1
ATOM 20036 C CA . LEU G 1 32 ? 22.089 57.178 66.753 1.00 25.19 76 LEU G CA 1
ATOM 20037 C C . LEU G 1 32 ? 21.674 57.936 65.484 1.00 25.18 76 LEU G C 1
ATOM 20038 O O . LEU G 1 32 ? 20.742 58.738 65.537 1.00 23.74 76 LEU G O 1
ATOM 20054 N N . SER G 1 33 ? 22.325 57.689 64.313 1.00 25.57 77 SER G N 1
ATOM 20055 C CA . SER G 1 33 ? 21.855 58.352 63.097 1.00 25.58 77 SER G CA 1
ATOM 20056 C C . SER G 1 33 ? 20.575 57.747 62.577 1.00 25.44 77 SER G C 1
ATOM 20057 O O . SER G 1 33 ? 19.898 58.402 61.775 1.00 25.53 77 SER G O 1
ATOM 20065 N N . ARG G 1 34 ? 20.198 56.552 63.081 1.00 23.41 78 ARG G N 1
ATOM 20066 C CA . ARG G 1 34 ? 18.957 55.931 62.652 1.00 23.25 78 ARG G CA 1
ATOM 20067 C C . ARG G 1 34 ? 17.777 56.349 63.520 1.00 22.44 78 ARG G C 1
ATOM 20068 O O . ARG G 1 34 ? 16.674 56.620 62.994 1.00 22.01 78 ARG G O 1
ATOM 20089 N N . ILE G 1 35 ? 17.990 56.335 64.840 1.00 21.01 79 ILE G N 1
ATOM 20090 C CA . ILE G 1 35 ? 17.005 56.842 65.811 1.00 20.18 79 ILE G CA 1
ATOM 20091 C C . ILE G 1 35 ? 17.777 57.544 66.921 1.00 19.33 79 ILE G C 1
ATOM 20092 O O . ILE G 1 35 ? 18.725 56.976 67.479 1.00 16.88 79 ILE G O 1
ATOM 20108 N N . SER G 1 36 ? 17.353 58.780 67.253 1.00 19.60 80 SER G N 1
ATOM 20109 C CA . SER G 1 36 ? 18.104 59.544 68.221 1.00 20.20 80 SER G CA 1
ATOM 20110 C C . SER G 1 36 ? 17.787 59.029 69.609 1.00 19.72 80 SER G C 1
ATOM 20111 O O . SER G 1 36 ? 16.719 58.419 69.860 1.00 18.40 80 SER G O 1
ATOM 20119 N N . GLN G 1 37 ? 18.707 59.336 70.525 1.00 19.85 81 GLN G N 1
ATOM 20120 C CA . GLN G 1 37 ? 18.493 58.995 71.930 1.00 19.62 81 GLN G CA 1
ATOM 20121 C C . GLN G 1 37 ? 17.177 59.584 72.448 1.00 19.55 81 GLN G C 1
ATOM 20122 O O . GLN G 1 37 ? 16.356 58.886 73.078 1.00 19.74 81 GLN G O 1
ATOM 20136 N N . LEU G 1 38 ? 16.950 60.899 72.176 1.00 19.04 82 LEU G N 1
ATOM 20137 C CA . LEU G 1 38 ? 15.704 61.514 72.667 1.00 18.21 82 LEU G CA 1
ATOM 20138 C C . LEU G 1 38 ? 14.518 60.897 71.948 1.00 18.39 82 LEU G C 1
ATOM 20139 O O . LEU G 1 38 ? 13.466 60.644 72.558 1.00 18.14 82 LEU G O 1
ATOM 20155 N N . GLY G 1 39 ? 14.669 60.549 70.657 1.00 19.89 83 GLY G N 1
ATOM 20156 C CA . GLY G 1 39 ? 13.551 59.943 69.940 1.00 19.99 83 GLY G CA 1
ATOM 20157 C C . GLY G 1 39 ? 13.155 58.593 70.478 1.00 19.51 83 GLY G C 1
ATOM 20158 O O . GLY G 1 39 ? 11.947 58.316 70.666 1.00 20.22 83 GLY G O 1
ATOM 20162 N N . GLN G 1 40 ? 14.132 57.733 70.808 1.00 19.51 84 GLN G N 1
ATOM 20163 C CA . GLN G 1 40 ? 13.730 56.454 71.441 1.00 19.17 84 GLN G CA 1
ATOM 20164 C C . GLN G 1 40 ? 13.090 56.645 72.822 1.00 19.40 84 GLN G C 1
ATOM 20165 O O . GLN G 1 40 ? 12.136 55.892 73.179 1.00 18.72 84 GLN G O 1
ATOM 20179 N N . SER G 1 41 ? 13.487 57.696 73.574 1.00 19.81 85 SER G N 1
ATOM 20180 C CA . SER G 1 41 ? 12.833 57.923 74.875 1.00 19.51 85 SER G CA 1
ATOM 20181 C C . SER G 1 41 ? 11.398 58.405 74.693 1.00 19.65 85 SER G C 1
ATOM 20182 O O . SER G 1 41 ? 10.471 57.960 75.414 1.00 19.96 85 SER G O 1
ATOM 20190 N N . ILE G 1 42 ? 11.196 59.293 73.727 1.00 19.56 86 ILE G N 1
ATOM 20191 C CA . ILE G 1 42 ? 9.852 59.746 73.394 1.00 20.02 86 ILE G CA 1
ATOM 20192 C C . ILE G 1 42 ? 9.007 58.562 72.944 1.00 19.56 86 ILE G C 1
ATOM 20193 O O . ILE G 1 42 ? 7.836 58.420 73.356 1.00 19.05 86 ILE G O 1
ATOM 20209 N N . ALA G 1 43 ? 9.539 57.707 72.073 1.00 19.27 87 ALA G N 1
ATOM 20210 C CA . ALA G 1 43 ? 8.748 56.521 71.656 1.00 19.78 87 ALA G CA 1
ATOM 20211 C C . ALA G 1 43 ? 8.323 55.649 72.849 1.00 19.14 87 ALA G C 1
ATOM 20212 O O . ALA G 1 43 ? 7.153 55.156 72.923 1.00 18.62 87 ALA G O 1
ATOM 20219 N N . GLY G 1 44 ? 9.199 55.522 73.836 1.00 18.86 88 GLY G N 1
ATOM 20220 C CA . GLY G 1 44 ? 8.865 54.724 75.008 1.00 18.97 88 GLY G CA 1
ATOM 20221 C C . GLY G 1 44 ? 7.713 55.320 75.794 1.00 19.51 88 GLY G C 1
ATOM 20222 O O . GLY G 1 44 ? 6.814 54.612 76.244 1.00 19.01 88 GLY G O 1
ATOM 20226 N N . GLY G 1 45 ? 7.722 56.631 75.988 1.00 20.94 89 GLY G N 1
ATOM 20227 C CA . GLY G 1 45 ? 6.590 57.227 76.664 1.00 20.37 89 GLY G CA 1
ATOM 20228 C C . GLY G 1 45 ? 5.307 57.171 75.843 1.00 20.27 89 GLY G C 1
ATOM 20229 O O . GLY G 1 45 ? 4.218 56.977 76.391 1.00 19.18 89 GLY G O 1
ATOM 20233 N N . LEU G 1 46 ? 5.412 57.481 74.519 1.00 18.81 90 LEU G N 1
ATOM 20234 C CA . LEU G 1 46 ? 4.211 57.575 73.685 1.00 18.84 90 LEU G CA 1
ATOM 20235 C C . LEU G 1 46 ? 3.486 56.228 73.576 1.00 18.79 90 LEU G C 1
ATOM 20236 O O . LEU G 1 46 ? 2.259 56.193 73.624 1.00 18.36 90 LEU G O 1
ATOM 20252 N N . ILE G 1 47 ? 4.219 55.106 73.508 1.00 19.05 91 ILE G N 1
ATOM 20253 C CA . ILE G 1 47 ? 3.466 53.823 73.427 1.00 19.60 91 ILE G CA 1
ATOM 20254 C C . ILE G 1 47 ? 2.635 53.570 74.695 1.00 18.71 91 ILE G C 1
ATOM 20255 O O . ILE G 1 47 ? 1.536 52.941 74.622 1.00 18.97 91 ILE G O 1
ATOM 20271 N N . VAL G 1 48 ? 3.093 54.059 75.866 1.00 18.14 92 VAL G N 1
ATOM 20272 C CA . VAL G 1 48 ? 2.301 53.852 77.069 1.00 18.61 92 VAL G CA 1
ATOM 20273 C C . VAL G 1 48 ? 1.065 54.742 77.016 1.00 18.52 92 VAL G C 1
ATOM 20274 O O . VAL G 1 48 ? -0.077 54.309 77.370 1.00 17.79 92 VAL G O 1
ATOM 20287 N N . VAL G 1 49 ? 1.224 55.962 76.438 1.00 18.35 93 VAL G N 1
ATOM 20288 C CA . VAL G 1 49 ? 0.048 56.782 76.176 1.00 18.65 93 VAL G CA 1
ATOM 20289 C C . VAL G 1 49 ? -0.971 56.012 75.336 1.00 17.93 93 VAL G C 1
ATOM 20290 O O . VAL G 1 49 ? -2.161 55.942 75.663 1.00 18.10 93 VAL G O 1
ATOM 20303 N N . VAL G 1 50 ? -0.521 55.532 74.176 1.00 18.09 94 VAL G N 1
ATOM 20304 C CA . VAL G 1 50 ? -1.402 54.837 73.247 1.00 18.91 94 VAL G CA 1
ATOM 20305 C C . VAL G 1 50 ? -2.087 53.645 73.874 1.00 18.25 94 VAL G C 1
ATOM 20306 O O . VAL G 1 50 ? -3.335 53.471 73.778 1.00 17.87 94 VAL G O 1
ATOM 20319 N N . MET G 1 51 ? -1.324 52.781 74.521 1.00 18.54 95 MET G N 1
ATOM 20320 C CA . MET G 1 51 ? -1.931 51.589 75.116 1.00 19.06 95 MET G CA 1
ATOM 20321 C C . MET G 1 51 ? -2.924 51.956 76.207 1.00 19.95 95 MET G C 1
ATOM 20322 O O . MET G 1 51 ? -4.011 51.330 76.314 1.00 21.18 95 MET G O 1
ATOM 20336 N N . ILE G 1 52 ? -2.655 53.004 76.985 1.00 19.04 96 ILE G N 1
ATOM 20337 C CA . ILE G 1 52 ? -3.624 53.305 78.052 1.00 18.64 96 ILE G CA 1
ATOM 20338 C C . ILE G 1 52 ? -4.934 53.764 77.467 1.00 18.33 96 ILE G C 1
ATOM 20339 O O . ILE G 1 52 ? -6.033 53.405 77.994 1.00 17.01 96 ILE G O 1
ATOM 20355 N N . TYR G 1 53 ? -4.901 54.592 76.408 1.00 18.41 97 TYR G N 1
ATOM 20356 C CA . TYR G 1 53 ? -6.165 55.007 75.797 1.00 19.09 97 TYR G CA 1
ATOM 20357 C C . TYR G 1 53 ? -6.829 53.856 75.018 1.00 19.58 97 TYR G C 1
ATOM 20358 O O . TYR G 1 53 ? -8.065 53.886 74.852 1.00 19.90 97 TYR G O 1
ATOM 20376 N N . ALA G 1 54 ? -6.069 52.841 74.592 1.00 19.23 98 ALA G N 1
ATOM 20377 C CA . ALA G 1 54 ? -6.634 51.708 73.835 1.00 20.09 98 ALA G CA 1
ATOM 20378 C C . ALA G 1 54 ? -7.313 50.665 74.716 1.00 20.22 98 ALA G C 1
ATOM 20379 O O . ALA G 1 54 ? -8.429 50.199 74.382 1.00 19.23 98 ALA G O 1
ATOM 20386 N N . VAL G 1 55 ? -6.705 50.303 75.866 1.00 20.36 99 VAL G N 1
ATOM 20387 C CA . VAL G 1 55 ? -7.226 49.211 76.670 1.00 20.44 99 VAL G CA 1
ATOM 20388 C C . VAL G 1 55 ? -7.317 49.534 78.155 1.00 21.15 99 VAL G C 1
ATOM 20389 O O . VAL G 1 55 ? -7.669 48.647 78.960 1.00 21.27 99 VAL G O 1
ATOM 20402 N N . GLY G 1 56 ? -7.030 50.804 78.558 1.00 20.54 100 GLY G N 1
ATOM 20403 C CA . GLY G 1 56 ? -7.241 51.163 79.950 1.00 20.61 100 GLY G CA 1
ATOM 20404 C C . GLY G 1 56 ? -8.655 50.856 80.437 1.00 20.78 100 GLY G C 1
ATOM 20405 O O . GLY G 1 56 ? -8.854 50.467 81.599 1.00 21.23 100 GLY G O 1
ATOM 20409 N N . HIS G 1 57 ? -9.627 50.917 79.556 1.00 20.58 101 HIS G N 1
ATOM 20410 C CA . HIS G 1 57 ? -11.033 50.640 79.922 1.00 21.22 101 HIS G CA 1
ATOM 20411 C C . HIS G 1 57 ? -11.401 49.174 79.750 1.00 22.51 101 HIS G C 1
ATOM 20412 O O . HIS G 1 57 ? -12.559 48.797 80.037 1.00 23.01 101 HIS G O 1
ATOM 20426 N N . ILE G 1 58 ? -10.468 48.327 79.304 1.00 23.03 102 ILE G N 1
ATOM 20427 C CA A ILE G 1 58 ? -10.705 46.891 79.160 0.50 23.59 102 ILE G CA 1
ATOM 20428 C CA B ILE G 1 58 ? -10.704 46.890 79.160 0.50 23.59 102 ILE G CA 1
ATOM 20429 C C . ILE G 1 58 ? -9.933 46.096 80.208 1.00 23.92 102 ILE G C 1
ATOM 20430 O O . ILE G 1 58 ? -10.533 45.488 81.101 1.00 25.16 102 ILE G O 1
ATOM 20460 N N . SER G 1 59 ? -8.582 46.135 80.160 1.00 23.83 103 SER G N 1
ATOM 20461 C CA . SER G 1 59 ? -7.778 45.440 81.153 1.00 24.09 103 SER G CA 1
ATOM 20462 C C . SER G 1 59 ? -7.240 46.330 82.284 1.00 24.83 103 SER G C 1
ATOM 20463 O O . SER G 1 59 ? -6.777 45.806 83.316 1.00 24.62 103 SER G O 1
ATOM 20471 N N . GLY G 1 60 ? -7.237 47.659 82.098 1.00 25.31 104 GLY G N 1
ATOM 20472 C CA . GLY G 1 60 ? -6.520 48.577 82.950 1.00 25.22 104 GLY G CA 1
ATOM 20473 C C . GLY G 1 60 ? -5.142 48.964 82.407 1.00 25.33 104 GLY G C 1
ATOM 20474 O O . GLY G 1 60 ? -4.523 49.876 82.952 1.00 26.32 104 GLY G O 1
ATOM 20478 N N . ALA G 1 61 ? -4.682 48.345 81.320 1.00 23.68 105 ALA G N 1
ATOM 20479 C CA . ALA G 1 61 ? -3.394 48.653 80.686 1.00 23.25 105 ALA G CA 1
ATOM 20480 C C . ALA G 1 61 ? -2.277 48.717 81.729 1.00 22.93 105 ALA G C 1
ATOM 20481 O O . ALA G 1 61 ? -1.535 49.707 81.834 1.00 22.28 105 ALA G O 1
ATOM 20488 N N . HIS G 1 62 ? -2.125 47.583 82.478 1.00 23.13 106 HIS G N 1
ATOM 20489 C CA . HIS G 1 62 ? -1.048 47.517 83.443 1.00 23.28 106 HIS G CA 1
ATOM 20490 C C . HIS G 1 62 ? 0.312 47.383 82.720 1.00 21.92 106 HIS G C 1
ATOM 20491 O O . HIS G 1 62 ? 1.249 48.067 83.057 1.00 21.49 106 HIS G O 1
ATOM 20505 N N . MET G 1 63 ? 0.399 46.462 81.761 1.00 21.22 107 MET G N 1
ATOM 20506 C CA . MET G 1 63 ? 1.557 46.126 80.972 1.00 22.83 107 MET G CA 1
ATOM 20507 C C . MET G 1 63 ? 2.792 45.935 81.774 1.00 23.55 107 MET G C 1
ATOM 20508 O O . MET G 1 63 ? 3.895 46.023 81.224 1.00 24.16 107 MET G O 1
ATOM 20522 N N . ASN G 1 64 ? 2.648 45.648 83.047 1.00 23.15 108 ASN G N 1
ATOM 20523 C CA . ASN G 1 64 ? 3.785 45.735 83.941 1.00 22.96 108 ASN G CA 1
ATOM 20524 C C . ASN G 1 64 ? 3.478 44.914 85.202 1.00 22.04 108 ASN G C 1
ATOM 20525 O O . ASN G 1 64 ? 2.594 45.285 85.986 1.00 22.26 108 ASN G O 1
ATOM 20536 N N . PRO G 1 65 ? 4.207 43.828 85.454 1.00 21.04 109 PRO G N 1
ATOM 20537 C CA . PRO G 1 65 ? 3.874 42.981 86.613 1.00 20.82 109 PRO G CA 1
ATOM 20538 C C . PRO G 1 65 ? 3.961 43.675 87.948 1.00 19.73 109 PRO G C 1
ATOM 20539 O O . PRO G 1 65 ? 3.247 43.274 88.902 1.00 18.30 109 PRO G O 1
ATOM 20550 N N . ALA G 1 66 ? 4.864 44.653 88.082 1.00 18.79 110 ALA G N 1
ATOM 20551 C CA . ALA G 1 66 ? 5.002 45.356 89.364 1.00 18.99 110 ALA G CA 1
ATOM 20552 C C . ALA G 1 66 ? 3.808 46.267 89.602 1.00 18.83 110 ALA G C 1
ATOM 20553 O O . ALA G 1 66 ? 3.467 46.571 90.756 1.00 19.79 110 ALA G O 1
ATOM 20560 N N . VAL G 1 67 ? 3.171 46.695 88.529 1.00 17.94 111 VAL G N 1
ATOM 20561 C CA . VAL G 1 67 ? 2.029 47.610 88.643 1.00 19.00 111 VAL G CA 1
ATOM 20562 C C . VAL G 1 67 ? 0.804 46.788 89.026 1.00 19.12 111 VAL G C 1
ATOM 20563 O O . VAL G 1 67 ? 0.069 47.162 89.923 1.00 20.23 111 VAL G O 1
ATOM 20576 N N . THR G 1 68 ? 0.620 45.649 88.373 1.00 21.35 112 THR G N 1
ATOM 20577 C CA . THR G 1 68 ? -0.461 44.718 88.720 1.00 22.96 112 THR G CA 1
ATOM 20578 C C . THR G 1 68 ? -0.326 44.297 90.179 1.00 23.08 112 THR G C 1
ATOM 20579 O O . THR G 1 68 ? -1.312 44.311 90.931 1.00 22.50 112 THR G O 1
ATOM 20590 N N . LEU G 1 69 ? 0.904 43.966 90.602 1.00 23.06 113 LEU G N 1
ATOM 20591 C CA . LEU G 1 69 ? 1.141 43.603 92.008 1.00 23.84 113 LEU G CA 1
ATOM 20592 C C . LEU G 1 69 ? 0.724 44.730 92.958 1.00 23.63 113 LEU G C 1
ATOM 20593 O O . LEU G 1 69 ? -0.025 44.501 93.897 1.00 23.53 113 LEU G O 1
ATOM 20609 N N . ALA G 1 70 ? 1.182 45.977 92.709 1.00 22.89 114 ALA G N 1
ATOM 20610 C CA . ALA G 1 70 ? 0.843 47.037 93.635 1.00 23.27 114 ALA G CA 1
ATOM 20611 C C . ALA G 1 70 ? -0.681 47.286 93.642 1.00 24.49 114 ALA G C 1
ATOM 20612 O O . ALA G 1 70 ? -1.234 47.636 94.695 1.00 24.72 114 ALA G O 1
ATOM 20619 N N . PHE G 1 71 ? -1.334 47.177 92.478 1.00 24.54 115 PHE G N 1
ATOM 20620 C CA . PHE G 1 71 ? -2.790 47.403 92.416 1.00 26.13 115 PHE G CA 1
ATOM 20621 C C . PHE G 1 71 ? -3.515 46.368 93.282 1.00 27.37 115 PHE G C 1
ATOM 20622 O O . PHE G 1 71 ? -4.534 46.671 93.939 1.00 27.66 115 PHE G O 1
ATOM 20639 N N . ALA G 1 72 ? -3.001 45.133 93.302 1.00 29.15 116 ALA G N 1
ATOM 20640 C CA . ALA G 1 72 ? -3.667 44.082 94.063 1.00 30.37 116 ALA G CA 1
ATOM 20641 C C . ALA G 1 72 ? -3.408 44.232 95.560 1.00 30.85 116 ALA G C 1
ATOM 20642 O O . ALA G 1 72 ? -4.325 44.017 96.390 1.00 31.21 116 ALA G O 1
ATOM 20649 N N . VAL G 1 73 ? -2.152 44.543 95.916 1.00 29.03 117 VAL G N 1
ATOM 20650 C CA . VAL G 1 73 ? -1.789 44.755 97.311 1.00 28.95 117 VAL G CA 1
ATOM 20651 C C . VAL G 1 73 ? -2.688 45.807 97.932 1.00 30.22 117 VAL G C 1
ATOM 20652 O O . VAL G 1 73 ? -3.219 45.622 99.044 1.00 29.73 117 VAL G O 1
ATOM 20665 N N . PHE G 1 74 ? -2.952 46.897 97.208 1.00 32.12 118 PHE G N 1
ATOM 20666 C CA . PHE G 1 74 ? -3.744 47.988 97.768 1.00 32.78 118 PHE G CA 1
ATOM 20667 C C . PHE G 1 74 ? -5.243 47.870 97.483 1.00 35.55 118 PHE G C 1
ATOM 20668 O O . PHE G 1 74 ? -5.973 48.848 97.643 1.00 35.04 118 PHE G O 1
ATOM 20685 N N . ARG G 1 75 ? -5.696 46.696 97.062 1.00 38.28 119 ARG G N 1
ATOM 20686 C CA . ARG G 1 75 ? -7.124 46.386 96.939 1.00 39.99 119 ARG G CA 1
ATOM 20687 C C . ARG G 1 75 ? -7.816 47.189 95.837 1.00 37.70 119 ARG G C 1
ATOM 20688 O O . ARG G 1 75 ? -8.993 47.545 95.949 1.00 38.79 119 ARG G O 1
ATOM 20709 N N . HIS G 1 76 ? -7.124 47.393 94.732 1.00 32.69 120 HIS G N 1
ATOM 20710 C CA . HIS G 1 76 ? -7.704 47.967 93.531 1.00 29.81 120 HIS G CA 1
ATOM 20711 C C . HIS G 1 76 ? -7.886 46.968 92.434 1.00 29.02 120 HIS G C 1
ATOM 20712 O O . HIS G 1 76 ? -8.365 47.341 91.355 1.00 29.04 120 HIS G O 1
ATOM 20726 N N . PHE G 1 77 ? -7.491 45.708 92.656 1.00 28.56 121 PHE G N 1
ATOM 20727 C CA . PHE G 1 77 ? -7.478 44.730 91.568 1.00 28.20 121 PHE G CA 1
ATOM 20728 C C . PHE G 1 77 ? -7.556 43.369 92.224 1.00 29.44 121 PHE G C 1
ATOM 20729 O O . PHE G 1 77 ? -7.039 43.221 93.329 1.00 29.78 121 PHE G O 1
ATOM 20746 N N . PRO G 1 78 ? -8.242 42.390 91.638 1.00 32.68 122 PRO G N 1
ATOM 20747 C CA . PRO G 1 78 ? -8.459 41.131 92.376 1.00 33.43 122 PRO G CA 1
ATOM 20748 C C . PRO G 1 78 ? -7.242 40.203 92.254 1.00 32.52 122 PRO G C 1
ATOM 20749 O O . PRO G 1 78 ? -6.775 39.919 91.155 1.00 32.15 122 PRO G O 1
ATOM 20760 N N . TRP G 1 79 ? -6.789 39.688 93.411 1.00 30.73 123 TRP G N 1
ATOM 20761 C CA . TRP G 1 79 ? -5.635 38.795 93.464 1.00 29.46 123 TRP G CA 1
ATOM 20762 C C . TRP G 1 79 ? -5.716 37.612 92.485 1.00 29.82 123 TRP G C 1
ATOM 20763 O O . TRP G 1 79 ? -4.703 37.222 91.905 1.00 29.18 123 TRP G O 1
ATOM 20784 N N . ILE G 1 80 ? -6.900 37.023 92.285 1.00 31.49 124 ILE G N 1
ATOM 20785 C CA . ILE G 1 80 ? -6.994 35.814 91.471 1.00 32.53 124 ILE G CA 1
ATOM 20786 C C . ILE G 1 80 ? -6.606 36.074 90.026 1.00 32.33 124 ILE G C 1
ATOM 20787 O O . ILE G 1 80 ? -6.228 35.140 89.307 1.00 33.04 124 ILE G O 1
ATOM 20803 N N . GLN G 1 81 ? -6.677 37.322 89.584 1.00 30.64 125 GLN G N 1
ATOM 20804 C CA . GLN G 1 81 ? -6.329 37.681 88.220 1.00 30.35 125 GLN G CA 1
ATOM 20805 C C . GLN G 1 81 ? -4.846 38.018 88.044 1.00 28.36 125 GLN G C 1
ATOM 20806 O O . GLN G 1 81 ? -4.414 38.178 86.913 1.00 27.14 125 GLN G O 1
ATOM 20820 N N . VAL G 1 82 ? -4.098 38.128 89.126 1.00 28.29 126 VAL G N 1
ATOM 20821 C CA . VAL G 1 82 ? -2.712 38.621 89.089 1.00 27.98 126 VAL G CA 1
ATOM 20822 C C . VAL G 1 82 ? -1.806 37.657 88.326 1.00 28.13 126 VAL G C 1
ATOM 20823 O O . VAL G 1 82 ? -1.126 38.079 87.395 1.00 27.84 126 VAL G O 1
ATOM 20836 N N . PRO G 1 83 ? -1.829 36.342 88.620 1.00 28.25 127 PRO G N 1
ATOM 20837 C CA . PRO G 1 83 ? -1.007 35.416 87.835 1.00 28.01 127 PRO G CA 1
ATOM 20838 C C . PRO G 1 83 ? -1.342 35.442 86.368 1.00 26.51 127 PRO G C 1
ATOM 20839 O O . PRO G 1 83 ? -0.454 35.358 85.524 1.00 26.46 127 PRO G O 1
ATOM 20850 N N . PHE G 1 84 ? -2.623 35.584 86.033 1.00 26.61 128 PHE G N 1
ATOM 20851 C CA . PHE G 1 84 ? -3.003 35.644 84.637 1.00 26.83 128 PHE G CA 1
ATOM 20852 C C . PHE G 1 84 ? -2.427 36.874 83.972 1.00 25.46 128 PHE G C 1
ATOM 20853 O O . PHE G 1 84 ? -1.814 36.785 82.906 1.00 25.99 128 PHE G O 1
ATOM 20870 N N . TYR G 1 85 ? -2.576 38.025 84.605 1.00 23.90 129 TYR G N 1
ATOM 20871 C CA . TYR G 1 85 ? -1.928 39.229 84.049 1.00 22.83 129 TYR G CA 1
ATOM 20872 C C . TYR G 1 85 ? -0.410 39.036 83.949 1.00 23.10 129 TYR G C 1
ATOM 20873 O O . TYR G 1 85 ? 0.189 39.357 82.927 1.00 21.93 129 TYR G O 1
ATOM 20891 N N . TRP G 1 86 ? 0.215 38.449 84.987 1.00 26.08 130 TRP G N 1
ATOM 20892 C CA . TRP G 1 86 ? 1.674 38.251 84.915 1.00 26.93 130 TRP G CA 1
ATOM 20893 C C . TRP G 1 86 ? 2.025 37.381 83.733 1.00 26.96 130 TRP G C 1
ATOM 20894 O O . TRP G 1 86 ? 2.866 37.743 82.888 1.00 27.58 130 TRP G O 1
ATOM 20915 N N . ALA G 1 87 ? 1.279 36.302 83.543 1.00 26.00 131 ALA G N 1
ATOM 20916 C CA . ALA G 1 87 ? 1.594 35.445 82.402 1.00 25.29 131 ALA G CA 1
ATOM 20917 C C . ALA G 1 87 ? 1.440 36.211 81.110 1.00 24.62 131 ALA G C 1
ATOM 20918 O O . ALA G 1 87 ? 2.334 36.239 80.266 1.00 25.52 131 ALA G O 1
ATOM 20925 N N . ALA G 1 88 ? 0.373 37.002 81.012 1.00 22.59 132 ALA G N 1
ATOM 20926 C CA . ALA G 1 88 ? 0.133 37.713 79.775 1.00 21.79 132 ALA G CA 1
ATOM 20927 C C . ALA G 1 88 ? 1.246 38.698 79.480 1.00 22.23 132 ALA G C 1
ATOM 20928 O O . ALA G 1 88 ? 1.732 38.769 78.342 1.00 22.54 132 ALA G O 1
ATOM 20935 N N . GLN G 1 89 ? 1.697 39.413 80.504 1.00 22.92 133 GLN G N 1
ATOM 20936 C CA . GLN G 1 89 ? 2.711 40.441 80.318 1.00 22.71 133 GLN G CA 1
ATOM 20937 C C . GLN G 1 89 ? 4.056 39.836 79.911 1.00 23.45 133 GLN G C 1
ATOM 20938 O O . GLN G 1 89 ? 4.669 40.272 78.926 1.00 23.51 133 GLN G O 1
ATOM 20952 N N . PHE G 1 90 ? 4.525 38.817 80.629 1.00 24.18 134 PHE G N 1
ATOM 20953 C CA . PHE G 1 90 ? 5.768 38.211 80.200 1.00 24.12 134 PHE G CA 1
ATOM 20954 C C . PHE G 1 90 ? 5.625 37.637 78.800 1.00 24.93 134 PHE G C 1
ATOM 20955 O O . PHE G 1 90 ? 6.561 37.737 77.959 1.00 24.80 134 PHE G O 1
ATOM 20972 N N . THR G 1 91 ? 4.458 37.025 78.499 1.00 25.69 135 THR G N 1
ATOM 20973 C CA . THR G 1 91 ? 4.300 36.412 77.196 1.00 26.20 135 THR G CA 1
ATOM 20974 C C . THR G 1 91 ? 4.407 37.483 76.128 1.00 25.57 135 THR G C 1
ATOM 20975 O O . THR G 1 91 ? 5.194 37.358 75.183 1.00 25.67 135 THR G O 1
ATOM 20986 N N . GLY G 1 92 ? 3.719 38.613 76.351 1.00 24.23 136 GLY G N 1
ATOM 20987 C CA . GLY G 1 92 ? 3.720 39.652 75.346 1.00 23.27 136 GLY G CA 1
ATOM 20988 C C . GLY G 1 92 ? 5.123 40.205 75.214 1.00 22.12 136 GLY G C 1
ATOM 20989 O O . GLY G 1 92 ? 5.632 40.394 74.103 1.00 20.91 136 GLY G O 1
ATOM 20993 N N . ALA G 1 93 ? 5.778 40.365 76.348 1.00 22.34 137 ALA G N 1
ATOM 20994 C CA . ALA G 1 93 ? 7.096 41.020 76.295 1.00 23.10 137 ALA G CA 1
ATOM 20995 C C . ALA G 1 93 ? 8.115 40.105 75.621 1.00 24.34 137 ALA G C 1
ATOM 20996 O O . ALA G 1 93 ? 9.018 40.579 74.893 1.00 24.28 137 ALA G O 1
ATOM 21003 N N . ILE G 1 94 ? 8.005 38.795 75.876 1.00 25.03 138 ILE G N 1
ATOM 21004 C CA . ILE G 1 94 ? 9.001 37.899 75.318 1.00 24.94 138 ILE G CA 1
ATOM 21005 C C . ILE G 1 94 ? 8.741 37.756 73.825 1.00 25.13 138 ILE G C 1
ATOM 21006 O O . ILE G 1 94 ? 9.674 37.786 73.011 1.00 25.41 138 ILE G O 1
ATOM 21022 N N . ALA G 1 95 ? 7.471 37.746 73.429 1.00 25.76 139 ALA G N 1
ATOM 21023 C CA . ALA G 1 95 ? 7.215 37.542 72.009 1.00 25.78 139 ALA G CA 1
ATOM 21024 C C . ALA G 1 95 ? 7.694 38.741 71.206 1.00 25.13 139 ALA G C 1
ATOM 21025 O O . ALA G 1 95 ? 8.282 38.591 70.133 1.00 25.49 139 ALA G O 1
ATOM 21032 N N . ALA G 1 96 ? 7.403 39.956 71.714 1.00 23.54 140 ALA G N 1
ATOM 21033 C CA . ALA G 1 96 ? 7.833 41.173 71.029 1.00 23.28 140 ALA G CA 1
ATOM 21034 C C . ALA G 1 96 ? 9.331 41.172 70.858 1.00 22.92 140 ALA G C 1
ATOM 21035 O O . ALA G 1 96 ? 9.847 41.563 69.812 1.00 22.05 140 ALA G O 1
ATOM 21042 N N . SER G 1 97 ? 10.039 40.718 71.887 1.00 24.78 141 SER G N 1
ATOM 21043 C CA . SER G 1 97 ? 11.485 40.819 71.848 1.00 26.39 141 SER G CA 1
ATOM 21044 C C . SER G 1 97 ? 12.030 39.913 70.754 1.00 28.27 141 SER G C 1
ATOM 21045 O O . SER G 1 97 ? 12.972 40.292 70.015 1.00 28.64 141 SER G O 1
ATOM 21053 N N . PHE G 1 98 ? 11.424 38.709 70.605 1.00 29.02 142 PHE G N 1
ATOM 21054 C CA . PHE G 1 98 ? 11.962 37.797 69.590 1.00 28.64 142 PHE G CA 1
ATOM 21055 C C . PHE G 1 98 ? 11.502 38.203 68.193 1.00 27.01 142 PHE G C 1
ATOM 21056 O O . PHE G 1 98 ? 12.264 37.999 67.229 1.00 26.35 142 PHE G O 1
ATOM 21073 N N . VAL G 1 99 ? 10.346 38.890 68.082 1.00 24.88 143 VAL G N 1
ATOM 21074 C CA . VAL G 1 99 ? 9.987 39.473 66.793 1.00 23.60 143 VAL G CA 1
ATOM 21075 C C . VAL G 1 99 ? 10.993 40.555 66.436 1.00 23.62 143 VAL G C 1
ATOM 21076 O O . VAL G 1 99 ? 11.461 40.638 65.293 1.00 24.29 143 VAL G O 1
ATOM 21089 N N . LEU G 1 100 ? 11.376 41.368 67.419 1.00 22.56 144 LEU G N 1
ATOM 21090 C CA . LEU G 1 100 ? 12.337 42.404 67.103 1.00 23.05 144 LEU G CA 1
ATOM 21091 C C . LEU G 1 100 ? 13.646 41.750 66.664 1.00 24.48 144 LEU G C 1
ATOM 21092 O O . LEU G 1 100 ? 14.330 42.249 65.758 1.00 24.59 144 LEU G O 1
ATOM 21108 N N . LYS G 1 101 ? 14.007 40.646 67.310 1.00 27.17 145 LYS G N 1
ATOM 21109 C CA . LYS G 1 101 ? 15.295 40.054 67.011 1.00 29.33 145 LYS G CA 1
ATOM 21110 C C . LYS G 1 101 ? 15.350 39.647 65.551 1.00 30.36 145 LYS G C 1
ATOM 21111 O O . LYS G 1 101 ? 16.406 39.743 64.928 1.00 30.68 145 LYS G O 1
ATOM 21130 N N . ALA G 1 102 ? 14.210 39.263 64.978 1.00 30.40 146 ALA G N 1
ATOM 21131 C CA . ALA G 1 102 ? 14.184 38.956 63.554 1.00 31.22 146 ALA G CA 1
ATOM 21132 C C . ALA G 1 102 ? 14.163 40.217 62.707 1.00 31.46 146 ALA G C 1
ATOM 21133 O O . ALA G 1 102 ? 14.887 40.292 61.713 1.00 31.44 146 ALA G O 1
ATOM 21140 N N . VAL G 1 103 ? 13.400 41.247 63.089 1.00 32.65 147 VAL G N 1
ATOM 21141 C CA . VAL G 1 103 ? 13.196 42.360 62.151 1.00 33.09 147 VAL G CA 1
ATOM 21142 C C . VAL G 1 103 ? 14.187 43.538 62.254 1.00 31.36 147 VAL G C 1
ATOM 21143 O O . VAL G 1 103 ? 14.229 44.363 61.331 1.00 31.67 147 VAL G O 1
ATOM 21156 N N . ILE G 1 104 ? 14.941 43.666 63.349 1.00 28.05 148 ILE G N 1
ATOM 21157 C CA . ILE G 1 104 ? 15.968 44.701 63.426 1.00 27.66 148 ILE G CA 1
ATOM 21158 C C . ILE G 1 104 ? 17.370 44.134 63.210 1.00 28.61 148 ILE G C 1
ATOM 21159 O O . ILE G 1 104 ? 18.370 44.891 63.247 1.00 28.73 148 ILE G O 1
ATOM 21175 N N . HIS G 1 105 ? 17.473 42.823 63.004 1.00 28.96 149 HIS G N 1
ATOM 21176 C CA . HIS G 1 105 ? 18.711 42.173 62.599 1.00 30.55 149 HIS G CA 1
ATOM 21177 C C . HIS G 1 105 ? 19.376 43.002 61.501 1.00 30.08 149 HIS G C 1
ATOM 21178 O O . HIS G 1 105 ? 18.705 43.441 60.553 1.00 29.94 149 HIS G O 1
ATOM 21192 N N . PRO G 1 106 ? 20.694 43.250 61.581 1.00 29.75 150 PRO G N 1
ATOM 21193 C CA . PRO G 1 106 ? 21.671 42.578 62.434 1.00 30.06 150 PRO G CA 1
ATOM 21194 C C . PRO G 1 106 ? 21.938 43.210 63.797 1.00 30.22 150 PRO G C 1
ATOM 21195 O O . PRO G 1 106 ? 22.845 42.764 64.523 1.00 29.66 150 PRO G O 1
ATOM 21206 N N . VAL G 1 107 ? 21.183 44.251 64.154 1.00 30.78 151 VAL G N 1
ATOM 21207 C CA . VAL G 1 107 ? 21.210 44.678 65.554 1.00 31.22 151 VAL G CA 1
ATOM 21208 C C . VAL G 1 107 ? 20.875 43.503 66.477 1.00 31.27 151 VAL G C 1
ATOM 21209 O O . VAL G 1 107 ? 19.821 42.877 66.343 1.00 31.28 151 VAL G O 1
ATOM 21222 N N . ASP G 1 108 ? 21.679 43.317 67.484 1.00 33.29 152 ASP G N 1
ATOM 21223 C CA . ASP G 1 108 ? 21.610 42.129 68.309 1.00 35.42 152 ASP G CA 1
ATOM 21224 C C . ASP G 1 108 ? 21.472 42.433 69.777 1.00 34.03 152 ASP G C 1
ATOM 21225 O O . ASP G 1 108 ? 21.093 41.551 70.532 1.00 34.98 152 ASP G O 1
ATOM 21234 N N . VAL G 1 109 ? 21.698 43.662 70.202 1.00 30.71 153 VAL G N 1
ATOM 21235 C CA . VAL G 1 109 ? 21.295 44.100 71.523 1.00 28.61 153 VAL G CA 1
ATOM 21236 C C . VAL G 1 109 ? 19.899 44.683 71.354 1.00 27.54 153 VAL G C 1
ATOM 21237 O O . VAL G 1 109 ? 19.731 45.738 70.730 1.00 27.08 153 VAL G O 1
ATOM 21250 N N . ILE G 1 110 ? 18.911 43.979 71.880 1.00 25.97 154 ILE G N 1
ATOM 21251 C CA . ILE G 1 110 ? 17.532 44.272 71.532 1.00 25.85 154 ILE G CA 1
ATOM 21252 C C . ILE G 1 110 ? 16.955 45.240 72.556 1.00 24.74 154 ILE G C 1
ATOM 21253 O O . ILE G 1 110 ? 15.916 44.949 73.179 1.00 24.60 154 ILE G O 1
ATOM 21269 N N . GLY G 1 111 ? 17.611 46.390 72.746 1.00 23.51 155 GLY G N 1
ATOM 21270 C CA . GLY G 1 111 ? 17.014 47.413 73.646 1.00 22.33 155 GLY G CA 1
ATOM 21271 C C . GLY G 1 111 ? 16.974 47.006 75.096 1.00 21.68 155 GLY G C 1
ATOM 21272 O O . GLY G 1 111 ? 15.942 47.183 75.757 1.00 21.08 155 GLY G O 1
ATOM 21276 N N . THR G 1 112 ? 18.043 46.369 75.593 1.00 23.27 156 THR G N 1
ATOM 21277 C CA . THR G 1 112 ? 18.129 45.950 76.987 1.00 22.83 156 THR G CA 1
ATOM 21278 C C . THR G 1 112 ? 18.247 47.147 77.931 1.00 22.60 156 THR G C 1
ATOM 21279 O O . THR G 1 112 ? 18.686 48.250 77.531 1.00 22.85 156 THR G O 1
ATOM 21290 N N . THR G 1 113 ? 17.931 46.907 79.198 1.00 22.35 157 THR G N 1
ATOM 21291 C CA . THR G 1 113 ? 18.138 47.824 80.321 1.00 23.03 157 THR G CA 1
ATOM 21292 C C . THR G 1 113 ? 19.142 47.169 81.262 1.00 24.14 157 THR G C 1
ATOM 21293 O O . THR G 1 113 ? 18.794 46.182 81.929 1.00 23.38 157 THR G O 1
ATOM 21304 N N . THR G 1 114 ? 20.407 47.658 81.236 1.00 25.53 158 THR G N 1
ATOM 21305 C CA . THR G 1 114 ? 21.495 47.216 82.094 1.00 26.70 158 THR G CA 1
ATOM 21306 C C . THR G 1 114 ? 22.176 48.409 82.776 1.00 25.82 158 THR G C 1
ATOM 21307 O O . THR G 1 114 ? 22.086 49.558 82.305 1.00 24.92 158 THR G O 1
ATOM 21318 N N . PRO G 1 115 ? 22.842 48.183 83.896 1.00 24.95 159 PRO G N 1
ATOM 21319 C CA . PRO G 1 115 ? 23.351 49.312 84.652 1.00 25.00 159 PRO G CA 1
ATOM 21320 C C . PRO G 1 115 ? 24.603 49.943 84.044 1.00 25.32 159 PRO G C 1
ATOM 21321 O O . PRO G 1 115 ? 25.451 49.274 83.444 1.00 25.66 159 PRO G O 1
ATOM 21332 N N . VAL G 1 116 ? 24.670 51.258 84.222 1.00 25.23 160 VAL G N 1
ATOM 21333 C CA . VAL G 1 116 ? 25.833 52.089 83.900 1.00 26.09 160 VAL G CA 1
ATOM 21334 C C . VAL G 1 116 ? 26.496 52.413 85.215 1.00 26.07 160 VAL G C 1
ATOM 21335 O O . VAL G 1 116 ? 25.857 52.958 86.131 1.00 26.24 160 VAL G O 1
ATOM 21348 N N . GLY G 1 117 ? 27.770 52.058 85.362 1.00 26.72 161 GLY G N 1
ATOM 21349 C CA . GLY G 1 117 ? 28.417 52.267 86.633 1.00 26.95 161 GLY G CA 1
ATOM 21350 C C . GLY G 1 117 ? 27.973 51.334 87.754 1.00 26.37 161 GLY G C 1
ATOM 21351 O O . GLY G 1 117 ? 27.391 50.254 87.526 1.00 26.66 161 GLY G O 1
ATOM 21355 N N . PRO G 1 118 ? 28.213 51.742 88.999 1.00 24.97 162 PRO G N 1
ATOM 21356 C CA . PRO G 1 118 ? 27.863 50.865 90.135 1.00 25.32 162 PRO G CA 1
ATOM 21357 C C . PRO G 1 118 ? 26.395 50.438 90.152 1.00 26.76 162 PRO G C 1
ATOM 21358 O O . PRO G 1 118 ? 25.479 51.254 89.952 1.00 26.85 162 PRO G O 1
ATOM 21369 N N . HIS G 1 119 ? 26.190 49.130 90.415 1.00 26.86 163 HIS G N 1
ATOM 21370 C CA . HIS G 1 119 ? 24.858 48.558 90.267 1.00 26.78 163 HIS G CA 1
ATOM 21371 C C . HIS G 1 119 ? 23.884 49.210 91.232 1.00 26.08 163 HIS G C 1
ATOM 21372 O O . HIS G 1 119 ? 22.688 49.376 90.902 1.00 25.32 163 HIS G O 1
ATOM 21386 N N . TRP G 1 120 ? 24.381 49.609 92.399 1.00 26.59 164 TRP G N 1
ATOM 21387 C CA . TRP G 1 120 ? 23.491 50.121 93.415 1.00 27.27 164 TRP G CA 1
ATOM 21388 C C . TRP G 1 120 ? 22.913 51.485 93.011 1.00 26.37 164 TRP G C 1
ATOM 21389 O O . TRP G 1 120 ? 21.814 51.822 93.439 1.00 26.38 164 TRP G O 1
ATOM 21410 N N . HIS G 1 121 ? 23.620 52.252 92.157 1.00 24.51 165 HIS G N 1
ATOM 21411 C CA . HIS G 1 121 ? 22.969 53.461 91.598 1.00 23.34 165 HIS G CA 1
ATOM 21412 C C . HIS G 1 121 ? 21.676 53.087 90.870 1.00 22.64 165 HIS G C 1
ATOM 21413 O O . HIS G 1 121 ? 20.678 53.760 90.992 1.00 20.77 165 HIS G O 1
ATOM 21427 N N . SER G 1 122 ? 21.743 52.035 90.026 1.00 24.41 166 SER G N 1
ATOM 21428 C CA . SER G 1 122 ? 20.573 51.584 89.274 1.00 23.68 166 SER G CA 1
ATOM 21429 C C . SER G 1 122 ? 19.467 51.061 90.160 1.00 23.80 166 SER G C 1
ATOM 21430 O O . SER G 1 122 ? 18.277 51.310 89.863 1.00 22.57 166 SER G O 1
ATOM 21438 N N . LEU G 1 123 ? 19.811 50.355 91.277 1.00 24.24 167 LEU G N 1
ATOM 21439 C CA . LEU G 1 123 ? 18.763 49.973 92.203 1.00 24.00 167 LEU G CA 1
ATOM 21440 C C . LEU G 1 123 ? 18.025 51.179 92.769 1.00 24.49 167 LEU G C 1
ATOM 21441 O O . LEU G 1 123 ? 16.773 51.217 92.773 1.00 25.26 167 LEU G O 1
ATOM 21457 N N . VAL G 1 124 ? 18.766 52.153 93.313 1.00 23.58 168 VAL G N 1
ATOM 21458 C CA . VAL G 1 124 ? 18.129 53.323 93.918 1.00 22.96 168 VAL G CA 1
ATOM 21459 C C . VAL G 1 124 ? 17.258 54.054 92.889 1.00 23.74 168 VAL G C 1
ATOM 21460 O O . VAL G 1 124 ? 16.099 54.473 93.173 1.00 24.00 168 VAL G O 1
ATOM 21473 N N . VAL G 1 125 ? 17.806 54.257 91.697 1.00 22.28 169 VAL G N 1
ATOM 21474 C CA . VAL G 1 125 ? 17.129 55.033 90.672 1.00 22.37 169 VAL G CA 1
ATOM 21475 C C . VAL G 1 125 ? 15.919 54.307 90.157 1.00 22.18 169 VAL G C 1
ATOM 21476 O O . VAL G 1 125 ? 14.868 54.941 89.922 1.00 21.75 169 VAL G O 1
ATOM 21489 N N . GLU G 1 126 ? 15.970 52.973 90.093 1.00 21.88 170 GLU G N 1
ATOM 21490 C CA . GLU G 1 126 ? 14.802 52.253 89.611 1.00 22.36 170 GLU G CA 1
ATOM 21491 C C . GLU G 1 126 ? 13.693 52.364 90.619 1.00 22.67 170 GLU G C 1
ATOM 21492 O O . GLU G 1 126 ? 12.501 52.587 90.256 1.00 21.88 170 GLU G O 1
ATOM 21504 N N . VAL G 1 127 ? 14.069 52.305 91.914 1.00 21.90 171 VAL G N 1
ATOM 21505 C CA . VAL G 1 127 ? 13.047 52.405 92.945 1.00 21.43 171 VAL G CA 1
ATOM 21506 C C . VAL G 1 127 ? 12.376 53.786 92.860 1.00 21.79 171 VAL G C 1
ATOM 21507 O O . VAL G 1 127 ? 11.156 53.910 92.858 1.00 20.94 171 VAL G O 1
ATOM 21520 N N . ILE G 1 128 ? 13.170 54.848 92.779 1.00 23.73 172 ILE G N 1
ATOM 21521 C CA . ILE G 1 128 ? 12.608 56.204 92.837 1.00 24.11 172 ILE G CA 1
ATOM 21522 C C . ILE G 1 128 ? 11.784 56.535 91.586 1.00 23.54 172 ILE G C 1
ATOM 21523 O O . ILE G 1 128 ? 10.660 57.070 91.687 1.00 22.76 172 ILE G O 1
ATOM 21539 N N . VAL G 1 129 ? 12.307 56.218 90.391 1.00 22.00 173 VAL G N 1
ATOM 21540 C CA . VAL G 1 129 ? 11.506 56.553 89.201 1.00 22.64 173 VAL G CA 1
ATOM 21541 C C . VAL G 1 129 ? 10.275 55.649 89.110 1.00 21.60 173 VAL G C 1
ATOM 21542 O O . VAL G 1 129 ? 9.238 56.072 88.595 1.00 21.82 173 VAL G O 1
ATOM 21555 N N . THR G 1 130 ? 10.336 54.416 89.660 1.00 19.94 174 THR G N 1
ATOM 21556 C CA . THR G 1 130 ? 9.170 53.556 89.593 1.00 20.02 174 THR G CA 1
ATOM 21557 C C . THR G 1 130 ? 8.123 54.017 90.576 1.00 19.72 174 THR G C 1
ATOM 21558 O O . THR G 1 130 ? 6.920 53.990 90.260 1.00 20.06 174 THR G O 1
ATOM 21569 N N . PHE G 1 131 ? 8.577 54.499 91.740 1.00 21.25 175 PHE G N 1
ATOM 21570 C CA . PHE G 1 131 ? 7.751 55.224 92.692 1.00 21.86 175 PHE G CA 1
ATOM 21571 C C . PHE G 1 131 ? 6.981 56.358 92.015 1.00 22.17 175 PHE G C 1
ATOM 21572 O O . PHE G 1 131 ? 5.786 56.497 92.180 1.00 21.74 175 PHE G O 1
ATOM 21589 N N . ASN G 1 132 ? 7.690 57.205 91.271 1.00 22.42 176 ASN G N 1
ATOM 21590 C CA . ASN G 1 132 ? 7.025 58.338 90.604 1.00 21.65 176 ASN G CA 1
ATOM 21591 C C . ASN G 1 132 ? 5.907 57.840 89.694 1.00 21.04 176 ASN G C 1
ATOM 21592 O O . ASN G 1 132 ? 4.744 58.335 89.744 1.00 21.85 176 ASN G O 1
ATOM 21603 N N . MET G 1 133 ? 6.198 56.809 88.903 1.00 20.47 177 MET G N 1
ATOM 21604 C CA . MET G 1 133 ? 5.207 56.287 87.981 1.00 21.45 177 MET G CA 1
ATOM 21605 C C . MET G 1 133 ? 3.985 55.656 88.695 1.00 20.93 177 MET G C 1
ATOM 21606 O O . MET G 1 133 ? 2.824 55.869 88.284 1.00 20.13 177 MET G O 1
ATOM 21620 N N . MET G 1 134 ? 4.204 54.934 89.810 1.00 20.03 178 MET G N 1
ATOM 21621 C CA . MET G 1 134 ? 3.055 54.267 90.449 1.00 20.46 178 MET G CA 1
ATOM 21622 C C . MET G 1 134 ? 2.240 55.237 91.293 1.00 21.34 178 MET G C 1
ATOM 21623 O O . MET G 1 134 ? 0.983 55.042 91.444 1.00 20.62 178 MET G O 1
ATOM 21637 N N . PHE G 1 135 ? 2.943 56.259 91.823 1.00 22.88 179 PHE G N 1
ATOM 21638 C CA . PHE G 1 135 ? 2.331 57.367 92.540 1.00 23.98 179 PHE G CA 1
ATOM 21639 C C . PHE G 1 135 ? 1.298 58.053 91.679 1.00 23.19 179 PHE G C 1
ATOM 21640 O O . PHE G 1 135 ? 0.111 58.138 92.065 1.00 24.08 179 PHE G O 1
ATOM 21657 N N . VAL G 1 136 ? 1.710 58.481 90.464 1.00 21.98 180 VAL G N 1
ATOM 21658 C CA . VAL G 1 136 ? 0.722 59.142 89.600 1.00 21.42 180 VAL G CA 1
ATOM 21659 C C . VAL G 1 136 ? -0.319 58.140 89.093 1.00 21.55 180 VAL G C 1
ATOM 21660 O O . VAL G 1 136 ? -1.516 58.492 88.977 1.00 21.05 180 VAL G O 1
ATOM 21673 N N . THR G 1 137 ? 0.081 56.882 88.828 1.00 21.36 181 THR G N 1
ATOM 21674 C CA . THR G 1 137 ? -0.858 55.866 88.380 1.00 22.16 181 THR G CA 1
ATOM 21675 C C . THR G 1 137 ? -1.988 55.683 89.354 1.00 23.07 181 THR G C 1
ATOM 21676 O O . THR G 1 137 ? -3.158 55.595 88.934 1.00 22.45 181 THR G O 1
ATOM 21687 N N . LEU G 1 138 ? -1.677 55.598 90.665 1.00 23.23 182 LEU G N 1
ATOM 21688 C CA . LEU G 1 138 ? -2.748 55.399 91.627 1.00 24.25 182 LEU G CA 1
ATOM 21689 C C . LEU G 1 138 ? -3.678 56.596 91.672 1.00 23.62 182 LEU G C 1
ATOM 21690 O O . LEU G 1 138 ? -4.922 56.428 91.756 1.00 23.64 182 LEU G O 1
ATOM 21706 N N . ALA G 1 139 ? -3.117 57.821 91.665 1.00 22.71 183 ALA G N 1
ATOM 21707 C CA . ALA G 1 139 ? -4.012 58.990 91.543 1.00 21.98 183 ALA G CA 1
ATOM 21708 C C . ALA G 1 139 ? -4.956 58.834 90.340 1.00 22.07 183 ALA G C 1
ATOM 21709 O O . ALA G 1 139 ? -6.205 58.776 90.489 1.00 21.56 183 ALA G O 1
ATOM 21716 N N . VAL G 1 140 ? -4.404 58.716 89.127 1.00 21.66 184 VAL G N 1
ATOM 21717 C CA . VAL G 1 140 ? -5.270 58.869 87.958 1.00 22.26 184 VAL G CA 1
ATOM 21718 C C . VAL G 1 140 ? -6.132 57.641 87.706 1.00 22.79 184 VAL G C 1
ATOM 21719 O O . VAL G 1 140 ? -7.183 57.758 87.051 1.00 22.82 184 VAL G O 1
ATOM 21732 N N . ALA G 1 141 ? -5.712 56.455 88.154 1.00 21.90 185 ALA G N 1
ATOM 21733 C CA . ALA G 1 141 ? -6.490 55.272 87.891 1.00 22.21 185 ALA G CA 1
ATOM 21734 C C . ALA G 1 141 ? -7.537 55.033 88.940 1.00 22.72 185 ALA G C 1
ATOM 21735 O O . ALA G 1 141 ? -8.538 54.371 88.609 1.00 22.73 185 ALA G O 1
ATOM 21742 N N . THR G 1 142 ? -7.289 55.430 90.204 1.00 23.60 186 THR G N 1
ATOM 21743 C CA . THR G 1 142 ? -8.185 55.039 91.298 1.00 24.93 186 THR G CA 1
ATOM 21744 C C . THR G 1 142 ? -8.768 56.202 92.131 1.00 26.43 186 THR G C 1
ATOM 21745 O O . THR G 1 142 ? -9.614 55.941 92.986 1.00 26.95 186 THR G O 1
ATOM 21756 N N . ASP G 1 143 ? -8.359 57.445 91.950 1.00 26.53 187 ASP G N 1
ATOM 21757 C CA . ASP G 1 143 ? -8.932 58.556 92.735 1.00 27.44 187 ASP G CA 1
ATOM 21758 C C . ASP G 1 143 ? -9.912 59.364 91.856 1.00 27.80 187 ASP G C 1
ATOM 21759 O O . ASP G 1 143 ? -9.524 59.924 90.825 1.00 27.35 187 ASP G O 1
ATOM 21768 N N . THR G 1 144 ? -11.209 59.381 92.238 1.00 28.05 188 THR G N 1
ATOM 21769 C CA . THR G 1 144 ? -12.177 60.123 91.448 1.00 28.86 188 THR G CA 1
ATOM 21770 C C . THR G 1 144 ? -11.919 61.630 91.461 1.00 29.64 188 THR G C 1
ATOM 21771 O O . THR G 1 144 ? -12.417 62.330 90.569 1.00 29.70 188 THR G O 1
ATOM 21782 N N . ARG G 1 145 ? -11.170 62.154 92.455 1.00 30.44 189 ARG G N 1
ATOM 21783 C CA . ARG G 1 145 ? -10.786 63.560 92.489 1.00 31.75 189 ARG G CA 1
ATOM 21784 C C . ARG G 1 145 ? -9.703 63.926 91.474 1.00 31.22 189 ARG G C 1
ATOM 21785 O O . ARG G 1 145 ? -9.495 65.127 91.201 1.00 31.74 189 ARG G O 1
ATOM 21806 N N . ALA G 1 146 ? -9.010 62.935 90.915 1.00 29.00 190 ALA G N 1
ATOM 21807 C CA . ALA G 1 146 ? -8.003 63.184 89.887 1.00 27.18 190 ALA G CA 1
ATOM 21808 C C .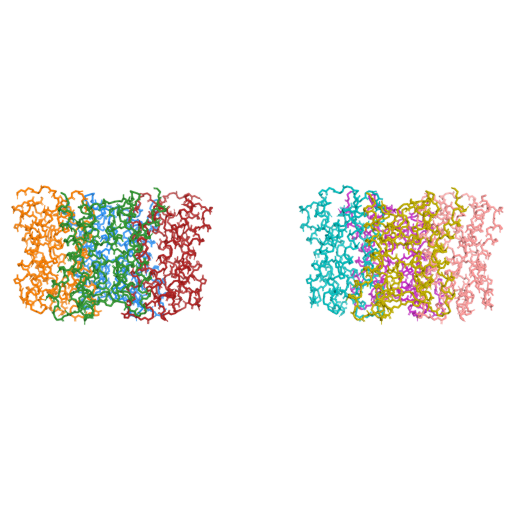 ALA G 1 146 ? -8.624 63.194 88.487 1.00 24.79 190 ALA G C 1
ATOM 21809 O O . ALA G 1 146 ? -9.821 62.871 88.286 1.00 23.92 190 ALA G O 1
ATOM 21816 N N . VAL G 1 147 ? -7.813 63.518 87.491 1.00 23.42 191 VAL G N 1
ATOM 21817 C CA . VAL G 1 147 ? -8.321 63.704 86.118 1.00 22.32 191 VAL G CA 1
ATOM 21818 C C . VAL G 1 147 ? -8.101 62.413 85.341 1.00 21.80 191 VAL G C 1
ATOM 21819 O O . VAL G 1 147 ? -7.107 62.231 84.610 1.00 22.11 191 VAL G O 1
ATOM 21832 N N . GLY G 1 148 ? -9.030 61.476 85.499 1.00 19.29 192 GLY G N 1
ATOM 21833 C CA . GLY G 1 148 ? -8.835 60.154 84.953 1.00 19.04 192 GLY G CA 1
ATOM 21834 C C . GLY G 1 148 ? -8.721 60.131 83.436 1.00 19.81 192 GLY G C 1
ATOM 21835 O O . GLY G 1 148 ? -8.005 59.275 82.866 1.00 19.48 192 GLY G O 1
ATOM 21839 N N . GLU G 1 149 ? -9.365 61.091 82.772 1.00 21.86 193 GLU G N 1
ATOM 21840 C CA . GLU G 1 149 ? -9.285 61.211 81.319 1.00 22.45 193 GLU G CA 1
ATOM 21841 C C . GLU G 1 149 ? -7.871 61.413 80.824 1.00 21.28 193 GLU G C 1
ATOM 21842 O O . GLU G 1 149 ? -7.570 61.136 79.642 1.00 20.82 193 GLU G O 1
ATOM 21854 N N . LEU G 1 150 ? -7.046 62.010 81.669 1.00 19.83 194 LEU G N 1
ATOM 21855 C CA A LEU G 1 150 ? -5.640 62.353 81.425 0.50 19.52 194 LEU G CA 1
ATOM 21856 C CA B LEU G 1 150 ? -5.654 62.285 81.296 0.50 19.52 194 LEU G CA 1
ATOM 21857 C C . LEU G 1 150 ? -4.687 61.257 81.874 1.00 19.50 194 LEU G C 1
ATOM 21858 O O . LEU G 1 150 ? -3.450 61.474 81.808 1.00 19.22 194 LEU G O 1
ATOM 21889 N N . ALA G 1 151 ? -5.208 60.088 82.321 1.00 19.47 195 ALA G N 1
ATOM 21890 C CA . ALA G 1 151 ? -4.349 59.064 82.904 1.00 20.95 195 ALA G CA 1
ATOM 21891 C C . ALA G 1 151 ? -3.234 58.696 81.932 1.00 20.85 195 ALA G C 1
ATOM 21892 O O . ALA G 1 151 ? -2.066 58.570 82.311 1.00 20.98 195 ALA G O 1
ATOM 21899 N N . GLY G 1 152 ? -3.615 58.500 80.652 1.00 20.30 196 GLY G N 1
ATOM 21900 C CA . GLY G 1 152 ? -2.665 58.085 79.653 1.00 20.06 196 GLY G CA 1
ATOM 21901 C C . GLY G 1 152 ? -1.538 59.064 79.542 1.00 20.99 196 GLY G C 1
ATOM 21902 O O . GLY G 1 152 ? -0.351 58.688 79.551 1.00 21.79 196 GLY G O 1
ATOM 21906 N N . LEU G 1 153 ? -1.871 60.346 79.417 1.00 22.73 197 LEU G N 1
ATOM 21907 C CA . LEU G 1 153 ? -0.812 61.362 79.285 1.00 22.93 197 LEU G CA 1
ATOM 21908 C C . LEU G 1 153 ? 0.039 61.434 80.537 1.00 19.88 197 LEU G C 1
ATOM 21909 O O . LEU G 1 153 ? 1.271 61.610 80.447 1.00 20.63 197 LEU G O 1
ATOM 21925 N N . ALA G 1 154 ? -0.568 61.279 81.710 1.00 18.09 198 ALA G N 1
ATOM 21926 C CA . ALA G 1 154 ? 0.213 61.429 82.926 1.00 17.61 198 ALA G CA 1
ATOM 21927 C C . ALA G 1 154 ? 1.149 60.257 83.107 1.00 17.77 198 ALA G C 1
ATOM 21928 O O . ALA G 1 154 ? 2.345 60.450 83.410 1.00 17.30 198 ALA G O 1
ATOM 21935 N N . VAL G 1 155 ? 0.651 59.046 82.819 1.00 18.69 199 VAL G N 1
ATOM 21936 C CA . VAL G 1 155 ? 1.487 57.873 83.027 1.00 19.08 199 VAL G CA 1
ATOM 21937 C C . VAL G 1 155 ? 2.573 57.815 81.968 1.00 18.06 199 VAL G C 1
ATOM 21938 O O . VAL G 1 155 ? 3.751 57.546 82.275 1.00 17.16 199 VAL G O 1
ATOM 21951 N N . GLY G 1 156 ? 2.213 58.183 80.710 1.00 18.92 200 GLY G N 1
ATOM 21952 C CA . GLY G 1 156 ? 3.208 58.174 79.650 1.00 19.02 200 GLY G CA 1
ATOM 21953 C C . GLY G 1 156 ? 4.285 59.218 79.915 1.00 18.91 200 GLY G C 1
ATOM 21954 O O . GLY G 1 156 ? 5.481 58.997 79.615 1.00 19.18 200 GLY G O 1
ATOM 21958 N N . SER G 1 157 ? 3.886 60.328 80.535 1.00 18.20 201 SER G N 1
ATOM 21959 C CA . SER G 1 157 ? 4.883 61.358 80.882 1.00 18.26 201 SER G CA 1
ATOM 21960 C C . SER G 1 157 ? 5.906 60.753 81.839 1.00 18.69 201 SER G C 1
ATOM 21961 O O . SER G 1 157 ? 7.112 60.959 81.685 1.00 18.07 201 SER G O 1
ATOM 21969 N N . ALA G 1 158 ? 5.418 60.017 82.834 1.00 21.50 202 ALA G N 1
ATOM 21970 C CA . ALA G 1 158 ? 6.305 59.416 83.818 1.00 22.16 202 ALA G CA 1
ATOM 21971 C C . ALA G 1 158 ? 7.271 58.442 83.149 1.00 21.61 202 ALA G C 1
ATOM 21972 O O . ALA G 1 158 ? 8.487 58.510 83.402 1.00 21.10 202 ALA G O 1
ATOM 21979 N N . VAL G 1 159 ? 6.761 57.659 82.169 1.00 19.10 203 VAL G N 1
ATOM 21980 C CA . VAL G 1 159 ? 7.594 56.711 81.459 1.00 18.69 203 VAL G CA 1
ATOM 21981 C C . VAL G 1 159 ? 8.668 57.437 80.637 1.00 19.01 203 VAL G C 1
ATOM 21982 O O . VAL G 1 159 ? 9.854 57.057 80.634 1.00 17.59 203 VAL G O 1
ATOM 21995 N N . CYS G 1 160 ? 8.282 58.550 80.023 1.00 20.24 204 CYS G N 1
ATOM 21996 C CA . CYS G 1 160 ? 9.238 59.291 79.224 1.00 21.40 204 CYS G CA 1
ATOM 21997 C C . CYS G 1 160 ? 10.332 59.878 80.105 1.00 21.23 204 CYS G C 1
ATOM 21998 O O . CYS G 1 160 ? 11.527 59.735 79.778 1.00 21.31 204 CYS G O 1
ATOM 22006 N N . ILE G 1 161 ? 9.972 60.378 81.284 1.00 19.58 205 ILE G N 1
ATOM 22007 C CA . ILE G 1 161 ? 11.004 60.944 82.154 1.00 19.39 205 ILE G CA 1
ATOM 22008 C C . ILE G 1 161 ? 11.959 59.850 82.558 1.00 19.84 205 ILE G C 1
ATOM 22009 O O . ILE G 1 161 ? 13.172 60.050 82.596 1.00 19.81 205 ILE G O 1
ATOM 22025 N N . THR G 1 162 ? 11.404 58.658 82.823 1.00 21.14 206 THR G N 1
ATOM 22026 C CA . THR G 1 162 ? 12.231 57.550 83.234 1.00 21.63 206 THR G CA 1
ATOM 22027 C C . THR G 1 162 ? 13.200 57.185 82.151 1.00 21.56 206 THR G C 1
ATOM 22028 O O . THR G 1 162 ? 14.378 56.892 82.421 1.00 21.82 206 THR G O 1
ATOM 22039 N N . SER G 1 163 ? 12.735 57.221 80.917 1.00 20.42 207 SER G N 1
ATOM 22040 C CA . SER G 1 163 ? 13.591 56.851 79.825 1.00 20.08 207 SER G CA 1
ATOM 22041 C C . SER G 1 163 ? 14.672 57.908 79.627 1.00 19.62 207 SER G C 1
ATOM 22042 O O . SER G 1 163 ? 15.831 57.569 79.305 1.00 19.04 207 SER G O 1
ATOM 22050 N N . ILE G 1 164 ? 14.316 59.183 79.804 1.00 19.43 208 ILE G N 1
ATOM 22051 C CA . ILE G 1 164 ? 15.352 60.219 79.589 1.00 19.14 208 ILE G CA 1
ATOM 22052 C C . ILE G 1 164 ? 16.405 60.154 80.661 1.00 18.81 208 ILE G C 1
ATOM 22053 O O . ILE G 1 164 ? 17.631 60.137 80.389 1.00 17.80 208 ILE G O 1
ATOM 22069 N N . PHE G 1 165 ? 15.967 60.210 81.912 1.00 20.28 209 PHE G N 1
ATOM 22070 C CA . PHE G 1 165 ? 16.895 60.328 83.041 1.00 21.68 209 PHE G CA 1
ATOM 22071 C C . PHE G 1 165 ? 17.457 58.968 83.465 1.00 21.07 209 PHE G C 1
ATOM 22072 O O . PHE G 1 165 ? 18.662 58.741 83.410 1.00 22.30 209 PHE G O 1
ATOM 22089 N N . ALA G 1 166 ? 16.601 58.051 83.945 1.00 19.05 210 ALA G N 1
ATOM 22090 C CA . ALA G 1 166 ? 17.065 56.717 84.342 1.00 18.32 210 ALA G CA 1
ATOM 22091 C C . ALA G 1 166 ? 17.716 55.995 83.175 1.00 19.19 210 ALA G C 1
ATOM 22092 O O . ALA G 1 166 ? 18.556 55.104 83.385 1.00 18.87 210 ALA G O 1
ATOM 22099 N N . GLY G 1 167 ? 17.332 56.325 81.939 1.00 20.75 211 GLY G N 1
ATOM 22100 C CA . GLY G 1 167 ? 17.954 55.690 80.801 1.00 21.41 211 GLY G CA 1
ATOM 22101 C C . GLY G 1 167 ? 19.463 55.825 80.823 1.00 21.50 211 GLY G C 1
ATOM 22102 O O . GLY G 1 167 ? 20.171 54.938 80.365 1.00 21.38 211 GLY G O 1
ATOM 22106 N N . ALA G 1 168 ? 19.973 56.918 81.446 1.00 20.41 212 ALA G N 1
ATOM 22107 C CA . ALA G 1 168 ? 21.412 57.160 81.498 1.00 19.89 212 ALA G CA 1
ATOM 22108 C C . ALA G 1 168 ? 22.102 56.362 82.613 1.00 21.20 212 ALA G C 1
ATOM 22109 O O . ALA G 1 168 ? 23.341 56.330 82.665 1.00 21.60 212 ALA G O 1
ATOM 22116 N N . ILE G 1 169 ? 21.335 55.723 83.479 1.00 22.31 213 ILE G N 1
ATOM 22117 C CA . ILE G 1 169 ? 21.858 55.035 84.651 1.00 23.61 213 ILE G CA 1
ATOM 22118 C C . ILE G 1 169 ? 21.511 53.561 84.618 1.00 23.15 213 ILE G C 1
ATOM 22119 O O . ILE G 1 169 ? 22.401 52.696 84.610 1.00 23.07 213 ILE G O 1
ATOM 22135 N N . SER G 1 170 ? 20.203 53.258 84.683 1.00 21.72 214 SER G N 1
ATOM 22136 C CA . SER G 1 170 ? 19.715 51.892 84.683 1.00 21.84 214 SER G CA 1
ATOM 22137 C C . SER G 1 170 ? 19.228 51.421 83.314 1.00 22.82 214 SER G C 1
ATOM 22138 O O . SER G 1 170 ? 18.931 50.220 83.154 1.00 23.54 214 SER G O 1
ATOM 22146 N N . GLY G 1 171 ? 19.102 52.326 82.326 1.00 22.17 215 GLY G N 1
ATOM 22147 C CA . GLY G 1 171 ? 18.362 52.039 81.176 1.00 22.25 215 GLY G CA 1
ATOM 22148 C C . GLY G 1 171 ? 16.884 52.336 81.350 1.00 22.00 215 GLY G C 1
ATOM 22149 O O . GLY G 1 171 ? 16.174 52.400 80.376 1.00 22.65 215 GLY G O 1
ATOM 22153 N N . GLY G 1 172 ? 16.423 52.561 82.544 1.00 20.83 216 GLY G N 1
ATOM 22154 C CA . GLY G 1 172 ? 15.062 53.104 82.692 1.00 20.81 216 GLY G CA 1
ATOM 22155 C C . GLY G 1 172 ? 13.929 52.132 82.403 1.00 20.80 216 GLY G C 1
ATOM 22156 O O . GLY G 1 172 ? 13.145 52.325 81.478 1.00 21.63 216 GLY G O 1
ATOM 22160 N N . SER G 1 173 ? 13.750 51.171 83.267 1.00 20.09 217 SER G N 1
ATOM 22161 C CA . SER G 1 173 ? 12.787 50.121 83.000 1.00 20.18 217 SER G CA 1
ATOM 22162 C C . SER G 1 173 ? 11.476 50.298 83.753 1.00 20.53 217 SER G C 1
ATOM 22163 O O . SER G 1 173 ? 10.427 50.424 83.135 1.00 20.32 217 SER G O 1
ATOM 22171 N N . MET G 1 174 ? 11.526 50.186 85.086 1.00 21.97 218 MET G N 1
ATOM 22172 C CA . MET G 1 174 ? 10.380 50.120 85.992 1.00 21.27 218 MET G CA 1
ATOM 22173 C C . MET G 1 174 ? 9.530 48.873 85.828 1.00 20.00 218 MET G C 1
ATOM 22174 O O . MET G 1 174 ? 8.400 48.855 86.352 1.00 18.61 218 MET G O 1
ATOM 22188 N N . ASN G 1 175 ? 9.958 47.903 85.039 1.00 20.89 219 ASN G N 1
ATOM 22189 C CA . ASN G 1 175 ? 9.044 46.943 84.406 1.00 21.64 219 ASN G CA 1
ATOM 22190 C C . ASN G 1 175 ? 9.784 45.616 84.193 1.00 21.44 219 ASN G C 1
ATOM 22191 O O . ASN G 1 175 ? 10.600 45.498 83.256 1.00 21.01 219 ASN G O 1
ATOM 22202 N N . PRO G 1 176 ? 9.574 44.637 85.062 1.00 22.48 220 PRO G N 1
ATOM 22203 C CA . PRO G 1 176 ? 10.325 43.360 84.953 1.00 22.81 220 PRO G CA 1
ATOM 22204 C C . PRO G 1 176 ? 10.129 42.652 83.617 1.00 22.83 220 PRO G C 1
ATOM 22205 O O . PRO G 1 176 ? 11.045 42.030 83.117 1.00 23.10 220 PRO G O 1
ATOM 22216 N N . ALA G 1 177 ? 8.962 42.714 83.002 1.00 22.59 221 ALA G N 1
ATOM 22217 C CA . ALA G 1 177 ? 8.767 42.024 81.731 1.00 22.28 221 ALA G CA 1
ATOM 22218 C C . ALA G 1 177 ? 9.474 42.749 80.613 1.00 21.86 221 ALA G C 1
ATOM 22219 O O . ALA G 1 177 ? 9.949 42.122 79.657 1.00 22.37 221 ALA G O 1
ATOM 22226 N N . ARG G 1 178 ? 9.425 44.074 80.661 1.00 21.07 222 ARG G N 1
ATOM 22227 C CA . ARG G 1 178 ? 10.071 44.897 79.641 1.00 20.15 222 ARG G CA 1
ATOM 22228 C C . ARG G 1 178 ? 11.569 44.683 79.668 1.00 18.89 222 ARG G C 1
ATOM 22229 O O . ARG G 1 178 ? 12.229 44.865 78.647 1.00 17.93 222 ARG G O 1
ATOM 22250 N N . THR G 1 179 ? 12.120 44.406 80.833 1.00 20.66 223 THR G N 1
ATOM 22251 C CA . THR G 1 179 ? 13.540 44.135 80.906 1.00 22.24 223 THR G CA 1
ATOM 22252 C C . THR G 1 179 ? 13.843 42.675 80.475 1.00 24.29 223 THR G C 1
ATOM 22253 O O . THR G 1 179 ? 14.786 42.444 79.696 1.00 24.56 223 THR G O 1
ATOM 22264 N N . LEU G 1 180 ? 13.039 41.714 80.966 1.00 23.90 224 LEU G N 1
ATOM 22265 C CA . LEU G 1 180 ? 13.348 40.287 80.784 1.00 24.62 224 LEU G CA 1
ATOM 22266 C C . LEU G 1 180 ? 13.234 39.871 79.329 1.00 24.64 224 LEU G C 1
ATOM 22267 O O . LEU G 1 180 ? 14.058 39.082 78.857 1.00 24.56 224 LEU G O 1
ATOM 22283 N N . GLY G 1 181 ? 12.245 40.379 78.616 1.00 27.68 225 GLY G N 1
ATOM 22284 C CA . GLY G 1 181 ? 12.069 39.995 77.226 1.00 28.61 225 GLY G CA 1
ATOM 22285 C C . GLY G 1 181 ? 13.341 40.289 76.425 1.00 27.36 225 GLY G C 1
ATOM 22286 O O . GLY G 1 181 ? 13.937 39.418 75.778 1.00 27.96 225 GLY G O 1
ATOM 22290 N N . PRO G 1 182 ? 13.742 41.568 76.430 1.00 23.43 226 PRO G N 1
ATOM 22291 C CA . PRO G 1 182 ? 14.968 41.942 75.737 1.00 22.83 226 PRO G CA 1
ATOM 22292 C C . PRO G 1 182 ? 16.191 41.216 76.224 1.00 22.89 226 PRO G C 1
ATOM 22293 O O . PRO G 1 182 ? 17.074 40.921 75.413 1.00 23.48 226 PRO G O 1
ATOM 22304 N N . ALA G 1 183 ? 16.308 40.979 77.535 1.00 22.79 227 ALA G N 1
ATOM 22305 C CA . ALA G 1 183 ? 17.448 40.267 78.064 1.00 22.58 227 ALA G CA 1
ATOM 22306 C C . ALA G 1 183 ? 17.556 38.889 77.449 1.00 23.61 227 ALA G C 1
ATOM 22307 O O . ALA G 1 183 ? 18.630 38.471 77.026 1.00 23.06 227 ALA G O 1
ATOM 22314 N N . LEU G 1 184 ? 16.402 38.171 77.369 1.00 24.79 228 LEU G N 1
ATOM 22315 C CA . LEU G 1 184 ? 16.360 36.850 76.763 1.00 25.46 228 LEU G CA 1
ATOM 22316 C C . LEU G 1 184 ? 16.658 36.907 75.279 1.00 25.82 228 LEU G C 1
ATOM 22317 O O . LEU G 1 184 ? 17.450 36.093 74.767 1.00 26.32 228 LEU G O 1
ATOM 22333 N N . ALA G 1 185 ? 16.110 37.890 74.569 1.00 25.67 229 ALA G N 1
ATOM 22334 C CA . ALA G 1 185 ? 16.349 37.925 73.131 1.00 26.69 229 ALA G CA 1
ATOM 22335 C C . ALA G 1 185 ? 17.791 38.319 72.808 1.00 27.56 229 ALA G C 1
ATOM 22336 O O . ALA G 1 185 ? 18.257 38.103 71.691 1.00 28.57 229 ALA G O 1
ATOM 22343 N N . SER G 1 186 ? 18.440 39.029 73.707 1.00 26.68 230 SER G N 1
ATOM 22344 C CA . SER G 1 186 ? 19.773 39.539 73.456 1.00 26.79 230 SER G CA 1
ATOM 22345 C C . SER G 1 186 ? 20.842 38.653 74.063 1.00 28.87 230 SER G C 1
ATOM 22346 O O . SER G 1 186 ? 22.006 38.800 73.723 1.00 27.59 230 SER G O 1
ATOM 22354 N N . ASN G 1 187 ? 20.467 37.750 74.973 1.00 33.24 231 ASN G N 1
ATOM 22355 C CA . ASN G 1 187 ? 21.444 36.989 75.747 1.00 35.82 231 ASN G CA 1
ATOM 22356 C C . ASN G 1 187 ? 22.354 37.937 76.546 1.00 34.18 231 ASN G C 1
ATOM 22357 O O . ASN G 1 187 ? 23.581 37.759 76.618 1.00 34.60 231 ASN G O 1
ATOM 22368 N N . ARG G 1 188 ? 21.742 38.965 77.146 1.00 29.69 232 ARG G N 1
ATOM 22369 C CA . ARG G 1 188 ? 22.406 39.916 78.051 1.00 28.57 232 ARG G CA 1
ATOM 22370 C C . ARG G 1 188 ? 21.588 40.051 79.334 1.00 27.62 232 ARG G C 1
ATOM 22371 O O . ARG G 1 188 ? 20.391 40.374 79.271 1.00 26.31 232 ARG G O 1
ATOM 22392 N N . PHE G 1 189 ? 22.214 39.798 80.491 1.00 28.42 233 PHE G N 1
ATOM 22393 C CA . PHE G 1 189 ? 21.529 39.740 81.773 1.00 27.77 233 PHE G CA 1
ATOM 22394 C C . PHE G 1 189 ? 22.165 40.555 82.888 1.00 27.62 233 PHE G C 1
ATOM 22395 O O . PHE G 1 189 ? 21.820 40.370 84.073 1.00 26.73 233 PHE G O 1
ATOM 22412 N N . ASP G 1 190 ? 23.080 41.464 82.571 1.00 29.10 234 ASP G N 1
ATOM 22413 C CA . ASP G 1 190 ? 23.781 42.172 83.623 1.00 29.80 234 ASP G CA 1
ATOM 22414 C C . ASP G 1 190 ? 22.790 42.884 84.511 1.00 29.06 234 ASP G C 1
ATOM 22415 O O . ASP G 1 190 ? 21.967 43.670 84.015 1.00 29.13 234 ASP G O 1
ATOM 22424 N N . GLY G 1 191 ? 22.879 42.595 85.823 1.00 26.75 235 GLY G N 1
ATOM 22425 C CA . GLY G 1 191 ? 22.081 43.271 86.823 1.00 25.26 235 GLY G CA 1
ATOM 22426 C C . GLY G 1 191 ? 20.607 42.959 86.762 1.00 24.90 235 GLY G C 1
ATOM 22427 O O . GLY G 1 191 ? 19.817 43.796 87.184 1.00 24.61 235 GLY G O 1
ATOM 22431 N N . LEU G 1 192 ? 20.225 41.813 86.204 1.00 26.58 236 LEU G N 1
ATOM 22432 C CA . LEU G 1 192 ? 18.816 41.501 85.922 1.00 26.57 236 LEU G CA 1
ATOM 22433 C C . LEU G 1 192 ? 17.955 41.592 87.170 1.00 26.98 236 LEU G C 1
ATOM 22434 O O . LEU G 1 192 ? 16.832 42.125 87.127 1.00 26.02 236 LEU G O 1
ATOM 22450 N N . TRP G 1 193 ? 18.467 41.120 88.302 1.00 28.09 237 TRP G N 1
ATOM 22451 C CA . TRP G 1 193 ? 17.622 41.079 89.507 1.00 28.52 237 TRP G CA 1
ATOM 22452 C C . TRP G 1 193 ? 17.130 42.469 89.907 1.00 27.66 237 TRP G C 1
ATOM 22453 O O . TRP G 1 193 ? 16.035 42.605 90.507 1.00 26.80 237 TRP G O 1
ATOM 22474 N N . ILE G 1 194 ? 17.935 43.492 89.616 1.00 27.31 238 ILE G N 1
ATOM 22475 C CA . ILE G 1 194 ? 17.593 44.863 89.988 1.00 26.62 238 ILE G CA 1
ATOM 22476 C C . ILE G 1 194 ? 16.271 45.253 89.364 1.00 24.98 238 ILE G C 1
ATOM 22477 O O . ILE G 1 194 ? 15.480 45.985 89.986 1.00 25.64 238 ILE G O 1
ATOM 22493 N N . TYR G 1 195 ? 15.991 44.723 88.191 1.00 22.79 239 TYR G N 1
ATOM 22494 C CA . TYR G 1 195 ? 14.810 45.075 87.410 1.00 23.03 239 TYR G CA 1
ATOM 22495 C C . TYR G 1 195 ? 13.565 44.286 87.838 1.00 24.83 239 TYR G C 1
ATOM 22496 O O . TYR G 1 195 ? 12.480 44.486 87.277 1.00 24.05 239 TYR G O 1
ATOM 22514 N N . PHE G 1 196 ? 13.733 43.428 88.842 1.00 26.55 240 PHE G N 1
ATOM 22515 C CA . PHE G 1 196 ? 12.659 42.800 89.552 1.00 26.84 240 PHE G CA 1
ATOM 22516 C C . PHE G 1 196 ? 12.493 43.474 90.892 1.00 27.38 240 PHE G C 1
ATOM 22517 O O . PHE G 1 196 ? 11.351 43.859 91.253 1.00 28.38 240 PHE G O 1
ATOM 22534 N N . LEU G 1 197 ? 13.601 43.694 91.597 1.00 25.86 241 LEU G N 1
ATOM 22535 C CA . LEU G 1 197 ? 13.405 44.147 92.980 1.00 26.46 241 LEU G CA 1
ATOM 22536 C C . LEU G 1 197 ? 13.108 45.642 93.035 1.00 26.21 241 LEU G C 1
ATOM 22537 O O . LEU G 1 197 ? 12.273 46.087 93.825 1.00 26.46 241 LEU G O 1
ATOM 22553 N N . GLY G 1 198 ? 13.805 46.438 92.242 1.00 25.90 242 GLY G N 1
ATOM 22554 C CA . GLY G 1 198 ? 13.688 47.876 92.271 1.00 25.28 242 GLY G CA 1
ATOM 22555 C C . GLY G 1 198 ? 12.255 48.280 91.921 1.00 25.16 242 GLY G C 1
ATOM 22556 O O . GLY G 1 198 ? 11.627 49.043 92.643 1.00 25.55 242 GLY G O 1
ATOM 22560 N N . PRO G 1 199 ? 11.700 47.698 90.866 1.00 25.36 243 PRO G N 1
ATOM 22561 C CA . PRO G 1 199 ? 10.317 48.107 90.486 1.00 25.25 243 PRO G CA 1
ATOM 22562 C C . PRO G 1 199 ? 9.251 47.650 91.467 1.00 24.73 243 PRO G C 1
ATOM 22563 O O . PRO G 1 199 ? 8.275 48.369 91.710 1.00 24.94 243 PRO G O 1
ATOM 22574 N N . VAL G 1 200 ? 9.372 46.433 92.000 1.00 23.83 244 VAL G N 1
ATOM 22575 C CA . VAL G 1 200 ? 8.428 46.001 93.011 1.00 23.96 244 VAL G CA 1
ATOM 22576 C C . VAL G 1 200 ? 8.524 46.912 94.227 1.00 25.42 244 VAL G C 1
ATOM 22577 O O . VAL G 1 200 ? 7.524 47.496 94.668 1.00 25.37 244 VAL G O 1
ATOM 22590 N N . MET G 1 201 ? 9.756 47.152 94.717 1.00 27.52 245 MET G N 1
ATOM 22591 C CA . MET G 1 201 ? 9.912 48.163 95.748 1.00 29.59 245 MET G CA 1
ATOM 22592 C C . MET G 1 201 ? 9.283 49.508 95.295 1.00 29.18 245 MET G C 1
ATOM 22593 O O . MET G 1 201 ? 8.442 50.057 95.991 1.00 30.14 245 MET G O 1
ATOM 22607 N N . GLY G 1 202 ? 9.595 49.983 94.071 1.00 27.38 246 GLY G N 1
ATOM 22608 C CA . GLY G 1 202 ? 9.040 51.258 93.638 1.00 26.07 246 GLY G CA 1
ATOM 22609 C C . GLY G 1 202 ? 7.508 51.249 93.655 1.00 24.89 246 GLY G C 1
ATOM 22610 O O . GLY G 1 202 ? 6.866 52.141 94.258 1.00 24.51 246 GLY G O 1
ATOM 22614 N N . THR G 1 203 ? 6.900 50.199 93.085 1.00 22.54 247 THR G N 1
ATOM 22615 C CA . THR G 1 203 ? 5.454 50.314 92.937 1.00 22.20 247 THR G CA 1
ATOM 22616 C C . THR G 1 203 ? 4.760 50.204 94.281 1.00 23.85 247 THR G C 1
ATOM 22617 O O . THR G 1 203 ? 3.744 50.896 94.525 1.00 22.55 247 THR G O 1
ATOM 22628 N N . LEU G 1 204 ? 5.289 49.360 95.182 1.00 27.36 248 LEU G N 1
ATOM 22629 C CA . LEU G 1 204 ? 4.641 49.276 96.486 1.00 28.31 248 LEU G CA 1
ATOM 22630 C C . LEU G 1 204 ? 4.806 50.570 97.268 1.00 26.93 248 LEU G C 1
ATOM 22631 O O . LEU G 1 204 ? 3.839 51.067 97.847 1.00 27.53 248 LEU G O 1
ATOM 22647 N N . SER G 1 205 ? 5.976 51.184 97.235 1.00 25.89 249 SER G N 1
ATOM 22648 C CA . SER G 1 205 ? 6.144 52.362 98.091 1.00 26.83 249 SER G CA 1
ATOM 22649 C C . SER G 1 205 ? 5.405 53.559 97.505 1.00 26.37 249 SER G C 1
ATOM 22650 O O . SER G 1 205 ? 4.766 54.315 98.246 1.00 27.46 249 SER G O 1
ATOM 22658 N N . GLY G 1 206 ? 5.391 53.681 96.182 1.00 23.56 250 GLY G N 1
ATOM 22659 C CA . GLY G 1 206 ? 4.636 54.756 95.582 1.00 22.95 250 GLY G CA 1
ATOM 22660 C C . GLY G 1 206 ? 3.158 54.605 95.896 1.00 24.53 250 GLY G C 1
ATOM 22661 O O . GLY G 1 206 ? 2.477 55.569 96.299 1.00 24.53 250 GLY G O 1
ATOM 22665 N N . ALA G 1 207 ? 2.651 53.363 95.788 1.00 24.83 251 ALA G N 1
ATOM 22666 C CA . ALA G 1 207 ? 1.243 53.112 96.089 1.00 25.18 251 ALA G CA 1
ATOM 22667 C C . ALA G 1 207 ? 0.968 53.409 97.560 1.00 26.82 251 ALA G C 1
ATOM 22668 O O . ALA G 1 207 ? -0.045 54.070 97.904 1.00 25.53 251 ALA G O 1
ATOM 22675 N N . TRP G 1 208 ? 1.910 53.021 98.429 1.00 30.84 252 TRP G N 1
ATOM 22676 C CA . TRP G 1 208 ? 1.738 53.276 99.844 1.00 32.93 252 TRP G CA 1
ATOM 22677 C C . TRP G 1 208 ? 1.630 54.772 100.119 1.00 32.09 252 TRP G C 1
ATOM 22678 O O . TRP G 1 208 ? 0.732 55.228 100.849 1.00 32.55 252 TRP G O 1
ATOM 22699 N N . VAL G 1 209 ? 2.538 55.567 99.531 1.00 28.22 253 VAL G N 1
ATOM 22700 C CA . VAL G 1 209 ? 2.510 56.963 99.919 1.00 27.01 253 VAL G CA 1
ATOM 22701 C C . VAL G 1 209 ? 1.272 57.620 99.363 1.00 26.20 253 VAL G C 1
ATOM 22702 O O . VAL G 1 209 ? 0.661 58.462 100.038 1.00 26.50 253 VAL G O 1
ATOM 22715 N N . TYR G 1 210 ? 0.822 57.206 98.167 1.00 25.56 254 TYR G N 1
ATOM 22716 C CA . TYR G 1 210 ? -0.394 57.850 97.659 1.00 25.68 254 TYR G CA 1
ATOM 22717 C C . TYR G 1 210 ? -1.603 57.461 98.529 1.00 25.91 254 TYR G C 1
ATOM 22718 O O . TYR G 1 210 ? -2.476 58.298 98.805 1.00 25.26 254 TYR G O 1
ATOM 22736 N N . THR G 1 211 ? -1.614 56.222 99.028 1.00 27.49 255 THR G N 1
ATOM 22737 C CA . THR G 1 211 ? -2.723 55.774 99.864 1.00 28.52 255 THR G CA 1
ATOM 22738 C C . THR G 1 211 ? -2.706 56.488 101.195 1.00 30.03 255 THR G C 1
ATOM 22739 O O . THR G 1 211 ? -3.755 56.624 101.848 1.00 29.99 255 THR G O 1
ATOM 22750 N N . PHE G 1 212 ? -1.559 56.985 101.590 1.00 32.90 256 PHE G N 1
ATOM 22751 C CA . PHE G 1 212 ? -1.494 57.748 102.829 1.00 35.31 256 PHE G CA 1
ATOM 22752 C C . PHE G 1 212 ? -2.011 59.177 102.647 1.00 34.76 256 PHE G C 1
ATOM 22753 O O . PHE G 1 212 ? -2.681 59.715 103.533 1.00 36.32 256 PHE G O 1
ATOM 22770 N N . ILE G 1 213 ? -1.729 59.808 101.500 1.00 29.88 257 ILE G N 1
ATOM 22771 C CA . ILE G 1 213 ? -2.044 61.236 101.381 1.00 28.30 257 ILE G CA 1
ATOM 22772 C C . ILE G 1 213 ? -3.423 61.452 100.823 1.00 29.76 257 ILE G C 1
ATOM 22773 O O . ILE G 1 213 ? -3.933 62.579 100.891 1.00 27.62 257 ILE G O 1
ATOM 22789 N N . ARG G 1 214 ? -4.060 60.408 100.271 1.00 34.14 258 ARG G N 1
ATOM 22790 C CA . ARG G 1 214 ? -5.320 60.589 99.567 1.00 38.77 258 ARG G CA 1
ATOM 22791 C C . ARG G 1 214 ? -6.466 60.760 100.574 1.00 47.72 258 ARG G C 1
ATOM 22792 O O . ARG G 1 214 ? -6.384 60.333 101.725 1.00 49.43 258 ARG G O 1
ATOM 22813 N N . PHE G 1 215 ? -7.507 61.446 100.126 1.00 52.77 259 PHE G N 1
ATOM 22814 C CA . PHE G 1 215 ? -8.651 61.845 100.960 1.00 57.75 259 PHE G CA 1
ATOM 22815 C C . PHE G 1 215 ? -9.887 61.068 100.554 1.00 58.80 259 PHE G C 1
ATOM 22816 O O . PHE G 1 215 ? -10.460 61.361 99.507 1.00 59.25 259 PHE G O 1
ATOM 22833 N N . ALA H 1 2 ? -5.084 66.567 108.012 1.00 44.07 46 ALA H N 1
ATOM 22834 C CA . ALA H 1 2 ? -5.192 66.948 106.606 1.00 43.55 46 ALA H CA 1
ATOM 22835 C C . ALA H 1 2 ? -4.015 67.814 106.195 1.00 41.77 46 ALA H C 1
ATOM 22836 O O . ALA H 1 2 ? -3.592 67.788 105.041 1.00 41.35 46 ALA H O 1
ATOM 22842 N N . LEU H 1 3 ? -3.534 68.636 107.123 1.00 40.18 47 LEU H N 1
ATOM 22843 C CA . LEU H 1 3 ? -2.332 69.401 106.836 1.00 38.20 47 LEU H CA 1
ATOM 22844 C C . LEU H 1 3 ? -1.132 68.472 106.723 1.00 37.03 47 LEU H C 1
ATOM 22845 O O . LEU H 1 3 ? -0.262 68.693 105.895 1.00 36.40 47 LEU H O 1
ATOM 22861 N N . LEU H 1 4 ? -1.059 67.451 107.553 1.00 38.06 48 LEU H N 1
ATOM 22862 C CA . LEU H 1 4 ? 0.078 66.540 107.455 1.00 38.51 48 LEU H CA 1
ATOM 22863 C C . LEU H 1 4 ? 0.089 65.844 106.101 1.00 36.16 48 LEU H C 1
ATOM 22864 O O . LEU H 1 4 ? 1.147 65.676 105.494 1.00 36.74 48 LEU H O 1
ATOM 22880 N N . LYS H 1 5 ? -1.078 65.447 105.610 1.00 31.62 49 LYS H N 1
ATOM 22881 C CA . LYS H 1 5 ? -1.165 64.853 104.284 1.00 31.12 49 LYS H CA 1
ATOM 22882 C C . LYS H 1 5 ? -0.678 65.812 103.214 1.00 31.23 49 LYS H C 1
ATOM 22883 O O . LYS H 1 5 ? 0.051 65.408 102.305 1.00 29.78 49 LYS H O 1
ATOM 22902 N N . ARG H 1 6 ? -1.095 67.088 103.300 1.00 34.57 50 ARG H N 1
ATOM 22903 C CA . ARG H 1 6 ? -0.670 68.107 102.345 1.00 36.13 50 ARG H CA 1
ATOM 22904 C C . ARG H 1 6 ? 0.834 68.338 102.409 1.00 33.88 50 ARG H C 1
ATOM 22905 O O . ARG H 1 6 ? 1.500 68.472 101.369 1.00 32.89 50 ARG H O 1
ATOM 22926 N N . VAL H 1 7 ? 1.395 68.356 103.618 1.00 32.27 51 VAL H N 1
ATOM 22927 C CA . VAL H 1 7 ? 2.846 68.547 103.772 1.00 30.65 51 VAL H CA 1
ATOM 22928 C C . VAL H 1 7 ? 3.606 67.381 103.182 1.00 29.46 51 VAL H C 1
ATOM 22929 O O . VAL H 1 7 ? 4.634 67.564 102.526 1.00 29.22 51 VAL H O 1
ATOM 22942 N N . VAL H 1 8 ? 3.176 66.154 103.470 1.00 29.36 52 VAL H N 1
ATOM 22943 C CA . VAL H 1 8 ? 3.814 64.985 102.863 1.00 28.67 52 VAL H CA 1
ATOM 22944 C C . VAL H 1 8 ? 3.697 65.050 101.335 1.00 27.27 52 VAL H C 1
ATOM 22945 O O . VAL H 1 8 ? 4.666 64.755 100.609 1.00 27.68 52 VAL H O 1
ATOM 22958 N N . SER H 1 9 ? 2.519 65.412 100.827 1.00 24.97 53 SER H N 1
ATOM 22959 C CA A SER H 1 9 ? 2.335 65.606 99.382 0.50 24.58 53 SER H CA 1
ATOM 22960 C CA B SER H 1 9 ? 2.357 65.587 99.380 0.50 24.58 53 SER H CA 1
ATOM 22961 C C . SER H 1 9 ? 3.393 66.548 98.826 1.00 24.72 53 SER H C 1
ATOM 22962 O O . SER H 1 9 ? 4.055 66.245 97.825 1.00 24.36 53 SER H O 1
ATOM 22977 N N . GLU H 1 10 ? 3.602 67.694 99.512 1.00 25.08 54 GLU H N 1
ATOM 22978 C CA . GLU H 1 10 ? 4.525 68.685 98.995 1.00 25.19 54 GLU H CA 1
ATOM 22979 C C . GLU H 1 10 ? 5.979 68.214 99.116 1.00 25.16 54 GLU H C 1
ATOM 22980 O O . GLU H 1 10 ? 6.787 68.483 98.225 1.00 25.56 54 GLU H O 1
ATOM 22992 N N . VAL H 1 11 ? 6.327 67.514 100.201 1.00 23.97 55 VAL H N 1
ATOM 22993 C CA . VAL H 1 11 ? 7.682 66.976 100.314 1.00 23.82 55 VAL H CA 1
ATOM 22994 C C . VAL H 1 11 ? 7.937 66.007 99.184 1.00 23.15 55 VAL H C 1
ATOM 22995 O O . VAL H 1 11 ? 8.968 66.078 98.517 1.00 23.73 55 VAL H O 1
ATOM 23008 N N . VAL H 1 12 ? 7.015 65.070 98.963 1.00 23.74 56 VAL H N 1
ATOM 23009 C CA . VAL H 1 12 ? 7.205 64.051 97.943 1.00 23.90 56 VAL H CA 1
ATOM 23010 C C . VAL H 1 12 ? 7.250 64.682 96.562 1.00 23.64 56 VAL H C 1
ATOM 23011 O O . VAL H 1 12 ? 8.127 64.375 95.752 1.00 24.18 56 VAL H O 1
ATOM 23024 N N . ALA H 1 13 ? 6.344 65.599 96.284 1.00 22.49 57 ALA H N 1
ATOM 23025 C CA . ALA H 1 13 ? 6.265 66.183 94.943 1.00 22.43 57 ALA H CA 1
ATOM 23026 C C . ALA H 1 13 ? 7.470 67.062 94.633 1.00 22.03 57 ALA H C 1
ATOM 23027 O O . ALA H 1 13 ? 7.968 67.064 93.486 1.00 21.00 57 ALA H O 1
ATOM 23034 N N . THR H 1 14 ? 7.942 67.827 95.616 1.00 22.31 58 THR H N 1
ATOM 23035 C CA . THR H 1 14 ? 9.113 68.659 95.377 1.00 22.60 58 THR H CA 1
ATOM 23036 C C . THR H 1 14 ? 10.388 67.818 95.286 1.00 22.86 58 THR H C 1
ATOM 23037 O O . THR H 1 14 ? 11.300 68.126 94.500 1.00 23.09 58 THR H O 1
ATOM 23048 N N . PHE H 1 15 ? 10.480 66.760 96.094 1.00 22.89 59 PHE H N 1
ATOM 23049 C CA . PHE H 1 15 ? 11.569 65.793 95.972 1.00 22.37 59 PHE H CA 1
ATOM 23050 C C . PHE H 1 15 ? 11.634 65.236 94.551 1.00 21.23 59 PHE H C 1
ATOM 23051 O O . PHE H 1 15 ? 12.698 65.306 93.905 1.00 20.45 59 PHE H O 1
ATOM 23068 N N . LEU H 1 16 ? 10.517 64.706 94.060 1.00 20.43 60 LEU H N 1
ATOM 23069 C CA . LEU H 1 16 ? 10.493 64.161 92.712 1.00 20.56 60 LEU H CA 1
ATOM 23070 C C . LEU H 1 16 ? 10.760 65.231 91.638 1.00 20.17 60 LEU H C 1
ATOM 23071 O O . LEU H 1 16 ? 11.508 64.971 90.666 1.00 20.35 60 LEU H O 1
ATOM 23087 N N . LEU H 1 17 ? 10.237 66.448 91.813 1.00 20.05 61 LEU H N 1
ATOM 23088 C CA . LEU H 1 17 ? 10.530 67.525 90.889 1.00 21.06 61 LEU H CA 1
ATOM 23089 C C . LEU H 1 17 ? 12.032 67.749 90.786 1.00 20.96 61 LEU H C 1
ATOM 23090 O O . LEU H 1 17 ? 12.603 67.731 89.689 1.00 21.10 61 LEU H O 1
ATOM 23106 N N . VAL H 1 18 ? 12.688 67.911 91.926 1.00 21.22 62 VAL H N 1
ATOM 23107 C CA . VAL H 1 18 ? 14.130 68.194 91.873 1.00 21.42 62 VAL H CA 1
ATOM 23108 C C . VAL H 1 18 ? 14.926 66.961 91.462 1.00 20.50 62 VAL H C 1
ATOM 23109 O O . VAL H 1 18 ? 15.941 67.070 90.793 1.00 20.92 62 VAL H O 1
ATOM 23122 N N . PHE H 1 19 ? 14.548 65.776 91.919 1.00 21.23 63 PHE H N 1
ATOM 23123 C CA . PHE H 1 19 ? 15.283 64.581 91.525 1.00 21.83 63 PHE H CA 1
ATOM 23124 C C . PHE H 1 19 ? 15.350 64.499 90.011 1.00 21.69 63 PHE H C 1
ATOM 23125 O O . PHE H 1 19 ? 16.449 64.403 89.412 1.00 21.79 63 PHE H O 1
ATOM 23142 N N . MET H 1 20 ? 14.191 64.600 89.365 1.00 20.90 64 MET H N 1
ATOM 23143 C CA . MET H 1 20 ? 14.174 64.429 87.918 1.00 20.92 64 MET H CA 1
ATOM 23144 C C . MET H 1 20 ? 14.800 65.644 87.227 1.00 20.12 64 MET H C 1
ATOM 23145 O O . MET H 1 20 ? 15.571 65.481 86.308 1.00 19.81 64 MET H O 1
ATOM 23159 N N . THR H 1 21 ? 14.545 66.855 87.727 1.00 20.20 65 THR H N 1
ATOM 23160 C CA . THR H 1 21 ? 14.944 68.053 87.026 1.00 20.17 65 THR H CA 1
ATOM 23161 C C . THR H 1 21 ? 16.444 68.268 87.137 1.00 20.12 65 THR H C 1
ATOM 23162 O O . THR H 1 21 ? 17.118 68.457 86.130 1.00 20.10 65 THR H O 1
ATOM 23173 N N . ALA H 1 22 ? 16.940 68.275 88.377 1.00 20.94 66 ALA H N 1
ATOM 23174 C CA . ALA H 1 22 ? 18.359 68.408 88.652 1.00 21.49 66 ALA H CA 1
ATOM 23175 C C . ALA H 1 22 ? 19.133 67.172 88.209 1.00 21.74 66 ALA H C 1
ATOM 23176 O O . ALA H 1 22 ? 20.281 67.296 87.779 1.00 21.94 66 ALA H O 1
ATOM 23183 N N . GLY H 1 23 ? 18.547 65.973 88.283 1.00 20.84 67 GLY H N 1
ATOM 23184 C CA . GLY H 1 23 ? 19.284 64.784 87.887 1.00 20.79 67 GLY H CA 1
ATOM 23185 C C . GLY H 1 23 ? 19.538 64.774 86.396 1.00 21.33 67 GLY H C 1
ATOM 23186 O O . GLY H 1 23 ? 20.691 64.596 85.933 1.00 19.92 67 GLY H O 1
ATOM 23190 N N . ALA H 1 24 ? 18.480 65.049 85.614 1.00 21.94 68 ALA H N 1
ATOM 23191 C CA . ALA H 1 24 ? 18.697 65.101 84.162 1.00 21.52 68 ALA H CA 1
ATOM 23192 C C . ALA H 1 24 ? 19.587 66.274 83.793 1.00 20.51 68 ALA H C 1
ATOM 23193 O O . ALA H 1 24 ? 20.470 66.115 82.942 1.00 18.98 68 ALA H O 1
ATOM 23200 N N . ALA H 1 25 ? 19.393 67.452 84.403 1.00 20.89 69 ALA H N 1
ATOM 23201 C CA . ALA H 1 25 ? 20.261 68.586 84.068 1.00 21.56 69 ALA H CA 1
ATOM 23202 C C . ALA H 1 25 ? 21.729 68.271 84.416 1.00 21.85 69 ALA H C 1
ATOM 23203 O O . ALA H 1 25 ? 22.659 68.635 83.673 1.00 21.97 69 ALA H O 1
ATOM 23210 N N . GLY H 1 26 ? 21.958 67.632 85.561 1.00 21.13 70 GLY H N 1
ATOM 23211 C CA . GLY H 1 26 ? 23.322 67.375 85.987 1.00 20.86 70 GLY H CA 1
ATOM 23212 C C . GLY H 1 26 ? 24.038 66.370 85.099 1.00 20.90 70 GLY H C 1
ATOM 23213 O O . GLY H 1 26 ? 25.179 66.587 84.659 1.00 20.30 70 GLY H O 1
ATOM 23217 N N . ILE H 1 27 ? 23.396 65.230 84.842 1.00 21.27 71 ILE H N 1
ATOM 23218 C CA . ILE H 1 27 ? 23.998 64.279 83.912 1.00 21.54 71 ILE H CA 1
ATOM 23219 C C . ILE H 1 27 ? 24.195 64.898 82.531 1.00 21.30 71 ILE H C 1
ATOM 23220 O O . ILE H 1 27 ? 25.269 64.747 81.918 1.00 21.54 71 ILE H O 1
ATOM 23236 N N . SER H 1 28 ? 23.194 65.638 82.023 1.00 21.28 72 SER H N 1
ATOM 23237 C CA . SER H 1 28 ? 23.361 66.289 80.716 1.00 21.28 72 SER H CA 1
ATOM 23238 C C . SER H 1 28 ? 24.509 67.277 80.729 1.00 21.85 72 SER H C 1
ATOM 23239 O O . SER H 1 28 ? 25.277 67.364 79.757 1.00 21.38 72 SER H O 1
ATOM 23247 N N . GLY H 1 29 ? 24.628 68.069 81.805 1.00 22.86 73 GLY H N 1
ATOM 23248 C CA . GLY H 1 29 ? 25.681 69.061 81.872 1.00 24.49 73 GLY H CA 1
ATOM 23249 C C . GLY H 1 29 ? 27.064 68.410 81.909 1.00 25.81 73 GLY H C 1
ATOM 23250 O O . GLY H 1 29 ? 28.053 68.983 81.432 1.00 25.81 73 GLY H O 1
ATOM 23254 N N . SER H 1 30 ? 27.152 67.228 82.498 1.00 25.36 74 SER H N 1
ATOM 23255 C CA . SER H 1 30 ? 28.425 66.497 82.490 1.00 26.27 74 SER H CA 1
ATOM 23256 C C . SER H 1 30 ? 28.727 65.884 81.119 1.00 26.02 74 SER H C 1
ATOM 23257 O O . SER H 1 30 ? 29.894 65.816 80.702 1.00 25.28 74 SER H O 1
ATOM 23265 N N . ASP H 1 31 ? 27.714 65.378 80.415 1.00 27.50 75 ASP H N 1
ATOM 23266 C CA . ASP H 1 31 ? 27.962 64.652 79.162 1.00 27.34 75 ASP H CA 1
ATOM 23267 C C . ASP H 1 31 ? 26.690 64.643 78.319 1.00 25.65 75 ASP H C 1
ATOM 23268 O O . ASP H 1 31 ? 25.779 63.899 78.631 1.00 24.90 75 ASP H O 1
ATOM 23277 N N . LEU H 1 32 ? 26.672 65.406 77.218 1.00 24.36 76 LEU H N 1
ATOM 23278 C CA . LEU H 1 32 ? 25.477 65.532 76.400 1.00 24.05 76 LEU H CA 1
ATOM 23279 C C . LEU H 1 32 ? 25.092 64.210 75.775 1.00 24.41 76 LEU H C 1
ATOM 23280 O O . LEU H 1 32 ? 23.928 64.040 75.388 1.00 24.02 76 LEU H O 1
ATOM 23296 N N . SER H 1 33 ? 26.023 63.267 75.673 1.00 26.25 77 SER H N 1
ATOM 23297 C CA . SER H 1 33 ? 25.750 61.963 75.050 1.00 25.33 77 SER H CA 1
ATOM 23298 C C . SER H 1 33 ? 25.000 61.039 75.992 1.00 23.58 77 SER H C 1
ATOM 23299 O O . SER H 1 33 ? 24.390 60.082 75.534 1.00 23.31 77 SER H O 1
ATOM 23307 N N . ARG H 1 34 ? 24.984 61.350 77.295 1.00 21.08 78 ARG H N 1
ATOM 23308 C CA . ARG H 1 34 ? 24.215 60.570 78.241 1.00 20.12 78 ARG H CA 1
ATOM 23309 C C . ARG H 1 34 ? 22.771 61.039 78.287 1.00 20.26 78 ARG H C 1
ATOM 23310 O O . ARG H 1 34 ? 21.834 60.195 78.304 1.00 20.01 78 ARG H O 1
ATOM 23331 N N . ILE H 1 35 ? 22.575 62.366 78.300 1.00 20.07 79 ILE H N 1
ATOM 23332 C CA . ILE H 1 35 ? 21.250 62.980 78.233 1.00 20.07 79 ILE H CA 1
ATOM 23333 C C . ILE H 1 35 ? 21.370 64.272 77.436 1.00 19.72 79 ILE H C 1
ATOM 23334 O O . ILE H 1 35 ? 22.160 65.157 77.786 1.00 19.94 79 ILE H O 1
ATOM 23350 N N . SER H 1 36 ? 20.528 64.420 76.404 1.00 19.20 80 SER H N 1
ATOM 23351 C CA . SER H 1 36 ? 20.650 65.583 75.542 1.00 19.23 80 SER H CA 1
ATOM 23352 C C . SER H 1 36 ? 20.146 66.807 76.287 1.00 18.80 80 SER H C 1
ATOM 23353 O O . SER H 1 36 ? 19.341 66.717 77.242 1.00 18.21 80 SER H O 1
ATOM 23361 N N . GLN H 1 37 ? 20.588 67.980 75.825 1.00 18.96 81 GLN H N 1
ATOM 23362 C CA . GLN H 1 37 ? 20.108 69.219 76.423 1.00 18.96 81 GLN H CA 1
ATOM 23363 C C . GLN H 1 37 ? 18.582 69.276 76.306 1.00 18.17 81 GLN H C 1
ATOM 23364 O O . GLN H 1 37 ? 17.880 69.564 77.289 1.00 18.47 81 GLN H O 1
ATOM 23378 N N . LEU H 1 38 ? 18.062 68.998 75.111 1.00 18.29 82 LEU H N 1
ATOM 23379 C CA . LEU H 1 38 ? 16.605 69.082 74.929 1.00 20.06 82 LEU H CA 1
ATOM 23380 C C . LEU H 1 38 ? 15.897 68.074 75.823 1.00 19.51 82 LEU H C 1
ATOM 23381 O O . LEU H 1 38 ? 14.818 68.373 76.410 1.00 16.83 82 LEU H O 1
ATOM 23397 N N . GLY H 1 39 ? 16.471 66.853 75.904 1.00 20.30 83 GLY H N 1
ATOM 23398 C CA . GLY H 1 39 ? 15.983 65.812 76.795 1.00 20.89 83 GLY H CA 1
ATOM 23399 C C . GLY H 1 39 ? 15.839 66.251 78.240 1.00 21.36 83 GLY H C 1
ATOM 23400 O O . GLY H 1 39 ? 14.782 66.054 78.894 1.00 20.87 83 GLY H O 1
ATOM 23404 N N . GLN H 1 40 ? 16.870 66.907 78.774 1.00 21.15 84 GLN H N 1
ATOM 23405 C CA . GLN H 1 40 ? 16.753 67.310 80.186 1.00 21.29 84 GLN H CA 1
ATOM 23406 C C . GLN H 1 40 ? 15.718 68.405 80.356 1.00 20.75 84 GLN H C 1
ATOM 23407 O O . GLN H 1 40 ? 15.007 68.437 81.390 1.00 21.18 84 GLN H O 1
ATOM 23421 N N . SER H 1 41 ? 15.506 69.237 79.322 1.00 20.32 85 SER H N 1
ATOM 23422 C CA . SER H 1 41 ? 14.437 70.217 79.416 1.00 19.80 85 SER H CA 1
ATOM 23423 C C . SER H 1 41 ? 13.043 69.565 79.433 1.00 19.64 85 SER H C 1
ATOM 23424 O O . SER H 1 41 ? 12.132 70.041 80.135 1.00 19.31 85 SER H O 1
ATOM 23432 N N . ILE H 1 42 ? 12.841 68.558 78.579 1.00 18.56 86 ILE H N 1
ATOM 23433 C CA . ILE H 1 42 ? 11.555 67.889 78.514 1.00 18.68 86 ILE H CA 1
ATOM 23434 C C . ILE H 1 42 ? 11.277 67.183 79.817 1.00 18.98 86 ILE H C 1
ATOM 23435 O O . ILE H 1 42 ? 10.146 67.242 80.337 1.00 17.97 86 ILE H O 1
ATOM 23451 N N . ALA H 1 43 ? 12.297 66.578 80.412 1.00 19.77 87 ALA H N 1
ATOM 23452 C CA . ALA H 1 43 ? 12.119 65.958 81.731 1.00 21.33 87 ALA H CA 1
ATOM 23453 C C . ALA H 1 43 ? 11.672 66.952 82.765 1.00 21.81 87 ALA H C 1
ATOM 23454 O O . ALA H 1 43 ? 10.790 66.654 83.607 1.00 21.76 87 ALA H O 1
ATOM 23461 N N . GLY H 1 44 ? 12.301 68.130 82.751 1.00 20.94 88 GLY H N 1
ATOM 23462 C CA . GLY H 1 44 ? 11.879 69.202 83.645 1.00 20.65 88 GLY H CA 1
ATOM 23463 C C . GLY H 1 44 ? 10.392 69.546 83.521 1.00 20.16 88 GLY H C 1
ATOM 23464 O O . GLY H 1 44 ? 9.697 69.711 84.508 1.00 20.47 88 GLY H O 1
ATOM 23468 N N . GLY H 1 45 ? 9.893 69.666 82.306 1.00 18.70 89 GLY H N 1
ATOM 23469 C CA . GLY H 1 45 ? 8.504 69.993 82.140 1.00 18.09 89 GLY H CA 1
ATOM 23470 C C . GLY H 1 45 ? 7.591 68.825 82.522 1.00 19.01 89 GLY H C 1
ATOM 23471 O O . GLY H 1 45 ? 6.569 69.006 83.202 1.00 19.93 89 GLY H O 1
ATOM 23475 N N . LEU H 1 46 ? 7.973 67.592 82.102 1.00 19.70 90 LEU H N 1
ATOM 23476 C CA . LEU H 1 46 ? 7.100 66.451 82.299 1.00 19.44 90 LEU H CA 1
ATOM 23477 C C . LEU H 1 46 ? 6.998 66.074 83.757 1.00 18.99 90 LEU H C 1
ATOM 23478 O O . LEU H 1 46 ? 5.937 65.574 84.188 1.00 18.65 90 LEU H O 1
ATOM 23494 N N . ILE H 1 47 ? 8.043 66.306 84.558 1.00 19.15 91 ILE H N 1
ATOM 23495 C CA . ILE H 1 47 ? 7.842 65.942 85.970 1.00 20.01 91 ILE H CA 1
ATOM 23496 C C . ILE H 1 47 ? 6.817 66.890 86.607 1.00 20.22 91 ILE H C 1
ATOM 23497 O O . ILE H 1 47 ? 6.042 66.487 87.481 1.00 20.38 91 ILE H O 1
ATOM 23513 N N . VAL H 1 48 ? 6.737 68.139 86.146 1.00 19.80 92 VAL H N 1
ATOM 23514 C CA . VAL H 1 48 ? 5.725 69.021 86.690 1.00 19.89 92 VAL H CA 1
ATOM 23515 C C . VAL H 1 48 ? 4.336 68.550 86.247 1.00 19.66 92 VAL H C 1
ATOM 23516 O O . VAL H 1 48 ? 3.378 68.579 87.024 1.00 19.83 92 VAL H O 1
ATOM 23529 N N . VAL H 1 49 ? 4.202 68.126 84.975 1.00 18.88 93 VAL H N 1
ATOM 23530 C CA . VAL H 1 49 ? 2.928 67.517 84.525 1.00 19.38 93 VAL H CA 1
ATOM 23531 C C . VAL H 1 49 ? 2.519 66.380 85.454 1.00 19.56 93 VAL H C 1
ATOM 23532 O O . VAL H 1 49 ? 1.369 66.288 85.928 1.00 19.36 93 VAL H O 1
ATOM 23545 N N . VAL H 1 50 ? 3.455 65.465 85.690 1.00 20.05 94 VAL H N 1
ATOM 23546 C CA . VAL H 1 50 ? 3.154 64.272 86.474 1.00 20.69 94 VAL H CA 1
ATOM 23547 C C . VAL H 1 50 ? 2.726 64.642 87.871 1.00 20.33 94 VAL H C 1
ATOM 23548 O O . VAL H 1 50 ? 1.730 64.113 88.387 1.00 20.32 94 VAL H O 1
ATOM 23561 N N . MET H 1 51 ? 3.471 65.540 88.515 1.00 19.99 95 MET H N 1
ATOM 23562 C CA . MET H 1 51 ? 3.170 65.852 89.936 1.00 21.16 95 MET H CA 1
ATOM 23563 C C . MET H 1 51 ? 1.859 66.617 90.058 1.00 20.74 95 MET H C 1
ATOM 23564 O O . MET H 1 51 ? 1.100 66.401 91.030 1.00 20.78 95 MET H O 1
ATOM 23578 N N . ILE H 1 52 ? 1.521 67.454 89.062 1.00 19.60 96 ILE H N 1
ATOM 23579 C CA . ILE H 1 52 ? 0.220 68.116 89.167 1.00 19.42 96 ILE H CA 1
ATOM 23580 C C . ILE H 1 52 ? -0.899 67.116 89.034 1.00 19.58 96 ILE H C 1
ATOM 23581 O O . ILE H 1 52 ? -1.924 67.197 89.762 1.00 19.22 96 ILE H O 1
ATOM 23597 N N . TYR H 1 53 ? -0.783 66.158 88.091 1.00 20.75 97 TYR H N 1
ATOM 23598 C CA . TYR H 1 53 ? -1.866 65.146 88.030 1.00 20.32 97 TYR H CA 1
ATOM 23599 C C . TYR H 1 53 ? -1.835 64.198 89.220 1.00 21.14 97 TYR H C 1
ATOM 23600 O O . TYR H 1 53 ? -2.886 63.653 89.599 1.00 20.92 97 TYR H O 1
ATOM 23618 N N . ALA H 1 54 ? -0.698 64.010 89.867 1.00 21.64 98 ALA H N 1
ATOM 23619 C CA . ALA H 1 54 ? -0.651 63.136 91.061 1.00 22.37 98 ALA H CA 1
ATOM 23620 C C . ALA H 1 54 ? -1.180 63.828 92.320 1.00 22.88 98 ALA H C 1
ATOM 23621 O O . ALA H 1 54 ? -1.964 63.220 93.072 1.00 23.62 98 ALA H O 1
ATOM 23628 N N . VAL H 1 55 ? -0.874 65.101 92.542 1.00 21.46 99 VAL H N 1
ATOM 23629 C CA . VAL H 1 55 ? -1.251 65.682 93.821 1.00 23.17 99 VAL H CA 1
ATOM 23630 C C . VAL H 1 55 ? -1.919 67.080 93.747 1.00 23.37 99 VAL H C 1
ATOM 23631 O O . VAL H 1 55 ? -2.063 67.752 94.771 1.00 23.18 99 VAL H O 1
ATOM 23644 N N . GLY H 1 56 ? -2.254 67.574 92.544 1.00 23.37 100 GLY H N 1
ATOM 23645 C CA . GLY H 1 56 ? -2.881 68.889 92.484 1.00 23.69 100 GLY H CA 1
ATOM 23646 C C . GLY H 1 56 ? -4.177 68.930 93.279 1.00 24.14 100 GLY H C 1
ATOM 23647 O O . GLY H 1 56 ? -4.513 69.967 93.883 1.00 24.96 100 GLY H O 1
ATOM 23651 N N . HIS H 1 57 ? -4.901 67.819 93.322 1.00 24.46 101 HIS H N 1
ATOM 23652 C CA . HIS H 1 57 ? -6.194 67.653 94.052 1.00 24.67 101 HIS H CA 1
ATOM 23653 C C . HIS H 1 57 ? -5.972 67.345 95.533 1.00 25.54 101 HIS H C 1
ATOM 23654 O O . HIS H 1 57 ? -6.944 67.214 96.300 1.00 25.14 101 HIS H O 1
ATOM 23668 N N . ILE H 1 58 ? -4.722 67.253 95.963 1.00 28.96 102 ILE H N 1
ATOM 23669 C CA A ILE H 1 58 ? -4.379 66.904 97.339 0.50 30.20 102 ILE H CA 1
ATOM 23670 C CA B ILE H 1 58 ? -4.415 66.917 97.348 0.50 30.21 102 ILE H CA 1
ATOM 23671 C C . ILE H 1 58 ? -3.861 68.139 98.061 1.00 29.73 102 ILE H C 1
ATOM 23672 O O . ILE H 1 58 ? -4.494 68.649 98.990 1.00 31.09 102 ILE H O 1
ATOM 23703 N N . SER H 1 59 ? -2.685 68.606 97.646 1.00 26.99 103 SER H N 1
ATOM 23704 C CA . SER H 1 59 ? -2.001 69.768 98.199 1.00 25.70 103 SER H CA 1
ATOM 23705 C C . SER H 1 59 ? -2.044 70.991 97.272 1.00 25.10 103 SER H C 1
ATOM 23706 O O . SER H 1 59 ? -1.742 72.086 97.723 1.00 25.21 103 SER H O 1
ATOM 23714 N N . GLY H 1 60 ? -2.387 70.813 96.002 1.00 24.80 104 GLY H N 1
ATOM 23715 C CA . GLY H 1 60 ? -2.321 71.877 95.044 1.00 25.32 104 GLY H CA 1
ATOM 23716 C C . GLY H 1 60 ? -1.052 71.875 94.223 1.00 25.72 104 GLY H C 1
ATOM 23717 O O . GLY H 1 60 ? -0.971 72.656 93.296 1.00 26.00 104 GLY H O 1
ATOM 23721 N N . ALA H 1 61 ? -0.097 70.980 94.535 1.00 24.49 105 ALA H N 1
ATOM 23722 C CA . ALA H 1 61 ? 1.126 70.777 93.748 1.00 24.42 105 ALA H CA 1
ATOM 23723 C C . ALA H 1 61 ? 1.851 72.086 93.515 1.00 23.91 105 ALA H C 1
ATOM 23724 O O . ALA H 1 61 ? 2.191 72.426 92.383 1.00 23.94 105 ALA H O 1
ATOM 23731 N N . HIS H 1 62 ? 2.114 72.841 94.603 1.00 23.43 106 HIS H N 1
ATOM 23732 C CA . HIS H 1 62 ? 2.898 74.054 94.452 1.00 23.93 106 HIS H CA 1
ATOM 23733 C C . HIS H 1 62 ? 4.349 73.719 94.094 1.00 23.09 106 HIS H C 1
ATOM 23734 O O . HIS H 1 62 ? 4.893 74.250 93.113 1.00 23.12 106 HIS H O 1
ATOM 23748 N N . MET H 1 63 ? 4.990 72.883 94.901 1.00 22.91 107 MET H N 1
ATOM 23749 C CA . MET H 1 63 ? 6.364 72.399 94.692 1.00 23.99 107 MET H CA 1
ATOM 23750 C C . MET H 1 63 ? 7.368 73.511 94.564 1.00 23.75 107 MET H C 1
ATOM 23751 O O . MET H 1 63 ? 8.459 73.291 94.045 1.00 23.99 107 MET H O 1
ATOM 23765 N N . ASN H 1 64 ? 7.025 74.703 95.031 1.00 22.38 108 ASN H N 1
ATOM 23766 C CA . ASN H 1 64 ? 7.769 75.930 94.728 1.00 22.29 108 ASN H CA 1
ATOM 23767 C C . ASN H 1 64 ? 7.384 77.041 95.704 1.00 22.91 108 ASN H C 1
ATOM 23768 O O . ASN H 1 64 ? 6.245 77.501 95.695 1.00 22.14 108 ASN H O 1
ATOM 23779 N N . PRO H 1 65 ? 8.285 77.488 96.553 1.00 25.17 109 PRO H N 1
ATOM 23780 C CA . PRO H 1 65 ? 7.874 78.438 97.601 1.00 25.83 109 PRO H CA 1
ATOM 23781 C C . PRO H 1 65 ? 7.307 79.775 97.075 1.00 25.05 109 PRO H C 1
ATOM 23782 O O . PRO H 1 65 ? 6.543 80.454 97.785 1.00 25.29 109 PRO H O 1
ATOM 23793 N N . ALA H 1 66 ? 7.738 80.201 95.879 1.00 22.68 110 ALA H N 1
ATOM 23794 C CA . ALA H 1 66 ? 7.302 81.451 95.300 1.00 21.97 110 ALA H CA 1
ATOM 23795 C C . ALA H 1 66 ? 5.908 81.346 94.748 1.00 21.93 110 ALA H C 1
ATOM 23796 O O . ALA H 1 66 ? 5.165 82.355 94.689 1.00 22.71 110 ALA H O 1
ATOM 23803 N N . VAL H 1 67 ? 5.503 80.132 94.406 1.00 22.70 111 VAL H N 1
ATOM 23804 C CA . VAL H 1 67 ? 4.144 79.876 93.950 1.00 22.64 111 VAL H CA 1
ATOM 23805 C C . VAL H 1 67 ? 3.200 79.916 95.129 1.00 23.82 111 VAL H C 1
ATOM 23806 O O . VAL H 1 67 ? 2.175 80.604 95.095 1.00 22.95 111 VAL H O 1
ATOM 23819 N N . THR H 1 68 ? 3.580 79.224 96.216 1.00 25.40 112 THR H N 1
ATOM 23820 C CA . THR H 1 68 ? 2.846 79.320 97.487 1.00 26.21 112 THR H CA 1
ATOM 23821 C C . THR H 1 68 ? 2.664 80.773 97.961 1.00 25.93 112 THR H C 1
ATOM 23822 O O . THR H 1 68 ? 1.538 81.193 98.280 1.00 25.97 112 THR H O 1
ATOM 23833 N N . LEU H 1 69 ? 3.751 81.533 98.021 1.00 26.15 113 LEU H N 1
ATOM 23834 C CA . LEU H 1 69 ? 3.705 82.950 98.355 1.00 27.28 113 LEU H CA 1
ATOM 23835 C C . LEU H 1 69 ? 2.701 83.714 97.524 1.00 27.35 113 LEU H C 1
ATOM 23836 O O . LEU H 1 69 ? 1.858 84.451 98.063 1.00 27.74 113 LEU H O 1
ATOM 23852 N N . ALA H 1 70 ? 2.745 83.553 96.187 1.00 27.10 114 ALA H N 1
ATOM 23853 C CA . ALA H 1 70 ? 1.799 84.274 95.349 1.00 26.29 114 ALA H CA 1
ATOM 23854 C C . ALA H 1 70 ? 0.357 83.831 95.614 1.00 26.63 114 ALA H C 1
ATOM 23855 O O . ALA H 1 70 ? -0.577 84.652 95.620 1.00 26.08 114 ALA H O 1
ATOM 23862 N N . PHE H 1 71 ? 0.137 82.535 95.831 1.00 27.23 115 PHE H N 1
ATOM 23863 C CA . PHE H 1 71 ? -1.227 82.078 96.091 1.00 27.23 115 PHE H CA 1
ATOM 23864 C C . PHE H 1 71 ? -1.759 82.719 97.379 1.00 28.58 115 PHE H C 1
ATOM 23865 O O . PHE H 1 71 ? -2.946 83.104 97.462 1.00 28.92 115 PHE H O 1
ATOM 23882 N N . ALA H 1 72 ? -0.920 82.802 98.405 1.00 30.44 116 ALA H N 1
ATOM 23883 C CA . ALA H 1 72 ? -1.381 83.360 99.688 1.00 31.70 116 ALA H CA 1
ATOM 23884 C C . ALA H 1 72 ? -1.611 84.866 99.572 1.00 32.80 116 ALA H C 1
ATOM 23885 O O . ALA H 1 72 ? -2.622 85.373 100.051 1.00 32.91 116 ALA H O 1
ATOM 23892 N N . VAL H 1 73 ? -0.686 85.588 98.937 1.00 33.35 117 VAL H N 1
ATOM 23893 C CA . VAL H 1 73 ? -0.844 87.042 98.796 1.00 33.35 117 VAL H CA 1
ATOM 23894 C C . VAL H 1 73 ? -2.178 87.376 98.132 1.00 32.28 117 VAL H C 1
ATOM 23895 O O . VAL H 1 73 ? -2.839 88.343 98.501 1.00 32.67 117 VAL H O 1
ATOM 23908 N N . PHE H 1 74 ? -2.566 86.624 97.102 1.00 29.14 118 PHE H N 1
ATOM 23909 C CA . PHE H 1 74 ? -3.793 86.939 96.374 1.00 28.88 118 PHE H CA 1
ATOM 23910 C C . PHE H 1 74 ? -4.981 86.140 96.881 1.00 30.29 118 PHE H C 1
ATOM 23911 O O . PHE H 1 74 ? -5.981 86.006 96.173 1.00 30.41 118 PHE H O 1
ATOM 23928 N N . ARG H 1 75 ? -4.890 85.655 98.113 1.00 33.03 119 ARG H N 1
ATOM 23929 C CA . ARG H 1 75 ? -6.036 85.158 98.882 1.00 35.47 119 ARG H CA 1
ATOM 23930 C C . ARG H 1 75 ? -6.582 83.834 98.353 1.00 33.96 119 ARG H C 1
ATOM 23931 O O . ARG H 1 75 ? -7.766 83.526 98.525 1.00 33.91 119 ARG H O 1
ATOM 23952 N N . HIS H 1 76 ? -5.728 83.020 97.731 1.00 32.12 120 HIS H N 1
ATOM 23953 C CA . HIS H 1 76 ? -6.149 81.721 97.244 1.00 31.23 120 HIS H CA 1
ATOM 23954 C C . HIS H 1 76 ? -5.631 80.568 98.099 1.00 30.85 120 HIS H C 1
ATOM 23955 O O . HIS H 1 76 ? -5.904 79.404 97.760 1.00 30.72 120 HIS H O 1
ATOM 23969 N N . PHE H 1 77 ? -4.893 80.852 99.165 1.00 29.75 121 PHE H N 1
ATOM 23970 C CA . PHE H 1 77 ? -4.244 79.859 100.001 1.00 29.07 121 PHE H CA 1
ATOM 23971 C C . PHE H 1 77 ? -4.060 80.415 101.411 1.00 30.64 121 PHE H C 1
ATOM 23972 O O . PHE H 1 77 ? -3.708 81.589 101.566 1.00 29.55 121 PHE H O 1
ATOM 23989 N N . PRO H 1 78 ? -4.281 79.616 102.448 1.00 36.31 122 PRO H N 1
ATOM 23990 C CA . PRO H 1 78 ? -4.193 80.152 103.830 1.00 38.07 122 PRO H CA 1
ATOM 23991 C C . PRO H 1 78 ? -2.783 80.512 104.254 1.00 37.18 122 PRO H C 1
ATOM 23992 O O . PRO H 1 78 ? -1.868 79.692 104.167 1.00 37.51 122 PRO H O 1
ATOM 24003 N N . TRP H 1 79 ? -2.625 81.723 104.805 1.00 34.23 123 TRP H N 1
ATOM 24004 C CA . TRP H 1 79 ? -1.311 82.147 105.265 1.00 34.10 123 TRP H CA 1
ATOM 24005 C C . TRP H 1 79 ? -0.740 81.189 106.286 1.00 35.60 123 TRP H C 1
ATOM 24006 O O . TRP H 1 79 ? 0.469 80.934 106.303 1.00 35.53 123 TRP H O 1
ATOM 24027 N N . ILE H 1 80 ? -1.597 80.621 107.130 1.00 38.17 124 ILE H N 1
ATOM 24028 C CA . ILE H 1 80 ? -1.119 79.766 108.216 1.00 40.32 124 ILE H CA 1
ATOM 24029 C C . ILE H 1 80 ? -0.358 78.555 107.685 1.00 39.16 124 ILE H C 1
ATOM 24030 O O . ILE H 1 80 ? 0.574 78.069 108.329 1.00 39.94 124 ILE H O 1
ATOM 24046 N N . GLN H 1 81 ? -0.705 78.068 106.501 1.00 36.21 125 GLN H N 1
ATOM 24047 C CA . GLN H 1 81 ? -0.065 76.874 105.992 1.00 34.81 125 GLN H CA 1
ATOM 24048 C C . GLN H 1 81 ? 1.217 77.175 105.230 1.00 32.99 125 GLN H C 1
ATOM 24049 O O . GLN H 1 81 ? 1.954 76.228 104.967 1.00 32.30 125 GLN H O 1
ATOM 24063 N N . VAL H 1 82 ? 1.482 78.460 104.900 1.00 31.92 126 VAL H N 1
ATOM 24064 C CA . VAL H 1 82 ? 2.635 78.817 104.044 1.00 30.34 126 VAL H CA 1
ATOM 24065 C C . VAL H 1 82 ? 3.960 78.338 104.617 1.00 30.95 126 VAL H C 1
ATOM 24066 O O . VAL H 1 82 ? 4.728 77.684 103.886 1.00 30.83 126 VAL H O 1
ATOM 24079 N N . PRO H 1 83 ? 4.318 78.650 105.862 1.00 31.59 127 PRO H N 1
ATOM 24080 C CA . PRO H 1 83 ? 5.550 78.076 106.428 1.00 32.19 127 PRO H CA 1
ATOM 24081 C C . PRO H 1 83 ? 5.622 76.564 106.297 1.00 32.57 127 PRO H C 1
ATOM 24082 O O . PRO H 1 83 ? 6.711 76.016 105.967 1.00 32.73 127 PRO H O 1
ATOM 24093 N N . PHE H 1 84 ? 4.500 75.877 106.497 1.00 33.68 128 PHE H N 1
ATOM 24094 C CA . PHE H 1 84 ? 4.492 74.429 106.392 1.00 34.89 128 PHE H CA 1
ATOM 24095 C C . PHE H 1 84 ? 4.846 73.979 104.989 1.00 33.15 128 PHE H C 1
ATOM 24096 O O . PHE H 1 84 ? 5.713 73.118 104.802 1.00 33.88 128 PHE H O 1
ATOM 24113 N N . TYR H 1 85 ? 4.194 74.566 103.984 1.00 30.30 129 TYR H N 1
ATOM 24114 C CA . TYR H 1 85 ? 4.531 74.230 102.596 1.00 28.00 129 TYR H CA 1
ATOM 24115 C C . TYR H 1 85 ? 5.993 74.557 102.315 1.00 27.18 129 TYR H C 1
ATOM 24116 O O . TYR H 1 85 ? 6.697 73.749 101.708 1.00 26.38 129 TYR H O 1
ATOM 24134 N N . TRP H 1 86 ? 6.482 75.707 102.810 1.00 28.08 130 TRP H N 1
ATOM 24135 C CA . TRP H 1 86 ? 7.871 76.091 102.555 1.00 28.18 130 TRP H CA 1
ATOM 24136 C C . TRP H 1 86 ? 8.820 75.069 103.142 1.00 29.01 130 TRP H C 1
ATOM 24137 O O . TRP H 1 86 ? 9.783 74.658 102.487 1.00 28.39 130 TRP H O 1
ATOM 24158 N N . ALA H 1 87 ? 8.512 74.599 104.361 1.00 30.49 131 ALA H N 1
ATOM 24159 C CA . ALA H 1 87 ? 9.404 73.638 104.977 1.00 30.82 131 ALA H CA 1
ATOM 24160 C C . ALA H 1 87 ? 9.415 72.386 104.119 1.00 30.61 131 ALA H C 1
ATOM 24161 O O . ALA H 1 87 ? 10.485 71.865 103.732 1.00 31.61 131 ALA H O 1
ATOM 24168 N N . ALA H 1 88 ? 8.211 71.953 103.728 1.00 29.40 132 ALA H N 1
ATOM 24169 C CA . ALA H 1 88 ? 8.092 70.777 102.889 1.00 29.02 132 ALA H CA 1
ATOM 24170 C C . ALA H 1 88 ? 8.899 70.933 101.619 1.00 27.88 132 ALA H C 1
ATOM 24171 O O . ALA H 1 88 ? 9.658 70.047 101.250 1.00 29.44 132 ALA H O 1
ATOM 24178 N N . GLN H 1 89 ? 8.764 72.083 100.949 1.00 25.29 133 GLN H N 1
ATOM 24179 C CA . GLN H 1 89 ? 9.388 72.196 99.635 1.00 24.10 133 GLN H CA 1
ATOM 24180 C C . GLN H 1 89 ? 10.897 72.198 99.788 1.00 24.15 133 GLN H C 1
ATOM 24181 O O . GLN H 1 89 ? 11.592 71.445 99.106 1.00 23.31 133 GLN H O 1
ATOM 24195 N N . PHE H 1 90 ? 11.409 72.955 100.760 1.00 26.39 134 PHE H N 1
ATOM 24196 C CA . PHE H 1 90 ? 12.844 73.031 100.873 1.00 27.10 134 PHE H CA 1
ATOM 24197 C C . PHE H 1 90 ? 13.384 71.669 101.295 1.00 27.10 134 PHE H C 1
ATOM 24198 O O . PHE H 1 90 ? 14.426 71.217 100.781 1.00 27.74 134 PHE H O 1
ATOM 24215 N N . THR H 1 91 ? 12.638 70.961 102.123 1.00 28.11 135 THR H N 1
ATOM 24216 C CA . THR H 1 91 ? 13.140 69.677 102.600 1.00 29.66 135 THR H CA 1
ATOM 24217 C C . THR H 1 91 ? 13.214 68.692 101.451 1.00 27.59 135 THR H C 1
ATOM 24218 O O . THR H 1 91 ? 14.268 68.047 101.199 1.00 28.27 135 THR H O 1
ATOM 24229 N N . GLY H 1 92 ? 12.141 68.644 100.675 1.00 23.34 136 GLY H N 1
ATOM 24230 C CA . GLY H 1 92 ? 12.092 67.712 99.580 1.00 22.21 136 GLY H CA 1
ATOM 24231 C C . GLY H 1 92 ? 13.196 67.982 98.600 1.00 23.12 136 GLY H C 1
ATOM 24232 O O . GLY H 1 92 ? 13.849 67.045 98.112 1.00 22.80 136 GLY H O 1
ATOM 24236 N N . ALA H 1 93 ? 13.460 69.272 98.352 1.00 25.90 137 ALA H N 1
ATOM 24237 C CA . ALA H 1 93 ? 14.417 69.655 97.315 1.00 26.99 137 ALA H CA 1
ATOM 24238 C C . ALA H 1 93 ? 15.843 69.338 97.763 1.00 27.41 137 ALA H C 1
ATOM 24239 O O . ALA H 1 93 ? 16.650 68.777 97.007 1.00 27.80 137 ALA H O 1
ATOM 24246 N N . ILE H 1 94 ? 16.142 69.608 99.028 1.00 27.17 138 ILE H N 1
ATOM 24247 C CA . ILE H 1 94 ? 17.518 69.386 99.465 1.00 27.72 138 ILE H CA 1
ATOM 24248 C C . ILE H 1 94 ? 17.773 67.891 99.602 1.00 26.17 138 ILE H C 1
ATOM 24249 O O . ILE H 1 94 ? 18.840 67.368 99.183 1.00 25.81 138 ILE H O 1
ATOM 24265 N N . ALA H 1 95 ? 16.771 67.162 100.135 1.00 23.28 139 ALA H N 1
ATOM 24266 C CA . ALA H 1 95 ? 16.873 65.722 100.201 1.00 23.16 139 ALA H CA 1
ATOM 24267 C C . ALA H 1 95 ? 17.147 65.160 98.810 1.00 23.69 139 ALA H C 1
ATOM 24268 O O . ALA H 1 95 ? 18.073 64.324 98.605 1.00 23.08 139 ALA H O 1
ATOM 24275 N N . ALA H 1 96 ? 16.383 65.639 97.823 1.00 25.13 140 ALA H N 1
ATOM 24276 C CA . ALA H 1 96 ? 16.559 65.091 96.487 1.00 25.26 140 ALA H CA 1
ATOM 24277 C C . ALA H 1 96 ? 17.976 65.357 96.024 1.00 24.81 140 ALA H C 1
ATOM 24278 O O . ALA H 1 96 ? 18.597 64.526 95.372 1.00 24.96 140 ALA H O 1
ATOM 24285 N N . SER H 1 97 ? 18.494 66.514 96.380 1.00 24.13 141 SER H N 1
ATOM 24286 C CA . SER H 1 97 ? 19.776 66.931 95.843 1.00 23.82 141 SER H CA 1
ATOM 24287 C C . SER H 1 97 ? 20.885 66.033 96.393 1.00 23.86 141 SER H C 1
ATOM 24288 O O . SER H 1 97 ? 21.799 65.623 95.668 1.00 22.89 141 SER H O 1
ATOM 24296 N N . PHE H 1 98 ? 20.745 65.637 97.646 1.00 26.28 142 PHE H N 1
ATOM 24297 C CA . PHE H 1 98 ? 21.822 64.842 98.235 1.00 27.55 142 PHE H CA 1
ATOM 24298 C C . PHE H 1 98 ? 21.664 63.390 97.825 1.00 27.87 142 PHE H C 1
ATOM 24299 O O . PHE H 1 98 ? 22.692 62.701 97.590 1.00 29.13 142 PHE H O 1
ATOM 24316 N N . VAL H 1 99 ? 20.432 62.958 97.541 1.00 25.68 143 VAL H N 1
ATOM 24317 C CA . VAL H 1 99 ? 20.281 61.630 96.955 1.00 25.88 143 VAL H CA 1
ATOM 24318 C C . VAL H 1 99 ? 20.949 61.586 95.603 1.00 25.29 143 VAL H C 1
ATOM 24319 O O . VAL H 1 99 ? 21.745 60.663 95.317 1.00 25.50 143 VAL H O 1
ATOM 24332 N N . LEU H 1 100 ? 20.762 62.657 94.801 1.00 23.89 144 LEU H N 1
ATOM 24333 C CA . LEU H 1 100 ? 21.376 62.691 93.484 1.00 23.44 144 LEU H CA 1
ATOM 24334 C C . LEU H 1 100 ? 22.879 62.726 93.591 1.00 24.92 144 LEU H C 1
ATOM 24335 O O . LEU H 1 100 ? 23.582 62.113 92.775 1.00 25.49 144 LEU H O 1
ATOM 24351 N N . LYS H 1 101 ? 23.394 63.488 94.570 1.00 25.55 145 LYS H N 1
ATOM 24352 C CA . LYS H 1 101 ? 24.852 63.537 94.744 1.00 25.53 145 LYS H CA 1
ATOM 24353 C C . LYS H 1 101 ? 25.395 62.117 94.941 1.00 25.17 145 LYS H C 1
ATOM 24354 O O . LYS H 1 101 ? 26.498 61.775 94.471 1.00 24.20 145 LYS H O 1
ATOM 24373 N N . ALA H 1 102 ? 24.645 61.282 95.640 1.00 25.26 146 ALA H N 1
ATOM 24374 C CA . ALA H 1 102 ? 25.078 59.895 95.814 1.00 26.36 146 ALA H CA 1
ATOM 24375 C C . ALA H 1 102 ? 24.974 59.103 94.512 1.00 27.73 146 ALA H C 1
ATOM 24376 O O . ALA H 1 102 ? 25.874 58.327 94.180 1.00 27.89 146 ALA H O 1
ATOM 24383 N N . VAL H 1 103 ? 23.865 59.233 93.769 1.00 28.74 147 VAL H N 1
ATOM 24384 C CA . VAL H 1 103 ? 23.622 58.274 92.683 1.00 28.56 147 VAL H CA 1
ATOM 24385 C C . VAL H 1 103 ? 24.035 58.728 91.298 1.00 27.95 147 VAL H C 1
ATOM 24386 O O . VAL H 1 103 ? 24.004 57.893 90.379 1.00 28.71 147 VAL H O 1
ATOM 24399 N N . ILE H 1 104 ? 24.448 59.991 91.099 1.00 26.02 148 ILE H N 1
ATOM 24400 C CA . ILE H 1 104 ? 25.054 60.375 89.830 1.00 25.70 148 ILE H CA 1
ATOM 24401 C C . ILE H 1 104 ? 26.541 60.630 89.951 1.00 25.87 148 ILE H C 1
ATOM 24402 O O . ILE H 1 104 ? 27.190 61.026 88.976 1.00 25.59 148 ILE H O 1
ATOM 24418 N N . HIS H 1 105 ? 27.102 60.383 91.115 1.00 25.93 149 HIS H N 1
ATOM 24419 C CA . HIS H 1 105 ? 28.557 60.358 91.266 1.00 26.82 149 HIS H CA 1
ATOM 24420 C C . HIS H 1 105 ? 29.208 59.544 90.148 1.00 25.83 149 HIS H C 1
ATOM 24421 O O . HIS H 1 105 ? 28.730 58.454 89.795 1.00 24.55 149 HIS H O 1
ATOM 24435 N N . PRO H 1 106 ? 30.363 59.997 89.605 1.00 27.00 150 PRO H N 1
ATOM 24436 C CA . PRO H 1 106 ? 31.243 61.102 89.941 1.00 27.19 150 PRO H CA 1
ATOM 24437 C C . PRO H 1 106 ? 30.829 62.462 89.383 1.00 27.79 150 PRO H C 1
ATOM 24438 O O . PRO H 1 106 ? 31.580 63.419 89.448 1.00 27.76 150 PRO H O 1
ATOM 24449 N N . VAL H 1 107 ? 29.646 62.572 88.803 1.00 27.87 151 VAL H N 1
ATOM 24450 C CA . VAL H 1 107 ? 29.182 63.906 88.444 1.00 28.17 151 VAL H CA 1
ATOM 24451 C C . VAL H 1 107 ? 29.004 64.681 89.735 1.00 27.55 151 VAL H C 1
ATOM 24452 O O . VAL H 1 107 ? 28.322 64.217 90.639 1.00 26.52 151 VAL H O 1
ATOM 24465 N N . ASP H 1 108 ? 29.618 65.844 89.833 1.00 30.07 152 ASP H N 1
ATOM 24466 C CA . ASP H 1 108 ? 29.575 66.604 91.086 1.00 32.44 152 ASP H CA 1
ATOM 24467 C C . ASP H 1 108 ? 28.911 67.991 91.003 1.00 30.38 152 ASP H C 1
ATOM 24468 O O . ASP H 1 108 ? 28.700 68.623 92.051 1.00 30.45 152 ASP H O 1
ATOM 24477 N N . VAL H 1 109 ? 28.533 68.451 89.817 1.00 27.05 153 VAL H N 1
ATOM 24478 C CA . VAL H 1 109 ? 27.650 69.609 89.679 1.00 25.90 153 VAL H CA 1
ATOM 24479 C C . VAL H 1 109 ? 26.220 69.080 89.520 1.00 25.17 153 VAL H C 1
ATOM 24480 O O . VAL H 1 109 ? 25.878 68.552 88.469 1.00 24.48 153 VAL H O 1
ATOM 24493 N N . ILE H 1 110 ? 25.387 69.230 90.538 1.00 26.08 154 ILE H N 1
ATOM 24494 C CA . ILE H 1 110 ? 24.136 68.480 90.578 1.00 25.78 154 ILE H CA 1
ATOM 24495 C C . ILE H 1 110 ? 22.992 69.280 89.958 1.00 24.19 154 ILE H C 1
ATOM 24496 O O . ILE H 1 110 ? 21.973 69.586 90.603 1.00 24.04 154 ILE H O 1
ATOM 24512 N N . GLY H 1 111 ? 23.105 69.583 88.679 1.00 22.06 155 GLY H N 1
ATOM 24513 C CA . GLY H 1 111 ? 21.979 70.256 88.007 1.00 21.09 155 GLY H CA 1
ATOM 24514 C C . GLY H 1 111 ? 21.669 71.673 88.484 1.00 21.05 155 GLY H C 1
ATOM 24515 O O . GLY H 1 111 ? 20.457 72.065 88.629 1.00 20.26 155 GLY H O 1
ATOM 24519 N N . THR H 1 112 ? 22.692 72.433 88.782 1.00 23.06 156 THR H N 1
ATOM 24520 C CA . THR H 1 112 ? 22.540 73.762 89.343 1.00 24.05 156 THR H CA 1
ATOM 24521 C C . THR H 1 112 ? 22.015 74.739 88.299 1.00 23.33 156 THR H C 1
ATOM 24522 O O . THR H 1 112 ? 22.113 74.510 87.090 1.00 23.26 156 THR H O 1
ATOM 24533 N N . THR H 1 113 ? 21.432 75.807 88.787 1.00 22.89 157 THR H N 1
ATOM 24534 C CA . THR H 1 113 ? 20.985 76.924 87.970 1.00 23.21 157 THR H CA 1
ATOM 24535 C C . THR H 1 113 ? 21.845 78.132 88.297 1.00 23.62 157 THR H C 1
ATOM 24536 O O . THR H 1 113 ? 21.724 78.708 89.392 1.00 23.27 157 THR H O 1
ATOM 24547 N N . THR H 1 114 ? 22.729 78.483 87.367 1.00 24.11 158 THR H N 1
ATOM 24548 C CA . THR H 1 114 ? 23.606 79.628 87.539 1.00 25.08 158 THR H CA 1
ATOM 24549 C C . THR H 1 114 ? 23.606 80.491 86.288 1.00 25.18 158 THR H C 1
ATOM 24550 O O . THR H 1 114 ? 23.339 80.009 85.180 1.00 24.32 158 THR H O 1
ATOM 24561 N N . PRO H 1 115 ? 23.927 81.784 86.432 1.00 25.67 159 PRO H N 1
ATOM 24562 C CA . PRO H 1 115 ? 23.808 82.708 85.293 1.00 26.29 159 PRO H CA 1
ATOM 24563 C C . PRO H 1 115 ? 24.877 82.460 84.232 1.00 26.26 159 PRO H C 1
ATOM 24564 O O . PRO H 1 115 ? 26.049 82.208 84.540 1.00 25.91 159 PRO H O 1
ATOM 24575 N N . VAL H 1 116 ? 24.445 82.553 82.991 1.00 26.94 160 VAL H N 1
ATOM 24576 C CA . VAL H 1 116 ? 25.307 82.633 81.818 1.00 28.74 160 VAL H CA 1
ATOM 24577 C C . VAL H 1 116 ? 25.391 84.079 81.374 1.00 28.51 160 VAL H C 1
ATOM 24578 O O . VAL H 1 116 ? 24.369 84.730 81.115 1.00 28.47 160 VAL H O 1
ATOM 24591 N N . GLY H 1 117 ? 26.597 84.574 81.215 1.00 29.64 161 GLY H N 1
ATOM 24592 C CA . GLY H 1 117 ? 26.733 85.959 80.863 1.00 30.08 161 GLY H CA 1
ATOM 24593 C C . GLY H 1 117 ? 26.355 86.851 82.024 1.00 29.48 161 GLY H C 1
ATOM 24594 O O . GLY H 1 117 ? 26.211 86.404 83.182 1.00 29.74 161 GLY H O 1
ATOM 24598 N N . PRO H 1 118 ? 26.112 88.125 81.714 1.00 27.59 162 PRO H N 1
ATOM 24599 C CA . PRO H 1 118 ? 25.839 89.121 82.769 1.00 27.61 162 PRO H CA 1
ATOM 24600 C C . PRO H 1 118 ? 24.667 88.751 83.655 1.00 27.51 162 PRO H C 1
ATOM 24601 O O . PRO H 1 118 ? 23.589 88.402 83.170 1.00 27.29 162 PRO H O 1
ATOM 24612 N N . HIS H 1 119 ? 24.866 88.895 84.974 1.00 27.68 163 HIS H N 1
ATOM 24613 C CA . HIS H 1 119 ? 23.835 88.424 85.908 1.00 27.27 163 HIS H CA 1
ATOM 24614 C C . HIS H 1 119 ? 22.530 89.164 85.777 1.00 27.66 163 HIS H C 1
ATOM 24615 O O . HIS H 1 119 ? 21.455 88.591 86.077 1.00 27.23 163 HIS H O 1
ATOM 24629 N N . TRP H 1 120 ? 22.567 90.447 85.397 1.00 28.76 164 TRP H N 1
ATOM 24630 C CA . TRP H 1 120 ? 21.291 91.146 85.337 1.00 28.65 164 TRP H CA 1
ATOM 24631 C C . TRP H 1 120 ? 20.378 90.481 84.324 1.00 27.83 164 TRP H C 1
ATOM 24632 O O . TRP H 1 120 ? 19.158 90.503 84.497 1.00 28.12 164 TRP H O 1
ATOM 24653 N N . HIS H 1 121 ? 20.945 89.872 83.286 1.00 25.57 165 HIS H N 1
ATOM 24654 C CA . HIS H 1 121 ? 20.106 89.149 82.309 1.00 24.95 165 HIS H CA 1
ATOM 24655 C C . HIS H 1 121 ? 19.308 88.025 82.983 1.00 23.74 165 HIS H C 1
ATOM 24656 O O . HIS H 1 121 ? 18.112 87.798 82.700 1.00 22.94 165 HIS H O 1
ATOM 24670 N N . SER H 1 122 ? 19.988 87.240 83.802 1.00 23.10 166 SER H N 1
ATOM 24671 C CA . SER H 1 122 ? 19.315 86.201 84.549 1.00 22.49 166 SER H CA 1
ATOM 24672 C C . SER H 1 122 ? 18.191 86.770 85.376 1.00 23.23 166 SER H C 1
ATOM 24673 O O . SER H 1 122 ? 17.108 86.149 85.466 1.00 22.43 166 SER H O 1
ATOM 24681 N N . LEU H 1 123 ? 18.412 87.911 86.040 1.00 24.36 167 LEU H N 1
ATOM 24682 C CA . LEU H 1 123 ? 17.329 88.457 86.878 1.00 24.73 167 LEU H CA 1
ATOM 24683 C C . LEU H 1 123 ? 16.123 88.816 86.028 1.00 24.58 167 LEU H C 1
ATOM 24684 O O . LEU H 1 123 ? 14.972 88.473 86.353 1.00 23.92 167 LEU H O 1
ATOM 24700 N N . VAL H 1 124 ? 16.358 89.562 84.944 1.00 24.86 168 VAL H N 1
ATOM 24701 C CA . VAL H 1 124 ? 15.211 89.961 84.116 1.00 24.30 168 VAL H CA 1
ATOM 24702 C C . VAL H 1 124 ? 14.487 88.718 83.580 1.00 23.86 168 VAL H C 1
ATOM 24703 O O . VAL H 1 124 ? 13.245 88.638 83.616 1.00 24.28 168 VAL H O 1
ATOM 24716 N N . VAL H 1 125 ? 15.242 87.706 83.140 1.00 22.09 169 VAL H N 1
ATOM 24717 C CA . VAL H 1 125 ? 14.658 86.528 82.482 1.00 21.88 169 VAL H CA 1
ATOM 24718 C C . VAL H 1 125 ? 13.932 85.659 83.475 1.00 21.89 169 VAL H C 1
ATOM 24719 O O . VAL H 1 125 ? 12.812 85.175 83.175 1.00 21.64 169 VAL H O 1
ATOM 24732 N N . GLU H 1 126 ? 14.501 85.470 84.693 1.00 22.62 170 GLU H N 1
ATOM 24733 C CA . GLU H 1 126 ? 13.781 84.713 85.716 1.00 22.52 170 GLU H CA 1
ATOM 24734 C C . GLU H 1 126 ? 12.464 85.408 86.079 1.00 21.64 170 GLU H C 1
ATOM 24735 O O . GLU H 1 126 ? 11.441 84.727 86.301 1.00 20.17 170 GLU H O 1
ATOM 24747 N N . VAL H 1 127 ? 12.464 86.746 86.136 1.00 21.68 171 VAL H N 1
ATOM 24748 C CA . VAL H 1 127 ? 11.194 87.454 86.380 1.00 23.01 171 VAL H CA 1
ATOM 24749 C C . VAL H 1 127 ? 10.183 87.137 85.280 1.00 22.90 171 VAL H C 1
ATOM 24750 O O . VAL H 1 127 ? 9.031 86.769 85.563 1.00 22.64 171 VAL H O 1
ATOM 24763 N N . ILE H 1 128 ? 10.584 87.317 84.018 1.00 22.87 172 ILE H N 1
ATOM 24764 C CA . ILE H 1 128 ? 9.612 87.180 82.934 1.00 22.73 172 ILE H CA 1
ATOM 24765 C C . ILE H 1 128 ? 9.121 85.734 82.783 1.00 21.30 172 ILE H C 1
ATOM 24766 O O . ILE H 1 128 ? 7.905 85.474 82.568 1.00 20.89 172 ILE H O 1
ATOM 24782 N N . VAL H 1 129 ? 10.038 84.765 82.809 1.00 19.68 173 VAL H N 1
ATOM 24783 C CA . VAL H 1 129 ? 9.584 83.375 82.622 1.00 19.19 173 VAL H CA 1
ATOM 24784 C C . VAL H 1 129 ? 8.805 82.876 83.833 1.00 19.33 173 VAL H C 1
ATOM 24785 O O . VAL H 1 129 ? 7.786 82.125 83.680 1.00 19.34 173 VAL H O 1
ATOM 24798 N N . THR H 1 130 ? 9.114 83.425 85.035 1.00 19.77 174 THR H N 1
ATOM 24799 C CA . THR H 1 130 ? 8.315 83.041 86.190 1.00 20.18 174 THR H CA 1
ATOM 24800 C C . THR H 1 130 ? 6.932 83.723 86.137 1.00 19.86 174 THR H C 1
ATOM 24801 O O . THR H 1 130 ? 5.919 83.086 86.480 1.00 19.35 174 THR H O 1
ATOM 24812 N N . PHE H 1 131 ? 6.873 84.967 85.647 1.00 21.10 175 PHE H N 1
ATOM 24813 C CA . PHE H 1 131 ? 5.589 85.637 85.389 1.00 21.60 175 PHE H CA 1
ATOM 24814 C C . PHE H 1 131 ? 4.724 84.748 84.518 1.00 21.51 175 PHE H C 1
ATOM 24815 O O . PHE H 1 131 ? 3.548 84.483 84.819 1.00 20.89 175 PHE H O 1
ATOM 24832 N N . ASN H 1 132 ? 5.279 84.300 83.400 1.00 20.65 176 ASN H N 1
ATOM 24833 C CA . ASN H 1 132 ? 4.536 83.405 82.498 1.00 20.80 176 ASN H CA 1
ATOM 24834 C C . ASN H 1 132 ? 3.929 82.222 83.263 1.00 20.39 176 ASN H C 1
ATOM 24835 O O . ASN H 1 132 ? 2.721 81.933 83.147 1.00 19.94 176 ASN H O 1
ATOM 24846 N N . MET H 1 133 ? 4.778 81.502 84.020 1.00 20.49 177 MET H N 1
ATOM 24847 C CA . MET H 1 133 ? 4.319 80.327 84.737 1.00 20.80 177 MET H CA 1
ATOM 24848 C C . MET H 1 133 ? 3.197 80.674 85.703 1.00 19.86 177 MET H C 1
ATOM 24849 O O . MET H 1 133 ? 2.154 80.036 85.696 1.00 19.22 177 MET H O 1
ATOM 24863 N N . MET H 1 134 ? 3.387 81.708 86.521 1.00 21.15 178 MET H N 1
ATOM 24864 C CA . MET H 1 134 ? 2.356 81.969 87.543 1.00 21.73 178 MET H CA 1
ATOM 24865 C C . MET H 1 134 ? 1.079 82.529 86.943 1.00 20.64 178 MET H C 1
ATOM 24866 O O . MET H 1 134 ? -0.003 82.285 87.488 1.00 20.40 178 MET H O 1
ATOM 24880 N N . PHE H 1 135 ? 1.183 83.315 85.858 1.00 20.57 179 PHE H N 1
ATOM 24881 C CA . PHE H 1 135 ? 0.003 83.811 85.119 1.00 21.14 179 PHE H CA 1
ATOM 24882 C C . PHE H 1 135 ? -0.915 82.647 84.691 1.00 20.47 179 PHE H C 1
ATOM 24883 O O . PHE H 1 135 ? -2.142 82.622 84.991 1.00 19.30 179 PHE H O 1
ATOM 24900 N N . VAL H 1 136 ? -0.342 81.667 83.952 1.00 21.30 180 VAL H N 1
ATOM 24901 C CA . VAL H 1 136 ? -1.169 80.520 83.560 1.00 21.76 180 VAL H CA 1
ATOM 24902 C C . VAL H 1 136 ? -1.591 79.715 84.798 1.00 21.59 180 VAL H C 1
ATOM 24903 O O . VAL H 1 136 ? -2.727 79.186 84.862 1.00 21.70 180 VAL H O 1
ATOM 24916 N N . THR H 1 137 ? -0.731 79.632 85.825 1.00 21.99 181 THR H N 1
ATOM 24917 C CA . THR H 1 137 ? -1.089 78.864 87.000 1.00 22.52 181 THR H CA 1
ATOM 24918 C C . THR H 1 137 ? -2.363 79.420 87.634 1.00 23.48 181 THR H C 1
ATOM 24919 O O . THR H 1 137 ? -3.275 78.670 87.987 1.00 22.85 181 THR H O 1
ATOM 24930 N N . LEU H 1 138 ? -2.388 80.734 87.837 1.00 25.14 182 LEU H N 1
ATOM 24931 C CA . LEU H 1 138 ? -3.554 81.339 88.479 1.00 26.21 182 LEU H CA 1
ATOM 24932 C C . LEU H 1 138 ? -4.784 81.096 87.647 1.00 25.82 182 LEU H C 1
ATOM 24933 O O . LEU H 1 138 ? -5.835 80.709 88.178 1.00 26.43 182 LEU H O 1
ATOM 24949 N N . ALA H 1 139 ? -4.672 81.199 86.318 1.00 23.26 183 ALA H N 1
ATOM 24950 C CA . ALA H 1 139 ? -5.849 80.893 85.511 1.00 22.42 183 ALA H CA 1
ATOM 24951 C C . ALA H 1 139 ? -6.328 79.447 85.744 1.00 21.99 183 ALA H C 1
ATOM 24952 O O . ALA H 1 139 ? -7.491 79.185 86.100 1.00 21.64 183 ALA H O 1
ATOM 24959 N N . VAL H 1 140 ? -5.444 78.472 85.554 1.00 21.54 184 VAL H N 1
ATOM 24960 C CA . VAL H 1 140 ? -5.939 77.096 85.527 1.00 22.17 184 VAL H CA 1
ATOM 24961 C C . VAL H 1 140 ? -6.253 76.543 86.933 1.00 22.55 184 VAL H C 1
ATOM 24962 O O . VAL H 1 140 ? -7.141 75.673 87.057 1.00 22.17 184 VAL H O 1
ATOM 24975 N N . ALA H 1 141 ? -5.657 77.082 87.988 1.00 23.53 185 ALA H N 1
ATOM 24976 C CA . ALA H 1 141 ? -5.936 76.588 89.327 1.00 24.27 185 ALA H CA 1
ATOM 24977 C C . ALA H 1 141 ? -7.078 77.336 89.994 1.00 24.74 185 ALA H C 1
ATOM 24978 O O . ALA H 1 141 ? -7.678 76.801 90.962 1.00 24.63 185 ALA H O 1
ATOM 24985 N N . THR H 1 142 ? -7.370 78.568 89.556 1.00 23.93 186 THR H N 1
ATOM 24986 C CA . THR H 1 142 ? -8.348 79.369 90.328 1.00 23.70 186 THR H CA 1
ATOM 24987 C C . THR H 1 142 ? -9.502 79.932 89.522 1.00 23.62 186 THR H C 1
ATOM 24988 O O . THR H 1 142 ? -10.437 80.425 90.153 1.00 23.25 186 THR H O 1
ATOM 24999 N N . ASP H 1 143 ? -9.477 79.894 88.187 1.00 22.87 187 ASP H N 1
ATOM 25000 C CA . ASP H 1 143 ? -10.546 80.494 87.394 1.00 22.84 187 ASP H CA 1
ATOM 25001 C C . ASP H 1 143 ? -11.491 79.413 86.888 1.00 23.34 187 ASP H C 1
ATOM 25002 O O . ASP H 1 143 ? -11.094 78.517 86.129 1.00 22.44 187 ASP H O 1
ATOM 25011 N N . THR H 1 144 ? -12.781 79.530 87.246 1.00 24.91 188 THR H N 1
ATOM 25012 C CA . THR H 1 144 ? -13.704 78.508 86.823 1.00 26.57 188 THR H CA 1
ATOM 25013 C C . THR H 1 144 ? -13.897 78.516 85.315 1.00 26.54 188 THR H C 1
ATOM 25014 O O . THR H 1 144 ? -14.375 77.527 84.775 1.00 28.11 188 THR H O 1
ATOM 25025 N N . ARG H 1 145 ? -13.551 79.601 84.617 1.00 24.64 189 ARG H N 1
ATOM 25026 C CA . ARG H 1 145 ? -13.689 79.586 83.169 1.00 23.61 189 ARG H CA 1
ATOM 25027 C C . ARG H 1 145 ? -12.544 78.895 82.457 1.00 23.36 189 ARG H C 1
ATOM 25028 O O . ARG H 1 145 ? -12.672 78.625 81.262 1.00 22.81 189 ARG H O 1
ATOM 25049 N N . ALA H 1 146 ? -11.434 78.665 83.139 1.00 23.78 190 ALA H N 1
ATOM 25050 C CA . ALA H 1 146 ? -10.306 77.971 82.517 1.00 24.71 190 ALA H CA 1
ATOM 25051 C C . ALA H 1 146 ? -10.482 76.437 82.567 1.00 23.86 190 ALA H C 1
ATOM 25052 O O . ALA H 1 146 ? -11.345 75.906 83.261 1.00 23.35 190 ALA H O 1
ATOM 25059 N N . VAL H 1 147 ? -9.637 75.724 81.819 1.00 22.32 191 VAL H N 1
ATOM 25060 C CA . VAL H 1 147 ? -9.766 74.252 81.690 1.00 21.83 191 VAL H CA 1
ATOM 25061 C C . VAL H 1 147 ? -8.910 73.659 82.785 1.00 22.87 191 VAL H C 1
ATOM 25062 O O . VAL H 1 147 ? -7.737 73.262 82.594 1.00 21.83 191 VAL H O 1
ATOM 25075 N N . GLY H 1 148 ? -9.507 73.557 83.969 1.00 26.58 192 GLY H N 1
ATOM 25076 C CA . GLY H 1 148 ? -8.785 73.005 85.113 1.00 28.58 192 GLY H CA 1
ATOM 25077 C C . GLY H 1 148 ? -8.182 71.630 84.860 1.00 28.26 192 GLY H C 1
ATOM 25078 O O . GLY H 1 148 ? -7.052 71.354 85.288 1.00 28.88 192 GLY H O 1
ATOM 25082 N N . GLU H 1 149 ? -8.877 70.788 84.105 1.00 25.91 193 GLU H N 1
ATOM 25083 C CA . GLU H 1 149 ? -8.397 69.426 83.844 1.00 26.09 193 GLU H CA 1
ATOM 25084 C C . GLU H 1 149 ? -7.049 69.413 83.128 1.00 25.17 193 GLU H C 1
ATOM 25085 O O . GLU H 1 149 ? -6.346 68.385 83.139 1.00 24.67 193 GLU H O 1
ATOM 25097 N N . LEU H 1 150 ? -6.686 70.518 82.509 1.00 24.73 194 LEU H N 1
ATOM 25098 C CA . LEU H 1 150 ? -5.457 70.617 81.727 1.00 24.23 194 LEU H CA 1
ATOM 25099 C C . LEU H 1 150 ? -4.384 71.399 82.463 1.00 23.13 194 LEU H C 1
ATOM 25100 O O . LEU H 1 150 ? -3.349 71.754 81.856 1.00 23.39 194 LEU H O 1
ATOM 25116 N N . ALA H 1 151 ? -4.603 71.687 83.753 1.00 21.66 195 ALA H N 1
ATOM 25117 C CA . ALA H 1 151 ? -3.677 72.488 84.516 1.00 21.64 195 ALA H CA 1
ATOM 25118 C C . ALA H 1 151 ? -2.273 71.903 84.412 1.00 22.09 195 ALA H C 1
ATOM 25119 O O . ALA H 1 151 ? -1.306 72.605 84.080 1.00 23.00 195 ALA H O 1
ATOM 25126 N N . GLY H 1 152 ? -2.166 70.585 84.625 1.00 21.27 196 GLY H N 1
ATOM 25127 C CA . GLY H 1 152 ? -0.828 69.962 84.576 1.00 20.75 196 GLY H CA 1
ATOM 25128 C C . GLY H 1 152 ? -0.121 70.221 83.253 1.00 21.05 196 GLY H C 1
ATOM 25129 O O . GLY H 1 152 ? 1.052 70.644 83.229 1.00 21.32 196 GLY H O 1
ATOM 25133 N N . LEU H 1 153 ? -0.834 70.025 82.124 1.00 21.70 197 LEU H N 1
ATOM 25134 C CA . LEU H 1 153 ? -0.179 70.215 80.833 1.00 21.53 197 LEU H CA 1
ATOM 25135 C C . LEU H 1 153 ? 0.195 71.677 80.645 1.00 20.76 197 LEU H C 1
ATOM 25136 O O . LEU H 1 153 ? 1.322 71.989 80.263 1.00 20.86 197 LEU H O 1
ATOM 25152 N N . ALA H 1 154 ? -0.696 72.591 81.041 1.00 20.18 198 ALA H N 1
ATOM 25153 C CA . ALA H 1 154 ? -0.421 74.000 80.812 1.00 20.55 198 ALA H CA 1
ATOM 25154 C C . ALA H 1 154 ? 0.744 74.463 81.652 1.00 20.13 198 ALA H C 1
ATOM 25155 O O . ALA H 1 154 ? 1.671 75.140 81.135 1.00 20.10 198 ALA H O 1
ATOM 25162 N N . VAL H 1 155 ? 0.779 74.038 82.939 1.00 20.17 199 VAL H N 1
ATOM 25163 C CA . VAL H 1 155 ? 1.868 74.515 83.767 1.00 19.57 199 VAL H CA 1
ATOM 25164 C C . VAL H 1 155 ? 3.158 73.814 83.354 1.00 19.06 199 VAL H C 1
ATOM 25165 O O . VAL H 1 155 ? 4.240 74.435 83.279 1.00 17.80 199 VAL H O 1
ATOM 25178 N N . GLY H 1 156 ? 3.054 72.524 83.009 1.00 17.95 200 GLY H N 1
ATOM 25179 C CA . GLY H 1 156 ? 4.273 71.847 82.621 1.00 18.48 200 GLY H CA 1
ATOM 25180 C C . GLY H 1 156 ? 4.857 72.441 81.375 1.00 18.54 200 GLY H C 1
ATOM 25181 O O . GLY H 1 156 ? 6.135 72.469 81.196 1.00 19.22 200 GLY H O 1
ATOM 25185 N N . SER H 1 157 ? 3.979 72.933 80.492 1.00 18.52 201 SER H N 1
ATOM 25186 C CA . SER H 1 157 ? 4.455 73.553 79.254 1.00 19.75 201 SER H CA 1
ATOM 25187 C C . SER H 1 157 ? 5.239 74.810 79.580 1.00 19.29 201 SER H C 1
ATOM 25188 O O . SER H 1 157 ? 6.336 75.009 79.051 1.00 19.54 201 SER H O 1
ATOM 25196 N N . ALA H 1 158 ? 4.734 75.610 80.541 1.00 19.97 202 ALA H N 1
ATOM 25197 C CA . ALA H 1 158 ? 5.496 76.800 80.962 1.00 19.87 202 ALA H CA 1
ATOM 25198 C C . ALA H 1 158 ? 6.854 76.406 81.506 1.00 19.36 202 ALA H C 1
ATOM 25199 O O . ALA H 1 158 ? 7.876 77.005 81.110 1.00 19.55 202 ALA H O 1
ATOM 25206 N N . VAL H 1 159 ? 6.905 75.278 82.286 1.00 17.48 203 VAL H N 1
ATOM 25207 C CA . VAL H 1 159 ? 8.188 74.892 82.873 1.00 17.53 203 VAL H CA 1
ATOM 25208 C C . VAL H 1 159 ? 9.134 74.466 81.779 1.00 18.07 203 VAL H C 1
ATOM 25209 O O . VAL H 1 159 ? 10.354 74.790 81.815 1.00 17.64 203 VAL H O 1
ATOM 25222 N N . CYS H 1 160 ? 8.602 73.759 80.753 1.00 18.55 204 CYS H N 1
ATOM 25223 C CA . CYS H 1 160 ? 9.450 73.292 79.678 1.00 19.79 204 CYS H CA 1
ATOM 25224 C C . CYS H 1 160 ? 10.052 74.461 78.897 1.00 20.16 204 CYS H C 1
ATOM 25225 O O . CYS H 1 160 ? 11.263 74.488 78.621 1.00 20.58 204 CYS H O 1
ATOM 25233 N N . ILE H 1 161 ? 9.220 75.449 78.547 1.00 20.39 205 ILE H N 1
ATOM 25234 C CA . ILE H 1 161 ? 9.684 76.667 77.883 1.00 21.26 205 ILE H CA 1
ATOM 25235 C C . ILE H 1 161 ? 10.805 77.284 78.687 1.00 20.94 205 ILE H C 1
ATOM 25236 O O . ILE H 1 161 ? 11.878 77.626 78.135 1.00 20.64 205 ILE H O 1
ATOM 25252 N N . THR H 1 162 ? 10.598 77.396 80.024 1.00 20.21 206 THR H N 1
ATOM 25253 C CA . THR H 1 162 ? 11.617 78.006 80.871 1.00 20.34 206 THR H CA 1
ATOM 25254 C C . THR H 1 162 ? 12.909 77.254 80.784 1.00 20.79 206 THR H C 1
ATOM 25255 O O . THR H 1 162 ? 14.007 77.863 80.689 1.00 20.69 206 THR H O 1
ATOM 25266 N N . SER H 1 163 ? 12.808 75.921 80.793 1.00 20.71 207 SER H N 1
ATOM 25267 C CA . SER H 1 163 ? 14.046 75.149 80.776 1.00 20.75 207 SER H CA 1
ATOM 25268 C C . SER H 1 163 ? 14.731 75.316 79.435 1.00 19.87 207 SER H C 1
ATOM 25269 O O . SER H 1 163 ? 15.960 75.462 79.374 1.00 19.19 207 SER H O 1
ATOM 25277 N N . ILE H 1 164 ? 13.969 75.394 78.353 1.00 20.08 208 ILE H N 1
ATOM 25278 C CA . ILE H 1 164 ? 14.605 75.524 77.027 1.00 20.38 208 ILE H CA 1
ATOM 25279 C C . ILE H 1 164 ? 15.264 76.888 76.867 1.00 21.31 208 ILE H C 1
ATOM 25280 O O . ILE H 1 164 ? 16.436 77.017 76.438 1.00 21.65 208 ILE H O 1
ATOM 25296 N N . PHE H 1 165 ? 14.493 77.931 77.052 1.00 22.64 209 PHE H N 1
ATOM 25297 C CA . PHE H 1 165 ? 14.965 79.274 76.731 1.00 23.68 209 PHE H CA 1
ATOM 25298 C C . PHE H 1 165 ? 15.753 79.880 77.903 1.00 22.01 209 PHE H C 1
ATOM 25299 O O . PHE H 1 165 ? 16.914 80.263 77.758 1.00 22.38 209 PHE H O 1
ATOM 25316 N N . ALA H 1 166 ? 15.151 80.009 79.059 1.00 19.66 210 ALA H N 1
ATOM 25317 C CA . ALA H 1 166 ? 15.887 80.539 80.186 1.00 19.57 210 ALA H CA 1
ATOM 25318 C C . ALA H 1 166 ? 16.997 79.610 80.675 1.00 20.00 210 ALA H C 1
ATOM 25319 O O . ALA H 1 166 ? 17.955 80.089 81.299 1.00 19.77 210 ALA H O 1
ATOM 25326 N N . GLY H 1 167 ? 16.946 78.331 80.326 1.00 19.85 211 GLY H N 1
ATOM 25327 C CA . GLY H 1 167 ? 18.069 77.439 80.556 1.00 19.55 211 GLY H CA 1
ATOM 25328 C C . GLY H 1 167 ? 19.374 77.983 80.028 1.00 20.63 211 GLY H C 1
ATOM 25329 O O . GLY H 1 167 ? 20.421 77.737 80.612 1.00 20.06 211 GLY H O 1
ATOM 25333 N N . ALA H 1 168 ? 19.340 78.698 78.882 1.00 22.70 212 ALA H N 1
ATOM 25334 C CA . ALA H 1 168 ? 20.541 79.196 78.205 1.00 24.56 212 ALA H CA 1
ATOM 25335 C C . ALA H 1 168 ? 21.072 80.507 78.811 1.00 25.27 212 ALA H C 1
ATOM 25336 O O . ALA H 1 168 ? 22.168 80.947 78.434 1.00 26.23 212 ALA H O 1
ATOM 25343 N N . ILE H 1 169 ? 20.310 81.127 79.723 1.00 24.05 213 ILE H N 1
ATOM 25344 C CA . ILE H 1 169 ? 20.646 82.391 80.353 1.00 24.72 213 ILE H CA 1
ATOM 25345 C C . ILE H 1 169 ? 20.798 82.193 81.867 1.00 23.75 213 ILE H C 1
ATOM 25346 O O . ILE H 1 169 ? 21.874 82.381 82.408 1.00 23.49 213 ILE H O 1
ATOM 25362 N N . SER H 1 170 ? 19.719 81.815 82.574 1.00 22.12 214 SER H N 1
ATOM 25363 C CA . SER H 1 170 ? 19.805 81.679 84.025 1.00 22.35 214 SER H CA 1
ATOM 25364 C C . SER H 1 170 ? 19.856 80.227 84.511 1.00 22.36 214 SER H C 1
ATOM 25365 O O . SER H 1 170 ? 20.017 79.993 85.716 1.00 22.53 214 SER H O 1
ATOM 25373 N N . GLY H 1 171 ? 19.685 79.267 83.631 1.00 22.67 215 GLY H N 1
ATOM 25374 C CA . GLY H 1 171 ? 19.405 77.905 84.027 1.00 23.24 215 GLY H CA 1
ATOM 25375 C C . GLY H 1 171 ? 17.934 77.583 84.128 1.00 24.07 215 GLY H C 1
ATOM 25376 O O . GLY H 1 171 ? 17.574 76.388 84.269 1.00 23.88 215 GLY H O 1
ATOM 25380 N N . GLY H 1 172 ? 17.085 78.579 84.103 1.00 25.48 216 GLY H N 1
ATOM 25381 C CA . GLY H 1 172 ? 15.637 78.324 84.053 1.00 27.45 216 GLY H CA 1
ATOM 25382 C C . GLY H 1 172 ? 15.067 77.739 85.325 1.00 27.84 216 GLY H C 1
ATOM 25383 O O . GLY H 1 172 ? 14.598 76.595 85.314 1.00 29.10 216 GLY H O 1
ATOM 25387 N N . SER H 1 173 ? 15.054 78.510 86.414 1.00 25.33 217 SER H N 1
ATOM 25388 C CA . SER H 1 173 ? 14.631 77.957 87.697 1.00 24.12 217 SER H CA 1
ATOM 25389 C C . SER H 1 173 ? 13.163 78.258 88.064 1.00 22.02 217 SER H C 1
ATOM 25390 O O . SER H 1 173 ? 12.355 77.331 88.184 1.00 22.10 217 SER H O 1
ATOM 25398 N N . MET H 1 174 ? 12.828 79.525 88.262 1.00 20.64 218 MET H N 1
ATOM 25399 C CA . MET H 1 174 ? 11.503 79.971 88.750 1.00 21.37 218 MET H CA 1
ATOM 25400 C C . MET H 1 174 ? 11.246 79.533 90.177 1.00 20.83 218 MET H C 1
ATOM 25401 O O . MET H 1 174 ? 10.148 79.738 90.688 1.00 21.77 218 MET H O 1
ATOM 25415 N N . ASN H 1 175 ? 12.207 78.889 90.819 1.00 21.45 219 ASN H N 1
ATOM 25416 C CA . ASN H 1 175 ? 11.923 78.050 91.972 1.00 22.22 219 ASN H CA 1
ATOM 25417 C C . ASN H 1 175 ? 13.088 78.073 92.976 1.00 22.08 219 ASN H C 1
ATOM 25418 O O . ASN H 1 175 ? 14.072 77.330 92.828 1.00 21.09 219 ASN H O 1
ATOM 25429 N N . PRO H 1 176 ? 12.977 78.884 94.032 1.00 22.83 220 PRO H N 1
ATOM 25430 C CA . PRO H 1 176 ? 14.083 79.003 94.994 1.00 23.14 220 PRO H CA 1
ATOM 25431 C C . PRO H 1 176 ? 14.498 77.676 95.616 1.00 24.09 220 PRO H C 1
ATOM 25432 O O . PRO H 1 176 ? 15.686 77.460 95.852 1.00 24.72 220 PRO H O 1
ATOM 25443 N N . ALA H 1 177 ? 13.545 76.780 95.905 1.00 25.39 221 ALA H N 1
ATOM 25444 C CA . ALA H 1 177 ? 13.897 75.458 96.413 1.00 25.93 221 ALA H CA 1
ATOM 25445 C C . ALA H 1 177 ? 14.659 74.628 95.385 1.00 25.17 221 ALA H C 1
ATOM 25446 O O . ALA H 1 177 ? 15.647 73.964 95.738 1.00 25.45 221 ALA H O 1
ATOM 25453 N N . ARG H 1 178 ? 14.206 74.642 94.099 1.00 22.99 222 ARG H N 1
ATOM 25454 C CA . ARG H 1 178 ? 14.852 73.853 93.069 1.00 22.06 222 ARG H CA 1
ATOM 25455 C C . ARG H 1 178 ? 16.237 74.388 92.804 1.00 20.50 222 ARG H C 1
ATOM 25456 O O . ARG H 1 178 ? 17.093 73.663 92.297 1.00 19.93 222 ARG H O 1
ATOM 25477 N N . THR H 1 179 ? 16.475 75.670 93.122 1.00 20.07 223 THR H N 1
ATOM 25478 C CA . THR H 1 179 ? 17.860 76.166 92.947 1.00 20.75 223 THR H CA 1
ATOM 25479 C C . THR H 1 179 ? 18.708 75.809 94.137 1.00 21.88 223 THR H C 1
ATOM 25480 O O . THR H 1 179 ? 19.887 75.413 93.982 1.00 22.27 223 THR H O 1
ATOM 25491 N N . LEU H 1 180 ? 18.141 75.976 95.335 1.00 23.65 224 LEU H N 1
ATOM 25492 C CA . LEU H 1 180 ? 18.940 75.921 96.549 1.00 25.85 224 LEU H CA 1
ATOM 25493 C C . LEU H 1 180 ? 19.423 74.506 96.855 1.00 26.54 224 LEU H C 1
ATOM 25494 O O . LEU H 1 180 ? 20.562 74.323 97.323 1.00 27.11 224 LEU H O 1
ATOM 25510 N N . GLY H 1 181 ? 18.587 73.486 96.616 1.00 28.14 225 GLY H N 1
ATOM 25511 C CA . GLY H 1 181 ? 19.004 72.117 96.847 1.00 27.65 225 GLY H CA 1
ATOM 25512 C C . GLY H 1 181 ? 20.289 71.787 96.127 1.00 26.73 225 GLY H C 1
ATOM 25513 O O . GLY H 1 181 ? 21.305 71.361 96.714 1.00 26.87 225 GLY H O 1
ATOM 25517 N N . PRO H 1 182 ? 20.241 71.916 94.798 1.00 24.28 226 PRO H N 1
ATOM 25518 C CA . PRO H 1 182 ? 21.425 71.593 93.996 1.00 23.46 226 PRO H CA 1
ATOM 25519 C C . PRO H 1 182 ? 22.627 72.437 94.343 1.00 23.27 226 PRO H C 1
ATOM 25520 O O . PRO H 1 182 ? 23.731 71.916 94.324 1.00 23.05 226 PRO H O 1
ATOM 25531 N N . ALA H 1 183 ? 22.408 73.704 94.690 1.00 24.36 227 ALA H N 1
ATOM 25532 C CA . ALA H 1 183 ? 23.507 74.595 95.118 1.00 25.23 227 ALA H CA 1
ATOM 25533 C C . ALA H 1 183 ? 24.226 74.034 96.348 1.00 25.81 227 ALA H C 1
ATOM 25534 O O . ALA H 1 183 ? 25.470 74.009 96.405 1.00 25.40 227 ALA H O 1
ATOM 25541 N N . LEU H 1 184 ? 23.457 73.592 97.352 1.00 26.75 228 LEU H N 1
ATOM 25542 C CA . LEU H 1 184 ? 24.056 72.978 98.545 1.00 27.67 228 LEU H CA 1
ATOM 25543 C C . LEU H 1 184 ? 24.814 71.727 98.172 1.00 27.94 228 LEU H C 1
ATOM 25544 O O . LEU H 1 184 ? 25.977 71.564 98.552 1.00 28.08 228 LEU H O 1
ATOM 25560 N N . ALA H 1 185 ? 24.190 70.844 97.379 1.00 26.59 229 ALA H N 1
ATOM 25561 C CA . ALA H 1 185 ? 24.851 69.568 97.094 1.00 26.14 229 ALA H CA 1
ATOM 25562 C C . ALA H 1 185 ? 26.038 69.727 96.178 1.00 26.52 229 ALA H C 1
ATOM 25563 O O . ALA H 1 185 ? 26.889 68.817 96.139 1.00 27.34 229 ALA H O 1
ATOM 25570 N N . SER H 1 186 ? 26.145 70.840 95.473 1.00 25.91 230 SER H N 1
ATOM 25571 C CA . SER H 1 186 ? 27.231 71.085 94.533 1.00 26.82 230 SER H CA 1
ATOM 25572 C C . SER H 1 186 ? 28.318 72.032 95.091 1.00 28.17 230 SER H C 1
ATOM 25573 O O . SER H 1 186 ? 29.331 72.247 94.426 1.00 28.10 230 SER H O 1
ATOM 25581 N N . ASN H 1 187 ? 28.102 72.629 96.247 1.00 30.01 231 ASN H N 1
ATOM 25582 C CA . ASN H 1 187 ? 28.917 73.746 96.710 1.00 32.34 231 ASN H CA 1
ATOM 25583 C C . ASN H 1 187 ? 29.103 74.798 95.612 1.00 33.38 231 ASN H C 1
ATOM 25584 O O . ASN H 1 187 ? 30.214 75.288 95.349 1.00 32.94 231 ASN H O 1
ATOM 25595 N N . ARG H 1 188 ? 28.001 75.169 94.949 1.00 34.78 232 ARG H N 1
ATOM 25596 C CA . ARG H 1 188 ? 28.036 76.195 93.913 1.00 35.37 232 ARG H CA 1
ATOM 25597 C C . ARG H 1 188 ? 26.898 77.154 94.221 1.00 33.31 232 ARG H C 1
ATOM 25598 O O . ARG H 1 188 ? 25.743 76.713 94.315 1.00 32.23 232 ARG H O 1
ATOM 25619 N N . PHE H 1 189 ? 27.212 78.460 94.387 1.00 31.23 233 PHE H N 1
ATOM 25620 C CA . PHE H 1 189 ? 26.197 79.437 94.798 1.00 30.01 233 PHE H CA 1
ATOM 25621 C C . PHE H 1 189 ? 26.181 80.685 93.918 1.00 29.75 233 PHE H C 1
ATOM 25622 O O . PHE H 1 189 ? 25.610 81.721 94.322 1.00 29.54 233 PHE H O 1
ATOM 25639 N N . ASP H 1 190 ? 26.759 80.604 92.715 1.00 28.87 234 ASP H N 1
ATOM 25640 C CA . ASP H 1 190 ? 26.913 81.773 91.855 1.00 29.31 234 ASP H CA 1
ATOM 25641 C C . ASP H 1 190 ? 25.552 82.400 91.582 1.00 27.58 234 ASP H C 1
ATOM 25642 O O . ASP H 1 190 ? 24.651 81.718 91.090 1.00 26.16 234 ASP H O 1
ATOM 25651 N N . GLY H 1 191 ? 25.397 83.685 91.934 1.00 26.54 235 GLY H N 1
ATOM 25652 C CA . GLY H 1 191 ? 24.144 84.396 91.660 1.00 26.52 235 GLY H CA 1
ATOM 25653 C C . GLY H 1 191 ? 22.927 83.896 92.426 1.00 26.08 235 GLY H C 1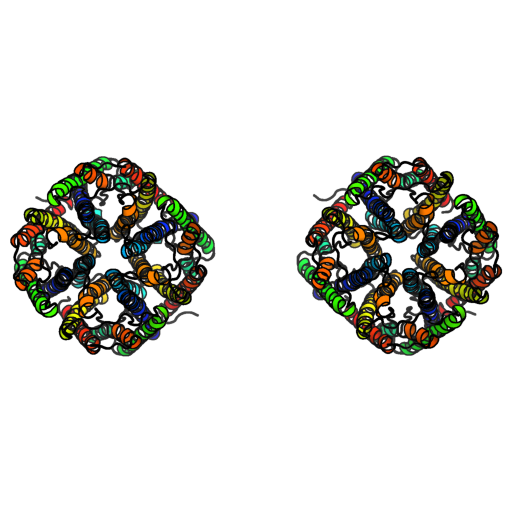
ATOM 25654 O O . GLY H 1 191 ? 21.795 84.093 91.975 1.00 25.39 235 GLY H O 1
ATOM 25658 N N . LEU H 1 192 ? 23.117 83.261 93.580 1.00 27.35 236 LEU H N 1
ATOM 25659 C CA . LEU H 1 192 ? 22.023 82.539 94.235 1.00 27.53 236 LEU H CA 1
ATOM 25660 C C . LEU H 1 192 ? 20.837 83.459 94.548 1.00 26.81 236 LEU H C 1
ATOM 25661 O O . LEU H 1 192 ? 19.652 83.055 94.402 1.00 26.31 236 LEU H O 1
ATOM 25677 N N . TRP H 1 193 ? 21.123 84.693 94.980 1.00 26.40 237 TRP H N 1
ATOM 25678 C CA . TRP H 1 193 ? 20.073 85.656 95.330 1.00 26.29 237 TRP H CA 1
ATOM 25679 C C . TRP H 1 193 ? 19.100 85.902 94.183 1.00 24.91 237 TRP H C 1
ATOM 25680 O O . TRP H 1 193 ? 17.899 86.145 94.415 1.00 23.58 237 TRP H O 1
ATOM 25701 N N . ILE H 1 194 ? 19.575 85.744 92.938 1.00 24.58 238 ILE H N 1
ATOM 25702 C CA . ILE H 1 194 ? 18.687 85.976 91.795 1.00 24.55 238 ILE H CA 1
ATOM 25703 C C . ILE H 1 194 ? 17.547 84.983 91.796 1.00 24.43 238 ILE H C 1
ATOM 25704 O O . ILE H 1 194 ? 16.437 85.319 91.378 1.00 23.96 238 ILE H O 1
ATOM 25720 N N . TYR H 1 195 ? 17.800 83.748 92.244 1.00 23.80 239 TYR H N 1
ATOM 25721 C CA . TYR H 1 195 ? 16.791 82.692 92.237 1.00 23.94 239 TYR H CA 1
ATOM 25722 C C . TYR H 1 195 ? 15.847 82.755 93.436 1.00 24.35 239 TYR H C 1
ATOM 25723 O O . TYR H 1 195 ? 14.947 81.905 93.556 1.00 23.78 239 TYR H O 1
ATOM 25741 N N . PHE H 1 196 ? 16.014 83.734 94.315 1.00 26.04 240 PHE H N 1
ATOM 25742 C CA . PHE H 1 196 ? 15.016 84.052 95.316 1.00 26.99 240 PHE H CA 1
ATOM 25743 C C . PHE H 1 196 ? 14.274 85.306 94.911 1.00 27.09 240 PHE H C 1
ATOM 25744 O O . PHE H 1 196 ? 13.041 85.282 94.803 1.00 26.70 240 PHE H O 1
ATOM 25761 N N . LEU H 1 197 ? 15.016 86.377 94.584 1.00 26.71 241 LEU H N 1
ATOM 25762 C CA . LEU H 1 197 ? 14.359 87.611 94.195 1.00 27.07 241 LEU H CA 1
ATOM 25763 C C . LEU H 1 197 ? 13.581 87.461 92.908 1.00 26.34 241 LEU H C 1
ATOM 25764 O O . LEU H 1 197 ? 12.426 87.913 92.811 1.00 26.45 241 LEU H O 1
ATOM 25780 N N . GLY H 1 198 ? 14.207 86.889 91.877 1.00 26.64 242 GLY H N 1
ATOM 25781 C CA . GLY H 1 198 ? 13.589 86.823 90.564 1.00 26.21 242 GLY H CA 1
ATOM 25782 C C . GLY H 1 198 ? 12.263 86.051 90.552 1.00 24.74 242 GLY H C 1
ATOM 25783 O O . GLY H 1 198 ? 11.218 86.556 90.101 1.00 25.71 242 GLY H O 1
ATOM 25787 N N . PRO H 1 199 ? 12.267 84.835 91.086 1.00 20.74 243 PRO H N 1
ATOM 25788 C CA . PRO H 1 199 ? 11.020 84.098 91.123 1.00 20.79 243 PRO H CA 1
ATOM 25789 C C . PRO H 1 199 ? 9.928 84.777 91.932 1.00 22.07 243 PRO H C 1
ATOM 25790 O O . PRO H 1 199 ? 8.749 84.704 91.539 1.00 21.01 243 PRO H O 1
ATOM 25801 N N . VAL H 1 200 ? 10.284 85.418 93.068 1.00 24.49 244 VAL H N 1
ATOM 25802 C CA . VAL H 1 200 ? 9.267 86.097 93.897 1.00 26.16 244 VAL H CA 1
ATOM 25803 C C . VAL H 1 200 ? 8.663 87.273 93.146 1.00 25.69 244 VAL H C 1
ATOM 25804 O O . VAL H 1 200 ? 7.450 87.438 93.108 1.00 24.97 244 VAL H O 1
ATOM 25817 N N . MET H 1 201 ? 9.492 88.093 92.518 1.00 26.37 245 MET H N 1
ATOM 25818 C CA . MET H 1 201 ? 8.940 89.176 91.699 1.00 28.19 245 MET H CA 1
ATOM 25819 C C . MET H 1 201 ? 8.080 88.593 90.581 1.00 27.24 245 MET H C 1
ATOM 25820 O O . MET H 1 201 ? 7.034 89.142 90.236 1.00 26.88 245 MET H O 1
ATOM 25834 N N . GLY H 1 202 ? 8.500 87.460 90.028 1.00 26.74 246 GLY H N 1
ATOM 25835 C CA . GLY H 1 202 ? 7.810 86.956 88.853 1.00 26.44 246 GLY H CA 1
ATOM 25836 C C . GLY H 1 202 ? 6.464 86.369 89.199 1.00 25.02 246 GLY H C 1
ATOM 25837 O O . GLY H 1 202 ? 5.478 86.623 88.508 1.00 25.20 246 GLY H O 1
ATOM 25841 N N . THR H 1 203 ? 6.376 85.625 90.303 1.00 24.22 247 THR H N 1
ATOM 25842 C CA . THR H 1 203 ? 5.041 85.102 90.678 1.00 23.63 247 THR H CA 1
ATOM 25843 C C . THR H 1 203 ? 4.113 86.216 91.146 1.00 23.52 247 THR H C 1
ATOM 25844 O O . THR H 1 203 ? 2.927 86.286 90.746 1.00 23.05 247 THR H O 1
ATOM 25855 N N . LEU H 1 204 ? 4.619 87.148 91.960 1.00 24.78 248 LEU H N 1
ATOM 25856 C CA . LEU H 1 204 ? 3.741 88.233 92.424 1.00 25.31 248 LEU H CA 1
ATOM 25857 C C . LEU H 1 204 ? 3.241 89.050 91.229 1.00 24.78 248 LEU H C 1
ATOM 25858 O O . LEU H 1 204 ? 2.053 89.336 91.090 1.00 24.47 248 LEU H O 1
ATOM 25874 N N . SER H 1 205 ? 4.138 89.416 90.337 1.00 25.30 249 SER H N 1
ATOM 25875 C CA . SER H 1 205 ? 3.689 90.255 89.225 1.00 26.15 249 SER H CA 1
ATOM 25876 C C . SER H 1 205 ? 2.753 89.466 88.303 1.00 25.72 249 SER H C 1
ATOM 25877 O O . SER H 1 205 ? 1.720 89.991 87.861 1.00 26.03 249 SER H O 1
ATOM 25885 N N . GLY H 1 206 ? 3.021 88.169 88.122 1.00 22.18 250 GLY H N 1
ATOM 25886 C CA . GLY H 1 206 ? 2.167 87.388 87.242 1.00 21.37 250 GLY H CA 1
ATOM 25887 C C . GLY H 1 206 ? 0.791 87.253 87.854 1.00 21.38 250 GLY H C 1
ATOM 25888 O O . GLY H 1 206 ? -0.259 87.451 87.181 1.00 21.03 250 GLY H O 1
ATOM 25892 N N . ALA H 1 207 ? 0.768 87.008 89.158 1.00 22.87 251 ALA H N 1
ATOM 25893 C CA . ALA H 1 207 ? -0.536 86.865 89.815 1.00 23.33 251 ALA H CA 1
ATOM 25894 C C . ALA H 1 207 ? -1.275 88.198 89.782 1.00 23.57 251 ALA H C 1
ATOM 25895 O O . ALA H 1 207 ? -2.491 88.245 89.507 1.00 22.05 251 ALA H O 1
ATOM 25902 N N . TRP H 1 208 ? -0.516 89.296 89.900 1.00 25.88 252 TRP H N 1
ATOM 25903 C CA . TRP H 1 208 ? -1.111 90.619 89.880 1.00 27.13 252 TRP H CA 1
ATOM 25904 C C . TRP H 1 208 ? -1.753 90.882 88.535 1.00 25.54 252 TRP H C 1
ATOM 25905 O O . TRP H 1 208 ? -2.955 91.243 88.459 1.00 24.90 252 TRP H O 1
ATOM 25926 N N . VAL H 1 209 ? -1.020 90.622 87.450 1.00 23.65 253 VAL H N 1
ATOM 25927 C CA . VAL H 1 209 ? -1.618 90.965 86.162 1.00 23.55 253 VAL H CA 1
ATOM 25928 C C . VAL H 1 209 ? -2.814 90.038 85.870 1.00 23.96 253 VAL H C 1
ATOM 25929 O O . VAL H 1 209 ? -3.848 90.502 85.321 1.00 23.72 253 VAL H O 1
ATOM 25942 N N . TYR H 1 210 ? -2.771 88.752 86.337 1.00 23.84 254 TYR H N 1
ATOM 25943 C CA . TYR H 1 210 ? -3.936 87.914 86.060 1.00 23.80 254 TYR H CA 1
ATOM 25944 C C . TYR H 1 210 ? -5.119 88.433 86.872 1.00 24.22 254 TYR H C 1
ATOM 25945 O O . TYR H 1 210 ? -6.280 88.481 86.390 1.00 24.06 254 TYR H O 1
ATOM 25963 N N . THR H 1 211 ? -4.822 88.868 88.108 1.00 23.89 255 THR H N 1
ATOM 25964 C CA . THR H 1 211 ? -5.897 89.404 88.940 1.00 24.34 255 THR H CA 1
ATOM 25965 C C . THR H 1 211 ? -6.471 90.660 88.308 1.00 25.70 255 THR H C 1
ATOM 25966 O O . THR H 1 211 ? -7.696 90.869 88.338 1.00 25.80 255 THR H O 1
ATOM 25977 N N . PHE H 1 212 ? -5.647 91.445 87.621 1.00 27.58 256 PHE H N 1
ATOM 25978 C CA . PHE H 1 212 ? -6.170 92.633 86.954 1.00 28.78 256 PHE H CA 1
ATOM 25979 C C . PHE H 1 212 ? -7.088 92.259 85.801 1.00 28.36 256 PHE H C 1
ATOM 25980 O O . PHE H 1 212 ? -8.178 92.855 85.639 1.00 30.10 256 PHE H O 1
ATOM 25997 N N . ILE H 1 213 ? -6.755 91.223 85.030 1.00 26.33 257 ILE H N 1
ATOM 25998 C CA . ILE H 1 213 ? -7.469 91.058 83.783 1.00 25.50 257 ILE H CA 1
ATOM 25999 C C . ILE H 1 213 ? -8.668 90.110 83.912 1.00 24.05 257 ILE H C 1
ATOM 26000 O O . ILE H 1 213 ? -9.526 90.098 83.013 1.00 24.17 257 ILE H O 1
ATOM 26016 N N . ARG H 1 214 ? -8.732 89.317 84.979 1.00 22.76 258 ARG H N 1
ATOM 26017 C CA . ARG H 1 214 ? -9.746 88.275 85.135 1.00 21.93 258 ARG H CA 1
ATOM 26018 C C . ARG H 1 214 ? -11.111 88.843 85.507 1.00 22.61 258 ARG H C 1
ATOM 26019 O O . ARG H 1 214 ? -12.107 88.108 85.459 1.00 21.36 258 ARG H O 1
ATOM 26040 N N . PHE H 1 215 ? -11.139 90.065 86.009 1.00 25.67 259 PHE H N 1
ATOM 26041 C CA . PHE H 1 215 ? -12.409 90.743 86.323 1.00 26.83 259 PHE H CA 1
ATOM 26042 C C . PHE H 1 215 ? -12.551 91.997 85.470 1.00 27.80 259 PHE H C 1
ATOM 26043 O O . PHE H 1 215 ? -11.610 92.811 85.379 1.00 27.51 259 PHE H O 1
ATOM 26060 N N . GLU H 1 216 ? -13.770 92.225 84.959 1.00 28.03 260 GLU H N 1
ATOM 26061 C CA . GLU H 1 216 ? -14.017 93.452 84.196 1.00 29.52 260 GLU H CA 1
ATOM 26062 C C . GLU H 1 216 ? -13.831 94.673 85.085 1.00 30.58 260 GLU H C 1
ATOM 26063 O O . GLU H 1 216 ? -13.220 95.663 84.674 1.00 30.18 260 GLU H O 1
ATOM 26075 N N . ASP H 1 217 ? -14.291 94.587 86.325 1.00 32.27 261 ASP H N 1
ATOM 26076 C CA . ASP H 1 217 ? -14.246 95.653 87.328 1.00 35.17 261 ASP H CA 1
ATOM 26077 C C . ASP H 1 217 ? -13.458 95.102 88.519 1.00 38.57 261 ASP H C 1
ATOM 26078 O O . ASP H 1 217 ? -13.964 94.406 89.401 1.00 39.27 261 ASP H O 1
ATOM 26087 N N . THR H 1 218 ? -12.216 95.362 88.535 1.00 40.72 262 THR H N 1
ATOM 26088 C CA . THR H 1 218 ? -11.417 94.616 89.501 1.00 44.58 262 THR H CA 1
ATOM 26089 C C . THR H 1 218 ? -11.533 95.280 90.866 1.00 48.14 262 THR H C 1
ATOM 26090 O O . THR H 1 218 ? -11.474 96.517 90.950 1.00 48.65 262 THR H O 1
ATOM 26101 N N . PRO H 1 219 ? -11.754 94.506 91.937 1.00 50.45 263 PRO H N 1
ATOM 26102 C CA . PRO H 1 219 ? -11.848 95.100 93.274 1.00 53.81 263 PRO H CA 1
ATOM 26103 C C . PRO H 1 219 ? -10.542 95.768 93.656 1.00 60.41 263 PRO H C 1
ATOM 26104 O O . PRO H 1 219 ? -9.460 95.261 93.343 1.00 58.71 263 PRO H O 1
ATOM 26115 N N . ARG H 1 220 ? -10.663 96.912 94.337 1.00 72.36 264 ARG H N 1
ATOM 26116 C CA . ARG H 1 220 ? -9.546 97.641 94.955 1.00 78.22 264 ARG H CA 1
ATOM 26117 C C . ARG H 1 220 ? -8.780 98.482 93.955 1.00 79.45 264 ARG H C 1
ATOM 26118 O O . ARG H 1 220 ? -7.811 99.147 94.326 1.00 80.35 264 ARG H O 1
#